Protein 4IHQ (pdb70)

GO terms:
  GO:0097589 archaeal-type flagellum (C, EXP)
  GO:0005886 plasma membrane (C, EXP)
  GO:0016887 ATP hydrolysis activity (F, EXP)
  GO:0005515 protein binding (F, IPI)

Secondary structure (DSSP, 8-state):
-HHHHHHHTSSSPPEEES-GGGGSS--S-EEEEESSSS-EEEEE-S--TTSPEEEEEE-PPPPPHHHHHHHHHHHHHTTTTSPPPSSHHHHHHHHHHHHHHHHHT---SS-HHHHHHHHHHHHHS-GGGHHHHH-TTEEEEEE-SSEEEEEEETTTEEEEEEEEE--HHHHHHHHHHHHHHTT----SSS-EEEEE-TTS-EEEEE--TTTBTTS-EEEEE---SSPPPHHHHHHHTSS-HHHHHHHHHHHTTT--EEEEESTTSSHHHHHHHHGGGS-TTS-EEEEESS-------SSEEEEE-B--SSTT-B-HHHHHHHHTTS--SEEEEEEE-STHHHHHHHHHHTT-EEEEEEE-SSHHHHHHHHHSTTT---GGGGGGS-EEEEEEEEE-SSS-EEEEEEEEEEEEEEETTTTEEEEEEEEEEETTTTEEEE--TTT-TTIIIIIHHHTT--TTSTHHHHHHHHHHHHHHHHHHHTT--SHHHHHHHHHHHHTT-HHHHHHHHT--/-HHHHHHHS-SS--EE-S-GGGGTT----EEEEEEETTEEEEEE----TTSPEEEEEE--PPPPHHHHHHHHHHHHHTTSSS---S-SSTTTTTHHHHHHHHHTT---SS-HHHHHHHHHHHHHS-GGGHHHHH-TTEEEEEE-SSEEEEEEETTTEEEEEEEEE-SHHHHHHHHHHHHHHTT----SSS-EEEEE-TTS-EEEEE--TTTBTTS-EEEEE---SSPPPHHHHHHHTSS-HHHHHHHHHHHHTT--EEEEESTT--HHHHHHHHGGGS-TTS-EEEEESS------SSSEEEEE-B--SSTT-B-HHHHHHHHTTS--SEEEES---STHHHHHHHHHHTT-EEEEEE--SSHHHHHHHHHSTTT---HHHHTT--EEEEEEEEE-TTS-EEEEEEEEEEEEEE-TTT-PEEEEEEEEEETTTTEEEE--TT--HIIIIIIHHHTT--GGGTHHHHHHHHHHHHHHHHHHHTT--SHHHHHHHHHHHHHH-HHHHHHHHHT-/-HHHHHHHT-SS-PEE-S-GGGGTT-SS-EEEEEEETTEEEEEE----TT-PEEEEEE-PPPPPHHHHHHHHHHHHHHH-SPPP-S-SHHHHHHHHHHHHHHHTT---SS-HHHHHHHHHHHHTS-GGGHHHHH-TTEEEEEE-SSEEEEEEETTTEEEEEEEEE--HHHHHHHHHHHHHHTT----SSS-EEEEE-TTS-EEEEE--TTTSTTS-EEEEE---SSPPPHHHHHHHTSS-HHHHHHHHHHHHTT--EEEEESTTSSHHHHHHHHGGGS-TTS-EEEEESS-------SSEEEEE-B--SSTT-B-HHHHHHHHTTS--SEEEES---STHHHHHHHHHHTT-EEEEEEE-SSHHHHHHHHHSTTT---HHHHTTS-EEEEEEEEE-TTS-EEEEEEEEEEEEEE-TTT--EEEEEEEEEETTTTEEE-TTTTT-HIIIIIIHHHTT--TTSTHHHHHHHHHHHHHHHHHHHTT--SHHHHHHHHHHHHTT-HHHHHHHHH-

Structure (mmCIF, N/CA/C/O backbone):
data_4IHQ
#
_entry.id   4IHQ
#
_cell.length_a   169.462
_cell.length_b   148.083
_cell.length_c   123.631
_cell.angle_alpha   90.00
_cell.angle_beta   131.60
_cell.angle_gamma   90.00
#
_symmetry.space_group_name_H-M   'C 1 2 1'
#
loop_
_entity.id
_entity.type
_entity.pdbx_description
1 polymer 'FlaI ATPase'
2 non-polymer "ADENOSINE-5'-DIPHOSPHATE"
3 non-polymer 'MAGNESIUM ION'
4 non-polymer 'PHOSPHATE ION'
5 non-polymer 1,2-ETHANEDIOL
6 water water
#
loop_
_atom_site.group_PDB
_atom_site.id
_atom_site.type_symbol
_atom_site.label_atom_id
_atom_site.label_alt_id
_atom_site.label_comp_id
_atom_site.label_asym_id
_atom_site.label_entity_id
_atom_site.label_seq_id
_atom_site.pdbx_PDB_ins_code
_atom_site.Cartn_x
_atom_site.Cartn_y
_atom_site.Cartn_z
_atom_site.occupancy
_atom_site.B_iso_or_equiv
_atom_site.auth_seq_id
_atom_site.auth_comp_id
_atom_site.auth_asym_id
_atom_site.auth_atom_id
_atom_site.pdbx_PDB_model_num
ATOM 1 N N . SER A 1 2 ? -7.477 174.006 158.941 1.00 99.13 2 SER A N 1
ATOM 2 C CA . SER A 1 2 ? -7.639 174.813 157.736 1.00 98.65 2 SER A CA 1
ATOM 3 C C . SER A 1 2 ? -6.282 175.145 157.136 1.00 95.37 2 SER A C 1
ATOM 4 O O . SER A 1 2 ? -5.306 175.326 157.867 1.00 97.05 2 SER A O 1
ATOM 7 N N . PHE A 1 3 ? -6.228 175.239 155.809 1.00 86.37 3 PHE A N 1
ATOM 8 C CA . PHE A 1 3 ? -4.970 175.470 155.104 1.00 81.62 3 PHE A CA 1
ATOM 9 C C . PHE A 1 3 ? -4.286 176.762 155.545 1.00 80.56 3 PHE A C 1
ATOM 10 O O . PHE A 1 3 ? -3.058 176.862 155.520 1.00 79.82 3 PHE A O 1
ATOM 18 N N . VAL A 1 4 ? -5.086 177.739 155.966 1.00 82.43 4 VAL A N 1
ATOM 19 C CA . VAL A 1 4 ? -4.570 179.047 156.359 1.00 82.84 4 VAL A CA 1
ATOM 20 C C . VAL A 1 4 ? -3.881 178.992 157.707 1.00 92.72 4 VAL A C 1
ATOM 21 O O . VAL A 1 4 ? -2.708 179.351 157.829 1.00 94.32 4 VAL A O 1
ATOM 25 N N . GLU A 1 5 ? -4.637 178.564 158.717 1.00 97.16 5 GLU A N 1
ATOM 26 C CA . GLU A 1 5 ? -4.141 178.431 160.078 1.00 101.76 5 GLU A CA 1
ATOM 27 C C . GLU A 1 5 ? -2.850 177.636 160.101 1.00 102.31 5 GLU A C 1
ATOM 28 O O . GLU A 1 5 ? -1.912 177.984 160.820 1.00 105.18 5 GLU A O 1
ATOM 34 N N . ASP A 1 6 ? -2.827 176.564 159.311 1.00 100.16 6 ASP A N 1
ATOM 35 C CA . ASP A 1 6 ? -1.621 175.784 159.082 1.00 96.57 6 ASP A CA 1
ATOM 36 C C . ASP A 1 6 ? -0.459 176.723 158.770 1.00 90.21 6 ASP A C 1
ATOM 37 O O . ASP A 1 6 ? 0.478 176.830 159.556 1.00 96.07 6 ASP A O 1
ATOM 42 N N . TYR A 1 7 ? -0.539 177.398 157.625 1.00 81.15 7 TYR A N 1
ATOM 43 C CA . TYR A 1 7 ? 0.482 178.345 157.176 1.00 80.79 7 TYR A CA 1
ATOM 44 C C . TYR A 1 7 ? 1.010 179.238 158.295 1.00 88.42 7 TYR A C 1
ATOM 45 O O . TYR A 1 7 ? 2.220 179.385 158.456 1.00 92.17 7 TYR A O 1
ATOM 54 N N . LEU A 1 8 ? 0.097 179.830 159.058 1.00 90.80 8 LEU A N 1
ATOM 55 C CA . LEU A 1 8 ? 0.453 180.718 160.164 1.00 93.70 8 LEU A CA 1
ATOM 56 C C . LEU A 1 8 ? 1.428 180.107 161.176 1.00 96.19 8 LEU A C 1
ATOM 57 O O . LEU A 1 8 ? 2.295 180.802 161.708 1.00 96.63 8 LEU A O 1
ATOM 62 N N . THR A 1 9 ? 1.287 178.809 161.432 1.00 99.81 9 THR A N 1
ATOM 63 C CA . THR A 1 9 ? 2.078 178.133 162.461 1.00 103.25 9 THR A CA 1
ATOM 64 C C . THR A 1 9 ? 3.558 177.989 162.100 1.00 102.30 9 THR A C 1
ATOM 65 O O . THR A 1 9 ? 4.393 177.765 162.975 1.00 107.60 9 THR A O 1
ATOM 69 N N . LYS A 1 10 ? 3.873 178.107 160.814 1.00 96.35 10 LYS A N 1
ATOM 70 C CA . LYS A 1 10 ? 5.254 178.016 160.350 1.00 96.32 10 LYS A CA 1
ATOM 71 C C . LYS A 1 10 ? 5.956 179.352 160.513 1.00 98.09 10 LYS A C 1
ATOM 72 O O . LYS A 1 10 ? 7.181 179.441 160.409 1.00 103.87 10 LYS A O 1
ATOM 78 N N . LEU A 1 11 ? 5.168 180.392 160.767 1.00 93.20 11 LEU A N 1
ATOM 79 C CA . LEU A 1 11 ? 5.692 181.752 160.830 1.00 90.91 11 LEU A CA 1
ATOM 80 C C . LEU A 1 11 ? 6.489 182.026 162.101 1.00 97.00 11 LEU A C 1
ATOM 81 O O . LEU A 1 11 ? 6.164 181.520 163.180 1.00 95.92 11 LEU A O 1
ATOM 86 N N . GLN A 1 12 ? 7.541 182.826 161.946 1.00 98.98 12 GLN A N 1
ATOM 87 C CA . GLN A 1 12 ? 8.323 183.329 163.066 1.00 101.01 12 GLN A CA 1
ATOM 88 C C . GLN A 1 12 ? 7.387 184.017 164.053 1.00 102.47 12 GLN A C 1
ATOM 89 O O . GLN A 1 12 ? 7.385 183.711 165.245 1.00 104.00 12 GLN A O 1
ATOM 95 N N . GLU A 1 13 ? 6.585 184.943 163.536 1.00 99.79 13 GLU A N 1
ATOM 96 C CA . GLU A 1 13 ? 5.581 185.629 164.341 1.00 98.47 13 GLU A CA 1
ATOM 97 C C . GLU A 1 13 ? 4.315 185.900 163.531 1.00 94.04 13 GLU A C 1
ATOM 98 O O . GLU A 1 13 ? 4.382 186.187 162.333 1.00 87.61 13 GLU A O 1
ATOM 104 N N . ARG A 1 14 ? 3.161 185.799 164.187 1.00 95.73 14 ARG A N 1
ATOM 105 C CA . ARG A 1 14 ? 1.876 185.905 163.494 1.00 94.39 14 ARG A CA 1
ATOM 106 C C . ARG A 1 14 ? 1.469 187.325 163.090 1.00 96.82 14 ARG A C 1
ATOM 107 O O . ARG A 1 14 ? 1.677 188.284 163.839 1.00 99.19 14 ARG A O 1
ATOM 115 N N . PRO A 1 15 ? 0.894 187.451 161.883 1.00 93.48 15 PRO A N 1
ATOM 116 C CA . PRO A 1 15 ? 0.349 188.690 161.325 1.00 91.01 15 PRO A CA 1
ATOM 117 C C . PRO A 1 15 ? -1.082 188.908 161.791 1.00 93.88 15 PRO A C 1
ATOM 118 O O . PRO A 1 15 ? -1.791 187.939 162.064 1.00 95.91 15 PRO A O 1
ATOM 122 N N . THR A 1 16 ? -1.508 190.162 161.877 1.00 93.33 16 THR A N 1
ATOM 123 C CA . THR A 1 16 ? -2.861 190.457 162.329 1.00 94.71 16 THR A CA 1
ATOM 124 C C . THR A 1 16 ? -3.850 190.326 161.174 1.00 90.65 16 THR A C 1
ATOM 125 O O . THR A 1 16 ? -3.612 190.839 160.081 1.00 88.71 16 THR A O 1
ATOM 129 N N . ILE A 1 17 ? -4.952 189.622 161.410 1.00 90.17 17 ILE A N 1
ATOM 130 C CA . ILE A 1 17 ? -5.989 189.487 160.393 1.00 89.67 17 ILE A CA 1
ATOM 131 C C . ILE A 1 17 ? -6.688 190.830 160.192 1.00 88.75 17 ILE A C 1
ATOM 132 O O . ILE A 1 17 ? -7.075 191.483 161.158 1.00 95.58 17 ILE A O 1
ATOM 137 N N . ILE A 1 18 ? -6.837 191.246 158.939 1.00 86.02 18 ILE A N 1
ATOM 138 C CA . ILE A 1 18 ? -7.542 192.486 158.623 1.00 86.86 18 ILE A CA 1
ATOM 139 C C . ILE A 1 18 ? -8.582 192.257 157.529 1.00 84.62 18 ILE A C 1
ATOM 140 O O . ILE A 1 18 ? -8.464 191.311 156.749 1.00 80.82 18 ILE A O 1
ATOM 145 N N . GLU A 1 19 ? -9.604 193.113 157.481 1.00 89.63 19 GLU A N 1
ATOM 146 C CA . GLU A 1 19 ? -10.629 193.030 156.440 1.00 86.35 19 GLU A CA 1
ATOM 147 C C . GLU A 1 19 ? -10.036 193.346 155.074 1.00 82.15 19 GLU A C 1
ATOM 148 O O . GLU A 1 19 ? -10.298 192.641 154.099 1.00 82.90 19 GLU A O 1
ATOM 154 N N . ASN A 1 20 ? -9.241 194.413 155.011 1.00 83.16 20 ASN A N 1
ATOM 155 C CA . ASN A 1 20 ? -8.566 194.801 153.769 1.00 76.95 20 ASN A CA 1
ATOM 156 C C . ASN A 1 20 ? -7.308 195.658 154.004 1.00 74.03 20 ASN A C 1
ATOM 157 O O . ASN A 1 20 ? -7.155 196.259 155.070 1.00 75.66 20 ASN A O 1
ATOM 162 N N . PRO A 1 21 ? -6.402 195.716 153.012 1.00 68.35 21 PRO A N 1
ATOM 163 C CA . PRO A 1 21 ? -5.142 196.436 153.238 1.00 73.59 21 PRO A CA 1
ATOM 164 C C . PRO A 1 21 ? -5.255 197.967 153.239 1.00 82.58 21 PRO A C 1
ATOM 165 O O . PRO A 1 21 ? -4.247 198.625 153.509 1.00 84.73 21 PRO A O 1
ATOM 169 N N . ASN A 1 22 ? -6.433 198.519 152.943 1.00 87.25 22 ASN A N 1
ATOM 170 C CA . ASN A 1 22 ? -6.621 199.977 152.927 1.00 87.67 22 ASN A CA 1
ATOM 171 C C . ASN A 1 22 ? -6.224 200.644 154.244 1.00 84.68 22 ASN A C 1
ATOM 172 O O . ASN A 1 22 ? -5.777 201.791 154.262 1.00 82.61 22 ASN A O 1
ATOM 177 N N . ILE A 1 23 ? -6.402 199.912 155.339 1.00 83.84 23 ILE A N 1
ATOM 178 C CA . ILE A 1 23 ? -6.046 200.380 156.676 1.00 82.64 23 ILE A CA 1
ATOM 179 C C . ILE A 1 23 ? -4.526 200.501 156.835 1.00 86.75 23 ILE A C 1
ATOM 180 O O . ILE A 1 23 ? -4.027 201.403 157.511 1.00 91.02 23 ILE A O 1
ATOM 185 N N . LEU A 1 24 ? -3.796 199.602 156.182 1.00 82.11 24 LEU A N 1
ATOM 186 C CA . LEU A 1 24 ? -2.339 199.584 156.238 1.00 80.00 24 LEU A CA 1
ATOM 187 C C . LEU A 1 24 ? -1.705 200.726 155.451 1.00 85.44 24 LEU A C 1
ATOM 188 O O . LEU A 1 24 ? -0.493 200.933 155.527 1.00 91.01 24 LEU A O 1
ATOM 193 N N . LYS A 1 25 ? -2.524 201.461 154.702 1.00 86.98 25 LYS A N 1
ATOM 194 C CA . LYS A 1 25 ? -2.043 202.541 153.841 1.00 85.87 25 LYS A CA 1
ATOM 195 C C . LYS A 1 25 ? -1.182 203.555 154.587 1.00 89.12 25 LYS A C 1
ATOM 196 O O . LYS A 1 25 ? -1.474 203.912 155.728 1.00 93.68 25 LYS A O 1
ATOM 202 N N . GLY A 1 26 ? -0.107 203.999 153.944 1.00 90.82 26 GLY A N 1
ATOM 203 C CA . GLY A 1 26 ? 0.795 204.961 154.547 1.00 96.42 26 GLY A CA 1
ATOM 204 C C . GLY A 1 26 ? 1.746 204.293 155.518 1.00 102.00 26 GLY A C 1
ATOM 205 O O . GLY A 1 26 ? 2.954 204.536 155.481 1.00 105.16 26 GLY A O 1
ATOM 206 N N . SER A 1 27 ? 1.193 203.441 156.380 1.00 100.94 27 SER A N 1
ATOM 207 C CA . SER A 1 27 ? 1.965 202.704 157.375 1.00 96.14 27 SER A CA 1
ATOM 208 C C . SER A 1 27 ? 3.090 201.874 156.754 1.00 97.32 27 SER A C 1
ATOM 209 O O . SER A 1 27 ? 3.202 201.759 155.526 1.00 89.62 27 SER A O 1
ATOM 212 N N . LYS A 1 28 ? 3.914 201.289 157.618 1.00 103.22 28 LYS A N 1
ATOM 213 C CA . LYS A 1 28 ? 5.100 200.566 157.181 1.00 97.98 28 LYS A CA 1
ATOM 214 C C . LYS A 1 28 ? 5.606 199.647 158.292 1.00 103.35 28 LYS A C 1
ATOM 215 O O . LYS A 1 28 ? 6.515 198.844 158.083 1.00 107.16 28 LYS A O 1
ATOM 221 N N . ILE A 1 29 ? 5.016 199.771 159.477 1.00 100.87 29 ILE A N 1
ATOM 222 C CA . ILE A 1 29 ? 5.235 198.779 160.523 1.00 102.09 29 ILE A CA 1
ATOM 223 C C . ILE A 1 29 ? 3.948 197.992 160.784 1.00 105.09 29 ILE A C 1
ATOM 224 O O . ILE A 1 29 ? 3.061 198.419 161.527 1.00 106.41 29 ILE A O 1
ATOM 229 N N . PHE A 1 30 ? 3.853 196.841 160.131 1.00 107.05 30 PHE A N 1
ATOM 230 C CA . PHE A 1 30 ? 2.663 196.011 160.207 1.00 107.07 30 PHE A CA 1
ATOM 231 C C . PHE A 1 30 ? 3.030 194.551 159.982 1.00 110.11 30 PHE A C 1
ATOM 232 O O . PHE A 1 30 ? 4.208 194.198 159.945 1.00 114.70 30 PHE A O 1
ATOM 240 N N . ASN A 1 31 ? 2.008 193.720 159.826 1.00 105.90 31 ASN A N 1
ATOM 241 C CA . ASN A 1 31 ? 2.152 192.317 159.469 1.00 98.67 31 ASN A CA 1
ATOM 242 C C . ASN A 1 31 ? 0.734 191.813 159.393 1.00 94.49 31 ASN A C 1
ATOM 243 O O . ASN A 1 31 ? 0.081 191.652 160.426 1.00 98.13 31 ASN A O 1
ATOM 248 N N . ALA A 1 32 ? 0.232 191.593 158.185 1.00 86.34 32 ALA A N 1
ATOM 249 C CA . ALA A 1 32 ? -1.190 191.316 158.054 1.00 83.13 32 ALA A CA 1
ATOM 250 C C . ALA A 1 32 ? -1.556 190.221 157.070 1.00 79.19 32 ALA A C 1
ATOM 251 O O . ALA A 1 32 ? -0.809 189.912 156.135 1.00 75.51 32 ALA A O 1
ATOM 253 N N . ILE A 1 33 ? -2.726 189.640 157.307 1.00 80.42 33 ILE A N 1
ATOM 254 C CA . ILE A 1 33 ? -3.327 188.685 156.397 1.00 80.20 33 ILE A CA 1
ATOM 255 C C . ILE A 1 33 ? -4.743 189.134 156.082 1.00 82.19 33 ILE A C 1
ATOM 256 O O . ILE A 1 33 ? -5.577 189.253 156.984 1.00 91.33 33 ILE A O 1
ATOM 261 N N . TYR A 1 34 ? -5.015 189.409 154.811 1.00 72.62 34 TYR A N 1
ATOM 262 C CA . TYR A 1 34 ? -6.386 189.680 154.401 1.00 70.09 34 TYR A CA 1
ATOM 263 C C . TYR A 1 34 ? -6.915 188.600 153.473 1.00 71.80 34 TYR A C 1
ATOM 264 O O . TYR A 1 34 ? -6.149 187.898 152.813 1.00 69.77 34 TYR A O 1
ATOM 273 N N . ARG A 1 35 ? -8.237 188.473 153.447 1.00 74.75 35 ARG A N 1
ATOM 274 C CA . ARG A 1 35 ? -8.920 187.447 152.672 1.00 72.99 35 ARG A CA 1
ATOM 275 C C . ARG A 1 35 ? -9.268 187.933 151.265 1.00 70.56 35 ARG A C 1
ATOM 276 O O . ARG A 1 35 ? -9.715 189.069 151.094 1.00 71.84 35 ARG A O 1
ATOM 284 N N . VAL A 1 36 ? -9.052 187.075 150.267 1.00 68.85 36 VAL A N 1
ATOM 285 C CA . VAL A 1 36 ? -9.497 187.336 148.895 1.00 69.40 36 VAL A CA 1
ATOM 286 C C . VAL A 1 36 ? -10.687 186.439 148.542 1.00 75.43 36 VAL A C 1
ATOM 287 O O . VAL A 1 36 ? -11.805 186.923 148.377 1.00 77.11 36 VAL A O 1
ATOM 291 N N . ASP A 1 37 ? -10.433 185.137 148.415 1.00 77.25 37 ASP A N 1
ATOM 292 C CA . ASP A 1 37 ? -11.490 184.134 148.277 1.00 78.35 37 ASP A CA 1
ATOM 293 C C . ASP A 1 37 ? -11.589 183.359 149.582 1.00 80.41 37 ASP A C 1
ATOM 294 O O . ASP A 1 37 ? -10.931 183.698 150.568 1.00 77.74 37 ASP A O 1
ATOM 299 N N . ASP A 1 38 ? -12.400 182.302 149.576 1.00 82.23 38 ASP A N 1
ATOM 300 C CA . ASP A 1 38 ? -12.390 181.318 150.653 1.00 81.52 38 ASP A CA 1
ATOM 301 C C . ASP A 1 38 ? -11.142 180.454 150.499 1.00 76.03 38 ASP A C 1
ATOM 302 O O . ASP A 1 38 ? -10.799 179.675 151.390 1.00 80.19 38 ASP A O 1
ATOM 307 N N . PHE A 1 39 ? -10.468 180.606 149.359 1.00 69.24 39 PHE A N 1
ATOM 308 C CA . PHE A 1 39 ? -9.293 179.803 149.024 1.00 68.02 39 PHE A CA 1
ATOM 309 C C . PHE A 1 39 ? -8.031 180.642 148.897 1.00 64.24 39 PHE A C 1
ATOM 310 O O . PHE A 1 39 ? -6.937 180.112 148.691 1.00 63.54 39 PHE A O 1
ATOM 318 N N . VAL A 1 40 ? -8.185 181.957 148.996 1.00 64.87 40 VAL A N 1
ATOM 319 C CA . VAL A 1 40 ? -7.050 182.850 148.831 1.00 60.26 40 VAL A CA 1
ATOM 320 C C . VAL A 1 40 ? -6.985 183.847 149.975 1.00 66.84 40 VAL A C 1
ATOM 321 O O . VAL A 1 40 ? -7.883 184.673 150.157 1.00 68.76 40 VAL A O 1
ATOM 325 N N . TYR A 1 41 ? -5.922 183.742 150.761 1.00 66.01 41 TYR A N 1
ATOM 326 C CA . TYR A 1 41 ? -5.620 184.739 151.771 1.00 67.72 41 TYR A CA 1
ATOM 327 C C . TYR A 1 41 ? -4.256 185.313 151.426 1.00 66.24 41 TYR A C 1
ATOM 328 O O . TYR A 1 41 ? -3.393 184.602 150.910 1.00 64.95 41 TYR A O 1
ATOM 337 N N . ILE A 1 42 ? -4.075 186.606 151.669 1.00 62.34 42 ILE A N 1
ATOM 338 C CA . ILE A 1 42 ? -2.827 187.263 151.320 1.00 58.31 42 ILE A CA 1
ATOM 339 C C . ILE A 1 42 ? -2.087 187.698 152.574 1.00 66.25 42 ILE A C 1
ATOM 340 O O . ILE A 1 42 ? -2.646 188.390 153.417 1.00 73.25 42 ILE A O 1
ATOM 345 N N . HIS A 1 43 ? -0.830 187.286 152.691 1.00 59.07 43 HIS A N 1
ATOM 346 C CA . HIS A 1 43 ? 0.018 187.698 153.806 1.00 66.44 43 HIS A CA 1
ATOM 347 C C . HIS A 1 43 ? 0.995 188.781 153.345 1.00 67.49 43 HIS A C 1
ATOM 348 O O . HIS A 1 43 ? 1.848 188.537 152.486 1.00 61.60 43 HIS A O 1
ATOM 355 N N . ILE A 1 44 ? 0.872 189.977 153.914 1.00 72.34 44 ILE A N 1
ATOM 356 C CA . ILE A 1 44 ? 1.712 191.093 153.492 1.00 77.93 44 ILE A CA 1
ATOM 357 C C . ILE A 1 44 ? 2.780 191.411 154.533 1.00 80.36 44 ILE A C 1
ATOM 358 O O . ILE A 1 44 ? 2.477 191.584 155.715 1.00 70.47 44 ILE A O 1
ATOM 363 N N . GLN A 1 45 ? 4.032 191.485 154.090 1.00 86.73 45 GLN A N 1
ATOM 364 C CA . GLN A 1 45 ? 5.133 191.729 155.012 1.00 94.44 45 GLN A CA 1
ATOM 365 C C . GLN A 1 45 ? 5.748 193.121 154.867 1.00 96.27 45 GLN A C 1
ATOM 366 O O . GLN A 1 45 ? 6.271 193.484 153.811 1.00 93.71 45 GLN A O 1
ATOM 372 N N . SER A 1 46 ? 5.691 193.880 155.958 1.00 100.74 46 SER A N 1
ATOM 373 C CA . SER A 1 46 ? 6.141 195.266 155.992 1.00 99.07 46 SER A CA 1
ATOM 374 C C . SER A 1 46 ? 7.648 195.435 155.865 1.00 100.65 46 SER A C 1
ATOM 375 O O . SER A 1 46 ? 8.131 196.546 155.657 1.00 103.92 46 SER A O 1
ATOM 378 N N . ILE A 1 47 ? 8.395 194.346 155.997 1.00 97.35 47 ILE A N 1
ATOM 379 C CA . ILE A 1 47 ? 9.845 194.440 155.888 1.00 90.32 47 ILE A CA 1
ATOM 380 C C . ILE A 1 47 ? 10.288 194.280 154.440 1.00 82.05 47 ILE A C 1
ATOM 381 O O . ILE A 1 47 ? 10.120 193.220 153.838 1.00 82.92 47 ILE A O 1
ATOM 386 N N . LYS A 1 48 ? 10.842 195.360 153.895 1.00 79.86 48 LYS A N 1
ATOM 387 C CA . LYS A 1 48 ? 11.311 195.404 152.516 1.00 78.97 48 LYS A CA 1
ATOM 388 C C . LYS A 1 48 ? 12.408 194.382 152.257 1.00 81.94 48 LYS A C 1
ATOM 389 O O . LYS A 1 48 ? 13.130 193.984 153.170 1.00 84.45 48 LYS A O 1
ATOM 395 N N . SER A 1 49 ? 12.522 193.950 151.005 1.00 84.40 49 SER A N 1
ATOM 396 C CA . SER A 1 49 ? 13.705 193.230 150.561 1.00 80.89 49 SER A CA 1
ATOM 397 C C . SER A 1 49 ? 14.788 194.281 150.358 1.00 78.14 49 SER A C 1
ATOM 398 O O . SER A 1 49 ? 14.511 195.479 150.457 1.00 82.77 49 SER A O 1
ATOM 401 N N . GLU A 1 50 ? 16.014 193.851 150.085 1.00 66.66 50 GLU A N 1
ATOM 402 C CA . GLU A 1 50 ? 17.103 194.803 149.876 1.00 63.91 50 GLU A CA 1
ATOM 403 C C . GLU A 1 50 ? 16.867 195.692 148.652 1.00 57.69 50 GLU A C 1
ATOM 404 O O . GLU A 1 50 ? 17.324 196.840 148.614 1.00 55.14 50 GLU A O 1
ATOM 410 N N . ASP A 1 51 ? 16.126 195.173 147.674 1.00 48.40 51 ASP A N 1
ATOM 411 C CA . ASP A 1 51 ? 15.801 195.958 146.486 1.00 48.41 51 ASP A CA 1
ATOM 412 C C . ASP A 1 51 ? 14.464 196.717 146.593 1.00 49.57 51 ASP A C 1
ATOM 413 O O . ASP A 1 51 ? 13.895 197.143 145.590 1.00 48.58 51 ASP A O 1
ATOM 418 N N . GLY A 1 52 ? 13.986 196.901 147.821 1.00 53.68 52 GLY A N 1
ATOM 419 C CA . GLY A 1 52 ? 12.860 197.782 148.083 1.00 52.67 52 GLY A CA 1
ATOM 420 C C . GLY A 1 52 ? 11.496 197.239 147.698 1.00 55.00 52 GLY A C 1
ATOM 421 O O . GLY A 1 52 ? 10.520 197.991 147.641 1.00 55.50 52 GLY A O 1
ATOM 422 N N . TYR A 1 53 ? 11.422 195.942 147.423 1.00 48.80 53 TYR A N 1
ATOM 423 C CA . TYR A 1 53 ? 10.138 195.295 147.206 1.00 49.07 53 TYR A CA 1
ATOM 424 C C . TYR A 1 53 ? 9.537 194.839 148.525 1.00 54.34 53 TYR A C 1
ATOM 425 O O . TYR A 1 53 ? 10.185 194.140 149.306 1.00 54.15 53 TYR A O 1
ATOM 434 N N . ASN A 1 54 ? 8.294 195.227 148.772 1.00 61.68 54 ASN A N 1
ATOM 435 C CA . ASN A 1 54 ? 7.518 194.573 149.813 1.00 68.64 54 ASN A CA 1
ATOM 436 C C . ASN A 1 54 ? 7.205 193.165 149.318 1.00 64.80 54 ASN A C 1
ATOM 437 O O . ASN A 1 54 ? 7.237 192.908 148.108 1.00 58.32 54 ASN A O 1
ATOM 442 N N . GLN A 1 55 ? 6.908 192.254 150.239 1.00 58.44 55 GLN A N 1
ATOM 443 C CA . GLN A 1 55 ? 6.616 190.872 149.875 1.00 56.06 55 GLN A CA 1
ATOM 444 C C . GLN A 1 55 ? 5.111 190.589 149.929 1.00 55.09 55 GLN A C 1
ATOM 445 O O . GLN A 1 55 ? 4.449 190.878 150.928 1.00 55.47 55 GLN A O 1
ATOM 451 N N . TYR A 1 56 ? 4.585 190.026 148.843 1.00 51.55 56 TYR A N 1
ATOM 452 C CA . TYR A 1 56 ? 3.172 189.672 148.725 1.00 44.28 56 TYR A CA 1
ATOM 453 C C . TYR A 1 56 ? 3.083 188.148 148.723 1.00 47.48 56 TYR A C 1
ATOM 454 O O . TYR A 1 56 ? 3.429 187.501 147.732 1.00 49.41 56 TYR A O 1
ATOM 463 N N . ASN A 1 57 ? 2.649 187.567 149.839 1.00 47.53 57 ASN A N 1
ATOM 464 C CA . ASN A 1 57 ? 2.608 186.112 149.942 1.00 53.88 57 ASN A CA 1
ATOM 465 C C . ASN A 1 57 ? 1.207 185.536 149.796 1.00 53.71 57 ASN A C 1
ATOM 466 O O . ASN A 1 57 ? 0.315 185.805 150.604 1.00 56.43 57 ASN A O 1
ATOM 471 N N . VAL A 1 58 ? 1.029 184.734 148.755 1.00 59.41 58 VAL A N 1
ATOM 472 C CA . VAL A 1 58 ? -0.248 184.098 148.468 1.00 57.76 58 VAL A CA 1
ATOM 473 C C . VAL A 1 58 ? -0.430 182.834 149.310 1.00 58.13 58 VAL A C 1
ATOM 474 O O . VAL A 1 58 ? 0.404 181.931 149.259 1.00 61.20 58 VAL A O 1
ATOM 478 N N . ILE A 1 59 ? -1.515 182.769 150.083 1.00 58.91 59 ILE A N 1
ATOM 479 C CA . ILE A 1 59 ? -1.822 181.560 150.841 1.00 60.66 59 ILE A CA 1
ATOM 480 C C . ILE A 1 59 ? -2.901 180.773 150.110 1.00 62.11 59 ILE A C 1
ATOM 481 O O . ILE A 1 59 ? -4.069 181.177 150.083 1.00 61.10 59 ILE A O 1
ATOM 486 N N . GLU A 1 60 ? -2.509 179.655 149.511 1.00 59.75 60 GLU A N 1
ATOM 487 C CA . GLU A 1 60 ? -3.461 178.777 148.843 1.00 59.87 60 GLU A CA 1
ATOM 488 C C . GLU A 1 60 ? -3.496 177.431 149.558 1.00 62.94 60 GLU A C 1
ATOM 489 O O . GLU A 1 60 ? -2.561 177.095 150.285 1.00 65.09 60 GLU A O 1
ATOM 495 N N . PRO A 1 61 ? -4.585 176.666 149.369 1.00 65.98 61 PRO A N 1
ATOM 496 C CA . PRO A 1 61 ? -4.626 175.293 149.886 1.00 70.16 61 PRO A CA 1
ATOM 497 C C . PRO A 1 61 ? -3.516 174.467 149.241 1.00 66.83 61 PRO A C 1
ATOM 498 O O . PRO A 1 61 ? -3.046 174.832 148.160 1.00 63.97 61 PRO A O 1
ATOM 502 N N . PRO A 1 62 ? -3.089 173.378 149.894 1.00 68.31 62 PRO A N 1
ATOM 503 C CA . PRO A 1 62 ? -1.991 172.573 149.343 1.00 69.40 62 PRO A CA 1
ATOM 504 C C . PRO A 1 62 ? -2.394 171.832 148.068 1.00 74.03 62 PRO A C 1
ATOM 505 O O . PRO A 1 62 ? -3.561 171.459 147.921 1.00 76.34 62 PRO A O 1
ATOM 509 N N . ARG A 1 63 ? -1.440 171.629 147.163 1.00 73.15 63 ARG A N 1
ATOM 510 C CA . ARG A 1 63 ? -1.692 170.907 145.920 1.00 71.29 63 ARG A CA 1
ATOM 511 C C . ARG A 1 63 ? -1.540 169.410 146.126 1.00 78.30 63 ARG A C 1
ATOM 512 O O . ARG A 1 63 ? -0.838 168.980 147.041 1.00 85.48 63 ARG A O 1
ATOM 520 N N . PRO A 1 64 ? -2.210 168.607 145.278 1.00 73.10 64 PRO A N 1
ATOM 521 C CA . PRO A 1 64 ? -2.013 167.152 145.288 1.00 69.68 64 PRO A CA 1
ATOM 522 C C . PRO A 1 64 ? -0.627 166.843 144.748 1.00 68.90 64 PRO A C 1
ATOM 523 O O . PRO A 1 64 ? 0.014 167.754 144.211 1.00 69.71 64 PRO A O 1
ATOM 527 N N . THR A 1 65 ? -0.171 165.597 144.859 1.00 75.25 65 THR A N 1
ATOM 528 C CA . THR A 1 65 ? 1.132 165.239 144.298 1.00 82.50 65 THR A CA 1
ATOM 529 C C . THR A 1 65 ? 1.098 165.388 142.777 1.00 87.32 65 THR A C 1
ATOM 530 O O . THR A 1 65 ? 0.023 165.491 142.185 1.00 89.91 65 THR A O 1
ATOM 534 N N . HIS A 1 66 ? 2.268 165.403 142.145 1.00 86.46 66 HIS A N 1
ATOM 535 C CA . HIS A 1 66 ? 2.335 165.528 140.691 1.00 87.73 66 HIS A CA 1
ATOM 536 C C . HIS A 1 66 ? 1.744 164.305 139.992 1.00 86.82 66 HIS A C 1
ATOM 537 O O . HIS A 1 66 ? 1.058 164.435 138.977 1.00 88.58 66 HIS A O 1
ATOM 544 N N . ASP A 1 67 ? 2.017 163.123 140.541 1.00 84.77 67 ASP A N 1
ATOM 545 C CA . ASP A 1 67 ? 1.525 161.867 139.982 1.00 85.51 67 ASP A CA 1
ATOM 546 C C . ASP A 1 67 ? 0.015 161.714 140.154 1.00 87.91 67 ASP A C 1
ATOM 547 O O . ASP A 1 67 ? -0.649 161.061 139.342 1.00 90.61 67 ASP A O 1
ATOM 552 N N . GLU A 1 68 ? -0.521 162.296 141.223 1.00 84.92 68 GLU A N 1
ATOM 553 C CA . GLU A 1 68 ? -1.963 162.312 141.438 1.00 82.71 68 GLU A CA 1
ATOM 554 C C . GLU A 1 68 ? -2.610 163.165 140.361 1.00 78.01 68 GLU A C 1
ATOM 555 O O . GLU A 1 68 ? -3.589 162.760 139.740 1.00 77.38 68 GLU A O 1
ATOM 561 N N . MET A 1 69 ? -2.048 164.351 140.151 1.00 76.46 69 MET A N 1
ATOM 562 C CA . MET A 1 69 ? -2.559 165.287 139.158 1.00 76.87 69 MET A CA 1
ATOM 563 C C . MET A 1 69 ? -2.503 164.711 137.747 1.00 75.71 69 MET A C 1
ATOM 564 O O . MET A 1 69 ? -3.434 164.889 136.961 1.00 71.64 69 MET A O 1
ATOM 569 N N . GLU A 1 70 ? -1.416 164.014 137.436 1.00 81.68 70 GLU A N 1
ATOM 570 C CA . GLU A 1 70 ? -1.272 163.366 136.138 1.00 83.44 70 GLU A CA 1
ATOM 571 C C . GLU A 1 70 ? -2.343 162.303 135.976 1.00 81.23 70 GLU A C 1
ATOM 572 O O . GLU A 1 70 ? -2.977 162.195 134.924 1.00 78.25 70 GLU A O 1
ATOM 578 N N . GLU A 1 71 ? -2.550 161.526 137.033 1.00 79.34 71 GLU A N 1
ATOM 579 C CA . GLU A 1 71 ? -3.568 160.487 137.024 1.00 78.12 71 GLU A CA 1
ATOM 580 C C . GLU A 1 71 ? -4.955 161.067 136.768 1.00 73.09 71 GLU A C 1
ATOM 581 O O . GLU A 1 71 ? -5.761 160.480 136.045 1.00 74.48 71 GLU A O 1
ATOM 587 N N . ILE A 1 72 ? -5.226 162.223 137.365 1.00 70.99 72 ILE A N 1
ATOM 588 C CA . ILE A 1 72 ? -6.538 162.845 137.259 1.00 74.00 72 ILE A CA 1
ATOM 589 C C . ILE A 1 72 ? -6.757 163.406 135.861 1.00 70.03 72 ILE A C 1
ATOM 590 O O . ILE A 1 72 ? -7.756 163.092 135.213 1.00 69.24 72 ILE A O 1
ATOM 595 N N . GLU A 1 73 ? -5.817 164.225 135.398 1.00 66.97 73 GLU A N 1
ATOM 596 C CA . GLU A 1 73 ? -5.876 164.786 134.048 1.00 70.61 73 GLU A CA 1
ATOM 597 C C . GLU A 1 73 ? -6.102 163.706 132.992 1.00 74.39 73 GLU A C 1
ATOM 598 O O . GLU A 1 73 ? -6.970 163.835 132.133 1.00 80.26 73 GLU A O 1
ATOM 604 N N . GLU A 1 74 ? -5.332 162.629 133.087 1.00 76.43 74 GLU A N 1
ATOM 605 C CA . GLU A 1 74 ? -5.392 161.543 132.121 1.00 73.49 74 GLU A CA 1
ATOM 606 C C . GLU A 1 74 ? -6.754 160.850 132.144 1.00 80.54 74 GLU A C 1
ATOM 607 O O . GLU A 1 74 ? -7.322 160.536 131.091 1.00 78.95 74 GLU A O 1
ATOM 613 N N . LYS A 1 75 ? -7.279 160.621 133.346 1.00 76.04 75 LYS A N 1
ATOM 614 C CA . LYS A 1 75 ? -8.626 160.084 133.502 1.00 76.00 75 LYS A CA 1
ATOM 615 C C . LYS A 1 75 ? -9.688 161.050 132.982 1.00 79.83 75 LYS A C 1
ATOM 616 O O . LYS A 1 75 ? -10.649 160.629 132.338 1.00 75.95 75 LYS A O 1
ATOM 622 N N . PHE A 1 76 ? -9.520 162.336 133.281 1.00 79.71 76 PHE A N 1
ATOM 623 C CA . PHE A 1 76 ? -10.445 163.355 132.802 1.00 80.02 76 PHE A CA 1
ATOM 624 C C . PHE A 1 76 ? -10.441 163.349 131.281 1.00 80.76 76 PHE A C 1
ATOM 625 O O . PHE A 1 76 ? -11.496 163.359 130.641 1.00 82.00 76 PHE A O 1
ATOM 633 N N . ALA A 1 77 ? -9.237 163.319 130.718 1.00 76.81 77 ALA A N 1
ATOM 634 C CA . ALA A 1 77 ? -9.046 163.243 129.278 1.00 78.17 77 ALA A CA 1
ATOM 635 C C . ALA A 1 77 ? -9.660 161.974 128.703 1.00 85.12 77 ALA A C 1
ATOM 636 O O . ALA A 1 77 ? -10.262 162.005 127.633 1.00 85.24 77 ALA A O 1
ATOM 638 N N . LEU A 1 78 ? -9.510 160.856 129.409 1.00 86.53 78 LEU A N 1
ATOM 639 C CA . LEU A 1 78 ? -10.018 159.588 128.902 1.00 92.15 78 LEU A CA 1
ATOM 640 C C . LEU A 1 78 ? -11.542 159.559 128.884 1.00 97.44 78 LEU A C 1
ATOM 641 O O . LEU A 1 78 ? -12.148 159.067 127.931 1.00 102.60 78 LEU A O 1
ATOM 646 N N . SER A 1 79 ? -12.162 160.071 129.944 1.00 95.78 79 SER A N 1
ATOM 647 C CA . SER A 1 79 ? -13.588 160.354 129.901 1.00 97.97 79 SER A CA 1
ATOM 648 C C . SER A 1 79 ? -13.746 161.438 128.856 1.00 101.29 79 SER A C 1
ATOM 649 O O . SER A 1 79 ? -12.808 162.195 128.609 1.00 99.30 79 SER A O 1
ATOM 652 N N . ILE A 1 80 ? -14.907 161.494 128.212 1.00 104.78 80 ILE A N 1
ATOM 653 C CA . ILE A 1 80 ? -15.280 162.617 127.337 1.00 105.81 80 ILE A CA 1
ATOM 654 C C . ILE A 1 80 ? -14.313 163.018 126.205 1.00 106.55 80 ILE A C 1
ATOM 655 O O . ILE A 1 80 ? -14.653 163.861 125.372 1.00 109.93 80 ILE A O 1
ATOM 660 N N . GLY A 1 81 ? -13.134 162.401 126.170 1.00 103.69 81 GLY A N 1
ATOM 661 C CA . GLY A 1 81 ? -12.030 162.839 125.327 1.00 100.00 81 GLY A CA 1
ATOM 662 C C . GLY A 1 81 ? -12.264 163.149 123.858 1.00 98.58 81 GLY A C 1
ATOM 663 O O . GLY A 1 81 ? -11.428 163.796 123.221 1.00 94.12 81 GLY A O 1
ATOM 664 N N . ASP A 1 82 ? -13.386 162.692 123.311 1.00 104.39 82 ASP A N 1
ATOM 665 C CA . ASP A 1 82 ? -13.702 162.966 121.914 1.00 101.62 82 ASP A CA 1
ATOM 666 C C . ASP A 1 82 ? -14.622 164.177 121.787 1.00 97.74 82 ASP A C 1
ATOM 667 O O . ASP A 1 82 ? -14.457 164.999 120.883 1.00 94.53 82 ASP A O 1
ATOM 672 N N . LYS A 1 83 ? -15.577 164.290 122.707 1.00 97.57 83 LYS A N 1
ATOM 673 C CA . LYS A 1 83 ? -16.540 165.387 122.700 1.00 93.72 83 LYS A CA 1
ATOM 674 C C . LYS A 1 83 ? -15.882 166.743 122.909 1.00 89.94 83 LYS A C 1
ATOM 675 O O . LYS A 1 83 ? -14.875 166.860 123.614 1.00 96.79 83 LYS A O 1
ATOM 681 N N . GLU A 1 84 ? -16.453 167.770 122.288 1.00 84.30 84 GLU A N 1
ATOM 682 C CA . GLU A 1 84 ? -15.995 169.135 122.511 1.00 78.59 84 GLU A CA 1
ATOM 683 C C . GLU A 1 84 ? -16.830 169.749 123.631 1.00 76.11 84 GLU A C 1
ATOM 684 O O . GLU A 1 84 ? -18.031 169.490 123.727 1.00 78.82 84 GLU A O 1
ATOM 690 N N . PRO A 1 85 ? -16.191 170.549 124.498 1.00 80.22 85 PRO A N 1
ATOM 691 C CA . PRO A 1 85 ? -16.889 171.212 125.606 1.00 83.43 85 PRO A CA 1
ATOM 692 C C . PRO A 1 85 ? -17.762 172.367 125.112 1.00 84.74 85 PRO A C 1
ATOM 693 O O . PRO A 1 85 ? -17.485 172.920 124.045 1.00 81.84 85 PRO A O 1
ATOM 697 N N . PRO A 1 86 ? -18.807 172.728 125.876 1.00 86.00 86 PRO A N 1
ATOM 698 C CA . PRO A 1 86 ? -19.670 173.839 125.461 1.00 80.96 86 PRO A CA 1
ATOM 699 C C . PRO A 1 86 ? -18.922 175.164 125.525 1.00 74.84 86 PRO A C 1
ATOM 700 O O . PRO A 1 86 ? -17.932 175.273 126.253 1.00 76.18 86 PRO A O 1
ATOM 704 N N . GLU A 1 87 ? -19.388 176.156 124.771 1.00 65.60 87 GLU A N 1
ATOM 705 C CA A GLU A 1 87 ? -18.735 177.458 124.743 0.36 61.80 87 GLU A CA 1
ATOM 706 C CA B GLU A 1 87 ? -18.737 177.461 124.738 0.64 62.37 87 GLU A CA 1
ATOM 707 C C . GLU A 1 87 ? -19.020 178.261 126.007 1.00 59.16 87 GLU A C 1
ATOM 708 O O . GLU A 1 87 ? -18.135 178.942 126.528 1.00 71.52 87 GLU A O 1
ATOM 719 N N . ASP A 1 88 ? -20.256 178.177 126.494 1.00 66.55 88 ASP A N 1
ATOM 720 C CA . ASP A 1 88 ? -20.665 178.903 127.692 1.00 73.02 88 ASP A CA 1
ATOM 721 C C . ASP A 1 88 ? -19.788 178.539 128.882 1.00 70.48 88 ASP A C 1
ATOM 722 O O . ASP A 1 88 ? -19.684 177.370 129.249 1.00 73.34 88 ASP A O 1
ATOM 727 N N . THR A 1 89 ? -19.166 179.552 129.478 1.00 70.21 89 THR A N 1
ATOM 728 C CA . THR A 1 89 ? -18.189 179.358 130.545 1.00 68.46 89 THR A CA 1
ATOM 729 C C . THR A 1 89 ? -18.784 178.673 131.780 1.00 69.41 89 THR A C 1
ATOM 730 O O . THR A 1 89 ? -18.150 177.795 132.370 1.00 75.27 89 THR A O 1
ATOM 734 N N . LYS A 1 90 ? -19.998 179.067 132.160 1.00 67.15 90 LYS A N 1
ATOM 735 C CA . LYS A 1 90 ? -20.670 178.471 133.308 1.00 68.80 90 LYS A CA 1
ATOM 736 C C . LYS A 1 90 ? -21.028 177.006 133.067 1.00 74.78 90 LYS A C 1
ATOM 737 O O . LYS A 1 90 ? -20.763 176.148 133.914 1.00 75.85 90 LYS A O 1
ATOM 743 N N . GLU A 1 91 ? -21.637 176.728 131.917 1.00 72.28 91 GLU A N 1
ATOM 744 C CA . GLU A 1 91 ? -22.009 175.361 131.546 1.00 71.22 91 GLU A CA 1
ATOM 745 C C . GLU A 1 91 ? -20.774 174.479 131.439 1.00 66.55 91 GLU A C 1
ATOM 746 O O . GLU A 1 91 ? -20.802 173.297 131.777 1.00 71.99 91 GLU A O 1
ATOM 752 N N . LYS A 1 92 ? -19.695 175.080 130.956 1.00 67.33 92 LYS A N 1
ATOM 753 C CA . LYS A 1 92 ? -18.403 174.424 130.841 1.00 70.49 92 LYS A CA 1
ATOM 754 C C . LYS A 1 92 ? -17.912 173.993 132.222 1.00 68.08 92 LYS A C 1
ATOM 755 O O . LYS A 1 92 ? -17.573 172.824 132.439 1.00 69.85 92 LYS A O 1
ATOM 761 N N . GLU A 1 93 ? -17.890 174.943 133.153 1.00 63.38 93 GLU A N 1
ATOM 762 C CA . GLU A 1 93 ? -17.422 174.677 134.513 1.00 69.08 93 GLU A CA 1
ATOM 763 C C . GLU A 1 93 ? -18.323 173.673 135.221 1.00 68.87 93 GLU A C 1
ATOM 764 O O . GLU A 1 93 ? -17.843 172.825 135.975 1.00 68.85 93 GLU A O 1
ATOM 770 N N . LYS A 1 94 ? -19.628 173.774 134.974 1.00 70.98 94 LYS A N 1
ATOM 771 C CA . LYS A 1 94 ? -20.596 172.838 135.541 1.00 69.01 94 LYS A CA 1
ATOM 772 C C . LYS A 1 94 ? -20.251 171.416 135.122 1.00 72.25 94 LYS A C 1
ATOM 773 O O . LYS A 1 94 ? -20.238 170.495 135.941 1.00 72.09 94 LYS A O 1
ATOM 779 N N . LEU A 1 95 ? -19.958 171.255 133.835 1.00 73.32 95 LEU A N 1
ATOM 780 C CA . LEU A 1 95 ? -19.625 169.954 133.270 1.00 74.30 95 LEU A CA 1
ATOM 781 C C . LEU A 1 95 ? -18.324 169.441 133.878 1.00 71.88 95 LEU A C 1
ATOM 782 O O . LEU A 1 95 ? -18.242 168.300 134.326 1.00 75.48 95 LEU A O 1
ATOM 787 N N . ILE A 1 96 ? -17.311 170.297 133.901 1.00 70.60 96 ILE A N 1
ATOM 788 C CA . ILE A 1 96 ? -16.012 169.903 134.423 1.00 70.29 96 ILE A CA 1
ATOM 789 C C . ILE A 1 96 ? -16.088 169.454 135.889 1.00 69.40 96 ILE A C 1
ATOM 790 O O . ILE A 1 96 ? -15.514 168.427 136.244 1.00 73.46 96 ILE A O 1
ATOM 795 N N . ARG A 1 97 ? -16.826 170.190 136.719 1.00 68.26 97 ARG A N 1
ATOM 796 C CA . ARG A 1 97 ? -16.977 169.829 138.133 1.00 73.13 97 ARG A CA 1
ATOM 797 C C . ARG A 1 97 ? -17.673 168.489 138.317 1.00 74.35 97 ARG A C 1
ATOM 798 O O . ARG A 1 97 ? -17.268 167.686 139.155 1.00 78.63 97 ARG A O 1
ATOM 806 N N . SER A 1 98 ? -18.723 168.251 137.535 1.00 79.85 98 SER A N 1
ATOM 807 C CA . SER A 1 98 ? -19.432 166.977 137.569 1.00 82.74 98 SER A CA 1
ATOM 808 C C . SER A 1 98 ? -18.491 165.823 137.249 1.00 82.26 98 SER A C 1
ATOM 809 O O . SER A 1 98 ? -18.308 164.920 138.064 1.00 83.21 98 SER A O 1
ATOM 812 N N . ILE A 1 99 ? -17.893 165.876 136.061 1.00 78.19 99 ILE A N 1
ATOM 813 C CA . ILE A 1 99 ? -16.936 164.870 135.608 1.00 78.04 99 ILE A CA 1
ATOM 814 C C . ILE A 1 99 ? -15.834 164.647 136.638 1.00 79.27 99 ILE A C 1
ATOM 815 O O . ILE A 1 99 ? -15.506 163.506 136.971 1.00 78.80 99 ILE A O 1
ATOM 820 N N . LEU A 1 100 ? -15.276 165.748 137.136 1.00 79.06 100 LEU A N 1
ATOM 821 C CA . LEU A 1 100 ? -14.248 165.714 138.174 1.00 80.12 100 LEU A CA 1
ATOM 822 C C . LEU A 1 100 ? -14.748 164.998 139.425 1.00 82.16 100 LEU A C 1
ATOM 823 O O . LEU A 1 100 ? -14.042 164.157 139.990 1.00 88.16 100 LEU A O 1
ATOM 828 N N . ASP A 1 101 ? -15.969 165.325 139.846 1.00 80.31 101 ASP A N 1
ATOM 829 C CA . ASP A 1 101 ? -16.580 164.705 141.025 1.00 88.90 101 ASP A CA 1
ATOM 830 C C . ASP A 1 101 ? -16.692 163.188 140.900 1.00 86.82 101 ASP A C 1
ATOM 831 O O . ASP A 1 101 ? -16.583 162.463 141.891 1.00 89.53 101 ASP A O 1
ATOM 836 N N . LYS A 1 102 ? -16.918 162.711 139.680 1.00 85.67 102 LYS A N 1
ATOM 837 C CA . LYS A 1 102 ? -17.016 161.275 139.434 1.00 89.76 102 LYS A CA 1
ATOM 838 C C . LYS A 1 102 ? -15.654 160.601 139.595 1.00 87.15 102 LYS A C 1
ATOM 839 O O . LYS A 1 102 ? -15.535 159.573 140.254 1.00 90.06 102 LYS A O 1
ATOM 845 N N . ILE A 1 103 ? -14.626 161.200 139.002 1.00 87.87 103 ILE A N 1
ATOM 846 C CA . ILE A 1 103 ? -13.282 160.628 139.030 1.00 86.27 103 ILE A CA 1
ATOM 847 C C . ILE A 1 103 ? -12.677 160.586 140.438 1.00 84.31 103 ILE A C 1
ATOM 848 O O . ILE A 1 103 ? -12.064 159.588 140.833 1.00 86.40 103 ILE A O 1
ATOM 853 N N . LEU A 1 104 ? -12.871 161.661 141.196 1.00 82.92 104 LEU A N 1
ATOM 854 C CA . LEU A 1 104 ? -12.270 161.804 142.523 1.00 86.18 104 LEU A CA 1
ATOM 855 C C . LEU A 1 104 ? -12.959 160.944 143.569 1.00 87.85 104 LEU A C 1
ATOM 856 O O . LEU A 1 104 ? -12.327 160.501 144.536 1.00 89.14 104 LEU A O 1
ATOM 861 N N . LEU A 1 105 ? -14.258 160.734 143.370 1.00 89.39 105 LEU A N 1
ATOM 862 C CA . LEU A 1 105 ? -15.095 159.980 144.296 1.00 97.47 105 LEU A CA 1
ATOM 863 C C . LEU A 1 105 ? -14.433 158.674 144.717 1.00 97.24 105 LEU A C 1
ATOM 864 O O . LEU A 1 105 ? -14.441 158.316 145.891 1.00 99.80 105 LEU A O 1
ATOM 869 N N . ARG A 1 106 ? -13.832 157.988 143.752 1.00 97.71 106 ARG A N 1
ATOM 870 C CA . ARG A 1 106 ? -13.238 156.679 143.988 1.00 105.91 106 ARG A CA 1
ATOM 871 C C . ARG A 1 106 ? -11.736 156.721 144.233 1.00 103.32 106 ARG A C 1
ATOM 872 O O . ARG A 1 106 ? -11.069 155.687 144.166 1.00 107.20 106 ARG A O 1
ATOM 880 N N . MET A 1 107 ? -11.206 157.903 144.531 1.00 96.97 107 MET A N 1
ATOM 881 C CA . MET A 1 107 ? -9.765 158.051 144.702 1.00 92.61 107 MET A CA 1
ATOM 882 C C . MET A 1 107 ? -9.343 158.341 146.141 1.00 98.00 107 MET A C 1
ATOM 883 O O . MET A 1 107 ? -10.120 158.874 146.936 1.00 98.69 107 MET A O 1
ATOM 888 N N . ARG A 1 108 ? -8.101 157.980 146.456 1.00 93.85 108 ARG A N 1
ATOM 889 C CA . ARG A 1 108 ? -7.510 158.219 147.770 1.00 94.80 108 ARG A CA 1
ATOM 890 C C . ARG A 1 108 ? -6.475 159.333 147.645 1.00 94.12 108 ARG A C 1
ATOM 891 O O . ARG A 1 108 ? -5.356 159.103 147.177 1.00 94.42 108 ARG A O 1
ATOM 899 N N . LEU A 1 109 ? -6.847 160.543 148.058 1.00 92.04 109 LEU A N 1
ATOM 900 C CA . LEU A 1 109 ? -6.030 161.728 147.782 1.00 88.31 109 LEU A CA 1
ATOM 901 C C . LEU A 1 109 ? -5.098 162.163 148.918 1.00 91.62 109 LEU A C 1
ATOM 902 O O . LEU A 1 109 ? -5.443 162.076 150.096 1.00 94.33 109 LEU A O 1
ATOM 907 N N . SER A 1 110 ? -3.920 162.651 148.536 1.00 83.05 110 SER A N 1
ATOM 908 C CA . SER A 1 110 ? -2.921 163.157 149.475 1.00 89.36 110 SER A CA 1
ATOM 909 C C . SER A 1 110 ? -3.414 164.371 150.264 1.00 86.34 110 SER A C 1
ATOM 910 O O . SER A 1 110 ? -2.924 164.653 151.358 1.00 90.93 110 SER A O 1
ATOM 913 N N . VAL A 1 111 ? -4.374 165.089 149.693 1.00 81.36 111 VAL A N 1
ATOM 914 C CA . VAL A 1 111 ? -4.946 166.284 150.308 1.00 79.21 111 VAL A CA 1
ATOM 915 C C . VAL A 1 111 ? -6.472 166.201 150.196 1.00 85.77 111 VAL A C 1
ATOM 916 O O . VAL A 1 111 ? -6.982 165.391 149.424 1.00 88.90 111 VAL A O 1
ATOM 920 N N . PRO A 1 112 ? -7.207 167.016 150.980 1.00 83.55 112 PRO A N 1
ATOM 921 C CA . PRO A 1 112 ? -8.674 167.035 150.878 1.00 82.30 112 PRO A CA 1
ATOM 922 C C . PRO A 1 112 ? -9.212 167.195 149.448 1.00 79.67 112 PRO A C 1
ATOM 923 O O . PRO A 1 112 ? -8.539 167.769 148.585 1.00 77.74 112 PRO A O 1
ATOM 927 N N . LYS A 1 113 ? -10.421 166.688 149.209 1.00 81.48 113 LYS A N 1
ATOM 928 C CA . LYS A 1 113 ? -11.031 166.721 147.883 1.00 79.82 113 LYS A CA 1
ATOM 929 C C . LYS A 1 113 ? -11.261 168.152 147.417 1.00 76.72 113 LYS A C 1
ATOM 930 O O . LYS A 1 113 ? -10.946 168.496 146.274 1.00 73.92 113 LYS A O 1
ATOM 936 N N . GLU A 1 114 ? -11.790 168.987 148.310 1.00 77.44 114 GLU A N 1
ATOM 937 C CA . GLU A 1 114 ? -12.089 170.386 147.998 1.00 74.99 114 GLU A CA 1
ATOM 938 C C . GLU A 1 114 ? -10.846 171.145 147.534 1.00 76.09 114 GLU A C 1
ATOM 939 O O . GLU A 1 114 ? -10.950 172.151 146.831 1.00 75.98 114 GLU A O 1
ATOM 945 N N . TYR A 1 115 ? -9.676 170.649 147.925 1.00 75.62 115 TYR A N 1
ATOM 946 C CA . TYR A 1 115 ? -8.408 171.279 147.578 1.00 68.65 115 TYR A CA 1
ATOM 947 C C . TYR A 1 115 ? -7.936 170.815 146.204 1.00 70.50 115 TYR A C 1
ATOM 948 O O . TYR A 1 115 ? -7.416 171.613 145.420 1.00 66.46 115 TYR A O 1
ATOM 957 N N . VAL A 1 116 ? -8.118 169.528 145.915 1.00 72.31 116 VAL A N 1
ATOM 958 C CA . VAL A 1 116 ? -7.814 168.998 144.590 1.00 69.91 116 VAL A CA 1
ATOM 959 C C . VAL A 1 116 ? -8.673 169.715 143.557 1.00 65.41 116 VAL A C 1
ATOM 960 O O . VAL A 1 116 ? -8.186 170.122 142.502 1.00 62.86 116 VAL A O 1
ATOM 964 N N . ILE A 1 117 ? -9.950 169.886 143.892 1.00 71.17 117 ILE A N 1
ATOM 965 C CA . ILE A 1 117 ? -10.906 170.582 143.038 1.00 71.92 117 ILE A CA 1
ATOM 966 C C . ILE A 1 117 ? -10.495 172.035 142.782 1.00 68.39 117 ILE A C 1
ATOM 967 O O . ILE A 1 117 ? -10.485 172.479 141.631 1.00 70.24 117 ILE A O 1
ATOM 972 N N . TYR A 1 118 ? -10.140 172.765 143.841 1.00 65.90 118 TYR A N 1
ATOM 973 C CA . TYR A 1 118 ? -9.680 174.144 143.689 1.00 69.09 118 TYR A CA 1
ATOM 974 C C . TYR A 1 118 ? -8.560 174.246 142.669 1.00 61.32 118 TYR A C 1
ATOM 975 O O . TYR A 1 118 ? -8.647 175.029 141.726 1.00 56.16 118 TYR A O 1
ATOM 984 N N . HIS A 1 119 ? -7.516 173.443 142.853 1.00 58.65 119 HIS A N 1
ATOM 985 C CA . HIS A 1 119 ? -6.340 173.528 141.986 1.00 62.09 119 HIS A CA 1
ATOM 986 C C . HIS A 1 119 ? -6.573 173.032 140.556 1.00 55.75 119 HIS A C 1
ATOM 987 O O . HIS A 1 119 ? -6.016 173.586 139.608 1.00 53.44 119 HIS A O 1
ATOM 994 N N . PHE A 1 120 ? -7.383 171.990 140.405 1.00 60.12 120 PHE A N 1
ATOM 995 C CA . PHE A 1 120 ? -7.699 171.477 139.077 1.00 59.04 120 PHE A CA 1
ATOM 996 C C . PHE A 1 120 ? -8.449 172.520 138.256 1.00 54.55 120 PHE A C 1
ATOM 997 O O . PHE A 1 120 ? -8.077 172.809 137.116 1.00 56.59 120 PHE A O 1
ATOM 1005 N N . ILE A 1 121 ? -9.511 173.069 138.839 1.00 60.24 121 ILE A N 1
ATOM 1006 C CA . ILE A 1 121 ? -10.336 174.072 138.172 1.00 59.27 121 ILE A CA 1
ATOM 1007 C C . ILE A 1 121 ? -9.519 175.325 137.903 1.00 58.47 121 ILE A C 1
ATOM 1008 O O . ILE A 1 121 ? -9.625 175.933 136.829 1.00 54.83 121 ILE A O 1
ATOM 1013 N N A ARG A 1 122 ? -8.693 175.702 138.880 0.74 50.90 122 ARG A N 1
ATOM 1014 N N B ARG A 1 122 ? -8.692 175.707 138.871 0.26 55.82 122 ARG A N 1
ATOM 1015 C CA A ARG A 1 122 ? -7.863 176.900 138.769 0.74 50.87 122 ARG A CA 1
ATOM 1016 C CA B ARG A 1 122 ? -7.868 176.902 138.741 0.26 51.34 122 ARG A CA 1
ATOM 1017 C C A ARG A 1 122 ? -6.980 176.826 137.533 0.74 48.26 122 ARG A C 1
ATOM 1018 C C B ARG A 1 122 ? -6.984 176.822 137.511 0.26 49.54 122 ARG A C 1
ATOM 1019 O O A ARG A 1 122 ? -6.904 177.776 136.760 0.74 51.33 122 ARG A O 1
ATOM 1020 O O B ARG A 1 122 ? -6.903 177.766 136.726 0.26 49.66 122 ARG A O 1
ATOM 1035 N N . ASP A 1 123 ? -6.335 175.677 137.344 1.00 50.11 123 ASP A N 1
ATOM 1036 C CA . ASP A 1 123 ? -5.388 175.488 136.250 1.00 53.31 123 ASP A CA 1
ATOM 1037 C C . ASP A 1 123 ? -6.071 175.228 134.911 1.00 50.05 123 ASP A C 1
ATOM 1038 O O . ASP A 1 123 ? -5.614 175.704 133.866 1.00 48.17 123 ASP A O 1
ATOM 1043 N N . LYS A 1 124 ? -7.167 174.482 134.938 1.00 47.66 124 LYS A N 1
ATOM 1044 C CA . LYS A 1 124 ? -7.819 174.098 133.696 1.00 56.66 124 LYS A CA 1
ATOM 1045 C C . LYS A 1 124 ? -8.669 175.214 133.115 1.00 54.57 124 LYS A C 1
ATOM 1046 O O . LYS A 1 124 ? -8.593 175.496 131.921 1.00 52.54 124 LYS A O 1
ATOM 1052 N N . LEU A 1 125 ? -9.479 175.850 133.955 1.00 56.45 125 LEU A N 1
ATOM 1053 C CA . LEU A 1 125 ? -10.426 176.850 133.468 1.00 55.11 125 LEU A CA 1
ATOM 1054 C C . LEU A 1 125 ? -9.921 178.273 133.623 1.00 57.26 125 LEU A C 1
ATOM 1055 O O . LEU A 1 125 ? -10.227 179.136 132.808 1.00 58.41 125 LEU A O 1
ATOM 1060 N N . TYR A 1 126 ? -9.149 178.524 134.671 1.00 51.89 126 TYR A N 1
ATOM 1061 C CA . TYR A 1 126 ? -8.744 179.892 134.965 1.00 48.56 126 TYR A CA 1
ATOM 1062 C C . TYR A 1 126 ? -7.273 180.123 134.644 1.00 48.19 126 TYR A C 1
ATOM 1063 O O . TYR A 1 126 ? -6.720 179.448 133.774 1.00 52.16 126 TYR A O 1
ATOM 1072 N N . THR A 1 127 ? -6.640 181.072 135.328 1.00 45.50 127 THR A N 1
ATOM 1073 C CA . THR A 1 127 ? -5.297 181.493 134.936 1.00 41.44 127 THR A CA 1
ATOM 1074 C C . THR A 1 127 ? -4.194 180.841 135.767 1.00 50.11 127 THR A C 1
ATOM 1075 O O . THR A 1 127 ? -3.068 181.345 135.842 1.00 45.49 127 THR A O 1
ATOM 1079 N N . GLY A 1 128 ? -4.524 179.713 136.386 1.00 51.29 128 GLY A N 1
ATOM 1080 C CA . GLY A 1 128 ? -3.533 178.940 137.104 1.00 46.83 128 GLY A CA 1
ATOM 1081 C C . GLY A 1 128 ? -2.983 179.692 138.297 1.00 48.08 128 GLY A C 1
ATOM 1082 O O . GLY A 1 128 ? -3.726 180.355 139.025 1.00 45.16 128 GLY A O 1
ATOM 1083 N N . SER A 1 129 ? -1.671 179.606 138.493 1.00 44.83 129 SER A N 1
ATOM 1084 C CA . SER A 1 129 ? -1.057 180.210 139.666 1.00 48.58 129 SER A CA 1
ATOM 1085 C C . SER A 1 129 ? -1.258 181.732 139.702 1.00 44.51 129 SER A C 1
ATOM 1086 O O . SER A 1 129 ? -1.116 182.353 140.752 1.00 46.90 129 SER A O 1
ATOM 1089 N N . LEU A 1 130 ? -1.621 182.327 138.565 1.00 41.20 130 LEU A N 1
ATOM 1090 C CA . LEU A 1 130 ? -1.916 183.761 138.531 1.00 38.83 130 LEU A CA 1
ATOM 1091 C C . LEU A 1 130 ? -3.317 184.097 139.046 1.00 47.06 130 LEU A C 1
ATOM 1092 O O . LEU A 1 130 ? -3.619 185.265 139.304 1.00 46.75 130 LEU A O 1
ATOM 1097 N N . GLU A 1 131 ? -4.171 183.088 139.200 1.00 45.51 131 GLU A N 1
ATOM 1098 C CA . GLU A 1 131 ? -5.573 183.352 139.534 1.00 46.18 131 GLU A CA 1
ATOM 1099 C C . GLU A 1 131 ? -5.816 184.137 140.842 1.00 44.85 131 GLU A C 1
ATOM 1100 O O . GLU A 1 131 ? -6.652 185.040 140.860 1.00 47.62 131 GLU A O 1
ATOM 1106 N N . PRO A 1 132 ? -5.075 183.821 141.925 1.00 52.86 132 PRO A N 1
ATOM 1107 C CA . PRO A 1 132 ? -5.199 184.647 143.133 1.00 48.33 132 PRO A CA 1
ATOM 1108 C C . PRO A 1 132 ? -4.934 186.137 142.875 1.00 42.99 132 PRO A C 1
ATOM 1109 O O . PRO A 1 132 ? -5.558 186.994 143.507 1.00 46.89 132 PRO A O 1
ATOM 1113 N N . LEU A 1 133 ? -4.012 186.437 141.967 1.00 39.95 133 LEU A N 1
ATOM 1114 C CA . LEU A 1 133 ? -3.665 187.825 141.662 1.00 47.25 133 LEU A CA 1
ATOM 1115 C C . LEU A 1 133 ? -4.803 188.494 140.908 1.00 49.69 133 LEU A C 1
ATOM 1116 O O . LEU A 1 133 ? -5.111 189.671 141.129 1.00 48.16 133 LEU A O 1
ATOM 1121 N N . ILE A 1 134 ? -5.415 187.727 140.010 1.00 44.73 134 ILE A N 1
ATOM 1122 C CA . ILE A 1 134 ? -6.546 188.191 139.219 1.00 41.45 134 ILE A CA 1
ATOM 1123 C C . ILE A 1 134 ? -7.717 188.501 140.149 1.00 48.33 134 ILE A C 1
ATOM 1124 O O . ILE A 1 134 ? -8.417 189.506 139.989 1.00 53.40 134 ILE A O 1
ATOM 1129 N N . ARG A 1 135 ? -7.911 187.642 141.143 1.00 45.95 135 ARG A N 1
ATOM 1130 C CA . ARG A 1 135 ? -9.048 187.772 142.050 1.00 48.47 135 ARG A CA 1
ATOM 1131 C C . ARG A 1 135 ? -8.881 188.847 143.133 1.00 54.74 135 ARG A C 1
ATOM 1132 O O . ARG A 1 135 ? -9.867 189.319 143.696 1.00 54.72 135 ARG A O 1
ATOM 1140 N N . ASP A 1 136 ? -7.645 189.237 143.428 1.00 51.49 136 ASP A N 1
ATOM 1141 C CA . ASP A 1 136 ? -7.415 190.280 144.422 1.00 52.28 136 ASP A CA 1
ATOM 1142 C C . ASP A 1 136 ? -7.735 191.634 143.793 1.00 49.90 136 ASP A C 1
ATOM 1143 O O . ASP A 1 136 ? -7.079 192.048 142.840 1.00 49.10 136 ASP A O 1
ATOM 1148 N N . PRO A 1 137 ? -8.744 192.333 144.333 1.00 53.09 137 PRO A N 1
ATOM 1149 C CA . PRO A 1 137 ? -9.145 193.620 143.754 1.00 54.54 137 PRO A CA 1
ATOM 1150 C C . PRO A 1 137 ? -8.127 194.716 144.027 1.00 55.04 137 PRO A C 1
ATOM 1151 O O . PRO A 1 137 ? -8.220 195.795 143.438 1.00 54.07 137 PRO A O 1
ATOM 1155 N N . TYR A 1 138 ? -7.169 194.438 144.909 1.00 56.55 138 TYR A N 1
ATOM 1156 C CA . TYR A 1 138 ? -6.114 195.395 145.245 1.00 53.12 138 TYR A CA 1
ATOM 1157 C C . TYR A 1 138 ? -4.895 195.276 144.330 1.00 49.82 138 TYR A C 1
ATOM 1158 O O . TYR A 1 138 ? -3.948 196.064 144.434 1.00 55.64 138 TYR A O 1
ATOM 1167 N N . ILE A 1 139 ? -4.920 194.296 143.428 1.00 48.97 139 ILE A N 1
ATOM 1168 C CA . ILE A 1 139 ? -3.895 194.195 142.388 1.00 49.47 139 ILE A CA 1
ATOM 1169 C C . ILE A 1 139 ? -4.280 195.042 141.176 1.00 49.41 139 ILE A C 1
ATOM 1170 O O . ILE A 1 139 ? -5.379 194.892 140.654 1.00 45.06 139 ILE A O 1
ATOM 1175 N N . GLU A 1 140 ? -3.374 195.911 140.725 1.00 47.06 140 GLU A N 1
ATOM 1176 C CA . GLU A 1 140 ? -3.599 196.742 139.545 1.00 48.24 140 GLU A CA 1
ATOM 1177 C C . GLU A 1 140 ? -2.972 196.108 138.307 1.00 47.99 140 GLU A C 1
ATOM 1178 O O . GLU A 1 140 ? -3.615 195.986 137.260 1.00 45.65 140 GLU A O 1
ATOM 1184 N N . ASP A 1 141 ? -1.702 195.730 138.436 1.00 40.64 141 ASP A N 1
ATOM 1185 C CA . ASP A 1 141 ? -0.938 195.180 137.323 1.00 43.28 141 ASP A CA 1
ATOM 1186 C C . ASP A 1 141 ? -0.199 193.923 137.750 1.00 44.83 141 ASP A C 1
ATOM 1187 O O . ASP A 1 141 ? 0.206 193.794 138.916 1.00 41.69 141 ASP A O 1
ATOM 1192 N N . ILE A 1 142 ? -0.023 193.004 136.806 1.00 37.66 142 ILE A N 1
ATOM 1193 C CA . ILE A 1 142 ? 0.695 191.753 137.064 1.00 38.80 142 ILE A CA 1
ATOM 1194 C C . ILE A 1 142 ? 1.756 191.577 135.984 1.00 41.87 142 ILE A C 1
ATOM 1195 O O . ILE A 1 142 ? 1.445 191.663 134.788 1.00 34.54 142 ILE A O 1
ATOM 1200 N N . SER A 1 143 ? 3.003 191.332 136.391 1.00 34.80 143 SER A N 1
ATOM 1201 C CA . SER A 1 143 ? 4.088 191.155 135.423 1.00 30.34 143 SER A CA 1
ATOM 1202 C C . SER A 1 143 ? 4.871 189.864 135.641 1.00 33.97 143 SER A C 1
ATOM 1203 O O . SER A 1 143 ? 5.325 189.587 136.749 1.00 35.38 143 SER A O 1
ATOM 1206 N N . ILE A 1 144 ? 5.042 189.086 134.579 1.00 33.89 144 ILE A N 1
ATOM 1207 C CA . ILE A 1 144 ? 6.030 188.017 134.579 1.00 31.74 144 ILE A CA 1
ATOM 1208 C C . ILE A 1 144 ? 7.039 188.420 133.521 1.00 36.03 144 ILE A C 1
ATOM 1209 O O . ILE A 1 144 ? 6.803 188.201 132.332 1.00 33.40 144 ILE A O 1
ATOM 1214 N N . PRO A 1 145 ? 8.169 189.026 133.942 1.00 32.71 145 PRO A N 1
ATOM 1215 C CA . PRO A 1 145 ? 9.098 189.633 132.974 1.00 28.36 145 PRO A CA 1
ATOM 1216 C C . PRO A 1 145 ? 10.006 188.588 132.308 1.00 33.60 145 PRO A C 1
ATOM 1217 O O . PRO A 1 145 ? 10.728 188.885 131.333 1.00 33.96 145 PRO A O 1
ATOM 1221 N N . GLY A 1 146 ? 9.964 187.375 132.842 1.00 34.93 146 GLY A N 1
ATOM 1222 C CA . GLY A 1 146 ? 10.847 186.301 132.429 1.00 34.21 146 GLY A CA 1
ATOM 1223 C C . GLY A 1 146 ? 11.020 185.392 133.634 1.00 36.16 146 GLY A C 1
ATOM 1224 O O . GLY A 1 146 ? 10.251 185.510 134.587 1.00 37.72 146 GLY A O 1
ATOM 1225 N N . LEU A 1 147 ? 12.015 184.506 133.607 1.00 36.85 147 LEU A N 1
ATOM 1226 C CA . LEU A 1 147 ? 12.258 183.579 134.724 1.00 43.27 147 LEU A CA 1
ATOM 1227 C C . LEU A 1 147 ? 12.413 184.329 136.046 1.00 43.47 147 LEU A C 1
ATOM 1228 O O . LEU A 1 147 ? 13.103 185.347 136.115 1.00 38.57 147 LEU A O 1
ATOM 1233 N N . GLY A 1 148 ? 11.752 183.838 137.087 1.00 40.15 148 GLY A N 1
ATOM 1234 C CA . GLY A 1 148 ? 11.828 184.458 138.396 1.00 45.33 148 GLY A CA 1
ATOM 1235 C C . GLY A 1 148 ? 10.445 184.635 138.988 1.00 43.10 148 GLY A C 1
ATOM 1236 O O . GLY A 1 148 ? 9.528 183.881 138.678 1.00 47.66 148 GLY A O 1
ATOM 1237 N N . HIS A 1 149 ? 10.291 185.637 139.843 1.00 40.36 149 HIS A N 1
ATOM 1238 C CA . HIS A 1 149 ? 9.038 185.829 140.549 1.00 41.92 149 HIS A CA 1
ATOM 1239 C C . HIS A 1 149 ? 8.025 186.530 139.664 1.00 38.30 149 HIS A C 1
ATOM 1240 O O . HIS A 1 149 ? 8.390 187.181 138.681 1.00 35.66 149 HIS A O 1
ATOM 1247 N N . VAL A 1 150 ? 6.753 186.397 140.018 1.00 36.96 150 VAL A N 1
ATOM 1248 C CA . VAL A 1 150 ? 5.729 187.273 139.471 1.00 36.35 150 VAL A CA 1
ATOM 1249 C C . VAL A 1 150 ? 5.736 188.566 140.290 1.00 37.55 150 VAL A C 1
ATOM 1250 O O . VAL A 1 150 ? 5.662 188.535 141.526 1.00 38.20 150 VAL A O 1
ATOM 1254 N N . TYR A 1 151 ? 5.827 189.695 139.598 1.00 36.16 151 TYR A N 1
ATOM 1255 C CA . TYR A 1 151 ? 5.798 191.006 140.228 1.00 33.88 151 TYR A CA 1
ATOM 1256 C C . TYR A 1 151 ? 4.426 191.635 140.027 1.00 40.49 151 TYR A C 1
ATOM 1257 O O . TYR A 1 151 ? 3.763 191.374 139.023 1.00 39.09 151 TYR A O 1
ATOM 1266 N N . ILE A 1 152 ? 3.978 192.433 140.991 1.00 39.08 152 ILE A N 1
ATOM 1267 C CA . ILE A 1 152 ? 2.691 193.102 140.855 1.00 39.88 152 ILE A CA 1
ATOM 1268 C C . ILE A 1 152 ? 2.802 194.558 141.255 1.00 37.99 152 ILE A C 1
ATOM 1269 O O . ILE A 1 152 ? 3.775 194.972 141.893 1.00 37.48 152 ILE A O 1
ATOM 1274 N N . VAL A 1 153 ? 1.806 195.337 140.857 1.00 39.48 153 VAL A N 1
ATOM 1275 C CA . VAL A 1 153 ? 1.610 196.660 141.418 1.00 41.16 153 VAL A CA 1
ATOM 1276 C C . VAL A 1 153 ? 0.323 196.622 142.228 1.00 42.03 153 VAL A C 1
ATOM 1277 O O . VAL A 1 153 ? -0.758 196.333 141.697 1.00 42.76 153 VAL A O 1
ATOM 1281 N N . HIS A 1 154 ? 0.453 196.882 143.525 1.00 42.28 154 HIS A N 1
ATOM 1282 C CA . HIS A 1 154 ? -0.666 196.768 144.466 1.00 43.34 154 HIS A CA 1
ATOM 1283 C C . HIS A 1 154 ? -1.187 198.179 144.765 1.00 50.35 154 HIS A C 1
ATOM 1284 O O . HIS A 1 154 ? -0.389 199.109 144.936 1.00 52.75 154 HIS A O 1
ATOM 1291 N N . LYS A 1 155 ? -2.510 198.346 144.824 1.00 51.64 155 LYS A N 1
ATOM 1292 C CA . LYS A 1 155 ? -3.103 199.679 144.980 1.00 51.07 155 LYS A CA 1
ATOM 1293 C C . LYS A 1 155 ? -2.679 200.369 146.273 1.00 54.23 155 LYS A C 1
ATOM 1294 O O . LYS A 1 155 ? -2.563 201.593 146.325 1.00 56.76 155 LYS A O 1
ATOM 1300 N N . VAL A 1 156 ? -2.448 199.578 147.313 1.00 50.37 156 VAL A N 1
ATOM 1301 C CA . VAL A 1 156 ? -1.972 200.114 148.580 1.00 52.25 156 VAL A CA 1
ATOM 1302 C C . VAL A 1 156 ? -0.446 200.232 148.634 1.00 55.29 156 VAL A C 1
ATOM 1303 O O . VAL A 1 156 ? 0.079 201.277 149.016 1.00 57.86 156 VAL A O 1
ATOM 1307 N N . PHE A 1 157 ? 0.262 199.178 148.227 1.00 49.03 157 PHE A N 1
ATOM 1308 C CA . PHE A 1 157 ? 1.704 199.082 148.495 1.00 53.36 157 PHE A CA 1
ATOM 1309 C C . PHE A 1 157 ? 2.631 199.393 147.318 1.00 53.06 157 PHE A C 1
ATOM 1310 O O . PHE A 1 157 ? 3.859 199.435 147.481 1.00 52.33 157 PHE A O 1
ATOM 1318 N N . GLY A 1 158 ? 2.054 199.616 146.142 1.00 42.60 158 GLY A N 1
ATOM 1319 C CA . GLY A 1 158 ? 2.852 199.816 144.944 1.00 40.72 158 GLY A CA 1
ATOM 1320 C C . GLY A 1 158 ? 3.486 198.503 144.517 1.00 42.82 158 GLY A C 1
ATOM 1321 O O . GLY A 1 158 ? 2.920 197.431 144.758 1.00 41.73 158 GLY A O 1
ATOM 1322 N N . PRO A 1 159 ? 4.671 198.574 143.892 1.00 42.27 159 PRO A N 1
ATOM 1323 C CA . PRO A 1 159 ? 5.307 197.351 143.393 1.00 41.95 159 PRO A CA 1
ATOM 1324 C C . PRO A 1 159 ? 5.570 196.371 144.540 1.00 44.93 159 PRO A C 1
ATOM 1325 O O . PRO A 1 159 ? 6.012 196.768 145.630 1.00 41.56 159 PRO A O 1
ATOM 1329 N N . MET A 1 160 ? 5.266 195.100 144.307 1.00 41.83 160 MET A N 1
ATOM 1330 C CA . MET A 1 160 ? 5.582 194.056 145.280 1.00 41.76 160 MET A CA 1
ATOM 1331 C C . MET A 1 160 ? 6.116 192.827 144.566 1.00 42.26 160 MET A C 1
ATOM 1332 O O . MET A 1 160 ? 5.783 192.584 143.398 1.00 40.40 160 MET A O 1
ATOM 1337 N N . ARG A 1 161 ? 6.942 192.054 145.265 1.00 36.54 161 ARG A N 1
ATOM 1338 C CA . ARG A 1 161 ? 7.354 190.742 144.778 1.00 43.67 161 ARG A CA 1
ATOM 1339 C C . ARG A 1 161 ? 6.421 189.696 145.392 1.00 46.41 161 ARG A C 1
ATOM 1340 O O . ARG A 1 161 ? 6.265 189.648 146.612 1.00 45.10 161 ARG A O 1
ATOM 1348 N N . THR A 1 162 ? 5.781 188.881 144.556 1.00 45.58 162 THR A N 1
ATOM 1349 C CA . THR A 1 162 ? 4.901 187.829 145.058 1.00 44.55 162 THR A CA 1
ATOM 1350 C C . THR A 1 162 ? 5.684 186.556 145.285 1.00 48.48 162 THR A C 1
ATOM 1351 O O . THR A 1 162 ? 6.798 186.425 144.789 1.00 45.59 162 THR A O 1
ATOM 1355 N N . SER A 1 163 ? 5.072 185.619 146.009 1.00 43.82 163 SER A N 1
ATOM 1356 C CA . SER A 1 163 ? 5.638 184.297 146.271 1.00 48.44 163 SER A CA 1
ATOM 1357 C C . SER A 1 163 ? 5.530 183.318 145.092 1.00 45.47 163 SER A C 1
ATOM 1358 O O . SER A 1 163 ? 5.950 182.172 145.195 1.00 51.74 163 SER A O 1
ATOM 1361 N N . ILE A 1 164 ? 4.965 183.758 143.975 1.00 47.40 164 ILE A N 1
ATOM 1362 C CA . ILE A 1 164 ? 4.834 182.889 142.809 1.00 45.21 164 ILE A CA 1
ATOM 1363 C C . ILE A 1 164 ? 6.092 182.961 141.937 1.00 44.57 164 ILE A C 1
ATOM 1364 O O . ILE A 1 164 ? 6.564 184.054 141.623 1.00 40.76 164 ILE A O 1
ATOM 1369 N N . LYS A 1 165 ? 6.629 181.811 141.534 1.00 47.91 165 LYS A N 1
ATOM 1370 C CA . LYS A 1 165 ? 7.863 181.773 140.739 1.00 48.72 165 LYS A CA 1
ATOM 1371 C C . LYS A 1 165 ? 7.756 180.902 139.497 1.00 56.31 165 LYS A C 1
ATOM 1372 O O . LYS A 1 165 ? 7.081 179.877 139.506 1.00 66.67 165 LYS A O 1
ATOM 1378 N N . PHE A 1 166 ? 8.437 181.314 138.433 1.00 48.24 166 PHE A N 1
ATOM 1379 C CA . PHE A 1 166 ? 8.572 180.496 137.228 1.00 47.09 166 PHE A CA 1
ATOM 1380 C C . PHE A 1 166 ? 10.051 180.307 136.951 1.00 47.68 166 PHE A C 1
ATOM 1381 O O . PHE A 1 166 ? 10.746 181.256 136.589 1.00 59.31 166 PHE A O 1
ATOM 1389 N N . GLU A 1 167 ? 10.536 179.085 137.123 1.00 42.87 167 GLU A N 1
ATOM 1390 C CA . GLU A 1 167 ? 11.975 178.848 137.099 1.00 54.77 167 GLU A CA 1
ATOM 1391 C C . GLU A 1 167 ? 12.418 178.048 135.889 1.00 55.55 167 GLU A C 1
ATOM 1392 O O . GLU A 1 167 ? 13.591 177.710 135.753 1.00 56.19 167 GLU A O 1
ATOM 1398 N N . ASN A 1 168 ? 11.474 177.778 134.997 1.00 50.54 168 ASN A N 1
ATOM 1399 C CA . ASN A 1 168 ? 11.717 176.876 133.889 1.00 53.09 168 ASN A CA 1
ATOM 1400 C C . ASN A 1 168 ? 11.215 177.497 132.584 1.00 52.60 168 ASN A C 1
ATOM 1401 O O . ASN A 1 168 ? 10.025 177.823 132.480 1.00 43.78 168 ASN A O 1
ATOM 1406 N N . TYR A 1 169 ? 12.113 177.677 131.606 1.00 44.82 169 TYR A N 1
ATOM 1407 C CA . TYR A 1 169 ? 11.759 178.276 130.303 1.00 44.24 169 TYR A CA 1
ATOM 1408 C C . TYR A 1 169 ? 10.532 177.651 129.663 1.00 43.36 169 TYR A C 1
ATOM 1409 O O . TYR A 1 169 ? 9.616 178.357 129.223 1.00 42.29 169 TYR A O 1
ATOM 1418 N N . GLU A 1 170 ? 10.509 176.326 129.584 1.00 44.21 170 GLU A N 1
ATOM 1419 C CA . GLU A 1 170 ? 9.412 175.674 128.868 1.00 48.71 170 GLU A CA 1
ATOM 1420 C C . GLU A 1 170 ? 8.079 175.814 129.597 1.00 51.38 170 GLU A C 1
ATOM 1421 O O . GLU A 1 170 ? 7.048 176.021 128.966 1.00 54.06 170 GLU A O 1
ATOM 1427 N N . GLU A 1 171 ? 8.113 175.723 130.923 1.00 53.38 171 GLU A N 1
ATOM 1428 C CA . GLU A 1 171 ? 6.924 175.945 131.733 1.00 58.81 171 GLU A CA 1
ATOM 1429 C C . GLU A 1 171 ? 6.400 177.362 131.513 1.00 57.45 171 GLU A C 1
ATOM 1430 O O . GLU A 1 171 ? 5.192 177.591 131.437 1.00 52.56 171 GLU A O 1
ATOM 1436 N N . LEU A 1 172 ? 7.315 178.314 131.402 1.00 52.97 172 LEU A N 1
ATOM 1437 C CA . LEU A 1 172 ? 6.933 179.692 131.147 1.00 46.16 172 LEU A CA 1
ATOM 1438 C C . LEU A 1 172 ? 6.344 179.849 129.743 1.00 42.04 172 LEU A C 1
ATOM 1439 O O . LEU A 1 172 ? 5.356 180.575 129.548 1.00 39.33 172 LEU A O 1
ATOM 1444 N N . ASP A 1 173 ? 6.947 179.180 128.762 1.00 42.96 173 ASP A N 1
ATOM 1445 C CA . ASP A 1 173 ? 6.395 179.179 127.407 1.00 44.05 173 ASP A CA 1
ATOM 1446 C C . ASP A 1 173 ? 4.971 178.619 127.434 1.00 45.48 173 ASP A C 1
ATOM 1447 O O . ASP A 1 173 ? 4.053 179.180 126.824 1.00 41.54 173 ASP A O 1
ATOM 1452 N N . ASN A 1 174 ? 4.794 177.512 128.150 1.00 42.03 174 ASN A N 1
ATOM 1453 C CA . ASN A 1 174 ? 3.496 176.841 128.217 1.00 49.52 174 ASN A CA 1
ATOM 1454 C C . ASN A 1 174 ? 2.421 177.727 128.826 1.00 48.13 174 ASN A C 1
ATOM 1455 O O . ASN A 1 174 ? 1.284 177.731 128.366 1.00 45.92 174 ASN A O 1
ATOM 1460 N N . LEU A 1 175 ? 2.784 178.472 129.865 1.00 44.87 175 LEU A N 1
ATOM 1461 C CA . LEU A 1 175 ? 1.867 179.433 130.468 1.00 46.22 175 LEU A CA 1
ATOM 1462 C C . LEU A 1 175 ? 1.398 180.492 129.470 1.00 43.55 175 LEU A C 1
ATOM 1463 O O . LEU A 1 175 ? 0.194 180.774 129.373 1.00 40.06 175 LEU A O 1
ATOM 1468 N N . ILE A 1 176 ? 2.351 181.088 128.749 1.00 40.01 176 ILE A N 1
ATOM 1469 C CA . ILE A 1 176 ? 2.028 182.114 127.764 1.00 37.32 176 ILE A CA 1
ATOM 1470 C C . ILE A 1 176 ? 1.148 181.520 126.643 1.00 39.31 176 ILE A C 1
ATOM 1471 O O . ILE A 1 176 ? 0.152 182.131 126.241 1.00 37.57 176 ILE A O 1
ATOM 1476 N N . VAL A 1 177 ? 1.501 180.328 126.158 1.00 39.71 177 VAL A N 1
ATOM 1477 C CA . VAL A 1 177 ? 0.713 179.671 125.109 1.00 36.18 177 VAL A CA 1
ATOM 1478 C C . VAL A 1 177 ? -0.696 179.388 125.620 1.00 45.31 177 VAL A C 1
ATOM 1479 O O . VAL A 1 177 ? -1.696 179.742 124.974 1.00 39.48 177 VAL A O 1
ATOM 1483 N N . SER A 1 178 ? -0.768 178.769 126.794 1.00 44.04 178 SER A N 1
ATOM 1484 C CA . SER A 1 178 ? -2.054 178.395 127.383 1.00 51.47 178 SER A CA 1
ATOM 1485 C C . SER A 1 178 ? -2.945 179.619 127.661 1.00 43.40 178 SER A C 1
ATOM 1486 O O . SER A 1 178 ? -4.123 179.622 127.312 1.00 44.48 178 SER A O 1
ATOM 1489 N N . LEU A 1 179 ? -2.381 180.672 128.245 1.00 40.50 179 LEU A N 1
ATOM 1490 C CA . LEU A 1 179 ? -3.182 181.859 128.534 1.00 39.86 179 LEU A CA 1
ATOM 1491 C C . LEU A 1 179 ? -3.634 182.575 127.264 1.00 43.67 179 LEU A C 1
ATOM 1492 O O . LEU A 1 179 ? -4.757 183.069 127.213 1.00 41.24 179 LEU A O 1
ATOM 1497 N N . SER A 1 180 ? -2.788 182.620 126.236 1.00 37.07 180 SER A N 1
ATOM 1498 C CA . SER A 1 180 ? -3.190 183.294 124.995 1.00 37.05 180 SER A CA 1
ATOM 1499 C C . SER A 1 180 ? -4.317 182.517 124.314 1.00 34.84 180 SER A C 1
ATOM 1500 O O . SER A 1 180 ? -5.207 183.109 123.707 1.00 37.97 180 SER A O 1
ATOM 1503 N N . GLU A 1 181 ? -4.267 181.191 124.410 1.00 41.16 181 GLU A N 1
ATOM 1504 C CA . GLU A 1 181 ? -5.313 180.356 123.836 1.00 37.45 181 GLU A CA 1
ATOM 1505 C C . GLU A 1 181 ? -6.627 180.598 124.583 1.00 43.94 181 GLU A C 1
ATOM 1506 O O . GLU A 1 181 ? -7.681 180.735 123.963 1.00 41.46 181 GLU A O 1
ATOM 1512 N N . LYS A 1 182 ? -6.564 180.670 125.915 1.00 38.82 182 LYS A N 1
ATOM 1513 C CA . LYS A 1 182 ? -7.748 181.016 126.714 1.00 49.64 182 LYS A CA 1
ATOM 1514 C C . LYS A 1 182 ? -8.249 182.442 126.456 1.00 49.40 182 LYS A C 1
ATOM 1515 O O . LYS A 1 182 ? -9.406 182.752 126.726 1.00 49.79 182 LYS A O 1
ATOM 1521 N N . SER A 1 183 ? -7.374 183.301 125.942 1.00 40.09 183 SER A N 1
ATOM 1522 C CA . SER A 1 183 ? -7.745 184.680 125.617 1.00 39.34 183 SER A CA 1
ATOM 1523 C C . SER A 1 183 ? -8.236 184.812 124.170 1.00 40.00 183 SER A C 1
ATOM 1524 O O . SER A 1 183 ? -8.364 185.923 123.651 1.00 43.84 183 SER A O 1
ATOM 1527 N N . TYR A 1 184 ? -8.475 183.672 123.524 1.00 40.76 184 TYR A N 1
ATOM 1528 C CA . TYR A 1 184 ? -8.950 183.610 122.137 1.00 43.17 184 TYR A CA 1
ATOM 1529 C C . TYR A 1 184 ? -7.988 184.151 121.081 1.00 41.35 184 TYR A C 1
ATOM 1530 O O . TYR A 1 184 ? -8.411 184.476 119.972 1.00 40.89 184 TYR A O 1
ATOM 1539 N N . ARG A 1 185 ? -6.704 184.251 121.408 1.00 37.94 185 ARG A N 1
ATOM 1540 C CA . ARG A 1 185 ? -5.744 184.797 120.445 1.00 34.82 185 ARG A CA 1
ATOM 1541 C C . ARG A 1 185 ? -4.363 184.194 120.679 1.00 37.52 185 ARG A C 1
ATOM 1542 O O . ARG A 1 185 ? -3.492 184.847 121.256 1.00 34.87 185 ARG A O 1
ATOM 1550 N N . PRO A 1 186 ? -4.161 182.946 120.211 1.00 37.03 186 PRO A N 1
ATOM 1551 C CA . PRO A 1 186 ? -2.921 182.223 120.501 1.00 35.07 186 PRO A CA 1
ATOM 1552 C C . PRO A 1 186 ? -1.673 182.943 119.978 1.00 35.75 186 PRO A C 1
ATOM 1553 O O . PRO A 1 186 ? -1.696 183.528 118.895 1.00 33.84 186 PRO A O 1
ATOM 1557 N N . VAL A 1 187 ? -0.590 182.906 120.749 1.00 32.48 187 VAL A N 1
ATOM 1558 C CA . VAL A 1 187 ? 0.693 183.348 120.218 1.00 31.87 187 VAL A CA 1
ATOM 1559 C C . VAL A 1 187 ? 1.171 182.294 119.223 1.00 36.95 187 VAL A C 1
ATOM 1560 O O . VAL A 1 187 ? 0.690 181.167 119.219 1.00 34.27 187 VAL A O 1
ATOM 1564 N N . SER A 1 188 ? 2.107 182.668 118.363 1.00 34.91 188 SER A N 1
ATOM 1565 C CA . SER A 1 188 ? 2.852 181.683 117.580 1.00 37.49 188 SER A CA 1
ATOM 1566 C C . SER A 1 188 ? 4.272 182.211 117.468 1.00 34.00 188 SER A C 1
ATOM 1567 O O . SER A 1 188 ? 4.528 183.368 117.815 1.00 34.51 188 SER A O 1
ATOM 1570 N N . HIS A 1 189 ? 5.203 181.405 116.977 1.00 37.94 189 HIS A N 1
ATOM 1571 C CA . HIS A 1 189 ? 6.557 181.939 116.748 1.00 42.82 189 HIS A CA 1
ATOM 1572 C C . HIS A 1 189 ? 6.535 183.024 115.662 1.00 39.40 189 HIS A C 1
ATOM 1573 O O . HIS A 1 189 ? 7.263 184.012 115.737 1.00 39.89 189 HIS A O 1
ATOM 1580 N N . ASN A 1 190 ? 5.683 182.834 114.659 1.00 34.50 190 ASN A N 1
ATOM 1581 C CA . ASN A 1 190 ? 5.522 183.807 113.574 1.00 33.72 190 ASN A CA 1
ATOM 1582 C C . ASN A 1 190 ? 4.956 185.135 114.065 1.00 31.08 190 ASN A C 1
ATOM 1583 O O . ASN A 1 190 ? 5.381 186.218 113.631 1.00 36.31 190 ASN A O 1
ATOM 1588 N N . ARG A 1 191 ? 3.975 185.058 114.956 1.00 36.11 191 ARG A N 1
ATOM 1589 C CA . ARG A 1 191 ? 3.400 186.266 115.557 1.00 29.04 191 ARG A CA 1
ATOM 1590 C C . ARG A 1 191 ? 3.428 186.107 117.063 1.00 34.49 191 ARG A C 1
ATOM 1591 O O . ARG A 1 191 ? 2.411 185.769 117.684 1.00 31.83 191 ARG A O 1
ATOM 1599 N N . PRO A 1 192 ? 4.617 186.331 117.653 1.00 32.60 192 PRO A N 1
ATOM 1600 C CA . PRO A 1 192 ? 4.888 186.084 119.067 1.00 30.84 192 PRO A CA 1
ATOM 1601 C C . PRO A 1 192 ? 4.410 187.196 119.987 1.00 30.43 192 PRO A C 1
ATOM 1602 O O . PRO A 1 192 ? 4.391 187.009 121.212 1.00 33.95 192 PRO A O 1
ATOM 1606 N N . VAL A 1 193 ? 4.082 188.351 119.426 1.00 29.99 193 VAL A N 1
ATOM 1607 C CA . VAL A 1 193 ? 3.581 189.451 120.233 1.00 27.21 193 VAL A CA 1
ATOM 1608 C C . VAL A 1 193 ? 2.067 189.540 120.085 1.00 33.29 193 VAL A C 1
ATOM 1609 O O . VAL A 1 193 ? 1.564 189.744 118.977 1.00 31.39 193 VAL A O 1
ATOM 1613 N N . VAL A 1 194 ? 1.348 189.371 121.192 1.00 34.56 194 VAL A N 1
ATOM 1614 C CA . VAL A 1 194 ? -0.115 189.392 121.160 1.00 32.39 194 VAL A CA 1
ATOM 1615 C C . VAL A 1 194 ? -0.729 190.271 122.242 1.00 34.13 194 VAL A C 1
ATOM 1616 O O . VAL A 1 194 ? -0.397 190.153 123.438 1.00 30.03 194 VAL A O 1
ATOM 1620 N N . ASP A 1 195 ? -1.615 191.168 121.821 1.00 33.12 195 ASP A N 1
ATOM 1621 C CA . ASP A 1 195 ? -2.473 191.894 122.757 1.00 29.14 195 ASP A CA 1
ATOM 1622 C C . ASP A 1 195 ? -3.854 191.278 122.740 1.00 35.59 195 ASP A C 1
ATOM 1623 O O . ASP A 1 195 ? -4.398 190.992 121.669 1.00 34.47 195 ASP A O 1
ATOM 1628 N N . ALA A 1 196 ? -4.408 191.052 123.927 1.00 32.68 196 ALA A N 1
ATOM 1629 C CA . ALA A 1 196 ? -5.715 190.416 124.061 1.00 37.41 196 ALA A CA 1
ATOM 1630 C C . ALA A 1 196 ? -6.299 190.741 125.431 1.00 37.03 196 ALA A C 1
ATOM 1631 O O . ALA A 1 196 ? -5.771 191.599 126.146 1.00 39.27 196 ALA A O 1
ATOM 1633 N N . SER A 1 197 ? -7.382 190.056 125.786 1.00 34.40 197 SER A N 1
ATOM 1634 C CA . SER A 1 197 ? -7.986 190.194 127.106 1.00 39.96 197 SER A CA 1
ATOM 1635 C C . SER A 1 197 ? -8.257 188.832 127.714 1.00 41.02 197 SER A C 1
ATOM 1636 O O . SER A 1 197 ? -8.782 187.945 127.042 1.00 42.14 197 SER A O 1
ATOM 1639 N N . LEU A 1 198 ? -7.905 188.678 128.990 1.00 39.39 198 LEU A N 1
ATOM 1640 C CA . LEU A 1 198 ? -8.252 187.485 129.761 1.00 42.36 198 LEU A CA 1
ATOM 1641 C C . LEU A 1 198 ? -9.774 187.412 129.910 1.00 49.60 198 LEU A C 1
ATOM 1642 O O . LEU A 1 198 ? -10.469 188.414 129.695 1.00 48.58 198 LEU A O 1
ATOM 1647 N N . PRO A 1 199 ? -10.304 186.228 130.266 1.00 53.85 199 PRO A N 1
ATOM 1648 C CA . PRO A 1 199 ? -11.760 186.085 130.387 1.00 57.86 199 PRO A CA 1
ATOM 1649 C C . PRO A 1 199 ? -12.420 187.073 131.352 1.00 59.81 199 PRO A C 1
ATOM 1650 O O . PRO A 1 199 ? -13.592 187.395 131.156 1.00 57.11 199 PRO A O 1
ATOM 1654 N N . ASP A 1 200 ? -11.690 187.554 132.357 1.00 61.41 200 ASP A N 1
ATOM 1655 C CA . ASP A 1 200 ? -12.259 188.495 133.324 1.00 63.15 200 ASP A CA 1
ATOM 1656 C C . ASP A 1 200 ? -12.318 189.922 132.775 1.00 59.87 200 ASP A C 1
ATOM 1657 O O . ASP A 1 200 ? -12.862 190.816 133.425 1.00 55.00 200 ASP A O 1
ATOM 1662 N N . GLY A 1 201 ? -11.742 190.139 131.592 1.00 55.59 201 GLY A N 1
ATOM 1663 C CA . GLY A 1 201 ? -11.767 191.451 130.963 1.00 50.89 201 GLY A CA 1
ATOM 1664 C C . GLY A 1 201 ? -10.465 192.234 131.091 1.00 46.26 201 GLY A C 1
ATOM 1665 O O . GLY A 1 201 ? -10.294 193.303 130.480 1.00 42.19 201 GLY A O 1
ATOM 1666 N N . SER A 1 202 ? -9.541 191.718 131.893 1.00 46.36 202 SER A N 1
ATOM 1667 C CA . SER A 1 202 ? -8.259 192.389 132.065 1.00 43.37 202 SER A CA 1
ATOM 1668 C C . SER A 1 202 ? -7.499 192.359 130.752 1.00 40.88 202 SER A C 1
ATOM 1669 O O . SER A 1 202 ? -7.526 191.350 130.043 1.00 39.51 202 SER A O 1
ATOM 1672 N N . ARG A 1 203 ? -6.828 193.459 130.419 1.00 36.34 203 ARG A N 1
ATOM 1673 C CA . ARG A 1 203 ? -5.978 193.480 129.237 1.00 35.17 203 ARG A CA 1
ATOM 1674 C C . ARG A 1 203 ? -4.720 192.661 129.494 1.00 38.46 203 ARG A C 1
ATOM 1675 O O . ARG A 1 203 ? -4.151 192.694 130.593 1.00 38.40 203 ARG A O 1
ATOM 1683 N N . VAL A 1 204 ? -4.277 191.919 128.489 1.00 33.59 204 VAL A N 1
ATOM 1684 C CA . VAL A 1 204 ? -3.037 191.170 128.643 1.00 35.59 204 VAL A CA 1
ATOM 1685 C C . VAL A 1 204 ? -2.158 191.335 127.407 1.00 35.47 204 VAL A C 1
ATOM 1686 O O . VAL A 1 204 ? -2.650 191.362 126.268 1.00 34.21 204 VAL A O 1
ATOM 1690 N N . ASN A 1 205 ? -0.862 191.500 127.647 1.00 31.49 205 ASN A N 1
ATOM 1691 C CA . ASN A 1 205 ? 0.117 191.505 126.578 1.00 29.32 205 ASN A CA 1
ATOM 1692 C C . ASN A 1 205 ? 1.011 190.278 126.736 1.00 31.19 205 ASN A C 1
ATOM 1693 O O . ASN A 1 205 ? 1.515 190.019 127.827 1.00 31.68 205 ASN A O 1
ATOM 1698 N N . PHE A 1 206 ? 1.200 189.533 125.649 1.00 31.50 206 PHE A N 1
ATOM 1699 C CA . PHE A 1 206 ? 2.065 188.351 125.638 1.00 36.41 206 PHE A CA 1
ATOM 1700 C C . PHE A 1 206 ? 3.251 188.596 124.724 1.00 32.21 206 PHE A C 1
ATOM 1701 O O . PHE A 1 206 ? 3.104 189.183 123.655 1.00 29.60 206 PHE A O 1
ATOM 1709 N N . VAL A 1 207 ? 4.420 188.105 125.116 1.00 30.62 207 VAL A N 1
ATOM 1710 C CA . VAL A 1 207 ? 5.549 188.060 124.203 1.00 27.73 207 VAL A CA 1
ATOM 1711 C C . VAL A 1 207 ? 6.174 186.672 124.304 1.00 32.71 207 VAL A C 1
ATOM 1712 O O . VAL A 1 207 ? 6.723 186.294 125.347 1.00 35.76 207 VAL A O 1
ATOM 1716 N N . TYR A 1 208 ? 6.115 185.933 123.205 1.00 28.10 208 TYR A N 1
ATOM 1717 C CA . TYR A 1 208 ? 6.386 184.492 123.212 1.00 26.56 208 TYR A CA 1
ATOM 1718 C C . TYR A 1 208 ? 7.738 184.078 122.615 1.00 35.58 208 TYR A C 1
ATOM 1719 O O . TYR A 1 208 ? 8.071 184.445 121.484 1.00 36.21 208 TYR A O 1
ATOM 1728 N N . GLY A 1 209 ? 8.495 183.284 123.363 1.00 33.29 209 GLY A N 1
ATOM 1729 C CA . GLY A 1 209 ? 9.668 182.627 122.817 1.00 34.60 209 GLY A CA 1
ATOM 1730 C C . GLY A 1 209 ? 10.939 183.316 123.261 1.00 35.32 209 GLY A C 1
ATOM 1731 O O . GLY A 1 209 ? 11.028 184.555 123.230 1.00 33.68 209 GLY A O 1
ATOM 1732 N N . VAL A 1 210 ? 11.929 182.523 123.659 1.00 32.74 210 VAL A N 1
ATOM 1733 C CA . VAL A 1 210 ? 13.197 183.077 124.137 1.00 42.06 210 VAL A CA 1
ATOM 1734 C C . VAL A 1 210 ? 13.960 183.802 123.029 1.00 38.30 210 VAL A C 1
ATOM 1735 O O . VAL A 1 210 ? 14.792 184.671 123.300 1.00 38.88 210 VAL A O 1
ATOM 1739 N N . ASP A 1 211 ? 13.635 183.492 121.777 1.00 35.95 211 ASP A N 1
ATOM 1740 C CA . ASP A 1 211 ? 14.247 184.204 120.658 1.00 37.92 211 ASP A CA 1
ATOM 1741 C C . ASP A 1 211 ? 13.834 185.675 120.575 1.00 39.72 211 ASP A C 1
ATOM 1742 O O . ASP A 1 211 ? 14.519 186.477 119.923 1.00 40.98 211 ASP A O 1
ATOM 1747 N N . ILE A 1 212 ? 12.735 186.040 121.236 1.00 31.59 212 ILE A N 1
ATOM 1748 C CA . ILE A 1 212 ? 12.301 187.440 121.255 1.00 28.29 212 ILE A CA 1
ATOM 1749 C C . ILE A 1 212 ? 12.400 188.023 122.656 1.00 34.10 212 ILE A C 1
ATOM 1750 O O . ILE A 1 212 ? 12.840 189.158 122.835 1.00 32.32 212 ILE A O 1
ATOM 1755 N N . SER A 1 213 ? 11.946 187.258 123.644 1.00 31.20 213 SER A N 1
ATOM 1756 C CA . SER A 1 213 ? 11.998 187.700 125.036 1.00 30.63 213 SER A CA 1
ATOM 1757 C C . SER A 1 213 ? 13.090 186.885 125.690 1.00 36.13 213 SER A C 1
ATOM 1758 O O . SER A 1 213 ? 12.849 185.741 126.118 1.00 33.03 213 SER A O 1
ATOM 1761 N N . ARG A 1 214 ? 14.301 187.449 125.750 1.00 30.10 214 ARG A N 1
ATOM 1762 C CA . ARG A 1 214 ? 15.475 186.618 126.020 1.00 31.79 214 ARG A CA 1
ATOM 1763 C C . ARG A 1 214 ? 15.635 186.129 127.447 1.00 35.44 214 ARG A C 1
ATOM 1764 O O . ARG A 1 214 ? 16.506 185.309 127.724 1.00 37.59 214 ARG A O 1
ATOM 1772 N N . ARG A 1 215 ? 14.814 186.616 128.364 1.00 32.63 215 ARG A N 1
ATOM 1773 C CA . ARG A 1 215 ? 14.850 186.050 129.724 1.00 34.73 215 ARG A CA 1
ATOM 1774 C C . ARG A 1 215 ? 13.714 185.049 129.919 1.00 34.74 215 ARG A C 1
ATOM 1775 O O . ARG A 1 215 ? 13.453 184.597 131.034 1.00 38.59 215 ARG A O 1
ATOM 1783 N N . GLY A 1 216 ? 13.042 184.713 128.823 1.00 37.71 216 GLY A N 1
ATOM 1784 C CA . GLY A 1 216 ? 11.901 183.807 128.870 1.00 32.50 216 GLY A CA 1
ATOM 1785 C C . GLY A 1 216 ? 10.654 184.543 128.428 1.00 32.43 216 GLY A C 1
ATOM 1786 O O . GLY A 1 216 ? 10.587 185.789 128.527 1.00 31.81 216 GLY A O 1
ATOM 1787 N N . SER A 1 217 ? 9.666 183.789 127.931 1.00 29.95 217 SER A N 1
ATOM 1788 C CA . SER A 1 217 ? 8.383 184.375 127.533 1.00 32.50 217 SER A CA 1
ATOM 1789 C C . SER A 1 217 ? 7.848 185.263 128.648 1.00 30.15 217 SER A C 1
ATOM 1790 O O . SER A 1 217 ? 7.966 184.922 129.832 1.00 34.44 217 SER A O 1
ATOM 1793 N N . ASN A 1 218 ? 7.286 186.409 128.280 1.00 29.58 218 ASN A N 1
ATOM 1794 C CA . ASN A 1 218 ? 6.835 187.370 129.281 1.00 32.90 218 ASN A CA 1
ATOM 1795 C C . ASN A 1 218 ? 5.401 187.839 129.074 1.00 30.94 218 ASN A C 1
ATOM 1796 O O . ASN A 1 218 ? 4.855 187.759 127.965 1.00 33.36 218 ASN A O 1
ATOM 1801 N N . LEU A 1 219 ? 4.762 188.274 130.154 1.00 33.21 219 LEU A N 1
ATOM 1802 C CA . LEU A 1 219 ? 3.408 188.811 130.020 1.00 34.93 219 LEU A CA 1
ATOM 1803 C C . LEU A 1 219 ? 3.141 189.931 131.007 1.00 35.20 219 LEU A C 1
ATOM 1804 O O . LEU A 1 219 ? 3.804 190.041 132.045 1.00 32.79 219 LEU A O 1
ATOM 1809 N N . THR A 1 220 ? 2.156 190.753 130.677 1.00 29.63 220 THR A N 1
ATOM 1810 C CA . THR A 1 220 ? 1.735 191.820 131.561 1.00 31.85 220 THR A CA 1
ATOM 1811 C C . THR A 1 220 ? 0.220 191.859 131.562 1.00 31.71 220 THR A C 1
ATOM 1812 O O . THR A 1 220 ? -0.400 191.923 130.494 1.00 30.71 220 THR A O 1
ATOM 1816 N N . VAL A 1 221 ? -0.371 191.815 132.753 1.00 30.86 221 VAL A N 1
ATOM 1817 C CA . VAL A 1 221 ? -1.814 191.942 132.897 1.00 34.92 221 VAL A CA 1
ATOM 1818 C C . VAL A 1 221 ? -2.152 193.285 133.521 1.00 36.01 221 VAL A C 1
ATOM 1819 O O . VAL A 1 221 ? -1.568 193.681 134.536 1.00 36.33 221 VAL A O 1
ATOM 1823 N N . ARG A 1 222 ? -3.097 193.987 132.907 1.00 37.90 222 ARG A N 1
ATOM 1824 C CA . ARG A 1 222 ? -3.534 195.273 133.413 1.00 37.30 222 ARG A CA 1
ATOM 1825 C C . ARG A 1 222 ? -5.016 195.179 133.710 1.00 39.61 222 ARG A C 1
ATOM 1826 O O . ARG A 1 222 ? -5.837 195.066 132.796 1.00 37.53 222 ARG A O 1
ATOM 1834 N N . LYS A 1 223 ? -5.374 195.195 134.986 1.00 40.67 223 LYS A N 1
ATOM 1835 C CA . LYS A 1 223 ? -6.786 195.090 135.321 1.00 46.31 223 LYS A CA 1
ATOM 1836 C C . LYS A 1 223 ? -7.495 196.382 134.980 1.00 46.42 223 LYS A C 1
ATOM 1837 O O . LYS A 1 223 ? -6.859 197.427 134.926 1.00 54.18 223 LYS A O 1
ATOM 1843 N N . PHE A 1 224 ? -8.798 196.291 134.720 1.00 50.95 224 PHE A N 1
ATOM 1844 C CA . PHE A 1 224 ? -9.650 197.466 134.519 1.00 66.24 224 PHE A CA 1
ATOM 1845 C C . PHE A 1 224 ? -11.057 197.069 134.079 1.00 63.94 224 PHE A C 1
ATOM 1846 O O . PHE A 1 224 ? -11.260 196.043 133.415 1.00 49.68 224 PHE A O 1
ATOM 1854 N N . SER A 1 225 ? -12.011 197.913 134.446 1.00 70.51 225 SER A N 1
ATOM 1855 C CA . SER A 1 225 ? -13.431 197.634 134.304 1.00 65.75 225 SER A CA 1
ATOM 1856 C C . SER A 1 225 ? -13.849 197.012 132.971 1.00 65.33 225 SER A C 1
ATOM 1857 O O . SER A 1 225 ? -13.311 197.353 131.908 1.00 72.09 225 SER A O 1
ATOM 1860 N N . ARG A 1 226 ? -14.774 196.057 133.053 1.00 57.69 226 ARG A N 1
ATOM 1861 C CA . ARG A 1 226 ? -15.531 195.593 131.896 1.00 70.23 226 ARG A CA 1
ATOM 1862 C C . ARG A 1 226 ? -16.431 196.731 131.445 1.00 79.29 226 ARG A C 1
ATOM 1863 O O . ARG A 1 226 ? -16.804 196.823 130.272 1.00 83.19 226 ARG A O 1
ATOM 1871 N N . VAL A 1 227 ? -16.804 197.576 132.401 1.00 77.36 227 VAL A N 1
ATOM 1872 C CA . VAL A 1 227 ? -17.561 198.775 132.096 1.00 71.50 227 VAL A CA 1
ATOM 1873 C C . VAL A 1 227 ? -16.626 199.779 131.438 1.00 71.51 227 VAL A C 1
ATOM 1874 O O . VAL A 1 227 ? -15.626 200.197 132.023 1.00 62.15 227 VAL A O 1
ATOM 1878 N N . PRO A 1 228 ? -16.927 200.133 130.188 1.00 77.40 228 PRO A N 1
ATOM 1879 C CA . PRO A 1 228 ? -16.093 201.111 129.491 1.00 75.45 228 PRO A CA 1
ATOM 1880 C C . PRO A 1 228 ? -16.306 202.494 130.086 1.00 69.56 228 PRO A C 1
ATOM 1881 O O . PRO A 1 228 ? -17.358 202.749 130.674 1.00 70.31 228 PRO A O 1
ATOM 1885 N N . THR A 1 229 ? -15.306 203.359 129.961 1.00 52.98 229 THR A N 1
ATOM 1886 C CA . THR A 1 229 ? -15.440 204.752 130.367 1.00 50.73 229 THR A CA 1
ATOM 1887 C C . THR A 1 229 ? -16.552 205.373 129.545 1.00 46.70 229 THR A C 1
ATOM 1888 O O . THR A 1 229 ? -16.655 205.133 128.337 1.00 44.32 229 THR A O 1
ATOM 1892 N N . SER A 1 230 ? -17.404 206.152 130.196 1.00 44.45 230 SER A N 1
ATOM 1893 C CA . SER A 1 230 ? -18.567 206.718 129.521 1.00 47.91 230 SER A CA 1
ATOM 1894 C C . SER A 1 230 ? -18.268 208.121 129.018 1.00 51.87 230 SER A C 1
ATOM 1895 O O . SER A 1 230 ? -17.237 208.704 129.356 1.00 47.44 230 SER A O 1
ATOM 1898 N N . ILE A 1 231 ? -19.183 208.666 128.221 1.00 49.46 231 ILE A N 1
ATOM 1899 C CA . ILE A 1 231 ? -19.018 210.014 127.700 1.00 46.42 231 ILE A CA 1
ATOM 1900 C C . ILE A 1 231 ? -19.093 211.086 128.807 1.00 47.49 231 ILE A C 1
ATOM 1901 O O . ILE A 1 231 ? -18.426 212.113 128.709 1.00 45.30 231 ILE A O 1
ATOM 1906 N N . THR A 1 232 ? -19.872 210.848 129.866 1.00 46.65 232 THR A N 1
ATOM 1907 C CA . THR A 1 232 ? -19.961 211.831 130.945 1.00 51.35 232 THR A CA 1
ATOM 1908 C C . THR A 1 232 ? -18.652 211.868 131.747 1.00 55.72 232 THR A C 1
ATOM 1909 O O . THR A 1 232 ? -18.244 212.921 132.257 1.00 50.40 232 THR A O 1
ATOM 1913 N N . GLN A 1 233 ? -17.983 210.725 131.850 1.00 53.34 233 GLN A N 1
ATOM 1914 C CA . GLN A 1 233 ? -16.692 210.689 132.530 1.00 55.62 233 GLN A CA 1
ATOM 1915 C C . GLN A 1 233 ? -15.669 211.472 131.714 1.00 51.81 233 GLN A C 1
ATOM 1916 O O . GLN A 1 233 ? -14.883 212.240 132.273 1.00 50.01 233 GLN A O 1
ATOM 1922 N N . LEU A 1 234 ? -15.702 211.294 130.391 1.00 45.33 234 LEU A N 1
ATOM 1923 C CA . LEU A 1 234 ? -14.772 211.991 129.498 1.00 44.22 234 LEU A CA 1
ATOM 1924 C C . LEU A 1 234 ? -14.938 213.512 129.589 1.00 49.36 234 LEU A C 1
ATOM 1925 O O . LEU A 1 234 ? -13.954 214.251 129.578 1.00 48.35 234 LEU A O 1
ATOM 1930 N N . ILE A 1 235 ? -16.181 213.973 129.703 1.00 48.60 235 ILE A N 1
ATOM 1931 C CA . ILE A 1 235 ? -16.455 215.394 129.907 1.00 47.34 235 ILE A CA 1
ATOM 1932 C C . ILE A 1 235 ? -15.877 215.872 131.239 1.00 48.56 235 ILE A C 1
ATOM 1933 O O . ILE A 1 235 ? -15.248 216.931 131.320 1.00 55.81 235 ILE A O 1
ATOM 1938 N N . MET A 1 236 ? -16.093 215.089 132.285 1.00 49.88 236 MET A N 1
ATOM 1939 C CA . MET A 1 236 ? -15.599 215.444 133.609 1.00 52.36 236 MET A CA 1
ATOM 1940 C C . MET A 1 236 ? -14.063 215.468 133.637 1.00 50.56 236 MET A C 1
ATOM 1941 O O . MET A 1 236 ? -13.473 216.300 134.314 1.00 52.33 236 MET A O 1
ATOM 1946 N N . PHE A 1 237 ? -13.425 214.577 132.881 1.00 51.27 237 PHE A N 1
ATOM 1947 C CA . PHE A 1 237 ? -11.958 214.554 132.791 1.00 51.01 237 PHE A CA 1
ATOM 1948 C C . PHE A 1 237 ? -11.435 215.798 132.068 1.00 58.22 237 PHE A C 1
ATOM 1949 O O . PHE A 1 237 ? -10.274 216.183 132.241 1.00 56.39 237 PHE A O 1
ATOM 1957 N N . GLY A 1 238 ? -12.291 216.411 131.249 1.00 54.73 238 GLY A N 1
ATOM 1958 C CA . GLY A 1 238 ? -11.909 217.588 130.488 1.00 45.26 238 GLY A CA 1
ATOM 1959 C C . GLY A 1 238 ? -11.410 217.219 129.106 1.00 42.05 238 GLY A C 1
ATOM 1960 O O . GLY A 1 238 ? -10.900 218.061 128.372 1.00 55.12 238 GLY A O 1
ATOM 1961 N N . THR A 1 239 ? -11.569 215.953 128.744 1.00 39.93 239 THR A N 1
ATOM 1962 C CA . THR A 1 239 ? -11.092 215.449 127.458 1.00 37.03 239 THR A CA 1
ATOM 1963 C C . THR A 1 239 ? -11.928 216.038 126.310 1.00 41.84 239 THR A C 1
ATOM 1964 O O . THR A 1 239 ? -11.437 216.268 125.198 1.00 37.79 239 THR A O 1
ATOM 1968 N N . LEU A 1 240 ? -13.197 216.292 126.588 1.00 45.00 240 LEU A N 1
ATOM 1969 C CA . LEU A 1 240 ? -14.008 217.055 125.651 1.00 50.90 240 LEU A CA 1
ATOM 1970 C C . LEU A 1 240 ? -15.107 217.763 126.416 1.00 52.64 240 LEU A C 1
ATOM 1971 O O . LEU A 1 240 ? -15.468 217.351 127.516 1.00 50.86 240 LEU A O 1
ATOM 1976 N N . SER A 1 241 ? -15.620 218.847 125.852 1.00 52.13 241 SER A N 1
ATOM 1977 C CA . SER A 1 241 ? -16.640 219.619 126.540 1.00 55.08 241 SER A CA 1
ATOM 1978 C C . SER A 1 241 ? -18.008 219.009 126.275 1.00 54.03 241 SER A C 1
ATOM 1979 O O . SER A 1 241 ? -18.168 218.200 125.357 1.00 49.24 241 SER A O 1
ATOM 1982 N N . SER A 1 242 ? -18.989 219.401 127.082 1.00 53.53 242 SER A N 1
ATOM 1983 C CA . SER A 1 242 ? -20.358 218.934 126.919 1.00 57.21 242 SER A CA 1
ATOM 1984 C C . SER A 1 242 ? -20.891 219.329 125.548 1.00 55.64 242 SER A C 1
ATOM 1985 O O . SER A 1 242 ? -21.636 218.576 124.924 1.00 51.24 242 SER A O 1
ATOM 1988 N N . MET A 1 243 ? -20.507 220.515 125.086 1.00 51.75 243 MET A N 1
ATOM 1989 C CA . MET A 1 243 ? -20.905 220.983 123.764 1.00 53.86 243 MET A CA 1
ATOM 1990 C C . MET A 1 243 ? -20.296 220.111 122.661 1.00 56.13 243 MET A C 1
ATOM 1991 O O . MET A 1 243 ? -20.952 219.811 121.657 1.00 49.30 243 MET A O 1
ATOM 1996 N N . MET A 1 244 ? -19.046 219.699 122.840 1.00 47.63 244 MET A N 1
ATOM 1997 C CA A MET A 1 244 ? -18.405 218.835 121.860 0.49 45.87 244 MET A CA 1
ATOM 1998 C CA B MET A 1 244 ? -18.392 218.836 121.864 0.51 45.88 244 MET A CA 1
ATOM 1999 C C . MET A 1 244 ? -19.101 217.491 121.801 1.00 48.85 244 MET A C 1
ATOM 2000 O O . MET A 1 244 ? -19.300 216.939 120.721 1.00 45.40 244 MET A O 1
ATOM 2009 N N . ALA A 1 245 ? -19.480 216.970 122.966 1.00 43.58 245 ALA A N 1
ATOM 2010 C CA . ALA A 1 245 ? -20.196 215.701 123.006 1.00 48.53 245 ALA A CA 1
ATOM 2011 C C . ALA A 1 245 ? -21.574 215.850 122.359 1.00 47.71 245 ALA A C 1
ATOM 2012 O O . ALA A 1 245 ? -22.030 214.963 121.635 1.00 46.45 245 ALA A O 1
ATOM 2014 N N . ALA A 1 246 ? -22.235 216.968 122.641 1.00 48.35 246 ALA A N 1
ATOM 2015 C CA . ALA A 1 246 ? -23.558 217.238 122.081 1.00 48.19 246 ALA A CA 1
ATOM 2016 C C . ALA A 1 246 ? -23.492 217.304 120.558 1.00 48.74 246 ALA A C 1
ATOM 2017 O O . ALA A 1 246 ? -24.387 216.804 119.859 1.00 45.33 246 ALA A O 1
ATOM 2019 N N . TYR A 1 247 ? -22.427 217.923 120.056 1.00 49.94 247 TYR A N 1
ATOM 2020 C CA . TYR A 1 247 ? -22.138 217.977 118.624 1.00 49.49 247 TYR A CA 1
ATOM 2021 C C . TYR A 1 247 ? -22.009 216.578 118.021 1.00 50.07 247 TYR A C 1
ATOM 2022 O O . TYR A 1 247 ? -22.661 216.260 117.020 1.00 46.21 247 TYR A O 1
ATOM 2031 N N . ILE A 1 248 ? -21.158 215.747 118.615 1.00 40.09 248 ILE A N 1
ATOM 2032 C CA . ILE A 1 248 ? -20.969 214.381 118.117 1.00 39.56 248 ILE A CA 1
ATOM 2033 C C . ILE A 1 248 ? -22.288 213.594 118.160 1.00 37.69 248 ILE A C 1
ATOM 2034 O O . ILE A 1 248 ? -22.651 212.902 117.202 1.00 46.85 248 ILE A O 1
ATOM 2039 N N . TRP A 1 249 ? -23.004 213.725 119.274 1.00 42.06 249 TRP A N 1
ATOM 2040 C CA . TRP A 1 249 ? -24.321 213.119 119.455 1.00 47.09 249 TRP A CA 1
ATOM 2041 C C . TRP A 1 249 ? -25.266 213.473 118.291 1.00 50.95 249 TRP A C 1
ATOM 2042 O O . TRP A 1 249 ? -25.902 212.596 117.695 1.00 45.35 249 TRP A O 1
ATOM 2053 N N . THR A 1 250 ? -25.326 214.757 117.957 1.00 41.76 250 THR A N 1
ATOM 2054 C CA . THR A 1 250 ? -26.152 215.244 116.859 1.00 48.31 250 THR A CA 1
ATOM 2055 C C . THR A 1 250 ? -25.740 214.611 115.542 1.00 47.06 250 THR A C 1
ATOM 2056 O O . THR A 1 250 ? -26.583 214.242 114.717 1.00 43.33 250 THR A O 1
ATOM 2060 N N . MET A 1 251 ? -24.431 214.485 115.348 1.00 41.19 251 MET A N 1
ATOM 2061 C CA . MET A 1 251 ? -23.898 213.967 114.099 1.00 42.11 251 MET A CA 1
ATOM 2062 C C . MET A 1 251 ? -24.147 212.463 113.937 1.00 47.76 251 MET A C 1
ATOM 2063 O O . MET A 1 251 ? -24.473 212.012 112.846 1.00 43.51 251 MET A O 1
ATOM 2068 N N . LEU A 1 252 ? -23.997 211.691 115.016 1.00 41.72 252 LEU A N 1
ATOM 2069 C CA . LEU A 1 252 ? -24.239 210.242 114.967 1.00 42.57 252 LEU A CA 1
ATOM 2070 C C . LEU A 1 252 ? -25.728 209.942 114.848 1.00 42.62 252 LEU A C 1
ATOM 2071 O O . LEU A 1 252 ? -26.124 208.911 114.302 1.00 43.25 252 LEU A O 1
ATOM 2076 N N . ASP A 1 253 ? -26.550 210.840 115.375 1.00 43.62 253 ASP A N 1
ATOM 2077 C CA . ASP A 1 253 ? -28.002 210.747 115.192 1.00 50.94 253 ASP A CA 1
ATOM 2078 C C . ASP A 1 253 ? -28.359 210.783 113.717 1.00 44.02 253 ASP A C 1
ATOM 2079 O O . ASP A 1 253 ? -29.413 210.297 113.308 1.00 45.39 253 ASP A O 1
ATOM 2084 N N . GLU A 1 254 ? -27.473 211.370 112.920 1.00 49.30 254 GLU A N 1
ATOM 2085 C CA . GLU A 1 254 ? -27.752 211.615 111.513 1.00 44.34 254 GLU A CA 1
ATOM 2086 C C . GLU A 1 254 ? -26.837 210.810 110.609 1.00 42.39 254 GLU A C 1
ATOM 2087 O O . GLU A 1 254 ? -26.665 211.128 109.435 1.00 45.68 254 GLU A O 1
ATOM 2093 N N . GLY A 1 255 ? -26.256 209.756 111.169 1.00 41.43 255 GLY A N 1
ATOM 2094 C CA . GLY A 1 255 ? -25.486 208.806 110.391 1.00 39.50 255 GLY A CA 1
ATOM 2095 C C . GLY A 1 255 ? -24.146 209.280 109.858 1.00 39.85 255 GLY A C 1
ATOM 2096 O O . GLY A 1 255 ? -23.596 208.644 108.956 1.00 38.50 255 GLY A O 1
ATOM 2097 N N . MET A 1 256 ? -23.612 210.377 110.396 1.00 36.99 256 MET A N 1
ATOM 2098 C CA . MET A 1 256 ? -22.323 210.900 109.924 1.00 38.13 256 MET A CA 1
ATOM 2099 C C . MET A 1 256 ? -21.190 209.908 110.143 1.00 37.36 256 MET A C 1
ATOM 2100 O O . MET A 1 256 ? -21.181 209.161 111.129 1.00 37.27 256 MET A O 1
ATOM 2105 N N . ASN A 1 257 ? -20.235 209.920 109.216 1.00 29.13 257 ASN A N 1
ATOM 2106 C CA . ASN A 1 257 ? -19.004 209.143 109.314 1.00 31.81 257 ASN A CA 1
ATOM 2107 C C . ASN A 1 257 ? -17.933 209.923 110.064 1.00 32.44 257 ASN A C 1
ATOM 2108 O O . ASN A 1 257 ? -17.766 211.119 109.829 1.00 34.79 257 ASN A O 1
ATOM 2113 N N . LEU A 1 258 ? -17.207 209.268 110.970 1.00 28.97 258 LEU A N 1
ATOM 2114 C CA . LEU A 1 258 ? -16.342 210.013 111.876 1.00 29.83 258 LEU A CA 1
ATOM 2115 C C . LEU A 1 258 ? -15.169 209.148 112.276 1.00 31.39 258 LEU A C 1
ATOM 2116 O O . LEU A 1 258 ? -15.369 207.991 112.649 1.00 30.15 258 LEU A O 1
ATOM 2121 N N . PHE A 1 259 ? -13.951 209.689 112.161 1.00 28.26 259 PHE A N 1
ATOM 2122 C CA . PHE A 1 259 ? -12.749 208.998 112.630 1.00 29.40 259 PHE A CA 1
ATOM 2123 C C . PHE A 1 259 ? -12.235 209.674 113.909 1.00 32.12 259 PHE A C 1
ATOM 2124 O O . PHE A 1 259 ? -12.197 210.910 114.006 1.00 29.14 259 PHE A O 1
ATOM 2132 N N . VAL A 1 260 ? -11.836 208.863 114.881 1.00 32.63 260 VAL A N 1
ATOM 2133 C CA . VAL A 1 260 ? -11.176 209.356 116.092 1.00 37.52 260 VAL A CA 1
ATOM 2134 C C . VAL A 1 260 ? -9.671 209.169 115.889 1.00 35.04 260 VAL A C 1
ATOM 2135 O O . VAL A 1 260 ? -9.195 208.030 115.769 1.00 31.86 260 VAL A O 1
ATOM 2139 N N . CYS A 1 261 ? -8.925 210.276 115.786 1.00 29.91 261 CYS A N 1
ATOM 2140 C CA . CYS A 1 261 ? -7.521 210.190 115.412 1.00 27.66 261 CYS A CA 1
ATOM 2141 C C . CYS A 1 261 ? -6.562 210.694 116.503 1.00 28.13 261 CYS A C 1
ATOM 2142 O O . CYS A 1 261 ? -6.942 211.486 117.356 1.00 33.78 261 CYS A O 1
ATOM 2145 N N . GLY A 1 262 ? -5.317 210.236 116.426 1.00 30.38 262 GLY A N 1
ATOM 2146 C CA . GLY A 1 262 ? -4.273 210.678 117.336 1.00 33.84 262 GLY A CA 1
ATOM 2147 C C . GLY A 1 262 ? -3.148 209.678 117.355 1.00 36.67 262 GLY A C 1
ATOM 2148 O O . GLY A 1 262 ? -3.135 208.745 116.557 1.00 38.46 262 GLY A O 1
ATOM 2149 N N . GLU A 1 263 ? -2.195 209.865 118.263 1.00 36.25 263 GLU A N 1
ATOM 2150 C CA A GLU A 1 263 ? -1.071 208.943 118.368 0.49 36.80 263 GLU A CA 1
ATOM 2151 C CA B GLU A 1 263 ? -1.063 208.955 118.387 0.51 37.12 263 GLU A CA 1
ATOM 2152 C C . GLU A 1 263 ? -1.445 207.763 119.258 1.00 36.06 263 GLU A C 1
ATOM 2153 O O . GLU A 1 263 ? -2.533 207.732 119.836 1.00 33.20 263 GLU A O 1
ATOM 2164 N N . THR A 1 264 ? -0.546 206.787 119.376 1.00 36.69 264 THR A N 1
ATOM 2165 C CA . THR A 1 264 ? -0.823 205.627 120.227 1.00 39.38 264 THR A CA 1
ATOM 2166 C C . THR A 1 264 ? -0.980 206.045 121.698 1.00 36.32 264 THR A C 1
ATOM 2167 O O . THR A 1 264 ? -0.250 206.919 122.184 1.00 36.23 264 THR A O 1
ATOM 2171 N N . ALA A 1 265 ? -1.957 205.432 122.370 1.00 33.29 265 ALA A N 1
ATOM 2172 C CA . ALA A 1 265 ? -2.252 205.676 123.785 1.00 36.18 265 ALA A CA 1
ATOM 2173 C C . ALA A 1 265 ? -2.735 207.102 124.057 1.00 33.69 265 ALA A C 1
ATOM 2174 O O . ALA A 1 265 ? -2.712 207.580 125.192 1.00 34.58 265 ALA A O 1
ATOM 2176 N N . SER A 1 266 ? -3.213 207.767 123.009 1.00 33.04 266 SER A N 1
ATOM 2177 C CA . SER A 1 266 ? -3.827 209.075 123.184 1.00 34.05 266 SER A CA 1
ATOM 2178 C C . SER A 1 266 ? -5.247 208.945 123.738 1.00 31.19 266 SER A C 1
ATOM 2179 O O . SER A 1 266 ? -5.819 209.935 124.221 1.00 34.44 266 SER A O 1
ATOM 2182 N N . GLY A 1 267 ? -5.811 207.732 123.692 1.00 31.44 267 GLY A N 1
ATOM 2183 C CA . GLY A 1 267 ? -7.157 207.505 124.203 1.00 28.30 267 GLY A CA 1
ATOM 2184 C C . GLY A 1 267 ? -8.219 207.374 123.113 1.00 30.10 267 GLY A C 1
ATOM 2185 O O . GLY A 1 267 ? -9.410 207.504 123.384 1.00 32.01 267 GLY A O 1
ATOM 2186 N N . LYS A 1 268 ? -7.794 207.096 121.886 1.00 28.03 268 LYS A N 1
ATOM 2187 C CA . LYS A 1 268 ? -8.742 207.040 120.768 1.00 29.69 268 LYS A CA 1
ATOM 2188 C C . LYS A 1 268 ? -9.817 205.975 120.940 1.00 35.84 268 LYS A C 1
ATOM 2189 O O . LYS A 1 268 ? -10.995 206.241 120.705 1.00 33.67 268 LYS A O 1
ATOM 2195 N N . THR A 1 269 ? -9.413 204.758 121.306 1.00 34.41 269 THR A N 1
ATOM 2196 C CA . THR A 1 269 ? -10.378 203.668 121.449 1.00 32.71 269 THR A CA 1
ATOM 2197 C C . THR A 1 269 ? -11.384 203.990 122.550 1.00 34.49 269 THR A C 1
ATOM 2198 O O . THR A 1 269 ? -12.585 203.738 122.419 1.00 31.28 269 THR A O 1
ATOM 2202 N N . THR A 1 270 ? -10.896 204.578 123.634 1.00 29.80 270 THR A N 1
ATOM 2203 C CA . THR A 1 270 ? -11.771 204.967 124.744 1.00 32.64 270 THR A CA 1
ATOM 2204 C C . THR A 1 270 ? -12.829 205.992 124.308 1.00 35.67 270 THR A C 1
ATOM 2205 O O . THR A 1 270 ? -13.991 205.896 124.688 1.00 38.57 270 THR A O 1
ATOM 2209 N N . THR A 1 271 ? -12.420 206.954 123.493 1.00 35.13 271 THR A N 1
ATOM 2210 C CA . THR A 1 271 ? -13.338 207.979 123.029 1.00 36.35 271 THR A CA 1
ATOM 2211 C C . THR A 1 271 ? -14.362 207.347 122.072 1.00 32.42 271 THR A C 1
ATOM 2212 O O . THR A 1 271 ? -15.558 207.605 122.191 1.00 38.56 271 THR A O 1
ATOM 2216 N N . LEU A 1 272 ? -13.893 206.523 121.132 1.00 33.25 272 LEU A N 1
ATOM 2217 C CA . LEU A 1 272 ? -14.803 205.836 120.204 1.00 33.68 272 LEU A CA 1
ATOM 2218 C C . LEU A 1 272 ? -15.850 205.025 120.976 1.00 36.89 272 LEU A C 1
ATOM 2219 O O . LEU A 1 272 ? -17.052 205.139 120.718 1.00 37.67 272 LEU A O 1
ATOM 2224 N N . ASN A 1 273 ? -15.407 204.238 121.950 1.00 35.78 273 ASN A N 1
ATOM 2225 C CA . ASN A 1 273 ? -16.354 203.447 122.745 1.00 37.03 273 ASN A CA 1
ATOM 2226 C C . ASN A 1 273 ? -17.380 204.311 123.474 1.00 42.37 273 ASN A C 1
ATOM 2227 O O . ASN A 1 273 ? -18.556 203.928 123.600 1.00 41.46 273 ASN A O 1
ATOM 2232 N N . ALA A 1 274 ? -16.947 205.471 123.964 1.00 38.32 274 ALA A N 1
ATOM 2233 C CA . ALA A 1 274 ? -17.857 206.352 124.700 1.00 34.47 274 ALA A CA 1
ATOM 2234 C C . ALA A 1 274 ? -18.917 206.940 123.773 1.00 37.44 274 ALA A C 1
ATOM 2235 O O . ALA A 1 274 ? -20.090 206.988 124.129 1.00 40.06 274 ALA A O 1
ATOM 2237 N N . ILE A 1 275 ? -18.511 207.391 122.586 1.00 35.49 275 ILE A N 1
ATOM 2238 C CA . ILE A 1 275 ? -19.454 208.095 121.715 1.00 37.82 275 ILE A CA 1
ATOM 2239 C C . ILE A 1 275 ? -20.371 207.141 120.953 1.00 41.32 275 ILE A C 1
ATOM 2240 O O . ILE A 1 275 ? -21.387 207.563 120.399 1.00 42.24 275 ILE A O 1
ATOM 2245 N N . THR A 1 276 ? -20.008 205.859 120.930 1.00 38.31 276 THR A N 1
ATOM 2246 C CA . THR A 1 276 ? -20.868 204.803 120.381 1.00 42.81 276 THR A CA 1
ATOM 2247 C C . THR A 1 276 ? -22.229 204.810 121.063 1.00 41.74 276 THR A C 1
ATOM 2248 O O . THR A 1 276 ? -23.238 204.463 120.455 1.00 46.45 276 THR A O 1
ATOM 2252 N N . ALA A 1 277 ? -22.272 205.236 122.324 1.00 41.31 277 ALA A N 1
ATOM 2253 C CA . ALA A 1 277 ? -23.551 205.308 123.021 1.00 44.99 277 ALA A CA 1
ATOM 2254 C C . ALA A 1 277 ? -24.498 206.327 122.394 1.00 45.22 277 ALA A C 1
ATOM 2255 O O . ALA A 1 277 ? -25.664 206.378 122.765 1.00 45.79 277 ALA A O 1
ATOM 2257 N N . PHE A 1 278 ? -24.010 207.122 121.442 1.00 45.86 278 PHE A N 1
ATOM 2258 C CA . PHE A 1 278 ? -24.865 208.102 120.755 1.00 47.92 278 PHE A CA 1
ATOM 2259 C C . PHE A 1 278 ? -25.537 207.550 119.497 1.00 44.14 278 PHE A C 1
ATOM 2260 O O . PHE A 1 278 ? -26.435 208.184 118.960 1.00 46.91 278 PHE A O 1
ATOM 2268 N N . ILE A 1 279 ? -25.090 206.393 119.013 1.00 44.77 279 ILE A N 1
ATOM 2269 C CA . ILE A 1 279 ? -25.742 205.743 117.872 1.00 40.09 279 ILE A CA 1
ATOM 2270 C C . ILE A 1 279 ? -27.145 205.294 118.307 1.00 46.09 279 ILE A C 1
ATOM 2271 O O . ILE A 1 279 ? -27.298 204.661 119.352 1.00 47.64 279 ILE A O 1
ATOM 2276 N N . PRO A 1 280 ? -28.178 205.645 117.528 1.00 44.25 280 PRO A N 1
ATOM 2277 C CA . PRO A 1 280 ? -29.535 205.248 117.930 1.00 46.38 280 PRO A CA 1
ATOM 2278 C C . PRO A 1 280 ? -29.652 203.745 118.261 1.00 46.35 280 PRO A C 1
ATOM 2279 O O . PRO A 1 280 ? -29.013 202.924 117.603 1.00 43.36 280 PRO A O 1
ATOM 2283 N N . PRO A 1 281 ? -30.452 203.404 119.289 1.00 46.51 281 PRO A N 1
ATOM 2284 C CA . PRO A 1 281 ? -30.500 202.078 119.929 1.00 49.24 281 PRO A CA 1
ATOM 2285 C C . PRO A 1 281 ? -31.040 200.945 119.053 1.00 49.53 281 PRO A C 1
ATOM 2286 O O . PRO A 1 281 ? -30.690 199.787 119.298 1.00 54.29 281 PRO A O 1
ATOM 2290 N N . ASN A 1 282 ? -31.872 201.271 118.065 1.00 47.36 282 ASN A N 1
ATOM 2291 C CA . ASN A 1 282 ? -32.567 200.261 117.279 1.00 47.12 282 ASN A CA 1
ATOM 2292 C C . ASN A 1 282 ? -31.854 199.950 115.968 1.00 49.11 282 ASN A C 1
ATOM 2293 O O . ASN A 1 282 ? -32.464 199.445 115.020 1.00 49.99 282 ASN A O 1
ATOM 2298 N N . LEU A 1 283 ? -30.561 200.253 115.909 1.00 48.26 283 LEU A N 1
ATOM 2299 C CA . LEU A 1 283 ? -29.807 200.097 114.671 1.00 45.50 283 LEU A CA 1
ATOM 2300 C C . LEU A 1 283 ? -28.829 198.926 114.741 1.00 50.46 283 LEU A C 1
ATOM 2301 O O . LEU A 1 283 ? -28.467 198.466 115.838 1.00 43.01 283 LEU A O 1
ATOM 2306 N N . LYS A 1 284 ? -28.404 198.437 113.577 1.00 44.07 284 LYS A N 1
ATOM 2307 C CA . LYS A 1 284 ? -27.420 197.349 113.531 1.00 43.36 284 LYS A CA 1
ATOM 2308 C C . LYS A 1 284 ? -25.987 197.866 113.562 1.00 40.70 284 LYS A C 1
ATOM 2309 O O . LYS A 1 284 ? -25.601 198.731 112.756 1.00 40.06 284 LYS A O 1
ATOM 2315 N N . ILE A 1 285 ? -25.205 197.318 114.490 1.00 37.01 285 ILE A N 1
ATOM 2316 C CA . ILE A 1 285 ? -23.796 197.686 114.655 1.00 39.53 285 ILE A CA 1
ATOM 2317 C C . ILE A 1 285 ? -22.932 196.466 114.363 1.00 42.63 285 ILE A C 1
ATOM 2318 O O . ILE A 1 285 ? -23.118 195.405 114.980 1.00 39.30 285 ILE A O 1
ATOM 2323 N N . VAL A 1 286 ? -22.004 196.605 113.421 1.00 36.05 286 VAL A N 1
ATOM 2324 C CA . VAL A 1 286 ? -20.966 195.596 113.211 1.00 39.51 286 VAL A CA 1
ATOM 2325 C C . VAL A 1 286 ? -19.602 196.147 113.642 1.00 36.71 286 VAL A C 1
ATOM 2326 O O . VAL A 1 286 ? -19.098 197.092 113.031 1.00 31.88 286 VAL A O 1
ATOM 2330 N N . THR A 1 287 ? -19.003 195.567 114.683 1.00 32.92 287 THR A N 1
ATOM 2331 C CA . THR A 1 287 ? -17.640 195.952 115.067 1.00 35.05 287 THR A CA 1
ATOM 2332 C C . THR A 1 287 ? -16.653 194.985 114.465 1.00 35.87 287 THR A C 1
ATOM 2333 O O . THR A 1 287 ? -16.906 193.771 114.387 1.00 33.59 287 THR A O 1
ATOM 2337 N N . ILE A 1 288 ? -15.514 195.523 114.051 1.00 31.71 288 ILE A N 1
ATOM 2338 C CA . ILE A 1 288 ? -14.481 194.731 113.417 1.00 32.50 288 ILE A CA 1
ATOM 2339 C C . ILE A 1 288 ? -13.163 195.123 114.063 1.00 30.86 288 ILE A C 1
ATOM 2340 O O . ILE A 1 288 ? -12.756 196.288 113.970 1.00 30.26 288 ILE A O 1
ATOM 2345 N N . GLU A 1 289 ? -12.519 194.163 114.730 1.00 31.20 289 GLU A N 1
ATOM 2346 C CA . GLU A 1 289 ? -11.361 194.428 115.592 1.00 29.32 289 GLU A CA 1
ATOM 2347 C C . GLU A 1 289 ? -10.350 193.301 115.500 1.00 34.21 289 GLU A C 1
ATOM 2348 O O . GLU A 1 289 ? -10.712 192.173 115.148 1.00 33.52 289 GLU A O 1
ATOM 2354 N N . ASP A 1 290 ? -9.090 193.589 115.828 1.00 33.59 290 ASP A N 1
ATOM 2355 C CA . ASP A 1 290 ? -8.079 192.530 115.961 1.00 36.89 290 ASP A CA 1
ATOM 2356 C C . ASP A 1 290 ? -8.159 191.850 117.322 1.00 35.51 290 ASP A C 1
ATOM 2357 O O . ASP A 1 290 ? -7.730 190.700 117.498 1.00 37.08 290 ASP A O 1
ATOM 2362 N N . THR A 1 291 ? -8.702 192.575 118.290 1.00 29.91 291 THR A N 1
ATOM 2363 C CA . THR A 1 291 ? -9.028 192.001 119.598 1.00 34.72 291 THR A CA 1
ATOM 2364 C C . THR A 1 291 ? -10.092 192.881 120.233 1.00 36.24 291 THR A C 1
ATOM 2365 O O . THR A 1 291 ? -10.075 194.101 120.042 1.00 34.06 291 THR A O 1
ATOM 2369 N N . PRO A 1 292 ? -11.043 192.268 120.961 1.00 40.63 292 PRO A N 1
ATOM 2370 C CA . PRO A 1 292 ? -12.205 193.057 121.398 1.00 43.17 292 PRO A CA 1
ATOM 2371 C C . PRO A 1 292 ? -11.856 194.105 122.457 1.00 41.79 292 PRO A C 1
ATOM 2372 O O . PRO A 1 292 ? -11.210 193.801 123.466 1.00 41.03 292 PRO A O 1
ATOM 2376 N N . GLU A 1 293 ? -12.295 195.336 122.206 1.00 33.10 293 GLU A N 1
ATOM 2377 C CA . GLU A 1 293 ? -12.114 196.442 123.135 1.00 36.38 293 GLU A CA 1
ATOM 2378 C C . GLU A 1 293 ? -13.407 197.233 123.258 1.00 38.60 293 GLU A C 1
ATOM 2379 O O . GLU A 1 293 ? -13.724 197.766 124.312 1.00 43.88 293 GLU A O 1
ATOM 2385 N N . LEU A 1 294 ? -14.130 197.315 122.151 1.00 37.49 294 LEU A N 1
ATOM 2386 C CA . LEU A 1 294 ? -15.396 198.026 122.093 1.00 42.86 294 LEU A CA 1
ATOM 2387 C C . LEU A 1 294 ? -16.458 197.224 122.817 1.00 43.96 294 LEU A C 1
ATOM 2388 O O . LEU A 1 294 ? -16.676 196.052 122.499 1.00 46.39 294 LEU A O 1
ATOM 2393 N N . THR A 1 295 ? -17.105 197.839 123.800 1.00 39.78 295 THR A N 1
ATOM 2394 C CA . THR A 1 295 ? -18.247 197.210 124.458 1.00 44.80 295 THR A CA 1
ATOM 2395 C C . THR A 1 295 ? -19.540 197.919 124.025 1.00 46.13 295 THR A C 1
ATOM 2396 O O . THR A 1 295 ? -19.944 198.929 124.601 1.00 48.65 295 THR A O 1
ATOM 2400 N N . VAL A 1 296 ? -20.183 197.385 122.996 1.00 45.73 296 VAL A N 1
ATOM 2401 C CA . VAL A 1 296 ? -21.353 198.032 122.416 1.00 41.97 296 VAL A CA 1
ATOM 2402 C C . VAL A 1 296 ? -22.578 197.666 123.229 1.00 44.21 296 VAL A C 1
ATOM 2403 O O . VAL A 1 296 ? -22.768 196.500 123.558 1.00 49.42 296 VAL A O 1
ATOM 2407 N N . PRO A 1 297 ? -23.402 198.669 123.593 1.00 48.56 297 PRO A N 1
ATOM 2408 C CA . PRO A 1 297 ? -24.605 198.397 124.391 1.00 49.64 297 PRO A CA 1
ATOM 2409 C C . PRO A 1 297 ? -25.811 198.000 123.533 1.00 46.00 297 PRO A C 1
ATOM 2410 O O . PRO A 1 297 ? -26.737 197.403 124.057 1.00 47.51 297 PRO A O 1
ATOM 2414 N N . HIS A 1 298 ? -25.788 198.308 122.239 1.00 45.39 298 HIS A N 1
ATOM 2415 C CA . HIS A 1 298 ? -26.915 197.988 121.350 1.00 47.67 298 HIS A CA 1
ATOM 2416 C C . HIS A 1 298 ? -27.183 196.487 121.287 1.00 47.88 298 HIS A C 1
ATOM 2417 O O . HIS A 1 298 ? -26.256 195.678 121.363 1.00 52.29 298 HIS A O 1
ATOM 2424 N N . SER A 1 299 ? -28.449 196.119 121.132 1.00 48.19 299 SER A N 1
ATOM 2425 C CA . SER A 1 299 ? -28.834 194.714 121.062 1.00 49.77 299 SER A CA 1
ATOM 2426 C C . SER A 1 299 ? -28.406 194.075 119.743 1.00 47.73 299 SER A C 1
ATOM 2427 O O . SER A 1 299 ? -27.900 192.956 119.730 1.00 49.76 299 SER A O 1
ATOM 2430 N N . ASN A 1 300 ? -28.620 194.784 118.637 1.00 44.91 300 ASN A N 1
ATOM 2431 C CA . ASN A 1 300 ? -28.308 194.240 117.321 1.00 46.82 300 ASN A CA 1
ATOM 2432 C C . ASN A 1 300 ? -26.842 194.470 117.005 1.00 46.83 300 ASN A C 1
ATOM 2433 O O . ASN A 1 300 ? -26.480 195.333 116.197 1.00 45.73 300 ASN A O 1
ATOM 2438 N N . TRP A 1 301 ? -25.996 193.678 117.655 1.00 46.39 301 TRP A N 1
ATOM 2439 C CA . TRP A 1 301 ? -24.554 193.898 117.619 1.00 44.74 301 TRP A CA 1
ATOM 2440 C C . TRP A 1 301 ? -23.818 192.664 117.122 1.00 46.81 301 TRP A C 1
ATOM 2441 O O . TRP A 1 301 ? -23.821 191.626 117.792 1.00 39.56 301 TRP A O 1
ATOM 2452 N N . VAL A 1 302 ? -23.205 192.789 115.943 1.00 39.00 302 VAL A N 1
ATOM 2453 C CA . VAL A 1 302 ? -22.296 191.775 115.426 1.00 38.58 302 VAL A CA 1
ATOM 2454 C C . VAL A 1 302 ? -20.869 192.146 115.840 1.00 36.67 302 VAL A C 1
ATOM 2455 O O . VAL A 1 302 ? -20.377 193.204 115.455 1.00 41.05 302 VAL A O 1
ATOM 2459 N N . ALA A 1 303 ? -20.212 191.301 116.637 1.00 37.93 303 ALA A N 1
ATOM 2460 C CA . ALA A 1 303 ? -18.836 191.575 117.060 1.00 36.05 303 ALA A CA 1
ATOM 2461 C C . ALA A 1 303 ? -17.883 190.611 116.376 1.00 42.10 303 ALA A C 1
ATOM 2462 O O . ALA A 1 303 ? -17.841 189.422 116.707 1.00 45.70 303 ALA A O 1
ATOM 2464 N N . GLU A 1 304 ? -17.128 191.110 115.408 1.00 35.64 304 GLU A N 1
ATOM 2465 C CA . GLU A 1 304 ? -16.224 190.236 114.675 1.00 35.76 304 GLU A CA 1
ATOM 2466 C C . GLU A 1 304 ? -14.773 190.543 114.982 1.00 38.39 304 GLU A C 1
ATOM 2467 O O . GLU A 1 304 ? -14.411 191.692 115.235 1.00 38.53 304 GLU A O 1
ATOM 2473 N N . VAL A 1 305 ? -13.958 189.491 114.989 1.00 34.17 305 VAL A N 1
ATOM 2474 C CA . VAL A 1 305 ? -12.558 189.590 115.362 1.00 31.58 305 VAL A CA 1
ATOM 2475 C C . VAL A 1 305 ? -11.703 188.850 114.335 1.00 42.07 305 VAL A C 1
ATOM 2476 O O . VAL A 1 305 ? -12.058 187.758 113.887 1.00 37.68 305 VAL A O 1
ATOM 2480 N N . THR A 1 306 ? -10.564 189.436 113.973 1.00 32.75 306 THR A N 1
ATOM 2481 C CA . THR A 1 306 ? -9.660 188.814 113.006 1.00 32.15 306 THR A CA 1
ATOM 2482 C C . THR A 1 306 ? -9.011 187.535 113.532 1.00 33.68 306 THR A C 1
ATOM 2483 O O . THR A 1 306 ? -9.058 187.255 114.734 1.00 35.80 306 THR A O 1
ATOM 2487 N N . ARG A 1 307 ? -8.383 186.763 112.645 1.00 32.32 307 ARG A N 1
ATOM 2488 C CA . ARG A 1 307 ? -7.745 185.510 113.048 1.00 36.74 307 ARG A CA 1
ATOM 2489 C C . ARG A 1 307 ? -6.476 185.267 112.241 1.00 42.40 307 ARG A C 1
ATOM 2490 O O . ARG A 1 307 ? -6.478 185.401 111.016 1.00 40.07 307 ARG A O 1
ATOM 2498 N N . GLU A 1 308 ? -5.391 184.937 112.932 1.00 38.83 308 GLU A N 1
ATOM 2499 C CA A GLU A 1 308 ? -4.168 184.541 112.264 0.04 41.72 308 GLU A CA 1
ATOM 2500 C CA B GLU A 1 308 ? -4.139 184.549 112.283 0.96 41.45 308 GLU A CA 1
ATOM 2501 C C . GLU A 1 308 ? -3.866 183.079 112.561 1.00 45.19 308 GLU A C 1
ATOM 2502 O O . GLU A 1 308 ? -3.820 182.664 113.714 1.00 51.65 308 GLU A O 1
ATOM 2513 N N . THR A 1 309 ? -3.668 182.295 111.508 1.00 47.24 309 THR A N 1
ATOM 2514 C CA . THR A 1 309 ? -3.473 180.857 111.660 1.00 47.59 309 THR A CA 1
ATOM 2515 C C . THR A 1 309 ? -2.124 180.424 111.142 1.00 49.86 309 THR A C 1
ATOM 2516 O O . THR A 1 309 ? -1.717 179.265 111.319 1.00 57.73 309 THR A O 1
ATOM 2520 N N . GLY A 1 310 ? -1.427 181.348 110.489 1.00 48.90 310 GLY A N 1
ATOM 2521 C CA . GLY A 1 310 ? -0.130 181.025 109.920 1.00 56.25 310 GLY A CA 1
ATOM 2522 C C . GLY A 1 310 ? -0.276 180.342 108.576 1.00 63.29 310 GLY A C 1
ATOM 2523 O O . GLY A 1 310 ? 0.652 179.706 108.092 1.00 66.73 310 GLY A O 1
ATOM 2524 N N . GLY A 1 311 ? -1.452 180.472 107.973 1.00 63.81 311 GLY A N 1
ATOM 2525 C CA . GLY A 1 311 ? -1.723 179.825 106.704 1.00 63.26 311 GLY A CA 1
ATOM 2526 C C . GLY A 1 311 ? -3.181 179.978 106.322 1.00 54.71 311 GLY A C 1
ATOM 2527 O O . GLY A 1 311 ? -3.774 181.036 106.519 1.00 53.40 311 GLY A O 1
ATOM 2528 N N . GLU A 1 312 ? -3.770 178.916 105.784 1.00 61.11 312 GLU A N 1
ATOM 2529 C CA . GLU A 1 312 ? -5.175 178.976 105.400 1.00 63.16 312 GLU A CA 1
ATOM 2530 C C . GLU A 1 312 ? -6.049 179.239 106.630 1.00 54.56 312 GLU A C 1
ATOM 2531 O O . GLU A 1 312 ? -5.736 178.781 107.734 1.00 57.81 312 GLU A O 1
ATOM 2537 N N . GLY A 1 313 ? -7.119 180.001 106.446 1.00 50.44 313 GLY A N 1
ATOM 2538 C CA . GLY A 1 313 ? -8.001 180.339 107.547 1.00 47.84 313 GLY A CA 1
ATOM 2539 C C . GLY A 1 313 ? -7.733 181.699 108.166 1.00 50.52 313 GLY A C 1
ATOM 2540 O O . GLY A 1 313 ? -8.462 182.132 109.065 1.00 47.68 313 GLY A O 1
ATOM 2541 N N . THR A 1 314 ? -6.685 182.378 107.705 1.00 46.38 314 THR A N 1
ATOM 2542 C CA . THR A 1 314 ? -6.366 183.695 108.245 1.00 43.93 314 THR A CA 1
ATOM 2543 C C . THR A 1 314 ? -7.354 184.719 107.742 1.00 44.22 314 THR A C 1
ATOM 2544 O O . THR A 1 314 ? -7.638 184.799 106.541 1.00 43.99 314 THR A O 1
ATOM 2548 N N . ILE A 1 315 ? -7.893 185.502 108.666 1.00 35.94 315 ILE A N 1
ATOM 2549 C CA . ILE A 1 315 ? -8.900 186.480 108.308 1.00 34.00 315 ILE A CA 1
ATOM 2550 C C . ILE A 1 315 ? -8.453 187.813 108.844 1.00 39.46 315 ILE A C 1
ATOM 2551 O O . ILE A 1 315 ? -8.172 187.940 110.035 1.00 37.19 315 ILE A O 1
ATOM 2556 N N . LYS A 1 316 ? -8.374 188.804 107.964 1.00 37.10 316 LYS A N 1
ATOM 2557 C CA . LYS A 1 316 ? -7.895 190.126 108.352 1.00 39.61 316 LYS A CA 1
ATOM 2558 C C . LYS A 1 316 ? -9.021 191.147 108.390 1.00 33.58 316 LYS A C 1
ATOM 2559 O O . LYS A 1 316 ? -10.137 190.869 107.932 1.00 31.13 316 LYS A O 1
ATOM 2565 N N . LEU A 1 317 ? -8.744 192.330 108.934 1.00 28.11 317 LEU A N 1
ATOM 2566 C CA . LEU A 1 317 ? -9.758 193.395 108.973 1.00 30.12 317 LEU A CA 1
ATOM 2567 C C . LEU A 1 317 ? -10.379 193.626 107.605 1.00 29.49 317 LEU A C 1
ATOM 2568 O O . LEU A 1 317 ? -11.578 193.843 107.490 1.00 32.26 317 LEU A O 1
ATOM 2573 N N . PHE A 1 318 ? -9.538 193.585 106.580 1.00 29.85 318 PHE A N 1
ATOM 2574 C CA . PHE A 1 318 ? -9.976 193.782 105.195 1.00 34.39 318 PHE A CA 1
ATOM 2575 C C . PHE A 1 318 ? -11.084 192.799 104.785 1.00 33.80 318 PHE A C 1
ATOM 2576 O O . PHE A 1 318 ? -12.103 193.172 104.149 1.00 35.07 318 PHE A O 1
ATOM 2584 N N . ASP A 1 319 ? -10.886 191.534 105.133 1.00 33.01 319 ASP A N 1
ATOM 2585 C CA . ASP A 1 319 ? -11.856 190.499 104.793 1.00 35.95 319 ASP A CA 1
ATOM 2586 C C . ASP A 1 319 ? -13.150 190.715 105.532 1.00 35.31 319 ASP A C 1
ATOM 2587 O O . ASP A 1 319 ? -14.228 190.563 104.959 1.00 34.51 319 ASP A O 1
ATOM 2592 N N . LEU A 1 320 ? -13.055 191.069 106.808 1.00 33.69 320 LEU A N 1
ATOM 2593 C CA . LEU A 1 320 ? -14.273 191.316 107.584 1.00 38.89 320 LEU A CA 1
ATOM 2594 C C . LEU A 1 320 ? -15.037 192.534 107.085 1.00 37.02 320 LEU A C 1
ATOM 2595 O O . LEU A 1 320 ? -16.274 192.521 107.040 1.00 32.86 320 LEU A O 1
ATOM 2600 N N . LEU A 1 321 ? -14.308 193.579 106.692 1.00 32.11 321 LEU A N 1
ATOM 2601 C CA . LEU A 1 321 ? -14.950 194.816 106.231 1.00 30.06 321 LEU A CA 1
ATOM 2602 C C . LEU A 1 321 ? -15.703 194.556 104.930 1.00 28.02 321 LEU A C 1
ATOM 2603 O O . LEU A 1 321 ? -16.815 195.056 104.731 1.00 31.90 321 LEU A O 1
ATOM 2608 N N . LYS A 1 322 ? -15.114 193.743 104.055 1.00 30.23 322 LYS A N 1
ATOM 2609 C CA . LYS A 1 322 ? -15.787 193.352 102.817 1.00 38.97 322 LYS A CA 1
ATOM 2610 C C . LYS A 1 322 ? -17.079 192.602 103.118 1.00 41.02 322 LYS A C 1
ATOM 2611 O O . LYS A 1 322 ? -18.096 192.793 102.435 1.00 37.51 322 LYS A O 1
ATOM 2617 N N . ALA A 1 323 ? -17.042 191.745 104.139 1.00 37.36 323 ALA A N 1
ATOM 2618 C CA . ALA A 1 323 ? -18.225 190.952 104.477 1.00 35.51 323 ALA A CA 1
ATOM 2619 C C . ALA A 1 323 ? -19.321 191.857 105.042 1.00 40.35 323 ALA A C 1
ATOM 2620 O O . ALA A 1 323 ? -20.519 191.627 104.819 1.00 37.41 323 ALA A O 1
ATOM 2622 N N . ALA A 1 324 ? -18.908 192.915 105.732 1.00 37.02 324 ALA A N 1
ATOM 2623 C CA . ALA A 1 324 ? -19.863 193.875 106.301 1.00 35.38 324 ALA A CA 1
ATOM 2624 C C . ALA A 1 324 ? -20.729 194.540 105.250 1.00 37.12 324 ALA A C 1
ATOM 2625 O O . ALA A 1 324 ? -21.838 194.983 105.545 1.00 39.01 324 ALA A O 1
ATOM 2627 N N . LEU A 1 325 ? -20.241 194.614 104.013 1.00 34.35 325 LEU A N 1
ATOM 2628 C CA . LEU A 1 325 ? -21.067 195.174 102.951 1.00 35.15 325 LEU A CA 1
ATOM 2629 C C . LEU A 1 325 ? -22.305 194.317 102.700 1.00 36.47 325 LEU A C 1
ATOM 2630 O O . LEU A 1 325 ? -23.240 194.766 102.046 1.00 38.90 325 LEU A O 1
ATOM 2635 N N . ARG A 1 326 ? -22.304 193.079 103.188 1.00 38.43 326 ARG A N 1
ATOM 2636 C CA . ARG A 1 326 ? -23.452 192.192 102.958 1.00 39.08 326 ARG A CA 1
ATOM 2637 C C . ARG A 1 326 ? -24.223 191.925 104.237 1.00 42.86 326 ARG A C 1
ATOM 2638 O O . ARG A 1 326 ? -25.056 191.019 104.299 1.00 43.85 326 ARG A O 1
ATOM 2646 N N . GLN A 1 327 ? -23.945 192.706 105.271 1.00 39.23 327 GLN A N 1
ATOM 2647 C CA . GLN A 1 327 ? -24.540 192.417 106.569 1.00 40.37 327 GLN A CA 1
ATOM 2648 C C . GLN A 1 327 ? -25.531 193.470 107.037 1.00 39.82 327 GLN A C 1
ATOM 2649 O O . GLN A 1 327 ? -25.970 193.441 108.183 1.00 41.65 327 GLN A O 1
ATOM 2655 N N . ARG A 1 328 ? -25.863 194.392 106.134 1.00 40.31 328 ARG A N 1
ATOM 2656 C CA A ARG A 1 328 ? -26.824 195.463 106.408 0.47 38.29 328 ARG A CA 1
ATOM 2657 C CA B ARG A 1 328 ? -26.812 195.473 106.406 0.53 38.49 328 ARG A CA 1
ATOM 2658 C C . ARG A 1 328 ? -26.589 196.207 107.727 1.00 38.83 328 ARG A C 1
ATOM 2659 O O . ARG A 1 328 ? -27.541 196.507 108.442 1.00 42.38 328 ARG A O 1
ATOM 2674 N N . PRO A 1 329 ? -25.324 196.516 108.060 1.00 40.07 329 PRO A N 1
ATOM 2675 C CA . PRO A 1 329 ? -25.175 197.279 109.302 1.00 40.14 329 PRO A CA 1
ATOM 2676 C C . PRO A 1 329 ? -25.556 198.734 109.045 1.00 41.85 329 PRO A C 1
ATOM 2677 O O . PRO A 1 329 ? -25.416 199.199 107.903 1.00 34.22 329 PRO A O 1
ATOM 2681 N N . ASN A 1 330 ? -26.024 199.435 110.075 1.00 38.66 330 ASN A N 1
ATOM 2682 C CA . ASN A 1 330 ? -26.148 200.893 110.017 1.00 34.55 330 ASN A CA 1
ATOM 2683 C C . ASN A 1 330 ? -24.839 201.616 110.318 1.00 37.04 330 ASN A C 1
ATOM 2684 O O . ASN A 1 330 ? -24.502 202.591 109.641 1.00 39.46 330 ASN A O 1
ATOM 2689 N N . TYR A 1 331 ? -24.107 201.130 111.323 1.00 34.69 331 TYR A N 1
ATOM 2690 C CA . TYR A 1 331 ? -22.744 201.592 111.595 1.00 37.83 331 TYR A CA 1
ATOM 2691 C C . TYR A 1 331 ? -21.798 200.412 111.603 1.00 37.39 331 TYR A C 1
ATOM 2692 O O . TYR A 1 331 ? -22.114 199.364 112.182 1.00 33.86 331 TYR A O 1
ATOM 2701 N N . ILE A 1 332 ? -20.661 200.587 110.930 1.00 32.84 332 ILE A N 1
ATOM 2702 C CA . ILE A 1 332 ? -19.521 199.692 111.037 1.00 33.50 332 ILE A CA 1
ATOM 2703 C C . ILE A 1 332 ? -18.452 200.415 111.867 1.00 35.16 332 ILE A C 1
ATOM 2704 O O . ILE A 1 332 ? -18.025 201.513 111.499 1.00 32.92 332 ILE A O 1
ATOM 2709 N N . LEU A 1 333 ? -18.030 199.813 112.981 1.00 31.29 333 LEU A N 1
ATOM 2710 C CA . LEU A 1 333 ? -16.966 200.391 113.821 1.00 28.81 333 LEU A CA 1
ATOM 2711 C C . LEU A 1 333 ? -15.722 199.551 113.662 1.00 34.43 333 LEU A C 1
ATOM 2712 O O . LEU A 1 333 ? -15.709 198.371 114.033 1.00 32.11 333 LEU A O 1
ATOM 2717 N N . VAL A 1 334 ? -14.688 200.142 113.065 1.00 31.59 334 VAL A N 1
ATOM 2718 C CA . VAL A 1 334 ? -13.447 199.442 112.832 1.00 32.95 334 VAL A CA 1
ATOM 2719 C C . VAL A 1 334 ? -12.459 199.844 113.926 1.00 36.44 334 VAL A C 1
ATOM 2720 O O . VAL A 1 334 ? -12.202 201.028 114.109 1.00 32.05 334 VAL A O 1
ATOM 2724 N N . GLY A 1 335 ? -11.913 198.871 114.647 1.00 33.60 335 GLY A N 1
ATOM 2725 C CA . GLY A 1 335 ? -11.112 199.168 115.827 1.00 28.14 335 GLY A CA 1
ATOM 2726 C C . GLY A 1 335 ? -10.017 200.169 115.506 1.00 31.96 335 GLY A C 1
ATOM 2727 O O . GLY A 1 335 ? -9.866 201.190 116.183 1.00 35.65 335 GLY A O 1
ATOM 2728 N N . ALA A 1 336 ? -9.277 199.881 114.446 1.00 25.16 336 ALA A N 1
ATOM 2729 C CA . ALA A 1 336 ? -8.290 200.807 113.938 1.00 32.38 336 ALA A CA 1
ATOM 2730 C C . ALA A 1 336 ? -8.141 200.557 112.454 1.00 30.15 336 ALA A C 1
ATOM 2731 O O . ALA A 1 336 ? -8.156 199.407 112.000 1.00 30.69 336 ALA A O 1
ATOM 2733 N N . ILE A 1 337 ? -7.955 201.628 111.694 1.00 26.44 337 ILE A N 1
ATOM 2734 C CA . ILE A 1 337 ? -7.694 201.498 110.265 1.00 26.84 337 ILE A CA 1
ATOM 2735 C C . ILE A 1 337 ? -6.283 201.885 109.966 1.00 31.37 337 ILE A C 1
ATOM 2736 O O . ILE A 1 337 ? -5.850 202.944 110.398 1.00 35.40 337 ILE A O 1
ATOM 2741 N N . ARG A 1 338 ? -5.587 201.057 109.190 1.00 28.33 338 ARG A N 1
ATOM 2742 C CA . ARG A 1 338 ? -4.169 201.229 108.965 1.00 38.94 338 ARG A CA 1
ATOM 2743 C C . ARG A 1 338 ? -3.774 200.803 107.559 1.00 40.83 338 ARG A C 1
ATOM 2744 O O . ARG A 1 338 ? -2.924 201.417 106.915 1.00 38.86 338 ARG A O 1
ATOM 2752 N N . ASP A 1 339 ? -4.361 199.717 107.083 1.00 31.93 339 ASP A N 1
ATOM 2753 C CA . ASP A 1 339 ? -3.927 199.187 105.807 1.00 23.64 339 ASP A CA 1
ATOM 2754 C C . ASP A 1 339 ? -5.096 199.240 104.825 1.00 31.93 339 ASP A C 1
ATOM 2755 O O . ASP A 1 339 ? -5.961 200.087 104.958 1.00 36.59 339 ASP A O 1
ATOM 2760 N N . LYS A 1 340 ? -5.128 198.333 103.860 1.00 31.81 340 LYS A N 1
ATOM 2761 C CA . LYS A 1 340 ? -6.088 198.443 102.757 1.00 37.69 340 LYS A CA 1
ATOM 2762 C C . LYS A 1 340 ? -7.543 198.309 103.182 1.00 37.79 340 LYS A C 1
ATOM 2763 O O . LYS A 1 340 ? -8.448 198.576 102.387 1.00 32.14 340 LYS A O 1
ATOM 2769 N N . GLU A 1 341 ? -7.783 197.915 104.431 1.00 28.80 341 GLU A N 1
ATOM 2770 C CA . GLU A 1 341 ? -9.146 197.895 104.954 1.00 30.82 341 GLU A CA 1
ATOM 2771 C C . GLU A 1 341 ? -9.727 199.311 104.943 1.00 40.36 341 GLU A C 1
ATOM 2772 O O . GLU A 1 341 ? -10.951 199.489 104.855 1.00 32.73 341 GLU A O 1
ATOM 2778 N N . GLY A 1 342 ? -8.850 200.319 104.999 1.00 35.31 342 GLY A N 1
ATOM 2779 C CA . GLY A 1 342 ? -9.305 201.704 104.941 1.00 32.57 342 GLY A CA 1
ATOM 2780 C C . GLY A 1 342 ? -10.065 201.995 103.650 1.00 32.56 342 GLY A C 1
ATOM 2781 O O . GLY A 1 342 ? -11.067 202.708 103.646 1.00 30.24 342 GLY A O 1
ATOM 2782 N N . ASN A 1 343 ? -9.564 201.433 102.556 1.00 28.97 343 ASN A N 1
ATOM 2783 C CA . ASN A 1 343 ? -10.182 201.582 101.254 1.00 34.72 343 ASN A CA 1
ATOM 2784 C C . ASN A 1 343 ? -11.589 200.984 101.269 1.00 37.46 343 ASN A C 1
ATOM 2785 O O . ASN A 1 343 ? -12.541 201.608 100.798 1.00 32.63 343 ASN A O 1
ATOM 2790 N N . VAL A 1 344 ? -11.726 199.789 101.844 1.00 32.77 344 VAL A N 1
ATOM 2791 C CA . VAL A 1 344 ? -13.049 199.160 101.988 1.00 30.53 344 VAL A CA 1
ATOM 2792 C C . VAL A 1 344 ? -13.994 199.933 102.922 1.00 35.21 344 VAL A C 1
ATOM 2793 O O . VAL A 1 344 ? -15.222 199.973 102.704 1.00 33.16 344 VAL A O 1
ATOM 2797 N N . ALA A 1 345 ? -13.439 200.571 103.945 1.00 31.95 345 ALA A N 1
ATOM 2798 C CA . ALA A 1 345 ? -14.262 201.414 104.812 1.00 31.29 345 ALA A CA 1
ATOM 2799 C C . ALA A 1 345 ? -14.934 202.501 103.995 1.00 28.43 345 ALA A C 1
ATOM 2800 O O . ALA A 1 345 ? -16.103 202.784 104.202 1.00 31.73 345 ALA A O 1
ATOM 2802 N N . PHE A 1 346 ? -14.197 203.113 103.065 1.00 28.48 346 PHE A N 1
ATOM 2803 C CA . PHE A 1 346 ? -14.811 204.151 102.236 1.00 30.07 346 PHE A CA 1
ATOM 2804 C C . PHE A 1 346 ? -15.767 203.560 101.192 1.00 30.54 346 PHE A C 1
ATOM 2805 O O . PHE A 1 346 ? -16.736 204.208 100.815 1.00 28.78 346 PHE A O 1
ATOM 2813 N N . GLN A 1 347 ? -15.491 202.349 100.710 1.00 33.84 347 GLN A N 1
ATOM 2814 C CA . GLN A 1 347 ? -16.476 201.642 99.884 1.00 29.88 347 GLN A CA 1
ATOM 2815 C C . GLN A 1 347 ? -17.789 201.458 100.657 1.00 32.47 347 GLN A C 1
ATOM 2816 O O . GLN A 1 347 ? -18.874 201.549 100.078 1.00 33.60 347 GLN A O 1
ATOM 2822 N N . ALA A 1 348 ? -17.677 201.178 101.957 1.00 30.37 348 ALA A N 1
ATOM 2823 C CA . ALA A 1 348 ? -18.847 200.999 102.807 1.00 31.94 348 ALA A CA 1
ATOM 2824 C C . ALA A 1 348 ? -19.621 202.292 102.860 1.00 36.78 348 ALA A C 1
ATOM 2825 O O . ALA A 1 348 ? -20.852 202.291 102.694 1.00 34.92 348 ALA A O 1
ATOM 2827 N N . MET A 1 349 ? -18.907 203.404 103.067 1.00 28.99 349 MET A N 1
ATOM 2828 C CA . MET A 1 349 ? -19.573 204.713 103.048 1.00 33.96 349 MET A CA 1
ATOM 2829 C C . MET A 1 349 ? -20.260 204.995 101.710 1.00 31.64 349 MET A C 1
ATOM 2830 O O . MET A 1 349 ? -21.358 205.557 101.684 1.00 38.45 349 MET A O 1
ATOM 2835 N N . GLN A 1 350 ? -19.624 204.592 100.609 1.00 29.78 350 GLN A N 1
ATOM 2836 C CA . GLN A 1 350 ? -20.129 204.890 99.270 1.00 34.78 350 GLN A CA 1
ATOM 2837 C C . GLN A 1 350 ? -21.327 203.992 98.910 1.00 37.89 350 GLN A C 1
ATOM 2838 O O . GLN A 1 350 ? -21.988 204.201 97.896 1.00 39.56 350 GLN A O 1
ATOM 2844 N N . THR A 1 351 ? -21.589 202.994 99.755 1.00 39.71 351 THR A N 1
ATOM 2845 C CA . THR A 1 351 ? -22.707 202.074 99.559 1.00 42.80 351 THR A CA 1
ATOM 2846 C C . THR A 1 351 ? -23.761 202.211 100.656 1.00 40.79 351 THR A C 1
ATOM 2847 O O . THR A 1 351 ? -24.599 201.326 100.840 1.00 34.72 351 THR A O 1
ATOM 2851 N N . GLY A 1 352 ? -23.717 203.323 101.383 1.00 34.49 352 GLY A N 1
ATOM 2852 C CA . GLY A 1 352 ? -24.780 203.659 102.312 1.00 44.59 352 GLY A CA 1
ATOM 2853 C C . GLY A 1 352 ? -24.668 203.055 103.703 1.00 45.00 352 GLY A C 1
ATOM 2854 O O . GLY A 1 352 ? -25.684 202.804 104.358 1.00 42.79 352 GLY A O 1
ATOM 2855 N N . HIS A 1 353 ? -23.444 202.813 104.164 1.00 37.42 353 HIS A N 1
ATOM 2856 C CA . HIS A 1 353 ? -23.239 202.338 105.526 1.00 36.86 353 HIS A CA 1
ATOM 2857 C C . HIS A 1 353 ? -22.429 203.394 106.249 1.00 35.25 353 HIS A C 1
ATOM 2858 O O . HIS A 1 353 ? -21.430 203.859 105.719 1.00 36.75 353 HIS A O 1
ATOM 2865 N N . SER A 1 354 ? -22.841 203.772 107.453 1.00 35.04 354 SER A N 1
ATOM 2866 C CA . SER A 1 354 ? -22.047 204.719 108.227 1.00 34.24 354 SER A CA 1
ATOM 2867 C C . SER A 1 354 ? -20.874 204.013 108.897 1.00 35.74 354 SER A C 1
ATOM 2868 O O . SER A 1 354 ? -20.944 202.813 109.194 1.00 31.04 354 SER A O 1
ATOM 2871 N N . VAL A 1 355 ? -19.788 204.752 109.116 1.00 31.36 355 VAL A N 1
ATOM 2872 C CA . VAL A 1 355 ? -18.540 204.152 109.600 1.00 30.44 355 VAL A CA 1
ATOM 2873 C C . VAL A 1 355 ? -17.917 205.045 110.667 1.00 32.17 355 VAL A C 1
ATOM 2874 O O . VAL A 1 355 ? -17.935 206.277 110.542 1.00 29.54 355 VAL A O 1
ATOM 2878 N N . MET A 1 356 ? -17.424 204.432 111.743 1.00 34.05 356 MET A N 1
ATOM 2879 C CA . MET A 1 356 ? -16.447 205.089 112.627 1.00 31.29 356 MET A CA 1
ATOM 2880 C C . MET A 1 356 ? -15.262 204.171 112.812 1.00 30.79 356 MET A C 1
ATOM 2881 O O . MET A 1 356 ? -15.400 202.953 112.649 1.00 29.97 356 MET A O 1
ATOM 2886 N N . ALA A 1 357 ? -14.104 204.753 113.156 1.00 28.18 357 ALA A N 1
ATOM 2887 C CA . ALA A 1 357 ? -12.871 204.003 113.353 1.00 26.45 357 ALA A CA 1
ATOM 2888 C C . ALA A 1 357 ? -11.889 204.845 114.158 1.00 34.07 357 ALA A C 1
ATOM 2889 O O . ALA A 1 357 ? -12.094 206.042 114.314 1.00 28.97 357 ALA A O 1
ATOM 2891 N N . THR A 1 358 ? -10.823 204.234 114.669 1.00 28.91 358 THR A N 1
ATOM 2892 C CA . THR A 1 358 ? -9.713 205.050 115.150 1.00 30.42 358 THR A CA 1
ATOM 2893 C C . THR A 1 358 ? -8.641 205.034 114.067 1.00 29.68 358 THR A C 1
ATOM 2894 O O . THR A 1 358 ? -8.555 204.087 113.280 1.00 30.56 358 THR A O 1
ATOM 2898 N N . PHE A 1 359 ? -7.842 206.095 114.009 1.00 26.89 359 PHE A N 1
ATOM 2899 C CA . PHE A 1 359 ? -6.820 206.218 112.984 1.00 26.09 359 PHE A CA 1
ATOM 2900 C C . PHE A 1 359 ? -5.586 206.939 113.538 1.00 28.22 359 PHE A C 1
ATOM 2901 O O . PHE A 1 359 ? -5.691 207.825 114.382 1.00 29.09 359 PHE A O 1
ATOM 2909 N N . HIS A 1 360 ? -4.420 206.594 113.032 1.00 27.25 360 HIS A N 1
ATOM 2910 C CA . HIS A 1 360 ? -3.203 207.213 113.539 1.00 28.72 360 HIS A CA 1
ATOM 2911 C C . HIS A 1 360 ? -2.843 208.456 112.710 1.00 28.60 360 HIS A C 1
ATOM 2912 O O . HIS A 1 360 ? -2.331 208.333 111.603 1.00 33.50 360 HIS A O 1
ATOM 2919 N N . ALA A 1 361 ? -3.153 209.645 113.234 1.00 29.14 361 ALA A N 1
ATOM 2920 C CA . ALA A 1 361 ? -2.840 210.915 112.566 1.00 34.07 361 ALA A CA 1
ATOM 2921 C C . ALA A 1 361 ? -3.014 212.049 113.554 1.00 32.05 361 ALA A C 1
ATOM 2922 O O . ALA A 1 361 ? -3.983 212.050 114.308 1.00 31.46 361 ALA A O 1
ATOM 2924 N N . ALA A 1 362 ? -2.107 213.028 113.539 1.00 36.10 362 ALA A N 1
ATOM 2925 C CA . ALA A 1 362 ? -2.175 214.124 114.509 1.00 39.78 362 ALA A CA 1
ATOM 2926 C C . ALA A 1 362 ? -3.016 215.302 114.022 1.00 39.20 362 ALA A C 1
ATOM 2927 O O . ALA A 1 362 ? -3.407 216.154 114.815 1.00 37.91 362 ALA A O 1
ATOM 2929 N N . ASN A 1 363 ? -3.273 215.370 112.720 1.00 34.92 363 ASN A N 1
ATOM 2930 C CA . ASN A 1 363 ? -4.010 216.506 112.176 1.00 39.96 363 ASN A CA 1
ATOM 2931 C C . ASN A 1 363 ? -4.654 216.157 110.844 1.00 35.62 363 ASN A C 1
ATOM 2932 O O . ASN A 1 363 ? -4.344 215.120 110.254 1.00 32.53 363 ASN A O 1
ATOM 2937 N N . ILE A 1 364 ? -5.545 217.019 110.368 1.00 36.42 364 ILE A N 1
ATOM 2938 C CA . ILE A 1 364 ? -6.310 216.724 109.152 1.00 35.02 364 ILE A CA 1
ATOM 2939 C C . ILE A 1 364 ? -5.403 216.530 107.926 1.00 34.81 364 ILE A C 1
ATOM 2940 O O . ILE A 1 364 ? -5.665 215.658 107.079 1.00 39.10 364 ILE A O 1
ATOM 2945 N N . THR A 1 365 ? -4.315 217.302 107.854 1.00 32.37 365 THR A N 1
ATOM 2946 C CA . THR A 1 365 ? -3.403 217.237 106.709 1.00 33.22 365 THR A CA 1
ATOM 2947 C C . THR A 1 365 ? -2.767 215.856 106.623 1.00 37.83 365 THR A C 1
ATOM 2948 O O . THR A 1 365 ? -2.718 215.241 105.552 1.00 40.14 365 THR A O 1
ATOM 2952 N N . THR A 1 366 ? -2.275 215.381 107.761 1.00 37.90 366 THR A N 1
ATOM 2953 C CA . THR A 1 366 ? -1.684 214.055 107.851 1.00 35.00 366 THR A CA 1
ATOM 2954 C C . THR A 1 366 ? -2.738 212.977 107.610 1.00 32.37 366 THR A C 1
ATOM 2955 O O . THR A 1 366 ? -2.458 211.966 106.972 1.00 31.30 366 THR A O 1
ATOM 2959 N N . LEU A 1 367 ? -3.939 213.169 108.146 1.00 29.73 367 LEU A N 1
ATOM 2960 C CA . LEU A 1 367 ? -4.973 212.162 107.955 1.00 34.21 367 LEU A CA 1
ATOM 2961 C C . LEU A 1 367 ? -5.235 211.962 106.462 1.00 29.89 367 LEU A C 1
ATOM 2962 O O . LEU A 1 367 ? -5.275 210.819 105.974 1.00 30.11 367 LEU A O 1
ATOM 2967 N N . ILE A 1 368 ? -5.371 213.061 105.726 1.00 32.94 368 ILE A N 1
ATOM 2968 C CA . ILE A 1 368 ? -5.707 212.943 104.303 1.00 35.00 368 ILE A CA 1
ATOM 2969 C C . ILE A 1 368 ? -4.532 212.382 103.490 1.00 36.36 368 ILE A C 1
ATOM 2970 O O . ILE A 1 368 ? -4.729 211.577 102.569 1.00 29.52 368 ILE A O 1
ATOM 2975 N N . GLN A 1 369 ? -3.306 212.790 103.824 1.00 37.05 369 GLN A N 1
ATOM 2976 C CA . GLN A 1 369 ? -2.125 212.215 103.169 1.00 35.00 369 GLN A CA 1
ATOM 2977 C C . GLN A 1 369 ? -2.095 210.700 103.332 1.00 29.23 369 GLN A C 1
ATOM 2978 O O . GLN A 1 369 ? -1.835 209.965 102.376 1.00 36.41 369 GLN A O 1
ATOM 2984 N N . ARG A 1 370 ? -2.384 210.228 104.534 1.00 28.62 370 ARG A N 1
ATOM 2985 C CA . ARG A 1 370 ? -2.336 208.784 104.785 1.00 31.85 370 ARG A CA 1
ATOM 2986 C C . ARG A 1 370 ? -3.504 208.026 104.161 1.00 34.83 370 ARG A C 1
ATOM 2987 O O . ARG A 1 370 ? -3.301 206.955 103.598 1.00 28.99 370 ARG A O 1
ATOM 2995 N N . LEU A 1 371 ? -4.713 208.587 104.231 1.00 29.30 371 LEU A N 1
ATOM 2996 C CA . LEU A 1 371 ? -5.857 207.959 103.560 1.00 29.02 371 LEU A CA 1
ATOM 2997 C C . LEU A 1 371 ? -5.630 207.825 102.061 1.00 28.37 371 LEU A C 1
ATOM 2998 O O . LEU A 1 371 ? -5.921 206.781 101.471 1.00 35.40 371 LEU A O 1
ATOM 3003 N N . THR A 1 372 ? -5.090 208.866 101.435 1.00 30.18 372 THR A N 1
ATOM 3004 C CA . THR A 1 372 ? -4.965 208.847 99.976 1.00 27.21 372 THR A CA 1
ATOM 3005 C C . THR A 1 372 ? -3.690 208.174 99.473 1.00 34.28 372 THR A C 1
ATOM 3006 O O . THR A 1 372 ? -3.585 207.857 98.289 1.00 33.18 372 THR A O 1
ATOM 3010 N N . GLY A 1 373 ? -2.718 207.965 100.356 1.00 34.74 373 GLY A N 1
ATOM 3011 C CA . GLY A 1 373 ? -1.459 207.356 99.941 1.00 35.23 373 GLY A CA 1
ATOM 3012 C C . GLY A 1 373 ? -1.440 205.838 100.134 1.00 35.20 373 GLY A C 1
ATOM 3013 O O . GLY A 1 373 ? -2.331 205.264 100.773 1.00 34.84 373 GLY A O 1
ATOM 3014 N N . TYR A 1 374 ? -0.418 205.190 99.580 1.00 39.52 374 TYR A N 1
ATOM 3015 C CA . TYR A 1 374 ? -0.175 203.768 99.818 1.00 36.70 374 TYR A CA 1
ATOM 3016 C C . TYR A 1 374 ? -0.064 203.493 101.324 1.00 41.95 374 TYR A C 1
ATOM 3017 O O . TYR A 1 374 ? 0.513 204.291 102.057 1.00 38.67 374 TYR A O 1
ATOM 3026 N N . PRO A 1 375 ? -0.634 202.375 101.803 1.00 46.22 375 PRO A N 1
ATOM 3027 C CA . PRO A 1 375 ? -1.365 201.333 101.080 1.00 48.67 375 PRO A CA 1
ATOM 3028 C C . PRO A 1 375 ? -2.884 201.503 101.130 1.00 43.48 375 PRO A C 1
ATOM 3029 O O . PRO A 1 375 ? -3.602 200.553 100.798 1.00 44.80 375 PRO A O 1
ATOM 3033 N N . ILE A 1 376 ? -3.382 202.656 101.572 1.00 34.50 376 ILE A N 1
ATOM 3034 C CA . ILE A 1 376 ? -4.833 202.804 101.737 1.00 34.13 376 ILE A CA 1
ATOM 3035 C C . ILE A 1 376 ? -5.484 203.240 100.416 1.00 39.36 376 ILE A C 1
ATOM 3036 O O . ILE A 1 376 ? -6.459 202.624 99.956 1.00 41.28 376 ILE A O 1
ATOM 3041 N N . GLU A 1 377 ? -4.938 204.302 99.825 1.00 36.74 377 GLU A N 1
ATOM 3042 C CA . GLU A 1 377 ? -5.308 204.763 98.495 1.00 37.72 377 GLU A CA 1
ATOM 3043 C C . GLU A 1 377 ? -6.809 205.023 98.304 1.00 36.04 377 GLU A C 1
ATOM 3044 O O . GLU A 1 377 ? -7.414 204.599 97.318 1.00 36.35 377 GLU A O 1
ATOM 3050 N N . VAL A 1 378 ? -7.406 205.726 99.250 1.00 33.05 378 VAL A N 1
ATOM 3051 C CA . VAL A 1 378 ? -8.745 206.248 99.013 1.00 31.11 378 VAL A CA 1
ATOM 3052 C C . VAL A 1 378 ? -8.646 207.334 97.953 1.00 35.68 378 VAL A C 1
ATOM 3053 O O . VAL A 1 378 ? -7.858 208.283 98.105 1.00 34.39 378 VAL A O 1
ATOM 3057 N N . PRO A 1 379 ? -9.415 207.189 96.854 1.00 34.67 379 PRO A N 1
ATOM 3058 C CA . PRO A 1 379 ? -9.358 208.227 95.818 1.00 35.05 379 PRO A CA 1
ATOM 3059 C C . PRO A 1 379 ? -9.853 209.564 96.359 1.00 34.40 379 PRO A C 1
ATOM 3060 O O . PRO A 1 379 ? -10.758 209.605 97.197 1.00 33.09 379 PRO A O 1
ATOM 3064 N N . LYS A 1 380 ? -9.257 210.643 95.872 1.00 33.88 380 LYS A N 1
ATOM 3065 C CA . LYS A 1 380 ? -9.459 211.968 96.444 1.00 35.89 380 LYS A CA 1
ATOM 3066 C C . LYS A 1 380 ? -10.914 212.418 96.416 1.00 37.84 380 LYS A C 1
ATOM 3067 O O . LYS A 1 380 ? -11.374 213.056 97.350 1.00 33.78 380 LYS A O 1
ATOM 3073 N N . SER A 1 381 ? -11.629 212.113 95.329 1.00 33.29 381 SER A N 1
ATOM 3074 C CA . SER A 1 381 ? -12.996 212.615 95.185 1.00 34.20 381 SER A CA 1
ATOM 3075 C C . SER A 1 381 ? -13.988 211.933 96.135 1.00 35.53 381 SER A C 1
ATOM 3076 O O . SER A 1 381 ? -15.160 212.324 96.201 1.00 40.35 381 SER A O 1
ATOM 3079 N N . TYR A 1 382 ? -13.523 210.931 96.881 1.00 33.12 382 TYR A N 1
ATOM 3080 C CA . TYR A 1 382 ? -14.385 210.224 97.832 1.00 26.47 382 TYR A CA 1
ATOM 3081 C C . TYR A 1 382 ? -14.034 210.529 99.269 1.00 32.18 382 TYR A C 1
ATOM 3082 O O . TYR A 1 382 ? -14.706 210.053 100.185 1.00 30.58 382 TYR A O 1
ATOM 3091 N N . ILE A 1 383 ? -12.967 211.296 99.467 1.00 34.37 383 ILE A N 1
ATOM 3092 C CA . ILE A 1 383 ? -12.509 211.624 100.821 1.00 28.89 383 ILE A CA 1
ATOM 3093 C C . ILE A 1 383 ? -13.608 212.322 101.629 1.00 31.54 383 ILE A C 1
ATOM 3094 O O . ILE A 1 383 ? -13.795 212.017 102.807 1.00 30.08 383 ILE A O 1
ATOM 3099 N N . ASN A 1 384 ? -14.383 213.201 100.987 1.00 32.45 384 ASN A N 1
ATOM 3100 C CA . ASN A 1 384 ? -15.450 213.895 101.719 1.00 30.48 384 ASN A CA 1
ATOM 3101 C C . ASN A 1 384 ? -16.670 213.036 102.082 1.00 33.50 384 ASN A C 1
ATOM 3102 O O . ASN A 1 384 ? -17.651 213.550 102.626 1.00 37.27 384 ASN A O 1
ATOM 3107 N N . ASN A 1 385 ? -16.621 211.735 101.793 1.00 32.12 385 ASN A N 1
ATOM 3108 C CA . ASN A 1 385 ? -17.590 210.826 102.410 1.00 26.66 385 ASN A CA 1
ATOM 3109 C C . ASN A 1 385 ? -17.353 210.729 103.912 1.00 31.48 385 ASN A C 1
ATOM 3110 O O . ASN A 1 385 ? -18.285 210.499 104.674 1.00 31.06 385 ASN A O 1
ATOM 3115 N N . LEU A 1 386 ? -16.099 210.903 104.341 1.00 29.00 386 LEU A N 1
ATOM 3116 C CA . LEU A 1 386 ? -15.794 211.000 105.760 1.00 29.38 386 LEU A CA 1
ATOM 3117 C C . LEU A 1 386 ? -16.173 212.406 106.198 1.00 32.04 386 LEU A C 1
ATOM 3118 O O . LEU A 1 386 ? -15.634 213.386 105.672 1.00 36.02 386 LEU A O 1
ATOM 3123 N N . ASN A 1 387 ? -17.090 212.523 107.154 1.00 28.93 387 ASN A N 1
ATOM 3124 C CA . ASN A 1 387 ? -17.616 213.837 107.507 1.00 32.64 387 ASN A CA 1
ATOM 3125 C C . ASN A 1 387 ? -16.802 214.589 108.554 1.00 35.91 387 ASN A C 1
ATOM 3126 O O . ASN A 1 387 ? -16.638 215.818 108.466 1.00 33.96 387 ASN A O 1
ATOM 3131 N N . ILE A 1 388 ? -16.296 213.846 109.538 1.00 30.15 388 ILE A N 1
ATOM 3132 C CA . ILE A 1 388 ? -15.713 214.440 110.737 1.00 34.28 388 ILE A CA 1
ATOM 3133 C C . ILE A 1 388 ? -14.460 213.689 111.117 1.00 35.14 388 ILE A C 1
ATOM 3134 O O . ILE A 1 388 ? -14.421 212.450 111.079 1.00 31.81 388 ILE A O 1
ATOM 3139 N N . ALA A 1 389 ? -13.424 214.443 111.469 1.00 32.08 389 ALA A N 1
ATOM 3140 C CA . ALA A 1 389 ? -12.228 213.855 112.058 1.00 33.11 389 ALA A CA 1
ATOM 3141 C C . ALA A 1 389 ? -11.993 214.561 113.372 1.00 37.07 389 ALA A C 1
ATOM 3142 O O . ALA A 1 389 ? -11.932 215.791 113.416 1.00 38.35 389 ALA A O 1
ATOM 3144 N N . LEU A 1 390 ? -11.874 213.810 114.458 1.00 32.27 390 LEU A N 1
ATOM 3145 C CA . LEU A 1 390 ? -11.409 214.470 115.666 1.00 37.33 390 LEU A CA 1
ATOM 3146 C C . LEU A 1 390 ? -10.001 214.015 116.013 1.00 37.17 390 LEU A C 1
ATOM 3147 O O . LEU A 1 390 ? -9.614 212.885 115.720 1.00 30.50 390 LEU A O 1
ATOM 3152 N N . PHE A 1 391 ? -9.241 214.912 116.628 1.00 35.37 391 PHE A N 1
ATOM 3153 C CA . PHE A 1 391 ? -7.841 214.643 116.928 1.00 34.80 391 PHE A CA 1
ATOM 3154 C C . PHE A 1 391 ? -7.639 214.792 118.415 1.00 38.37 391 PHE A C 1
ATOM 3155 O O . PHE A 1 391 ? -8.066 215.780 119.015 1.00 34.47 391 PHE A O 1
ATOM 3163 N N . GLN A 1 392 ? -7.018 213.777 119.005 1.00 37.06 392 GLN A N 1
ATOM 3164 C CA . GLN A 1 392 ? -6.912 213.670 120.448 1.00 34.24 392 GLN A CA 1
ATOM 3165 C C . GLN A 1 392 ? -5.452 213.436 120.785 1.00 35.19 392 GLN A C 1
ATOM 3166 O O . GLN A 1 392 ? -4.768 212.723 120.071 1.00 31.85 392 GLN A O 1
ATOM 3172 N N . THR A 1 393 ? -4.973 214.027 121.867 1.00 35.64 393 THR A N 1
ATOM 3173 C CA . THR A 1 393 ? -3.579 213.836 122.231 1.00 35.26 393 THR A CA 1
ATOM 3174 C C . THR A 1 393 ? -3.397 213.795 123.729 1.00 34.40 393 THR A C 1
ATOM 3175 O O . THR A 1 393 ? -4.244 214.294 124.487 1.00 36.48 393 THR A O 1
ATOM 3179 N N . ALA A 1 394 ? -2.294 213.185 124.160 1.00 37.45 394 ALA A N 1
ATOM 3180 C CA . ALA A 1 394 ? -1.877 213.247 125.559 1.00 36.33 394 ALA A CA 1
ATOM 3181 C C . ALA A 1 394 ? -0.981 214.467 125.768 1.00 38.02 394 ALA A C 1
ATOM 3182 O O . ALA A 1 394 ? -0.192 214.815 124.892 1.00 39.06 394 ALA A O 1
ATOM 3184 N N . LEU A 1 395 ? -1.117 215.116 126.925 1.00 40.64 395 LEU A N 1
ATOM 3185 C CA . LEU A 1 395 ? -0.312 216.278 127.288 1.00 43.90 395 LEU A CA 1
ATOM 3186 C C . LEU A 1 395 ? -0.044 216.217 128.784 1.00 44.32 395 LEU A C 1
ATOM 3187 O O . LEU A 1 395 ? -0.698 215.451 129.496 1.00 44.94 395 LEU A O 1
ATOM 3192 N N . TYR A 1 396 ? 0.906 217.017 129.262 1.00 48.94 396 TYR A N 1
ATOM 3193 C CA . TYR A 1 396 ? 1.027 217.261 130.700 1.00 46.91 396 TYR A CA 1
ATOM 3194 C C . TYR A 1 396 ? 0.457 218.641 131.030 1.00 48.55 396 TYR A C 1
ATOM 3195 O O . TYR A 1 396 ? 0.623 219.584 130.256 1.00 59.14 396 TYR A O 1
ATOM 3204 N N . ASP A 1 397 ? -0.247 218.757 132.154 1.00 51.68 397 ASP A N 1
ATOM 3205 C CA . ASP A 1 397 ? -0.653 220.078 132.630 1.00 65.68 397 ASP A CA 1
ATOM 3206 C C . ASP A 1 397 ? 0.526 220.771 133.316 1.00 64.50 397 ASP A C 1
ATOM 3207 O O . ASP A 1 397 ? 1.661 220.296 133.232 1.00 68.19 397 ASP A O 1
ATOM 3212 N N . LYS A 1 398 ? 0.246 221.873 134.005 1.00 64.42 398 LYS A N 1
ATOM 3213 C CA . LYS A 1 398 ? 1.272 222.670 134.674 1.00 70.49 398 LYS A CA 1
ATOM 3214 C C . LYS A 1 398 ? 1.939 221.893 135.808 1.00 75.22 398 LYS A C 1
ATOM 3215 O O . LYS A 1 398 ? 3.152 221.998 136.024 1.00 73.92 398 LYS A O 1
ATOM 3221 N N . LYS A 1 399 ? 1.138 221.121 136.537 1.00 76.42 399 LYS A N 1
ATOM 3222 C CA . LYS A 1 399 ? 1.636 220.353 137.674 1.00 81.16 399 LYS A CA 1
ATOM 3223 C C . LYS A 1 399 ? 2.489 219.178 137.209 1.00 77.25 399 LYS A C 1
ATOM 3224 O O . LYS A 1 399 ? 3.308 218.659 137.966 1.00 80.37 399 LYS A O 1
ATOM 3230 N N . GLY A 1 400 ? 2.292 218.765 135.961 1.00 67.70 400 GLY A N 1
ATOM 3231 C CA . GLY A 1 400 ? 3.000 217.617 135.431 1.00 63.20 400 GLY A CA 1
ATOM 3232 C C . GLY A 1 400 ? 2.119 216.386 135.342 1.00 59.86 400 GLY A C 1
ATOM 3233 O O . GLY A 1 400 ? 2.599 215.288 135.036 1.00 61.78 400 GLY A O 1
ATOM 3234 N N . ASN A 1 401 ? 0.826 216.565 135.601 1.00 53.15 401 ASN A N 1
ATOM 3235 C CA . ASN A 1 401 ? -0.131 215.469 135.498 1.00 52.11 401 ASN A CA 1
ATOM 3236 C C . ASN A 1 401 ? -0.491 215.174 134.052 1.00 51.19 401 ASN A C 1
ATOM 3237 O O . ASN A 1 401 ? -0.668 216.089 133.249 1.00 52.74 401 ASN A O 1
ATOM 3242 N N . LEU A 1 402 ? -0.616 213.892 133.728 1.00 50.62 402 LEU A N 1
ATOM 3243 C CA . LEU A 1 402 ? -0.975 213.473 132.382 1.00 45.06 402 LEU A CA 1
ATOM 3244 C C . LEU A 1 402 ? -2.471 213.714 132.136 1.00 47.08 402 LEU A C 1
ATOM 3245 O O . LEU A 1 402 ? -3.307 213.383 132.967 1.00 48.03 402 LEU A O 1
ATOM 3250 N N . ILE A 1 403 ? -2.797 214.316 131.001 1.00 43.00 403 ILE A N 1
ATOM 3251 C CA . ILE A 1 403 ? -4.193 214.539 130.619 1.00 44.60 403 ILE A CA 1
ATOM 3252 C C . ILE A 1 403 ? -4.341 214.199 129.151 1.00 43.55 403 ILE A C 1
ATOM 3253 O O . ILE A 1 403 ? -3.360 214.251 128.404 1.00 42.59 403 ILE A O 1
ATOM 3258 N N . ARG A 1 404 ? -5.560 213.860 128.732 1.00 34.34 404 ARG A N 1
ATOM 3259 C CA . ARG A 1 404 ? -5.838 213.630 127.324 1.00 32.31 404 ARG A CA 1
ATOM 3260 C C . ARG A 1 404 ? -6.948 214.586 126.866 1.00 39.69 404 ARG A C 1
ATOM 3261 O O . ARG A 1 404 ? -7.927 214.816 127.582 1.00 41.72 404 ARG A O 1
ATOM 3269 N N . ARG A 1 405 ? -6.762 215.168 125.687 1.00 34.01 405 ARG A N 1
ATOM 3270 C CA . ARG A 1 405 ? -7.620 216.245 125.208 1.00 39.62 405 ARG A CA 1
ATOM 3271 C C . ARG A 1 405 ? -7.920 216.052 123.743 1.00 36.52 405 ARG A C 1
ATOM 3272 O O . ARG A 1 405 ? -7.020 215.739 122.962 1.00 36.42 405 ARG A O 1
ATOM 3280 N N . VAL A 1 406 ? -9.179 216.244 123.368 1.00 36.55 406 VAL A N 1
ATOM 3281 C CA . VAL A 1 406 ? -9.522 216.390 121.961 1.00 36.80 406 VAL A CA 1
ATOM 3282 C C . VAL A 1 406 ? -9.132 217.805 121.569 1.00 40.10 406 VAL A C 1
ATOM 3283 O O . VAL A 1 406 ? -9.738 218.762 122.038 1.00 49.40 406 VAL A O 1
ATOM 3287 N N . VAL A 1 407 ? -8.117 217.947 120.721 1.00 41.35 407 VAL A N 1
ATOM 3288 C CA . VAL A 1 407 ? -7.564 219.280 120.446 1.00 36.15 407 VAL A CA 1
ATOM 3289 C C . VAL A 1 407 ? -8.104 219.941 119.176 1.00 39.84 407 VAL A C 1
ATOM 3290 O O . VAL A 1 407 ? -7.941 221.155 118.976 1.00 37.19 407 VAL A O 1
ATOM 3294 N N . GLU A 1 408 ? -8.753 219.156 118.326 1.00 37.67 408 GLU A N 1
ATOM 3295 C CA . GLU A 1 408 ? -9.442 219.732 117.175 1.00 40.25 408 GLU A CA 1
ATOM 3296 C C . GLU A 1 408 ? -10.522 218.811 116.636 1.00 37.51 408 GLU A C 1
ATOM 3297 O O . GLU A 1 408 ? -10.361 217.586 116.611 1.00 35.57 408 GLU A O 1
ATOM 3303 N N . VAL A 1 409 ? -11.624 219.409 116.197 1.00 38.08 409 VAL A N 1
ATOM 3304 C CA . VAL A 1 409 ? -12.670 218.651 115.530 1.00 34.28 409 VAL A CA 1
ATOM 3305 C C . VAL A 1 409 ? -12.876 219.291 114.167 1.00 40.64 409 VAL A C 1
ATOM 3306 O O . VAL A 1 409 ? -13.237 220.472 114.086 1.00 37.78 409 VAL A O 1
ATOM 3310 N N . ASP A 1 410 ? -12.627 218.529 113.104 1.00 30.00 410 ASP A N 1
ATOM 3311 C CA . ASP A 1 410 ? -12.702 219.081 111.749 1.00 34.51 410 ASP A CA 1
ATOM 3312 C C . ASP A 1 410 ? -13.841 218.485 110.946 1.00 36.08 410 ASP A C 1
ATOM 3313 O O . ASP A 1 410 ? -14.059 217.265 110.983 1.00 35.68 410 ASP A O 1
ATOM 3318 N N . GLU A 1 411 ? -14.557 219.348 110.222 1.00 35.93 411 GLU A N 1
ATOM 3319 C CA . GLU A 1 411 ? -15.538 218.906 109.233 1.00 37.35 411 GLU A CA 1
ATOM 3320 C C . GLU A 1 411 ? -14.873 218.854 107.862 1.00 36.69 411 GLU A C 1
ATOM 3321 O O . GLU A 1 411 ? -14.281 219.832 107.420 1.00 38.68 411 GLU A O 1
ATOM 3327 N N . ILE A 1 412 ? -14.963 217.712 107.192 1.00 32.67 412 ILE A N 1
ATOM 3328 C CA . ILE A 1 412 ? -14.327 217.562 105.891 1.00 33.07 412 ILE A CA 1
ATOM 3329 C C . ILE A 1 412 ? -15.311 217.912 104.778 1.00 40.77 412 ILE A C 1
ATOM 3330 O O . ILE A 1 412 ? -16.379 217.304 104.666 1.00 41.79 412 ILE A O 1
ATOM 3335 N N . ILE A 1 413 ? -14.934 218.892 103.960 1.00 35.22 413 ILE A N 1
ATOM 3336 C CA . ILE A 1 413 ? -15.797 219.426 102.915 1.00 43.67 413 ILE A CA 1
ATOM 3337 C C . ILE A 1 413 ? -15.430 218.934 101.512 1.00 44.26 413 ILE A C 1
ATOM 3338 O O . ILE A 1 413 ? -16.307 218.530 100.752 1.00 45.94 413 ILE A O 1
ATOM 3343 N N . ASP A 1 414 ? -14.138 218.980 101.177 1.00 46.19 414 ASP A N 1
ATOM 3344 C CA . ASP A 1 414 ? -13.660 218.641 99.836 1.00 46.48 414 ASP A CA 1
ATOM 3345 C C . ASP A 1 414 ? -12.139 218.502 99.780 1.00 52.05 414 ASP A C 1
ATOM 3346 O O . ASP A 1 414 ? -11.440 218.807 100.752 1.00 49.49 414 ASP A O 1
ATOM 3351 N N . ILE A 1 415 ? -11.639 218.023 98.642 1.00 51.36 415 ILE A N 1
ATOM 3352 C CA . ILE A 1 415 ? -10.228 218.159 98.296 1.00 57.08 415 ILE A CA 1
ATOM 3353 C C . ILE A 1 415 ? -10.132 219.169 97.158 1.00 61.73 415 ILE A C 1
ATOM 3354 O O . ILE A 1 415 ? -10.751 218.982 96.103 1.00 57.46 415 ILE A O 1
ATOM 3359 N N . ASP A 1 416 ? -9.367 220.239 97.358 1.00 62.69 416 ASP A N 1
ATOM 3360 C CA . ASP A 1 416 ? -9.307 221.306 96.352 1.00 70.33 416 ASP A CA 1
ATOM 3361 C C . ASP A 1 416 ? -8.483 220.885 95.133 1.00 74.00 416 ASP A C 1
ATOM 3362 O O . ASP A 1 416 ? -7.307 220.547 95.262 1.00 75.96 416 ASP A O 1
ATOM 3367 N N . PRO A 1 417 ? -9.104 220.912 93.940 1.00 81.50 417 PRO A N 1
ATOM 3368 C CA . PRO A 1 417 ? -8.423 220.499 92.704 1.00 85.17 417 PRO A CA 1
ATOM 3369 C C . PRO A 1 417 ? -7.322 221.477 92.285 1.00 91.61 417 PRO A C 1
ATOM 3370 O O . PRO A 1 417 ? -6.539 221.164 91.386 1.00 96.30 417 PRO A O 1
ATOM 3374 N N . VAL A 1 418 ? -7.273 222.645 92.923 1.00 91.97 418 VAL A N 1
ATOM 3375 C CA . VAL A 1 418 ? -6.130 223.544 92.777 1.00 93.68 418 VAL A CA 1
ATOM 3376 C C . VAL A 1 418 ? -5.511 223.923 94.134 1.00 99.86 418 VAL A C 1
ATOM 3377 O O . VAL A 1 418 ? -5.837 224.968 94.699 1.00 108.27 418 VAL A O 1
ATOM 3381 N N . THR A 1 419 ? -4.640 223.067 94.672 1.00 94.02 419 THR A N 1
ATOM 3382 C CA . THR A 1 419 ? -4.348 221.747 94.113 1.00 87.81 419 THR A CA 1
ATOM 3383 C C . THR A 1 419 ? -4.158 220.728 95.234 1.00 81.01 419 THR A C 1
ATOM 3384 O O . THR A 1 419 ? -3.197 220.802 96.003 1.00 77.57 419 THR A O 1
ATOM 3388 N N . ASN A 1 420 ? -5.101 219.794 95.320 1.00 80.0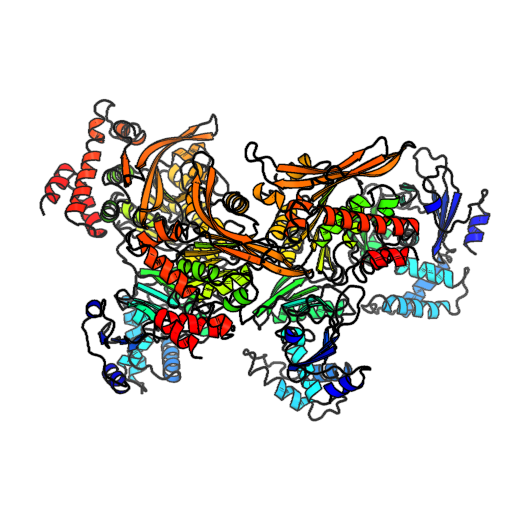0 420 ASN A N 1
ATOM 3389 C CA . ASN A 1 420 ? -5.004 218.628 96.197 1.00 79.39 420 ASN A CA 1
ATOM 3390 C C . ASN A 1 420 ? -4.842 218.913 97.692 1.00 73.52 420 ASN A C 1
ATOM 3391 O O . ASN A 1 420 ? -4.333 218.074 98.435 1.00 72.16 420 ASN A O 1
ATOM 3396 N N . ASP A 1 421 ? -5.285 220.087 98.133 1.00 69.54 421 ASP A N 1
ATOM 3397 C CA . ASP A 1 421 ? -5.386 220.345 99.568 1.00 66.59 421 ASP A CA 1
ATOM 3398 C C . ASP A 1 421 ? -6.821 220.153 100.057 1.00 58.83 421 ASP A C 1
ATOM 3399 O O . ASP A 1 421 ? -7.782 220.475 99.352 1.00 50.52 421 ASP A O 1
ATOM 3404 N N . VAL A 1 422 ? -6.961 219.611 101.261 1.00 52.59 422 VAL A N 1
ATOM 3405 C CA . VAL A 1 422 ? -8.282 219.362 101.819 1.00 53.32 422 VAL A CA 1
ATOM 3406 C C . VAL A 1 422 ? -8.970 220.671 102.233 1.00 51.41 422 VAL A C 1
ATOM 3407 O O . VAL A 1 422 ? -8.339 221.566 102.810 1.00 48.62 422 VAL A O 1
ATOM 3411 N N . VAL A 1 423 ? -10.247 220.802 101.879 1.00 47.21 423 VAL A N 1
ATOM 3412 C CA . VAL A 1 423 ? -11.073 221.897 102.368 1.00 42.00 423 VAL A CA 1
ATOM 3413 C C . VAL A 1 423 ? -11.826 221.387 103.581 1.00 40.03 423 VAL A C 1
ATOM 3414 O O . VAL A 1 423 ? -12.501 220.353 103.522 1.00 40.87 423 VAL A O 1
ATOM 3418 N N . TYR A 1 424 ? -11.691 222.102 104.693 1.00 41.47 424 TYR A N 1
ATOM 3419 C CA . TYR A 1 424 ? -12.257 221.653 105.956 1.00 42.34 424 TYR A CA 1
ATOM 3420 C C . TYR A 1 424 ? -12.601 222.831 106.844 1.00 45.68 424 TYR A C 1
ATOM 3421 O O . TYR A 1 424 ? -12.151 223.952 106.601 1.00 43.12 424 TYR A O 1
ATOM 3430 N N . ILE A 1 425 ? -13.391 222.574 107.879 1.00 42.59 425 ILE A N 1
ATOM 3431 C CA . ILE A 1 425 ? -13.738 223.609 108.853 1.00 44.56 425 ILE A CA 1
ATOM 3432 C C . ILE A 1 425 ? -13.405 223.074 110.237 1.00 41.18 425 ILE A C 1
ATOM 3433 O O . ILE A 1 425 ? -13.796 221.956 110.583 1.00 41.92 425 ILE A O 1
ATOM 3438 N N . PRO A 1 426 ? -12.643 223.844 111.023 1.00 44.59 426 PRO A N 1
ATOM 3439 C CA . PRO A 1 426 ? -12.401 223.392 112.393 1.00 42.85 426 PRO A CA 1
ATOM 3440 C C . PRO A 1 426 ? -13.609 223.759 113.247 1.00 52.98 426 PRO A C 1
ATOM 3441 O O . PRO A 1 426 ? -13.746 224.931 113.607 1.00 56.72 426 PRO A O 1
ATOM 3445 N N . ALA A 1 427 ? -14.474 222.799 113.566 1.00 48.92 427 ALA A N 1
ATOM 3446 C CA . ALA A 1 427 ? -15.670 223.110 114.364 1.00 44.84 427 ALA A CA 1
ATOM 3447 C C . ALA A 1 427 ? -15.312 223.362 115.833 1.00 43.78 427 ALA A C 1
ATOM 3448 O O . ALA A 1 427 ? -15.968 224.149 116.517 1.00 44.46 427 ALA A O 1
ATOM 3450 N N . PHE A 1 428 ? -14.279 222.676 116.318 1.00 41.50 428 PHE A N 1
ATOM 3451 C CA . PHE A 1 428 ? -13.758 222.942 117.658 1.00 47.13 428 PHE A CA 1
ATOM 3452 C C . PHE A 1 428 ? -12.243 222.983 117.629 1.00 44.43 428 PHE A C 1
ATOM 3453 O O . PHE A 1 428 ? -11.614 222.273 116.850 1.00 40.68 428 PHE A O 1
ATOM 3461 N N . THR A 1 429 ? -11.656 223.808 118.486 1.00 48.05 429 THR A N 1
ATOM 3462 C CA . THR A 1 429 ? -10.212 223.769 118.693 1.00 45.62 429 THR A CA 1
ATOM 3463 C C . THR A 1 429 ? -9.920 223.789 120.190 1.00 49.60 429 THR A C 1
ATOM 3464 O O . THR A 1 429 ? -10.836 223.750 121.014 1.00 45.29 429 THR A O 1
ATOM 3468 N N . TYR A 1 430 ? -8.647 223.895 120.545 1.00 49.77 430 TYR A N 1
ATOM 3469 C CA . TYR A 1 430 ? -8.268 223.810 121.943 1.00 48.37 430 TYR A CA 1
ATOM 3470 C C . TYR A 1 430 ? -7.269 224.893 122.325 1.00 53.84 430 TYR A C 1
ATOM 3471 O O . TYR A 1 430 ? -6.328 225.172 121.583 1.00 60.08 430 TYR A O 1
ATOM 3480 N N . ASP A 1 431 ? -7.496 225.517 123.476 1.00 54.88 431 ASP A N 1
ATOM 3481 C CA . ASP A 1 431 ? -6.525 226.442 124.047 1.00 58.55 431 ASP A CA 1
ATOM 3482 C C . ASP A 1 431 ? -5.769 225.738 125.181 1.00 55.50 431 ASP A C 1
ATOM 3483 O O . ASP A 1 431 ? -6.321 225.497 126.255 1.00 52.68 431 ASP A O 1
ATOM 3488 N N . SER A 1 432 ? -4.510 225.399 124.916 1.00 54.79 432 SER A N 1
ATOM 3489 C CA . SER A 1 432 ? -3.686 224.615 125.836 1.00 64.37 432 SER A CA 1
ATOM 3490 C C . SER A 1 432 ? -3.273 225.363 127.097 1.00 70.30 432 SER A C 1
ATOM 3491 O O . SER A 1 432 ? -2.917 224.741 128.095 1.00 65.38 432 SER A O 1
ATOM 3494 N N . VAL A 1 433 ? -3.316 226.691 127.052 1.00 75.16 433 VAL A N 1
ATOM 3495 C CA . VAL A 1 433 ? -2.895 227.507 128.186 1.00 78.18 433 VAL A CA 1
ATOM 3496 C C . VAL A 1 433 ? -3.971 227.540 129.270 1.00 80.30 433 VAL A C 1
ATOM 3497 O O . VAL A 1 433 ? -3.703 227.275 130.443 1.00 75.93 433 VAL A O 1
ATOM 3501 N N . GLN A 1 434 ? -5.192 227.858 128.856 1.00 77.90 434 GLN A N 1
ATOM 3502 C CA . GLN A 1 434 ? -6.340 227.924 129.747 1.00 73.83 434 GLN A CA 1
ATOM 3503 C C . GLN A 1 434 ? -6.974 226.543 129.920 1.00 74.50 434 GLN A C 1
ATOM 3504 O O . GLN A 1 434 ? -7.884 226.370 130.733 1.00 78.03 434 GLN A O 1
ATOM 3510 N N . ASP A 1 435 ? -6.484 225.571 129.149 1.00 70.81 435 ASP A N 1
ATOM 3511 C CA . ASP A 1 435 ? -7.060 224.225 129.102 1.00 66.60 435 ASP A CA 1
ATOM 3512 C C . ASP A 1 435 ? -8.557 224.287 128.815 1.00 65.49 435 ASP A C 1
ATOM 3513 O O . ASP A 1 435 ? -9.366 223.805 129.605 1.00 65.20 435 ASP A O 1
ATOM 3518 N N . LYS A 1 436 ? -8.919 224.874 127.675 1.00 66.15 436 LYS A N 1
ATOM 3519 C CA . LYS A 1 436 ? -10.327 225.064 127.322 1.00 61.44 436 LYS A CA 1
ATOM 3520 C C . LYS A 1 436 ? -10.619 224.696 125.873 1.00 53.50 436 LYS A C 1
ATOM 3521 O O . LYS A 1 436 ? -9.779 224.901 124.994 1.00 51.00 436 LYS A O 1
ATOM 3527 N N . MET A 1 437 ? -11.827 224.180 125.641 1.00 54.84 437 MET A N 1
ATOM 3528 C CA . MET A 1 437 ? -12.308 223.821 124.312 1.00 58.42 437 MET A CA 1
ATOM 3529 C C . MET A 1 437 ? -13.044 224.997 123.680 1.00 68.25 437 MET A C 1
ATOM 3530 O O . MET A 1 437 ? -13.932 225.590 124.298 1.00 79.58 437 MET A O 1
ATOM 3535 N N . LEU A 1 438 ? -12.685 225.331 122.446 1.00 59.49 438 LEU A N 1
ATOM 3536 C CA . LEU A 1 438 ? -13.277 226.484 121.777 1.00 59.64 438 LEU A CA 1
ATOM 3537 C C . LEU A 1 438 ? -14.206 226.038 120.653 1.00 58.42 438 LEU A C 1
ATOM 3538 O O . LEU A 1 438 ? -13.841 225.191 119.839 1.00 57.30 438 LEU A O 1
ATOM 3543 N N . PHE A 1 439 ? -15.408 226.603 120.617 1.00 60.13 439 PHE A N 1
ATOM 3544 C CA . PHE A 1 439 ? -16.368 226.329 119.553 1.00 63.19 439 PHE A CA 1
ATOM 3545 C C . PHE A 1 439 ? -16.252 227.427 118.495 1.00 68.50 439 PHE A C 1
ATOM 3546 O O . PHE A 1 439 ? -16.006 228.589 118.825 1.00 68.67 439 PHE A O 1
ATOM 3554 N N . ALA A 1 440 ? -16.431 227.065 117.228 1.00 71.97 440 ALA A N 1
ATOM 3555 C CA . ALA A 1 440 ? -16.232 228.009 116.123 1.00 77.19 440 ALA A CA 1
ATOM 3556 C C . ALA A 1 440 ? -17.041 229.344 116.105 1.00 81.16 440 ALA A C 1
ATOM 3557 O O . ALA A 1 440 ? -16.438 230.393 115.875 1.00 85.53 440 ALA A O 1
ATOM 3559 N N . GLY A 1 441 ? -18.363 229.354 116.307 1.00 82.05 441 GLY A N 1
ATOM 3560 C CA . GLY A 1 441 ? -19.235 228.196 116.391 1.00 84.48 441 GLY A CA 1
ATOM 3561 C C . GLY A 1 441 ? -20.585 228.472 115.726 1.00 86.54 441 GLY A C 1
ATOM 3562 O O . GLY A 1 441 ? -20.960 227.799 114.763 1.00 88.01 441 GLY A O 1
ATOM 3563 N N . LYS A 1 442 ? -21.311 229.468 116.235 1.00 86.11 442 LYS A N 1
ATOM 3564 C CA . LYS A 1 442 ? -22.643 229.811 115.726 1.00 83.79 442 LYS A CA 1
ATOM 3565 C C . LYS A 1 442 ? -22.617 230.146 114.234 1.00 79.98 442 LYS A C 1
ATOM 3566 O O . LYS A 1 442 ? -22.013 231.137 113.823 1.00 79.68 442 LYS A O 1
ATOM 3572 N N . GLY A 1 443 ? -23.274 229.320 113.427 1.00 74.83 443 GLY A N 1
ATOM 3573 C CA . GLY A 1 443 ? -23.268 229.517 111.989 1.00 76.57 443 GLY A CA 1
ATOM 3574 C C . GLY A 1 443 ? -21.900 229.301 111.362 1.00 78.11 443 GLY A C 1
ATOM 3575 O O . GLY A 1 443 ? -21.510 230.015 110.439 1.00 88.16 443 GLY A O 1
ATOM 3576 N N . SER A 1 444 ? -21.158 228.323 111.868 1.00 67.26 444 SER A N 1
ATOM 3577 C CA . SER A 1 444 ? -19.847 228.017 111.312 1.00 62.18 444 SER A CA 1
ATOM 3578 C C . SER A 1 444 ? -19.831 226.626 110.693 1.00 59.29 444 SER A C 1
ATOM 3579 O O . SER A 1 444 ? -19.080 226.361 109.747 1.00 63.43 444 SER A O 1
ATOM 3582 N N . SER A 1 445 ? -20.663 225.738 111.229 1.00 52.02 445 SER A N 1
ATOM 3583 C CA . SER A 1 445 ? -20.667 224.342 110.797 1.00 46.72 445 SER A CA 1
ATOM 3584 C C . SER A 1 445 ? -21.332 224.122 109.440 1.00 51.07 445 SER A C 1
ATOM 3585 O O . SER A 1 445 ? -22.531 224.365 109.268 1.00 51.77 445 SER A O 1
ATOM 3588 N N . TYR A 1 446 ? -20.537 223.651 108.487 1.00 53.81 446 TYR A N 1
ATOM 3589 C CA . TYR A 1 446 ? -21.036 223.252 107.185 1.00 54.35 446 TYR A CA 1
ATOM 3590 C C . TYR A 1 446 ? -22.006 222.084 107.350 1.00 49.49 446 TYR A C 1
ATOM 3591 O O . TYR A 1 446 ? -23.081 222.069 106.754 1.00 50.47 446 TYR A O 1
ATOM 3600 N N . LEU A 1 447 ? -21.644 221.118 108.189 1.00 44.31 447 LEU A N 1
ATOM 3601 C CA . LEU A 1 447 ? -22.487 219.936 108.372 1.00 45.64 447 LEU A CA 1
ATOM 3602 C C . LEU A 1 447 ? -23.864 220.264 108.958 1.00 51.97 447 LEU A C 1
ATOM 3603 O O . LEU A 1 447 ? -24.876 219.704 108.530 1.00 54.76 447 LEU A O 1
ATOM 3608 N N . ILE A 1 448 ? -23.905 221.169 109.929 1.00 49.96 448 ILE A N 1
ATOM 3609 C CA . ILE A 1 448 ? -25.177 221.596 110.498 1.00 61.39 448 ILE A CA 1
ATOM 3610 C C . ILE A 1 448 ? -26.007 222.372 109.473 1.00 66.59 448 ILE A C 1
ATOM 3611 O O . ILE A 1 448 ? -27.200 222.108 109.300 1.00 60.00 448 ILE A O 1
ATOM 3616 N N . GLU A 1 449 ? -25.358 223.296 108.770 1.00 74.57 449 GLU A N 1
ATOM 3617 C CA . GLU A 1 449 ? -26.050 224.230 107.887 1.00 82.77 449 GLU A CA 1
ATOM 3618 C C . GLU A 1 449 ? -25.962 223.901 106.395 1.00 86.61 449 GLU A C 1
ATOM 3619 O O . GLU A 1 449 ? -26.078 224.798 105.565 1.00 98.21 449 GLU A O 1
ATOM 3625 N N . ASN A 1 450 ? -25.765 222.629 106.057 1.00 79.51 450 ASN A N 1
ATOM 3626 C CA . ASN A 1 450 ? -25.748 222.191 104.656 1.00 79.22 450 ASN A CA 1
ATOM 3627 C C . ASN A 1 450 ? -26.170 220.742 104.503 1.00 73.08 450 ASN A C 1
ATOM 3628 O O . ASN A 1 450 ? -26.510 220.296 103.407 1.00 77.71 450 ASN A O 1
ATOM 3633 N N . LYS A 1 451 ? -26.127 219.996 105.602 1.00 58.09 451 LYS A N 1
ATOM 3634 C CA . LYS A 1 451 ? -26.583 218.613 105.583 1.00 51.50 451 LYS A CA 1
ATOM 3635 C C . LYS A 1 451 ? -27.802 218.462 106.488 1.00 54.30 451 LYS A C 1
ATOM 3636 O O . LYS A 1 451 ? -28.902 218.129 106.023 1.00 54.01 451 LYS A O 1
ATOM 3642 N N . ILE A 1 452 ? -27.622 218.759 107.768 1.00 48.88 452 ILE A N 1
ATOM 3643 C CA . ILE A 1 452 ? -28.698 218.575 108.724 1.00 49.57 452 ILE A CA 1
ATOM 3644 C C . ILE A 1 452 ? -29.859 219.550 108.498 1.00 58.60 452 ILE A C 1
ATOM 3645 O O . ILE A 1 452 ? -31.014 219.136 108.476 1.00 56.62 452 ILE A O 1
ATOM 3650 N N . ALA A 1 453 ? -29.554 220.831 108.300 1.00 52.19 453 ALA A N 1
ATOM 3651 C CA . ALA A 1 453 ? -30.595 221.834 108.095 1.00 56.05 453 ALA A CA 1
ATOM 3652 C C . ALA A 1 453 ? -31.429 221.526 106.860 1.00 66.18 453 ALA A C 1
ATOM 3653 O O . ALA A 1 453 ? -32.644 221.712 106.863 1.00 63.19 453 ALA A O 1
ATOM 3655 N N . VAL A 1 454 ? -30.762 221.058 105.812 1.00 64.26 454 VAL A N 1
ATOM 3656 C CA . VAL A 1 454 ? -31.413 220.714 104.560 1.00 65.39 454 VAL A CA 1
ATOM 3657 C C . VAL A 1 454 ? -32.313 219.497 104.726 1.00 63.54 454 VAL A C 1
ATOM 3658 O O . VAL A 1 454 ? -33.408 219.443 104.160 1.00 61.70 454 VAL A O 1
ATOM 3662 N N . LYS A 1 455 ? -31.854 218.523 105.506 1.00 59.44 455 LYS A N 1
ATOM 3663 C CA . LYS A 1 455 ? -32.641 217.319 105.740 1.00 56.28 455 LYS A CA 1
ATOM 3664 C C . LYS A 1 455 ? -33.907 217.677 106.527 1.00 59.57 455 LYS A C 1
ATOM 3665 O O . LYS A 1 455 ? -34.991 217.132 106.267 1.00 59.99 455 LYS A O 1
ATOM 3671 N N . ARG A 1 456 ? -33.778 218.659 107.421 1.00 66.81 456 ARG A N 1
ATOM 3672 C CA . ARG A 1 456 ? -34.811 218.989 108.439 1.00 68.06 456 ARG A CA 1
ATOM 3673 C C . ARG A 1 456 ? -36.229 219.548 108.133 1.00 85.79 456 ARG A C 1
ATOM 3674 O O . ARG A 1 456 ? -37.107 219.414 108.991 1.00 82.79 456 ARG A O 1
ATOM 3682 N N . GLY A 1 457 ? -36.485 220.246 107.027 1.00 90.63 457 GLY A N 1
ATOM 3683 C CA . GLY A 1 457 ? -35.530 220.988 106.241 1.00 84.25 457 GLY A CA 1
ATOM 3684 C C . GLY A 1 457 ? -35.763 222.433 106.638 1.00 80.67 457 GLY A C 1
ATOM 3685 O O . GLY A 1 457 ? -36.805 223.031 106.357 1.00 86.55 457 GLY A O 1
ATOM 3686 N N . ILE A 1 458 ? -34.779 222.987 107.323 1.00 78.44 458 ILE A N 1
ATOM 3687 C CA . ILE A 1 458 ? -34.893 224.271 107.994 1.00 80.91 458 ILE A CA 1
ATOM 3688 C C . ILE A 1 458 ? -34.282 225.375 107.136 1.00 87.40 458 ILE A C 1
ATOM 3689 O O . ILE A 1 458 ? -33.265 225.158 106.470 1.00 92.39 458 ILE A O 1
ATOM 3694 N N . ASP A 1 459 ? -34.894 226.556 107.142 1.00 91.91 459 ASP A N 1
ATOM 3695 C CA . ASP A 1 459 ? -34.320 227.676 106.410 1.00 95.08 459 ASP A CA 1
ATOM 3696 C C . ASP A 1 459 ? -33.189 228.371 107.164 1.00 99.92 459 ASP A C 1
ATOM 3697 O O . ASP A 1 459 ? -33.149 228.376 108.395 1.00 102.13 459 ASP A O 1
ATOM 3702 N N . ARG A 1 460 ? -32.292 228.981 106.394 1.00 102.32 460 ARG A N 1
ATOM 3703 C CA . ARG A 1 460 ? -31.106 229.680 106.886 1.00 101.99 460 ARG A CA 1
ATOM 3704 C C . ARG A 1 460 ? -31.399 230.801 107.897 1.00 105.13 460 ARG A C 1
ATOM 3705 O O . ARG A 1 460 ? -30.476 231.435 108.407 1.00 112.84 460 ARG A O 1
ATOM 3713 N N . ARG A 1 461 ? -32.675 231.045 108.185 1.00 98.28 461 ARG A N 1
ATOM 3714 C CA . ARG A 1 461 ? -33.066 232.104 109.113 1.00 100.01 461 ARG A CA 1
ATOM 3715 C C . ARG A 1 461 ? -33.781 231.543 110.335 1.00 98.40 461 ARG A C 1
ATOM 3716 O O . ARG A 1 461 ? -34.162 232.286 111.242 1.00 95.74 461 ARG A O 1
ATOM 3724 N N . ASN A 1 462 ? -33.990 230.230 110.331 1.00 96.36 462 ASN A N 1
ATOM 3725 C CA . ASN A 1 462 ? -34.494 229.525 111.502 1.00 93.86 462 ASN A CA 1
ATOM 3726 C C . ASN A 1 462 ? -33.471 228.487 111.936 1.00 88.02 462 ASN A C 1
ATOM 3727 O O . ASN A 1 462 ? -33.787 227.555 112.675 1.00 84.57 462 ASN A O 1
ATOM 3732 N N . ILE A 1 463 ? -32.239 228.672 111.465 1.00 89.78 463 ILE A N 1
ATOM 3733 C CA . ILE A 1 463 ? -31.119 227.799 111.795 1.00 89.02 463 ILE A CA 1
ATOM 3734 C C . ILE A 1 463 ? -30.846 227.794 113.298 1.00 87.31 463 ILE A C 1
ATOM 3735 O O . ILE A 1 463 ? -30.214 226.877 113.819 1.00 82.91 463 ILE A O 1
ATOM 3740 N N . GLY A 1 464 ? -31.330 228.824 113.989 1.00 92.19 464 GLY A N 1
ATOM 3741 C CA . GLY A 1 464 ? -31.200 228.914 115.432 1.00 91.94 464 GLY A CA 1
ATOM 3742 C C . GLY A 1 464 ? -31.830 227.726 116.133 1.00 90.24 464 GLY A C 1
ATOM 3743 O O . GLY A 1 464 ? -31.387 227.330 117.209 1.00 89.31 464 GLY A O 1
ATOM 3744 N N . LEU A 1 465 ? -32.861 227.157 115.510 1.00 86.36 465 LEU A N 1
ATOM 3745 C CA . LEU A 1 465 ? -33.531 225.956 116.005 1.00 86.62 465 LEU A CA 1
ATOM 3746 C C . LEU A 1 465 ? -32.587 224.754 116.143 1.00 84.01 465 LEU A C 1
ATOM 3747 O O . LEU A 1 465 ? -32.711 223.957 117.077 1.00 71.99 465 LEU A O 1
ATOM 3752 N N . LEU A 1 466 ? -31.648 224.619 115.213 1.00 75.37 466 LEU A N 1
ATOM 3753 C CA . LEU A 1 466 ? -30.676 223.540 115.291 1.00 72.05 466 LEU A CA 1
ATOM 3754 C C . LEU A 1 466 ? -29.658 223.804 116.390 1.00 74.61 466 LEU A C 1
ATOM 3755 O O . LEU A 1 466 ? -29.332 222.910 117.176 1.00 73.65 466 LEU A O 1
ATOM 3760 N N . TYR A 1 467 ? -29.156 225.034 116.444 1.00 74.69 467 TYR A N 1
ATOM 3761 C CA . TYR A 1 467 ? -28.176 225.404 117.459 1.00 76.16 467 TYR A CA 1
ATOM 3762 C C . TYR A 1 467 ? -28.797 225.380 118.854 1.00 75.61 467 TYR A C 1
ATOM 3763 O O . TYR A 1 467 ? -28.098 225.204 119.854 1.00 76.45 467 TYR A O 1
ATOM 3772 N N . ASP A 1 468 ? -30.117 225.534 118.908 1.00 74.36 468 ASP A N 1
ATOM 3773 C CA A ASP A 1 468 ? -30.849 225.453 120.168 0.41 74.94 468 ASP A CA 1
ATOM 3774 C CA B ASP A 1 468 ? -30.842 225.452 120.169 0.59 74.92 468 ASP A CA 1
ATOM 3775 C C . ASP A 1 468 ? -30.989 224.005 120.629 1.00 77.69 468 ASP A C 1
ATOM 3776 O O . ASP A 1 468 ? -30.939 223.720 121.824 1.00 75.50 468 ASP A O 1
ATOM 3785 N N . GLU A 1 469 ? -31.170 223.090 119.677 1.00 69.72 469 GLU A N 1
ATOM 3786 C CA . GLU A 1 469 ? -31.228 221.667 120.001 1.00 75.00 469 GLU A CA 1
ATOM 3787 C C . GLU A 1 469 ? -29.855 221.215 120.490 1.00 67.68 469 GLU A C 1
ATOM 3788 O O . GLU A 1 469 ? -29.747 220.378 121.382 1.00 63.45 469 GLU A O 1
ATOM 3794 N N . LEU A 1 470 ? -28.810 221.777 119.887 1.00 66.23 470 LEU A N 1
ATOM 3795 C CA . LEU A 1 470 ? -27.431 221.468 120.254 1.00 64.78 470 LEU A CA 1
ATOM 3796 C C . LEU A 1 470 ? -27.094 221.966 121.665 1.00 66.38 470 LEU A C 1
ATOM 3797 O O . LEU A 1 470 ? -26.544 221.221 122.484 1.00 59.85 470 LEU A O 1
ATOM 3802 N N . GLN A 1 471 ? -27.427 223.223 121.946 1.00 69.45 471 GLN A N 1
ATOM 3803 C CA . GLN A 1 471 ? -27.194 223.796 123.271 1.00 73.70 471 GLN A CA 1
ATOM 3804 C C . GLN A 1 471 ? -27.962 222.993 124.312 1.00 72.49 471 GLN A C 1
ATOM 3805 O O . GLN A 1 471 ? -27.526 222.827 125.455 1.00 71.75 471 GLN A O 1
ATOM 3811 N N . MET A 1 472 ? -29.101 222.475 123.872 1.00 69.92 472 MET A N 1
ATOM 3812 C CA . MET A 1 472 ? -29.995 221.648 124.665 1.00 71.67 472 MET A CA 1
ATOM 3813 C C . MET A 1 472 ? -29.337 220.326 125.067 1.00 68.31 472 MET A C 1
ATOM 3814 O O . MET A 1 472 ? -29.319 219.960 126.245 1.00 69.72 472 MET A O 1
ATOM 3819 N N . ARG A 1 473 ? -28.794 219.614 124.083 1.00 64.13 473 ARG A N 1
ATOM 3820 C CA . ARG A 1 473 ? -28.096 218.362 124.345 1.00 64.62 473 ARG A CA 1
ATOM 3821 C C . ARG A 1 473 ? -26.908 218.573 125.284 1.00 60.30 473 ARG A C 1
ATOM 3822 O O . ARG A 1 473 ? -26.605 217.720 126.129 1.00 59.76 473 ARG A O 1
ATOM 3830 N N . SER A 1 474 ? -26.242 219.716 125.146 1.00 60.63 474 SER A N 1
ATOM 3831 C CA . SER A 1 474 ? -25.114 220.044 126.012 1.00 60.42 474 SER A CA 1
ATOM 3832 C C . SER A 1 474 ? -25.548 220.206 127.463 1.00 64.15 474 SER A C 1
ATOM 3833 O O . SER A 1 474 ? -24.838 219.790 128.377 1.00 63.69 474 SER A O 1
ATOM 3836 N N . ARG A 1 475 ? -26.717 220.800 127.681 1.00 68.10 475 ARG A N 1
ATOM 3837 C CA . ARG A 1 475 ? -27.213 220.974 129.044 1.00 72.18 475 ARG A CA 1
ATOM 3838 C C . ARG A 1 475 ? -27.532 219.631 129.714 1.00 71.83 475 ARG A C 1
ATOM 3839 O O . ARG A 1 475 ? -27.130 219.388 130.854 1.00 72.92 475 ARG A O 1
ATOM 3847 N N . PHE A 1 476 ? -28.243 218.769 128.992 1.00 70.50 476 PHE A N 1
ATOM 3848 C CA . PHE A 1 476 ? -28.574 217.424 129.457 1.00 70.07 476 PHE A CA 1
ATOM 3849 C C . PHE A 1 476 ? -27.322 216.635 129.879 1.00 87.32 476 PHE A C 1
ATOM 3850 O O . PHE A 1 476 ? -27.317 215.958 130.914 1.00 68.15 476 PHE A O 1
ATOM 3858 N N . LEU A 1 477 ? -26.266 216.726 129.074 1.00 63.09 477 LEU A N 1
ATOM 3859 C CA . LEU A 1 477 ? -25.009 216.038 129.374 1.00 60.11 477 LEU A CA 1
ATOM 3860 C C . LEU A 1 477 ? -24.331 216.621 130.621 1.00 66.03 477 LEU A C 1
ATOM 3861 O O . LEU A 1 477 ? -23.911 215.877 131.511 1.00 62.85 477 LEU A O 1
ATOM 3866 N N . ASN A 1 478 ? -24.234 217.947 130.676 1.00 64.00 478 ASN A N 1
ATOM 3867 C CA . ASN A 1 478 ? -23.761 218.651 131.860 1.00 66.69 478 ASN A CA 1
ATOM 3868 C C . ASN A 1 478 ? -24.535 218.236 133.105 1.00 70.47 478 ASN A C 1
ATOM 3869 O O . ASN A 1 478 ? -23.969 218.117 134.193 1.00 71.72 478 ASN A O 1
ATOM 3874 N N . LEU A 1 479 ? -25.834 218.019 132.941 1.00 72.44 479 LEU A N 1
ATOM 3875 C CA . LEU A 1 479 ? -26.676 217.635 134.062 1.00 76.40 479 LEU A CA 1
ATOM 3876 C C . LEU A 1 479 ? -26.329 216.242 134.570 1.00 74.79 479 LEU A C 1
ATOM 3877 O O . LEU A 1 479 ? -26.281 216.012 135.774 1.00 77.39 479 LEU A O 1
ATOM 3882 N N . LEU A 1 480 ? -26.092 215.318 133.645 1.00 70.77 480 LEU A N 1
ATOM 3883 C CA . LEU A 1 480 ? -25.692 213.959 133.996 1.00 69.04 480 LEU A CA 1
ATOM 3884 C C . LEU A 1 480 ? -24.379 213.965 134.790 1.00 68.15 480 LEU A C 1
ATOM 3885 O O . LEU A 1 480 ? -24.235 213.241 135.780 1.00 69.47 480 LEU A O 1
ATOM 3890 N N . VAL A 1 481 ? -23.432 214.794 134.356 1.00 68.20 481 VAL A N 1
ATOM 3891 C CA . VAL A 1 481 ? -22.163 214.970 135.065 1.00 65.57 481 VAL A CA 1
ATOM 3892 C C . VAL A 1 481 ? -22.367 215.524 136.478 1.00 70.13 481 VAL A C 1
ATOM 3893 O O . VAL A 1 481 ? -21.765 215.032 137.434 1.00 70.75 481 VAL A O 1
ATOM 3897 N N . GLU A 1 482 ? -23.220 216.538 136.607 1.00 74.04 482 GLU A N 1
ATOM 3898 C CA . GLU A 1 482 ? -23.509 217.141 137.912 1.00 81.08 482 GLU A CA 1
ATOM 3899 C C . GLU A 1 482 ? -24.102 216.143 138.897 1.00 82.40 482 GLU A C 1
ATOM 3900 O O . GLU A 1 482 ? -23.805 216.182 140.090 1.00 89.44 482 GLU A O 1
ATOM 3906 N N . LYS A 1 483 ? -24.944 215.253 138.393 1.00 80.27 483 LYS A N 1
ATOM 3907 C CA . LYS A 1 483 ? -25.603 214.268 139.234 1.00 82.90 483 LYS A CA 1
ATOM 3908 C C . LYS A 1 483 ? -24.782 212.986 139.315 1.00 95.15 483 LYS A C 1
ATOM 3909 O O . LYS A 1 483 ? -25.254 211.967 139.824 1.00 81.29 483 LYS A O 1
ATOM 3915 N N . LYS A 1 484 ? -23.554 213.049 138.798 1.00 75.74 484 LYS A N 1
ATOM 3916 C CA . LYS A 1 484 ? -22.596 211.948 138.891 1.00 72.89 484 LYS A CA 1
ATOM 3917 C C . LYS A 1 484 ? -23.098 210.647 138.271 1.00 78.96 484 LYS A C 1
ATOM 3918 O O . LYS A 1 484 ? -22.786 209.556 138.751 1.00 70.92 484 LYS A O 1
ATOM 3924 N N . ILE A 1 485 ? -23.881 210.776 137.204 1.00 76.85 485 ILE A N 1
ATOM 3925 C CA . ILE A 1 485 ? -24.253 209.637 136.385 1.00 70.84 485 ILE A CA 1
ATOM 3926 C C . ILE A 1 485 ? -23.078 209.343 135.454 1.00 66.09 485 ILE A C 1
ATOM 3927 O O . ILE A 1 485 ? -22.975 209.915 134.363 1.00 61.25 485 ILE A O 1
ATOM 3932 N N . PHE A 1 486 ? -22.185 208.459 135.896 1.00 62.94 486 PHE A N 1
ATOM 3933 C CA . PHE A 1 486 ? -20.917 208.222 135.200 1.00 57.51 486 PHE A CA 1
ATOM 3934 C C . PHE A 1 486 ? -20.786 206.824 134.601 1.00 57.72 486 PHE A C 1
ATOM 3935 O O . PHE A 1 486 ? -20.058 206.630 133.630 1.00 55.79 486 PHE A O 1
ATOM 3943 N N . ASN A 1 487 ? -21.460 205.852 135.209 1.00 61.69 487 ASN A N 1
ATOM 3944 C CA . ASN A 1 487 ? -21.469 204.481 134.708 1.00 56.95 487 ASN A CA 1
ATOM 3945 C C . ASN A 1 487 ? -21.948 204.420 133.257 1.00 60.32 487 ASN A C 1
ATOM 3946 O O . ASN A 1 487 ? -22.931 205.075 132.886 1.00 62.92 487 ASN A O 1
ATOM 3951 N N . TYR A 1 488 ? -21.259 203.619 132.453 1.00 53.78 488 TYR A N 1
ATOM 3952 C CA . TYR A 1 488 ? -21.529 203.520 131.026 1.00 54.33 488 TYR A CA 1
ATOM 3953 C C . TYR A 1 488 ? -22.985 203.190 130.723 1.00 58.45 488 TYR A C 1
ATOM 3954 O O . TYR A 1 488 ? -23.615 203.840 129.890 1.00 61.24 488 TYR A O 1
ATOM 3963 N N . TYR A 1 489 ? -23.523 202.186 131.404 1.00 61.69 489 TYR A N 1
ATOM 3964 C CA . TYR A 1 489 ? -24.857 201.690 131.072 1.00 62.70 489 TYR A CA 1
ATOM 3965 C C . TYR A 1 489 ? -25.975 202.572 131.605 1.00 60.51 489 TYR A C 1
ATOM 3966 O O . TYR A 1 489 ? -27.067 202.629 131.023 1.00 65.09 489 TYR A O 1
ATOM 3975 N N . ASP A 1 490 ? -25.691 203.275 132.695 1.00 59.69 490 ASP A N 1
ATOM 3976 C CA . ASP A 1 490 ? -26.616 204.271 133.231 1.00 65.47 490 ASP A CA 1
ATOM 3977 C C . ASP A 1 490 ? -26.732 205.453 132.268 1.00 64.25 490 ASP A C 1
ATOM 3978 O O . ASP A 1 490 ? -27.833 205.944 131.993 1.00 67.65 490 ASP A O 1
ATOM 3983 N N . VAL A 1 491 ? -25.583 205.907 131.771 1.00 60.48 491 VAL A N 1
ATOM 3984 C CA . VAL A 1 491 ? -25.532 206.981 130.790 1.00 58.14 491 VAL A CA 1
ATOM 3985 C C . VAL A 1 491 ? -26.303 206.580 129.532 1.00 57.46 491 VAL A C 1
ATOM 3986 O O . VAL A 1 491 ? -27.099 207.362 129.014 1.00 58.27 491 VAL A O 1
ATOM 3990 N N . TRP A 1 492 ? -26.079 205.353 129.066 1.00 61.73 492 TRP A N 1
ATOM 3991 C CA . TRP A 1 492 ? -26.832 204.777 127.943 1.00 64.23 492 TRP A CA 1
ATOM 3992 C C . TRP A 1 492 ? -28.346 204.846 128.188 1.00 65.72 492 TRP A C 1
ATOM 3993 O O . TRP A 1 492 ? -29.105 205.282 127.320 1.00 63.39 492 TRP A O 1
ATOM 4004 N N . ASP A 1 493 ? -28.778 204.444 129.380 1.00 69.20 493 ASP A N 1
ATOM 4005 C CA . ASP A 1 493 ? -30.192 204.510 129.737 1.00 68.71 493 ASP A CA 1
ATOM 4006 C C . ASP A 1 493 ? -30.737 205.936 129.690 1.00 71.29 493 ASP A C 1
ATOM 4007 O O . ASP A 1 493 ? -31.824 206.182 129.160 1.00 66.23 493 ASP A O 1
ATOM 4012 N N . TYR A 1 494 ? -29.976 206.878 130.234 1.00 66.91 494 TYR A N 1
ATOM 4013 C CA . TYR A 1 494 ? -30.390 208.279 130.205 1.00 68.10 494 TYR A CA 1
ATOM 4014 C C . TYR A 1 494 ? -30.460 208.855 128.786 1.00 69.35 494 TYR A C 1
ATOM 4015 O O . TYR A 1 494 ? -31.298 209.713 128.505 1.00 73.44 494 TYR A O 1
ATOM 4024 N N . ILE A 1 495 ? -29.580 208.382 127.901 1.00 59.36 495 ILE A N 1
ATOM 4025 C CA . ILE A 1 495 ? -29.603 208.799 126.505 1.00 56.98 495 ILE A CA 1
ATOM 4026 C C . ILE A 1 495 ? -30.860 208.254 125.810 1.00 65.91 495 ILE A C 1
ATOM 4027 O O . ILE A 1 495 ? -31.618 209.006 125.188 1.00 59.43 495 ILE A O 1
ATOM 4032 N N . LEU A 1 496 ? -31.094 206.951 125.956 1.00 62.41 496 LEU A N 1
ATOM 4033 C CA . LEU A 1 496 ? -32.301 206.311 125.434 1.00 64.48 496 LEU A CA 1
ATOM 4034 C C . LEU A 1 496 ? -33.560 206.966 125.992 1.00 68.80 496 LEU A C 1
ATOM 4035 O O . LEU A 1 496 ? -34.553 207.124 125.277 1.00 65.88 496 LEU A O 1
ATOM 4040 N N . ARG A 1 497 ? -33.505 207.354 127.263 1.00 71.87 497 ARG A N 1
ATOM 4041 C CA . ARG A 1 497 ? -34.609 208.048 127.913 1.00 76.46 497 ARG A CA 1
ATOM 4042 C C . ARG A 1 497 ? -34.868 209.387 127.229 1.00 73.48 497 ARG A C 1
ATOM 4043 O O . ARG A 1 497 ? -36.021 209.765 126.994 1.00 75.25 497 ARG A O 1
ATOM 4051 N N . ALA A 1 498 ? -33.793 210.095 126.895 1.00 69.13 498 ALA A N 1
ATOM 4052 C CA . ALA A 1 498 ? -33.905 211.373 126.199 1.00 78.70 498 ALA A CA 1
ATOM 4053 C C . ALA A 1 498 ? -34.479 211.208 124.788 1.00 78.43 498 ALA A C 1
ATOM 4054 O O . ALA A 1 498 ? -35.172 212.098 124.284 1.00 78.98 498 ALA A O 1
ATOM 4056 N N . ARG A 1 499 ? -34.185 210.076 124.151 1.00 73.82 499 ARG A N 1
ATOM 4057 C CA . ARG A 1 499 ? -34.741 209.777 122.835 1.00 63.78 499 ARG A CA 1
ATOM 4058 C C . ARG A 1 499 ? -36.244 209.571 122.939 1.00 76.54 499 ARG A C 1
ATOM 4059 O O . ARG A 1 499 ? -36.993 209.928 122.031 1.00 74.16 499 ARG A O 1
ATOM 4067 N N . GLN A 1 500 ? -36.678 209.002 124.058 1.00 77.65 500 GLN A N 1
ATOM 4068 C CA . GLN A 1 500 ? -38.044 208.505 124.171 1.00 82.75 500 GLN A CA 1
ATOM 4069 C C . GLN A 1 500 ? -38.990 209.382 124.969 1.00 90.42 500 GLN A C 1
ATOM 4070 O O . GLN A 1 500 ? -40.034 208.910 125.415 1.00 100.86 500 GLN A O 1
ATOM 4076 N N . MET A 1 501 ? -38.631 210.646 125.156 1.00 79.98 501 MET A N 1
ATOM 4077 C CA . MET A 1 501 ? -39.550 211.613 125.753 1.00 94.82 501 MET A CA 1
ATOM 4078 C C . MET A 1 501 ? -39.112 213.024 125.396 1.00 93.48 501 MET A C 1
ATOM 4079 O O . MET A 1 501 ? -39.759 214.009 125.765 1.00 94.13 501 MET A O 1
ATOM 4084 N N . GLY A 1 502 ? -38.004 213.104 124.668 1.00 79.72 502 GLY A N 1
ATOM 4085 C CA . GLY A 1 502 ? -37.525 214.369 124.151 1.00 93.21 502 GLY A CA 1
ATOM 4086 C C . GLY A 1 502 ? -36.583 215.083 125.095 1.00 91.25 502 GLY A C 1
ATOM 4087 O O . GLY A 1 502 ? -36.623 214.866 126.308 1.00 87.19 502 GLY A O 1
ATOM 4088 N N . LEU A 1 503 ? -35.737 215.940 124.525 1.00 93.63 503 LEU A N 1
ATOM 4089 C CA . LEU A 1 503 ? -34.742 216.704 125.281 1.00 92.18 503 LEU A CA 1
ATOM 4090 C C . LEU A 1 503 ? -35.373 217.590 126.350 1.00 95.50 503 LEU A C 1
ATOM 4091 O O . LEU A 1 503 ? -35.015 217.499 127.526 1.00 93.74 503 LEU A O 1
ATOM 4096 N N . GLU A 1 504 ? -36.298 218.449 125.925 1.00 95.28 504 GLU A N 1
ATOM 4097 C CA . GLU A 1 504 ? -36.966 219.394 126.817 1.00 100.52 504 GLU A CA 1
ATOM 4098 C C . GLU A 1 504 ? -37.503 218.706 128.055 1.00 101.20 504 GLU A C 1
ATOM 4099 O O . GLU A 1 504 ? -37.361 219.206 129.170 1.00 106.20 504 GLU A O 1
ATOM 4105 N N . GLU A 1 505 ? -38.093 217.535 127.852 1.00 99.58 505 GLU A N 1
ATOM 4106 C CA . GLU A 1 505 ? -38.627 216.755 128.957 1.00 101.16 505 GLU A CA 1
ATOM 4107 C C . GLU A 1 505 ? -37.527 216.020 129.712 1.00 99.37 505 GLU A C 1
ATOM 4108 O O . GLU A 1 505 ? -37.660 215.751 130.905 1.00 95.97 505 GLU A O 1
ATOM 4114 N N . ALA A 1 506 ? -36.433 215.718 129.019 1.00 94.60 506 ALA A N 1
ATOM 4115 C CA . ALA A 1 506 ? -35.322 214.999 129.633 1.00 91.04 506 ALA A CA 1
ATOM 4116 C C . ALA A 1 506 ? -34.487 215.865 130.581 1.00 89.92 506 ALA A C 1
ATOM 4117 O O . ALA A 1 506 ? -34.192 215.446 131.699 1.00 86.97 506 ALA A O 1
ATOM 4119 N N . ILE A 1 507 ? -34.101 217.056 130.122 1.00 89.69 507 ILE A N 1
ATOM 4120 C CA . ILE A 1 507 ? -33.333 218.006 130.928 1.00 91.92 507 ILE A CA 1
ATOM 4121 C C . ILE A 1 507 ? -34.062 218.284 132.231 1.00 98.34 507 ILE A C 1
ATOM 4122 O O . ILE A 1 507 ? -33.478 218.257 133.317 1.00 93.23 507 ILE A O 1
ATOM 4127 N N . LYS A 1 508 ? -35.360 218.528 132.103 1.00 103.84 508 LYS A N 1
ATOM 4128 C CA . LYS A 1 508 ? -36.176 218.995 133.209 1.00 108.72 508 LYS A CA 1
ATOM 4129 C C . LYS A 1 508 ? -36.327 217.879 134.238 1.00 104.78 508 LYS A C 1
ATOM 4130 O O . LYS A 1 508 ? -36.310 218.137 135.440 1.00 107.37 508 LYS A O 1
ATOM 4136 N N . TYR A 1 509 ? -36.451 216.641 133.758 1.00 100.81 509 TYR A N 1
ATOM 4137 C CA . TYR A 1 509 ? -36.458 215.466 134.629 1.00 104.25 509 TYR A CA 1
ATOM 4138 C C . TYR A 1 509 ? -35.182 215.473 135.453 1.00 106.47 509 TYR A C 1
ATOM 4139 O O . TYR A 1 509 ? -35.216 215.679 136.668 1.00 115.21 509 TYR A O 1
ATOM 4148 N N . VAL A 1 510 ? -34.057 215.246 134.776 1.00 94.22 510 VAL A N 1
ATOM 4149 C CA . VAL A 1 510 ? -32.796 214.928 135.450 1.00 91.94 510 VAL A CA 1
ATOM 4150 C C . VAL A 1 510 ? -32.306 216.080 136.339 1.00 94.57 510 VAL A C 1
ATOM 4151 O O . VAL A 1 510 ? -31.503 215.878 137.251 1.00 94.56 510 VAL A O 1
ATOM 4155 N N . SER A 1 511 ? -32.846 217.276 136.106 1.00 97.26 511 SER A N 1
ATOM 4156 C CA . SER A 1 511 ? -32.629 218.406 137.009 1.00 105.71 511 SER A CA 1
ATOM 4157 C C . SER A 1 511 ? -33.049 218.049 138.429 1.00 113.80 511 SER A C 1
ATOM 4158 O O . SER A 1 511 ? -32.511 218.586 139.400 1.00 118.45 511 SER A O 1
ATOM 4161 N N . ASN A 1 512 ? -34.001 217.127 138.540 1.00 115.13 512 ASN A N 1
ATOM 4162 C CA . ASN A 1 512 ? -34.435 216.619 139.834 1.00 122.83 512 ASN A CA 1
ATOM 4163 C C . ASN A 1 512 ? -33.662 215.382 140.286 1.00 124.05 512 ASN A C 1
ATOM 4164 O O . ASN A 1 512 ? -33.957 214.273 139.837 1.00 121.90 512 ASN A O 1
ATOM 4169 N N . ILE A 1 513 ? -32.665 215.605 141.148 1.00 125.65 513 ILE A N 1
ATOM 4170 C CA . ILE A 1 513 ? -32.013 214.576 141.977 1.00 124.42 513 ILE A CA 1
ATOM 4171 C C . ILE A 1 513 ? -30.811 215.171 142.706 1.00 124.54 513 ILE A C 1
ATOM 4172 O O . ILE A 1 513 ? -30.529 214.817 143.851 1.00 128.84 513 ILE A O 1
ATOM 4177 N N . SER B 1 2 ? 52.926 166.511 130.605 1.00 119.17 2 SER B N 1
ATOM 4178 C CA . SER B 1 2 ? 51.521 166.679 130.255 1.00 118.50 2 SER B CA 1
ATOM 4179 C C . SER B 1 2 ? 51.407 167.553 129.005 1.00 108.77 2 SER B C 1
ATOM 4180 O O . SER B 1 2 ? 52.411 168.101 128.551 1.00 104.98 2 SER B O 1
ATOM 4183 N N . PHE B 1 3 ? 50.203 167.685 128.449 1.00 98.83 3 PHE B N 1
ATOM 4184 C CA . PHE B 1 3 ? 50.041 168.395 127.174 1.00 103.00 3 PHE B CA 1
ATOM 4185 C C . PHE B 1 3 ? 50.475 169.870 127.215 1.00 104.57 3 PHE B C 1
ATOM 4186 O O . PHE B 1 3 ? 50.999 170.392 126.226 1.00 102.76 3 PHE B O 1
ATOM 4194 N N . VAL B 1 4 ? 50.252 170.535 128.348 1.00 91.53 4 VAL B N 1
ATOM 4195 C CA . VAL B 1 4 ? 50.690 171.920 128.520 1.00 93.74 4 VAL B CA 1
ATOM 4196 C C . VAL B 1 4 ? 52.213 172.020 128.573 1.00 97.63 4 VAL B C 1
ATOM 4197 O O . VAL B 1 4 ? 52.829 172.761 127.807 1.00 90.99 4 VAL B O 1
ATOM 4201 N N . GLU B 1 5 ? 52.821 171.276 129.487 1.00 102.12 5 GLU B N 1
ATOM 4202 C CA . GLU B 1 5 ? 54.265 171.328 129.634 1.00 109.52 5 GLU B CA 1
ATOM 4203 C C . GLU B 1 5 ? 54.972 170.831 128.373 1.00 110.22 5 GLU B C 1
ATOM 4204 O O . GLU B 1 5 ? 56.047 171.327 128.026 1.00 113.05 5 GLU B O 1
ATOM 4210 N N . ASP B 1 6 ? 54.357 169.868 127.685 1.00 106.07 6 ASP B N 1
ATOM 4211 C CA . ASP B 1 6 ? 54.868 169.384 126.401 1.00 106.96 6 ASP B CA 1
ATOM 4212 C C . ASP B 1 6 ? 55.008 170.549 125.431 1.00 101.41 6 ASP B C 1
ATOM 4213 O O . ASP B 1 6 ? 56.047 170.731 124.792 1.00 97.56 6 ASP B O 1
ATOM 4218 N N . TYR B 1 7 ? 53.942 171.335 125.330 1.00 96.70 7 TYR B N 1
ATOM 4219 C CA . TYR B 1 7 ? 53.979 172.593 124.603 1.00 91.27 7 TYR B CA 1
ATOM 4220 C C . TYR B 1 7 ? 54.979 173.537 125.255 1.00 93.85 7 TYR B C 1
ATOM 4221 O O . TYR B 1 7 ? 55.839 174.104 124.587 1.00 95.04 7 TYR B O 1
ATOM 4230 N N . LEU B 1 8 ? 54.865 173.690 126.570 1.00 92.20 8 LEU B N 1
ATOM 4231 C CA . LEU B 1 8 ? 55.591 174.726 127.297 1.00 97.20 8 LEU B CA 1
ATOM 4232 C C . LEU B 1 8 ? 57.109 174.552 127.309 1.00 101.51 8 LEU B C 1
ATOM 4233 O O . LEU B 1 8 ? 57.839 175.494 127.619 1.00 103.42 8 LEU B O 1
ATOM 4238 N N . THR B 1 9 ? 57.590 173.361 126.974 1.00 102.21 9 THR B N 1
ATOM 4239 C CA . THR B 1 9 ? 59.026 173.118 127.004 1.00 109.91 9 THR B CA 1
ATOM 4240 C C . THR B 1 9 ? 59.661 173.438 125.651 1.00 110.52 9 THR B C 1
ATOM 4241 O O . THR B 1 9 ? 60.845 173.761 125.581 1.00 105.97 9 THR B O 1
ATOM 4245 N N . LYS B 1 10 ? 58.869 173.374 124.583 1.00 106.39 10 LYS B N 1
ATOM 4246 C CA . LYS B 1 10 ? 59.394 173.598 123.238 1.00 108.99 10 LYS B CA 1
ATOM 4247 C C . LYS B 1 10 ? 59.615 175.078 122.931 1.00 107.30 10 LYS B C 1
ATOM 4248 O O . LYS B 1 10 ? 60.133 175.420 121.868 1.00 110.88 10 LYS B O 1
ATOM 4254 N N . LEU B 1 11 ? 59.217 175.956 123.847 1.00 104.41 11 LEU B N 1
ATOM 4255 C CA . LEU B 1 11 ? 59.386 177.391 123.617 1.00 102.07 11 LEU B CA 1
ATOM 4256 C C . LEU B 1 11 ? 60.789 177.859 124.002 1.00 108.85 11 LEU B C 1
ATOM 4257 O O . LEU B 1 11 ? 61.324 177.467 125.045 1.00 110.81 11 LEU B O 1
ATOM 4262 N N . GLN B 1 12 ? 61.379 178.695 123.151 1.00 108.71 12 GLN B N 1
ATOM 4263 C CA . GLN B 1 12 ? 62.725 179.214 123.380 1.00 115.18 12 GLN B CA 1
ATOM 4264 C C . GLN B 1 12 ? 62.775 180.063 124.644 1.00 113.66 12 GLN B C 1
ATOM 4265 O O . GLN B 1 12 ? 63.661 179.902 125.478 1.00 111.36 12 GLN B O 1
ATOM 4271 N N . GLU B 1 13 ? 61.811 180.969 124.774 1.00 114.55 13 GLU B N 1
ATOM 4272 C CA . GLU B 1 13 ? 61.686 181.785 125.973 1.00 117.31 13 GLU B CA 1
ATOM 4273 C C . GLU B 1 13 ? 60.372 181.454 126.668 1.00 112.63 13 GLU B C 1
ATOM 4274 O O . GLU B 1 13 ? 59.296 181.717 126.132 1.00 112.80 13 GLU B O 1
ATOM 4280 N N . ARG B 1 14 ? 60.468 180.869 127.858 1.00 111.49 14 ARG B N 1
ATOM 4281 C CA . ARG B 1 14 ? 59.298 180.372 128.578 1.00 108.05 14 ARG B CA 1
ATOM 4282 C C . ARG B 1 14 ? 58.381 181.496 129.058 1.00 94.15 14 ARG B C 1
ATOM 4283 O O . ARG B 1 14 ? 58.844 182.464 129.659 1.00 95.99 14 ARG B O 1
ATOM 4291 N N . PRO B 1 15 ? 57.068 181.376 128.785 1.00 96.11 15 PRO B N 1
ATOM 4292 C CA . PRO B 1 15 ? 56.137 182.406 129.257 1.00 89.70 15 PRO B CA 1
ATOM 4293 C C . PRO B 1 15 ? 55.862 182.305 130.752 1.00 90.97 15 PRO B C 1
ATOM 4294 O O . PRO B 1 15 ? 55.837 181.207 131.309 1.00 93.53 15 PRO B O 1
ATOM 4298 N N . THR B 1 16 ? 55.658 183.452 131.391 1.00 95.30 16 THR B N 1
ATOM 4299 C CA . THR B 1 16 ? 55.281 183.511 132.799 1.00 94.29 16 THR B CA 1
ATOM 4300 C C . THR B 1 16 ? 53.851 183.025 132.995 1.00 113.86 16 THR B C 1
ATOM 4301 O O . THR B 1 16 ? 53.200 182.562 132.046 1.00 105.76 16 THR B O 1
ATOM 4305 N N . ILE B 1 17 ? 53.348 183.155 134.220 1.00 94.29 17 ILE B N 1
ATOM 4306 C CA . ILE B 1 17 ? 51.975 182.745 134.522 1.00 112.77 17 ILE B CA 1
ATOM 4307 C C . ILE B 1 17 ? 51.125 183.862 135.153 1.00 109.43 17 ILE B C 1
ATOM 4308 O O . ILE B 1 17 ? 51.617 184.662 135.955 1.00 116.94 17 ILE B O 1
ATOM 4313 N N . ILE B 1 18 ? 49.854 183.903 134.767 1.00 97.86 18 ILE B N 1
ATOM 4314 C CA . ILE B 1 18 ? 48.838 184.757 135.377 1.00 99.30 18 ILE B CA 1
ATOM 4315 C C . ILE B 1 18 ? 47.527 183.979 135.381 1.00 103.80 18 ILE B C 1
ATOM 4316 O O . ILE B 1 18 ? 47.530 182.747 135.411 1.00 106.52 18 ILE B O 1
ATOM 4321 N N . GLU B 1 19 ? 46.416 184.712 135.375 1.00 107.12 19 GLU B N 1
ATOM 4322 C CA . GLU B 1 19 ? 45.119 184.214 134.906 1.00 103.81 19 GLU B CA 1
ATOM 4323 C C . GLU B 1 19 ? 44.143 185.376 134.708 1.00 108.74 19 GLU B C 1
ATOM 4324 O O . GLU B 1 19 ? 42.932 185.236 134.894 1.00 111.37 19 GLU B O 1
ATOM 4330 N N . ASN B 1 20 ? 44.701 186.517 134.309 1.00 109.27 20 ASN B N 1
ATOM 4331 C CA . ASN B 1 20 ? 43.946 187.745 134.078 1.00 101.84 20 ASN B CA 1
ATOM 4332 C C . ASN B 1 20 ? 44.837 188.794 133.414 1.00 94.44 20 ASN B C 1
ATOM 4333 O O . ASN B 1 20 ? 45.555 189.527 134.095 1.00 107.37 20 ASN B O 1
ATOM 4338 N N . PRO B 1 21 ? 44.787 188.872 132.078 1.00 83.37 21 PRO B N 1
ATOM 4339 C CA . PRO B 1 21 ? 45.624 189.801 131.311 1.00 79.18 21 PRO B CA 1
ATOM 4340 C C . PRO B 1 21 ? 45.301 191.285 131.516 1.00 77.31 21 PRO B C 1
ATOM 4341 O O . PRO B 1 21 ? 45.883 192.105 130.807 1.00 78.57 21 PRO B O 1
ATOM 4345 N N . ASN B 1 22 ? 44.407 191.624 132.444 1.00 84.88 22 ASN B N 1
ATOM 4346 C CA . ASN B 1 22 ? 44.123 193.027 132.745 1.00 90.86 22 ASN B CA 1
ATOM 4347 C C . ASN B 1 22 ? 45.379 193.744 133.227 1.00 91.43 22 ASN B C 1
ATOM 4348 O O . ASN B 1 22 ? 45.606 194.897 132.878 1.00 97.89 22 ASN B O 1
ATOM 4353 N N . ILE B 1 23 ? 46.190 193.042 134.016 1.00 86.90 23 ILE B N 1
ATOM 4354 C CA . ILE B 1 23 ? 47.485 193.545 134.479 1.00 93.27 23 ILE B CA 1
ATOM 4355 C C . ILE B 1 23 ? 48.324 194.082 133.319 1.00 92.16 23 ILE B C 1
ATOM 4356 O O . ILE B 1 23 ? 49.075 195.058 133.471 1.00 89.03 23 ILE B O 1
ATOM 4361 N N . LEU B 1 24 ? 48.170 193.457 132.152 1.00 90.94 24 LEU B N 1
ATOM 4362 C CA . LEU B 1 24 ? 48.966 193.828 130.992 1.00 88.57 24 LEU B CA 1
ATOM 4363 C C . LEU B 1 24 ? 48.484 195.094 130.294 1.00 90.28 24 LEU B C 1
ATOM 4364 O O . LEU B 1 24 ? 49.154 195.568 129.376 1.00 93.96 24 LEU B O 1
ATOM 4369 N N . LYS B 1 25 ? 47.344 195.641 130.726 1.00 82.86 25 LYS B N 1
ATOM 4370 C CA . LYS B 1 25 ? 46.827 196.877 130.128 1.00 79.17 25 LYS B CA 1
ATOM 4371 C C . LYS B 1 25 ? 47.926 197.953 130.061 1.00 82.35 25 LYS B C 1
ATOM 4372 O O . LYS B 1 25 ? 48.417 198.432 131.085 1.00 89.77 25 LYS B O 1
ATOM 4378 N N . GLY B 1 26 ? 48.351 198.275 128.842 1.00 73.98 26 GLY B N 1
ATOM 4379 C CA . GLY B 1 26 ? 49.437 199.213 128.632 1.00 78.02 26 GLY B CA 1
ATOM 4380 C C . GLY B 1 26 ? 50.808 198.559 128.514 1.00 89.36 26 GLY B C 1
ATOM 4381 O O . GLY B 1 26 ? 51.786 199.215 128.131 1.00 92.90 26 GLY B O 1
ATOM 4382 N N . SER B 1 27 ? 50.895 197.276 128.859 1.00 88.21 27 SER B N 1
ATOM 4383 C CA . SER B 1 27 ? 52.122 196.521 128.622 1.00 87.43 27 SER B CA 1
ATOM 4384 C C . SER B 1 27 ? 52.155 196.090 127.163 1.00 86.69 27 SER B C 1
ATOM 4385 O O . SER B 1 27 ? 51.375 195.228 126.734 1.00 83.24 27 SER B O 1
ATOM 4388 N N . LYS B 1 28 ? 53.039 196.721 126.396 1.00 85.68 28 LYS B N 1
ATOM 4389 C CA . LYS B 1 28 ? 53.124 196.479 124.959 1.00 86.24 28 LYS B CA 1
ATOM 4390 C C . LYS B 1 28 ? 54.049 195.305 124.666 1.00 84.31 28 LYS B C 1
ATOM 4391 O O . LYS B 1 28 ? 54.225 194.901 123.512 1.00 73.89 28 LYS B O 1
ATOM 4397 N N . ILE B 1 29 ? 54.622 194.762 125.737 1.00 92.19 29 ILE B N 1
ATOM 4398 C CA . ILE B 1 29 ? 55.519 193.616 125.675 1.00 92.29 29 ILE B CA 1
ATOM 4399 C C . ILE B 1 29 ? 55.044 192.532 126.638 1.00 93.91 29 ILE B C 1
ATOM 4400 O O . ILE B 1 29 ? 54.801 192.805 127.820 1.00 101.22 29 ILE B O 1
ATOM 4405 N N . PHE B 1 30 ? 54.904 191.306 126.138 1.00 87.89 30 PHE B N 1
ATOM 4406 C CA . PHE B 1 30 ? 54.421 190.209 126.973 1.00 83.30 30 PHE B CA 1
ATOM 4407 C C . PHE B 1 30 ? 54.618 188.809 126.391 1.00 79.82 30 PHE B C 1
ATOM 4408 O O . PHE B 1 30 ? 54.686 188.615 125.172 1.00 75.43 30 PHE B O 1
ATOM 4416 N N . ASN B 1 31 ? 54.710 187.846 127.303 1.00 82.21 31 ASN B N 1
ATOM 4417 C CA . ASN B 1 31 ? 54.823 186.430 126.991 1.00 79.79 31 ASN B CA 1
ATOM 4418 C C . ASN B 1 31 ? 54.251 185.651 128.176 1.00 82.59 31 ASN B C 1
ATOM 4419 O O . ASN B 1 31 ? 54.978 185.320 129.118 1.00 84.41 31 ASN B O 1
ATOM 4424 N N . ALA B 1 32 ? 52.945 185.387 128.140 1.00 80.94 32 ALA B N 1
ATOM 4425 C CA . ALA B 1 32 ? 52.247 184.780 129.274 1.00 82.72 32 ALA B CA 1
ATOM 4426 C C . ALA B 1 32 ? 51.316 183.647 128.844 1.00 79.91 32 ALA B C 1
ATOM 4427 O O . ALA B 1 32 ? 50.912 183.576 127.682 1.00 74.38 32 ALA B O 1
ATOM 4429 N N . ILE B 1 33 ? 50.973 182.770 129.786 1.00 81.03 33 ILE B N 1
ATOM 4430 C CA . ILE B 1 33 ? 50.065 181.655 129.509 1.00 83.14 33 ILE B CA 1
ATOM 4431 C C . ILE B 1 33 ? 49.046 181.461 130.633 1.00 85.03 33 ILE B C 1
ATOM 4432 O O . ILE B 1 33 ? 49.415 181.438 131.804 1.00 84.99 33 ILE B O 1
ATOM 4437 N N . TYR B 1 34 ? 47.766 181.342 130.275 1.00 89.89 34 TYR B N 1
ATOM 4438 C CA . TYR B 1 34 ? 46.706 181.203 131.276 1.00 95.42 34 TYR B CA 1
ATOM 4439 C C . TYR B 1 34 ? 45.659 180.122 130.977 1.00 90.43 34 TYR B C 1
ATOM 4440 O O . TYR B 1 34 ? 45.436 179.739 129.822 1.00 79.26 34 TYR B O 1
ATOM 4449 N N . ARG B 1 35 ? 45.010 179.663 132.043 1.00 89.08 35 ARG B N 1
ATOM 4450 C CA . ARG B 1 35 ? 44.005 178.614 131.971 1.00 89.58 35 ARG B CA 1
ATOM 4451 C C . ARG B 1 35 ? 42.697 179.152 131.421 1.00 86.49 35 ARG B C 1
ATOM 4452 O O . ARG B 1 35 ? 42.370 180.326 131.595 1.00 91.95 35 ARG B O 1
ATOM 4460 N N . VAL B 1 36 ? 41.954 178.287 130.744 1.00 78.03 36 VAL B N 1
ATOM 4461 C CA . VAL B 1 36 ? 40.569 178.573 130.414 1.00 70.51 36 VAL B CA 1
ATOM 4462 C C . VAL B 1 36 ? 39.729 177.455 131.011 1.00 86.79 36 VAL B C 1
ATOM 4463 O O . VAL B 1 36 ? 38.902 177.689 131.891 1.00 91.73 36 VAL B O 1
ATOM 4467 N N . ASP B 1 37 ? 39.972 176.236 130.537 1.00 96.09 37 ASP B N 1
ATOM 4468 C CA . ASP B 1 37 ? 39.302 175.044 131.038 1.00 97.63 37 ASP B CA 1
ATOM 4469 C C . ASP B 1 37 ? 40.344 173.966 131.287 1.00 98.04 37 ASP B C 1
ATOM 4470 O O . ASP B 1 37 ? 41.540 174.182 131.073 1.00 93.83 37 ASP B O 1
ATOM 4475 N N . ASP B 1 38 ? 39.884 172.803 131.738 1.00 103.94 38 ASP B N 1
ATOM 4476 C CA . ASP B 1 38 ? 40.650 171.588 131.540 1.00 109.37 38 ASP B CA 1
ATOM 4477 C C . ASP B 1 38 ? 40.752 171.487 130.024 1.00 106.98 38 ASP B C 1
ATOM 4478 O O . ASP B 1 38 ? 39.790 171.794 129.317 1.00 107.70 38 ASP B O 1
ATOM 4483 N N . PHE B 1 39 ? 41.915 171.078 129.529 1.00 108.57 39 PHE B N 1
ATOM 4484 C CA . PHE B 1 39 ? 42.158 170.912 128.091 1.00 97.31 39 PHE B CA 1
ATOM 4485 C C . PHE B 1 39 ? 42.276 172.215 127.265 1.00 88.63 39 PHE B C 1
ATOM 4486 O O . PHE B 1 39 ? 42.492 172.146 126.059 1.00 92.10 39 PHE B O 1
ATOM 4494 N N . VAL B 1 40 ? 42.143 173.392 127.883 1.00 78.36 40 VAL B N 1
ATOM 4495 C CA . VAL B 1 40 ? 42.363 174.650 127.144 1.00 75.64 40 VAL B CA 1
ATOM 4496 C C . VAL B 1 40 ? 43.205 175.712 127.876 1.00 77.75 40 VAL B C 1
ATOM 4497 O O . VAL B 1 40 ? 42.751 176.297 128.866 1.00 76.45 40 VAL B O 1
ATOM 4501 N N . TYR B 1 41 ? 44.417 175.967 127.371 1.00 73.53 41 TYR B N 1
ATOM 4502 C CA . TYR B 1 41 ? 45.263 177.062 127.866 1.00 72.66 41 TYR B CA 1
ATOM 4503 C C . TYR B 1 41 ? 45.577 178.102 126.782 1.00 73.94 41 TYR B C 1
ATOM 4504 O O . TYR B 1 41 ? 45.623 177.772 125.596 1.00 74.69 41 TYR B O 1
ATOM 4513 N N . ILE B 1 42 ? 45.811 179.349 127.195 1.00 64.95 42 ILE B N 1
ATOM 4514 C CA . ILE B 1 42 ? 46.084 180.436 126.249 1.00 75.40 42 ILE B CA 1
ATOM 4515 C C . ILE B 1 42 ? 47.441 181.125 126.454 1.00 76.57 42 ILE B C 1
ATOM 4516 O O . ILE B 1 42 ? 47.695 181.728 127.499 1.00 79.77 42 ILE B O 1
ATOM 4521 N N . HIS B 1 43 ? 48.294 181.044 125.434 1.00 70.09 43 HIS B N 1
ATOM 4522 C CA . HIS B 1 43 ? 49.617 181.680 125.440 1.00 69.51 43 HIS B CA 1
ATOM 4523 C C . HIS B 1 43 ? 49.570 182.946 124.593 1.00 68.38 43 HIS B C 1
ATOM 4524 O O . HIS B 1 43 ? 49.447 182.871 123.374 1.00 68.09 43 HIS B O 1
ATOM 4531 N N . ILE B 1 44 ? 49.677 184.105 125.230 1.00 68.95 44 ILE B N 1
ATOM 4532 C CA . ILE B 1 44 ? 49.734 185.360 124.491 1.00 67.54 44 ILE B CA 1
ATOM 4533 C C . ILE B 1 44 ? 51.178 185.845 124.410 1.00 72.67 44 ILE B C 1
ATOM 4534 O O . ILE B 1 44 ? 51.879 185.950 125.426 1.00 69.14 44 ILE B O 1
ATOM 4539 N N . GLN B 1 45 ? 51.628 186.132 123.196 1.00 73.97 45 GLN B N 1
ATOM 4540 C CA . GLN B 1 45 ? 52.976 186.654 123.009 1.00 74.44 45 GLN B CA 1
ATOM 4541 C C . GLN B 1 45 ? 52.956 187.882 122.100 1.00 70.10 45 GLN B C 1
ATOM 4542 O O . GLN B 1 45 ? 52.357 187.873 121.015 1.00 64.46 45 GLN B O 1
ATOM 4548 N N . SER B 1 46 ? 53.609 188.938 122.574 1.00 74.13 46 SER B N 1
ATOM 4549 C CA . SER B 1 46 ? 53.642 190.231 121.908 1.00 74.34 46 SER B CA 1
ATOM 4550 C C . SER B 1 46 ? 54.786 190.332 120.913 1.00 85.82 46 SER B C 1
ATOM 4551 O O . SER B 1 46 ? 55.722 191.105 121.120 1.00 96.58 46 SER B O 1
ATOM 4554 N N . ILE B 1 47 ? 54.717 189.559 119.837 1.00 90.24 47 ILE B N 1
ATOM 4555 C CA . ILE B 1 47 ? 55.719 189.645 118.783 1.00 92.23 47 ILE B CA 1
ATOM 4556 C C . ILE B 1 47 ? 55.667 191.019 118.116 1.00 90.25 47 ILE B C 1
ATOM 4557 O O . ILE B 1 47 ? 54.665 191.736 118.223 1.00 86.04 47 ILE B O 1
ATOM 4562 N N . LYS B 1 48 ? 56.747 191.386 117.431 1.00 91.09 48 LYS B N 1
ATOM 4563 C CA . LYS B 1 48 ? 56.772 192.631 116.671 1.00 91.54 48 LYS B CA 1
ATOM 4564 C C . LYS B 1 48 ? 56.157 192.439 115.285 1.00 88.41 48 LYS B C 1
ATOM 4565 O O . LYS B 1 48 ? 56.744 192.833 114.277 1.00 92.82 48 LYS B O 1
ATOM 4571 N N . SER B 1 49 ? 54.979 191.826 115.247 1.00 75.87 49 SER B N 1
ATOM 4572 C CA . SER B 1 49 ? 54.284 191.548 113.984 1.00 77.72 49 SER B CA 1
ATOM 4573 C C . SER B 1 49 ? 54.076 192.798 113.143 1.00 72.17 49 SER B C 1
ATOM 4574 O O . SER B 1 49 ? 53.447 193.765 113.578 1.00 70.62 49 SER B O 1
ATOM 4577 N N . GLU B 1 50 ? 54.618 192.747 111.933 1.00 66.39 50 GLU B N 1
ATOM 4578 C CA . GLU B 1 50 ? 54.621 193.858 110.991 1.00 63.02 50 GLU B CA 1
ATOM 4579 C C . GLU B 1 50 ? 53.236 194.441 110.694 1.00 57.40 50 GLU B C 1
ATOM 4580 O O . GLU B 1 50 ? 53.110 195.647 110.475 1.00 56.47 50 GLU B O 1
ATOM 4586 N N . ASP B 1 51 ? 52.197 193.608 110.705 1.00 55.03 51 ASP B N 1
ATOM 4587 C CA . ASP B 1 51 ? 50.844 194.133 110.490 1.00 55.40 51 ASP B CA 1
ATOM 4588 C C . ASP B 1 51 ? 50.120 194.438 111.810 1.00 56.94 51 ASP B C 1
ATOM 4589 O O . ASP B 1 51 ? 48.917 194.684 111.834 1.00 55.06 51 ASP B O 1
ATOM 4594 N N . GLY B 1 52 ? 50.876 194.445 112.906 1.00 58.32 52 GLY B N 1
ATOM 4595 C CA . GLY B 1 52 ? 50.364 194.940 114.171 1.00 52.68 52 GLY B CA 1
ATOM 4596 C C . GLY B 1 52 ? 49.455 194.014 114.953 1.00 53.04 52 GLY B C 1
ATOM 4597 O O . GLY B 1 52 ? 48.780 194.452 115.890 1.00 58.52 52 GLY B O 1
ATOM 4598 N N . TYR B 1 53 ? 49.428 192.738 114.582 1.00 48.56 53 TYR B N 1
ATOM 4599 C CA . TYR B 1 53 ? 48.698 191.746 115.366 1.00 48.42 53 TYR B CA 1
ATOM 4600 C C . TYR B 1 53 ? 49.632 191.090 116.379 1.00 56.06 53 TYR B C 1
ATOM 4601 O O . TYR B 1 53 ? 50.669 190.572 116.009 1.00 50.58 53 TYR B O 1
ATOM 4610 N N . ASN B 1 54 ? 49.260 191.072 117.649 1.00 56.12 54 ASN B N 1
ATOM 4611 C CA . ASN B 1 54 ? 49.975 190.207 118.574 1.00 56.35 54 ASN B CA 1
ATOM 4612 C C . ASN B 1 54 ? 49.430 188.791 118.429 1.00 52.63 54 ASN B C 1
ATOM 4613 O O . ASN B 1 54 ? 48.386 188.591 117.809 1.00 49.67 54 ASN B O 1
ATOM 4618 N N . GLN B 1 55 ? 50.143 187.817 118.979 1.00 52.95 55 GLN B N 1
ATOM 4619 C CA A GLN B 1 55 ? 49.738 186.428 118.819 0.43 50.69 55 GLN B CA 1
ATOM 4620 C CA B GLN B 1 55 ? 49.794 186.402 118.856 0.57 50.86 55 GLN B CA 1
ATOM 4621 C C . GLN B 1 55 ? 48.914 185.920 120.003 1.00 52.70 55 GLN B C 1
ATOM 4622 O O . GLN B 1 55 ? 49.213 186.181 121.172 1.00 58.30 55 GLN B O 1
ATOM 4633 N N . TYR B 1 56 ? 47.854 185.198 119.673 1.00 49.22 56 TYR B N 1
ATOM 4634 C CA . TYR B 1 56 ? 47.020 184.563 120.668 1.00 54.23 56 TYR B CA 1
ATOM 4635 C C . TYR B 1 56 ? 47.120 183.063 120.400 1.00 52.32 56 TYR B C 1
ATOM 4636 O O . TYR B 1 56 ? 46.513 182.554 119.455 1.00 50.93 56 TYR B O 1
ATOM 4645 N N . ASN B 1 57 ? 47.913 182.359 121.205 1.00 53.94 57 ASN B N 1
ATOM 4646 C CA . ASN B 1 57 ? 48.130 180.930 120.977 1.00 64.81 57 ASN B CA 1
ATOM 4647 C C . ASN B 1 57 ? 47.238 180.020 121.817 1.00 61.18 57 ASN B C 1
ATOM 4648 O O . ASN B 1 57 ? 47.290 180.034 123.050 1.00 61.06 57 ASN B O 1
ATOM 4653 N N . VAL B 1 58 ? 46.432 179.219 121.130 1.00 61.21 58 VAL B N 1
ATOM 4654 C CA . VAL B 1 58 ? 45.536 178.266 121.775 1.00 64.31 58 VAL B CA 1
ATOM 4655 C C . VAL B 1 58 ? 46.254 176.950 122.050 1.00 68.87 58 VAL B C 1
ATOM 4656 O O . VAL B 1 58 ? 46.755 176.302 121.127 1.00 69.97 58 VAL B O 1
ATOM 4660 N N . ILE B 1 59 ? 46.302 176.559 123.318 1.00 63.73 59 ILE B N 1
ATOM 4661 C CA . ILE B 1 59 ? 46.968 175.320 123.703 1.00 74.50 59 ILE B CA 1
ATOM 4662 C C . ILE B 1 59 ? 45.977 174.207 124.038 1.00 73.79 59 ILE B C 1
ATOM 4663 O O . ILE B 1 59 ? 45.369 174.197 125.115 1.00 69.86 59 ILE B O 1
ATOM 4668 N N . GLU B 1 60 ? 45.831 173.272 123.104 1.00 77.86 60 GLU B N 1
ATOM 4669 C CA . GLU B 1 60 ? 44.944 172.129 123.281 1.00 80.25 60 GLU B CA 1
ATOM 4670 C C . GLU B 1 60 ? 45.702 170.800 123.220 1.00 80.20 60 GLU B C 1
ATOM 4671 O O . GLU B 1 60 ? 46.795 170.728 122.660 1.00 86.50 60 GLU B O 1
ATOM 4677 N N . PRO B 1 61 ? 45.123 169.754 123.828 1.00 86.87 61 PRO B N 1
ATOM 4678 C CA . PRO B 1 61 ? 45.495 168.343 123.708 1.00 96.02 61 PRO B CA 1
ATOM 4679 C C . PRO B 1 61 ? 45.752 167.924 122.272 1.00 92.42 61 PRO B C 1
ATOM 4680 O O . PRO B 1 61 ? 45.023 168.364 121.376 1.00 88.86 61 PRO B O 1
ATOM 4684 N N . PRO B 1 62 ? 46.752 167.061 122.056 1.00 90.79 62 PRO B N 1
ATOM 4685 C CA . PRO B 1 62 ? 46.963 166.505 120.716 1.00 93.98 62 PRO B CA 1
ATOM 4686 C C . PRO B 1 62 ? 45.763 165.689 120.234 1.00 95.93 62 PRO B C 1
ATOM 4687 O O . PRO B 1 62 ? 45.043 165.094 121.042 1.00 94.87 62 PRO B O 1
ATOM 4691 N N . ARG B 1 63 ? 45.557 165.673 118.920 1.00 97.02 63 ARG B N 1
ATOM 4692 C CA . ARG B 1 63 ? 44.462 164.927 118.314 1.00 92.10 63 ARG B CA 1
ATOM 4693 C C . ARG B 1 63 ? 44.901 163.516 117.933 1.00 97.70 63 ARG B C 1
ATOM 4694 O O . ARG B 1 63 ? 46.020 163.318 117.456 1.00 93.65 63 ARG B O 1
ATOM 4702 N N . PRO B 1 64 ? 44.019 162.529 118.153 1.00 102.67 64 PRO B N 1
ATOM 4703 C CA . PRO B 1 64 ? 44.202 161.196 117.569 1.00 108.61 64 PRO B CA 1
ATOM 4704 C C . PRO B 1 64 ? 44.275 161.333 116.050 1.00 106.17 64 PRO B C 1
ATOM 4705 O O . PRO B 1 64 ? 43.698 162.285 115.516 1.00 98.79 64 PRO B O 1
ATOM 4709 N N . THR B 1 65 ? 44.961 160.424 115.361 1.00 109.23 65 THR B N 1
ATOM 4710 C CA . THR B 1 65 ? 45.061 160.525 113.905 1.00 110.41 65 THR B CA 1
ATOM 4711 C C . THR B 1 65 ? 43.675 160.419 113.256 1.00 112.74 65 THR B C 1
ATOM 4712 O O . THR B 1 65 ? 42.740 159.883 113.859 1.00 117.59 65 THR B O 1
ATOM 4716 N N . HIS B 1 66 ? 43.553 160.947 112.039 1.00 107.85 66 HIS B N 1
ATOM 4717 C CA . HIS B 1 66 ? 42.297 160.946 111.289 1.00 103.20 66 HIS B CA 1
ATOM 4718 C C . HIS B 1 66 ? 41.682 159.552 111.242 1.00 107.14 66 HIS B C 1
ATOM 4719 O O . HIS B 1 66 ? 40.458 159.400 111.281 1.00 107.83 66 HIS B O 1
ATOM 4726 N N . ASP B 1 67 ? 42.548 158.540 111.174 1.00 107.05 67 ASP B N 1
ATOM 4727 C CA . ASP B 1 67 ? 42.127 157.146 111.107 1.00 115.47 67 ASP B CA 1
ATOM 4728 C C . ASP B 1 67 ? 41.421 156.692 112.382 1.00 121.93 67 ASP B C 1
ATOM 4729 O O . ASP B 1 67 ? 40.403 155.997 112.321 1.00 126.50 67 ASP B O 1
ATOM 4734 N N . GLU B 1 68 ? 41.973 157.073 113.533 1.00 123.41 68 GLU B N 1
ATOM 4735 C CA . GLU B 1 68 ? 41.377 156.742 114.831 1.00 124.13 68 GLU B CA 1
ATOM 4736 C C . GLU B 1 68 ? 39.962 157.309 114.920 1.00 122.37 68 GLU B C 1
ATOM 4737 O O . GLU B 1 68 ? 39.008 156.558 115.118 1.00 127.68 68 GLU B O 1
ATOM 4743 N N . MET B 1 69 ? 39.836 158.623 114.742 1.00 116.90 69 MET B N 1
ATOM 4744 C CA . MET B 1 69 ? 38.536 159.291 114.732 1.00 116.36 69 MET B CA 1
ATOM 4745 C C . MET B 1 69 ? 37.497 158.630 113.819 1.00 118.42 69 MET B C 1
ATOM 4746 O O . MET B 1 69 ? 36.421 158.249 114.282 1.00 118.36 69 MET B O 1
ATOM 4751 N N . GLU B 1 70 ? 37.823 158.493 112.535 1.00 119.55 70 GLU B N 1
ATOM 4752 C CA . GLU B 1 70 ? 36.932 157.842 111.574 1.00 118.48 70 GLU B CA 1
ATOM 4753 C C . GLU B 1 70 ? 36.526 156.445 112.050 1.00 120.40 70 GLU B C 1
ATOM 4754 O O . GLU B 1 70 ? 35.407 155.994 111.799 1.00 124.18 70 GLU B O 1
ATOM 4760 N N . GLU B 1 71 ? 37.433 155.773 112.752 1.00 118.09 71 GLU B N 1
ATOM 4761 C CA . GLU B 1 71 ? 37.131 154.473 113.340 1.00 121.44 71 GLU B CA 1
ATOM 4762 C C . GLU B 1 71 ? 36.235 154.614 114.573 1.00 119.98 71 GLU B C 1
ATOM 4763 O O . GLU B 1 71 ? 35.355 153.785 114.804 1.00 121.96 71 GLU B O 1
ATOM 4769 N N . ILE B 1 72 ? 36.455 155.667 115.360 1.00 114.62 72 ILE B N 1
ATOM 4770 C CA . ILE B 1 72 ? 35.612 155.941 116.524 1.00 113.90 72 ILE B CA 1
ATOM 4771 C C . ILE B 1 72 ? 34.244 156.456 116.087 1.00 108.92 72 ILE B C 1
ATOM 4772 O O . ILE B 1 72 ? 33.226 156.048 116.645 1.00 109.03 72 ILE B O 1
ATOM 4777 N N . GLU B 1 73 ? 34.230 157.329 115.079 1.00 105.72 73 GLU B N 1
ATOM 4778 C CA . GLU B 1 73 ? 32.985 157.761 114.446 1.00 103.45 73 GLU B CA 1
ATOM 4779 C C . GLU B 1 73 ? 32.183 156.550 113.973 1.00 113.04 73 GLU B C 1
ATOM 4780 O O . GLU B 1 73 ? 31.023 156.385 114.355 1.00 117.25 73 GLU B O 1
ATOM 4786 N N . GLU B 1 74 ? 32.813 155.713 113.146 1.00 114.37 74 GLU B N 1
ATOM 4787 C CA . GLU B 1 74 ? 32.193 154.496 112.621 1.00 116.14 74 GLU B CA 1
ATOM 4788 C C . GLU B 1 74 ? 31.552 153.640 113.704 1.00 120.01 74 GLU B C 1
ATOM 4789 O O . GLU B 1 74 ? 30.359 153.347 113.651 1.00 123.51 74 GLU B O 1
ATOM 4795 N N . LYS B 1 75 ? 32.356 153.230 114.678 0.00 120.77 75 LYS B N 1
ATOM 4796 C CA . LYS B 1 75 ? 31.873 152.382 115.759 0.00 123.74 75 LYS B CA 1
ATOM 4797 C C . LYS B 1 75 ? 30.776 153.062 116.566 0.00 120.98 75 LYS B C 1
ATOM 4798 O O . LYS B 1 75 ? 29.876 152.401 117.083 0.00 123.71 75 LYS B O 1
ATOM 4804 N N . PHE B 1 76 ? 30.851 154.385 116.663 1.00 116.40 76 PHE B N 1
ATOM 4805 C CA . PHE B 1 76 ? 29.818 155.159 117.348 1.00 118.10 76 PHE B CA 1
ATOM 4806 C C . PHE B 1 76 ? 28.523 155.260 116.545 1.00 121.59 76 PHE B C 1
ATOM 4807 O O . PHE B 1 76 ? 27.439 155.026 117.081 1.00 125.57 76 PHE B O 1
ATOM 4815 N N . ALA B 1 77 ? 28.642 155.634 115.272 1.00 118.97 77 ALA B N 1
ATOM 4816 C CA . ALA B 1 77 ? 27.486 155.773 114.389 1.00 115.49 77 ALA B CA 1
ATOM 4817 C C . ALA B 1 77 ? 26.630 154.508 114.379 1.00 124.22 77 ALA B C 1
ATOM 4818 O O . ALA B 1 77 ? 25.399 154.581 114.386 1.00 127.73 77 ALA B O 1
ATOM 4820 N N . LEU B 1 78 ? 27.293 153.353 114.375 1.00 127.32 78 LEU B N 1
ATOM 4821 C CA . LEU B 1 78 ? 26.610 152.060 114.378 1.00 133.87 78 LEU B CA 1
ATOM 4822 C C . LEU B 1 78 ? 25.829 151.802 115.669 1.00 139.20 78 LEU B C 1
ATOM 4823 O O . LEU B 1 78 ? 24.838 151.068 115.665 1.00 144.82 78 LEU B O 1
ATOM 4828 N N . SER B 1 79 ? 26.280 152.393 116.771 1.00 136.57 79 SER B N 1
ATOM 4829 C CA . SER B 1 79 ? 25.516 152.351 118.012 1.00 135.82 79 SER B CA 1
ATOM 4830 C C . SER B 1 79 ? 24.394 153.379 117.918 1.00 133.68 79 SER B C 1
ATOM 4831 O O . SER B 1 79 ? 24.431 154.254 117.053 1.00 129.19 79 SER B O 1
ATOM 4834 N N . ILE B 1 80 ? 23.399 153.257 118.796 1.00 137.54 80 ILE B N 1
ATOM 4835 C CA . ILE B 1 80 ? 22.244 154.168 118.852 1.00 135.66 80 ILE B CA 1
ATOM 4836 C C . ILE B 1 80 ? 21.579 154.469 117.493 1.00 132.89 80 ILE B C 1
ATOM 4837 O O . ILE B 1 80 ? 20.986 155.535 117.299 1.00 127.69 80 ILE B O 1
ATOM 4842 N N . GLY B 1 81 ? 21.663 153.509 116.572 1.00 133.77 81 GLY B N 1
ATOM 4843 C CA . GLY B 1 81 ? 21.122 153.663 115.231 1.00 132.05 81 GLY B CA 1
ATOM 4844 C C . GLY B 1 81 ? 19.666 154.089 115.202 1.00 130.57 81 GLY B C 1
ATOM 4845 O O . GLY B 1 81 ? 19.361 155.260 114.954 1.00 121.12 81 GLY B O 1
ATOM 4846 N N . ASP B 1 82 ? 18.771 153.134 115.447 1.00 139.66 82 ASP B N 1
ATOM 4847 C CA . ASP B 1 82 ? 17.349 153.423 115.591 1.00 140.11 82 ASP B CA 1
ATOM 4848 C C . ASP B 1 82 ? 17.137 154.503 116.649 1.00 138.73 82 ASP B C 1
ATOM 4849 O O . ASP B 1 82 ? 16.437 155.492 116.408 1.00 136.63 82 ASP B O 1
ATOM 4854 N N . LYS B 1 83 ? 17.772 154.304 117.804 1.00 138.91 83 LYS B N 1
ATOM 4855 C CA . LYS B 1 83 ? 17.666 155.199 118.952 1.00 132.87 83 LYS B CA 1
ATOM 4856 C C . LYS B 1 83 ? 17.794 156.660 118.556 1.00 124.28 83 LYS B C 1
ATOM 4857 O O . LYS B 1 83 ? 18.627 157.026 117.725 1.00 122.31 83 LYS B O 1
ATOM 4863 N N . GLU B 1 84 ? 16.941 157.485 119.146 1.00 121.93 84 GLU B N 1
ATOM 4864 C CA . GLU B 1 84 ? 16.912 158.905 118.849 1.00 116.60 84 GLU B CA 1
ATOM 4865 C C . GLU B 1 84 ? 17.721 159.665 119.887 1.00 115.03 84 GLU B C 1
ATOM 4866 O O . GLU B 1 84 ? 17.610 159.391 121.083 1.00 116.07 84 GLU B O 1
ATOM 4872 N N . PRO B 1 85 ? 18.549 160.617 119.428 1.00 114.74 85 PRO B N 1
ATOM 4873 C CA . PRO B 1 85 ? 19.304 161.493 120.331 1.00 114.13 85 PRO B CA 1
ATOM 4874 C C . PRO B 1 85 ? 18.346 162.263 121.232 1.00 117.10 85 PRO B C 1
ATOM 4875 O O . PRO B 1 85 ? 17.634 163.147 120.747 1.00 118.55 85 PRO B O 1
ATOM 4879 N N . PRO B 1 86 ? 18.326 161.926 122.533 1.00 117.29 86 PRO B N 1
ATOM 4880 C CA . PRO B 1 86 ? 17.360 162.492 123.484 1.00 118.63 86 PRO B CA 1
ATOM 4881 C C . PRO B 1 86 ? 17.504 164.019 123.589 1.00 118.60 86 PRO B C 1
ATOM 4882 O O . PRO B 1 86 ? 18.523 164.550 123.146 1.00 118.24 86 PRO B O 1
ATOM 4886 N N . GLU B 1 87 ? 16.517 164.711 124.161 1.00 117.31 87 GLU B N 1
ATOM 4887 C CA A GLU B 1 87 ? 16.480 166.176 124.110 0.56 111.79 87 GLU B CA 1
ATOM 4888 C CA B GLU B 1 87 ? 16.477 166.177 124.107 0.44 111.73 87 GLU B CA 1
ATOM 4889 C C . GLU B 1 87 ? 17.618 166.887 124.845 1.00 112.31 87 GLU B C 1
ATOM 4890 O O . GLU B 1 87 ? 18.566 167.351 124.210 1.00 109.98 87 GLU B O 1
ATOM 4901 N N . ASP B 1 88 ? 17.504 166.985 126.175 1.00 117.73 88 ASP B N 1
ATOM 4902 C CA . ASP B 1 88 ? 18.440 167.753 127.024 1.00 118.91 88 ASP B CA 1
ATOM 4903 C C . ASP B 1 88 ? 19.900 167.765 126.577 1.00 120.46 88 ASP B C 1
ATOM 4904 O O . ASP B 1 88 ? 20.437 166.763 126.109 1.00 124.87 88 ASP B O 1
ATOM 4909 N N . THR B 1 89 ? 20.535 168.917 126.743 1.00 115.27 89 THR B N 1
ATOM 4910 C CA . THR B 1 89 ? 21.919 169.092 126.343 1.00 111.19 89 THR B CA 1
ATOM 4911 C C . THR B 1 89 ? 22.925 168.523 127.359 1.00 115.39 89 THR B C 1
ATOM 4912 O O . THR B 1 89 ? 23.939 167.946 126.966 1.00 118.22 89 THR B O 1
ATOM 4916 N N . LYS B 1 90 ? 22.634 168.656 128.653 1.00 113.82 90 LYS B N 1
ATOM 4917 C CA . LYS B 1 90 ? 23.637 168.365 129.688 1.00 113.94 90 LYS B CA 1
ATOM 4918 C C . LYS B 1 90 ? 23.714 166.911 130.188 1.00 117.80 90 LYS B C 1
ATOM 4919 O O . LYS B 1 90 ? 24.812 166.383 130.370 1.00 120.14 90 LYS B O 1
ATOM 4925 N N . GLU B 1 91 ? 22.573 166.266 130.419 1.00 120.81 91 GLU B N 1
ATOM 4926 C CA . GLU B 1 91 ? 22.591 164.890 130.920 1.00 127.64 91 GLU B CA 1
ATOM 4927 C C . GLU B 1 91 ? 22.545 163.910 129.750 1.00 129.00 91 GLU B C 1
ATOM 4928 O O . GLU B 1 91 ? 22.681 162.697 129.923 1.00 135.36 91 GLU B O 1
ATOM 4934 N N . LYS B 1 92 ? 22.368 164.461 128.553 1.00 122.69 92 LYS B N 1
ATOM 4935 C CA . LYS B 1 92 ? 22.426 163.676 127.329 1.00 121.80 92 LYS B CA 1
ATOM 4936 C C . LYS B 1 92 ? 23.680 164.023 126.529 1.00 118.92 92 LYS B C 1
ATOM 4937 O O . LYS B 1 92 ? 23.864 163.562 125.401 1.00 119.87 92 LYS B O 1
ATOM 4943 N N . GLU B 1 93 ? 24.533 164.853 127.123 1.00 114.78 93 GLU B N 1
ATOM 4944 C CA . GLU B 1 93 ? 25.938 164.883 126.750 1.00 110.91 93 GLU B CA 1
ATOM 4945 C C . GLU B 1 93 ? 26.572 163.761 127.551 1.00 114.58 93 GLU B C 1
ATOM 4946 O O . GLU B 1 93 ? 27.188 162.851 126.995 1.00 117.98 93 GLU B O 1
ATOM 4952 N N . LYS B 1 94 ? 26.393 163.820 128.869 1.00 115.56 94 LYS B N 1
ATOM 4953 C CA . LYS B 1 94 ? 26.829 162.747 129.756 1.00 118.38 94 LYS B CA 1
ATOM 4954 C C . LYS B 1 94 ? 26.040 161.473 129.446 1.00 121.90 94 LYS B C 1
ATOM 4955 O O . LYS B 1 94 ? 25.234 161.000 130.249 1.00 124.91 94 LYS B O 1
ATOM 4961 N N . LEU B 1 95 ? 26.289 160.945 128.253 1.00 119.77 95 LEU B N 1
ATOM 4962 C CA . LEU B 1 95 ? 25.668 159.738 127.733 1.00 118.63 95 LEU B CA 1
ATOM 4963 C C . LEU B 1 95 ? 26.553 159.341 126.569 1.00 116.17 95 LEU B C 1
ATOM 4964 O O . LEU B 1 95 ? 26.969 158.186 126.446 1.00 116.75 95 LEU B O 1
ATOM 4969 N N . ILE B 1 96 ? 26.846 160.334 125.730 1.00 111.09 96 ILE B N 1
ATOM 4970 C CA . ILE B 1 96 ? 27.819 160.206 124.656 1.00 109.55 96 ILE B CA 1
ATOM 4971 C C . ILE B 1 96 ? 29.179 159.865 125.262 1.00 114.80 96 ILE B C 1
ATOM 4972 O O . ILE B 1 96 ? 29.991 159.184 124.637 1.00 119.72 96 ILE B O 1
ATOM 4977 N N . ARG B 1 97 ? 29.417 160.352 126.480 1.00 114.17 97 ARG B N 1
ATOM 4978 C CA . ARG B 1 97 ? 30.596 159.992 127.265 1.00 112.11 97 ARG B CA 1
ATOM 4979 C C . ARG B 1 97 ? 30.659 158.489 127.450 1.00 118.94 97 ARG B C 1
ATOM 4980 O O . ARG B 1 97 ? 31.572 157.822 126.960 1.00 123.12 97 ARG B O 1
ATOM 4988 N N . SER B 1 98 ? 29.678 157.983 128.192 1.00 120.91 98 SER B N 1
ATOM 4989 C CA . SER B 1 98 ? 29.493 156.559 128.447 1.00 123.20 98 SER B CA 1
ATOM 4990 C C . SER B 1 98 ? 29.778 155.696 127.221 1.00 126.12 98 SER B C 1
ATOM 4991 O O . SER B 1 98 ? 30.618 154.793 127.264 1.00 132.37 98 SER B O 1
ATOM 4994 N N . ILE B 1 99 ? 29.080 155.998 126.130 1.00 122.68 99 ILE B N 1
ATOM 4995 C CA . ILE B 1 99 ? 29.218 155.256 124.880 1.00 123.88 99 ILE B CA 1
ATOM 4996 C C . ILE B 1 99 ? 30.645 155.311 124.315 1.00 123.33 99 ILE B C 1
ATOM 4997 O O . ILE B 1 99 ? 31.121 154.337 123.731 1.00 122.22 99 ILE B O 1
ATOM 5002 N N . LEU B 1 100 ? 31.325 156.442 124.493 1.00 121.80 100 LEU B N 1
ATOM 5003 C CA . LEU B 1 100 ? 32.726 156.562 124.089 1.00 120.08 100 LEU B CA 1
ATOM 5004 C C . LEU B 1 100 ? 33.593 155.584 124.872 1.00 126.33 100 LEU B C 1
ATOM 5005 O O . LEU B 1 100 ? 34.342 154.798 124.287 1.00 131.83 100 LEU B O 1
ATOM 5010 N N . ASP B 1 101 ? 33.483 155.648 126.197 1.00 127.40 101 ASP B N 1
ATOM 5011 C CA . ASP B 1 101 ? 34.200 154.751 127.097 1.00 129.58 101 ASP B CA 1
ATOM 5012 C C . ASP B 1 101 ? 34.081 153.292 126.674 1.00 136.98 101 ASP B C 1
ATOM 5013 O O . ASP B 1 101 ? 35.086 152.590 126.563 1.00 141.94 101 ASP B O 1
ATOM 5018 N N . LYS B 1 102 ? 32.855 152.839 126.426 1.00 138.27 102 LYS B N 1
ATOM 5019 C CA . LYS B 1 102 ? 32.632 151.429 126.106 1.00 144.83 102 LYS B CA 1
ATOM 5020 C C . LYS B 1 102 ? 32.760 151.112 124.608 1.00 145.87 102 LYS B C 1
ATOM 5021 O O . LYS B 1 102 ? 32.250 150.095 124.135 1.00 148.78 102 LYS B O 1
ATOM 5027 N N . ILE B 1 103 ? 33.439 151.990 123.867 1.00 142.25 103 ILE B N 1
ATOM 5028 C CA . ILE B 1 103 ? 33.968 151.626 122.549 1.00 143.37 103 ILE B CA 1
ATOM 5029 C C . ILE B 1 103 ? 35.453 151.973 122.424 1.00 142.59 103 ILE B C 1
ATOM 5030 O O . ILE B 1 103 ? 36.094 151.610 121.440 1.00 146.70 103 ILE B O 1
ATOM 5035 N N . LEU B 1 104 ? 35.992 152.663 123.429 1.00 135.36 104 LEU B N 1
ATOM 5036 C CA . LEU B 1 104 ? 37.419 152.973 123.482 1.00 128.73 104 LEU B CA 1
ATOM 5037 C C . LEU B 1 104 ? 38.163 151.994 124.381 1.00 132.81 104 LEU B C 1
ATOM 5038 O O . LEU B 1 104 ? 39.339 151.711 124.158 1.00 135.64 104 LEU B O 1
ATOM 5043 N N . LEU B 1 105 ? 37.468 151.483 125.396 1.00 136.21 105 LEU B N 1
ATOM 5044 C CA . LEU B 1 105 ? 38.081 150.660 126.442 1.00 143.19 105 LEU B CA 1
ATOM 5045 C C . LEU B 1 105 ? 38.835 149.445 125.897 1.00 150.43 105 LEU B C 1
ATOM 5046 O O . LEU B 1 105 ? 39.705 148.889 126.572 1.00 155.42 105 LEU B O 1
ATOM 5051 N N . ARG B 1 106 ? 38.500 149.038 124.677 1.00 151.28 106 ARG B N 1
ATOM 5052 C CA . ARG B 1 106 ? 39.265 148.003 123.993 1.00 157.79 106 ARG B CA 1
ATOM 5053 C C . ARG B 1 106 ? 39.791 148.525 122.657 1.00 154.00 106 ARG B C 1
ATOM 5054 O O . ARG B 1 106 ? 39.545 147.936 121.604 1.00 156.84 106 ARG B O 1
ATOM 5062 N N . MET B 1 107 ? 40.506 149.646 122.719 1.00 146.57 107 MET B N 1
ATOM 5063 C CA . MET B 1 107 ? 41.218 150.189 121.567 1.00 140.81 107 MET B CA 1
ATOM 5064 C C . MET B 1 107 ? 42.620 150.621 121.982 1.00 141.47 107 MET B C 1
ATOM 5065 O O . MET B 1 107 ? 42.804 151.228 123.039 1.00 137.45 107 MET B O 1
ATOM 5070 N N . ARG B 1 108 ? 43.608 150.303 121.152 1.00 145.45 108 ARG B N 1
ATOM 5071 C CA . ARG B 1 108 ? 44.970 150.771 121.377 1.00 145.76 108 ARG B CA 1
ATOM 5072 C C . ARG B 1 108 ? 45.124 152.156 120.749 1.00 139.94 108 ARG B C 1
ATOM 5073 O O . ARG B 1 108 ? 45.382 152.273 119.551 1.00 139.74 108 ARG B O 1
ATOM 5081 N N . LEU B 1 109 ? 44.955 153.202 121.555 1.00 134.61 109 LEU B N 1
ATOM 5082 C CA . LEU B 1 109 ? 45.008 154.571 121.040 1.00 128.32 109 LEU B CA 1
ATOM 5083 C C . LEU B 1 109 ? 46.391 155.213 121.127 1.00 128.26 109 LEU B C 1
ATOM 5084 O O . LEU B 1 109 ? 47.171 154.928 122.038 1.00 134.13 109 LEU B O 1
ATOM 5089 N N . SER B 1 110 ? 46.679 156.083 120.164 1.00 123.13 110 SER B N 1
ATOM 5090 C CA . SER B 1 110 ? 47.911 156.860 120.154 1.00 121.72 110 SER B CA 1
ATOM 5091 C C . SER B 1 110 ? 47.984 157.772 121.374 1.00 120.52 110 SER B C 1
ATOM 5092 O O . SER B 1 110 ? 48.730 157.504 122.314 1.00 128.67 110 SER B O 1
ATOM 5095 N N . VAL B 1 111 ? 47.198 158.844 121.353 1.00 113.36 111 VAL B N 1
ATOM 5096 C CA . VAL B 1 111 ? 47.170 159.817 122.443 1.00 111.16 111 VAL B CA 1
ATOM 5097 C C . VAL B 1 111 ? 46.334 159.294 123.617 1.00 116.29 111 VAL B C 1
ATOM 5098 O O . VAL B 1 111 ? 45.561 158.350 123.447 1.00 121.55 111 VAL B O 1
ATOM 5102 N N . PRO B 1 112 ? 46.502 159.885 124.819 1.00 109.68 112 PRO B N 1
ATOM 5103 C CA . PRO B 1 112 ? 45.697 159.416 125.955 1.00 111.91 112 PRO B CA 1
ATOM 5104 C C . PRO B 1 112 ? 44.198 159.566 125.703 1.00 111.49 112 PRO B C 1
ATOM 5105 O O . PRO B 1 112 ? 43.784 160.524 125.041 1.00 103.39 112 PRO B O 1
ATOM 5109 N N . LYS B 1 113 ? 43.408 158.633 126.229 1.00 111.76 113 LYS B N 1
ATOM 5110 C CA . LYS B 1 113 ? 41.963 158.592 125.998 1.00 109.55 113 LYS B CA 1
ATOM 5111 C C . LYS B 1 113 ? 41.244 159.905 126.306 1.00 109.25 113 LYS B C 1
ATOM 5112 O O . LYS B 1 113 ? 40.438 160.374 125.502 1.00 103.27 113 LYS B O 1
ATOM 5118 N N . GLU B 1 114 ? 41.532 160.485 127.470 1.00 110.22 114 GLU B N 1
ATOM 5119 C CA . GLU B 1 114 ? 40.905 161.734 127.911 1.00 106.07 114 GLU B CA 1
ATOM 5120 C C . GLU B 1 114 ? 40.965 162.785 126.816 1.00 102.46 114 GLU B C 1
ATOM 5121 O O . GLU B 1 114 ? 39.981 163.479 126.530 1.00 91.27 114 GLU B O 1
ATOM 5127 N N . TYR B 1 115 ? 42.135 162.875 126.196 1.00 103.33 115 TYR B N 1
ATOM 5128 C CA . TYR B 1 115 ? 42.394 163.837 125.140 1.00 100.91 115 TYR B CA 1
ATOM 5129 C C . TYR B 1 115 ? 41.642 163.469 123.849 1.00 98.19 115 TYR B C 1
ATOM 5130 O O . TYR B 1 115 ? 41.294 164.346 123.050 1.00 93.62 115 TYR B O 1
ATOM 5139 N N . VAL B 1 116 ? 41.380 162.175 123.659 1.00 101.80 116 VAL B N 1
ATOM 5140 C CA . VAL B 1 116 ? 40.494 161.722 122.585 1.00 100.60 116 VAL B CA 1
ATOM 5141 C C . VAL B 1 116 ? 39.052 162.114 122.906 1.00 98.00 116 VAL B C 1
ATOM 5142 O O . VAL B 1 116 ? 38.330 162.622 122.039 1.00 91.54 116 VAL B O 1
ATOM 5146 N N . ILE B 1 117 ? 38.643 161.863 124.151 1.00 101.98 117 ILE B N 1
ATOM 5147 C CA . ILE B 1 117 ? 37.319 162.254 124.633 1.00 99.35 117 ILE B CA 1
ATOM 5148 C C . ILE B 1 117 ? 37.081 163.734 124.361 1.00 93.94 117 ILE B C 1
ATOM 5149 O O . ILE B 1 117 ? 36.100 164.097 123.709 1.00 96.25 117 ILE B O 1
ATOM 5154 N N . TYR B 1 118 ? 38.001 164.576 124.826 1.00 87.98 118 TYR B N 1
ATOM 5155 C CA . TYR B 1 118 ? 37.861 166.026 124.700 1.00 82.97 118 TYR B CA 1
ATOM 5156 C C . TYR B 1 118 ? 37.592 166.495 123.270 1.00 74.96 118 TYR B C 1
ATOM 5157 O O . TYR B 1 118 ? 36.695 167.303 123.032 1.00 71.36 118 TYR B O 1
ATOM 5166 N N . HIS B 1 119 ? 38.374 165.986 122.324 1.00 76.16 119 HIS B N 1
ATOM 5167 C CA . HIS B 1 119 ? 38.246 166.376 120.920 1.00 76.64 119 HIS B CA 1
ATOM 5168 C C . HIS B 1 119 ? 36.973 165.842 120.262 1.00 77.97 119 HIS B C 1
ATOM 5169 O O . HIS B 1 119 ? 36.361 166.523 119.435 1.00 75.35 119 HIS B O 1
ATOM 5176 N N . PHE B 1 120 ? 36.585 164.620 120.615 1.00 81.87 120 PHE B N 1
ATOM 5177 C CA . PHE B 1 120 ? 35.346 164.039 120.103 1.00 80.37 120 PHE B CA 1
ATOM 5178 C C . PHE B 1 120 ? 34.141 164.877 120.536 1.00 77.12 120 PHE B C 1
ATOM 5179 O O . PHE B 1 120 ? 33.264 165.206 119.725 1.00 72.30 120 PHE B O 1
ATOM 5187 N N . ILE B 1 121 ? 34.112 165.222 121.823 1.00 76.84 121 ILE B N 1
ATOM 5188 C CA . ILE B 1 121 ? 33.022 166.000 122.418 1.00 79.67 121 ILE B CA 1
ATOM 5189 C C . ILE B 1 121 ? 32.970 167.448 121.927 1.00 79.45 121 ILE B C 1
ATOM 5190 O O . ILE B 1 121 ? 31.893 167.976 121.619 1.00 79.78 121 ILE B O 1
ATOM 5195 N N . ARG B 1 122 ? 34.136 168.086 121.867 1.00 76.87 122 ARG B N 1
ATOM 5196 C CA . ARG B 1 122 ? 34.257 169.472 121.420 1.00 69.53 122 ARG B CA 1
ATOM 5197 C C . ARG B 1 122 ? 33.690 169.653 120.016 1.00 62.69 122 ARG B C 1
ATOM 5198 O O . ARG B 1 122 ? 33.022 170.647 119.723 1.00 61.14 122 ARG B O 1
ATOM 5206 N N . ASP B 1 123 ? 33.951 168.677 119.153 1.00 61.49 123 ASP B N 1
ATOM 5207 C CA . ASP B 1 123 ? 33.522 168.738 117.759 1.00 75.37 123 ASP B CA 1
ATOM 5208 C C . ASP B 1 123 ? 32.070 168.289 117.552 1.00 70.73 123 ASP B C 1
ATOM 5209 O O . ASP B 1 123 ? 31.377 168.795 116.669 1.00 69.11 123 ASP B O 1
ATOM 5214 N N . LYS B 1 124 ? 31.612 167.344 118.366 1.00 73.11 124 LYS B N 1
ATOM 5215 C CA . LYS B 1 124 ? 30.262 166.810 118.233 1.00 76.99 124 LYS B CA 1
ATOM 5216 C C . LYS B 1 124 ? 29.217 167.677 118.945 1.00 77.28 124 LYS B C 1
ATOM 5217 O O . LYS B 1 124 ? 28.140 167.934 118.409 1.00 70.29 124 LYS B O 1
ATOM 5223 N N . LEU B 1 125 ? 29.552 168.144 120.143 1.00 78.18 125 LEU B N 1
ATOM 5224 C CA . LEU B 1 125 ? 28.571 168.768 121.026 1.00 76.08 125 LEU B CA 1
ATOM 5225 C C . LEU B 1 125 ? 28.726 170.281 121.118 1.00 75.48 125 LEU B C 1
ATOM 5226 O O . LEU B 1 125 ? 27.785 170.990 121.480 1.00 79.27 125 LEU B O 1
ATOM 5231 N N . TYR B 1 126 ? 29.913 170.775 120.784 1.00 68.40 126 TYR B N 1
ATOM 5232 C CA . TYR B 1 126 ? 30.208 172.198 120.924 1.00 64.04 126 TYR B CA 1
ATOM 5233 C C . TYR B 1 126 ? 30.691 172.811 119.612 1.00 59.01 126 TYR B C 1
ATOM 5234 O O . TYR B 1 126 ? 30.416 172.276 118.540 1.00 65.95 126 TYR B O 1
ATOM 5243 N N . THR B 1 127 ? 31.395 173.935 119.686 1.00 49.40 127 THR B N 1
ATOM 5244 C CA . THR B 1 127 ? 31.744 174.669 118.473 1.00 46.77 127 THR B CA 1
ATOM 5245 C C . THR B 1 127 ? 33.112 174.306 117.894 1.00 56.62 127 THR B C 1
ATOM 5246 O O . THR B 1 127 ? 33.775 175.143 117.271 1.00 51.30 127 THR B O 1
ATOM 5250 N N . GLY B 1 128 ? 33.520 173.054 118.094 1.00 58.50 128 GLY B N 1
ATOM 5251 C CA . GLY B 1 128 ? 34.753 172.549 117.523 1.00 58.19 128 GLY B CA 1
ATOM 5252 C C . GLY B 1 128 ? 35.954 173.389 117.894 1.00 55.69 128 GLY B C 1
ATOM 5253 O O . GLY B 1 128 ? 36.096 173.806 119.041 1.00 55.78 128 GLY B O 1
ATOM 5254 N N . SER B 1 129 ? 36.808 173.663 116.915 1.00 56.48 129 SER B N 1
ATOM 5255 C CA . SER B 1 129 ? 38.050 174.384 117.177 1.00 59.06 129 SER B CA 1
ATOM 5256 C C . SER B 1 129 ? 37.832 175.811 117.691 1.00 55.23 129 SER B C 1
ATOM 5257 O O . SER B 1 129 ? 38.750 176.412 118.248 1.00 55.21 129 SER B O 1
ATOM 5260 N N . LEU B 1 130 ? 36.627 176.351 117.517 1.00 52.06 130 LEU B N 1
ATOM 5261 C CA . LEU B 1 130 ? 36.326 177.690 118.027 1.00 51.68 130 LEU B CA 1
ATOM 5262 C C . LEU B 1 130 ? 36.001 177.692 119.519 1.00 51.51 130 LEU B C 1
ATOM 5263 O O . LEU B 1 130 ? 36.000 178.743 120.157 1.00 48.74 130 LEU B O 1
ATOM 5268 N N . GLU B 1 131 ? 35.697 176.517 120.061 1.00 53.58 131 GLU B N 1
ATOM 5269 C CA . GLU B 1 131 ? 35.260 176.400 121.452 1.00 57.49 131 GLU B CA 1
ATOM 5270 C C . GLU B 1 131 ? 36.166 177.088 122.492 1.00 58.95 131 GLU B C 1
ATOM 5271 O O . GLU B 1 131 ? 35.652 177.749 123.398 1.00 63.84 131 GLU B O 1
ATOM 5277 N N . PRO B 1 132 ? 37.507 176.955 122.363 1.00 56.44 132 PRO B N 1
ATOM 5278 C CA . PRO B 1 132 ? 38.365 177.677 123.311 1.00 51.10 132 PRO B CA 1
ATOM 5279 C C . PRO B 1 132 ? 38.150 179.187 123.270 1.00 53.64 132 PRO B C 1
ATOM 5280 O O . PRO B 1 132 ? 38.296 179.848 124.304 1.00 56.12 132 PRO B O 1
ATOM 5284 N N . LEU B 1 133 ? 37.824 179.723 122.094 1.00 48.78 133 LEU B N 1
ATOM 5285 C CA . LEU B 1 133 ? 37.605 181.161 121.953 1.00 54.79 133 LEU B CA 1
ATOM 5286 C C . LEU B 1 133 ? 36.260 181.543 122.569 1.00 50.50 133 LEU B C 1
ATOM 5287 O O . LEU B 1 133 ? 36.133 182.570 123.235 1.00 49.54 133 LEU B O 1
ATOM 5292 N N . ILE B 1 134 ? 35.258 180.707 122.337 1.00 52.97 134 ILE B N 1
ATOM 5293 C CA . ILE B 1 134 ? 33.957 180.893 122.965 1.00 54.37 134 ILE B CA 1
ATOM 5294 C C . ILE B 1 134 ? 34.121 180.858 124.481 1.00 63.46 134 ILE B C 1
ATOM 5295 O O . ILE B 1 134 ? 33.643 181.745 125.191 1.00 62.88 134 ILE B O 1
ATOM 5300 N N . ARG B 1 135 ? 34.827 179.838 124.963 1.00 68.44 135 ARG B N 1
ATOM 5301 C CA . ARG B 1 135 ? 35.034 179.652 126.394 1.00 72.20 135 ARG B CA 1
ATOM 5302 C C . ARG B 1 135 ? 35.856 180.760 127.057 1.00 68.59 135 ARG B C 1
ATOM 5303 O O . ARG B 1 135 ? 35.740 180.966 128.261 1.00 72.16 135 ARG B O 1
ATOM 5311 N N . ASP B 1 136 ? 36.673 181.473 126.280 1.00 65.90 136 ASP B N 1
ATOM 5312 C CA . ASP B 1 136 ? 37.551 182.518 126.830 1.00 66.08 136 ASP B CA 1
ATOM 5313 C C . ASP B 1 136 ? 36.798 183.823 127.079 1.00 57.75 136 ASP B C 1
ATOM 5314 O O . ASP B 1 136 ? 36.413 184.513 126.135 1.00 56.48 136 ASP B O 1
ATOM 5319 N N . PRO B 1 137 ? 36.617 184.185 128.360 1.00 63.49 137 PRO B N 1
ATOM 5320 C CA . PRO B 1 137 ? 35.811 185.354 128.743 1.00 65.35 137 PRO B CA 1
ATOM 5321 C C . PRO B 1 137 ? 36.437 186.708 128.385 1.00 66.19 137 PRO B C 1
ATOM 5322 O O . PRO B 1 137 ? 35.757 187.732 128.489 1.00 57.24 137 PRO B O 1
ATOM 5326 N N . TYR B 1 138 ? 37.698 186.714 127.959 1.00 66.70 138 TYR B N 1
ATOM 5327 C CA . TYR B 1 138 ? 38.370 187.959 127.570 1.00 56.90 138 TYR B CA 1
ATOM 5328 C C . TYR B 1 138 ? 38.272 188.271 126.069 1.00 59.89 138 TYR B C 1
ATOM 5329 O O . TYR B 1 138 ? 38.733 189.319 125.595 1.00 60.77 138 TYR B O 1
ATOM 5338 N N . ILE B 1 139 ? 37.657 187.363 125.322 1.00 59.21 139 ILE B N 1
ATOM 5339 C CA . ILE B 1 139 ? 37.429 187.593 123.898 1.00 60.49 139 ILE B CA 1
ATOM 5340 C C . ILE B 1 139 ? 36.044 188.193 123.660 1.00 56.77 139 ILE B C 1
ATOM 5341 O O . ILE B 1 139 ? 35.056 187.734 124.240 1.00 56.59 139 ILE B O 1
ATOM 5346 N N . GLU B 1 140 ? 35.983 189.234 122.826 1.00 56.72 140 GLU B N 1
ATOM 5347 C CA . GLU B 1 140 ? 34.718 189.883 122.502 1.00 58.23 140 GLU B CA 1
ATOM 5348 C C . GLU B 1 140 ? 34.254 189.653 121.054 1.00 55.44 140 GLU B C 1
ATOM 5349 O O . GLU B 1 140 ? 33.063 189.459 120.836 1.00 52.73 140 GLU B O 1
ATOM 5355 N N . ASP B 1 141 ? 35.175 189.672 120.082 1.00 49.18 141 ASP B N 1
ATOM 5356 C CA . ASP B 1 141 ? 34.844 189.347 118.680 1.00 43.59 141 ASP B CA 1
ATOM 5357 C C . ASP B 1 141 ? 35.679 188.168 118.204 1.00 41.99 141 ASP B C 1
ATOM 5358 O O . ASP B 1 141 ? 36.856 188.037 118.566 1.00 40.22 141 ASP B O 1
ATOM 5363 N N . ILE B 1 142 ? 35.075 187.332 117.372 1.00 36.00 142 ILE B N 1
ATOM 5364 C CA . ILE B 1 142 ? 35.795 186.274 116.681 1.00 36.17 142 ILE B CA 1
ATOM 5365 C C . ILE B 1 142 ? 35.456 186.362 115.204 1.00 40.15 142 ILE B C 1
ATOM 5366 O O . ILE B 1 142 ? 34.279 186.349 114.849 1.00 36.64 142 ILE B O 1
ATOM 5371 N N . SER B 1 143 ? 36.470 186.446 114.342 1.00 38.57 143 SER B N 1
ATOM 5372 C CA . SER B 1 143 ? 36.220 186.470 112.897 1.00 38.26 143 SER B CA 1
ATOM 5373 C C . SER B 1 143 ? 36.978 185.385 112.162 1.00 36.16 143 SER B C 1
ATOM 5374 O O . SER B 1 143 ? 38.179 185.184 112.368 1.00 37.75 143 SER B O 1
ATOM 5377 N N . ILE B 1 144 ? 36.277 184.675 111.288 1.00 32.53 144 ILE B N 1
ATOM 5378 C CA . ILE B 1 144 ? 36.969 183.847 110.308 1.00 37.80 144 ILE B CA 1
ATOM 5379 C C . ILE B 1 144 ? 36.552 184.406 108.964 1.00 43.11 144 ILE B C 1
ATOM 5380 O O . ILE B 1 144 ? 35.480 184.062 108.458 1.00 40.02 144 ILE B O 1
ATOM 5385 N N . PRO B 1 145 ? 37.390 185.288 108.391 1.00 43.22 145 PRO B N 1
ATOM 5386 C CA . PRO B 1 145 ? 37.010 186.075 107.206 1.00 42.55 145 PRO B CA 1
ATOM 5387 C C . PRO B 1 145 ? 37.063 185.275 105.911 1.00 45.02 145 PRO B C 1
ATOM 5388 O O . PRO B 1 145 ? 36.565 185.732 104.873 1.00 49.07 145 PRO B O 1
ATOM 5392 N N . GLY B 1 146 ? 37.651 184.086 105.988 1.00 40.60 146 GLY B N 1
ATOM 5393 C CA . GLY B 1 146 ? 37.911 183.256 104.824 1.00 37.93 146 GLY B CA 1
ATOM 5394 C C . GLY B 1 146 ? 39.157 182.450 105.153 1.00 43.21 146 GLY B C 1
ATOM 5395 O O . GLY B 1 146 ? 39.499 182.342 106.328 1.00 43.00 146 GLY B O 1
ATOM 5396 N N . LEU B 1 147 ? 39.831 181.908 104.134 1.00 37.56 147 LEU B N 1
ATOM 5397 C CA . LEU B 1 147 ? 41.048 181.110 104.311 1.00 43.02 147 LEU B CA 1
ATOM 5398 C C . LEU B 1 147 ? 42.093 181.875 105.094 1.00 44.44 147 LEU B C 1
ATOM 5399 O O . LEU B 1 147 ? 42.270 183.068 104.879 1.00 43.24 147 LEU B O 1
ATOM 5404 N N . GLY B 1 148 ? 42.796 181.189 105.991 1.00 49.34 148 GLY B N 1
ATOM 5405 C CA . GLY B 1 148 ? 43.768 181.847 106.847 1.00 50.12 148 GLY B CA 1
ATOM 5406 C C . GLY B 1 148 ? 43.470 181.657 108.325 1.00 51.89 148 GLY B C 1
ATOM 5407 O O . GLY B 1 148 ? 42.800 180.690 108.719 1.00 45.83 148 GLY B O 1
ATOM 5408 N N . HIS B 1 149 ? 43.969 182.584 109.143 1.00 44.67 149 HIS B N 1
ATOM 5409 C CA . HIS B 1 149 ? 43.851 182.483 110.597 1.00 48.44 149 HIS B CA 1
ATOM 5410 C C . HIS B 1 149 ? 42.485 182.934 111.091 1.00 42.73 149 HIS B C 1
ATOM 5411 O O . HIS B 1 149 ? 41.807 183.702 110.422 1.00 39.72 149 HIS B O 1
ATOM 5418 N N . VAL B 1 150 ? 42.093 182.457 112.273 1.00 41.40 150 VAL B N 1
ATOM 5419 C CA . VAL B 1 150 ? 40.990 183.061 113.012 1.00 35.98 150 VAL B CA 1
ATOM 5420 C C . VAL B 1 150 ? 41.513 184.309 113.723 1.00 42.54 150 VAL B C 1
ATOM 5421 O O . VAL B 1 150 ? 42.584 184.282 114.353 1.00 43.18 150 VAL B O 1
ATOM 5425 N N . TYR B 1 151 ? 40.769 185.404 113.609 1.00 40.03 151 TYR B N 1
ATOM 5426 C CA . TYR B 1 151 ? 41.149 186.675 114.221 1.00 36.92 151 TYR B CA 1
ATOM 5427 C C . TYR B 1 151 ? 40.179 186.988 115.338 1.00 34.05 151 TYR B C 1
ATOM 5428 O O . TYR B 1 151 ? 39.007 186.645 115.258 1.00 34.14 151 TYR B O 1
ATOM 5437 N N . ILE B 1 152 ? 40.675 187.614 116.397 1.00 35.45 152 ILE B N 1
ATOM 5438 C CA . ILE B 1 152 ? 39.816 188.015 117.493 1.00 35.26 152 ILE B CA 1
ATOM 5439 C C . ILE B 1 152 ? 40.056 189.469 117.876 1.00 41.21 152 ILE B C 1
ATOM 5440 O O . ILE B 1 152 ? 41.028 190.090 117.439 1.00 40.92 152 ILE B O 1
ATOM 5445 N N . VAL B 1 153 ? 39.145 190.016 118.670 1.00 44.00 153 VAL B N 1
ATOM 5446 C CA . VAL B 1 153 ? 39.388 191.275 119.355 1.00 42.45 153 VAL B CA 1
ATOM 5447 C C . VAL B 1 153 ? 39.359 190.918 120.815 1.00 50.02 153 VAL B C 1
ATOM 5448 O O . VAL B 1 153 ? 38.379 190.346 121.307 1.00 47.39 153 VAL B O 1
ATOM 5452 N N . HIS B 1 154 ? 40.454 191.239 121.492 1.00 46.71 154 HIS B N 1
ATOM 5453 C CA . HIS B 1 154 ? 40.646 190.941 122.892 1.00 54.76 154 HIS B CA 1
ATOM 5454 C C . HIS B 1 154 ? 40.371 192.227 123.666 1.00 59.77 154 HIS B C 1
ATOM 5455 O O . HIS B 1 154 ? 40.693 193.316 123.183 1.00 63.13 154 HIS B O 1
ATOM 5462 N N . LYS B 1 155 ? 39.772 192.126 124.851 1.00 61.23 155 LYS B N 1
ATOM 5463 C CA . LYS B 1 155 ? 39.468 193.338 125.620 1.00 64.07 155 LYS B CA 1
ATOM 5464 C C . LYS B 1 155 ? 40.733 194.040 126.128 1.00 69.30 155 LYS B C 1
ATOM 5465 O O . LYS B 1 155 ? 40.766 195.266 126.241 1.00 77.69 155 LYS B O 1
ATOM 5471 N N . VAL B 1 156 ? 41.778 193.268 126.407 1.00 65.36 156 VAL B N 1
ATOM 5472 C CA . VAL B 1 156 ? 43.056 193.847 126.810 1.00 67.52 156 VAL B CA 1
ATOM 5473 C C . VAL B 1 156 ? 43.885 194.283 125.607 1.00 68.12 156 VAL B C 1
ATOM 5474 O O . VAL B 1 156 ? 44.394 195.406 125.562 1.00 70.70 156 VAL B O 1
ATOM 5478 N N . PHE B 1 157 ? 44.010 193.393 124.626 1.00 59.45 157 PHE B N 1
ATOM 5479 C CA . PHE B 1 157 ? 45.034 193.544 123.598 1.00 55.72 157 PHE B CA 1
ATOM 5480 C C . PHE B 1 157 ? 44.526 194.131 122.297 1.00 54.62 157 PHE B C 1
ATOM 5481 O O . PHE B 1 157 ? 45.309 194.585 121.456 1.00 49.11 157 PHE B O 1
ATOM 5489 N N . GLY B 1 158 ? 43.209 194.144 122.140 1.00 50.45 158 GLY B N 1
ATOM 5490 C CA . GLY B 1 158 ? 42.624 194.564 120.889 1.00 49.49 158 GLY B CA 1
ATOM 5491 C C . GLY B 1 158 ? 42.714 193.423 119.905 1.00 49.09 158 GLY B C 1
ATOM 5492 O O . GLY B 1 158 ? 42.713 192.258 120.303 1.00 46.40 158 GLY B O 1
ATOM 5493 N N . PRO B 1 159 ? 42.768 193.751 118.610 1.00 47.82 159 PRO B N 1
ATOM 5494 C CA . PRO B 1 159 ? 42.861 192.721 117.574 1.00 49.18 159 PRO B CA 1
ATOM 5495 C C . PRO B 1 159 ? 44.102 191.854 117.759 1.00 50.60 159 PRO B C 1
ATOM 5496 O O . PRO B 1 159 ? 45.232 192.365 117.951 1.00 40.89 159 PRO B O 1
ATOM 5500 N N . MET B 1 160 ? 43.884 190.542 117.733 1.00 40.32 160 MET B N 1
ATOM 5501 C CA . MET B 1 160 ? 44.991 189.588 117.759 1.00 42.60 160 MET B CA 1
ATOM 5502 C C . MET B 1 160 ? 44.791 188.525 116.689 1.00 43.87 160 MET B C 1
ATOM 5503 O O . MET B 1 160 ? 43.659 188.241 116.289 1.00 41.09 160 MET B O 1
ATOM 5508 N N . ARG B 1 161 ? 45.897 187.932 116.249 1.00 44.01 161 ARG B N 1
ATOM 5509 C CA . ARG B 1 161 ? 45.865 186.781 115.351 1.00 42.13 161 ARG B CA 1
ATOM 5510 C C . ARG B 1 161 ? 45.998 185.505 116.185 1.00 47.35 161 ARG B C 1
ATOM 5511 O O . ARG B 1 161 ? 46.967 185.363 116.957 1.00 46.30 161 ARG B O 1
ATOM 5519 N N . THR B 1 162 ? 45.038 184.586 116.050 1.00 44.89 162 THR B N 1
ATOM 5520 C CA . THR B 1 162 ? 45.112 183.313 116.785 1.00 43.28 162 THR B CA 1
ATOM 5521 C C . THR B 1 162 ? 45.887 182.245 116.029 1.00 47.30 162 THR B C 1
ATOM 5522 O O . THR B 1 162 ? 46.165 182.397 114.838 1.00 47.65 162 THR B O 1
ATOM 5526 N N . SER B 1 163 ? 46.203 181.152 116.721 1.00 53.06 163 SER B N 1
ATOM 5527 C CA . SER B 1 163 ? 46.954 180.048 116.126 1.00 52.83 163 SER B CA 1
ATOM 5528 C C . SER B 1 163 ? 46.044 179.106 115.342 1.00 55.65 163 SER B C 1
ATOM 5529 O O . SER B 1 163 ? 46.507 178.147 114.724 1.00 53.75 163 SER B O 1
ATOM 5532 N N . ILE B 1 164 ? 44.744 179.371 115.365 1.00 48.79 164 ILE B N 1
ATOM 5533 C CA . ILE B 1 164 ? 43.818 178.514 114.648 1.00 49.77 164 ILE B CA 1
ATOM 5534 C C . ILE B 1 164 ? 43.779 178.951 113.181 1.00 55.47 164 ILE B C 1
ATOM 5535 O O . ILE B 1 164 ? 43.622 180.138 112.885 1.00 50.43 164 ILE B O 1
ATOM 5540 N N . LYS B 1 165 ? 43.923 177.995 112.267 1.00 56.62 165 LYS B N 1
ATOM 5541 C CA . LYS B 1 165 ? 44.094 178.310 110.849 1.00 60.19 165 LYS B CA 1
ATOM 5542 C C . LYS B 1 165 ? 43.249 177.405 109.948 1.00 59.94 165 LYS B C 1
ATOM 5543 O O . LYS B 1 165 ? 43.259 176.185 110.104 1.00 63.36 165 LYS B O 1
ATOM 5549 N N . PHE B 1 166 ? 42.527 178.007 109.005 1.00 56.34 166 PHE B N 1
ATOM 5550 C CA . PHE B 1 166 ? 41.752 177.250 108.016 1.00 54.95 166 PHE B CA 1
ATOM 5551 C C . PHE B 1 166 ? 42.423 177.286 106.646 1.00 56.27 166 PHE B C 1
ATOM 5552 O O . PHE B 1 166 ? 42.570 178.353 106.042 1.00 58.69 166 PHE B O 1
ATOM 5560 N N . GLU B 1 167 ? 42.808 176.109 106.163 1.00 58.64 167 GLU B N 1
ATOM 5561 C CA . GLU B 1 167 ? 43.667 175.973 104.992 1.00 68.30 167 GLU B CA 1
ATOM 5562 C C . GLU B 1 167 ? 42.905 175.688 103.700 1.00 70.66 167 GLU B C 1
ATOM 5563 O O . GLU B 1 167 ? 43.412 175.957 102.610 1.00 73.83 167 GLU B O 1
ATOM 5569 N N . ASN B 1 168 ? 41.700 175.133 103.817 1.00 65.44 168 ASN B N 1
ATOM 5570 C CA . ASN B 1 168 ? 40.901 174.818 102.629 1.00 68.51 168 ASN B CA 1
ATOM 5571 C C . ASN B 1 168 ? 39.417 175.178 102.725 1.00 66.53 168 ASN B C 1
ATOM 5572 O O . ASN B 1 168 ? 38.832 175.223 103.815 1.00 61.97 168 ASN B O 1
ATOM 5577 N N . TYR B 1 169 ? 38.823 175.432 101.562 1.00 65.59 169 TYR B N 1
ATOM 5578 C CA . TYR B 1 169 ? 37.426 175.835 101.448 1.00 64.86 169 TYR B CA 1
ATOM 5579 C C . TYR B 1 169 ? 36.475 174.840 102.101 1.00 61.75 169 TYR B C 1
ATOM 5580 O O . TYR B 1 169 ? 35.445 175.225 102.649 1.00 57.25 169 TYR B O 1
ATOM 5589 N N . GLU B 1 170 ? 36.832 173.561 102.042 1.00 63.73 170 GLU B N 1
ATOM 5590 C CA . GLU B 1 170 ? 35.974 172.489 102.531 1.00 67.76 170 GLU B CA 1
ATOM 5591 C C . GLU B 1 170 ? 35.894 172.453 104.064 1.00 72.07 170 GLU B C 1
ATOM 5592 O O . GLU B 1 170 ? 34.816 172.245 104.626 1.00 74.77 170 GLU B O 1
ATOM 5598 N N . GLU B 1 171 ? 37.026 172.663 104.733 1.00 70.33 171 GLU B N 1
ATOM 5599 C CA . GLU B 1 171 ? 37.050 172.809 106.188 1.00 73.12 171 GLU B CA 1
ATOM 5600 C C . GLU B 1 171 ? 36.133 173.950 106.605 1.00 69.04 171 GLU B C 1
ATOM 5601 O O . GLU B 1 171 ? 35.285 173.793 107.486 1.00 70.13 171 GLU B O 1
ATOM 5607 N N . LEU B 1 172 ? 36.327 175.098 105.961 1.00 60.83 172 LEU B N 1
ATOM 5608 C CA . LEU B 1 172 ? 35.538 176.299 106.204 1.00 59.68 172 LEU B CA 1
ATOM 5609 C C . LEU B 1 172 ? 34.052 176.017 106.035 1.00 60.66 172 LEU B C 1
ATOM 5610 O O . LEU B 1 172 ? 33.245 176.360 106.906 1.00 55.36 172 LEU B O 1
ATOM 5615 N N . ASP B 1 173 ? 33.694 175.389 104.916 1.00 61.13 173 ASP B N 1
ATOM 5616 C CA . ASP B 1 173 ? 32.298 175.074 104.634 1.00 61.22 173 ASP B CA 1
ATOM 5617 C C . ASP B 1 173 ? 31.710 174.180 105.729 1.00 59.73 173 ASP B C 1
ATOM 5618 O O . ASP B 1 173 ? 30.630 174.456 106.254 1.00 56.60 173 ASP B O 1
ATOM 5623 N N . ASN B 1 174 ? 32.442 173.132 106.091 1.00 57.63 174 ASN B N 1
ATOM 5624 C CA . ASN B 1 174 ? 31.993 172.199 107.121 1.00 61.98 174 ASN B CA 1
ATOM 5625 C C . ASN B 1 174 ? 31.778 172.891 108.460 1.00 57.45 174 ASN B C 1
ATOM 5626 O O . ASN B 1 174 ? 30.882 172.528 109.221 1.00 61.77 174 ASN B O 1
ATOM 5631 N N . LEU B 1 175 ? 32.601 173.894 108.742 1.00 58.06 175 LEU B N 1
ATOM 5632 C CA . LEU B 1 175 ? 32.461 174.645 109.975 1.00 58.48 175 LEU B CA 1
ATOM 5633 C C . LEU B 1 175 ? 31.164 175.432 109.961 1.00 46.84 175 LEU B C 1
ATOM 5634 O O . LEU B 1 175 ? 30.334 175.290 110.857 1.00 47.90 175 LEU B O 1
ATOM 5639 N N . ILE B 1 176 ? 30.990 176.253 108.931 1.00 46.90 176 ILE B N 1
ATOM 5640 C CA . ILE B 1 176 ? 29.807 177.087 108.820 1.00 44.33 176 ILE B CA 1
ATOM 5641 C C . ILE B 1 176 ? 28.522 176.234 108.778 1.00 43.03 176 ILE B C 1
ATOM 5642 O O . ILE B 1 176 ? 27.519 176.572 109.415 1.00 44.28 176 ILE B O 1
ATOM 5647 N N . VAL B 1 177 ? 28.566 175.115 108.067 1.00 47.42 177 VAL B N 1
ATOM 5648 C CA . VAL B 1 177 ? 27.393 174.248 107.982 1.00 50.81 177 VAL B CA 1
ATOM 5649 C C . VAL B 1 177 ? 27.033 173.640 109.337 1.00 51.74 177 VAL B C 1
ATOM 5650 O O . VAL B 1 177 ? 25.908 173.812 109.809 1.00 49.52 177 VAL B O 1
ATOM 5654 N N . SER B 1 178 ? 27.993 172.965 109.971 1.00 49.87 178 SER B N 1
ATOM 5655 C CA . SER B 1 178 ? 27.735 172.300 111.248 1.00 56.31 178 SER B CA 1
ATOM 5656 C C . SER B 1 178 ? 27.343 173.272 112.364 1.00 49.59 178 SER B C 1
ATOM 5657 O O . SER B 1 178 ? 26.464 172.970 113.169 1.00 51.33 178 SER B O 1
ATOM 5660 N N . LEU B 1 179 ? 27.983 174.433 112.416 1.00 47.66 179 LEU B N 1
ATOM 5661 C CA . LEU B 1 179 ? 27.661 175.405 113.462 1.00 48.80 179 LEU B CA 1
ATOM 5662 C C . LEU B 1 179 ? 26.272 175.987 113.259 1.00 45.18 179 LEU B C 1
ATOM 5663 O O . LEU B 1 179 ? 25.507 176.147 114.220 1.00 44.36 179 LEU B O 1
ATOM 5668 N N . SER B 1 180 ? 25.931 176.279 112.006 1.00 46.08 180 SER B N 1
ATOM 5669 C CA . SER B 1 180 ? 24.609 176.820 111.702 1.00 44.48 180 SER B CA 1
ATOM 5670 C C . SER B 1 180 ? 23.536 175.790 112.024 1.00 48.90 180 SER B C 1
ATOM 5671 O O . SER B 1 180 ? 22.479 176.137 112.555 1.00 47.42 180 SER B O 1
ATOM 5674 N N . GLU B 1 181 ? 23.812 174.523 111.719 1.00 49.60 181 GLU B N 1
ATOM 5675 C CA . GLU B 1 181 ? 22.876 173.458 112.059 1.00 51.08 181 GLU B CA 1
ATOM 5676 C C . GLU B 1 181 ? 22.772 173.339 113.577 1.00 50.46 181 GLU B C 1
ATOM 5677 O O . GLU B 1 181 ? 21.682 173.190 114.124 1.00 52.26 181 GLU B O 1
ATOM 5683 N N . LYS B 1 182 ? 23.909 173.413 114.262 1.00 52.28 182 LYS B N 1
ATOM 5684 C CA . LYS B 1 182 ? 23.902 173.324 115.719 1.00 55.82 182 LYS B CA 1
ATOM 5685 C C . LYS B 1 182 ? 23.144 174.482 116.340 1.00 54.52 182 LYS B C 1
ATOM 5686 O O . LYS B 1 182 ? 22.525 174.329 117.388 1.00 63.39 182 LYS B O 1
ATOM 5692 N N . SER B 1 183 ? 23.187 175.633 115.677 1.00 48.82 183 SER B N 1
ATOM 5693 C CA . SER B 1 183 ? 22.451 176.812 116.131 1.00 50.38 183 SER B CA 1
ATOM 5694 C C . SER B 1 183 ? 20.985 176.780 115.705 1.00 52.59 183 SER B C 1
ATOM 5695 O O . SER B 1 183 ? 20.264 177.761 115.902 1.00 51.44 183 SER B O 1
ATOM 5698 N N . TYR B 1 184 ? 20.561 175.658 115.121 1.00 52.81 184 TYR B N 1
ATOM 5699 C CA . TYR B 1 184 ? 19.187 175.464 114.641 1.00 56.50 184 TYR B CA 1
ATOM 5700 C C . TYR B 1 184 ? 18.776 176.444 113.541 1.00 54.78 184 TYR B C 1
ATOM 5701 O O . TYR B 1 184 ? 17.587 176.699 113.337 1.00 54.64 184 TYR B O 1
ATOM 5710 N N . ARG B 1 185 ? 19.760 176.993 112.835 1.00 47.74 185 ARG B N 1
ATOM 5711 C CA . ARG B 1 185 ? 19.483 177.864 111.690 1.00 49.33 185 ARG B CA 1
ATOM 5712 C C . ARG B 1 185 ? 20.438 177.491 110.561 1.00 45.83 185 ARG B C 1
ATOM 5713 O O . ARG B 1 185 ? 21.374 178.230 110.258 1.00 46.37 185 ARG B O 1
ATOM 5721 N N . PRO B 1 186 ? 20.202 176.334 109.934 1.00 49.51 186 PRO B N 1
ATOM 5722 C CA . PRO B 1 186 ? 21.143 175.843 108.920 1.00 50.62 186 PRO B CA 1
ATOM 5723 C C . PRO B 1 186 ? 21.271 176.824 107.752 1.00 56.46 186 PRO B C 1
ATOM 5724 O O . PRO B 1 186 ? 20.264 177.422 107.348 1.00 61.92 186 PRO B O 1
ATOM 5728 N N . VAL B 1 187 ? 22.485 177.004 107.234 1.00 50.55 187 VAL B N 1
ATOM 5729 C CA . VAL B 1 187 ? 22.665 177.732 105.981 1.00 52.73 187 VAL B CA 1
ATOM 5730 C C . VAL B 1 187 ? 22.294 176.790 104.834 1.00 54.76 187 VAL B C 1
ATOM 5731 O O . VAL B 1 187 ? 22.281 175.581 105.007 1.00 53.88 187 VAL B O 1
ATOM 5735 N N . SER B 1 188 ? 21.971 177.349 103.674 1.00 47.78 188 SER B N 1
ATOM 5736 C CA . SER B 1 188 ? 21.851 176.570 102.443 1.00 52.04 188 SER B CA 1
ATOM 5737 C C . SER B 1 188 ? 22.392 177.454 101.339 1.00 53.67 188 SER B C 1
ATOM 5738 O O . SER B 1 188 ? 22.574 178.648 101.550 1.00 50.36 188 SER B O 1
ATOM 5741 N N . HIS B 1 189 ? 22.663 176.892 100.168 1.00 57.58 189 HIS B N 1
ATOM 5742 C CA . HIS B 1 189 ? 23.111 177.731 99.063 1.00 62.38 189 HIS B CA 1
ATOM 5743 C C . HIS B 1 189 ? 22.042 178.760 98.689 1.00 59.77 189 HIS B C 1
ATOM 5744 O O . HIS B 1 189 ? 22.373 179.897 98.357 1.00 57.14 189 HIS B O 1
ATOM 5751 N N . ASN B 1 190 ? 20.772 178.361 98.781 1.00 54.63 190 ASN B N 1
ATOM 5752 C CA . ASN B 1 190 ? 19.642 179.263 98.521 1.00 58.87 190 ASN B CA 1
ATOM 5753 C C . ASN B 1 190 ? 19.504 180.420 99.498 1.00 56.13 190 ASN B C 1
ATOM 5754 O O . ASN B 1 190 ? 19.166 181.529 99.094 1.00 58.38 190 ASN B O 1
ATOM 5759 N N . ARG B 1 191 ? 19.719 180.160 100.784 1.00 52.97 191 ARG B N 1
ATOM 5760 C CA . ARG B 1 191 ? 19.848 181.252 101.741 1.00 51.44 191 ARG B CA 1
ATOM 5761 C C . ARG B 1 191 ? 21.132 181.095 102.555 1.00 49.35 191 ARG B C 1
ATOM 5762 O O . ARG B 1 191 ? 21.130 180.493 103.630 1.00 49.76 191 ARG B O 1
ATOM 5770 N N . PRO B 1 192 ? 22.236 181.645 102.019 1.00 47.33 192 PRO B N 1
ATOM 5771 C CA . PRO B 1 192 ? 23.607 181.426 102.493 1.00 46.59 192 PRO B CA 1
ATOM 5772 C C . PRO B 1 192 ? 24.022 182.367 103.608 1.00 48.18 192 PRO B C 1
ATOM 5773 O O . PRO B 1 192 ? 25.079 182.151 104.216 1.00 44.82 192 PRO B O 1
ATOM 5777 N N . VAL B 1 193 ? 23.224 183.401 103.860 1.00 41.36 193 VAL B N 1
ATOM 5778 C CA . VAL B 1 193 ? 23.551 184.354 104.908 1.00 42.35 193 VAL B CA 1
ATOM 5779 C C . VAL B 1 193 ? 22.618 184.094 106.075 1.00 43.14 193 VAL B C 1
ATOM 5780 O O . VAL B 1 193 ? 21.415 184.153 105.916 1.00 37.18 193 VAL B O 1
ATOM 5784 N N . VAL B 1 194 ? 23.167 183.794 107.245 1.00 39.36 194 VAL B N 1
ATOM 5785 C CA . VAL B 1 194 ? 22.342 183.415 108.391 1.00 43.45 194 VAL B CA 1
ATOM 5786 C C . VAL B 1 194 ? 22.833 184.071 109.681 1.00 43.53 194 VAL B C 1
ATOM 5787 O O . VAL B 1 194 ? 24.038 184.098 109.958 1.00 38.89 194 VAL B O 1
ATOM 5791 N N . ASP B 1 195 ? 21.899 184.606 110.463 1.00 44.74 195 ASP B N 1
ATOM 5792 C CA . ASP B 1 195 ? 22.209 185.095 111.804 1.00 48.47 195 ASP B CA 1
ATOM 5793 C C . ASP B 1 195 ? 21.564 184.181 112.844 1.00 50.37 195 ASP B C 1
ATOM 5794 O O . ASP B 1 195 ? 20.418 183.772 112.682 1.00 44.67 195 ASP B O 1
ATOM 5799 N N . ALA B 1 196 ? 22.297 183.837 113.898 1.00 41.34 196 ALA B N 1
ATOM 5800 C CA . ALA B 1 196 ? 21.763 182.929 114.910 1.00 40.87 196 ALA B CA 1
ATOM 5801 C C . ALA B 1 196 ? 22.330 183.193 116.298 1.00 41.29 196 ALA B C 1
ATOM 5802 O O . ALA B 1 196 ? 23.218 184.025 116.469 1.00 37.34 196 ALA B O 1
ATOM 5804 N N . SER B 1 197 ? 21.810 182.480 117.290 1.00 41.32 197 SER B N 1
ATOM 5805 C CA . SER B 1 197 ? 22.407 182.495 118.614 1.00 44.26 197 SER B CA 1
ATOM 5806 C C . SER B 1 197 ? 23.102 181.164 118.893 1.00 45.45 197 SER B C 1
ATOM 5807 O O . SER B 1 197 ? 22.595 180.098 118.531 1.00 45.55 197 SER B O 1
ATOM 5810 N N . LEU B 1 198 ? 24.274 181.239 119.513 1.00 46.47 198 LEU B N 1
ATOM 5811 C CA . LEU B 1 198 ? 24.947 180.072 120.069 1.00 48.45 198 LEU B CA 1
ATOM 5812 C C . LEU B 1 198 ? 24.346 179.822 121.460 1.00 52.76 198 LEU B C 1
ATOM 5813 O O . LEU B 1 198 ? 23.759 180.733 122.055 1.00 52.43 198 LEU B O 1
ATOM 5818 N N . PRO B 1 199 ? 24.477 178.587 121.980 1.00 60.62 199 PRO B N 1
ATOM 5819 C CA . PRO B 1 199 ? 23.881 178.252 123.283 1.00 62.98 199 PRO B CA 1
ATOM 5820 C C . PRO B 1 199 ? 24.312 179.166 124.430 1.00 68.25 199 PRO B C 1
ATOM 5821 O O . PRO B 1 199 ? 23.542 179.339 125.380 1.00 69.08 199 PRO B O 1
ATOM 5825 N N . ASP B 1 200 ? 25.510 179.740 124.347 1.00 64.61 200 ASP B N 1
ATOM 5826 C CA . ASP B 1 200 ? 25.999 180.613 125.412 1.00 68.11 200 ASP B CA 1
ATOM 5827 C C . ASP B 1 200 ? 25.439 182.033 125.304 1.00 63.72 200 ASP B C 1
ATOM 5828 O O . ASP B 1 200 ? 25.662 182.870 126.180 1.00 62.94 200 ASP B O 1
ATOM 5833 N N . GLY B 1 201 ? 24.707 182.304 124.229 1.00 68.66 201 GLY B N 1
ATOM 5834 C CA . GLY B 1 201 ? 24.086 183.606 124.071 1.00 64.45 201 GLY B CA 1
ATOM 5835 C C . GLY B 1 201 ? 24.826 184.537 123.131 1.00 59.99 201 GLY B C 1
ATOM 5836 O O . GLY B 1 201 ? 24.324 185.620 122.807 1.00 55.30 201 GLY B O 1
ATOM 5837 N N . SER B 1 202 ? 26.019 184.125 122.699 1.00 43.79 202 SER B N 1
ATOM 5838 C CA . SER B 1 202 ? 26.762 184.874 121.695 1.00 40.26 202 SER B CA 1
ATOM 5839 C C . SER B 1 202 ? 25.951 184.925 120.408 1.00 46.91 202 SER B C 1
ATOM 5840 O O . SER B 1 202 ? 25.112 184.043 120.153 1.00 46.53 202 SER B O 1
ATOM 5843 N N . ARG B 1 203 ? 26.187 185.950 119.592 1.00 38.85 203 ARG B N 1
ATOM 5844 C CA . ARG B 1 203 ? 25.507 186.041 118.297 1.00 34.38 203 ARG B CA 1
ATOM 5845 C C . ARG B 1 203 ? 26.487 185.659 117.215 1.00 35.11 203 ARG B C 1
ATOM 5846 O O . ARG B 1 203 ? 27.672 185.981 117.292 1.00 34.85 203 ARG B O 1
ATOM 5854 N N . VAL B 1 204 ? 26.006 184.966 116.197 1.00 33.69 204 VAL B N 1
ATOM 5855 C CA . VAL B 1 204 ? 26.899 184.572 115.120 1.00 31.75 204 VAL B CA 1
ATOM 5856 C C . VAL B 1 204 ? 26.280 184.893 113.766 1.00 32.42 204 VAL B C 1
ATOM 5857 O O . VAL B 1 204 ? 25.097 184.664 113.558 1.00 37.95 204 VAL B O 1
ATOM 5861 N N . ASN B 1 205 ? 27.082 185.437 112.859 1.00 36.23 205 ASN B N 1
ATOM 5862 C CA . ASN B 1 205 ? 26.650 185.632 111.488 1.00 34.93 205 ASN B CA 1
ATOM 5863 C C . ASN B 1 205 ? 27.406 184.665 110.611 1.00 36.91 205 ASN B C 1
ATOM 5864 O O . ASN B 1 205 ? 28.623 184.526 110.770 1.00 31.64 205 ASN B O 1
ATOM 5869 N N . PHE B 1 206 ? 26.700 183.967 109.718 1.00 34.78 206 PHE B N 1
ATOM 5870 C CA . PHE B 1 206 ? 27.343 183.041 108.773 1.00 38.14 206 PHE B CA 1
ATOM 5871 C C . PHE B 1 206 ? 27.136 183.507 107.345 1.00 36.77 206 PHE B C 1
ATOM 5872 O O . PHE B 1 206 ? 26.047 183.964 106.994 1.00 37.84 206 PHE B O 1
ATOM 5880 N N . VAL B 1 207 ? 28.152 183.329 106.506 1.00 38.28 207 VAL B N 1
ATOM 5881 C CA . VAL B 1 207 ? 28.008 183.554 105.066 1.00 38.67 207 VAL B CA 1
ATOM 5882 C C . VAL B 1 207 ? 28.589 182.350 104.330 1.00 39.17 207 VAL B C 1
ATOM 5883 O O . VAL B 1 207 ? 29.793 182.095 104.401 1.00 43.54 207 VAL B O 1
ATOM 5887 N N . TYR B 1 208 ? 27.727 181.610 103.632 1.00 40.05 208 TYR B N 1
ATOM 5888 C CA . TYR B 1 208 ? 28.065 180.280 103.131 1.00 39.14 208 TYR B CA 1
ATOM 5889 C C . TYR B 1 208 ? 28.246 180.179 101.614 1.00 46.66 208 TYR B C 1
ATOM 5890 O O . TYR B 1 208 ? 27.398 180.640 100.839 1.00 47.06 208 TYR B O 1
ATOM 5899 N N . GLY B 1 209 ? 29.342 179.552 101.194 1.00 42.07 209 GLY B N 1
ATOM 5900 C CA . GLY B 1 209 ? 29.586 179.315 99.781 1.00 45.56 209 GLY B CA 1
ATOM 5901 C C . GLY B 1 209 ? 30.554 180.311 99.174 1.00 43.54 209 GLY B C 1
ATOM 5902 O O . GLY B 1 209 ? 30.448 181.512 99.404 1.00 40.79 209 GLY B O 1
ATOM 5903 N N . VAL B 1 210 ? 31.498 179.802 98.391 1.00 47.15 210 VAL B N 1
ATOM 5904 C CA . VAL B 1 210 ? 32.520 180.630 97.756 1.00 50.76 210 VAL B CA 1
ATOM 5905 C C . VAL B 1 210 ? 31.926 181.564 96.700 1.00 52.11 210 VAL B C 1
ATOM 5906 O O . VAL B 1 210 ? 32.501 182.602 96.396 1.00 48.74 210 VAL B O 1
ATOM 5910 N N . ASP B 1 211 ? 30.771 181.197 96.147 1.00 50.24 211 ASP B N 1
ATOM 5911 C CA . ASP B 1 211 ? 30.072 182.066 95.203 1.00 51.34 211 ASP B CA 1
ATOM 5912 C C . ASP B 1 211 ? 29.559 183.356 95.860 1.00 54.05 211 ASP B C 1
ATOM 5913 O O . ASP B 1 211 ? 29.204 184.324 95.172 1.00 56.29 211 ASP B O 1
ATOM 5918 N N . ILE B 1 212 ? 29.515 183.378 97.189 1.00 40.38 212 ILE B N 1
ATOM 5919 C CA . ILE B 1 212 ? 29.126 184.582 97.898 1.00 38.07 212 ILE B CA 1
ATOM 5920 C C . ILE B 1 212 ? 30.315 185.171 98.684 1.00 46.67 212 ILE B C 1
ATOM 5921 O O . ILE B 1 212 ? 30.547 186.377 98.655 1.00 42.29 212 ILE B O 1
ATOM 5926 N N . SER B 1 213 ? 31.060 184.325 99.394 1.00 44.99 213 SER B N 1
ATOM 5927 C CA . SER B 1 213 ? 32.204 184.813 100.185 1.00 38.57 213 SER B CA 1
ATOM 5928 C C . SER B 1 213 ? 33.438 184.312 99.458 1.00 43.71 213 SER B C 1
ATOM 5929 O O . SER B 1 213 ? 33.823 183.146 99.609 1.00 40.07 213 SER B O 1
ATOM 5932 N N . ARG B 1 214 ? 34.031 185.170 98.625 1.00 36.46 214 ARG B N 1
ATOM 5933 C CA . ARG B 1 214 ? 34.984 184.671 97.622 1.00 41.68 214 ARG B CA 1
ATOM 5934 C C . ARG B 1 214 ? 36.354 184.226 98.150 1.00 43.13 214 ARG B C 1
ATOM 5935 O O . ARG B 1 214 ? 37.144 183.647 97.406 1.00 43.14 214 ARG B O 1
ATOM 5943 N N . ARG B 1 215 ? 36.628 184.481 99.426 1.00 41.42 215 ARG B N 1
ATOM 5944 C CA . ARG B 1 215 ? 37.820 183.902 100.051 1.00 42.14 215 ARG B CA 1
ATOM 5945 C C . ARG B 1 215 ? 37.458 182.671 100.891 1.00 49.98 215 ARG B C 1
ATOM 5946 O O . ARG B 1 215 ? 38.278 182.167 101.670 1.00 48.15 215 ARG B O 1
ATOM 5954 N N . GLY B 1 216 ? 36.228 182.191 100.727 1.00 45.89 216 GLY B N 1
ATOM 5955 C CA . GLY B 1 216 ? 35.756 181.018 101.441 1.00 43.21 216 GLY B CA 1
ATOM 5956 C C . GLY B 1 216 ? 34.685 181.421 102.431 1.00 40.49 216 GLY B C 1
ATOM 5957 O O . GLY B 1 216 ? 34.623 182.594 102.820 1.00 41.73 216 GLY B O 1
ATOM 5958 N N . SER B 1 217 ? 33.826 180.472 102.816 1.00 43.43 217 SER B N 1
ATOM 5959 C CA . SER B 1 217 ? 32.741 180.744 103.770 1.00 40.12 217 SER B CA 1
ATOM 5960 C C . SER B 1 217 ? 33.277 181.440 105.015 1.00 43.74 217 SER B C 1
ATOM 5961 O O . SER B 1 217 ? 34.339 181.072 105.539 1.00 42.35 217 SER B O 1
ATOM 5964 N N . ASN B 1 218 ? 32.561 182.451 105.492 1.00 43.38 218 ASN B N 1
ATOM 5965 C CA . ASN B 1 218 ? 33.076 183.228 106.611 1.00 39.13 218 ASN B CA 1
ATOM 5966 C C . ASN B 1 218 ? 32.086 183.304 107.760 1.00 36.77 218 ASN B C 1
ATOM 5967 O O . ASN B 1 218 ? 30.879 183.093 107.559 1.00 37.40 218 ASN B O 1
ATOM 5972 N N . LEU B 1 219 ? 32.588 183.584 108.963 1.00 32.79 219 LEU B N 1
ATOM 5973 C CA . LEU B 1 219 ? 31.687 183.899 110.072 1.00 34.95 219 LEU B CA 1
ATOM 5974 C C . LEU B 1 219 ? 32.221 184.930 111.050 1.00 34.96 219 LEU B C 1
ATOM 5975 O O . LEU B 1 219 ? 33.417 185.226 111.083 1.00 37.80 219 LEU B O 1
ATOM 5980 N N . THR B 1 220 ? 31.308 185.465 111.849 1.00 33.06 220 THR B N 1
ATOM 5981 C CA . THR B 1 220 ? 31.651 186.434 112.865 1.00 32.34 220 THR B CA 1
ATOM 5982 C C . THR B 1 220 ? 30.859 186.090 114.100 1.00 36.83 220 THR B C 1
ATOM 5983 O O . THR B 1 220 ? 29.632 185.969 114.037 1.00 39.88 220 THR B O 1
ATOM 5987 N N . VAL B 1 221 ? 31.555 185.928 115.219 1.00 30.46 221 VAL B N 1
ATOM 5988 C CA . VAL B 1 221 ? 30.887 185.775 116.505 1.00 33.04 221 VAL B CA 1
ATOM 5989 C C . VAL B 1 221 ? 31.034 187.046 117.339 1.00 40.68 221 VAL B C 1
ATOM 5990 O O . VAL B 1 221 ? 32.129 187.595 117.456 1.00 36.90 221 VAL B O 1
ATOM 5994 N N . ARG B 1 222 ? 29.917 187.511 117.891 1.00 36.45 222 ARG B N 1
ATOM 5995 C CA A ARG B 1 222 ? 29.924 188.631 118.819 0.76 39.20 222 ARG B CA 1
ATOM 5996 C CA B ARG B 1 222 ? 29.911 188.631 118.813 0.24 39.96 222 ARG B CA 1
ATOM 5997 C C . ARG B 1 222 ? 29.569 188.101 120.200 1.00 41.36 222 ARG B C 1
ATOM 5998 O O . ARG B 1 222 ? 28.506 187.504 120.401 1.00 36.11 222 ARG B O 1
ATOM 6013 N N . LYS B 1 223 ? 30.469 188.301 121.155 1.00 38.14 223 LYS B N 1
ATOM 6014 C CA . LYS B 1 223 ? 30.224 187.828 122.503 1.00 42.18 223 LYS B CA 1
ATOM 6015 C C . LYS B 1 223 ? 29.874 189.009 123.397 1.00 52.56 223 LYS B C 1
ATOM 6016 O O . LYS B 1 223 ? 30.216 190.152 123.087 1.00 48.30 223 LYS B O 1
ATOM 6022 N N . PHE B 1 224 ? 29.186 188.748 124.501 1.00 49.59 224 PHE B N 1
ATOM 6023 C CA . PHE B 1 224 ? 28.758 189.858 125.351 1.00 53.42 224 PHE B CA 1
ATOM 6024 C C . PHE B 1 224 ? 29.146 189.636 126.809 1.00 48.46 224 PHE B C 1
ATOM 6025 O O . PHE B 1 224 ? 29.076 188.520 127.319 1.00 53.71 224 PHE B O 1
ATOM 6033 N N . SER B 1 225 ? 29.553 190.710 127.473 1.00 62.42 225 SER B N 1
ATOM 6034 C CA . SER B 1 225 ? 29.975 190.614 128.863 1.00 64.54 225 SER B CA 1
ATOM 6035 C C . SER B 1 225 ? 28.785 190.380 129.784 1.00 49.93 225 SER B C 1
ATOM 6036 O O . SER B 1 225 ? 27.764 191.068 129.707 1.00 43.74 225 SER B O 1
ATOM 6039 N N . ARG B 1 226 ? 28.910 189.393 130.653 1.00 43.72 226 ARG B N 1
ATOM 6040 C CA . ARG B 1 226 ? 27.852 189.111 131.621 1.00 48.08 226 ARG B CA 1
ATOM 6041 C C . ARG B 1 226 ? 27.894 190.117 132.765 1.00 50.79 226 ARG B C 1
ATOM 6042 O O . ARG B 1 226 ? 26.902 190.315 133.470 1.00 51.60 226 ARG B O 1
ATOM 6050 N N . VAL B 1 227 ? 29.051 190.752 132.946 1.00 39.25 227 VAL B N 1
ATOM 6051 C CA . VAL B 1 227 ? 29.206 191.734 134.009 1.00 37.86 227 VAL B CA 1
ATOM 6052 C C . VAL B 1 227 ? 29.546 193.097 133.422 1.00 35.92 227 VAL B C 1
ATOM 6053 O O . VAL B 1 227 ? 30.679 193.333 133.015 1.00 37.40 227 VAL B O 1
ATOM 6057 N N . PRO B 1 228 ? 28.560 193.996 133.354 1.00 36.52 228 PRO B N 1
ATOM 6058 C CA . PRO B 1 228 ? 28.787 195.296 132.711 1.00 32.26 228 PRO B CA 1
ATOM 6059 C C . PRO B 1 228 ? 29.795 196.139 133.485 1.00 36.17 228 PRO B C 1
ATOM 6060 O O . PRO B 1 228 ? 29.976 195.902 134.678 1.00 31.43 228 PRO B O 1
ATOM 6064 N N . THR B 1 229 ? 30.422 197.106 132.813 1.00 29.58 229 THR B N 1
ATOM 6065 C CA . THR B 1 229 ? 31.270 198.091 133.471 1.00 37.00 229 THR B CA 1
ATOM 6066 C C . THR B 1 229 ? 30.377 198.960 134.360 1.00 37.50 229 THR B C 1
ATOM 6067 O O . THR B 1 229 ? 29.284 199.357 133.958 1.00 31.85 229 THR B O 1
ATOM 6071 N N . SER B 1 230 ? 30.829 199.249 135.577 1.00 35.66 230 SER B N 1
ATOM 6072 C CA . SER B 1 230 ? 29.993 199.961 136.537 1.00 33.65 230 SER B CA 1
ATOM 6073 C C . SER B 1 230 ? 30.218 201.465 136.496 1.00 31.77 230 SER B C 1
ATOM 6074 O O . SER B 1 230 ? 31.183 201.940 135.891 1.00 31.31 230 SER B O 1
ATOM 6077 N N . ILE B 1 231 ? 29.325 202.213 137.145 1.00 33.27 231 ILE B N 1
ATOM 6078 C CA . ILE B 1 231 ? 29.455 203.667 137.201 1.00 27.89 231 ILE B CA 1
ATOM 6079 C C . ILE B 1 231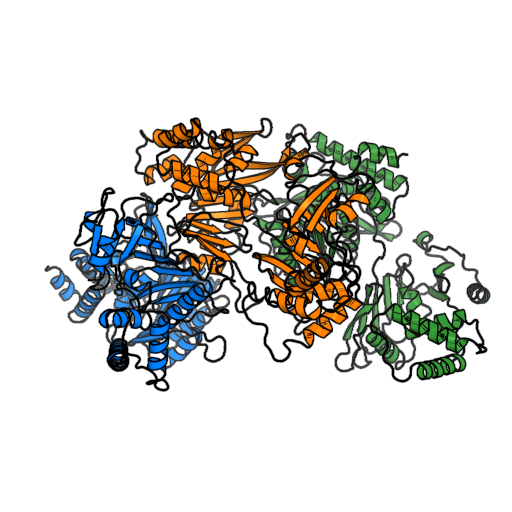 ? 30.714 204.110 137.995 1.00 30.82 231 ILE B C 1
ATOM 6080 O O . ILE B 1 231 ? 31.311 205.128 137.679 1.00 34.26 231 ILE B O 1
ATOM 6085 N N . THR B 1 232 ? 31.146 203.337 138.985 1.00 33.38 232 THR B N 1
ATOM 6086 C CA . THR B 1 232 ? 32.381 203.710 139.699 1.00 36.24 232 THR B CA 1
ATOM 6087 C C . THR B 1 232 ? 33.633 203.458 138.852 1.00 36.50 232 THR B C 1
ATOM 6088 O O . THR B 1 232 ? 34.612 204.206 138.921 1.00 38.89 232 THR B O 1
ATOM 6092 N N . GLN B 1 233 ? 33.601 202.417 138.030 1.00 34.89 233 GLN B N 1
ATOM 6093 C CA . GLN B 1 233 ? 34.682 202.222 137.071 1.00 33.53 233 GLN B CA 1
ATOM 6094 C C . GLN B 1 233 ? 34.774 203.389 136.092 1.00 31.15 233 GLN B C 1
ATOM 6095 O O . GLN B 1 233 ? 35.863 203.894 135.825 1.00 34.38 233 GLN B O 1
ATOM 6101 N N . LEU B 1 234 ? 33.625 203.823 135.567 1.00 31.58 234 LEU B N 1
ATOM 6102 C CA . LEU B 1 234 ? 33.618 204.934 134.638 1.00 31.60 234 LEU B CA 1
ATOM 6103 C C . LEU B 1 234 ? 34.162 206.193 135.307 1.00 34.90 234 LEU B C 1
ATOM 6104 O O . LEU B 1 234 ? 34.885 206.960 134.677 1.00 33.45 234 LEU B O 1
ATOM 6109 N N . ILE B 1 235 ? 33.800 206.421 136.573 1.00 33.43 235 ILE B N 1
ATOM 6110 C CA . ILE B 1 235 ? 34.329 207.580 137.289 1.00 38.46 235 ILE B CA 1
ATOM 6111 C C . ILE B 1 235 ? 35.844 207.439 137.412 1.00 38.30 235 ILE B C 1
ATOM 6112 O O . ILE B 1 235 ? 36.588 208.388 137.131 1.00 36.70 235 ILE B O 1
ATOM 6117 N N . MET B 1 236 ? 36.304 206.246 137.783 1.00 31.82 236 MET B N 1
ATOM 6118 C CA . MET B 1 236 ? 37.753 206.021 137.950 1.00 37.08 236 MET B CA 1
ATOM 6119 C C . MET B 1 236 ? 38.502 206.185 136.629 1.00 40.82 236 MET B C 1
ATOM 6120 O O . MET B 1 236 ? 39.615 206.700 136.601 1.00 38.43 236 MET B O 1
ATOM 6125 N N . PHE B 1 237 ? 37.871 205.767 135.533 1.00 36.84 237 PHE B N 1
ATOM 6126 C CA . PHE B 1 237 ? 38.437 205.954 134.197 1.00 39.22 237 PHE B CA 1
ATOM 6127 C C . PHE B 1 237 ? 38.530 207.435 133.833 1.00 39.11 237 PHE B C 1
ATOM 6128 O O . PHE B 1 237 ? 39.275 207.794 132.928 1.00 42.84 237 PHE B O 1
ATOM 6136 N N . GLY B 1 238 ? 37.747 208.281 134.512 1.00 33.96 238 GLY B N 1
ATOM 6137 C CA . GLY B 1 238 ? 37.710 209.705 134.218 1.00 32.44 238 GLY B CA 1
ATOM 6138 C C . GLY B 1 238 ? 36.630 210.041 133.177 1.00 33.34 238 GLY B C 1
ATOM 6139 O O . GLY B 1 238 ? 36.531 211.167 132.699 1.00 36.21 238 GLY B O 1
ATOM 6140 N N . THR B 1 239 ? 35.828 209.058 132.809 1.00 32.74 239 THR B N 1
ATOM 6141 C CA . THR B 1 239 ? 34.829 209.270 131.742 1.00 36.30 239 THR B CA 1
ATOM 6142 C C . THR B 1 239 ? 33.694 210.184 132.219 1.00 40.14 239 THR B C 1
ATOM 6143 O O . THR B 1 239 ? 33.206 211.045 131.469 1.00 36.13 239 THR B O 1
ATOM 6147 N N . LEU B 1 240 ? 33.292 210.001 133.475 1.00 38.03 240 LEU B N 1
ATOM 6148 C CA . LEU B 1 240 ? 32.403 210.934 134.162 1.00 37.73 240 LEU B CA 1
ATOM 6149 C C . LEU B 1 240 ? 33.035 211.345 135.489 1.00 40.54 240 LEU B C 1
ATOM 6150 O O . LEU B 1 240 ? 33.825 210.598 136.061 1.00 38.82 240 LEU B O 1
ATOM 6155 N N . SER B 1 241 ? 32.687 212.528 135.980 1.00 37.26 241 SER B N 1
ATOM 6156 C CA . SER B 1 241 ? 33.064 212.919 137.325 1.00 40.62 241 SER B CA 1
ATOM 6157 C C . SER B 1 241 ? 32.013 212.380 138.279 1.00 36.42 241 SER B C 1
ATOM 6158 O O . SER B 1 241 ? 30.891 212.060 137.889 1.00 33.77 241 SER B O 1
ATOM 6161 N N . SER B 1 242 ? 32.378 212.277 139.537 1.00 32.86 242 SER B N 1
ATOM 6162 C CA A SER B 1 242 ? 31.451 211.856 140.579 0.46 40.07 242 SER B CA 1
ATOM 6163 C CA B SER B 1 242 ? 31.451 211.854 140.578 0.54 40.17 242 SER B CA 1
ATOM 6164 C C . SER B 1 242 ? 30.206 212.753 140.619 1.00 34.58 242 SER B C 1
ATOM 6165 O O . SER B 1 242 ? 29.078 212.273 140.773 1.00 36.93 242 SER B O 1
ATOM 6170 N N . MET B 1 243 ? 30.409 214.056 140.457 1.00 34.72 243 MET B N 1
ATOM 6171 C CA . MET B 1 243 ? 29.290 215.009 140.444 1.00 37.95 243 MET B CA 1
ATOM 6172 C C . MET B 1 243 ? 28.353 214.784 139.267 1.00 37.89 243 MET B C 1
ATOM 6173 O O . MET B 1 243 ? 27.121 214.864 139.406 1.00 37.82 243 MET B O 1
ATOM 6178 N N . MET B 1 244 ? 28.934 214.514 138.103 1.00 34.64 244 MET B N 1
ATOM 6179 C CA . MET B 1 244 ? 28.147 214.209 136.916 1.00 31.87 244 MET B CA 1
ATOM 6180 C C . MET B 1 244 ? 27.314 212.954 137.123 1.00 38.83 244 MET B C 1
ATOM 6181 O O . MET B 1 244 ? 26.132 212.909 136.746 1.00 32.60 244 MET B O 1
ATOM 6186 N N . ALA B 1 245 ? 27.914 211.940 137.741 1.00 34.26 245 ALA B N 1
ATOM 6187 C CA . ALA B 1 245 ? 27.193 210.686 137.959 1.00 34.54 245 ALA B CA 1
ATOM 6188 C C . ALA B 1 245 ? 26.081 210.899 138.979 1.00 33.23 245 ALA B C 1
ATOM 6189 O O . ALA B 1 245 ? 24.999 210.322 138.859 1.00 40.72 245 ALA B O 1
ATOM 6191 N N . ALA B 1 246 ? 26.354 211.743 139.967 1.00 31.93 246 ALA B N 1
ATOM 6192 C CA . ALA B 1 246 ? 25.377 212.082 140.997 1.00 38.49 246 ALA B CA 1
ATOM 6193 C C . ALA B 1 246 ? 24.197 212.822 140.385 1.00 40.62 246 ALA B C 1
ATOM 6194 O O . ALA B 1 246 ? 23.052 212.623 140.792 1.00 37.96 246 ALA B O 1
ATOM 6196 N N . TYR B 1 247 ? 24.499 213.697 139.431 1.00 40.47 247 TYR B N 1
ATOM 6197 C CA . TYR B 1 247 ? 23.487 214.449 138.705 1.00 40.00 247 TYR B CA 1
ATOM 6198 C C . TYR B 1 247 ? 22.594 213.477 137.934 1.00 37.65 247 TYR B C 1
ATOM 6199 O O . TYR B 1 247 ? 21.367 213.565 137.991 1.00 35.48 247 TYR B O 1
ATOM 6208 N N . ILE B 1 248 ? 23.211 212.534 137.231 1.00 33.81 248 ILE B N 1
ATOM 6209 C CA . ILE B 1 248 ? 22.445 211.533 136.501 1.00 32.19 248 ILE B CA 1
ATOM 6210 C C . ILE B 1 248 ? 21.578 210.703 137.456 1.00 33.85 248 ILE B C 1
ATOM 6211 O O . ILE B 1 248 ? 20.409 210.418 137.178 1.00 29.17 248 ILE B O 1
ATOM 6216 N N . TRP B 1 249 ? 22.142 210.327 138.593 1.00 31.20 249 TRP B N 1
ATOM 6217 C CA . TRP B 1 249 ? 21.414 209.552 139.602 1.00 36.04 249 TRP B CA 1
ATOM 6218 C C . TRP B 1 249 ? 20.173 210.311 140.074 1.00 40.44 249 TRP B C 1
ATOM 6219 O O . TRP B 1 249 ? 19.063 209.742 140.183 1.00 35.36 249 TRP B O 1
ATOM 6230 N N . THR B 1 250 ? 20.357 211.598 140.356 1.00 32.53 250 THR B N 1
ATOM 6231 C CA . THR B 1 250 ? 19.235 212.436 140.769 1.00 36.60 250 THR B CA 1
ATOM 6232 C C . THR B 1 250 ? 18.144 212.418 139.692 1.00 38.35 250 THR B C 1
ATOM 6233 O O . THR B 1 250 ? 16.951 212.303 139.990 1.00 36.49 250 THR B O 1
ATOM 6237 N N . MET B 1 251 ? 18.556 212.475 138.432 1.00 29.62 251 MET B N 1
ATOM 6238 C CA . MET B 1 251 ? 17.599 212.579 137.332 1.00 36.16 251 MET B CA 1
ATOM 6239 C C . MET B 1 251 ? 16.845 211.278 137.078 1.00 37.74 251 MET B C 1
ATOM 6240 O O . MET B 1 251 ? 15.636 211.294 136.819 1.00 34.28 251 MET B O 1
ATOM 6245 N N . LEU B 1 252 ? 17.550 210.153 137.158 1.00 30.58 252 LEU B N 1
ATOM 6246 C CA . LEU B 1 252 ? 16.920 208.856 136.921 1.00 31.27 252 LEU B CA 1
ATOM 6247 C C . LEU B 1 252 ? 16.033 208.486 138.103 1.00 36.83 252 LEU B C 1
ATOM 6248 O O . LEU B 1 252 ? 15.014 207.811 137.951 1.00 34.85 252 LEU B O 1
ATOM 6253 N N . ASP B 1 253 ? 16.403 208.965 139.284 1.00 35.92 253 ASP B N 1
ATOM 6254 C CA . ASP B 1 253 ? 15.565 208.792 140.462 1.00 38.41 253 ASP B CA 1
ATOM 6255 C C . ASP B 1 253 ? 14.203 209.458 140.281 1.00 40.92 253 ASP B C 1
ATOM 6256 O O . ASP B 1 253 ? 13.218 209.058 140.918 1.00 40.24 253 ASP B O 1
ATOM 6261 N N . GLU B 1 254 ? 14.158 210.487 139.431 1.00 37.37 254 GLU B N 1
ATOM 6262 C CA . GLU B 1 254 ? 12.932 211.236 139.185 1.00 40.80 254 GLU B CA 1
ATOM 6263 C C . GLU B 1 254 ? 12.312 210.920 137.830 1.00 38.62 254 GLU B C 1
ATOM 6264 O O . GLU B 1 254 ? 11.436 211.644 137.380 1.00 38.91 254 GLU B O 1
ATOM 6270 N N . GLY B 1 255 ? 12.783 209.868 137.171 1.00 35.56 255 GLY B N 1
ATOM 6271 C CA . GLY B 1 255 ? 12.178 209.422 135.925 1.00 36.62 255 GLY B CA 1
ATOM 6272 C C . GLY B 1 255 ? 12.464 210.249 134.683 1.00 39.53 255 GLY B C 1
ATOM 6273 O O . GLY B 1 255 ? 11.720 210.170 133.692 1.00 33.01 255 GLY B O 1
ATOM 6274 N N . MET B 1 256 ? 13.541 211.028 134.704 1.00 34.35 256 MET B N 1
ATOM 6275 C CA . MET B 1 256 ? 13.873 211.871 133.553 1.00 32.44 256 MET B CA 1
ATOM 6276 C C . MET B 1 256 ? 14.240 211.011 132.364 1.00 30.30 256 MET B C 1
ATOM 6277 O O . MET B 1 256 ? 14.744 209.903 132.522 1.00 30.31 256 MET B O 1
ATOM 6282 N N . ASN B 1 257 ? 13.948 211.522 131.172 1.00 31.34 257 ASN B N 1
ATOM 6283 C CA . ASN B 1 257 ? 14.301 210.863 129.925 1.00 28.95 257 ASN B CA 1
ATOM 6284 C C . ASN B 1 257 ? 15.670 211.330 129.491 1.00 25.64 257 ASN B C 1
ATOM 6285 O O . ASN B 1 257 ? 15.976 212.521 129.569 1.00 31.58 257 ASN B O 1
ATOM 6290 N N . LEU B 1 258 ? 16.494 210.397 129.013 1.00 25.89 258 LEU B N 1
ATOM 6291 C CA . LEU B 1 258 ? 17.892 210.708 128.799 1.00 27.25 258 LEU B CA 1
ATOM 6292 C C . LEU B 1 258 ? 18.486 209.887 127.664 1.00 25.08 258 LEU B C 1
ATOM 6293 O O . LEU B 1 258 ? 18.358 208.670 127.641 1.00 25.17 258 LEU B O 1
ATOM 6298 N N . PHE B 1 259 ? 19.132 210.562 126.714 1.00 27.85 259 PHE B N 1
ATOM 6299 C CA . PHE B 1 259 ? 19.788 209.856 125.606 1.00 22.43 259 PHE B CA 1
ATOM 6300 C C . PHE B 1 259 ? 21.300 209.921 125.845 1.00 26.57 259 PHE B C 1
ATOM 6301 O O . PHE B 1 259 ? 21.838 210.978 126.162 1.00 27.57 259 PHE B O 1
ATOM 6309 N N . VAL B 1 260 ? 21.969 208.786 125.700 1.00 26.07 260 VAL B N 1
ATOM 6310 C CA . VAL B 1 260 ? 23.429 208.738 125.775 1.00 29.16 260 VAL B CA 1
ATOM 6311 C C . VAL B 1 260 ? 23.917 208.744 124.346 1.00 28.94 260 VAL B C 1
ATOM 6312 O O . VAL B 1 260 ? 23.661 207.802 123.599 1.00 26.92 260 VAL B O 1
ATOM 6316 N N . CYS B 1 261 ? 24.576 209.828 123.955 1.00 28.76 261 CYS B N 1
ATOM 6317 C CA . CYS B 1 261 ? 24.950 210.039 122.567 1.00 27.37 261 CYS B CA 1
ATOM 6318 C C . CYS B 1 261 ? 26.460 210.149 122.370 1.00 29.21 261 CYS B C 1
ATOM 6319 O O . CYS B 1 261 ? 27.209 210.365 123.316 1.00 32.83 261 CYS B O 1
ATOM 6322 N N . GLY B 1 262 ? 26.882 210.011 121.118 1.00 29.95 262 GLY B N 1
ATOM 6323 C CA . GLY B 1 262 ? 28.285 210.087 120.754 1.00 31.16 262 GLY B CA 1
ATOM 6324 C C . GLY B 1 262 ? 28.458 209.324 119.462 1.00 34.86 262 GLY B C 1
ATOM 6325 O O . GLY B 1 262 ? 27.570 208.568 119.045 1.00 31.77 262 GLY B O 1
ATOM 6326 N N . GLU B 1 263 ? 29.589 209.517 118.804 1.00 28.41 263 GLU B N 1
ATOM 6327 C CA . GLU B 1 263 ? 29.791 208.860 117.517 1.00 32.35 263 GLU B CA 1
ATOM 6328 C C . GLU B 1 263 ? 30.489 207.490 117.661 1.00 31.01 263 GLU B C 1
ATOM 6329 O O . GLU B 1 263 ? 30.231 206.777 118.630 1.00 29.31 263 GLU B O 1
ATOM 6335 N N . THR B 1 264 ? 31.350 207.124 116.715 1.00 31.03 264 THR B N 1
ATOM 6336 C CA . THR B 1 264 ? 31.816 205.738 116.617 1.00 30.94 264 THR B CA 1
ATOM 6337 C C . THR B 1 264 ? 32.595 205.271 117.847 1.00 32.05 264 THR B C 1
ATOM 6338 O O . THR B 1 264 ? 33.573 205.912 118.242 1.00 31.31 264 THR B O 1
ATOM 6342 N N . ALA B 1 265 ? 32.151 204.167 118.455 1.00 29.80 265 ALA B N 1
ATOM 6343 C CA . ALA B 1 265 ? 32.876 203.561 119.590 1.00 30.50 265 ALA B CA 1
ATOM 6344 C C . ALA B 1 265 ? 33.089 204.534 120.741 1.00 32.98 265 ALA B C 1
ATOM 6345 O O . ALA B 1 265 ? 34.102 204.469 121.444 1.00 27.08 265 ALA B O 1
ATOM 6347 N N . SER B 1 266 ? 32.148 205.450 120.939 1.00 32.32 266 SER B N 1
ATOM 6348 C CA . SER B 1 266 ? 32.333 206.476 121.975 1.00 32.14 266 SER B CA 1
ATOM 6349 C C . SER B 1 266 ? 32.021 205.956 123.378 1.00 37.04 266 SER B C 1
ATOM 6350 O O . SER B 1 266 ? 32.313 206.627 124.364 1.00 38.76 266 SER B O 1
ATOM 6353 N N . GLY B 1 267 ? 31.418 204.770 123.469 1.00 26.63 267 GLY B N 1
ATOM 6354 C CA . GLY B 1 267 ? 31.114 204.168 124.767 1.00 22.27 267 GLY B CA 1
ATOM 6355 C C . GLY B 1 267 ? 29.698 204.411 125.271 1.00 28.38 267 GLY B C 1
ATOM 6356 O O . GLY B 1 267 ? 29.409 204.300 126.471 1.00 29.02 267 GLY B O 1
ATOM 6357 N N . LYS B 1 268 ? 28.785 204.700 124.351 1.00 26.01 268 LYS B N 1
ATOM 6358 C CA . LYS B 1 268 ? 27.415 205.043 124.726 1.00 25.61 268 LYS B CA 1
ATOM 6359 C C . LYS B 1 268 ? 26.719 203.905 125.468 1.00 25.25 268 LYS B C 1
ATOM 6360 O O . LYS B 1 268 ? 26.114 204.106 126.525 1.00 26.34 268 LYS B O 1
ATOM 6366 N N . THR B 1 269 ? 26.789 202.707 124.900 1.00 26.88 269 THR B N 1
ATOM 6367 C CA . THR B 1 269 ? 26.075 201.565 125.462 1.00 26.78 269 THR B CA 1
ATOM 6368 C C . THR B 1 269 ? 26.639 201.212 126.847 1.00 26.33 269 THR B C 1
ATOM 6369 O O . THR B 1 269 ? 25.901 200.876 127.802 1.00 28.54 269 THR B O 1
ATOM 6373 N N . THR B 1 270 ? 27.955 201.298 126.962 1.00 25.30 270 THR B N 1
ATOM 6374 C CA . THR B 1 270 ? 28.611 201.081 128.269 1.00 23.65 270 THR B CA 1
ATOM 6375 C C . THR B 1 270 ? 28.114 202.077 129.327 1.00 25.65 270 THR B C 1
ATOM 6376 O O . THR B 1 270 ? 27.781 201.697 130.469 1.00 27.60 270 THR B O 1
ATOM 6380 N N . THR B 1 271 ? 28.037 203.350 128.953 1.00 24.80 271 THR B N 1
ATOM 6381 C CA . THR B 1 271 ? 27.569 204.365 129.884 1.00 24.10 271 THR B CA 1
ATOM 6382 C C . THR B 1 271 ? 26.107 204.117 130.215 1.00 25.62 271 THR B C 1
ATOM 6383 O O . THR B 1 271 ? 25.714 204.152 131.380 1.00 27.41 271 THR B O 1
ATOM 6387 N N . LEU B 1 272 ? 25.296 203.855 129.193 1.00 25.90 272 LEU B N 1
ATOM 6388 C CA . LEU B 1 272 ? 23.889 203.513 129.431 1.00 25.81 272 LEU B CA 1
ATOM 6389 C C . LEU B 1 272 ? 23.762 202.361 130.439 1.00 24.28 272 LEU B C 1
ATOM 6390 O O . LEU B 1 272 ? 23.016 202.462 131.422 1.00 27.94 272 LEU B O 1
ATOM 6395 N N . ASN B 1 273 ? 24.493 201.275 130.217 1.00 29.01 273 ASN B N 1
ATOM 6396 C CA . ASN B 1 273 ? 24.359 200.135 131.121 1.00 21.97 273 ASN B CA 1
ATOM 6397 C C . ASN B 1 273 ? 24.820 200.500 132.544 1.00 29.58 273 ASN B C 1
ATOM 6398 O O . ASN B 1 273 ? 24.282 199.988 133.530 1.00 29.89 273 ASN B O 1
ATOM 6403 N N . ALA B 1 274 ? 25.790 201.400 132.661 1.00 26.90 274 ALA B N 1
ATOM 6404 C CA . ALA B 1 274 ? 26.299 201.746 133.994 1.00 27.64 274 ALA B CA 1
ATOM 6405 C C . ALA B 1 274 ? 25.291 202.606 134.730 1.00 27.32 274 ALA B C 1
ATOM 6406 O O . ALA B 1 274 ? 25.073 202.396 135.919 1.00 26.87 274 ALA B O 1
ATOM 6408 N N . ILE B 1 275 ? 24.655 203.558 134.041 1.00 29.44 275 ILE B N 1
ATOM 6409 C CA . ILE B 1 275 ? 23.770 204.478 134.757 1.00 30.08 275 ILE B CA 1
ATOM 6410 C C . ILE B 1 275 ? 22.413 203.837 135.049 1.00 33.54 275 ILE B C 1
ATOM 6411 O O . ILE B 1 275 ? 21.627 204.355 135.852 1.00 27.37 275 ILE B O 1
ATOM 6416 N N . THR B 1 276 ? 22.136 202.707 134.401 1.00 25.60 276 THR B N 1
ATOM 6417 C CA . THR B 1 276 ? 20.897 201.966 134.673 1.00 25.99 276 THR B CA 1
ATOM 6418 C C . THR B 1 276 ? 20.780 201.580 136.150 1.00 32.85 276 THR B C 1
ATOM 6419 O O . THR B 1 276 ? 19.681 201.486 136.680 1.00 29.62 276 THR B O 1
ATOM 6423 N N . ALA B 1 277 ? 21.921 201.385 136.823 1.00 27.61 277 ALA B N 1
ATOM 6424 C CA . ALA B 1 277 ? 21.921 201.049 138.243 1.00 24.59 277 ALA B CA 1
ATOM 6425 C C . ALA B 1 277 ? 21.307 202.128 139.148 1.00 28.25 277 ALA B C 1
ATOM 6426 O O . ALA B 1 277 ? 20.993 201.864 140.316 1.00 32.20 277 ALA B O 1
ATOM 6428 N N . PHE B 1 278 ? 21.152 203.342 138.623 1.00 31.63 278 PHE B N 1
ATOM 6429 C CA . PHE B 1 278 ? 20.563 204.448 139.386 1.00 31.19 278 PHE B CA 1
ATOM 6430 C C . PHE B 1 278 ? 19.024 204.470 139.311 1.00 32.63 278 PHE B C 1
ATOM 6431 O O . PHE B 1 278 ? 18.376 205.200 140.070 1.00 31.84 278 PHE B O 1
ATOM 6439 N N . ILE B 1 279 ? 18.432 203.721 138.384 1.00 32.52 279 ILE B N 1
ATOM 6440 C CA . ILE B 1 279 ? 16.955 203.624 138.353 1.00 31.96 279 ILE B CA 1
ATOM 6441 C C . ILE B 1 279 ? 16.492 202.901 139.631 1.00 31.42 279 ILE B C 1
ATOM 6442 O O . ILE B 1 279 ? 17.075 201.874 139.997 1.00 31.82 279 ILE B O 1
ATOM 6447 N N . PRO B 1 280 ? 15.475 203.446 140.337 1.00 35.43 280 PRO B N 1
ATOM 6448 C CA . PRO B 1 280 ? 15.002 202.785 141.567 1.00 34.43 280 PRO B CA 1
ATOM 6449 C C . PRO B 1 280 ? 14.725 201.281 141.386 1.00 33.83 280 PRO B C 1
ATOM 6450 O O . PRO B 1 280 ? 14.104 200.864 140.382 1.00 32.93 280 PRO B O 1
ATOM 6454 N N . PRO B 1 281 ? 15.187 200.470 142.348 1.00 32.19 281 PRO B N 1
ATOM 6455 C CA . PRO B 1 281 ? 15.307 199.012 142.191 1.00 32.81 281 PRO B CA 1
ATOM 6456 C C . PRO B 1 281 ? 13.992 198.232 142.125 1.00 37.26 281 PRO B C 1
ATOM 6457 O O . PRO B 1 281 ? 14.010 197.073 141.677 1.00 39.60 281 PRO B O 1
ATOM 6461 N N . ASN B 1 282 ? 12.890 198.826 142.577 1.00 37.32 282 ASN B N 1
ATOM 6462 C CA . ASN B 1 282 ? 11.610 198.117 142.596 1.00 35.58 282 ASN B CA 1
ATOM 6463 C C . ASN B 1 282 ? 10.752 198.401 141.361 1.00 37.92 282 ASN B C 1
ATOM 6464 O O . ASN B 1 282 ? 9.553 198.085 141.338 1.00 36.98 282 ASN B O 1
ATOM 6469 N N . LEU B 1 283 ? 11.368 198.974 140.326 1.00 35.44 283 LEU B N 1
ATOM 6470 C CA . LEU B 1 283 ? 10.637 199.405 139.131 1.00 33.58 283 LEU B CA 1
ATOM 6471 C C . LEU B 1 283 ? 10.804 198.439 137.964 1.00 32.24 283 LEU B C 1
ATOM 6472 O O . LEU B 1 283 ? 11.740 197.634 137.938 1.00 29.89 283 LEU B O 1
ATOM 6477 N N . LYS B 1 284 ? 9.885 198.518 136.999 1.00 33.35 284 LYS B N 1
ATOM 6478 C CA . LYS B 1 284 ? 9.937 197.645 135.838 1.00 28.93 284 LYS B CA 1
ATOM 6479 C C . LYS B 1 284 ? 10.747 198.273 134.711 1.00 28.17 284 LYS B C 1
ATOM 6480 O O . LYS B 1 284 ? 10.503 199.414 134.314 1.00 28.03 284 LYS B O 1
ATOM 6486 N N . ILE B 1 285 ? 11.700 197.523 134.179 1.00 23.18 285 ILE B N 1
ATOM 6487 C CA . ILE B 1 285 ? 12.509 198.030 133.074 1.00 28.82 285 ILE B CA 1
ATOM 6488 C C . ILE B 1 285 ? 12.302 197.122 131.874 1.00 28.75 285 ILE B C 1
ATOM 6489 O O . ILE B 1 285 ? 12.336 195.896 132.009 1.00 29.20 285 ILE B O 1
ATOM 6494 N N . VAL B 1 286 ? 12.071 197.713 130.703 1.00 25.95 286 VAL B N 1
ATOM 6495 C CA . VAL B 1 286 ? 11.978 196.934 129.480 1.00 26.28 286 VAL B CA 1
ATOM 6496 C C . VAL B 1 286 ? 13.137 197.354 128.592 1.00 28.55 286 VAL B C 1
ATOM 6497 O O . VAL B 1 286 ? 13.296 198.541 128.294 1.00 27.07 286 VAL B O 1
ATOM 6501 N N . THR B 1 287 ? 13.976 196.401 128.201 1.00 27.96 287 THR B N 1
ATOM 6502 C CA . THR B 1 287 ? 15.021 196.725 127.237 1.00 26.32 287 THR B CA 1
ATOM 6503 C C . THR B 1 287 ? 14.615 196.168 125.894 1.00 26.43 287 THR B C 1
ATOM 6504 O O . THR B 1 287 ? 14.074 195.068 125.804 1.00 27.43 287 THR B O 1
ATOM 6508 N N . ILE B 1 288 ? 14.883 196.934 124.846 1.00 24.11 288 ILE B N 1
ATOM 6509 C CA . ILE B 1 288 ? 14.575 196.481 123.514 1.00 27.93 288 ILE B CA 1
ATOM 6510 C C . ILE B 1 288 ? 15.799 196.773 122.663 1.00 26.40 288 ILE B C 1
ATOM 6511 O O . ILE B 1 288 ? 16.237 197.913 122.608 1.00 25.86 288 ILE B O 1
ATOM 6516 N N . GLU B 1 289 ? 16.357 195.752 122.011 1.00 27.87 289 GLU B N 1
ATOM 6517 C CA . GLU B 1 289 ? 17.657 195.897 121.367 1.00 28.80 289 GLU B CA 1
ATOM 6518 C C . GLU B 1 289 ? 17.719 195.096 120.085 1.00 27.73 289 GLU B C 1
ATOM 6519 O O . GLU B 1 289 ? 17.027 194.091 119.954 1.00 27.34 289 GLU B O 1
ATOM 6525 N N . ASP B 1 290 ? 18.589 195.498 119.161 1.00 27.27 290 ASP B N 1
ATOM 6526 C CA . ASP B 1 290 ? 18.897 194.641 118.006 1.00 27.75 290 ASP B CA 1
ATOM 6527 C C . ASP B 1 290 ? 19.930 193.592 118.409 1.00 29.89 290 ASP B C 1
ATOM 6528 O O . ASP B 1 290 ? 20.026 192.527 117.807 1.00 30.60 290 ASP B O 1
ATOM 6533 N N . THR B 1 291 ? 20.675 193.910 119.463 1.00 29.88 291 THR B N 1
ATOM 6534 C CA . THR B 1 291 ? 21.806 193.104 119.930 1.00 40.42 291 THR B CA 1
ATOM 6535 C C . THR B 1 291 ? 21.761 193.039 121.471 1.00 26.26 291 THR B C 1
ATOM 6536 O O . THR B 1 291 ? 21.650 194.071 122.120 1.00 33.50 291 THR B O 1
ATOM 6540 N N . PRO B 1 292 ? 21.837 191.829 122.054 1.00 28.86 292 PRO B N 1
ATOM 6541 C CA . PRO B 1 292 ? 21.621 191.701 123.502 1.00 32.28 292 PRO B CA 1
ATOM 6542 C C . PRO B 1 292 ? 22.841 192.124 124.335 1.00 33.87 292 PRO B C 1
ATOM 6543 O O . PRO B 1 292 ? 23.455 191.282 124.993 1.00 31.14 292 PRO B O 1
ATOM 6547 N N . GLU B 1 293 ? 23.174 193.406 124.309 1.00 27.70 293 GLU B N 1
ATOM 6548 C CA . GLU B 1 293 ? 24.349 193.920 125.019 1.00 34.17 293 GLU B CA 1
ATOM 6549 C C . GLU B 1 293 ? 24.090 194.261 126.481 1.00 37.37 293 GLU B C 1
ATOM 6550 O O . GLU B 1 293 ? 24.986 194.131 127.316 1.00 31.39 293 GLU B O 1
ATOM 6556 N N . LEU B 1 294 ? 22.881 194.731 126.787 1.00 30.82 294 LEU B N 1
ATOM 6557 C CA . LEU B 1 294 ? 22.588 195.248 128.122 1.00 29.60 294 LEU B CA 1
ATOM 6558 C C . LEU B 1 294 ? 22.307 194.143 129.145 1.00 35.85 294 LEU B C 1
ATOM 6559 O O . LEU B 1 294 ? 21.715 193.102 128.830 1.00 29.90 294 LEU B O 1
ATOM 6564 N N . THR B 1 295 ? 22.740 194.371 130.379 1.00 28.90 295 THR B N 1
ATOM 6565 C CA . THR B 1 295 ? 22.376 193.490 131.481 1.00 30.43 295 THR B CA 1
ATOM 6566 C C . THR B 1 295 ? 21.869 194.368 132.614 1.00 35.49 295 THR B C 1
ATOM 6567 O O . THR B 1 295 ? 22.615 195.195 133.157 1.00 33.69 295 THR B O 1
ATOM 6571 N N . VAL B 1 296 ? 20.590 194.206 132.944 1.00 29.62 296 VAL B N 1
ATOM 6572 C CA . VAL B 1 296 ? 19.910 195.072 133.904 1.00 32.93 296 VAL B CA 1
ATOM 6573 C C . VAL B 1 296 ? 19.885 194.344 135.220 1.00 34.22 296 VAL B C 1
ATOM 6574 O O . VAL B 1 296 ? 19.571 193.158 135.248 1.00 32.09 296 VAL B O 1
ATOM 6578 N N . PRO B 1 297 ? 20.243 195.034 136.319 1.00 32.41 297 PRO B N 1
ATOM 6579 C CA . PRO B 1 297 ? 20.278 194.327 137.606 1.00 31.92 297 PRO B CA 1
ATOM 6580 C C . PRO B 1 297 ? 18.907 194.191 138.277 1.00 32.02 297 PRO B C 1
ATOM 6581 O O . PRO B 1 297 ? 18.726 193.318 139.117 1.00 33.63 297 PRO B O 1
ATOM 6585 N N . HIS B 1 298 ? 17.961 195.056 137.928 1.00 32.32 298 HIS B N 1
ATOM 6586 C CA . HIS B 1 298 ? 16.607 194.987 138.495 1.00 36.09 298 HIS B CA 1
ATOM 6587 C C . HIS B 1 298 ? 15.980 193.608 138.279 1.00 37.08 298 HIS B C 1
ATOM 6588 O O . HIS B 1 298 ? 16.180 192.996 137.234 1.00 33.40 298 HIS B O 1
ATOM 6595 N N . SER B 1 299 ? 15.216 193.123 139.255 1.00 30.80 299 SER B N 1
ATOM 6596 C CA . SER B 1 299 ? 14.513 191.856 139.093 1.00 34.17 299 SER B CA 1
ATOM 6597 C C . SER B 1 299 ? 13.391 191.946 138.044 1.00 34.03 299 SER B C 1
ATOM 6598 O O . SER B 1 299 ? 13.195 191.015 137.261 1.00 34.46 299 SER B O 1
ATOM 6601 N N . ASN B 1 300 ? 12.664 193.058 138.013 1.00 32.99 300 ASN B N 1
ATOM 6602 C CA . ASN B 1 300 ? 11.514 193.175 137.096 1.00 32.10 300 ASN B CA 1
ATOM 6603 C C . ASN B 1 300 ? 11.982 193.709 135.741 1.00 30.18 300 ASN B C 1
ATOM 6604 O O . ASN B 1 300 ? 11.720 194.857 135.357 1.00 30.54 300 ASN B O 1
ATOM 6609 N N . TRP B 1 301 ? 12.697 192.847 135.023 1.00 30.46 301 TRP B N 1
ATOM 6610 C CA . TRP B 1 301 ? 13.409 193.232 133.810 1.00 27.48 301 TRP B CA 1
ATOM 6611 C C . TRP B 1 301 ? 12.917 192.378 132.645 1.00 31.22 301 TRP B C 1
ATOM 6612 O O . TRP B 1 301 ? 13.171 191.163 132.586 1.00 28.33 301 TRP B O 1
ATOM 6623 N N . VAL B 1 302 ? 12.198 193.023 131.734 1.00 31.67 302 VAL B N 1
ATOM 6624 C CA . VAL B 1 302 ? 11.825 192.406 130.468 1.00 28.66 302 VAL B CA 1
ATOM 6625 C C . VAL B 1 302 ? 12.926 192.688 129.472 1.00 27.06 302 VAL B C 1
ATOM 6626 O O . VAL B 1 302 ? 13.302 193.838 129.260 1.00 26.00 302 VAL B O 1
ATOM 6630 N N . ALA B 1 303 ? 13.462 191.647 128.852 1.00 28.22 303 ALA B N 1
ATOM 6631 C CA . ALA B 1 303 ? 14.560 191.865 127.911 1.00 25.90 303 ALA B CA 1
ATOM 6632 C C . ALA B 1 303 ? 14.125 191.354 126.545 1.00 28.12 303 ALA B C 1
ATOM 6633 O O . ALA B 1 303 ? 13.910 190.154 126.373 1.00 30.47 303 ALA B O 1
ATOM 6635 N N . GLU B 1 304 ? 13.992 192.254 125.576 1.00 27.32 304 GLU B N 1
ATOM 6636 C CA . GLU B 1 304 ? 13.553 191.843 124.238 1.00 28.87 304 GLU B CA 1
ATOM 6637 C C . GLU B 1 304 ? 14.541 192.186 123.122 1.00 27.16 304 GLU B C 1
ATOM 6638 O O . GLU B 1 304 ? 15.249 193.191 123.182 1.00 29.41 304 GLU B O 1
ATOM 6644 N N . VAL B 1 305 ? 14.568 191.329 122.110 1.00 29.26 305 VAL B N 1
ATOM 6645 C CA . VAL B 1 305 ? 15.416 191.524 120.954 1.00 28.73 305 VAL B CA 1
ATOM 6646 C C . VAL B 1 305 ? 14.604 191.410 119.669 1.00 32.39 305 VAL B C 1
ATOM 6647 O O . VAL B 1 305 ? 13.503 190.843 119.669 1.00 33.19 305 VAL B O 1
ATOM 6651 N N . THR B 1 306 ? 15.144 191.983 118.594 1.00 30.33 306 THR B N 1
ATOM 6652 C CA . THR B 1 306 ? 14.513 191.982 117.273 1.00 30.30 306 THR B CA 1
ATOM 6653 C C . THR B 1 306 ? 14.789 190.679 116.556 1.00 34.47 306 THR B C 1
ATOM 6654 O O . THR B 1 306 ? 15.692 189.927 116.934 1.00 35.17 306 THR B O 1
ATOM 6658 N N . ARG B 1 307 ? 14.023 190.423 115.501 1.00 30.47 307 ARG B N 1
ATOM 6659 C CA . ARG B 1 307 ? 14.207 189.241 114.687 1.00 38.25 307 ARG B CA 1
ATOM 6660 C C . ARG B 1 307 ? 13.953 189.596 113.226 1.00 44.46 307 ARG B C 1
ATOM 6661 O O . ARG B 1 307 ? 12.894 190.122 112.890 1.00 41.58 307 ARG B O 1
ATOM 6669 N N . GLU B 1 308 ? 14.917 189.336 112.351 1.00 52.43 308 GLU B N 1
ATOM 6670 C CA A GLU B 1 308 ? 14.719 189.615 110.934 0.49 62.82 308 GLU B CA 1
ATOM 6671 C CA B GLU B 1 308 ? 14.720 189.621 110.936 0.51 62.81 308 GLU B CA 1
ATOM 6672 C C . GLU B 1 308 ? 14.642 188.335 110.117 1.00 65.76 308 GLU B C 1
ATOM 6673 O O . GLU B 1 308 ? 15.590 187.554 110.069 1.00 66.76 308 GLU B O 1
ATOM 6684 N N . THR B 1 309 ? 13.499 188.131 109.476 1.00 72.67 309 THR B N 1
ATOM 6685 C CA . THR B 1 309 ? 13.231 186.897 108.752 1.00 75.07 309 THR B CA 1
ATOM 6686 C C . THR B 1 309 ? 13.203 187.109 107.242 1.00 79.93 309 THR B C 1
ATOM 6687 O O . THR B 1 309 ? 13.163 186.148 106.472 1.00 83.89 309 THR B O 1
ATOM 6691 N N . GLY B 1 310 ? 13.224 188.369 106.822 1.00 79.14 310 GLY B N 1
ATOM 6692 C CA . GLY B 1 310 ? 13.164 188.691 105.409 1.00 84.46 310 GLY B CA 1
ATOM 6693 C C . GLY B 1 310 ? 11.785 189.164 104.994 1.00 88.43 310 GLY B C 1
ATOM 6694 O O . GLY B 1 310 ? 11.621 189.787 103.944 1.00 92.00 310 GLY B O 1
ATOM 6695 N N . GLY B 1 311 ? 10.790 188.865 105.824 1.00 86.43 311 GLY B N 1
ATOM 6696 C CA . GLY B 1 311 ? 9.425 189.285 105.572 1.00 80.26 311 GLY B CA 1
ATOM 6697 C C . GLY B 1 311 ? 8.495 188.932 106.717 1.00 69.42 311 GLY B C 1
ATOM 6698 O O . GLY B 1 311 ? 8.416 189.647 107.723 1.00 60.42 311 GLY B O 1
ATOM 6699 N N . GLU B 1 312 ? 7.788 187.820 106.569 1.00 62.81 312 GLU B N 1
ATOM 6700 C CA . GLU B 1 312 ? 6.839 187.394 107.588 1.00 63.15 312 GLU B CA 1
ATOM 6701 C C . GLU B 1 312 ? 7.581 186.902 108.829 1.00 53.73 312 GLU B C 1
ATOM 6702 O O . GLU B 1 312 ? 8.572 186.183 108.719 1.00 64.58 312 GLU B O 1
ATOM 6708 N N . GLY B 1 313 ? 7.115 187.313 110.005 1.00 47.94 313 GLY B N 1
ATOM 6709 C CA . GLY B 1 313 ? 7.766 186.948 111.252 1.00 45.29 313 GLY B CA 1
ATOM 6710 C C . GLY B 1 313 ? 8.853 187.920 111.686 1.00 43.76 313 GLY B C 1
ATOM 6711 O O . GLY B 1 313 ? 9.458 187.758 112.747 1.00 43.03 313 GLY B O 1
ATOM 6712 N N . THR B 1 314 ? 9.115 188.936 110.874 1.00 40.51 314 THR B N 1
ATOM 6713 C CA . THR B 1 314 ? 10.062 189.979 111.270 1.00 40.13 314 THR B CA 1
ATOM 6714 C C . THR B 1 314 ? 9.504 190.790 112.437 1.00 39.01 314 THR B C 1
ATOM 6715 O O . THR B 1 314 ? 8.344 191.197 112.426 1.00 39.11 314 THR B O 1
ATOM 6719 N N . ILE B 1 315 ? 10.321 190.969 113.468 1.00 29.46 315 ILE B N 1
ATOM 6720 C CA . ILE B 1 315 ? 9.968 191.789 114.620 1.00 30.16 315 ILE B CA 1
ATOM 6721 C C . ILE B 1 315 ? 10.993 192.909 114.725 1.00 35.72 315 ILE B C 1
ATOM 6722 O O . ILE B 1 315 ? 12.187 192.652 114.935 1.00 39.59 315 ILE B O 1
ATOM 6727 N N . LYS B 1 316 ? 10.550 194.154 114.598 1.00 31.52 316 LYS B N 1
ATOM 6728 C CA . LYS B 1 316 ? 11.484 195.284 114.638 1.00 29.38 316 LYS B CA 1
ATOM 6729 C C . LYS B 1 316 ? 11.450 196.005 115.964 1.00 30.52 316 LYS B C 1
ATOM 6730 O O . LYS B 1 316 ? 10.580 195.730 116.799 1.00 31.18 316 LYS B O 1
ATOM 6736 N N . LEU B 1 317 ? 12.402 196.921 116.171 1.00 25.20 317 LEU B N 1
ATOM 6737 C CA . LEU B 1 317 ? 12.380 197.757 117.374 1.00 25.33 317 LEU B CA 1
ATOM 6738 C C . LEU B 1 317 ? 11.048 198.517 117.474 1.00 31.11 317 LEU B C 1
ATOM 6739 O O . LEU B 1 317 ? 10.483 198.651 118.560 1.00 28.27 317 LEU B O 1
ATOM 6744 N N . PHE B 1 318 ? 10.561 199.004 116.333 1.00 26.32 318 PHE B N 1
ATOM 6745 C CA . PHE B 1 318 ? 9.237 199.644 116.254 1.00 32.00 318 PHE B CA 1
ATOM 6746 C C . PHE B 1 318 ? 8.163 198.780 116.921 1.00 35.96 318 PHE B C 1
ATOM 6747 O O . PHE B 1 318 ? 7.379 199.242 117.774 1.00 28.96 318 PHE B O 1
ATOM 6755 N N . ASP B 1 319 ? 8.112 197.520 116.510 1.00 26.82 319 ASP B N 1
ATOM 6756 C CA . ASP B 1 319 ? 7.118 196.584 117.054 1.00 33.61 319 ASP B CA 1
ATOM 6757 C C . ASP B 1 319 ? 7.251 196.431 118.566 1.00 30.07 319 ASP B C 1
ATOM 6758 O O . ASP B 1 319 ? 6.257 196.450 119.291 1.00 28.14 319 ASP B O 1
ATOM 6763 N N . LEU B 1 320 ? 8.483 196.272 119.046 1.00 30.88 320 LEU B N 1
ATOM 6764 C CA . LEU B 1 320 ? 8.694 196.089 120.479 1.00 27.07 320 LEU B CA 1
ATOM 6765 C C . LEU B 1 320 ? 8.390 197.334 121.308 1.00 27.46 320 LEU B C 1
ATOM 6766 O O . LEU B 1 320 ? 7.858 197.232 122.421 1.00 27.50 320 LEU B O 1
ATOM 6771 N N . LEU B 1 321 ? 8.720 198.515 120.794 1.00 27.37 321 LEU B N 1
ATOM 6772 C CA . LEU B 1 321 ? 8.398 199.742 121.523 1.00 25.69 321 LEU B CA 1
ATOM 6773 C C . LEU B 1 321 ? 6.865 199.937 121.594 1.00 27.17 321 LEU B C 1
ATOM 6774 O O . LEU B 1 321 ? 6.323 200.375 122.619 1.00 27.54 321 LEU B O 1
ATOM 6779 N N . LYS B 1 322 ? 6.162 199.607 120.513 1.00 27.06 322 LYS B N 1
ATOM 6780 C CA . LYS B 1 322 ? 4.684 199.614 120.537 1.00 35.88 322 LYS B CA 1
ATOM 6781 C C . LYS B 1 322 ? 4.161 198.668 121.615 1.00 33.90 322 LYS B C 1
ATOM 6782 O O . LYS B 1 322 ? 3.301 199.046 122.421 1.00 26.97 322 LYS B O 1
ATOM 6788 N N . ALA B 1 323 ? 4.708 197.451 121.664 1.00 29.19 323 ALA B N 1
ATOM 6789 C CA . ALA B 1 323 ? 4.301 196.489 122.700 1.00 31.27 323 ALA B CA 1
ATOM 6790 C C . ALA B 1 323 ? 4.653 197.003 124.098 1.00 33.38 323 ALA B C 1
ATOM 6791 O O . ALA B 1 323 ? 3.946 196.713 125.064 1.00 31.21 323 ALA B O 1
ATOM 6793 N N . ALA B 1 324 ? 5.731 197.782 124.212 1.00 27.29 324 ALA B N 1
ATOM 6794 C CA . ALA B 1 324 ? 6.124 198.288 125.529 1.00 29.40 324 ALA B CA 1
ATOM 6795 C C . ALA B 1 324 ? 5.069 199.213 126.123 1.00 29.13 324 ALA B C 1
ATOM 6796 O O . ALA B 1 324 ? 4.949 199.310 127.337 1.00 30.53 324 ALA B O 1
ATOM 6798 N N . LEU B 1 325 ? 4.271 199.869 125.282 1.00 31.78 325 LEU B N 1
ATOM 6799 C CA . LEU B 1 325 ? 3.182 200.695 125.794 1.00 31.14 325 LEU B CA 1
ATOM 6800 C C . LEU B 1 325 ? 2.090 199.874 126.475 1.00 36.18 325 LEU B C 1
ATOM 6801 O O . LEU B 1 325 ? 1.218 200.429 127.137 1.00 36.00 325 LEU B O 1
ATOM 6806 N N . ARG B 1 326 ? 2.124 198.554 126.304 1.00 28.83 326 ARG B N 1
ATOM 6807 C CA . ARG B 1 326 ? 1.123 197.694 126.940 1.00 26.10 326 ARG B CA 1
ATOM 6808 C C . ARG B 1 326 ? 1.733 196.910 128.106 1.00 36.12 326 ARG B C 1
ATOM 6809 O O . ARG B 1 326 ? 1.084 196.020 128.676 1.00 37.14 326 ARG B O 1
ATOM 6817 N N . GLN B 1 327 ? 2.965 197.245 128.471 1.00 28.69 327 GLN B N 1
ATOM 6818 C CA . GLN B 1 327 ? 3.690 196.420 129.453 1.00 28.59 327 GLN B CA 1
ATOM 6819 C C . GLN B 1 327 ? 3.935 197.063 130.818 1.00 34.26 327 GLN B C 1
ATOM 6820 O O . GLN B 1 327 ? 4.692 196.524 131.648 1.00 30.22 327 GLN B O 1
ATOM 6826 N N . ARG B 1 328 ? 3.280 198.196 131.058 1.00 31.88 328 ARG B N 1
ATOM 6827 C CA . ARG B 1 328 ? 3.492 198.968 132.290 1.00 30.95 328 ARG B CA 1
ATOM 6828 C C . ARG B 1 328 ? 4.956 199.162 132.706 1.00 32.45 328 ARG B C 1
ATOM 6829 O O . ARG B 1 328 ? 5.278 199.002 133.884 1.00 32.41 328 ARG B O 1
ATOM 6837 N N . PRO B 1 329 ? 5.842 199.527 131.761 1.00 28.76 329 PRO B N 1
ATOM 6838 C CA . PRO B 1 329 ? 7.225 199.795 132.166 1.00 27.67 329 PRO B CA 1
ATOM 6839 C C . PRO B 1 329 ? 7.354 201.116 132.919 1.00 34.69 329 PRO B C 1
ATOM 6840 O O . PRO B 1 329 ? 6.583 202.027 132.665 1.00 32.44 329 PRO B O 1
ATOM 6844 N N . ASN B 1 330 ? 8.334 201.235 133.810 1.00 29.10 330 ASN B N 1
ATOM 6845 C CA . ASN B 1 330 ? 8.706 202.536 134.363 1.00 34.53 330 ASN B CA 1
ATOM 6846 C C . ASN B 1 330 ? 9.784 203.192 133.490 1.00 30.98 330 ASN B C 1
ATOM 6847 O O . ASN B 1 330 ? 9.788 204.412 133.294 1.00 32.71 330 ASN B O 1
ATOM 6852 N N . TYR B 1 331 ? 10.699 202.375 132.967 1.00 23.65 331 TYR B N 1
ATOM 6853 C CA . TYR B 1 331 ? 11.709 202.844 132.018 1.00 25.01 331 TYR B CA 1
ATOM 6854 C C . TYR B 1 331 ? 11.713 201.903 130.840 1.00 28.09 331 TYR B C 1
ATOM 6855 O O . TYR B 1 331 ? 11.688 200.681 131.014 1.00 27.73 331 TYR B O 1
ATOM 6864 N N . ILE B 1 332 ? 11.763 202.469 129.640 1.00 27.38 332 ILE B N 1
ATOM 6865 C CA . ILE B 1 332 ? 12.021 201.685 128.444 1.00 27.92 332 ILE B CA 1
ATOM 6866 C C . ILE B 1 332 ? 13.419 202.058 127.986 1.00 26.15 332 ILE B C 1
ATOM 6867 O O . ILE B 1 332 ? 13.710 203.241 127.816 1.00 29.31 332 ILE B O 1
ATOM 6872 N N . LEU B 1 333 ? 14.291 201.065 127.813 1.00 25.69 333 LEU B N 1
ATOM 6873 C CA . LEU B 1 333 ? 15.653 201.315 127.350 1.00 29.15 333 LEU B CA 1
ATOM 6874 C C . LEU B 1 333 ? 15.753 200.808 125.932 1.00 24.62 333 LEU B C 1
ATOM 6875 O O . LEU B 1 333 ? 15.535 199.622 125.675 1.00 29.30 333 LEU B O 1
ATOM 6880 N N . VAL B 1 334 ? 16.073 201.700 124.999 1.00 27.10 334 VAL B N 1
ATOM 6881 C CA . VAL B 1 334 ? 16.200 201.287 123.604 1.00 27.56 334 VAL B CA 1
ATOM 6882 C C . VAL B 1 334 ? 17.670 201.268 123.251 1.00 24.84 334 VAL B C 1
ATOM 6883 O O . VAL B 1 334 ? 18.335 202.299 123.373 1.00 29.23 334 VAL B O 1
ATOM 6887 N N . GLY B 1 335 ? 18.169 200.106 122.825 1.00 26.90 335 GLY B N 1
ATOM 6888 C CA . GLY B 1 335 ? 19.596 199.906 122.587 1.00 27.71 335 GLY B CA 1
ATOM 6889 C C . GLY B 1 335 ? 20.247 201.044 121.824 1.00 30.91 335 GLY B C 1
ATOM 6890 O O . GLY B 1 335 ? 21.283 201.607 122.235 1.00 26.89 335 GLY B O 1
ATOM 6891 N N . ALA B 1 336 ? 19.623 201.371 120.697 1.00 21.34 336 ALA B N 1
ATOM 6892 C CA . ALA B 1 336 ? 20.016 202.493 119.844 1.00 27.75 336 ALA B CA 1
ATOM 6893 C C . ALA B 1 336 ? 18.791 202.895 119.029 1.00 26.64 336 ALA B C 1
ATOM 6894 O O . ALA B 1 336 ? 18.064 202.031 118.545 1.00 25.74 336 ALA B O 1
ATOM 6896 N N . ILE B 1 337 ? 18.568 204.196 118.872 1.00 24.13 337 ILE B N 1
ATOM 6897 C CA . ILE B 1 337 ? 17.484 204.685 118.026 1.00 26.01 337 ILE B CA 1
ATOM 6898 C C . ILE B 1 337 ? 18.043 205.190 116.706 1.00 29.51 337 ILE B C 1
ATOM 6899 O O . ILE B 1 337 ? 18.997 205.974 116.687 1.00 32.01 337 ILE B O 1
ATOM 6904 N N . ARG B 1 338 ? 17.452 204.761 115.591 1.00 29.04 338 ARG B N 1
ATOM 6905 C CA . ARG B 1 338 ? 17.789 205.410 114.332 1.00 33.37 338 ARG B CA 1
ATOM 6906 C C . ARG B 1 338 ? 16.650 205.372 113.312 1.00 35.79 338 ARG B C 1
ATOM 6907 O O . ARG B 1 338 ? 16.781 205.941 112.238 1.00 30.22 338 ARG B O 1
ATOM 6915 N N . ASP B 1 339 ? 15.542 204.724 113.651 1.00 34.79 339 ASP B N 1
ATOM 6916 C CA . ASP B 1 339 ? 14.404 204.678 112.732 1.00 37.29 339 ASP B CA 1
ATOM 6917 C C . ASP B 1 339 ? 13.074 205.007 113.454 1.00 32.19 339 ASP B C 1
ATOM 6918 O O . ASP B 1 339 ? 13.071 205.635 114.527 1.00 29.28 339 ASP B O 1
ATOM 6923 N N . LYS B 1 340 ? 11.958 204.563 112.881 1.00 29.89 340 LYS B N 1
ATOM 6924 C CA A LYS B 1 340 ? 10.617 204.926 113.359 0.42 35.43 340 LYS B CA 1
ATOM 6925 C CA B LYS B 1 340 ? 10.622 204.944 113.365 0.58 34.85 340 LYS B CA 1
ATOM 6926 C C . LYS B 1 340 ? 10.342 204.585 114.821 1.00 32.07 340 LYS B C 1
ATOM 6927 O O . LYS B 1 340 ? 9.436 205.154 115.440 1.00 29.61 340 LYS B O 1
ATOM 6938 N N . GLU B 1 341 ? 11.103 203.651 115.377 1.00 32.81 341 GLU B N 1
ATOM 6939 C CA . GLU B 1 341 ? 10.944 203.364 116.802 1.00 33.17 341 GLU B CA 1
ATOM 6940 C C . GLU B 1 341 ? 11.221 204.624 117.639 1.00 29.06 341 GLU B C 1
ATOM 6941 O O . GLU B 1 341 ? 10.678 204.776 118.721 1.00 29.30 341 GLU B O 1
ATOM 6947 N N . GLY B 1 342 ? 12.051 205.531 117.125 1.00 29.21 342 GLY B N 1
ATOM 6948 C CA . GLY B 1 342 ? 12.283 206.791 117.814 1.00 27.45 342 GLY B CA 1
ATOM 6949 C C . GLY B 1 342 ? 11.000 207.597 117.982 1.00 30.93 342 GLY B C 1
ATOM 6950 O O . GLY B 1 342 ? 10.793 208.224 119.019 1.00 3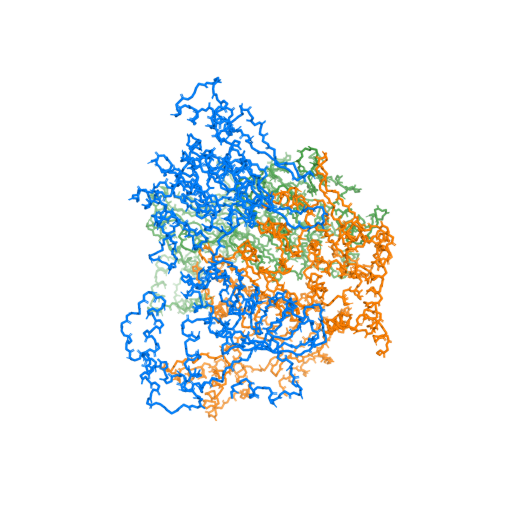2.82 342 GLY B O 1
ATOM 6951 N N . ASN B 1 343 ? 10.117 207.556 116.978 1.00 27.13 343 ASN B N 1
ATOM 6952 C CA . ASN B 1 343 ? 8.850 208.272 117.069 1.00 23.66 343 ASN B CA 1
ATOM 6953 C C . ASN B 1 343 ? 8.011 207.659 118.201 1.00 28.89 343 ASN B C 1
ATOM 6954 O O . ASN B 1 343 ? 7.436 208.370 119.030 1.00 28.45 343 ASN B O 1
ATOM 6959 N N . VAL B 1 344 ? 7.968 206.332 118.267 1.00 29.03 344 VAL B N 1
ATOM 6960 C CA . VAL B 1 344 ? 7.186 205.672 119.301 1.00 28.38 344 VAL B CA 1
ATOM 6961 C C . VAL B 1 344 ? 7.781 205.968 120.684 1.00 32.33 344 VAL B C 1
ATOM 6962 O O . VAL B 1 344 ? 7.043 206.110 121.679 1.00 30.62 344 VAL B O 1
ATOM 6966 N N . ALA B 1 345 ? 9.105 206.066 120.757 1.00 27.25 345 ALA B N 1
ATOM 6967 C CA . ALA B 1 345 ? 9.754 206.348 122.042 1.00 26.34 345 ALA B CA 1
ATOM 6968 C C . ALA B 1 345 ? 9.271 207.680 122.611 1.00 24.72 345 ALA B C 1
ATOM 6969 O O . ALA B 1 345 ? 8.981 207.781 123.794 1.00 28.19 345 ALA B O 1
ATOM 6971 N N . PHE B 1 346 ? 9.179 208.703 121.767 1.00 24.65 346 PHE B N 1
ATOM 6972 C CA . PHE B 1 346 ? 8.669 209.998 122.231 1.00 30.25 346 PHE B CA 1
ATOM 6973 C C . PHE B 1 346 ? 7.193 209.949 122.591 1.00 36.30 346 PHE B C 1
ATOM 6974 O O . PHE B 1 346 ? 6.743 210.674 123.499 1.00 30.57 346 PHE B O 1
ATOM 6982 N N . GLN B 1 347 ? 6.429 209.100 121.903 1.00 34.59 347 GLN B N 1
ATOM 6983 C CA A GLN B 1 347 ? 5.038 208.928 122.300 0.57 30.22 347 GLN B CA 1
ATOM 6984 C CA B GLN B 1 347 ? 5.033 208.865 122.264 0.43 30.76 347 GLN B CA 1
ATOM 6985 C C . GLN B 1 347 ? 4.978 208.227 123.648 1.00 28.66 347 GLN B C 1
ATOM 6986 O O . GLN B 1 347 ? 4.111 208.546 124.462 1.00 37.83 347 GLN B O 1
ATOM 6997 N N . ALA B 1 348 ? 5.912 207.307 123.907 1.00 29.66 348 ALA B N 1
ATOM 6998 C CA . ALA B 1 348 ? 5.991 206.673 125.223 1.00 31.99 348 ALA B CA 1
ATOM 6999 C C . ALA B 1 348 ? 6.310 207.714 126.302 1.00 38.74 348 ALA B C 1
ATOM 7000 O O . ALA B 1 348 ? 5.702 207.721 127.385 1.00 34.39 348 ALA B O 1
ATOM 7002 N N . MET B 1 349 ? 7.267 208.592 126.017 1.00 30.95 349 MET B N 1
ATOM 7003 C CA . MET B 1 349 ? 7.585 209.671 126.962 1.00 32.80 349 MET B CA 1
ATOM 7004 C C . MET B 1 349 ? 6.392 210.583 127.197 1.00 36.24 349 MET B C 1
ATOM 7005 O O . MET B 1 349 ? 6.155 211.046 128.304 1.00 36.09 349 MET B O 1
ATOM 7010 N N . GLN B 1 350 ? 5.650 210.847 126.135 1.00 34.65 350 GLN B N 1
ATOM 7011 C CA . GLN B 1 350 ? 4.522 211.767 126.215 1.00 39.09 350 GLN B CA 1
ATOM 7012 C C . GLN B 1 350 ? 3.381 211.202 127.059 1.00 41.10 350 GLN B C 1
ATOM 7013 O O . GLN B 1 350 ? 2.573 211.951 127.594 1.00 39.03 350 GLN B O 1
ATOM 7019 N N . THR B 1 351 ? 3.332 209.881 127.206 1.00 37.63 351 THR B N 1
ATOM 7020 C CA . THR B 1 351 ? 2.225 209.245 127.917 1.00 38.94 351 THR B CA 1
ATOM 7021 C C . THR B 1 351 ? 2.632 208.655 129.267 1.00 43.92 351 THR B C 1
ATOM 7022 O O . THR B 1 351 ? 2.017 207.699 129.751 1.00 41.11 351 THR B O 1
ATOM 7026 N N . GLY B 1 352 ? 3.675 209.224 129.869 1.00 45.34 352 GLY B N 1
ATOM 7027 C CA . GLY B 1 352 ? 4.034 208.872 131.231 1.00 43.12 352 GLY B CA 1
ATOM 7028 C C . GLY B 1 352 ? 5.090 207.799 131.417 1.00 40.28 352 GLY B C 1
ATOM 7029 O O . GLY B 1 352 ? 5.297 207.339 132.537 1.00 44.31 352 GLY B O 1
ATOM 7030 N N . HIS B 1 353 ? 5.750 207.370 130.343 1.00 31.21 353 HIS B N 1
ATOM 7031 C CA . HIS B 1 353 ? 6.794 206.360 130.490 1.00 35.40 353 HIS B CA 1
ATOM 7032 C C . HIS B 1 353 ? 8.162 207.015 130.382 1.00 33.71 353 HIS B C 1
ATOM 7033 O O . HIS B 1 353 ? 8.360 207.905 129.558 1.00 36.98 353 HIS B O 1
ATOM 7040 N N . SER B 1 354 ? 9.114 206.567 131.190 1.00 29.32 354 SER B N 1
ATOM 7041 C CA . SER B 1 354 ? 10.460 207.115 131.097 1.00 28.72 354 SER B CA 1
ATOM 7042 C C . SER B 1 354 ? 11.245 206.328 130.051 1.00 29.58 354 SER B C 1
ATOM 7043 O O . SER B 1 354 ? 11.031 205.129 129.867 1.00 26.71 354 SER B O 1
ATOM 7046 N N . VAL B 1 355 ? 12.149 207.001 129.356 1.00 30.63 355 VAL B N 1
ATOM 7047 C CA . VAL B 1 355 ? 12.918 206.348 128.300 1.00 25.14 355 VAL B CA 1
ATOM 7048 C C . VAL B 1 355 ? 14.391 206.717 128.391 1.00 25.30 355 VAL B C 1
ATOM 7049 O O . VAL B 1 355 ? 14.734 207.862 128.660 1.00 26.70 355 VAL B O 1
ATOM 7053 N N . MET B 1 356 ? 15.259 205.739 128.157 1.00 22.97 356 MET B N 1
ATOM 7054 C CA . MET B 1 356 ? 16.638 206.029 127.821 1.00 25.49 356 MET B CA 1
ATOM 7055 C C . MET B 1 356 ? 17.011 205.285 126.553 1.00 29.09 356 MET B C 1
ATOM 7056 O O . MET B 1 356 ? 16.422 204.251 126.232 1.00 30.21 356 MET B O 1
ATOM 7061 N N . ALA B 1 357 ? 17.995 205.816 125.838 1.00 24.98 357 ALA B N 1
ATOM 7062 C CA . ALA B 1 357 ? 18.454 205.193 124.614 1.00 26.71 357 ALA B CA 1
ATOM 7063 C C . ALA B 1 357 ? 19.843 205.667 124.285 1.00 25.87 357 ALA B C 1
ATOM 7064 O O . ALA B 1 357 ? 20.298 206.657 124.845 1.00 28.83 357 ALA B O 1
ATOM 7066 N N . THR B 1 358 ? 20.517 204.980 123.367 1.00 24.06 358 THR B N 1
ATOM 7067 C CA . THR B 1 358 ? 21.703 205.578 122.769 1.00 24.82 358 THR B CA 1
ATOM 7068 C C . THR B 1 358 ? 21.390 206.091 121.388 1.00 29.54 358 THR B C 1
ATOM 7069 O O . THR B 1 358 ? 20.479 205.595 120.725 1.00 27.99 358 THR B O 1
ATOM 7073 N N . PHE B 1 359 ? 22.132 207.109 120.966 1.00 25.02 359 PHE B N 1
ATOM 7074 C CA . PHE B 1 359 ? 21.960 207.699 119.640 1.00 24.89 359 PHE B CA 1
ATOM 7075 C C . PHE B 1 359 ? 23.298 208.178 119.093 1.00 29.75 359 PHE B C 1
ATOM 7076 O O . PHE B 1 359 ? 24.084 208.791 119.812 1.00 28.14 359 PHE B O 1
ATOM 7084 N N . HIS B 1 360 ? 23.540 207.936 117.812 1.00 23.69 360 HIS B N 1
ATOM 7085 C CA . HIS B 1 360 ? 24.831 208.270 117.198 1.00 28.49 360 HIS B CA 1
ATOM 7086 C C . HIS B 1 360 ? 24.778 209.694 116.638 1.00 29.64 360 HIS B C 1
ATOM 7087 O O . HIS B 1 360 ? 24.190 209.928 115.592 1.00 28.42 360 HIS B O 1
ATOM 7094 N N . ALA B 1 361 ? 25.389 210.632 117.363 1.00 27.88 361 ALA B N 1
ATOM 7095 C CA . ALA B 1 361 ? 25.408 212.062 117.027 1.00 31.26 361 ALA B CA 1
ATOM 7096 C C . ALA B 1 361 ? 26.415 212.724 117.965 1.00 32.58 361 ALA B C 1
ATOM 7097 O O . ALA B 1 361 ? 26.524 212.317 119.111 1.00 29.38 361 ALA B O 1
ATOM 7099 N N . ALA B 1 362 ? 27.099 213.766 117.497 1.00 37.18 362 ALA B N 1
ATOM 7100 C CA . ALA B 1 362 ? 28.180 214.393 118.272 1.00 42.08 362 ALA B CA 1
ATOM 7101 C C . ALA B 1 362 ? 27.703 215.525 119.189 1.00 44.01 362 ALA B C 1
ATOM 7102 O O . ALA B 1 362 ? 28.395 215.901 120.136 1.00 38.73 362 ALA B O 1
ATOM 7104 N N . ASN B 1 363 ? 26.546 216.101 118.881 1.00 33.57 363 ASN B N 1
ATOM 7105 C CA . ASN B 1 363 ? 26.091 217.299 119.581 1.00 32.97 363 ASN B CA 1
ATOM 7106 C C . ASN B 1 363 ? 24.579 217.461 119.509 1.00 42.74 363 ASN B C 1
ATOM 7107 O O . ASN B 1 363 ? 23.911 216.777 118.727 1.00 32.90 363 ASN B O 1
ATOM 7112 N N . ILE B 1 364 ? 24.043 218.372 120.315 1.00 37.50 364 ILE B N 1
ATOM 7113 C CA . ILE B 1 364 ? 22.604 218.487 120.434 1.00 36.53 364 ILE B CA 1
ATOM 7114 C C . ILE B 1 364 ? 21.916 218.954 119.149 1.00 30.09 364 ILE B C 1
ATOM 7115 O O . ILE B 1 364 ? 20.805 218.502 118.842 1.00 35.65 364 ILE B O 1
ATOM 7120 N N . THR B 1 365 ? 22.568 219.839 118.395 1.00 31.44 365 THR B N 1
ATOM 7121 C CA . THR B 1 365 ? 22.002 220.312 117.137 1.00 34.19 365 THR B CA 1
ATOM 7122 C C . THR B 1 365 ? 21.800 219.135 116.178 1.00 37.17 365 THR B C 1
ATOM 7123 O O . THR B 1 365 ? 20.714 218.949 115.616 1.00 35.82 365 THR B O 1
ATOM 7127 N N . THR B 1 366 ? 22.839 218.326 116.017 1.00 36.17 366 THR B N 1
ATOM 7128 C CA . THR B 1 366 ? 22.777 217.162 115.141 1.00 35.30 366 THR B CA 1
ATOM 7129 C C . THR B 1 366 ? 21.735 216.178 115.648 1.00 35.30 366 THR B C 1
ATOM 7130 O O . THR B 1 366 ? 20.916 215.671 114.869 1.00 37.03 366 THR B O 1
ATOM 7134 N N . LEU B 1 367 ? 21.725 215.942 116.957 1.00 28.70 367 LEU B N 1
ATOM 7135 C CA . LEU B 1 367 ? 20.739 215.032 117.539 1.00 28.44 367 LEU B CA 1
ATOM 7136 C C . LEU B 1 367 ? 19.313 215.474 117.201 1.00 36.17 367 LEU B C 1
ATOM 7137 O O . LEU B 1 367 ? 18.522 214.669 116.734 1.00 30.16 367 LEU B O 1
ATOM 7142 N N . ILE B 1 368 ? 18.988 216.747 117.415 1.00 32.16 368 ILE B N 1
ATOM 7143 C CA . ILE B 1 368 ? 17.609 217.200 117.168 1.00 32.96 368 ILE B CA 1
ATOM 7144 C C . ILE B 1 368 ? 17.231 217.162 115.682 1.00 39.47 368 ILE B C 1
ATOM 7145 O O . ILE B 1 368 ? 16.103 216.796 115.326 1.00 39.61 368 ILE B O 1
ATOM 7150 N N . GLN B 1 369 ? 18.162 217.561 114.816 1.00 31.67 369 GLN B N 1
ATOM 7151 C CA . GLN B 1 369 ? 17.934 217.507 113.370 1.00 37.31 369 GLN B CA 1
ATOM 7152 C C . GLN B 1 369 ? 17.616 216.091 112.898 1.00 34.97 369 GLN B C 1
ATOM 7153 O O . GLN B 1 369 ? 16.730 215.876 112.068 1.00 32.47 369 GLN B O 1
ATOM 7159 N N . ARG B 1 370 ? 18.343 215.126 113.424 1.00 30.48 370 ARG B N 1
ATOM 7160 C CA . ARG B 1 370 ? 18.169 213.736 113.006 1.00 34.72 370 ARG B CA 1
ATOM 7161 C C . ARG B 1 370 ? 16.937 213.083 113.619 1.00 37.98 370 ARG B C 1
ATOM 7162 O O . ARG B 1 370 ? 16.420 212.124 113.064 1.00 43.75 370 ARG B O 1
ATOM 7170 N N . LEU B 1 371 ? 16.494 213.567 114.779 1.00 30.76 371 LEU B N 1
ATOM 7171 C CA . LEU B 1 371 ? 15.292 213.010 115.416 1.00 31.87 371 LEU B CA 1
ATOM 7172 C C . LEU B 1 371 ? 14.043 213.566 114.765 1.00 37.23 371 LEU B C 1
ATOM 7173 O O . LEU B 1 371 ? 13.022 212.877 114.686 1.00 35.13 371 LEU B O 1
ATOM 7178 N N . THR B 1 372 ? 14.117 214.821 114.328 1.00 37.35 372 THR B N 1
ATOM 7179 C CA . THR B 1 372 ? 12.963 215.472 113.718 1.00 40.38 372 THR B CA 1
ATOM 7180 C C . THR B 1 372 ? 12.912 215.214 112.225 1.00 43.94 372 THR B C 1
ATOM 7181 O O . THR B 1 372 ? 11.902 215.483 111.580 1.00 41.76 372 THR B O 1
ATOM 7185 N N . GLY B 1 373 ? 14.001 214.713 111.656 1.00 33.18 373 GLY B N 1
ATOM 7186 C CA . GLY B 1 373 ? 13.992 214.464 110.230 1.00 50.94 373 GLY B CA 1
ATOM 7187 C C . GLY B 1 373 ? 13.347 213.125 109.909 1.00 54.45 373 GLY B C 1
ATOM 7188 O O . GLY B 1 373 ? 13.048 212.344 110.813 1.00 54.60 373 GLY B O 1
ATOM 7189 N N . TYR B 1 374 ? 13.118 212.857 108.626 1.00 46.33 374 TYR B N 1
ATOM 7190 C CA . TYR B 1 374 ? 12.890 211.484 108.197 1.00 36.48 374 TYR B CA 1
ATOM 7191 C C . TYR B 1 374 ? 14.172 210.712 108.588 1.00 37.24 374 TYR B C 1
ATOM 7192 O O . TYR B 1 374 ? 15.265 211.258 108.531 1.00 33.16 374 TYR B O 1
ATOM 7201 N N . PRO B 1 375 ? 14.049 209.446 108.995 1.00 38.26 375 PRO B N 1
ATOM 7202 C CA . PRO B 1 375 ? 12.845 208.613 109.044 1.00 47.50 375 PRO B CA 1
ATOM 7203 C C . PRO B 1 375 ? 12.195 208.597 110.422 1.00 46.22 375 PRO B C 1
ATOM 7204 O O . PRO B 1 375 ? 11.103 208.047 110.597 1.00 46.12 375 PRO B O 1
ATOM 7208 N N . ILE B 1 376 ? 12.846 209.214 111.397 1.00 32.63 376 ILE B N 1
ATOM 7209 C CA . ILE B 1 376 ? 12.383 209.082 112.773 1.00 32.64 376 ILE B CA 1
ATOM 7210 C C . ILE B 1 376 ? 11.103 209.886 112.988 1.00 38.85 376 ILE B C 1
ATOM 7211 O O . ILE B 1 376 ? 10.177 209.394 113.625 1.00 43.24 376 ILE B O 1
ATOM 7216 N N . GLU B 1 377 ? 11.059 211.104 112.445 1.00 34.19 377 GLU B N 1
ATOM 7217 C CA . GLU B 1 377 ? 9.867 211.960 112.467 1.00 48.32 377 GLU B CA 1
ATOM 7218 C C . GLU B 1 377 ? 9.274 212.216 113.854 1.00 51.90 377 GLU B C 1
ATOM 7219 O O . GLU B 1 377 ? 8.056 212.147 114.041 1.00 38.18 377 GLU B O 1
ATOM 7225 N N . VAL B 1 378 ? 10.122 212.529 114.826 1.00 35.74 378 VAL B N 1
ATOM 7226 C CA . VAL B 1 378 ? 9.611 213.108 116.057 1.00 33.21 378 VAL B CA 1
ATOM 7227 C C . VAL B 1 378 ? 9.205 214.527 115.731 1.00 35.17 378 VAL B C 1
ATOM 7228 O O . VAL B 1 378 ? 10.004 215.276 115.155 1.00 39.68 378 VAL B O 1
ATOM 7232 N N . PRO B 1 379 ? 7.960 214.910 116.075 1.00 39.83 379 PRO B N 1
ATOM 7233 C CA . PRO B 1 379 ? 7.535 216.297 115.861 1.00 43.43 379 PRO B CA 1
ATOM 7234 C C . PRO B 1 379 ? 8.266 217.249 116.807 1.00 40.18 379 PRO B C 1
ATOM 7235 O O . PRO B 1 379 ? 8.627 216.845 117.916 1.00 41.02 379 PRO B O 1
ATOM 7239 N N . LYS B 1 380 ? 8.473 218.490 116.382 1.00 39.84 380 LYS B N 1
ATOM 7240 C CA . LYS B 1 380 ? 9.194 219.460 117.204 1.00 51.85 380 LYS B CA 1
ATOM 7241 C C . LYS B 1 380 ? 8.509 219.687 118.545 1.00 52.14 380 LYS B C 1
ATOM 7242 O O . LYS B 1 380 ? 9.168 219.905 119.565 1.00 48.57 380 LYS B O 1
ATOM 7248 N N . SER B 1 381 ? 7.183 219.612 118.534 1.00 48.64 381 SER B N 1
ATOM 7249 C CA . SER B 1 381 ? 6.386 219.835 119.729 1.00 50.30 381 SER B CA 1
ATOM 7250 C C . SER B 1 381 ? 6.626 218.728 120.744 1.00 41.49 381 SER B C 1
ATOM 7251 O O . SER B 1 381 ? 6.250 218.859 121.902 1.00 49.06 381 SER B O 1
ATOM 7254 N N . TYR B 1 382 ? 7.256 217.637 120.312 1.00 35.86 382 TYR B N 1
ATOM 7255 C CA . TYR B 1 382 ? 7.533 216.521 121.202 1.00 35.00 382 TYR B CA 1
ATOM 7256 C C . TYR B 1 382 ? 8.975 216.520 121.736 1.00 36.50 382 TYR B C 1
ATOM 7257 O O . TYR B 1 382 ? 9.282 215.754 122.646 1.00 32.28 382 TYR B O 1
ATOM 7266 N N . ILE B 1 383 ? 9.865 217.325 121.155 1.00 34.92 383 ILE B N 1
ATOM 7267 C CA . ILE B 1 383 ? 11.299 217.215 121.508 1.00 35.38 383 ILE B CA 1
ATOM 7268 C C . ILE B 1 383 ? 11.540 217.485 122.995 1.00 36.58 383 ILE B C 1
ATOM 7269 O O . ILE B 1 383 ? 12.404 216.861 123.618 1.00 39.84 383 ILE B O 1
ATOM 7274 N N . ASN B 1 384 ? 10.738 218.392 123.553 1.00 41.63 384 ASN B N 1
ATOM 7275 C CA . ASN B 1 384 ? 10.792 218.776 124.964 1.00 43.23 384 ASN B CA 1
ATOM 7276 C C . ASN B 1 384 ? 10.652 217.606 125.939 1.00 41.14 384 ASN B C 1
ATOM 7277 O O . ASN B 1 384 ? 11.070 217.724 127.093 1.00 39.13 384 ASN B O 1
ATOM 7282 N N . ASN B 1 385 ? 10.044 216.494 125.503 1.00 33.28 385 ASN B N 1
ATOM 7283 C CA . ASN B 1 385 ? 9.967 215.288 126.344 1.00 33.03 385 ASN B CA 1
ATOM 7284 C C . ASN B 1 385 ? 11.313 214.721 126.711 1.00 31.96 385 ASN B C 1
ATOM 7285 O O . ASN B 1 385 ? 11.472 214.092 127.774 1.00 32.10 385 ASN B O 1
ATOM 7290 N N . LEU B 1 386 ? 12.278 214.871 125.808 1.00 33.92 386 LEU B N 1
ATOM 7291 C CA . LEU B 1 386 ? 13.625 214.388 126.104 1.00 32.84 386 LEU B CA 1
ATOM 7292 C C . LEU B 1 386 ? 14.223 215.399 127.061 1.00 34.52 386 LEU B C 1
ATOM 7293 O O . LEU B 1 386 ? 14.319 216.581 126.739 1.00 35.52 386 LEU B O 1
ATOM 7298 N N . ASN B 1 387 ? 14.591 214.972 128.255 1.00 30.35 387 ASN B N 1
ATOM 7299 C CA . ASN B 1 387 ? 15.106 215.952 129.226 1.00 35.56 387 ASN B CA 1
ATOM 7300 C C . ASN B 1 387 ? 16.614 216.182 129.171 1.00 33.85 387 ASN B C 1
ATOM 7301 O O . ASN B 1 387 ? 17.084 217.313 129.324 1.00 34.22 387 ASN B O 1
ATOM 7306 N N . ILE B 1 388 ? 17.374 215.110 128.973 1.00 29.80 388 ILE B N 1
ATOM 7307 C CA . ILE B 1 388 ? 18.839 215.199 129.039 1.00 31.24 388 ILE B CA 1
ATOM 7308 C C . ILE B 1 388 ? 19.454 214.518 127.827 1.00 31.99 388 ILE B C 1
ATOM 7309 O O . ILE B 1 388 ? 19.075 213.403 127.481 1.00 29.66 388 ILE B O 1
ATOM 7314 N N . ALA B 1 389 ? 20.387 215.192 127.168 1.00 29.49 389 ALA B N 1
ATOM 7315 C CA . ALA B 1 389 ? 21.178 214.533 126.136 1.00 29.09 389 ALA B CA 1
ATOM 7316 C C . ALA B 1 389 ? 22.631 214.642 126.572 1.00 32.33 389 ALA B C 1
ATOM 7317 O O . ALA B 1 389 ? 23.131 215.734 126.785 1.00 33.47 389 ALA B O 1
ATOM 7319 N N . LEU B 1 390 ? 23.312 213.519 126.722 1.00 33.36 390 LEU B N 1
ATOM 7320 C CA . LEU B 1 390 ? 24.722 213.604 127.046 1.00 36.63 390 LEU B CA 1
ATOM 7321 C C . LEU B 1 390 ? 25.521 213.103 125.860 1.00 30.24 390 LEU B C 1
ATOM 7322 O O . LEU B 1 390 ? 25.090 212.201 125.137 1.00 37.62 390 LEU B O 1
ATOM 7327 N N . PHE B 1 391 ? 26.669 213.723 125.650 1.00 27.84 391 PHE B N 1
ATOM 7328 C CA . PHE B 1 391 ? 27.497 213.424 124.502 1.00 27.93 391 PHE B CA 1
ATOM 7329 C C . PHE B 1 391 ? 28.856 212.994 125.005 1.00 33.21 391 PHE B C 1
ATOM 7330 O O . PHE B 1 391 ? 29.481 213.684 125.810 1.00 31.70 391 PHE B O 1
ATOM 7338 N N . GLN B 1 392 ? 29.295 211.832 124.553 1.00 31.42 392 GLN B N 1
ATOM 7339 C CA . GLN B 1 392 ? 30.659 211.434 124.841 1.00 41.62 392 GLN B CA 1
ATOM 7340 C C . GLN B 1 392 ? 31.428 211.055 123.590 1.00 38.12 392 GLN B C 1
ATOM 7341 O O . GLN B 1 392 ? 30.851 210.848 122.512 1.00 33.25 392 GLN B O 1
ATOM 7347 N N . THR B 1 393 ? 32.745 211.006 123.726 1.00 28.22 393 THR B N 1
ATOM 7348 C CA . THR B 1 393 ? 33.582 210.751 122.573 1.00 36.31 393 THR B CA 1
ATOM 7349 C C . THR B 1 393 ? 34.854 210.004 122.974 1.00 35.00 393 THR B C 1
ATOM 7350 O O . THR B 1 393 ? 35.268 210.030 124.143 1.00 30.44 393 THR B O 1
ATOM 7354 N N . ALA B 1 394 ? 35.448 209.307 122.008 1.00 38.60 394 ALA B N 1
ATOM 7355 C CA . ALA B 1 394 ? 36.764 208.723 122.190 1.00 38.37 394 ALA B CA 1
ATOM 7356 C C . ALA B 1 394 ? 37.798 209.772 121.803 1.00 41.95 394 ALA B C 1
ATOM 7357 O O . ALA B 1 394 ? 37.710 210.386 120.735 1.00 36.17 394 ALA B O 1
ATOM 7359 N N . LEU B 1 395 ? 38.770 209.985 122.682 1.00 33.63 395 LEU B N 1
ATOM 7360 C CA . LEU B 1 395 ? 39.801 210.985 122.475 1.00 38.53 395 LEU B CA 1
ATOM 7361 C C . LEU B 1 395 ? 41.134 210.329 122.774 1.00 40.67 395 LEU B C 1
ATOM 7362 O O . LEU B 1 395 ? 41.178 209.260 123.379 1.00 39.85 395 LEU B O 1
ATOM 7367 N N . TYR B 1 396 ? 42.220 210.956 122.343 1.00 39.31 396 TYR B N 1
ATOM 7368 C CA . TYR B 1 396 ? 43.546 210.487 122.733 1.00 43.76 396 TYR B CA 1
ATOM 7369 C C . TYR B 1 396 ? 43.993 211.279 123.951 1.00 47.76 396 TYR B C 1
ATOM 7370 O O . TYR B 1 396 ? 43.738 212.483 124.021 1.00 49.59 396 TYR B O 1
ATOM 7379 N N . ASP B 1 397 ? 44.657 210.627 124.909 1.00 49.75 397 ASP B N 1
ATOM 7380 C CA . ASP B 1 397 ? 45.265 211.390 126.004 1.00 47.72 397 ASP B CA 1
ATOM 7381 C C . ASP B 1 397 ? 46.638 211.854 125.555 1.00 52.70 397 ASP B C 1
ATOM 7382 O O . ASP B 1 397 ? 47.033 211.591 124.422 1.00 50.37 397 ASP B O 1
ATOM 7387 N N . LYS B 1 398 ? 47.378 212.526 126.432 1.00 60.43 398 LYS B N 1
ATOM 7388 C CA . LYS B 1 398 ? 48.686 213.060 126.056 1.00 61.62 398 LYS B CA 1
ATOM 7389 C C . LYS B 1 398 ? 49.711 211.969 125.713 1.00 64.01 398 LYS B C 1
ATOM 7390 O O . LYS B 1 398 ? 50.726 212.242 125.073 1.00 63.25 398 LYS B O 1
ATOM 7396 N N . LYS B 1 399 ? 49.435 210.735 126.124 1.00 63.02 399 LYS B N 1
ATOM 7397 C CA . LYS B 1 399 ? 50.340 209.619 125.856 1.00 66.52 399 LYS B CA 1
ATOM 7398 C C . LYS B 1 399 ? 49.944 208.853 124.602 1.00 63.93 399 LYS B C 1
ATOM 7399 O O . LYS B 1 399 ? 50.581 207.861 124.255 1.00 60.62 399 LYS B O 1
ATOM 7405 N N . GLY B 1 400 ? 48.884 209.303 123.936 1.00 62.82 400 GLY B N 1
ATOM 7406 C CA . GLY B 1 400 ? 48.444 208.674 122.703 1.00 58.52 400 GLY B CA 1
ATOM 7407 C C . GLY B 1 400 ? 47.484 207.519 122.917 1.00 59.45 400 GLY B C 1
ATOM 7408 O O . GLY B 1 400 ? 47.099 206.841 121.964 1.00 66.88 400 GLY B O 1
ATOM 7409 N N . ASN B 1 401 ? 47.097 207.290 124.166 1.00 52.43 401 ASN B N 1
ATOM 7410 C CA . ASN B 1 401 ? 46.113 206.254 124.478 1.00 51.78 401 ASN B CA 1
ATOM 7411 C C . ASN B 1 401 ? 44.700 206.740 124.260 1.00 43.30 401 ASN B C 1
ATOM 7412 O O . ASN B 1 401 ? 44.399 207.910 124.514 1.00 42.54 401 ASN B O 1
ATOM 7417 N N . LEU B 1 402 ? 43.831 205.840 123.805 1.00 42.88 402 LEU B N 1
ATOM 7418 C CA . LEU B 1 402 ? 42.445 206.181 123.550 1.00 49.49 402 LEU B CA 1
ATOM 7419 C C . LEU B 1 402 ? 41.702 206.190 124.880 1.00 51.05 402 LEU B C 1
ATOM 7420 O O . LEU B 1 402 ? 41.791 205.239 125.651 1.00 49.71 402 LEU B O 1
ATOM 7425 N N . ILE B 1 403 ? 40.994 207.279 125.165 1.00 36.02 403 ILE B N 1
ATOM 7426 C CA . ILE B 1 403 ? 40.171 207.352 126.367 1.00 31.20 403 ILE B CA 1
ATOM 7427 C C . ILE B 1 403 ? 38.787 207.789 125.941 1.00 38.25 403 ILE B C 1
ATOM 7428 O O . ILE B 1 403 ? 38.608 208.269 124.830 1.00 41.17 403 ILE B O 1
ATOM 7433 N N . ARG B 1 404 ? 37.812 207.628 126.821 1.00 32.92 404 ARG B N 1
ATOM 7434 C CA . ARG B 1 404 ? 36.465 208.085 126.531 1.00 31.65 404 ARG B CA 1
ATOM 7435 C C . ARG B 1 404 ? 36.041 209.130 127.561 1.00 35.01 404 ARG B C 1
ATOM 7436 O O . ARG B 1 404 ? 36.317 208.987 128.754 1.00 33.71 404 ARG B O 1
ATOM 7444 N N . ARG B 1 405 ? 35.383 210.184 127.089 1.00 31.86 405 ARG B N 1
ATOM 7445 C CA . ARG B 1 405 ? 35.025 211.335 127.922 1.00 31.72 405 ARG B CA 1
ATOM 7446 C C . ARG B 1 405 ? 33.620 211.831 127.588 1.00 34.76 405 ARG B C 1
ATOM 7447 O O . ARG B 1 405 ? 33.291 211.968 126.413 1.00 32.11 405 ARG B O 1
ATOM 7455 N N . VAL B 1 406 ? 32.800 212.086 128.608 1.00 32.46 406 VAL B N 1
ATOM 7456 C CA . VAL B 1 406 ? 31.584 212.865 128.406 1.00 34.09 406 VAL B CA 1
ATOM 7457 C C . VAL B 1 406 ? 32.010 214.298 128.153 1.00 36.29 406 VAL B C 1
ATOM 7458 O O . VAL B 1 406 ? 32.676 214.932 128.986 1.00 37.55 406 VAL B O 1
ATOM 7462 N N . VAL B 1 407 ? 31.690 214.810 126.972 1.00 30.24 407 VAL B N 1
ATOM 7463 C CA . VAL B 1 407 ? 32.155 216.158 126.646 1.00 31.15 407 VAL B CA 1
ATOM 7464 C C . VAL B 1 407 ? 31.099 217.219 126.901 1.00 31.77 407 VAL B C 1
ATOM 7465 O O . VAL B 1 407 ? 31.415 218.399 126.995 1.00 38.88 407 VAL B O 1
ATOM 7469 N N . GLU B 1 408 ? 29.842 216.798 127.003 1.00 32.28 408 GLU B N 1
ATOM 7470 C CA . GLU B 1 408 ? 28.764 217.742 127.268 1.00 37.77 408 GLU B CA 1
ATOM 7471 C C . GLU B 1 408 ? 27.510 217.032 127.770 1.00 33.49 408 GLU B C 1
ATOM 7472 O O . GLU B 1 408 ? 27.197 215.928 127.335 1.00 34.75 408 GLU B O 1
ATOM 7478 N N . VAL B 1 409 ? 26.823 217.668 128.719 1.00 34.62 409 VAL B N 1
ATOM 7479 C CA . VAL B 1 409 ? 25.514 217.209 129.176 1.00 36.83 409 VAL B CA 1
ATOM 7480 C C . VAL B 1 409 ? 24.562 218.380 129.054 1.00 35.47 409 VAL B C 1
ATOM 7481 O O . VAL B 1 409 ? 24.797 219.442 129.636 1.00 36.53 409 VAL B O 1
ATOM 7485 N N . ASP B 1 410 ? 23.503 218.192 128.273 1.00 34.82 410 ASP B N 1
ATOM 7486 C CA . ASP B 1 410 ? 22.587 219.282 127.935 1.00 35.41 410 ASP B CA 1
ATOM 7487 C C . ASP B 1 410 ? 21.208 218.997 128.506 1.00 37.51 410 ASP B C 1
ATOM 7488 O O . ASP B 1 410 ? 20.712 217.875 128.389 1.00 31.18 410 ASP B O 1
ATOM 7493 N N . GLU B 1 411 ? 20.604 220.000 129.138 1.00 38.96 411 GLU B N 1
ATOM 7494 C CA . GLU B 1 411 ? 19.204 219.914 129.532 1.00 37.88 411 GLU B CA 1
ATOM 7495 C C . GLU B 1 411 ? 18.376 220.550 128.435 1.00 37.52 411 GLU B C 1
ATOM 7496 O O . GLU B 1 411 ? 18.590 221.709 128.080 1.00 38.03 411 GLU B O 1
ATOM 7502 N N . ILE B 1 412 ? 17.429 219.793 127.900 1.00 38.06 412 ILE B N 1
ATOM 7503 C CA . ILE B 1 412 ? 16.581 220.308 126.848 1.00 30.95 412 ILE B CA 1
ATOM 7504 C C . ILE B 1 412 ? 15.375 220.991 127.453 1.00 34.92 412 ILE B C 1
ATOM 7505 O O . ILE B 1 412 ? 14.673 220.424 128.293 1.00 41.62 412 ILE B O 1
ATOM 7510 N N . ILE B 1 413 ? 15.147 222.225 127.028 1.00 39.03 413 ILE B N 1
ATOM 7511 C CA . ILE B 1 413 ? 14.037 222.991 127.536 1.00 42.16 413 ILE B CA 1
ATOM 7512 C C . ILE B 1 413 ? 12.875 222.937 126.530 1.00 52.37 413 ILE B C 1
ATOM 7513 O O . ILE B 1 413 ? 11.780 222.486 126.869 1.00 54.84 413 ILE B O 1
ATOM 7518 N N . ASP B 1 414 ? 13.131 223.368 125.296 1.00 55.08 414 ASP B N 1
ATOM 7519 C CA . ASP B 1 414 ? 12.108 223.397 124.245 1.00 61.22 414 ASP B CA 1
ATOM 7520 C C . ASP B 1 414 ? 12.750 223.695 122.885 1.00 62.87 414 ASP B C 1
ATOM 7521 O O . ASP B 1 414 ? 13.953 223.965 122.804 1.00 58.46 414 ASP B O 1
ATOM 7526 N N . ILE B 1 415 ? 11.950 223.633 121.822 1.00 61.10 415 ILE B N 1
ATOM 7527 C CA . ILE B 1 415 ? 12.351 224.186 120.534 1.00 57.65 415 ILE B CA 1
ATOM 7528 C C . ILE B 1 415 ? 11.782 225.597 120.486 1.00 60.86 415 ILE B C 1
ATOM 7529 O O . ILE B 1 415 ? 10.629 225.798 120.861 1.00 62.25 415 ILE B O 1
ATOM 7534 N N . ASP B 1 416 ? 12.578 226.575 120.053 1.00 59.72 416 ASP B N 1
ATOM 7535 C CA . ASP B 1 416 ? 12.089 227.954 119.954 1.00 70.62 416 ASP B CA 1
ATOM 7536 C C . ASP B 1 416 ? 11.190 228.126 118.725 1.00 75.17 416 ASP B C 1
ATOM 7537 O O . ASP B 1 416 ? 11.622 227.871 117.604 1.00 73.23 416 ASP B O 1
ATOM 7542 N N . PRO B 1 417 ? 9.943 228.581 118.932 1.00 75.06 417 PRO B N 1
ATOM 7543 C CA . PRO B 1 417 ? 8.980 228.667 117.824 1.00 81.28 417 PRO B CA 1
ATOM 7544 C C . PRO B 1 417 ? 9.393 229.712 116.784 1.00 83.75 417 PRO B C 1
ATOM 7545 O O . PRO B 1 417 ? 9.161 229.530 115.587 1.00 86.01 417 PRO B O 1
ATOM 7549 N N . VAL B 1 418 ? 10.002 230.796 117.252 1.00 82.70 418 VAL B N 1
ATOM 7550 C CA . VAL B 1 418 ? 10.518 231.837 116.377 1.00 83.50 418 VAL B CA 1
ATOM 7551 C C . VAL B 1 418 ? 11.616 231.281 115.471 1.00 84.99 418 VAL B C 1
ATOM 7552 O O . VAL B 1 418 ? 11.530 231.373 114.246 1.00 88.62 418 VAL B O 1
ATOM 7556 N N . THR B 1 419 ? 12.638 230.686 116.079 1.00 78.66 419 THR B N 1
ATOM 7557 C CA . THR B 1 419 ? 13.828 230.275 115.340 1.00 76.37 419 THR B CA 1
ATOM 7558 C C . THR B 1 419 ? 13.874 228.795 114.943 1.00 75.54 419 THR B C 1
ATOM 7559 O O . THR B 1 419 ? 14.730 228.398 114.150 1.00 80.86 419 THR B O 1
ATOM 7563 N N . ASN B 1 420 ? 12.966 227.987 115.488 1.00 74.16 420 ASN B N 1
ATOM 7564 C CA . ASN B 1 420 ? 12.999 226.530 115.294 1.00 76.02 420 ASN B CA 1
ATOM 7565 C C . ASN B 1 420 ? 14.338 225.913 115.690 1.00 79.69 420 ASN B C 1
ATOM 7566 O O . ASN B 1 420 ? 14.745 224.870 115.171 1.00 82.77 420 ASN B O 1
ATOM 7571 N N . ASP B 1 421 ? 15.019 226.575 116.617 1.00 76.32 421 ASP B N 1
ATOM 7572 C CA . ASP B 1 421 ? 16.242 226.045 117.190 1.00 74.83 421 ASP B CA 1
ATOM 7573 C C . ASP B 1 421 ? 15.932 225.483 118.574 1.00 67.78 421 ASP B C 1
ATOM 7574 O O . ASP B 1 421 ? 15.004 225.941 119.249 1.00 65.15 421 ASP B O 1
ATOM 7579 N N . VAL B 1 422 ? 16.690 224.474 118.986 1.00 66.19 422 VAL B N 1
ATOM 7580 C CA . VAL B 1 422 ? 16.517 223.909 120.319 1.00 60.42 422 VAL B CA 1
ATOM 7581 C C . VAL B 1 422 ? 16.996 224.908 121.383 1.00 50.48 422 VAL B C 1
ATOM 7582 O O . VAL B 1 422 ? 18.052 225.525 121.237 1.00 53.86 422 VAL B O 1
ATOM 7586 N N . VAL B 1 423 ? 16.176 225.109 122.410 1.00 48.29 423 VAL B N 1
ATOM 7587 C CA . VAL B 1 423 ? 16.569 225.864 123.594 1.00 44.04 423 VAL B CA 1
ATOM 7588 C C . VAL B 1 423 ? 17.038 224.848 124.627 1.00 45.20 423 VAL B C 1
ATOM 7589 O O . VAL B 1 423 ? 16.294 223.934 124.991 1.00 42.02 423 VAL B O 1
ATOM 7593 N N . TYR B 1 424 ? 18.287 224.978 125.072 1.00 39.49 424 TYR B N 1
ATOM 7594 C CA . TYR B 1 424 ? 18.868 224.010 126.007 1.00 37.84 424 TYR B CA 1
ATOM 7595 C C . TYR B 1 424 ? 19.883 224.678 126.931 1.00 40.08 424 TYR B C 1
ATOM 7596 O O . TYR B 1 424 ? 20.266 225.827 126.712 1.00 41.51 424 TYR B O 1
ATOM 7605 N N . ILE B 1 425 ? 20.313 223.953 127.960 1.00 41.46 425 ILE B N 1
ATOM 7606 C CA . ILE B 1 425 ? 21.321 224.455 128.901 1.00 45.81 425 ILE B CA 1
ATOM 7607 C C . ILE B 1 425 ? 22.411 223.408 129.045 1.00 38.20 425 ILE B C 1
ATOM 7608 O O . ILE B 1 425 ? 22.109 222.252 129.329 1.00 42.31 425 ILE B O 1
ATOM 7613 N N . PRO B 1 426 ? 23.683 223.794 128.839 1.00 42.02 426 PRO B N 1
ATOM 7614 C CA . PRO B 1 426 ? 24.729 222.799 129.104 1.00 43.32 426 PRO B CA 1
ATOM 7615 C C . PRO B 1 426 ? 24.970 222.657 130.611 1.00 43.75 426 PRO B C 1
ATOM 7616 O O . PRO B 1 426 ? 25.546 223.552 131.226 1.00 47.86 426 PRO B O 1
ATOM 7620 N N . ALA B 1 427 ? 24.530 221.545 131.192 1.00 39.63 427 ALA B N 1
ATOM 7621 C CA . ALA B 1 427 ? 24.728 221.280 132.618 1.00 38.53 427 ALA B CA 1
ATOM 7622 C C . ALA B 1 427 ? 26.194 220.983 132.921 1.00 37.89 427 ALA B C 1
ATOM 7623 O O . ALA B 1 427 ? 26.727 221.413 133.936 1.00 40.49 427 ALA B O 1
ATOM 7625 N N . PHE B 1 428 ? 26.831 220.212 132.050 1.00 37.73 428 PHE B N 1
ATOM 7626 C CA . PHE B 1 428 ? 28.251 219.913 132.199 1.00 41.83 428 PHE B CA 1
ATOM 7627 C C . PHE B 1 428 ? 28.946 220.148 130.868 1.00 44.02 428 PHE B C 1
ATOM 7628 O O . PHE B 1 428 ? 28.356 219.951 129.798 1.00 38.96 428 PHE B O 1
ATOM 7636 N N . THR B 1 429 ? 30.195 220.581 130.945 1.00 38.50 429 THR B N 1
ATOM 7637 C CA . THR B 1 429 ? 31.080 220.644 129.791 1.00 45.92 429 THR B CA 1
ATOM 7638 C C . THR B 1 429 ? 32.420 220.031 130.195 1.00 51.48 429 THR B C 1
ATOM 7639 O O . THR B 1 429 ? 32.618 219.668 131.360 1.00 46.97 429 THR B O 1
ATOM 7643 N N . TYR B 1 430 ? 33.339 219.934 129.242 1.00 51.69 430 TYR B N 1
ATOM 7644 C CA . TYR B 1 430 ? 34.612 219.261 129.476 1.00 44.96 430 TYR B CA 1
ATOM 7645 C C . TYR B 1 430 ? 35.791 220.164 129.147 1.00 49.99 430 TYR B C 1
ATOM 7646 O O . TYR B 1 430 ? 35.840 220.772 128.080 1.00 48.93 430 TYR B O 1
ATOM 7655 N N . ASP B 1 431 ? 36.732 220.251 130.079 1.00 51.80 431 ASP B N 1
ATOM 7656 C CA . ASP B 1 431 ? 37.978 220.980 129.875 1.00 54.14 431 ASP B CA 1
ATOM 7657 C C . ASP B 1 431 ? 39.077 219.965 129.595 1.00 53.71 431 ASP B C 1
ATOM 7658 O O . ASP B 1 431 ? 39.480 219.208 130.484 1.00 51.16 431 ASP B O 1
ATOM 7663 N N . SER B 1 432 ? 39.547 219.931 128.352 1.00 53.33 432 SER B N 1
ATOM 7664 C CA . SER B 1 432 ? 40.493 218.903 127.926 1.00 55.93 432 SER B CA 1
ATOM 7665 C C . SER B 1 432 ? 41.898 219.137 128.484 1.00 56.43 432 SER B C 1
ATOM 7666 O O . SER B 1 432 ? 42.674 218.192 128.654 1.00 59.90 432 SER B O 1
ATOM 7669 N N . VAL B 1 433 ? 42.213 220.394 128.775 1.00 56.50 433 VAL B N 1
ATOM 7670 C CA . VAL B 1 433 ? 43.530 220.753 129.284 1.00 50.63 433 VAL B CA 1
ATOM 7671 C C . VAL B 1 433 ? 43.767 220.140 130.658 1.00 57.57 433 VAL B C 1
ATOM 7672 O O . VAL B 1 433 ? 44.775 219.476 130.882 1.00 67.56 433 VAL B O 1
ATOM 7676 N N . GLN B 1 434 ? 42.823 220.353 131.569 1.00 56.89 434 GLN B N 1
ATOM 7677 C CA . GLN B 1 434 ? 42.918 219.841 132.933 1.00 59.17 434 GLN B CA 1
ATOM 7678 C C . GLN B 1 434 ? 42.286 218.460 133.063 1.00 58.64 434 GLN B C 1
ATOM 7679 O O . GLN B 1 434 ? 42.386 217.812 134.104 1.00 59.49 434 GLN B O 1
ATOM 7685 N N . ASP B 1 435 ? 41.616 218.028 132.003 1.00 52.25 435 ASP B N 1
ATOM 7686 C CA . ASP B 1 435 ? 40.903 216.760 132.010 1.00 41.29 435 ASP B CA 1
ATOM 7687 C C . ASP B 1 435 ? 39.860 216.682 133.129 1.00 51.21 435 ASP B C 1
ATOM 7688 O O . ASP B 1 435 ? 39.810 215.714 133.905 1.00 45.92 435 ASP B O 1
ATOM 7693 N N . LYS B 1 436 ? 39.005 217.699 133.188 1.00 49.16 436 LYS B N 1
ATOM 7694 C CA . LYS B 1 436 ? 38.002 217.797 134.245 1.00 48.77 436 LYS B CA 1
ATOM 7695 C C . LYS B 1 436 ? 36.642 218.128 133.656 1.00 48.94 436 LYS B C 1
ATOM 7696 O O . LYS B 1 436 ? 36.544 218.888 132.688 1.00 53.21 436 LYS B O 1
ATOM 7702 N N . MET B 1 437 ? 35.602 217.559 134.260 1.00 42.84 437 MET B N 1
ATOM 7703 C CA . MET B 1 437 ? 34.225 217.878 133.930 1.00 43.50 437 MET B CA 1
ATOM 7704 C C . MET B 1 437 ? 33.803 219.117 134.692 1.00 52.25 437 MET B C 1
ATOM 7705 O O . MET B 1 437 ? 33.920 219.169 135.927 1.00 49.36 437 MET B O 1
ATOM 7710 N N . LEU B 1 438 ? 33.309 220.114 133.964 1.00 40.80 438 LEU B N 1
ATOM 7711 C CA . LEU B 1 438 ? 32.905 221.375 134.576 1.00 47.45 438 LEU B CA 1
ATOM 7712 C C . LEU B 1 438 ? 31.397 221.342 134.804 1.00 48.55 438 LEU B C 1
ATOM 7713 O O . LEU B 1 438 ? 30.630 221.095 133.868 1.00 42.10 438 LEU B O 1
ATOM 7718 N N . PHE B 1 439 ? 30.975 221.547 136.049 1.00 50.58 439 PHE B N 1
ATOM 7719 C CA . PHE B 1 439 ? 29.552 221.566 136.375 1.00 55.15 439 PHE B CA 1
ATOM 7720 C C . PHE B 1 439 ? 29.089 223.009 136.359 1.00 59.50 439 PHE B C 1
ATOM 7721 O O . PHE B 1 439 ? 29.712 223.873 136.973 1.00 65.91 439 PHE B O 1
ATOM 7729 N N . ALA B 1 440 ? 28.000 223.263 135.649 1.00 65.88 440 ALA B N 1
ATOM 7730 C CA . ALA B 1 440 ? 27.457 224.609 135.528 1.00 74.22 440 ALA B CA 1
ATOM 7731 C C . ALA B 1 440 ? 27.111 225.234 136.887 1.00 78.43 440 ALA B C 1
ATOM 7732 O O . ALA B 1 440 ? 27.144 226.459 137.036 1.00 82.61 440 ALA B O 1
ATOM 7734 N N . GLY B 1 441 ? 26.791 224.398 137.876 1.00 78.47 441 GLY B N 1
ATOM 7735 C CA . GLY B 1 441 ? 26.605 224.884 139.235 1.00 84.26 441 GLY B CA 1
ATOM 7736 C C . GLY B 1 441 ? 25.214 224.776 139.841 1.00 84.56 441 GLY B C 1
ATOM 7737 O O . GLY B 1 441 ? 24.316 224.145 139.280 1.00 93.27 441 GLY B O 1
ATOM 7738 N N . LYS B 1 442 ? 25.047 225.423 140.993 1.00 80.28 442 LYS B N 1
ATOM 7739 C CA . LYS B 1 442 ? 23.838 225.327 141.813 1.00 79.73 442 LYS B CA 1
ATOM 7740 C C . LYS B 1 442 ? 22.643 226.148 141.299 1.00 87.44 442 LYS B C 1
ATOM 7741 O O . LYS B 1 442 ? 21.492 225.817 141.569 1.00 90.31 442 LYS B O 1
ATOM 7747 N N . GLY B 1 443 ? 22.902 227.216 140.555 1.00 88.05 443 GLY B N 1
ATOM 7748 C CA . GLY B 1 443 ? 21.805 227.984 139.987 1.00 82.70 443 GLY B CA 1
ATOM 7749 C C . GLY B 1 443 ? 21.489 227.559 138.563 1.00 73.69 443 GLY B C 1
ATOM 7750 O O . GLY B 1 443 ? 20.699 228.199 137.867 1.00 76.78 443 GLY B O 1
ATOM 7751 N N . SER B 1 444 ? 22.092 226.454 138.142 1.00 59.41 444 SER B N 1
ATOM 7752 C CA . SER B 1 444 ? 22.161 226.119 136.728 1.00 66.37 444 SER B CA 1
ATOM 7753 C C . SER B 1 444 ? 21.055 225.224 136.188 1.00 55.63 444 SER B C 1
ATOM 7754 O O . SER B 1 444 ? 20.770 225.266 134.989 1.00 68.68 444 SER B O 1
ATOM 7757 N N . SER B 1 445 ? 20.437 224.410 137.039 1.00 49.91 445 SER B N 1
ATOM 7758 C CA . SER B 1 445 ? 19.581 223.340 136.505 1.00 52.47 445 SER B CA 1
ATOM 7759 C C . SER B 1 445 ? 18.106 223.690 136.330 1.00 54.12 445 SER B C 1
ATOM 7760 O O . SER B 1 445 ? 17.343 223.801 137.307 1.00 44.81 445 SER B O 1
ATOM 7763 N N . TYR B 1 446 ? 17.708 223.850 135.075 1.00 53.55 446 TYR B N 1
ATOM 7764 C CA . TYR B 1 446 ? 16.302 223.991 134.738 1.00 48.14 446 TYR B CA 1
ATOM 7765 C C . TYR B 1 446 ? 15.531 222.751 135.201 1.00 42.09 446 TYR B C 1
ATOM 7766 O O . TYR B 1 446 ? 14.417 222.863 135.717 1.00 45.84 446 TYR B O 1
ATOM 7775 N N . LEU B 1 447 ? 16.130 221.574 135.036 1.00 38.77 447 LEU B N 1
ATOM 7776 C CA . LEU B 1 447 ? 15.455 220.321 135.398 1.00 38.35 447 LEU B CA 1
ATOM 7777 C C . LEU B 1 447 ? 15.212 220.186 136.907 1.00 46.69 447 LEU B C 1
ATOM 7778 O O . LEU B 1 447 ? 14.123 219.801 137.333 1.00 47.16 447 LEU B O 1
ATOM 7783 N N . ILE B 1 448 ? 16.221 220.506 137.713 1.00 46.88 448 ILE B N 1
ATOM 7784 C CA . ILE B 1 448 ? 16.055 220.508 139.160 1.00 47.52 448 ILE B CA 1
ATOM 7785 C C . ILE B 1 448 ? 15.021 221.544 139.608 1.00 54.72 448 ILE B C 1
ATOM 7786 O O . ILE B 1 448 ? 14.089 221.227 140.351 1.00 59.44 448 ILE B O 1
ATOM 7791 N N . GLU B 1 449 ? 15.170 222.777 139.139 1.00 54.74 449 GLU B N 1
ATOM 7792 C CA . GLU B 1 449 ? 14.318 223.873 139.614 1.00 62.84 449 GLU B CA 1
ATOM 7793 C C . GLU B 1 449 ? 12.915 223.925 138.997 1.00 71.54 449 GLU B C 1
ATOM 7794 O O . GLU B 1 449 ? 11.932 224.138 139.705 1.00 75.79 449 GLU B O 1
ATOM 7800 N N . ASN B 1 450 ? 12.815 223.714 137.689 1.00 70.28 450 ASN B N 1
ATOM 7801 C CA . ASN B 1 450 ? 11.535 223.888 136.999 1.00 75.45 450 ASN B CA 1
ATOM 7802 C C . ASN B 1 450 ? 10.723 222.607 136.827 1.00 69.90 450 ASN B C 1
ATOM 7803 O O . ASN B 1 450 ? 9.532 222.659 136.526 1.00 72.36 450 ASN B O 1
ATOM 7808 N N . LYS B 1 451 ? 11.366 221.461 137.021 1.00 61.00 451 LYS B N 1
ATOM 7809 C CA . LYS B 1 451 ? 10.752 220.170 136.738 1.00 63.68 451 LYS B CA 1
ATOM 7810 C C . LYS B 1 451 ? 10.599 219.361 138.025 1.00 67.23 451 LYS B C 1
ATOM 7811 O O . LYS B 1 451 ? 9.484 219.087 138.474 1.00 72.91 451 LYS B O 1
ATOM 7817 N N . ILE B 1 452 ? 11.736 218.993 138.613 1.00 61.63 452 ILE B N 1
ATOM 7818 C CA . ILE B 1 452 ? 11.783 218.196 139.841 1.00 62.68 452 ILE B CA 1
ATOM 7819 C C . ILE B 1 452 ? 11.175 218.897 141.064 1.00 66.36 452 ILE B C 1
ATOM 7820 O O . ILE B 1 452 ? 10.387 218.291 141.788 1.00 72.06 452 ILE B O 1
ATOM 7825 N N . ALA B 1 453 ? 11.542 220.156 141.297 1.00 62.08 453 ALA B N 1
ATOM 7826 C CA . ALA B 1 453 ? 10.965 220.938 142.394 1.00 68.47 453 ALA B CA 1
ATOM 7827 C C . ALA B 1 453 ? 9.434 220.935 142.361 1.00 77.54 453 ALA B C 1
ATOM 7828 O O . ALA B 1 453 ? 8.780 220.771 143.394 1.00 82.35 453 ALA B O 1
ATOM 7830 N N . VAL B 1 454 ? 8.868 221.119 141.171 1.00 79.20 454 VAL B N 1
ATOM 7831 C CA . VAL B 1 454 ? 7.420 221.068 140.996 1.00 84.85 454 VAL B CA 1
ATOM 7832 C C . VAL B 1 454 ? 6.907 219.635 141.169 1.00 87.88 454 VAL B C 1
ATOM 7833 O O . VAL B 1 454 ? 5.790 219.415 141.637 1.00 94.68 454 VAL B O 1
ATOM 7837 N N . LYS B 1 455 ? 7.738 218.660 140.818 1.00 86.40 455 LYS B N 1
ATOM 7838 C CA . LYS B 1 455 ? 7.379 217.256 140.998 1.00 87.42 455 LYS B CA 1
ATOM 7839 C C . LYS B 1 455 ? 7.418 216.840 142.474 1.00 96.47 455 LYS B C 1
ATOM 7840 O O . LYS B 1 455 ? 6.420 216.357 143.009 1.00 101.59 455 LYS B O 1
ATOM 7846 N N . ARG B 1 456 ? 8.559 217.045 143.132 1.00 94.69 456 ARG B N 1
ATOM 7847 C CA . ARG B 1 456 ? 8.731 216.639 144.531 1.00 89.62 456 ARG B CA 1
ATOM 7848 C C . ARG B 1 456 ? 8.028 217.554 145.535 1.00 94.91 456 ARG B C 1
ATOM 7849 O O . ARG B 1 456 ? 8.181 217.378 146.746 1.00 98.62 456 ARG B O 1
ATOM 7857 N N . GLY B 1 457 ? 7.259 218.520 145.037 1.00 92.86 457 GLY B N 1
ATOM 7858 C CA . GLY B 1 457 ? 6.572 219.465 145.900 1.00 90.19 457 GLY B CA 1
ATOM 7859 C C . GLY B 1 457 ? 7.531 220.281 146.748 1.00 90.69 457 GLY B C 1
ATOM 7860 O O . GLY B 1 457 ? 7.482 220.238 147.979 1.00 96.11 457 GLY B O 1
ATOM 7861 N N . ILE B 1 458 ? 8.414 221.024 146.089 1.00 84.76 458 ILE B N 1
ATOM 7862 C CA . ILE B 1 458 ? 9.390 221.847 146.793 1.00 82.84 458 ILE B CA 1
ATOM 7863 C C . ILE B 1 458 ? 9.171 223.319 146.460 1.00 82.78 458 ILE B C 1
ATOM 7864 O O . ILE B 1 458 ? 8.822 223.660 145.329 1.00 85.50 458 ILE B O 1
ATOM 7869 N N . ASP B 1 459 ? 9.362 224.183 147.452 1.00 81.99 459 ASP B N 1
ATOM 7870 C CA . ASP B 1 459 ? 9.303 225.625 147.253 1.00 83.80 459 ASP B CA 1
ATOM 7871 C C . ASP B 1 459 ? 10.702 226.121 146.899 1.00 84.73 459 ASP B C 1
ATOM 7872 O O . ASP B 1 459 ? 11.687 225.449 147.204 1.00 86.89 459 ASP B O 1
ATOM 7877 N N . ARG B 1 460 ? 10.788 227.288 146.261 1.00 85.35 460 ARG B N 1
ATOM 7878 C CA . ARG B 1 460 ? 12.065 227.851 145.820 1.00 83.37 460 ARG B CA 1
ATOM 7879 C C . ARG B 1 460 ? 13.061 228.031 146.952 1.00 86.38 460 ARG B C 1
ATOM 7880 O O . ARG B 1 460 ? 14.267 227.872 146.758 1.00 83.61 460 ARG B O 1
ATOM 7888 N N . ARG B 1 461 ? 12.550 228.384 148.128 1.00 93.30 461 ARG B N 1
ATOM 7889 C CA . ARG B 1 461 ? 13.386 228.591 149.304 1.00 96.17 461 ARG B CA 1
ATOM 7890 C C . ARG B 1 461 ? 14.094 227.299 149.686 1.00 89.97 461 ARG B C 1
ATOM 7891 O O . ARG B 1 461 ? 15.204 227.318 150.216 1.00 93.39 461 ARG B O 1
ATOM 7899 N N . ASN B 1 462 ? 13.441 226.178 149.398 1.00 84.21 462 ASN B N 1
ATOM 7900 C CA . ASN B 1 462 ? 13.946 224.867 149.772 1.00 81.47 462 ASN B CA 1
ATOM 7901 C C . ASN B 1 462 ? 14.646 224.142 148.623 1.00 84.06 462 ASN B C 1
ATOM 7902 O O . ASN B 1 462 ? 14.841 222.926 148.681 1.00 85.28 462 ASN B O 1
ATOM 7907 N N . ILE B 1 463 ? 15.022 224.883 147.582 1.00 85.53 463 ILE B N 1
ATOM 7908 C CA . ILE B 1 463 ? 15.626 224.279 146.393 1.00 79.44 463 ILE B CA 1
ATOM 7909 C C . ILE B 1 463 ? 17.049 223.790 146.666 1.00 75.20 463 ILE B C 1
ATOM 7910 O O . ILE B 1 463 ? 17.522 222.847 146.028 1.00 70.09 463 ILE B O 1
ATOM 7915 N N . GLY B 1 464 ? 17.713 224.416 147.632 1.00 76.11 464 GLY B N 1
ATOM 7916 C CA . GLY B 1 464 ? 19.066 224.046 147.990 1.00 75.00 464 GLY B CA 1
ATOM 7917 C C . GLY B 1 464 ? 19.152 222.641 148.553 1.00 72.91 464 GLY B C 1
ATOM 7918 O O . GLY B 1 464 ? 20.195 221.993 148.458 1.00 73.71 464 GLY B O 1
ATOM 7919 N N . LEU B 1 465 ? 18.055 222.167 149.138 1.00 68.88 465 LEU B N 1
ATOM 7920 C CA . LEU B 1 465 ? 18.024 220.827 149.712 1.00 62.92 465 LEU B CA 1
ATOM 7921 C C . LEU B 1 465 ? 18.209 219.768 148.627 1.00 65.18 465 LEU B C 1
ATOM 7922 O O . LEU B 1 465 ? 18.804 218.711 148.870 1.00 64.34 465 LEU B O 1
ATOM 7927 N N . LEU B 1 466 ? 17.718 220.063 147.424 1.00 59.70 466 LEU B N 1
ATOM 7928 C CA . LEU B 1 466 ? 17.953 219.194 146.277 1.00 56.08 466 LEU B CA 1
ATOM 7929 C C . LEU B 1 466 ? 19.410 219.210 145.826 1.00 52.93 466 LEU B C 1
ATOM 7930 O O . LEU B 1 466 ? 19.968 218.167 145.473 1.00 53.91 466 LEU B O 1
ATOM 7935 N N . TYR B 1 467 ? 20.022 220.389 145.823 1.00 55.30 467 TYR B N 1
ATOM 7936 C CA . TYR B 1 467 ? 21.428 220.503 145.441 1.00 60.72 467 TYR B CA 1
ATOM 7937 C C . TYR B 1 467 ? 22.328 219.867 146.499 1.00 64.19 467 TYR B C 1
ATOM 7938 O O . TYR B 1 467 ? 23.391 219.315 146.186 1.00 64.93 467 TYR B O 1
ATOM 7947 N N . ASP B 1 468 ? 21.875 219.929 147.747 1.00 59.89 468 ASP B N 1
ATOM 7948 C CA . ASP B 1 468 ? 22.547 219.273 148.866 1.00 60.75 468 ASP B CA 1
ATOM 7949 C C . ASP B 1 468 ? 22.575 217.750 148.725 1.00 58.67 468 ASP B C 1
ATOM 7950 O O . ASP B 1 468 ? 23.613 217.120 148.952 1.00 56.30 468 ASP B O 1
ATOM 7955 N N . GLU B 1 469 ? 21.438 217.163 148.347 1.00 54.12 469 GLU B N 1
ATOM 7956 C CA . GLU B 1 469 ? 21.348 215.718 148.169 1.00 57.64 469 GLU B CA 1
ATOM 7957 C C . GLU B 1 469 ? 22.205 215.300 146.983 1.00 57.49 469 GLU B C 1
ATOM 7958 O O . GLU B 1 469 ? 22.812 214.225 146.971 1.00 59.22 469 GLU B O 1
ATOM 7964 N N . LEU B 1 470 ? 22.244 216.167 145.979 1.00 53.53 470 LEU B N 1
ATOM 7965 C CA . LEU B 1 470 ? 23.110 215.973 144.827 1.00 53.32 470 LEU B CA 1
ATOM 7966 C C . LEU B 1 470 ? 24.564 215.909 145.283 1.00 53.82 470 LEU B C 1
ATOM 7967 O O . LEU B 1 470 ? 25.320 215.042 144.854 1.00 49.39 470 LEU B O 1
ATOM 7972 N N . GLN B 1 471 ? 24.949 216.823 146.169 1.00 51.28 471 GLN B N 1
ATOM 7973 C CA . GLN B 1 471 ? 26.314 216.845 146.672 1.00 59.00 471 GLN B CA 1
ATOM 7974 C C . GLN B 1 471 ? 26.608 215.577 147.465 1.00 52.03 471 GLN B C 1
ATOM 7975 O O . GLN B 1 471 ? 27.687 215.002 147.344 1.00 51.16 471 GLN B O 1
ATOM 7981 N N . MET B 1 472 ? 25.644 215.134 148.265 1.00 50.73 472 MET B N 1
ATOM 7982 C CA . MET B 1 472 ? 25.836 213.931 149.070 1.00 51.21 472 MET B CA 1
ATOM 7983 C C . MET B 1 472 ? 25.986 212.686 148.202 1.00 50.10 472 MET B C 1
ATOM 7984 O O . MET B 1 472 ? 26.747 211.780 148.544 1.00 47.50 472 MET B O 1
ATOM 7989 N N . ARG B 1 473 ? 25.257 212.634 147.090 1.00 47.34 473 ARG B N 1
ATOM 7990 C CA . ARG B 1 473 ? 25.375 211.516 146.172 1.00 43.65 473 ARG B CA 1
ATOM 7991 C C . ARG B 1 473 ? 26.759 211.470 145.558 1.00 45.24 473 ARG B C 1
ATOM 7992 O O . ARG B 1 473 ? 27.313 210.397 145.342 1.00 41.14 473 ARG B O 1
ATOM 8000 N N . SER B 1 474 ? 27.308 212.641 145.260 1.00 44.79 474 SER B N 1
ATOM 8001 C CA . SER B 1 474 ? 28.644 212.724 144.695 1.00 48.31 474 SER B CA 1
ATOM 8002 C C . SER B 1 474 ? 29.667 212.222 145.716 1.00 46.35 474 SER B C 1
ATOM 8003 O O . SER B 1 474 ? 30.621 211.512 145.388 1.00 42.89 474 SER B O 1
ATOM 8006 N N . ARG B 1 475 ? 29.451 212.588 146.966 1.00 44.36 475 ARG B N 1
ATOM 8007 C CA A ARG B 1 475 ? 30.328 212.143 148.047 0.59 53.39 475 ARG B CA 1
ATOM 8008 C CA B ARG B 1 475 ? 30.333 212.142 148.037 0.41 53.38 475 ARG B CA 1
ATOM 8009 C C . ARG B 1 475 ? 30.313 210.623 148.172 1.00 57.06 475 ARG B C 1
ATOM 8010 O O . ARG B 1 475 ? 31.351 209.997 148.343 1.00 42.74 475 ARG B O 1
ATOM 8025 N N . PHE B 1 476 ? 29.123 210.038 148.082 1.00 48.78 476 PHE B N 1
ATOM 8026 C CA . PHE B 1 476 ? 28.944 208.598 148.219 1.00 49.30 476 PHE B CA 1
ATOM 8027 C C . PHE B 1 476 ? 29.658 207.858 147.089 1.00 46.60 476 PHE B C 1
ATOM 8028 O O . PHE B 1 476 ? 30.364 206.877 147.318 1.00 46.35 476 PHE B O 1
ATOM 8036 N N . LEU B 1 477 ? 29.459 208.336 145.866 1.00 41.29 477 LEU B N 1
ATOM 8037 C CA . LEU B 1 477 ? 30.103 207.747 144.703 1.00 41.74 477 LEU B CA 1
ATOM 8038 C C . LEU B 1 477 ? 31.634 207.830 144.813 1.00 41.61 477 LEU B C 1
ATOM 8039 O O . LEU B 1 477 ? 32.328 206.870 144.493 1.00 42.41 477 LEU B O 1
ATOM 8044 N N . ASN B 1 478 ? 32.153 208.964 145.277 1.00 46.82 478 ASN B N 1
ATOM 8045 C CA A ASN B 1 478 ? 33.588 209.099 145.510 0.49 54.01 478 ASN B CA 1
ATOM 8046 C CA B ASN B 1 478 ? 33.588 209.099 145.510 0.51 54.00 478 ASN B CA 1
ATOM 8047 C C . ASN B 1 478 ? 34.119 208.098 146.527 1.00 50.84 478 ASN B C 1
ATOM 8048 O O . ASN B 1 478 ? 35.204 207.531 146.349 1.00 49.25 478 ASN B O 1
ATOM 8057 N N . LEU B 1 479 ? 33.358 207.886 147.595 1.00 44.51 479 LEU B N 1
ATOM 8058 C CA . LEU B 1 479 ? 33.779 206.958 148.639 1.00 44.63 479 LEU B CA 1
ATOM 8059 C C . LEU B 1 479 ? 33.787 205.538 148.075 1.00 41.28 479 LEU B C 1
ATOM 8060 O O . LEU B 1 479 ? 34.664 204.745 148.382 1.00 53.75 479 LEU B O 1
ATOM 8065 N N . LEU B 1 480 ? 32.810 205.229 147.226 1.00 39.72 480 LEU B N 1
ATOM 8066 C CA . LEU B 1 480 ? 32.776 203.935 146.553 1.00 40.99 480 LEU B CA 1
ATOM 8067 C C . LEU B 1 480 ? 34.049 203.733 145.727 1.00 49.05 480 LEU B C 1
ATOM 8068 O O . LEU B 1 480 ? 34.690 202.674 145.793 1.00 45.14 480 LEU B O 1
ATOM 8073 N N . VAL B 1 481 ? 34.427 204.761 144.970 1.00 42.34 481 VAL B N 1
ATOM 8074 C CA . VAL B 1 481 ? 35.625 204.695 144.144 1.00 40.93 481 VAL B CA 1
ATOM 8075 C C . VAL B 1 481 ? 36.852 204.555 145.035 1.00 45.76 481 VAL B C 1
ATOM 8076 O O . VAL B 1 481 ? 37.710 203.700 144.787 1.00 50.54 481 VAL B O 1
ATOM 8080 N N . GLU B 1 482 ? 36.913 205.355 146.098 1.00 48.97 482 GLU B N 1
ATOM 8081 C CA . GLU B 1 482 ? 38.064 205.323 146.999 1.00 53.85 482 GLU B CA 1
ATOM 8082 C C . GLU B 1 482 ? 38.203 203.980 147.715 1.00 54.77 482 GLU B C 1
ATOM 8083 O O . GLU B 1 482 ? 39.314 203.491 147.919 1.00 51.93 482 GLU B O 1
ATOM 8089 N N . LYS B 1 483 ? 37.077 203.377 148.077 1.00 53.13 483 LYS B N 1
ATOM 8090 C CA . LYS B 1 483 ? 37.104 202.057 148.689 1.00 55.24 483 LYS B CA 1
ATOM 8091 C C . LYS B 1 483 ? 37.216 200.936 147.636 1.00 49.40 483 LYS B C 1
ATOM 8092 O O . LYS B 1 483 ? 37.189 199.759 147.979 1.00 54.27 483 LYS B O 1
ATOM 8098 N N . LYS B 1 484 ? 37.355 201.312 146.366 1.00 45.08 484 LYS B N 1
ATOM 8099 C CA . LYS B 1 484 ? 37.540 200.346 145.271 1.00 48.73 484 LYS B CA 1
ATOM 8100 C C . LYS B 1 484 ? 36.339 199.414 145.086 1.00 46.62 484 LYS B C 1
ATOM 8101 O O . LYS B 1 484 ? 36.472 198.244 144.731 1.00 38.96 484 LYS B O 1
ATOM 8107 N N . ILE B 1 485 ? 35.156 199.948 145.329 1.00 42.18 485 ILE B N 1
ATOM 8108 C CA . ILE B 1 485 ? 33.939 199.196 145.079 1.00 46.02 485 ILE B CA 1
ATOM 8109 C C . ILE B 1 485 ? 33.592 199.398 143.603 1.00 45.38 485 ILE B C 1
ATOM 8110 O O . ILE B 1 485 ? 32.984 200.404 143.221 1.00 43.08 485 ILE B O 1
ATOM 8115 N N . PHE B 1 486 ? 34.040 198.456 142.771 1.00 46.60 486 PHE B N 1
ATOM 8116 C CA . PHE B 1 486 ? 33.982 198.605 141.307 1.00 39.85 486 PHE B CA 1
ATOM 8117 C C . PHE B 1 486 ? 33.075 197.608 140.596 1.00 36.59 486 PHE B C 1
ATOM 8118 O O . PHE B 1 486 ? 32.497 197.924 139.554 1.00 35.60 486 PHE B O 1
ATOM 8126 N N . ASN B 1 487 ? 32.970 196.398 141.133 1.00 41.63 487 ASN B N 1
ATOM 8127 C CA . ASN B 1 487 ? 32.167 195.368 140.491 1.00 39.36 487 ASN B CA 1
ATOM 8128 C C . ASN B 1 487 ? 30.699 195.792 140.361 1.00 37.62 487 ASN B C 1
ATOM 8129 O O . ASN B 1 487 ? 30.098 196.286 141.321 1.00 36.41 487 ASN B O 1
ATOM 8134 N N . TYR B 1 488 ? 30.124 195.597 139.178 1.00 37.87 488 TYR B N 1
ATOM 8135 C CA . TYR B 1 488 ? 28.775 196.085 138.890 1.00 32.92 488 TYR B CA 1
ATOM 8136 C C . TYR B 1 488 ? 27.770 195.759 139.991 1.00 36.46 488 TYR B C 1
ATOM 8137 O O . TYR B 1 488 ? 27.013 196.618 140.448 1.00 34.27 488 TYR B O 1
ATOM 8146 N N . TYR B 1 489 ? 27.783 194.517 140.451 1.00 36.41 489 TYR B N 1
ATOM 8147 C CA . TYR B 1 489 ? 26.777 194.094 141.416 1.00 36.40 489 TYR B CA 1
ATOM 8148 C C . TYR B 1 489 ? 27.063 194.561 142.830 1.00 41.10 489 TYR B C 1
ATOM 8149 O O . TYR B 1 489 ? 26.132 194.825 143.599 1.00 41.70 489 TYR B O 1
ATOM 8158 N N . ASP B 1 490 ? 28.346 194.676 143.173 1.00 35.24 490 ASP B N 1
ATOM 8159 C CA . ASP B 1 490 ? 28.721 195.283 144.443 1.00 38.40 490 ASP B CA 1
ATOM 8160 C C . ASP B 1 490 ? 28.199 196.720 144.462 1.00 39.57 490 ASP B C 1
ATOM 8161 O O . ASP B 1 490 ? 27.568 197.140 145.428 1.00 45.20 490 ASP B O 1
ATOM 8166 N N . VAL B 1 491 ? 28.427 197.449 143.372 1.00 35.18 491 VAL B N 1
ATOM 8167 C CA . VAL B 1 491 ? 28.022 198.850 143.294 1.00 38.59 491 VAL B CA 1
ATOM 8168 C C . VAL B 1 491 ? 26.500 198.974 143.390 1.00 39.82 491 VAL B C 1
ATOM 8169 O O . VAL B 1 491 ? 25.968 199.846 144.091 1.00 34.31 491 VAL B O 1
ATOM 8173 N N . TRP B 1 492 ? 25.807 198.072 142.704 1.00 36.66 492 TRP B N 1
ATOM 8174 C CA . TRP B 1 492 ? 24.348 197.979 142.786 1.00 39.55 492 TRP B CA 1
ATOM 8175 C C . TRP B 1 492 ? 23.941 197.777 144.244 1.00 35.09 492 TRP B C 1
ATOM 8176 O O . TRP B 1 492 ? 23.091 198.509 144.757 1.00 39.43 492 TRP B O 1
ATOM 8187 N N . ASP B 1 493 ? 24.577 196.823 144.923 1.00 36.67 493 ASP B N 1
ATOM 8188 C CA . ASP B 1 493 ? 24.289 196.570 146.338 1.00 38.69 493 ASP B CA 1
ATOM 8189 C C . ASP B 1 493 ? 24.430 197.812 147.209 1.00 43.86 493 ASP B C 1
ATOM 8190 O O . ASP B 1 493 ? 23.614 198.052 148.101 1.00 49.34 493 ASP B O 1
ATOM 8195 N N . TYR B 1 494 ? 25.470 198.600 146.963 1.00 43.38 494 TYR B N 1
ATOM 8196 C CA . TYR B 1 494 ? 25.704 199.796 147.775 1.00 42.74 494 TYR B CA 1
ATOM 8197 C C . TYR B 1 494 ? 24.741 200.942 147.430 1.00 42.78 494 TYR B C 1
ATOM 8198 O O . TYR B 1 494 ? 24.329 201.707 148.301 1.00 49.43 494 TYR B O 1
ATOM 8207 N N . ILE B 1 495 ? 24.378 201.057 146.162 1.00 44.45 495 ILE B N 1
ATOM 8208 C CA . ILE B 1 495 ? 23.309 201.985 145.775 1.00 42.93 495 ILE B CA 1
ATOM 8209 C C . ILE B 1 495 ? 22.015 201.619 146.507 1.00 44.70 495 ILE B C 1
ATOM 8210 O O . ILE B 1 495 ? 21.336 202.484 147.087 1.00 47.28 495 ILE B O 1
ATOM 8215 N N . LEU B 1 496 ? 21.689 200.331 146.505 1.00 42.77 496 LEU B N 1
ATOM 8216 C CA . LEU B 1 496 ? 20.511 199.836 147.218 1.00 39.80 496 LEU B CA 1
ATOM 8217 C C . LEU B 1 496 ? 20.607 200.104 148.710 1.00 43.84 496 LEU B C 1
ATOM 8218 O O . LEU B 1 496 ? 19.618 200.474 149.355 1.00 45.42 496 LEU B O 1
ATOM 8223 N N . ARG B 1 497 ? 21.801 199.918 149.265 1.00 49.17 497 ARG B N 1
ATOM 8224 C CA . ARG B 1 497 ? 22.012 200.204 150.673 1.00 48.21 497 ARG B CA 1
ATOM 8225 C C . ARG B 1 497 ? 21.737 201.675 150.933 1.00 48.45 497 ARG B C 1
ATOM 8226 O O . ARG B 1 497 ? 21.065 202.019 151.908 1.00 51.03 497 ARG B O 1
ATOM 8234 N N . ALA B 1 498 ? 22.251 202.540 150.056 1.00 43.58 498 ALA B N 1
ATOM 8235 C CA . ALA B 1 498 ? 22.042 203.981 150.210 1.00 49.28 498 ALA B CA 1
ATOM 8236 C C . ALA B 1 498 ? 20.554 204.329 150.228 1.00 46.37 498 ALA B C 1
ATOM 8237 O O . ALA B 1 498 ? 20.113 205.174 151.002 1.00 51.08 498 ALA B O 1
ATOM 8239 N N . ARG B 1 499 ? 19.782 203.666 149.378 1.00 41.05 499 ARG B N 1
ATOM 8240 C CA . ARG B 1 499 ? 18.351 203.916 149.315 1.00 40.62 499 ARG B CA 1
ATOM 8241 C C . ARG B 1 499 ? 17.679 203.433 150.602 1.00 48.04 499 ARG B C 1
ATOM 8242 O O . ARG B 1 499 ? 16.808 204.106 151.153 1.00 51.44 499 ARG B O 1
ATOM 8250 N N . GLN B 1 500 ? 18.126 202.287 151.101 1.00 49.62 500 GLN B N 1
ATOM 8251 C CA A GLN B 1 500 ? 17.512 201.672 152.272 0.44 59.19 500 GLN B CA 1
ATOM 8252 C CA B GLN B 1 500 ? 17.525 201.659 152.276 0.56 59.35 500 GLN B CA 1
ATOM 8253 C C . GLN B 1 500 ? 17.830 202.382 153.592 1.00 61.56 500 GLN B C 1
ATOM 8254 O O . GLN B 1 500 ? 16.935 202.611 154.411 1.00 62.15 500 GLN B O 1
ATOM 8265 N N . MET B 1 501 ? 19.093 202.736 153.813 1.00 58.36 501 MET B N 1
ATOM 8266 C CA . MET B 1 501 ? 19.449 203.373 155.087 1.00 56.02 501 MET B CA 1
ATOM 8267 C C . MET B 1 501 ? 19.493 204.896 154.980 1.00 52.20 501 MET B C 1
ATOM 8268 O O . MET B 1 501 ? 19.500 205.593 155.992 1.00 54.93 501 MET B O 1
ATOM 8273 N N . GLY B 1 502 ? 19.498 205.409 153.754 1.00 53.84 502 GLY B N 1
ATOM 8274 C CA . GLY B 1 502 ? 19.596 206.842 153.544 1.00 56.27 502 GLY B CA 1
ATOM 8275 C C . GLY B 1 502 ? 21.028 207.273 153.294 1.00 59.98 502 GLY B C 1
ATOM 8276 O O . GLY B 1 502 ? 21.965 206.679 153.832 1.00 57.93 502 GLY B O 1
ATOM 8277 N N . LEU B 1 503 ? 21.188 208.319 152.488 1.00 59.56 503 LEU B N 1
ATOM 8278 C CA . LEU B 1 503 ? 22.493 208.807 152.042 1.00 53.59 503 LEU B CA 1
ATOM 8279 C C . LEU B 1 503 ? 23.455 209.151 153.178 1.00 59.39 503 LEU B C 1
ATOM 8280 O O . LEU B 1 503 ? 24.616 208.748 153.148 1.00 54.79 503 LEU B O 1
ATOM 8285 N N . GLU B 1 504 ? 22.978 209.906 154.165 1.00 60.14 504 GLU B N 1
ATOM 8286 C CA . GLU B 1 504 ? 23.822 210.329 155.278 1.00 65.63 504 GLU B CA 1
ATOM 8287 C C . GLU B 1 504 ? 24.414 209.129 156.012 1.00 65.54 504 GLU B C 1
ATOM 8288 O O . GLU B 1 504 ? 25.612 209.094 156.299 1.00 69.76 504 GLU B O 1
ATOM 8294 N N . GLU B 1 505 ? 23.572 208.142 156.302 1.00 66.38 505 GLU B N 1
ATOM 8295 C CA . GLU B 1 505 ? 24.020 206.943 157.003 1.00 63.95 505 GLU B CA 1
ATOM 8296 C C . GLU B 1 505 ? 24.831 206.005 156.111 1.00 58.85 505 GLU B C 1
ATOM 8297 O O . GLU B 1 505 ? 25.774 205.361 156.579 1.00 59.21 505 GLU B O 1
ATOM 8303 N N . ALA B 1 506 ? 24.477 205.927 154.833 1.00 51.20 506 ALA B N 1
ATOM 8304 C CA . ALA B 1 506 ? 25.233 205.090 153.906 1.00 54.68 506 ALA B CA 1
ATOM 8305 C C . ALA B 1 506 ? 26.674 205.584 153.761 1.00 54.23 506 ALA B C 1
ATOM 8306 O O . ALA B 1 506 ? 27.611 204.781 153.687 1.00 57.66 506 ALA B O 1
ATOM 8308 N N . ILE B 1 507 ? 26.843 206.905 153.734 1.00 53.62 507 ILE B N 1
ATOM 8309 C CA . ILE B 1 507 ? 28.159 207.527 153.631 1.00 52.46 507 ILE B CA 1
ATOM 8310 C C . ILE B 1 507 ? 29.048 207.181 154.836 1.00 58.01 507 ILE B C 1
ATOM 8311 O O . ILE B 1 507 ? 30.233 206.892 154.677 1.00 60.09 507 ILE B O 1
ATOM 8316 N N . LYS B 1 508 ? 28.470 207.195 156.034 1.00 62.08 508 LYS B N 1
ATOM 8317 C CA . LYS B 1 508 ? 29.200 206.822 157.244 1.00 63.18 508 LYS B CA 1
ATOM 8318 C C . LYS B 1 508 ? 29.631 205.357 157.213 1.00 66.88 508 LYS B C 1
ATOM 8319 O O . LYS B 1 508 ? 30.767 205.022 157.582 1.00 70.41 508 LYS B O 1
ATOM 8325 N N . TYR B 1 509 ? 28.713 204.492 156.787 1.00 61.58 509 TYR B N 1
ATOM 8326 C CA . TYR B 1 509 ? 28.984 203.063 156.651 1.00 63.83 509 TYR B CA 1
ATOM 8327 C C . TYR B 1 509 ? 30.171 202.837 155.721 1.00 64.68 509 TYR B C 1
ATOM 8328 O O . TYR B 1 509 ? 31.160 202.194 156.094 1.00 67.71 509 TYR B O 1
ATOM 8337 N N . VAL B 1 510 ? 30.075 203.378 154.513 1.00 55.20 510 VAL B N 1
ATOM 8338 C CA . VAL B 1 510 ? 31.142 203.224 153.529 1.00 56.58 510 VAL B CA 1
ATOM 8339 C C . VAL B 1 510 ? 32.483 203.814 154.012 1.00 64.41 510 VAL B C 1
ATOM 8340 O O . VAL B 1 510 ? 33.548 203.252 153.740 1.00 60.31 510 VAL B O 1
ATOM 8344 N N . SER B 1 511 ? 32.428 204.924 154.745 1.00 66.56 511 SER B N 1
ATOM 8345 C CA . SER B 1 511 ? 33.643 205.580 155.222 1.00 70.56 511 SER B CA 1
ATOM 8346 C C . SER B 1 511 ? 34.474 204.673 156.115 1.00 72.66 511 SER B C 1
ATOM 8347 O O . SER B 1 511 ? 35.695 204.816 156.188 1.00 69.96 511 SER B O 1
ATOM 8350 N N . ASN B 1 512 ? 33.807 203.736 156.783 1.00 72.70 512 ASN B N 1
ATOM 8351 C CA . ASN B 1 512 ? 34.461 202.875 157.759 1.00 79.68 512 ASN B CA 1
ATOM 8352 C C . ASN B 1 512 ? 34.758 201.453 157.313 1.00 78.35 512 ASN B C 1
ATOM 8353 O O . ASN B 1 512 ? 35.091 200.600 158.141 1.00 77.24 512 ASN B O 1
ATOM 8358 N N . ILE B 1 513 ? 34.646 201.191 156.015 1.00 68.64 513 ILE B N 1
ATOM 8359 C CA . ILE B 1 513 ? 35.084 199.902 155.500 1.00 72.81 513 ILE B CA 1
ATOM 8360 C C . ILE B 1 513 ? 36.610 199.775 155.588 1.00 76.60 513 ILE B C 1
ATOM 8361 O O . ILE B 1 513 ? 37.339 200.733 155.326 1.00 69.15 513 ILE B O 1
ATOM 8366 N N . SER C 1 2 ? 62.544 176.531 70.790 1.00 108.80 2 SER C N 1
ATOM 8367 C CA . SER C 1 2 ? 62.735 177.783 70.070 1.00 105.68 2 SER C CA 1
ATOM 8368 C C . SER C 1 2 ? 61.603 178.010 69.077 1.00 98.38 2 SER C C 1
ATOM 8369 O O . SER C 1 2 ? 61.804 178.629 68.034 1.00 95.47 2 SER C O 1
ATOM 8372 N N . PHE C 1 3 ? 60.413 177.514 69.411 1.00 94.51 3 PHE C N 1
ATOM 8373 C CA . PHE C 1 3 ? 59.236 177.726 68.575 1.00 91.45 3 PHE C CA 1
ATOM 8374 C C . PHE C 1 3 ? 59.013 179.210 68.296 1.00 89.42 3 PHE C C 1
ATOM 8375 O O . PHE C 1 3 ? 58.401 179.577 67.288 1.00 91.83 3 PHE C O 1
ATOM 8383 N N . VAL C 1 4 ? 59.513 180.053 69.196 1.00 85.03 4 VAL C N 1
ATOM 8384 C CA . VAL C 1 4 ? 59.492 181.497 69.010 1.00 86.70 4 VAL C CA 1
ATOM 8385 C C . VAL C 1 4 ? 60.361 181.882 67.814 1.00 90.46 4 VAL C C 1
ATOM 8386 O O . VAL C 1 4 ? 59.908 182.592 66.912 1.00 82.65 4 VAL C O 1
ATOM 8390 N N . GLU C 1 5 ? 61.608 181.414 67.799 1.00 93.70 5 GLU C N 1
ATOM 8391 C CA . GLU C 1 5 ? 62.497 181.677 66.666 1.00 96.02 5 GLU C CA 1
ATOM 8392 C C . GLU C 1 5 ? 61.884 181.201 65.347 1.00 95.25 5 GLU C C 1
ATOM 8393 O O . GLU C 1 5 ? 61.976 181.890 64.326 1.00 91.29 5 GLU C O 1
ATOM 8399 N N . ASP C 1 6 ? 61.250 180.030 65.384 1.00 91.81 6 ASP C N 1
ATOM 8400 C CA . ASP C 1 6 ? 60.506 179.522 64.240 1.00 96.17 6 ASP C CA 1
ATOM 8401 C C . ASP C 1 6 ? 59.550 180.609 63.735 1.00 95.47 6 ASP C C 1
ATOM 8402 O O . ASP C 1 6 ? 59.708 181.085 62.608 1.00 102.04 6 ASP C O 1
ATOM 8407 N N . TYR C 1 7 ? 58.602 181.025 64.580 1.00 88.21 7 TYR C N 1
ATOM 8408 C CA . TYR C 1 7 ? 57.690 182.135 64.268 1.00 85.29 7 TYR C CA 1
ATOM 8409 C C . TYR C 1 7 ? 58.385 183.413 63.768 1.00 83.96 7 TYR C C 1
ATOM 8410 O O . TYR C 1 7 ? 57.977 183.989 62.759 1.00 85.26 7 TYR C O 1
ATOM 8419 N N . LEU C 1 8 ? 59.441 183.832 64.460 1.00 84.29 8 LEU C N 1
ATOM 8420 C CA . LEU C 1 8 ? 60.195 185.033 64.093 1.00 103.56 8 LEU C CA 1
ATOM 8421 C C . LEU C 1 8 ? 60.701 185.060 62.651 1.00 108.55 8 LEU C C 1
ATOM 8422 O O . LEU C 1 8 ? 60.690 186.106 62.002 1.00 112.59 8 LEU C O 1
ATOM 8427 N N . THR C 1 9 ? 61.164 183.914 62.163 1.00 102.41 9 THR C N 1
ATOM 8428 C CA . THR C 1 9 ? 61.869 183.860 60.885 1.00 102.50 9 THR C CA 1
ATOM 8429 C C . THR C 1 9 ? 60.975 184.047 59.648 1.00 103.86 9 THR C C 1
ATOM 8430 O O . THR C 1 9 ? 61.457 184.465 58.594 1.00 106.41 9 THR C O 1
ATOM 8434 N N . LYS C 1 10 ? 59.681 183.757 59.781 1.00 98.54 10 LYS C N 1
ATOM 8435 C CA . LYS C 1 10 ? 58.723 184.023 58.715 1.00 100.12 10 LYS C CA 1
ATOM 8436 C C . LYS C 1 10 ? 58.511 185.522 58.638 1.00 111.42 10 LYS C C 1
ATOM 8437 O O . LYS C 1 10 ? 57.902 186.028 57.697 1.00 117.34 10 LYS C O 1
ATOM 8443 N N . LEU C 1 11 ? 59.006 186.230 59.647 1.00 114.85 11 LEU C N 1
ATOM 8444 C CA . LEU C 1 11 ? 58.752 187.654 59.734 1.00 113.53 11 LEU C CA 1
ATOM 8445 C C . LEU C 1 11 ? 59.775 188.460 58.952 1.00 113.19 11 LEU C C 1
ATOM 8446 O O . LEU C 1 11 ? 60.985 188.370 59.180 1.00 113.90 11 LEU C O 1
ATOM 8451 N N . GLN C 1 12 ? 59.238 189.222 58.007 1.00 111.06 12 GLN C N 1
ATOM 8452 C CA . GLN C 1 12 ? 59.970 190.151 57.175 1.00 112.73 12 GLN C CA 1
ATOM 8453 C C . GLN C 1 12 ? 60.680 191.170 58.048 1.00 116.10 12 GLN C C 1
ATOM 8454 O O . GLN C 1 12 ? 61.912 191.275 58.033 1.00 121.59 12 GLN C O 1
ATOM 8460 N N . GLU C 1 13 ? 59.890 191.911 58.820 1.00 114.74 13 GLU C N 1
ATOM 8461 C CA . GLU C 1 13 ? 60.422 192.828 59.820 1.00 116.27 13 GLU C CA 1
ATOM 8462 C C . GLU C 1 13 ? 60.886 192.043 61.041 1.00 117.93 13 GLU C C 1
ATOM 8463 O O . GLU C 1 13 ? 60.581 190.860 61.175 1.00 120.26 13 GLU C O 1
ATOM 8469 N N . ARG C 1 14 ? 61.632 192.700 61.924 1.00 117.86 14 ARG C N 1
ATOM 8470 C CA . ARG C 1 14 ? 62.180 192.034 63.100 1.00 118.21 14 ARG C CA 1
ATOM 8471 C C . ARG C 1 14 ? 61.603 192.639 64.369 1.00 113.81 14 ARG C C 1
ATOM 8472 O O . ARG C 1 14 ? 61.985 193.742 64.768 1.00 116.35 14 ARG C O 1
ATOM 8480 N N . PRO C 1 15 ? 60.665 191.922 65.001 1.00 105.00 15 PRO C N 1
ATOM 8481 C CA . PRO C 1 15 ? 60.131 192.395 66.278 1.00 101.88 15 PRO C CA 1
ATOM 8482 C C . PRO C 1 15 ? 61.253 192.479 67.304 1.00 105.60 15 PRO C C 1
ATOM 8483 O O . PRO C 1 15 ? 62.021 191.527 67.458 1.00 98.35 15 PRO C O 1
ATOM 8487 N N . THR C 1 16 ? 61.368 193.623 67.968 1.00 108.55 16 THR C N 1
ATOM 8488 C CA . THR C 1 16 ? 62.305 193.773 69.070 1.00 106.21 16 THR C CA 1
ATOM 8489 C C . THR C 1 16 ? 61.805 192.927 70.234 1.00 97.96 16 THR C C 1
ATOM 8490 O O . THR C 1 16 ? 60.605 192.895 70.509 1.00 87.47 16 THR C O 1
ATOM 8494 N N . ILE C 1 17 ? 62.708 192.222 70.905 1.00 93.87 17 ILE C N 1
ATOM 8495 C CA . ILE C 1 17 ? 62.345 191.531 72.138 1.00 94.06 17 ILE C CA 1
ATOM 8496 C C . ILE C 1 17 ? 62.381 192.565 73.257 1.00 92.49 17 ILE C C 1
ATOM 8497 O O . ILE C 1 17 ? 63.331 193.340 73.352 1.00 97.62 17 ILE C O 1
ATOM 8502 N N . ILE C 1 18 ? 61.343 192.608 74.088 1.00 89.49 18 ILE C N 1
ATOM 8503 C CA . ILE C 1 18 ? 61.288 193.631 75.132 1.00 94.20 18 ILE C CA 1
ATOM 8504 C C . ILE C 1 18 ? 60.903 193.155 76.533 1.00 98.61 18 ILE C C 1
ATOM 8505 O O . ILE C 1 18 ? 61.132 193.878 77.505 1.00 108.50 18 ILE C O 1
ATOM 8510 N N . GLU C 1 19 ? 60.294 191.975 76.640 1.00 90.02 19 GLU C N 1
ATOM 8511 C CA . GLU C 1 19 ? 60.044 191.362 77.950 1.00 91.27 19 GLU C CA 1
ATOM 8512 C C . GLU C 1 19 ? 59.010 192.129 78.801 1.00 96.24 19 GLU C C 1
ATOM 8513 O O . GLU C 1 19 ? 58.523 191.616 79.811 1.00 96.86 19 GLU C O 1
ATOM 8519 N N . ASN C 1 20 ? 58.653 193.340 78.371 1.00 100.52 20 ASN C N 1
ATOM 8520 C CA . ASN C 1 20 ? 57.641 194.146 79.057 1.00 96.33 20 ASN C CA 1
ATOM 8521 C C . ASN C 1 20 ? 57.093 195.280 78.173 1.00 89.94 20 ASN C C 1
ATOM 8522 O O . ASN C 1 20 ? 57.825 196.205 77.825 1.00 90.86 20 ASN C O 1
ATOM 8527 N N . PRO C 1 21 ? 55.790 195.221 77.821 1.00 83.11 21 PRO C N 1
ATOM 8528 C CA . PRO C 1 21 ? 55.223 196.199 76.883 1.00 77.17 21 PRO C CA 1
ATOM 8529 C C . PRO C 1 21 ? 54.969 197.593 77.472 1.00 78.75 21 PRO C C 1
ATOM 8530 O O . PRO C 1 21 ? 54.629 198.492 76.700 1.00 76.38 21 PRO C O 1
ATOM 8534 N N . ASN C 1 22 ? 55.133 197.773 78.785 1.00 89.11 22 ASN C N 1
ATOM 8535 C CA . ASN C 1 22 ? 54.950 199.089 79.428 1.00 93.39 22 ASN C CA 1
ATOM 8536 C C . ASN C 1 22 ? 55.791 200.196 78.801 1.00 94.78 22 ASN C C 1
ATOM 8537 O O . ASN C 1 22 ? 55.355 201.347 78.699 1.00 92.70 22 ASN C O 1
ATOM 8542 N N . ILE C 1 23 ? 56.995 199.831 78.375 1.00 94.74 23 ILE C N 1
ATOM 8543 C CA . ILE C 1 23 ? 57.940 200.772 77.787 1.00 97.62 23 ILE C CA 1
ATOM 8544 C C . ILE C 1 23 ? 57.508 201.258 76.405 1.00 96.53 23 ILE C C 1
ATOM 8545 O O . ILE C 1 23 ? 58.269 201.921 75.701 1.00 105.21 23 ILE C O 1
ATOM 8550 N N . LEU C 1 24 ? 56.284 200.926 76.021 1.00 95.85 24 LEU C N 1
ATOM 8551 C CA . LEU C 1 24 ? 55.760 201.332 74.729 1.00 95.38 24 LEU C CA 1
ATOM 8552 C C . LEU C 1 24 ? 54.547 202.247 74.859 1.00 94.79 24 LEU C C 1
ATOM 8553 O O . LEU C 1 24 ? 53.972 202.660 73.852 1.00 95.33 24 LEU C O 1
ATOM 8558 N N . LYS C 1 25 ? 54.163 202.566 76.093 1.00 94.78 25 LYS C N 1
ATOM 8559 C CA . LYS C 1 25 ? 53.044 203.479 76.329 1.00 93.56 25 LYS C CA 1
ATOM 8560 C C . LYS C 1 25 ? 53.516 204.930 76.380 1.00 101.80 25 LYS C C 1
ATOM 8561 O O . LYS C 1 25 ? 54.275 205.309 77.271 1.00 111.70 25 LYS C O 1
ATOM 8567 N N . GLY C 1 26 ? 53.068 205.740 75.424 1.00 103.71 26 GLY C N 1
ATOM 8568 C CA . GLY C 1 26 ? 52.191 205.283 74.361 1.00 101.29 26 GLY C CA 1
ATOM 8569 C C . GLY C 1 26 ? 52.754 205.600 72.986 1.00 109.23 26 GLY C C 1
ATOM 8570 O O . GLY C 1 26 ? 52.599 206.713 72.481 1.00 112.28 26 GLY C O 1
ATOM 8571 N N . SER C 1 27 ? 53.417 204.616 72.384 1.00 108.60 27 SER C N 1
ATOM 8572 C CA . SER C 1 27 ? 54.012 204.775 71.060 1.00 102.52 27 SER C CA 1
ATOM 8573 C C . SER C 1 27 ? 53.046 204.334 69.954 1.00 96.90 27 SER C C 1
ATOM 8574 O O . SER C 1 27 ? 52.429 203.270 70.044 1.00 86.13 27 SER C O 1
ATOM 8577 N N . LYS C 1 28 ? 52.913 205.153 68.914 1.00 98.27 28 LYS C N 1
ATOM 8578 C CA . LYS C 1 28 ? 51.977 204.860 67.828 1.00 95.06 28 LYS C CA 1
ATOM 8579 C C . LYS C 1 28 ? 52.612 203.959 66.773 1.00 97.06 28 LYS C C 1
ATOM 8580 O O . LYS C 1 28 ? 51.918 203.377 65.936 1.00 93.93 28 LYS C O 1
ATOM 8586 N N . ILE C 1 29 ? 53.938 203.858 66.822 1.00 100.62 29 ILE C N 1
ATOM 8587 C CA . ILE C 1 29 ? 54.673 202.882 66.029 1.00 102.35 29 ILE C CA 1
ATOM 8588 C C . ILE C 1 29 ? 55.449 201.955 66.957 1.00 100.21 29 ILE C C 1
ATOM 8589 O O . ILE C 1 29 ? 56.106 202.405 67.901 1.00 98.55 29 ILE C O 1
ATOM 8594 N N . PHE C 1 30 ? 55.352 200.658 66.686 1.00 98.05 30 PHE C N 1
ATOM 8595 C CA . PHE C 1 30 ? 55.987 199.640 67.512 1.00 94.23 30 PHE C CA 1
ATOM 8596 C C . PHE C 1 30 ? 55.896 198.286 66.831 1.00 91.73 30 PHE C C 1
ATOM 8597 O O . PHE C 1 30 ? 54.937 197.999 66.115 1.00 90.04 30 PHE C O 1
ATOM 8605 N N . ASN C 1 31 ? 56.904 197.457 67.058 1.00 93.45 31 ASN C N 1
ATOM 8606 C CA . ASN C 1 31 ? 56.880 196.074 66.615 1.00 92.22 31 ASN C CA 1
ATOM 8607 C C . ASN C 1 31 ? 57.749 195.270 67.564 1.00 95.15 31 ASN C C 1
ATOM 8608 O O . ASN C 1 31 ? 58.961 195.163 67.363 1.00 93.95 31 ASN C O 1
ATOM 8613 N N . ALA C 1 32 ? 57.136 194.722 68.610 1.00 92.35 32 ALA C N 1
ATOM 8614 C CA . ALA C 1 32 ? 57.906 194.081 69.671 1.00 87.95 32 ALA C CA 1
ATOM 8615 C C . ALA C 1 32 ? 57.310 192.766 70.167 1.00 85.66 32 ALA C C 1
ATOM 8616 O O . ALA C 1 32 ? 56.164 192.423 69.846 1.00 77.14 32 ALA C O 1
ATOM 8618 N N . ILE C 1 33 ? 58.102 192.040 70.956 1.00 82.29 33 ILE C N 1
ATOM 8619 C CA . ILE C 1 33 ? 57.668 190.780 71.554 1.00 85.40 33 ILE C CA 1
ATOM 8620 C C . ILE C 1 33 ? 57.982 190.727 73.040 1.00 88.24 33 ILE C C 1
ATOM 8621 O O . ILE C 1 33 ? 59.110 191.018 73.448 1.00 90.62 33 ILE C O 1
ATOM 8626 N N . TYR C 1 34 ? 56.997 190.339 73.846 1.00 71.65 34 TYR C N 1
ATOM 8627 C CA . TYR C 1 34 ? 57.263 190.002 75.243 1.00 81.50 34 TYR C CA 1
ATOM 8628 C C . TYR C 1 34 ? 56.811 188.580 75.580 1.00 80.81 34 TYR C C 1
ATOM 8629 O O . TYR C 1 34 ? 55.917 188.026 74.925 1.00 74.99 34 TYR C O 1
ATOM 8638 N N . ARG C 1 35 ? 57.438 188.002 76.603 1.00 77.22 35 ARG C N 1
ATOM 8639 C CA . ARG C 1 35 ? 57.083 186.676 77.105 1.00 69.88 35 ARG C CA 1
ATOM 8640 C C . ARG C 1 35 ? 55.926 186.771 78.102 1.00 69.66 35 ARG C C 1
ATOM 8641 O O . ARG C 1 35 ? 55.841 187.727 78.876 1.00 71.07 35 ARG C O 1
ATOM 8649 N N . VAL C 1 36 ? 55.021 185.795 78.059 1.00 66.41 36 VAL C N 1
ATOM 8650 C CA . VAL C 1 36 ? 53.983 185.658 79.079 1.00 67.42 36 VAL C CA 1
ATOM 8651 C C . VAL C 1 36 ? 54.360 184.501 80.005 1.00 69.45 36 VAL C C 1
ATOM 8652 O O . VAL C 1 36 ? 54.410 184.658 81.221 1.00 77.51 36 VAL C O 1
ATOM 8656 N N . ASP C 1 37 ? 54.617 183.339 79.412 1.00 65.26 37 ASP C N 1
ATOM 8657 C CA . ASP C 1 37 ? 55.271 182.234 80.106 1.00 74.71 37 ASP C CA 1
ATOM 8658 C C . ASP C 1 37 ? 56.100 181.411 79.124 1.00 75.88 37 ASP C C 1
ATOM 8659 O O . ASP C 1 37 ? 56.275 181.805 77.969 1.00 77.09 37 ASP C O 1
ATOM 8664 N N . ASP C 1 38 ? 56.583 180.259 79.579 1.00 80.00 38 ASP C N 1
ATOM 8665 C CA . ASP C 1 38 ? 57.464 179.414 78.772 1.00 71.09 38 ASP C CA 1
ATOM 8666 C C . ASP C 1 38 ? 56.850 178.963 77.440 1.00 75.98 38 ASP C C 1
ATOM 8667 O O . ASP C 1 38 ? 57.575 178.660 76.490 1.00 74.93 38 ASP C O 1
ATOM 8672 N N . PHE C 1 39 ? 55.522 178.923 77.370 1.00 67.07 39 PHE C N 1
ATOM 8673 C CA . PHE C 1 39 ? 54.845 178.422 76.177 1.00 73.06 39 PHE C CA 1
ATOM 8674 C C . PHE C 1 39 ? 54.091 179.510 75.419 1.00 68.94 39 PHE C C 1
ATOM 8675 O O . PHE C 1 39 ? 53.454 179.238 74.400 1.00 70.31 39 PHE C O 1
ATOM 8683 N N . VAL C 1 40 ? 54.147 180.738 75.926 1.00 71.05 40 VAL C N 1
ATOM 8684 C CA . VAL C 1 40 ? 53.401 181.844 75.326 1.00 69.64 40 VAL C CA 1
ATOM 8685 C C . 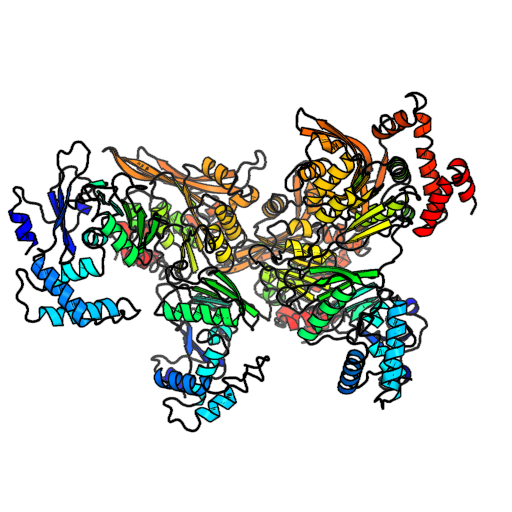VAL C 1 40 ? 54.223 183.129 75.235 1.00 68.59 40 VAL C C 1
ATOM 8686 O O . VAL C 1 40 ? 54.636 183.699 76.248 1.00 66.75 40 VAL C O 1
ATOM 8690 N N . TYR C 1 41 ? 54.469 183.562 74.005 1.00 64.50 41 TYR C N 1
ATOM 8691 C CA . TYR C 1 41 ? 55.071 184.859 73.746 1.00 65.86 41 TYR C CA 1
ATOM 8692 C C . TYR C 1 41 ? 54.065 185.640 72.923 1.00 68.44 41 TYR C C 1
ATOM 8693 O O . TYR C 1 41 ? 53.282 185.055 72.169 1.00 69.02 41 TYR C O 1
ATOM 8702 N N . ILE C 1 42 ? 54.071 186.956 73.076 1.00 70.42 42 ILE C N 1
ATOM 8703 C CA . ILE C 1 42 ? 53.107 187.790 72.371 1.00 66.60 42 ILE C CA 1
ATOM 8704 C C . ILE C 1 42 ? 53.832 188.729 71.420 1.00 73.13 42 ILE C C 1
ATOM 8705 O O . ILE C 1 42 ? 54.750 189.451 71.819 1.00 66.80 42 ILE C O 1
ATOM 8710 N N . HIS C 1 43 ? 53.430 188.695 70.155 1.00 68.39 43 HIS C N 1
ATOM 8711 C CA . HIS C 1 43 ? 53.951 189.620 69.166 1.00 67.68 43 HIS C CA 1
ATOM 8712 C C . HIS C 1 43 ? 52.930 190.722 68.957 1.00 69.33 43 HIS C C 1
ATOM 8713 O O . HIS C 1 43 ? 51.838 190.469 68.434 1.00 65.25 43 HIS C O 1
ATOM 8720 N N . ILE C 1 44 ? 53.277 191.938 69.371 1.00 65.96 44 ILE C N 1
ATOM 8721 C CA . ILE C 1 44 ? 52.401 193.092 69.153 1.00 70.00 44 ILE C CA 1
ATOM 8722 C C . ILE C 1 44 ? 52.982 194.012 68.083 1.00 74.84 44 ILE C C 1
ATOM 8723 O O . ILE C 1 44 ? 54.186 194.225 68.030 1.00 70.48 44 ILE C O 1
ATOM 8728 N N . GLN C 1 45 ? 52.118 194.559 67.237 1.00 78.31 45 GLN C N 1
ATOM 8729 C CA . GLN C 1 45 ? 52.574 195.355 66.105 1.00 77.06 45 GLN C CA 1
ATOM 8730 C C . GLN C 1 45 ? 51.537 196.376 65.650 1.00 81.67 45 GLN C C 1
ATOM 8731 O O . GLN C 1 45 ? 50.350 196.061 65.505 1.00 79.45 45 GLN C O 1
ATOM 8737 N N . SER C 1 46 ? 51.988 197.607 65.432 1.00 80.32 46 SER C N 1
ATOM 8738 C CA . SER C 1 46 ? 51.132 198.634 64.850 1.00 75.26 46 SER C CA 1
ATOM 8739 C C . SER C 1 46 ? 51.083 198.439 63.341 1.00 83.91 46 SER C C 1
ATOM 8740 O O . SER C 1 46 ? 52.100 198.131 62.714 1.00 90.00 46 SER C O 1
ATOM 8743 N N . ILE C 1 47 ? 49.899 198.590 62.758 1.00 87.63 47 ILE C N 1
ATOM 8744 C CA . ILE C 1 47 ? 49.771 198.625 61.303 1.00 89.98 47 ILE C CA 1
ATOM 8745 C C . ILE C 1 47 ? 48.964 199.859 60.907 1.00 84.25 47 ILE C C 1
ATOM 8746 O O . ILE C 1 47 ? 48.484 200.598 61.768 1.00 83.15 47 ILE C O 1
ATOM 8751 N N . LYS C 1 48 ? 48.860 200.091 59.605 0.00 85.67 48 LYS C N 1
ATOM 8752 C CA . LYS C 1 48 ? 48.017 201.123 59.033 0.00 85.39 48 LYS C CA 1
ATOM 8753 C C . LYS C 1 48 ? 46.632 200.519 58.788 0.00 82.91 48 LYS C C 1
ATOM 8754 O O . LYS C 1 48 ? 46.197 200.349 57.649 0.00 83.68 48 LYS C O 1
ATOM 8760 N N . SER C 1 49 ? 45.960 200.161 59.877 0.00 80.39 49 SER C N 1
ATOM 8761 C CA . SER C 1 49 ? 44.592 199.668 59.815 0.00 78.39 49 SER C CA 1
ATOM 8762 C C . SER C 1 49 ? 43.657 200.854 59.931 0.00 77.96 49 SER C C 1
ATOM 8763 O O . SER C 1 49 ? 43.833 201.684 60.814 0.00 77.90 49 SER C O 1
ATOM 8766 N N . GLU C 1 50 ? 42.662 200.944 59.055 1.00 77.43 50 GLU C N 1
ATOM 8767 C CA . GLU C 1 50 ? 41.767 202.101 59.089 1.00 77.78 50 GLU C CA 1
ATOM 8768 C C . GLU C 1 50 ? 40.796 202.091 60.270 1.00 62.36 50 GLU C C 1
ATOM 8769 O O . GLU C 1 50 ? 40.285 203.152 60.652 1.00 57.32 50 GLU C O 1
ATOM 8775 N N . ASP C 1 51 ? 40.554 200.917 60.865 1.00 58.91 51 ASP C N 1
ATOM 8776 C CA . ASP C 1 51 ? 39.613 200.835 61.998 1.00 56.93 51 ASP C CA 1
ATOM 8777 C C . ASP C 1 51 ? 40.299 200.943 63.370 1.00 58.45 51 ASP C C 1
ATOM 8778 O O . ASP C 1 51 ? 39.655 200.792 64.415 1.00 56.71 51 ASP C O 1
ATOM 8783 N N . GLY C 1 52 ? 41.601 201.222 63.354 1.00 62.18 52 GLY C N 1
ATOM 8784 C CA . GLY C 1 52 ? 42.339 201.537 64.564 1.00 57.91 52 GLY C CA 1
ATOM 8785 C C . GLY C 1 52 ? 42.684 200.368 65.465 1.00 58.27 52 GLY C C 1
ATOM 8786 O O . GLY C 1 52 ? 43.043 200.565 66.629 1.00 60.30 52 GLY C O 1
ATOM 8787 N N . TYR C 1 53 ? 42.575 199.150 64.945 1.00 56.68 53 TYR C N 1
ATOM 8788 C CA . TYR C 1 53 ? 42.998 197.975 65.698 1.00 53.21 53 TYR C CA 1
ATOM 8789 C C . TYR C 1 53 ? 44.431 197.616 65.354 1.00 61.80 53 TYR C C 1
ATOM 8790 O O . TYR C 1 53 ? 44.748 197.319 64.197 1.00 63.08 53 TYR C O 1
ATOM 8799 N N . ASN C 1 54 ? 45.298 197.632 66.356 1.00 58.37 54 ASN C N 1
ATOM 8800 C CA . ASN C 1 54 ? 46.642 197.117 66.164 1.00 63.05 54 ASN C CA 1
ATOM 8801 C C . ASN C 1 54 ? 46.667 195.622 66.421 1.00 64.34 54 ASN C C 1
ATOM 8802 O O . ASN C 1 54 ? 45.699 195.061 66.946 1.00 58.66 54 ASN C O 1
ATOM 8807 N N . GLN C 1 55 ? 47.764 194.978 66.039 1.00 62.62 55 GLN C N 1
ATOM 8808 C CA . GLN C 1 55 ? 47.834 193.526 66.056 1.00 66.53 55 GLN C CA 1
ATOM 8809 C C . GLN C 1 55 ? 48.371 192.948 67.358 1.00 64.17 55 GLN C C 1
ATOM 8810 O O . GLN C 1 55 ? 49.385 193.397 67.887 1.00 62.17 55 GLN C O 1
ATOM 8816 N N . TYR C 1 56 ? 47.679 191.929 67.849 1.00 59.01 56 TYR C N 1
ATOM 8817 C CA . TYR C 1 56 ? 48.145 191.145 68.973 1.00 57.61 56 TYR C CA 1
ATOM 8818 C C . TYR C 1 56 ? 48.224 189.687 68.509 1.00 58.07 56 TYR C C 1
ATOM 8819 O O . TYR C 1 56 ? 47.205 189.004 68.412 1.00 58.22 56 TYR C O 1
ATOM 8828 N N . ASN C 1 57 ? 49.431 189.216 68.199 1.00 57.89 57 ASN C N 1
ATOM 8829 C CA . ASN C 1 57 ? 49.601 187.859 67.681 1.00 60.02 57 ASN C CA 1
ATOM 8830 C C . ASN C 1 57 ? 50.125 186.879 68.731 1.00 65.53 57 ASN C C 1
ATOM 8831 O O . ASN C 1 57 ? 51.161 187.124 69.362 1.00 66.89 57 ASN C O 1
ATOM 8836 N N . VAL C 1 58 ? 49.406 185.772 68.912 1.00 63.08 58 VAL C N 1
ATOM 8837 C CA . VAL C 1 58 ? 49.795 184.744 69.876 1.00 63.88 58 VAL C CA 1
ATOM 8838 C C . VAL C 1 58 ? 50.827 183.782 69.286 1.00 67.44 58 VAL C C 1
ATOM 8839 O O . VAL C 1 58 ? 50.617 183.216 68.211 1.00 72.25 58 VAL C O 1
ATOM 8843 N N . ILE C 1 59 ? 51.937 183.611 69.999 1.00 67.02 59 ILE C N 1
ATOM 8844 C CA . ILE C 1 59 ? 52.979 182.656 69.623 1.00 64.84 59 ILE C CA 1
ATOM 8845 C C . ILE C 1 59 ? 53.009 181.503 70.623 1.00 65.34 59 ILE C C 1
ATOM 8846 O O . ILE C 1 59 ? 53.493 181.649 71.749 1.00 65.39 59 ILE C O 1
ATOM 8851 N N . GLU C 1 60 ? 52.467 180.362 70.206 1.00 71.03 60 GLU C N 1
ATOM 8852 C CA . GLU C 1 60 ? 52.439 179.159 71.033 1.00 70.06 60 GLU C CA 1
ATOM 8853 C C . GLU C 1 60 ? 53.261 178.064 70.358 1.00 71.72 60 GLU C C 1
ATOM 8854 O O . GLU C 1 60 ? 53.589 178.185 69.168 1.00 67.25 60 GLU C O 1
ATOM 8860 N N . PRO C 1 61 ? 53.604 176.994 71.108 1.00 68.84 61 PRO C N 1
ATOM 8861 C CA . PRO C 1 61 ? 54.304 175.877 70.469 1.00 73.45 61 PRO C CA 1
ATOM 8862 C C . PRO C 1 61 ? 53.452 175.225 69.383 1.00 72.15 61 PRO C C 1
ATOM 8863 O O . PRO C 1 61 ? 52.228 175.362 69.398 1.00 67.95 61 PRO C O 1
ATOM 8867 N N . PRO C 1 62 ? 54.097 174.533 68.433 1.00 77.51 62 PRO C N 1
ATOM 8868 C CA . PRO C 1 62 ? 53.370 173.833 67.367 1.00 77.75 62 PRO C CA 1
ATOM 8869 C C . PRO C 1 62 ? 52.498 172.699 67.914 1.00 78.92 62 PRO C C 1
ATOM 8870 O O . PRO C 1 62 ? 52.900 172.024 68.865 1.00 82.00 62 PRO C O 1
ATOM 8874 N N . ARG C 1 63 ? 51.314 172.515 67.333 1.00 79.67 63 ARG C N 1
ATOM 8875 C CA . ARG C 1 63 ? 50.402 171.451 67.740 1.00 77.15 63 ARG C CA 1
ATOM 8876 C C . ARG C 1 63 ? 50.875 170.116 67.187 1.00 79.95 63 ARG C C 1
ATOM 8877 O O . ARG C 1 63 ? 51.586 170.074 66.185 1.00 78.30 63 ARG C O 1
ATOM 8885 N N . PRO C 1 64 ? 50.484 169.014 67.843 1.00 81.26 64 PRO C N 1
ATOM 8886 C CA . PRO C 1 64 ? 50.620 167.708 67.191 1.00 85.31 64 PRO C CA 1
ATOM 8887 C C . PRO C 1 64 ? 49.491 167.582 66.173 1.00 89.92 64 PRO C C 1
ATOM 8888 O O . PRO C 1 64 ? 48.513 168.321 66.282 1.00 84.23 64 PRO C O 1
ATOM 8892 N N . THR C 1 65 ? 49.613 166.678 65.206 1.00 95.19 65 THR C N 1
ATOM 8893 C CA . THR C 1 65 ? 48.570 166.518 64.193 1.00 93.05 65 THR C CA 1
ATOM 8894 C C . THR C 1 65 ? 47.229 166.132 64.820 1.00 90.49 65 THR C C 1
ATOM 8895 O O . THR C 1 65 ? 47.175 165.745 65.988 1.00 86.51 65 THR C O 1
ATOM 8899 N N . HIS C 1 66 ? 46.155 166.242 64.040 1.00 88.87 66 HIS C N 1
ATOM 8900 C CA . HIS C 1 66 ? 44.827 165.828 64.490 1.00 88.00 66 HIS C CA 1
ATOM 8901 C C . HIS C 1 66 ? 44.829 164.338 64.828 1.00 91.10 66 HIS C C 1
ATOM 8902 O O . HIS C 1 66 ? 44.239 163.919 65.822 1.00 95.50 66 HIS C O 1
ATOM 8909 N N . ASP C 1 67 ? 45.505 163.545 63.998 1.00 86.41 67 ASP C N 1
ATOM 8910 C CA . ASP C 1 67 ? 45.590 162.105 64.212 1.00 90.47 67 ASP C CA 1
ATOM 8911 C C . ASP C 1 67 ? 46.404 161.774 65.461 1.00 91.59 67 ASP C C 1
ATOM 8912 O O . ASP C 1 67 ? 46.084 160.829 66.182 1.00 89.43 67 ASP C O 1
ATOM 8917 N N . GLU C 1 68 ? 47.457 162.548 65.709 1.00 91.15 68 GLU C N 1
ATOM 8918 C CA . GLU C 1 68 ? 48.264 162.367 66.913 1.00 88.62 68 GLU C CA 1
ATOM 8919 C C . GLU C 1 68 ? 47.433 162.687 68.152 1.00 82.44 68 GLU C C 1
ATOM 8920 O O . GLU C 1 68 ? 47.377 161.900 69.093 1.00 76.72 68 GLU C O 1
ATOM 8926 N N . MET C 1 69 ? 46.772 163.836 68.138 1.00 73.50 69 MET C N 1
ATOM 8927 C CA . MET C 1 69 ? 45.916 164.235 69.254 1.00 85.85 69 MET C CA 1
ATOM 8928 C C . MET C 1 69 ? 44.763 163.255 69.457 1.00 86.78 69 MET C C 1
ATOM 8929 O O . MET C 1 69 ? 44.387 162.952 70.590 1.00 86.14 69 MET C O 1
ATOM 8934 N N . GLU C 1 70 ? 44.210 162.753 68.356 1.00 86.80 70 GLU C N 1
ATOM 8935 C CA . GLU C 1 70 ? 43.047 161.876 68.425 1.00 84.74 70 GLU C CA 1
ATOM 8936 C C . GLU C 1 70 ? 43.406 160.520 69.038 1.00 82.39 70 GLU C C 1
ATOM 8937 O O . GLU C 1 70 ? 42.660 159.977 69.850 1.00 75.72 70 GLU C O 1
ATOM 8943 N N . GLU C 1 71 ? 44.555 159.982 68.652 1.00 81.29 71 GLU C N 1
ATOM 8944 C CA . GLU C 1 71 ? 45.036 158.749 69.249 1.00 81.05 71 GLU C CA 1
ATOM 8945 C C . GLU C 1 71 ? 45.182 158.921 70.768 1.00 80.07 71 GLU C C 1
ATOM 8946 O O . GLU C 1 71 ? 44.803 158.040 71.541 1.00 85.83 71 GLU C O 1
ATOM 8952 N N . ILE C 1 72 ? 45.709 160.072 71.180 1.00 80.50 72 ILE C N 1
ATOM 8953 C CA . ILE C 1 72 ? 45.968 160.374 72.592 1.00 81.03 72 ILE C CA 1
ATOM 8954 C C . ILE C 1 72 ? 44.681 160.466 73.407 1.00 77.82 72 ILE C C 1
ATOM 8955 O O . ILE C 1 72 ? 44.594 159.933 74.515 1.00 82.20 72 ILE C O 1
ATOM 8960 N N . GLU C 1 73 ? 43.683 161.143 72.855 1.00 76.00 73 GLU C N 1
ATOM 8961 C CA . GLU C 1 73 ? 42.393 161.282 73.521 1.00 70.77 73 GLU C CA 1
ATOM 8962 C C . GLU C 1 73 ? 41.690 159.938 73.648 1.00 73.02 73 GLU C C 1
ATOM 8963 O O . GLU C 1 73 ? 40.994 159.690 74.631 1.00 74.10 73 GLU C O 1
ATOM 8969 N N . GLU C 1 74 ? 41.886 159.073 72.657 1.00 75.40 74 GLU C N 1
ATOM 8970 C CA . GLU C 1 74 ? 41.293 157.742 72.671 1.00 81.27 74 GLU C CA 1
ATOM 8971 C C . GLU C 1 74 ? 41.894 156.897 73.792 1.00 81.14 74 GLU C C 1
ATOM 8972 O O . GLU C 1 74 ? 41.169 156.311 74.598 1.00 80.48 74 GLU C O 1
ATOM 8978 N N . LYS C 1 75 ? 43.221 156.844 73.843 1.00 80.58 75 LYS C N 1
ATOM 8979 C CA . LYS C 1 75 ? 43.913 156.107 74.895 1.00 82.32 75 LYS C CA 1
ATOM 8980 C C . LYS C 1 75 ? 43.572 156.682 76.266 1.00 80.46 75 LYS C C 1
ATOM 8981 O O . LYS C 1 75 ? 43.327 155.936 77.208 1.00 81.90 75 LYS C O 1
ATOM 8987 N N . PHE C 1 76 ? 43.528 158.007 76.367 1.00 77.48 76 PHE C N 1
ATOM 8988 C CA . PHE C 1 76 ? 43.136 158.655 77.615 1.00 76.86 76 PHE C CA 1
ATOM 8989 C C . PHE C 1 76 ? 41.768 158.197 78.107 1.00 77.76 76 PHE C C 1
ATOM 8990 O O . PHE C 1 76 ? 41.611 157.853 79.280 1.00 78.53 76 PHE C O 1
ATOM 8998 N N . ALA C 1 77 ? 40.786 158.206 77.211 1.00 75.47 77 ALA C N 1
ATOM 8999 C CA . ALA C 1 77 ? 39.453 157.705 77.523 1.00 76.08 77 ALA C CA 1
ATOM 9000 C C . ALA C 1 77 ? 39.526 156.257 78.004 1.00 85.23 77 ALA C C 1
ATOM 9001 O O . ALA C 1 77 ? 38.868 155.885 78.978 1.00 80.27 77 ALA C O 1
ATOM 9003 N N . LEU C 1 78 ? 40.338 155.448 77.327 1.00 81.71 78 LEU C N 1
ATOM 9004 C CA . LEU C 1 78 ? 40.514 154.059 77.717 1.00 85.18 78 LEU C CA 1
ATOM 9005 C C . LEU C 1 78 ? 41.045 153.952 79.143 1.00 92.58 78 LEU C C 1
ATOM 9006 O O . LEU C 1 78 ? 40.529 153.174 79.941 1.00 96.86 78 LEU C O 1
ATOM 9011 N N . SER C 1 79 ? 42.063 154.746 79.465 1.00 89.34 79 SER C N 1
ATOM 9012 C CA . SER C 1 79 ? 42.733 154.647 80.763 1.00 94.61 79 SER C CA 1
ATOM 9013 C C . SER C 1 79 ? 41.831 155.033 81.934 1.00 98.11 79 SER C C 1
ATOM 9014 O O . SER C 1 79 ? 42.040 154.589 83.063 1.00 102.63 79 SER C O 1
ATOM 9017 N N . ILE C 1 80 ? 40.828 155.857 81.660 1.00 101.07 80 ILE C N 1
ATOM 9018 C CA . ILE C 1 80 ? 39.882 156.270 82.690 1.00 101.13 80 ILE C CA 1
ATOM 9019 C C . ILE C 1 80 ? 38.929 155.138 83.058 1.00 103.97 80 ILE C C 1
ATOM 9020 O O . ILE C 1 80 ? 38.787 154.788 84.232 1.00 109.47 80 ILE C O 1
ATOM 9025 N N . GLY C 1 81 ? 38.290 154.557 82.049 0.00 99.58 81 GLY C N 1
ATOM 9026 C CA . GLY C 1 81 ? 37.332 153.492 82.276 0.00 98.16 81 GLY C CA 1
ATOM 9027 C C . GLY C 1 81 ? 36.162 153.972 83.109 0.00 94.41 81 GLY C C 1
ATOM 9028 O O . GLY C 1 81 ? 36.090 153.681 84.303 0.00 95.11 81 GLY C O 1
ATOM 9029 N N . ASP C 1 82 ? 35.250 154.699 82.461 0.00 91.05 82 ASP C N 1
ATOM 9030 C CA . ASP C 1 82 ? 34.060 155.307 83.082 0.00 89.21 82 ASP C CA 1
ATOM 9031 C C . ASP C 1 82 ? 34.124 155.595 84.592 0.00 90.09 82 ASP C C 1
ATOM 9032 O O . ASP C 1 82 ? 33.144 155.406 85.314 0.00 91.07 82 ASP C O 1
ATOM 9037 N N . LYS C 1 83 ? 35.287 156.053 85.050 0.00 90.37 83 LYS C N 1
ATOM 9038 C CA . LYS C 1 83 ? 35.480 156.489 86.429 0.00 92.07 83 LYS C CA 1
ATOM 9039 C C . LYS C 1 83 ? 35.439 158.014 86.462 0.00 92.85 83 LYS C C 1
ATOM 9040 O O . LYS C 1 83 ? 36.120 158.676 85.683 0.00 89.66 83 LYS C O 1
ATOM 9046 N N . GLU C 1 84 ? 34.618 158.569 87.345 1.00 98.66 84 GLU C N 1
ATOM 9047 C CA . GLU C 1 84 ? 34.477 160.014 87.445 1.00 100.97 84 GLU C CA 1
ATOM 9048 C C . GLU C 1 84 ? 35.717 160.570 88.133 1.00 102.36 84 GLU C C 1
ATOM 9049 O O . GLU C 1 84 ? 36.280 159.909 89.006 1.00 99.70 84 GLU C O 1
ATOM 9055 N N . PRO C 1 85 ? 36.157 161.777 87.732 1.00 103.69 85 PRO C N 1
ATOM 9056 C CA . PRO C 1 85 ? 37.363 162.365 88.328 1.00 102.44 85 PRO C CA 1
ATOM 9057 C C . PRO C 1 85 ? 37.176 162.395 89.851 1.00 104.19 85 PRO C C 1
ATOM 9058 O O . PRO C 1 85 ? 36.007 162.307 90.286 1.00 110.47 85 PRO C O 1
ATOM 9062 N N . PRO C 1 86 ? 38.275 162.493 90.649 1.00 102.07 86 PRO C N 1
ATOM 9063 C CA . PRO C 1 86 ? 38.079 162.791 92.067 1.00 106.38 86 PRO C CA 1
ATOM 9064 C C . PRO C 1 86 ? 37.333 164.133 92.167 1.00 105.14 86 PRO C C 1
ATOM 9065 O O . PRO C 1 86 ? 36.929 164.733 91.161 1.00 100.74 86 PRO C O 1
ATOM 9069 N N . GLU C 1 87 ? 37.218 164.718 93.343 1.00 108.65 87 GLU C N 1
ATOM 9070 C CA . GLU C 1 87 ? 36.472 166.001 93.397 1.00 104.33 87 GLU C CA 1
ATOM 9071 C C . GLU C 1 87 ? 37.284 167.251 93.668 1.00 100.90 87 GLU C C 1
ATOM 9072 O O . GLU C 1 87 ? 36.804 168.328 93.396 1.00 96.69 87 GLU C O 1
ATOM 9078 N N . ASP C 1 88 ? 38.500 167.075 94.179 1.00 98.61 88 ASP C N 1
ATOM 9079 C CA . ASP C 1 88 ? 39.486 168.144 94.242 1.00 92.71 88 ASP C CA 1
ATOM 9080 C C . ASP C 1 88 ? 39.698 168.697 92.807 1.00 113.31 88 ASP C C 1
ATOM 9081 O O . ASP C 1 88 ? 39.000 168.315 91.893 1.00 117.13 88 ASP C O 1
ATOM 9086 N N . THR C 1 89 ? 40.626 169.623 92.606 1.00 105.96 89 THR C N 1
ATOM 9087 C CA . THR C 1 89 ? 40.914 170.123 91.265 1.00 98.79 89 THR C CA 1
ATOM 9088 C C . THR C 1 89 ? 42.419 170.105 90.939 1.00 98.28 89 THR C C 1
ATOM 9089 O O . THR C 1 89 ? 42.827 169.871 89.791 1.00 101.04 89 THR C O 1
ATOM 9093 N N . LYS C 1 90 ? 43.256 170.296 91.950 1.00 95.12 90 LYS C N 1
ATOM 9094 C CA . LYS C 1 90 ? 44.693 170.300 91.721 1.00 89.13 90 LYS C CA 1
ATOM 9095 C C . LYS C 1 90 ? 45.170 168.861 91.644 1.00 91.81 90 LYS C C 1
ATOM 9096 O O . LYS C 1 90 ? 46.029 168.522 90.826 1.00 93.36 90 LYS C O 1
ATOM 9102 N N . GLU C 1 91 ? 44.585 168.018 92.487 1.00 92.21 91 GLU C N 1
ATOM 9103 C CA . GLU C 1 91 ? 44.839 166.596 92.438 1.00 90.60 91 GLU C CA 1
ATOM 9104 C C . GLU C 1 91 ? 44.352 166.046 91.096 1.00 94.02 91 GLU C C 1
ATOM 9105 O O . GLU C 1 91 ? 44.696 164.917 90.716 1.00 91.26 91 GLU C O 1
ATOM 9111 N N . LYS C 1 92 ? 43.557 166.834 90.377 1.00 91.67 92 LYS C N 1
ATOM 9112 C CA . LYS C 1 92 ? 42.993 166.368 89.123 1.00 89.86 92 LYS C CA 1
ATOM 9113 C C . LYS C 1 92 ? 43.977 166.419 88.038 1.00 90.73 92 LYS C C 1
ATOM 9114 O O . LYS C 1 92 ? 44.231 165.438 87.333 1.00 93.86 92 LYS C O 1
ATOM 9120 N N . GLU C 1 93 ? 44.492 167.622 87.894 1.00 87.16 93 GLU C N 1
ATOM 9121 C CA . GLU C 1 93 ? 45.465 167.904 86.899 1.00 83.82 93 GLU C CA 1
ATOM 9122 C C . GLU C 1 93 ? 46.663 166.994 87.125 1.00 79.35 93 GLU C C 1
ATOM 9123 O O . GLU C 1 93 ? 47.221 166.462 86.165 1.00 76.40 93 GLU C O 1
ATOM 9129 N N . LYS C 1 94 ? 47.030 166.795 88.392 1.00 81.11 94 LYS C N 1
ATOM 9130 C CA . LYS C 1 94 ? 48.102 165.870 88.731 1.00 83.33 94 LYS C CA 1
ATOM 9131 C C . LYS C 1 94 ? 47.832 164.488 88.148 1.00 88.77 94 LYS C C 1
ATOM 9132 O O . LYS C 1 94 ? 48.680 163.931 87.452 1.00 94.09 94 LYS C O 1
ATOM 9138 N N . LEU C 1 95 ? 46.646 163.951 88.421 1.00 90.03 95 LEU C N 1
ATOM 9139 C CA . LEU C 1 95 ? 46.245 162.650 87.888 1.00 91.98 95 LEU C CA 1
ATOM 9140 C C . LEU C 1 95 ? 46.193 162.638 86.358 1.00 87.67 95 LEU C C 1
ATOM 9141 O O . LEU C 1 95 ? 46.578 161.653 85.723 1.00 89.75 95 LEU C O 1
ATOM 9146 N N . ILE C 1 96 ? 45.715 163.731 85.770 1.00 78.08 96 ILE C N 1
ATOM 9147 C CA . ILE C 1 96 ? 45.633 163.833 84.314 1.00 74.96 96 ILE C CA 1
ATOM 9148 C C . ILE C 1 96 ? 47.023 163.871 83.670 1.00 73.94 96 ILE C C 1
ATOM 9149 O O . ILE C 1 96 ? 47.260 163.209 82.656 1.00 77.77 96 ILE C O 1
ATOM 9154 N N . ARG C 1 97 ? 47.946 164.618 84.270 1.00 78.30 97 ARG C N 1
ATOM 9155 C CA . ARG C 1 97 ? 49.317 164.676 83.765 1.00 82.62 97 ARG C CA 1
ATOM 9156 C C . ARG C 1 97 ? 50.061 163.349 83.924 1.00 74.80 97 ARG C C 1
ATOM 9157 O O . ARG C 1 97 ? 50.922 163.013 83.106 1.00 76.06 97 ARG C O 1
ATOM 9165 N N . SER C 1 98 ? 49.722 162.598 84.970 1.00 78.30 98 SER C N 1
ATOM 9166 C CA . SER C 1 98 ? 50.308 161.277 85.207 1.00 79.28 98 SER C CA 1
ATOM 9167 C C . SER C 1 98 ? 49.884 160.293 84.125 1.00 79.93 98 SER C C 1
ATOM 9168 O O . SER C 1 98 ? 50.700 159.544 83.589 1.00 82.01 98 SER C O 1
ATOM 9171 N N . ILE C 1 99 ? 48.592 160.309 83.810 1.00 79.40 99 ILE C N 1
ATOM 9172 C CA . ILE C 1 99 ? 48.031 159.445 82.781 1.00 79.72 99 ILE C CA 1
ATOM 9173 C C . ILE C 1 99 ? 48.637 159.785 81.424 1.00 78.46 99 ILE C C 1
ATOM 9174 O O . ILE C 1 99 ? 48.963 158.895 80.632 1.00 80.34 99 ILE C O 1
ATOM 9179 N N . LEU C 1 100 ? 48.797 161.083 81.181 1.00 78.57 100 LEU C N 1
ATOM 9180 C CA . LEU C 1 100 ? 49.415 161.596 79.965 1.00 77.86 100 LEU C CA 1
ATOM 9181 C C . LEU C 1 100 ? 50.842 161.075 79.783 1.00 79.88 100 LEU C C 1
ATOM 9182 O O . LEU C 1 100 ? 51.176 160.540 78.729 1.00 80.14 100 LEU C O 1
ATOM 9187 N N . ASP C 1 101 ? 51.684 161.233 80.802 1.00 79.32 101 ASP C N 1
ATOM 9188 C CA . ASP C 1 101 ? 53.040 160.683 80.740 1.00 82.13 101 ASP C CA 1
ATOM 9189 C C . ASP C 1 101 ? 52.995 159.190 80.435 1.00 84.67 101 ASP C C 1
ATOM 9190 O O . ASP C 1 101 ? 53.720 158.699 79.571 1.00 86.49 101 ASP C O 1
ATOM 9195 N N . LYS C 1 102 ? 52.110 158.487 81.136 1.00 84.93 102 LYS C N 1
ATOM 9196 C CA . LYS C 1 102 ? 51.909 157.049 80.965 1.00 87.45 102 LYS C CA 1
ATOM 9197 C C . LYS C 1 102 ? 51.572 156.680 79.518 1.00 87.59 102 LYS C C 1
ATOM 9198 O O . LYS C 1 102 ? 52.010 155.649 79.011 1.00 90.24 102 LYS C O 1
ATOM 9204 N N . ILE C 1 103 ? 50.799 157.539 78.855 1.00 89.45 103 ILE C N 1
ATOM 9205 C CA . ILE C 1 103 ? 50.354 157.285 77.488 1.00 84.95 103 ILE C CA 1
ATOM 9206 C C . ILE C 1 103 ? 51.366 157.730 76.435 1.00 85.43 103 ILE C C 1
ATOM 9207 O O . ILE C 1 103 ? 51.570 157.049 75.435 1.00 87.30 103 ILE C O 1
ATOM 9212 N N . LEU C 1 104 ? 52.005 158.868 76.664 1.00 84.00 104 LEU C N 1
ATOM 9213 C CA . LEU C 1 104 ? 52.977 159.387 75.713 1.00 84.58 104 LEU C CA 1
ATOM 9214 C C . LEU C 1 104 ? 54.339 158.710 75.845 1.00 87.77 104 LEU C C 1
ATOM 9215 O O . LEU C 1 104 ? 55.219 158.945 75.021 1.00 88.96 104 LEU C O 1
ATOM 9220 N N . LEU C 1 105 ? 54.508 157.883 76.876 1.00 99.46 105 LEU C N 1
ATOM 9221 C CA . LEU C 1 105 ? 55.818 157.309 77.212 1.00 92.36 105 LEU C CA 1
ATOM 9222 C C . LEU C 1 105 ? 56.550 156.721 76.008 1.00 94.92 105 LEU C C 1
ATOM 9223 O O . LEU C 1 105 ? 57.696 157.078 75.748 1.00 96.23 105 LEU C O 1
ATOM 9228 N N . ARG C 1 106 ? 55.887 155.855 75.252 1.00 95.81 106 ARG C N 1
ATOM 9229 C CA . ARG C 1 106 ? 56.546 155.238 74.099 1.00 98.55 106 ARG C CA 1
ATOM 9230 C C . ARG C 1 106 ? 55.901 155.530 72.748 1.00 97.76 106 ARG C C 1
ATOM 9231 O O . ARG C 1 106 ? 56.158 154.836 71.764 1.00 100.08 106 ARG C O 1
ATOM 9239 N N . MET C 1 107 ? 55.078 156.569 72.703 1.00 94.31 107 MET C N 1
ATOM 9240 C CA . MET C 1 107 ? 54.563 157.043 71.430 1.00 97.58 107 MET C CA 1
ATOM 9241 C C . MET C 1 107 ? 55.649 157.852 70.731 1.00 100.76 107 MET C C 1
ATOM 9242 O O . MET C 1 107 ? 56.562 158.363 71.381 1.00 105.80 107 MET C O 1
ATOM 9247 N N . ARG C 1 108 ? 55.566 157.939 69.408 1.00 97.78 108 ARG C N 1
ATOM 9248 C CA . ARG C 1 108 ? 56.458 158.801 68.643 1.00 97.24 108 ARG C CA 1
ATOM 9249 C C . ARG C 1 108 ? 55.622 159.904 68.018 1.00 97.90 108 ARG C C 1
ATOM 9250 O O . ARG C 1 108 ? 54.717 159.630 67.230 1.00 103.08 108 ARG C O 1
ATOM 9258 N N . LEU C 1 109 ? 55.913 161.150 68.382 1.00 95.85 109 LEU C N 1
ATOM 9259 C CA . LEU C 1 109 ? 55.087 162.283 67.957 1.00 91.30 109 LEU C CA 1
ATOM 9260 C C . LEU C 1 109 ? 55.862 163.273 67.088 1.00 92.58 109 LEU C C 1
ATOM 9261 O O . LEU C 1 109 ? 57.075 163.440 67.244 1.00 95.60 109 LEU C O 1
ATOM 9266 N N . SER C 1 110 ? 55.143 163.929 66.180 1.00 94.95 110 SER C N 1
ATOM 9267 C CA . SER C 1 110 ? 55.711 164.898 65.238 1.00 96.85 110 SER C CA 1
ATOM 9268 C C . SER C 1 110 ? 56.344 166.109 65.922 1.00 93.17 110 SER C C 1
ATOM 9269 O O . SER C 1 110 ? 57.155 166.825 65.327 1.00 92.48 110 SER C O 1
ATOM 9272 N N . VAL C 1 111 ? 55.958 166.331 67.172 1.00 89.89 111 VAL C N 1
ATOM 9273 C CA . VAL C 1 111 ? 56.371 167.511 67.914 1.00 87.04 111 VAL C CA 1
ATOM 9274 C C . VAL C 1 111 ? 56.826 167.069 69.306 1.00 88.37 111 VAL C C 1
ATOM 9275 O O . VAL C 1 111 ? 56.354 166.047 69.804 1.00 87.23 111 VAL C O 1
ATOM 9279 N N . PRO C 1 112 ? 57.778 167.805 69.916 1.00 83.57 112 PRO C N 1
ATOM 9280 C CA . PRO C 1 112 ? 58.234 167.499 71.278 1.00 92.02 112 PRO C CA 1
ATOM 9281 C C . PRO C 1 112 ? 57.099 167.203 72.264 1.00 89.04 112 PRO C C 1
ATOM 9282 O O . PRO C 1 112 ? 56.028 167.834 72.205 1.00 80.27 112 PRO C O 1
ATOM 9286 N N . LYS C 1 113 ? 57.340 166.249 73.160 1.00 82.38 113 LYS C N 1
ATOM 9287 C CA . LYS C 1 113 ? 56.301 165.769 74.066 1.00 80.59 113 LYS C CA 1
ATOM 9288 C C . LYS C 1 113 ? 55.792 166.843 75.025 1.00 77.93 113 LYS C C 1
ATOM 9289 O O . LYS C 1 113 ? 54.619 166.838 75.404 1.00 75.72 113 LYS C O 1
ATOM 9295 N N . GLU C 1 114 ? 56.669 167.769 75.400 1.00 78.34 114 GLU C N 1
ATOM 9296 C CA . GLU C 1 114 ? 56.259 168.901 76.227 1.00 76.08 114 GLU C CA 1
ATOM 9297 C C . GLU C 1 114 ? 55.177 169.727 75.535 1.00 73.34 114 GLU C C 1
ATOM 9298 O O . GLU C 1 114 ? 54.257 170.215 76.191 1.00 71.00 114 GLU C O 1
ATOM 9304 N N . TYR C 1 115 ? 55.279 169.867 74.213 1.00 73.84 115 TYR C N 1
ATOM 9305 C CA . TYR C 1 115 ? 54.307 170.655 73.444 1.00 77.47 115 TYR C CA 1
ATOM 9306 C C . TYR C 1 115 ? 52.971 169.927 73.315 1.00 70.05 115 TYR C C 1
ATOM 9307 O O . TYR C 1 115 ? 51.909 170.555 73.296 1.00 67.60 115 TYR C O 1
ATOM 9316 N N . VAL C 1 116 ? 53.035 168.603 73.213 1.00 71.89 116 VAL C N 1
ATOM 9317 C CA . VAL C 1 116 ? 51.841 167.767 73.202 1.00 70.83 116 VAL C CA 1
ATOM 9318 C C . VAL C 1 116 ? 51.065 167.931 74.506 1.00 68.89 116 VAL C C 1
ATOM 9319 O O . VAL C 1 116 ? 49.849 168.128 74.498 1.00 66.87 116 VAL C O 1
ATOM 9323 N N . ILE C 1 117 ? 51.786 167.845 75.623 1.00 75.61 117 ILE C N 1
ATOM 9324 C CA . ILE C 1 117 ? 51.201 168.001 76.948 1.00 68.41 117 ILE C CA 1
ATOM 9325 C C . ILE C 1 117 ? 50.593 169.391 77.116 1.00 65.78 117 ILE C C 1
ATOM 9326 O O . ILE C 1 117 ? 49.452 169.522 77.569 1.00 64.58 117 ILE C O 1
ATOM 9331 N N . TYR C 1 118 ? 51.354 170.423 76.753 1.00 68.68 118 TYR C N 1
ATOM 9332 C CA . TYR C 1 118 ? 50.864 171.798 76.824 1.00 65.74 118 TYR C CA 1
ATOM 9333 C C . TYR C 1 118 ? 49.501 171.926 76.162 1.00 65.88 118 TYR C C 1
ATOM 9334 O O . TYR C 1 118 ? 48.517 172.285 76.808 1.00 59.61 118 TYR C O 1
ATOM 9343 N N . HIS C 1 119 ? 49.451 171.612 74.874 1.00 63.78 119 HIS C N 1
ATOM 9344 C CA . HIS C 1 119 ? 48.216 171.746 74.110 1.00 64.22 119 HIS C CA 1
ATOM 9345 C C . HIS C 1 119 ? 47.097 170.882 74.675 1.00 63.52 119 HIS C C 1
ATOM 9346 O O . HIS C 1 119 ? 45.973 171.341 74.815 1.00 61.01 119 HIS C O 1
ATOM 9353 N N . PHE C 1 120 ? 47.414 169.634 75.006 1.00 71.61 120 PHE C N 1
ATOM 9354 C CA . PHE C 1 120 ? 46.424 168.730 75.577 1.00 61.39 120 PHE C CA 1
ATOM 9355 C C . PHE C 1 120 ? 45.816 169.260 76.876 1.00 59.78 120 PHE C C 1
ATOM 9356 O O . PHE C 1 120 ? 44.598 169.242 77.051 1.00 60.75 120 PHE C O 1
ATOM 9364 N N . ILE C 1 121 ? 46.673 169.691 77.799 1.00 63.53 121 ILE C N 1
ATOM 9365 C CA . ILE C 1 121 ? 46.226 170.221 79.080 1.00 59.01 121 ILE C CA 1
ATOM 9366 C C . ILE C 1 121 ? 45.504 171.551 78.866 1.00 64.68 121 ILE C C 1
ATOM 9367 O O . ILE C 1 121 ? 44.502 171.848 79.528 1.00 63.31 121 ILE C O 1
ATOM 9372 N N . ARG C 1 122 ? 46.016 172.344 77.930 1.00 65.41 122 ARG C N 1
ATOM 9373 C CA . ARG C 1 122 ? 45.438 173.647 77.615 1.00 60.08 122 ARG C CA 1
ATOM 9374 C C . ARG C 1 122 ? 43.992 173.535 77.117 1.00 57.84 122 ARG C C 1
ATOM 9375 O O . ARG C 1 122 ? 43.132 174.316 77.530 1.00 54.92 122 ARG C O 1
ATOM 9383 N N . ASP C 1 123 ? 43.718 172.560 76.250 1.00 55.90 123 ASP C N 1
ATOM 9384 C CA . ASP C 1 123 ? 42.354 172.377 75.737 1.00 54.99 123 ASP C CA 1
ATOM 9385 C C . ASP C 1 123 ? 41.455 171.623 76.715 1.00 57.95 123 ASP C C 1
ATOM 9386 O O . ASP C 1 123 ? 40.257 171.885 76.783 1.00 55.72 123 ASP C O 1
ATOM 9391 N N . LYS C 1 124 ? 42.019 170.678 77.464 1.00 60.34 124 LYS C N 1
ATOM 9392 C CA . LYS C 1 124 ? 41.190 169.842 78.329 1.00 61.72 124 LYS C CA 1
ATOM 9393 C C . LYS C 1 124 ? 40.818 170.511 79.643 1.00 60.71 124 LYS C C 1
ATOM 9394 O O . LYS C 1 124 ? 39.668 170.445 80.074 1.00 66.10 124 LYS C O 1
ATOM 9400 N N . LEU C 1 125 ? 41.785 171.159 80.282 1.00 58.93 125 LEU C N 1
ATOM 9401 C CA . LEU C 1 125 ? 41.560 171.716 81.614 1.00 61.24 125 LEU C CA 1
ATOM 9402 C C . LEU C 1 125 ? 41.332 173.227 81.616 1.00 63.04 125 LEU C C 1
ATOM 9403 O O . LEU C 1 125 ? 40.570 173.745 82.433 1.00 70.19 125 LEU C O 1
ATOM 9408 N N . TYR C 1 126 ? 41.985 173.930 80.697 1.00 59.30 126 TYR C N 1
ATOM 9409 C CA . TYR C 1 126 ? 41.898 175.387 80.669 1.00 56.85 126 TYR C CA 1
ATOM 9410 C C . TYR C 1 126 ? 41.045 175.865 79.503 1.00 55.04 126 TYR C C 1
ATOM 9411 O O . TYR C 1 126 ? 40.212 175.115 79.002 1.00 53.42 126 TYR C O 1
ATOM 9420 N N . THR C 1 127 ? 41.253 177.101 79.066 1.00 49.62 127 THR C N 1
ATOM 9421 C CA . THR C 1 127 ? 40.311 177.716 78.133 1.00 54.59 127 THR C CA 1
ATOM 9422 C C . THR C 1 127 ? 40.712 177.614 76.669 1.00 54.87 127 THR C C 1
ATOM 9423 O O . THR C 1 127 ? 40.295 178.433 75.841 1.00 55.07 127 THR C O 1
ATOM 9427 N N . GLY C 1 128 ? 41.501 176.596 76.348 1.00 53.99 128 GLY C N 1
ATOM 9428 C CA . GLY C 1 128 ? 41.846 176.325 74.964 1.00 50.85 128 GLY C CA 1
ATOM 9429 C C . GLY C 1 128 ? 42.627 177.451 74.316 1.00 51.72 128 GLY C C 1
ATOM 9430 O O . GLY C 1 128 ? 43.591 177.962 74.884 1.00 49.88 128 GLY C O 1
ATOM 9431 N N . SER C 1 129 ? 42.189 177.861 73.129 1.00 51.27 129 SER C N 1
ATOM 9432 C CA . SER C 1 129 ? 42.913 178.867 72.357 1.00 56.88 129 SER C CA 1
ATOM 9433 C C . SER C 1 129 ? 42.905 180.241 73.032 1.00 56.31 129 SER C C 1
ATOM 9434 O O . SER C 1 129 ? 43.703 181.114 72.676 1.00 54.67 129 SER C O 1
ATOM 9437 N N . LEU C 1 130 ? 42.016 180.415 74.015 1.00 47.35 130 LEU C N 1
ATOM 9438 C CA . LEU C 1 130 ? 41.930 181.653 74.788 1.00 46.85 130 LEU C CA 1
ATOM 9439 C C . LEU C 1 130 ? 42.940 181.734 75.934 1.00 49.44 130 LEU C C 1
ATOM 9440 O O . LEU C 1 130 ? 43.220 182.819 76.446 1.00 51.69 130 LEU C O 1
ATOM 9445 N N . GLU C 1 131 ? 43.480 180.590 76.342 1.00 47.94 131 GLU C N 1
ATOM 9446 C CA . GLU C 1 131 ? 44.323 180.522 77.539 1.00 48.15 131 GLU C CA 1
ATOM 9447 C C . GLU C 1 131 ? 45.528 181.489 77.587 1.00 54.34 131 GLU C C 1
ATOM 9448 O O . GLU C 1 131 ? 45.833 182.022 78.657 1.00 56.70 131 GLU C O 1
ATOM 9454 N N . PRO C 1 132 ? 46.217 181.714 76.443 1.00 55.53 132 PRO C N 1
ATOM 9455 C CA . PRO C 1 132 ? 47.279 182.730 76.460 1.00 60.39 132 PRO C CA 1
ATOM 9456 C C . PRO C 1 132 ? 46.767 184.130 76.826 1.00 54.52 132 PRO C C 1
ATOM 9457 O O . PRO C 1 132 ? 47.475 184.871 77.521 1.00 53.23 132 PRO C O 1
ATOM 9461 N N . LEU C 1 133 ? 45.561 184.478 76.376 1.00 49.12 133 LEU C N 1
ATOM 9462 C CA . LEU C 1 133 ? 44.967 185.776 76.693 1.00 47.40 133 LEU C CA 1
ATOM 9463 C C . LEU C 1 133 ? 44.641 185.888 78.184 1.00 50.23 133 LEU C C 1
ATOM 9464 O O . LEU C 1 133 ? 44.830 186.934 78.819 1.00 48.34 133 LEU C O 1
ATOM 9469 N N . ILE C 1 134 ? 44.150 184.791 78.740 1.00 49.03 134 ILE C N 1
ATOM 9470 C CA . ILE C 1 134 ? 43.898 184.703 80.170 1.00 49.84 134 ILE C CA 1
ATOM 9471 C C . ILE C 1 134 ? 45.198 184.776 80.965 1.00 58.69 134 ILE C C 1
ATOM 9472 O O . ILE C 1 134 ? 45.240 185.363 82.048 1.00 59.95 134 ILE C O 1
ATOM 9477 N N . ARG C 1 135 ? 46.262 184.208 80.402 1.00 51.62 135 ARG C N 1
ATOM 9478 C CA . ARG C 1 135 ? 47.563 184.174 81.070 1.00 64.62 135 ARG C CA 1
ATOM 9479 C C . ARG C 1 135 ? 48.290 185.520 81.022 1.00 67.61 135 ARG C C 1
ATOM 9480 O O . ARG C 1 135 ? 49.055 185.845 81.926 1.00 69.31 135 ARG C O 1
ATOM 9488 N N . ASP C 1 136 ? 48.040 186.299 79.972 1.00 62.49 136 ASP C N 1
ATOM 9489 C CA . ASP C 1 136 ? 48.690 187.597 79.793 1.00 60.87 136 ASP C CA 1
ATOM 9490 C C . ASP C 1 136 ? 48.147 188.609 80.798 1.00 62.22 136 ASP C C 1
ATOM 9491 O O . ASP C 1 136 ? 46.970 188.982 80.731 1.00 55.58 136 ASP C O 1
ATOM 9496 N N . PRO C 1 137 ? 49.011 189.078 81.718 1.00 60.99 137 PRO C N 1
ATOM 9497 C CA . PRO C 1 137 ? 48.577 190.023 82.757 1.00 60.41 137 PRO C CA 1
ATOM 9498 C C . PRO C 1 137 ? 48.275 191.423 82.228 1.00 58.73 137 PRO C C 1
ATOM 9499 O O . PRO C 1 137 ? 47.754 192.248 82.972 1.00 64.05 137 PRO C O 1
ATOM 9503 N N . TYR C 1 138 ? 48.594 191.693 80.968 1.00 60.27 138 TYR C N 1
ATOM 9504 C CA . TYR C 1 138 ? 48.333 193.012 80.389 1.00 58.51 138 TYR C CA 1
ATOM 9505 C C . TYR C 1 138 ? 46.961 193.116 79.722 1.00 56.66 138 TYR C C 1
ATOM 9506 O O . TYR C 1 138 ? 46.545 194.197 79.292 1.00 54.16 138 TYR C O 1
ATOM 9515 N N . ILE C 1 139 ? 46.244 192.001 79.660 1.00 53.91 139 ILE C N 1
ATOM 9516 C CA . ILE C 1 139 ? 44.896 192.006 79.070 1.00 51.95 139 ILE C CA 1
ATOM 9517 C C . ILE C 1 139 ? 43.802 192.224 80.117 1.00 52.19 139 ILE C C 1
ATOM 9518 O O . ILE C 1 139 ? 43.776 191.537 81.140 1.00 55.45 139 ILE C O 1
ATOM 9523 N N . GLU C 1 140 ? 42.924 193.197 79.859 1.00 51.26 140 GLU C N 1
ATOM 9524 C CA . GLU C 1 140 ? 41.788 193.522 80.727 1.00 55.23 140 GLU C CA 1
ATOM 9525 C C . GLU C 1 140 ? 40.466 192.857 80.301 1.00 50.61 140 GLU C C 1
ATOM 9526 O O . GLU C 1 140 ? 39.735 192.336 81.147 1.00 46.33 140 GLU C O 1
ATOM 9532 N N . ASP C 1 141 ? 40.137 192.943 79.009 1.00 44.29 141 ASP C N 1
ATOM 9533 C CA . ASP C 1 141 ? 38.894 192.382 78.453 1.00 43.45 141 ASP C CA 1
ATOM 9534 C C . ASP C 1 141 ? 39.250 191.417 77.339 1.00 44.53 141 ASP C C 1
ATOM 9535 O O . ASP C 1 141 ? 40.228 191.636 76.617 1.00 49.30 141 ASP C O 1
ATOM 9540 N N . ILE C 1 142 ? 38.444 190.371 77.174 1.00 42.31 142 ILE C N 1
ATOM 9541 C CA . ILE C 1 142 ? 38.549 189.498 76.009 1.00 37.66 142 ILE C CA 1
ATOM 9542 C C . ILE C 1 142 ? 37.132 189.342 75.456 1.00 41.74 142 ILE C C 1
ATOM 9543 O O . ILE C 1 142 ? 36.211 188.999 76.204 1.00 37.40 142 ILE C O 1
ATOM 9548 N N . SER C 1 143 ? 36.953 189.587 74.162 1.00 37.30 143 SER C N 1
ATOM 9549 C CA . SER C 1 143 ? 35.624 189.469 73.544 1.00 41.40 143 SER C CA 1
ATOM 9550 C C . SER C 1 143 ? 35.610 188.599 72.295 1.00 42.98 143 SER C C 1
ATOM 9551 O O . SER C 1 143 ? 36.408 188.790 71.381 1.00 43.84 143 SER C O 1
ATOM 9554 N N . ILE C 1 144 ? 34.695 187.638 72.258 1.00 43.33 144 ILE C N 1
ATOM 9555 C CA . ILE C 1 144 ? 34.351 186.993 71.005 1.00 42.46 144 ILE C CA 1
ATOM 9556 C C . ILE C 1 144 ? 32.903 187.380 70.721 1.00 43.98 144 ILE C C 1
ATOM 9557 O O . ILE C 1 144 ? 31.985 186.728 71.204 1.00 41.56 144 ILE C O 1
ATOM 9562 N N . PRO C 1 145 ? 32.702 188.457 69.950 1.00 46.15 145 PRO C N 1
ATOM 9563 C CA . PRO C 1 145 ? 31.356 189.021 69.749 1.00 45.40 145 PRO C CA 1
ATOM 9564 C C . PRO C 1 145 ? 30.489 188.210 68.784 1.00 51.06 145 PRO C C 1
ATOM 9565 O O . PRO C 1 145 ? 29.272 188.452 68.672 1.00 50.17 145 PRO C O 1
ATOM 9569 N N . GLY C 1 146 ? 31.120 187.264 68.091 1.00 41.68 146 GLY C N 1
ATOM 9570 C CA . GLY C 1 146 ? 30.497 186.528 67.008 1.00 40.15 146 GLY C CA 1
ATOM 9571 C C . GLY C 1 146 ? 31.595 186.006 66.091 1.00 49.50 146 GLY C C 1
ATOM 9572 O O . GLY C 1 146 ? 32.775 186.059 66.456 1.00 47.69 146 GLY C O 1
ATOM 9573 N N . LEU C 1 147 ? 31.223 185.493 64.919 1.00 44.96 147 LEU C N 1
ATOM 9574 C CA . LEU C 1 147 ? 32.212 185.011 63.949 1.00 49.93 147 LEU C CA 1
ATOM 9575 C C . LEU C 1 147 ? 33.233 186.104 63.641 1.00 53.31 147 LEU C C 1
ATOM 9576 O O . LEU C 1 147 ? 32.872 187.274 63.480 1.00 46.67 147 LEU C O 1
ATOM 9581 N N . GLY C 1 148 ? 34.509 185.726 63.588 1.00 57.65 148 GLY C N 1
ATOM 9582 C CA . GLY C 1 148 ? 35.566 186.671 63.292 1.00 52.61 148 GLY C CA 1
ATOM 9583 C C . GLY C 1 148 ? 36.723 186.524 64.260 1.00 55.21 148 GLY C C 1
ATOM 9584 O O . GLY C 1 148 ? 36.993 185.428 64.760 1.00 50.95 148 GLY C O 1
ATOM 9585 N N . HIS C 1 149 ? 37.404 187.630 64.530 1.00 43.83 149 HIS C N 1
ATOM 9586 C CA . HIS C 1 149 ? 38.570 187.604 65.406 1.00 49.60 149 HIS C CA 1
ATOM 9587 C C . HIS C 1 149 ? 38.149 187.670 66.863 1.00 49.31 149 HIS C C 1
ATOM 9588 O O . HIS C 1 149 ? 37.032 188.089 67.181 1.00 43.70 149 HIS C O 1
ATOM 9595 N N . VAL C 1 150 ? 39.038 187.230 67.741 1.00 47.26 150 VAL C N 1
ATOM 9596 C CA . VAL C 1 150 ? 38.910 187.513 69.163 1.00 47.02 150 VAL C CA 1
ATOM 9597 C C . VAL C 1 150 ? 39.498 188.901 69.368 1.00 49.80 150 VAL C C 1
ATOM 9598 O O . VAL C 1 150 ? 40.617 189.182 68.905 1.00 49.74 150 VAL C O 1
ATOM 9602 N N . TYR C 1 151 ? 38.746 189.759 70.056 1.00 40.01 151 TYR C N 1
ATOM 9603 C CA . TYR C 1 151 ? 39.159 191.135 70.345 1.00 42.39 151 TYR C CA 1
ATOM 9604 C C . TYR C 1 151 ? 39.528 191.249 71.818 1.00 41.06 151 TYR C C 1
ATOM 9605 O O . TYR C 1 151 ? 38.924 190.582 72.652 1.00 42.21 151 TYR C O 1
ATOM 9614 N N . ILE C 1 152 ? 40.532 192.061 72.134 1.00 41.14 152 ILE C N 1
ATOM 9615 C CA . ILE C 1 152 ? 40.919 192.281 73.525 1.00 41.15 152 ILE C CA 1
ATOM 9616 C C . ILE C 1 152 ? 41.037 193.763 73.855 1.00 43.34 152 ILE C C 1
ATOM 9617 O O . ILE C 1 152 ? 41.131 194.605 72.954 1.00 42.96 152 ILE C O 1
ATOM 9622 N N . VAL C 1 153 ? 41.027 194.082 75.146 1.00 41.30 153 VAL C N 1
ATOM 9623 C CA . VAL C 1 153 ? 41.426 195.411 75.577 1.00 46.10 153 VAL C CA 1
ATOM 9624 C C . VAL C 1 153 ? 42.732 195.269 76.368 1.00 51.77 153 VAL C C 1
ATOM 9625 O O . VAL C 1 153 ? 42.805 194.503 77.331 1.00 52.27 153 VAL C O 1
ATOM 9629 N N . HIS C 1 154 ? 43.764 195.992 75.944 1.00 49.60 154 HIS C N 1
ATOM 9630 C CA . HIS C 1 154 ? 45.132 195.801 76.468 1.00 48.28 154 HIS C CA 1
ATOM 9631 C C . HIS C 1 154 ? 45.511 197.028 77.298 1.00 50.96 154 HIS C C 1
ATOM 9632 O O . HIS C 1 154 ? 45.207 198.156 76.901 1.00 54.32 154 HIS C O 1
ATOM 9639 N N . LYS C 1 155 ? 46.153 196.814 78.449 1.00 53.74 155 LYS C N 1
ATOM 9640 C CA . LYS C 1 155 ? 46.464 197.910 79.378 1.00 61.74 155 LYS C CA 1
ATOM 9641 C C . LYS C 1 155 ? 47.384 198.959 78.766 1.00 62.20 155 LYS C C 1
ATOM 9642 O O . LYS C 1 155 ? 47.351 200.129 79.149 1.00 62.37 155 LYS C O 1
ATOM 9648 N N . VAL C 1 156 ? 48.212 198.529 77.824 1.00 60.29 156 VAL C N 1
ATOM 9649 C CA . VAL C 1 156 ? 49.140 199.430 77.163 1.00 65.92 156 VAL C CA 1
ATOM 9650 C C . VAL C 1 156 ? 48.517 199.977 75.882 1.00 65.71 156 VAL C C 1
ATOM 9651 O O . VAL C 1 156 ? 48.463 201.189 75.671 1.00 68.99 156 VAL C O 1
ATOM 9655 N N . PHE C 1 157 ? 48.012 199.080 75.043 1.00 61.73 157 PHE C N 1
ATOM 9656 C CA . PHE C 1 157 ? 47.611 199.459 73.688 1.00 58.29 157 PHE C CA 1
ATOM 9657 C C . PHE C 1 157 ? 46.128 199.680 73.467 1.00 55.90 157 PHE C C 1
ATOM 9658 O O . PHE C 1 157 ? 45.717 199.991 72.346 1.00 59.03 157 PHE C O 1
ATOM 9666 N N . GLY C 1 158 ? 45.319 199.530 74.510 1.00 52.03 158 GLY C N 1
ATOM 9667 C CA . GLY C 1 158 ? 43.876 199.646 74.334 1.00 48.88 158 GLY C CA 1
ATOM 9668 C C . GLY C 1 158 ? 43.332 198.466 73.551 1.00 49.07 158 GLY C C 1
ATOM 9669 O O . GLY C 1 158 ? 43.920 197.377 73.571 1.00 49.06 158 GLY C O 1
ATOM 9670 N N . PRO C 1 159 ? 42.196 198.666 72.859 1.00 48.76 159 PRO C N 1
ATOM 9671 C CA . PRO C 1 159 ? 41.603 197.597 72.041 1.00 44.72 159 PRO C CA 1
ATOM 9672 C C . PRO C 1 159 ? 42.547 197.141 70.925 1.00 52.10 159 PRO C C 1
ATOM 9673 O O . PRO C 1 159 ? 43.105 197.972 70.210 1.00 48.21 159 PRO C O 1
ATOM 9677 N N . MET C 1 160 ? 42.729 195.833 70.791 1.00 46.12 160 MET C N 1
ATOM 9678 C CA . MET C 1 160 ? 43.523 195.274 69.706 1.00 52.78 160 MET C CA 1
ATOM 9679 C C . MET C 1 160 ? 42.775 194.091 69.116 1.00 50.29 160 MET C C 1
ATOM 9680 O O . MET C 1 160 ? 41.954 193.467 69.795 1.00 46.31 160 MET C O 1
ATOM 9685 N N . ARG C 1 161 ? 43.065 193.784 67.858 1.00 49.15 161 ARG C N 1
ATOM 9686 C CA . ARG C 1 161 ? 42.532 192.597 67.203 1.00 56.11 161 ARG C CA 1
ATOM 9687 C C . ARG C 1 161 ? 43.570 191.485 67.375 1.00 48.65 161 ARG C C 1
ATOM 9688 O O . ARG C 1 161 ? 44.733 191.693 67.054 1.00 52.50 161 ARG C O 1
ATOM 9696 N N . THR C 1 162 ? 43.172 190.324 67.901 1.00 53.73 162 THR C N 1
ATOM 9697 C CA . THR C 1 162 ? 44.106 189.195 68.027 1.00 55.24 162 THR C CA 1
ATOM 9698 C C . THR C 1 162 ? 44.158 188.322 66.775 1.00 54.92 162 THR C C 1
ATOM 9699 O O . THR C 1 162 ? 43.290 188.407 65.909 1.00 54.58 162 THR C O 1
ATOM 9703 N N . SER C 1 163 ? 45.178 187.470 66.708 1.00 52.80 163 SER C N 1
ATOM 9704 C CA . SER C 1 163 ? 45.354 186.538 65.599 1.00 56.71 163 SER C CA 1
ATOM 9705 C C . SER C 1 163 ? 44.398 185.351 65.698 1.00 58.97 163 SER C C 1
ATOM 9706 O O . SER C 1 163 ? 44.300 184.543 64.771 1.00 57.87 163 SER C O 1
ATOM 9709 N N . ILE C 1 164 ? 43.697 185.246 66.824 1.00 52.11 164 ILE C N 1
ATOM 9710 C CA . ILE C 1 164 ? 42.778 184.139 67.053 1.00 53.52 164 ILE C CA 1
ATOM 9711 C C . ILE C 1 164 ? 41.475 184.412 66.305 1.00 54.80 164 ILE C C 1
ATOM 9712 O O . ILE C 1 164 ? 40.910 185.503 66.407 1.00 53.54 164 ILE C O 1
ATOM 9717 N N . LYS C 1 165 ? 41.022 183.429 65.530 1.00 57.85 165 LYS C N 1
ATOM 9718 C CA . LYS C 1 165 ? 39.824 183.583 64.706 1.00 63.68 165 LYS C CA 1
ATOM 9719 C C . LYS C 1 165 ? 38.844 182.435 64.876 1.00 67.42 165 LYS C C 1
ATOM 9720 O O . LYS C 1 165 ? 39.241 181.271 64.957 1.00 68.14 165 LYS C O 1
ATOM 9726 N N . PHE C 1 166 ? 37.558 182.772 64.916 1.00 59.99 166 PHE C N 1
ATOM 9727 C CA . PHE C 1 166 ? 36.510 181.765 64.922 1.00 57.36 166 PHE C CA 1
ATOM 9728 C C . PHE C 1 166 ? 35.587 182.031 63.749 1.00 52.70 166 PHE C C 1
ATOM 9729 O O . PHE C 1 166 ? 34.884 183.051 63.720 1.00 51.07 166 PHE C O 1
ATOM 9737 N N . GLU C 1 167 ? 35.592 181.118 62.785 1.00 56.12 167 GLU C N 1
ATOM 9738 C CA . GLU C 1 167 ? 34.908 181.338 61.511 1.00 65.70 167 GLU C CA 1
ATOM 9739 C C . GLU C 1 167 ? 33.837 180.298 61.198 1.00 63.94 167 GLU C C 1
ATOM 9740 O O . GLU C 1 167 ? 33.260 180.304 60.114 1.00 65.57 167 GLU C O 1
ATOM 9746 N N . ASN C 1 168 ? 33.586 179.405 62.147 1.00 68.27 168 ASN C N 1
ATOM 9747 C CA . ASN C 1 168 ? 32.557 178.383 61.992 1.00 67.23 168 ASN C CA 1
ATOM 9748 C C . ASN C 1 168 ? 31.542 178.493 63.125 1.00 55.32 168 ASN C C 1
ATOM 9749 O O . ASN C 1 168 ? 31.920 178.473 64.292 1.00 53.61 168 ASN C O 1
ATOM 9754 N N . TYR C 1 169 ? 30.261 178.617 62.783 1.00 51.94 169 TYR C N 1
ATOM 9755 C CA . TYR C 1 169 ? 29.218 178.809 63.797 1.00 51.48 169 TYR C CA 1
ATOM 9756 C C . TYR C 1 169 ? 29.191 177.678 64.814 1.00 51.97 169 TYR C C 1
ATOM 9757 O O . TYR C 1 169 ? 29.116 177.918 66.018 1.00 51.48 169 TYR C O 1
ATOM 9766 N N . GLU C 1 170 ? 29.245 176.448 64.310 1.00 54.78 170 GLU C N 1
ATOM 9767 C CA . GLU C 1 170 ? 29.116 175.248 65.131 1.00 59.02 170 GLU C CA 1
ATOM 9768 C C . GLU C 1 170 ? 30.210 175.084 66.196 1.00 64.42 170 GLU C C 1
ATOM 9769 O O . GLU C 1 170 ? 29.928 174.686 67.329 1.00 65.56 170 GLU C O 1
ATOM 9775 N N . GLU C 1 171 ? 31.454 175.397 65.859 1.00 64.27 171 GLU C N 1
ATOM 9776 C CA A GLU C 1 171 ? 32.538 175.228 66.819 0.32 66.86 171 GLU C CA 1
ATOM 9777 C CA B GLU C 1 171 ? 32.536 175.229 66.821 0.68 66.44 171 GLU C CA 1
ATOM 9778 C C . GLU C 1 171 ? 32.602 176.402 67.792 1.00 63.51 171 GLU C C 1
ATOM 9779 O O . GLU C 1 171 ? 33.100 176.265 68.907 1.00 61.17 171 GLU C O 1
ATOM 9790 N N . LEU C 1 172 ? 32.098 177.556 67.366 1.00 62.88 172 LEU C N 1
ATOM 9791 C CA . LEU C 1 172 ? 31.974 178.694 68.270 1.00 58.02 172 LEU C CA 1
ATOM 9792 C C . LEU C 1 172 ? 30.915 178.335 69.306 1.00 53.37 172 LEU C C 1
ATOM 9793 O O . LEU C 1 172 ? 31.121 178.523 70.508 1.00 56.27 172 LEU C O 1
ATOM 9798 N N . ASP C 1 173 ? 29.784 177.810 68.825 1.00 58.14 173 ASP C N 1
ATOM 9799 C CA . ASP C 1 173 ? 28.793 177.164 69.687 1.00 56.50 173 ASP C CA 1
ATOM 9800 C C . ASP C 1 173 ? 29.475 176.168 70.641 1.00 52.60 173 ASP C C 1
ATOM 9801 O O . ASP C 1 173 ? 29.270 176.224 71.856 1.00 56.64 173 ASP C O 1
ATOM 9806 N N . ASN C 1 174 ? 30.286 175.268 70.083 1.00 53.06 174 ASN C N 1
ATOM 9807 C CA . ASN C 1 174 ? 31.017 174.271 70.871 1.00 52.39 174 ASN C CA 1
ATOM 9808 C C . ASN C 1 174 ? 31.953 174.890 71.909 1.00 54.29 174 ASN C C 1
ATOM 9809 O O . ASN C 1 174 ? 32.123 174.355 73.013 1.00 52.27 174 ASN C O 1
ATOM 9814 N N . LEU C 1 175 ? 32.586 176.000 71.549 1.00 55.28 175 LEU C N 1
ATOM 9815 C CA . LEU C 1 175 ? 33.467 176.693 72.491 1.00 50.64 175 LEU C CA 1
ATOM 9816 C C . LEU C 1 175 ? 32.684 177.225 73.694 1.00 51.45 175 LEU C C 1
ATOM 9817 O O . LEU C 1 175 ? 33.087 177.020 74.842 1.00 53.60 175 LEU C O 1
ATOM 9822 N N . ILE C 1 176 ? 31.562 177.899 73.434 1.00 45.73 176 ILE C N 1
ATOM 9823 C CA . ILE C 1 176 ? 30.749 178.452 74.515 1.00 39.32 176 ILE C CA 1
ATOM 9824 C C . ILE C 1 176 ? 30.210 177.324 75.394 1.00 44.96 176 ILE C C 1
ATOM 9825 O O . ILE C 1 176 ? 30.239 177.417 76.626 1.00 44.85 176 ILE C O 1
ATOM 9830 N N . VAL C 1 177 ? 29.733 176.256 74.756 1.00 45.78 177 VAL C N 1
ATOM 9831 C CA . VAL C 1 177 ? 29.255 175.079 75.481 1.00 48.98 177 VAL C CA 1
ATOM 9832 C C . VAL C 1 177 ? 30.360 174.464 76.352 1.00 46.65 177 VAL C C 1
ATOM 9833 O O . VAL C 1 177 ? 30.173 174.252 77.552 1.00 47.73 177 VAL C O 1
ATOM 9837 N N . SER C 1 178 ? 31.513 174.203 75.753 1.00 46.13 178 SER C N 1
ATOM 9838 C CA . SER C 1 178 ? 32.630 173.601 76.486 1.00 50.63 178 SER C CA 1
ATOM 9839 C C . SER C 1 178 ? 33.085 174.448 77.680 1.00 50.94 178 SER C C 1
ATOM 9840 O O . SER C 1 178 ? 33.174 173.953 78.808 1.00 51.58 178 SER C O 1
ATOM 9843 N N . LEU C 1 179 ? 33.358 175.726 77.440 1.00 50.54 179 LEU C N 1
ATOM 9844 C CA . LEU C 1 179 ? 33.785 176.622 78.516 1.00 46.38 179 LEU C CA 1
ATOM 9845 C C . LEU C 1 179 ? 32.755 176.759 79.639 1.00 49.23 179 LEU C C 1
ATOM 9846 O O . LEU C 1 179 ? 33.117 176.754 80.811 1.00 46.66 179 LEU C O 1
ATOM 9851 N N . SER C 1 180 ? 31.476 176.897 79.296 1.00 44.69 180 SER C N 1
ATOM 9852 C CA . SER C 1 180 ? 30.469 177.016 80.342 1.00 43.00 180 SER C CA 1
ATOM 9853 C C . SER C 1 180 ? 30.386 175.730 81.175 1.00 45.46 180 SER C C 1
ATOM 9854 O O . SER C 1 180 ? 30.232 175.785 82.402 1.00 47.21 180 SER C O 1
ATOM 9857 N N . GLU C 1 181 ? 30.486 174.582 80.506 1.00 49.57 181 GLU C N 1
ATOM 9858 C CA . GLU C 1 181 ? 30.506 173.291 81.186 1.00 52.58 181 GLU C CA 1
ATOM 9859 C C . GLU C 1 181 ? 31.672 173.243 82.171 1.00 57.16 181 GLU C C 1
ATOM 9860 O O . GLU C 1 181 ? 31.514 172.819 83.321 1.00 57.69 181 GLU C O 1
ATOM 9866 N N . LYS C 1 182 ? 32.843 173.679 81.707 1.00 56.18 182 LYS C N 1
ATOM 9867 C CA . LYS C 1 182 ? 34.046 173.702 82.538 1.00 62.07 182 LYS C CA 1
ATOM 9868 C C . LYS C 1 182 ? 33.904 174.673 83.692 1.00 62.97 182 LYS C C 1
ATOM 9869 O O . LYS C 1 182 ? 34.562 174.525 84.716 1.00 58.70 182 LYS C O 1
ATOM 9875 N N . SER C 1 183 ? 33.055 175.681 83.530 1.00 49.70 183 SER C N 1
ATOM 9876 C CA . SER C 1 183 ? 32.871 176.648 84.602 1.00 48.42 183 SER C CA 1
ATOM 9877 C C . SER C 1 183 ? 31.733 176.214 85.515 1.00 52.13 183 SER C C 1
ATOM 9878 O O . SER C 1 183 ? 31.259 176.994 86.346 1.00 56.06 183 SER C O 1
ATOM 9881 N N . TYR C 1 184 ? 31.291 174.971 85.338 1.00 50.67 184 TYR C N 1
ATOM 9882 C CA . TYR C 1 184 ? 30.224 174.386 86.150 1.00 52.32 184 TYR C CA 1
ATOM 9883 C C . TYR C 1 184 ? 28.913 175.141 86.035 1.00 49.62 184 TYR C C 1
ATOM 9884 O O . TYR C 1 184 ? 28.074 175.088 86.933 1.00 55.72 184 TYR C O 1
ATOM 9893 N N . ARG C 1 185 ? 28.740 175.842 84.922 1.00 50.18 185 ARG C N 1
ATOM 9894 C CA . ARG C 1 185 ? 27.486 176.545 84.650 1.00 51.16 185 ARG C CA 1
ATOM 9895 C C . ARG C 1 185 ? 27.142 176.449 83.160 1.00 49.01 185 ARG C C 1
ATOM 9896 O O . ARG C 1 185 ? 27.281 177.412 82.414 1.00 46.62 185 ARG C O 1
ATOM 9904 N N . PRO C 1 186 ? 26.689 175.266 82.727 1.00 44.76 186 PRO C N 1
ATOM 9905 C CA . PRO C 1 186 ? 26.472 175.016 81.301 1.00 50.97 186 PRO C CA 1
ATOM 9906 C C . PRO C 1 186 ? 25.352 175.886 80.728 1.00 44.59 186 PRO C C 1
ATOM 9907 O O . PRO C 1 186 ? 24.364 176.175 81.414 1.00 43.68 186 PRO C O 1
ATOM 9911 N N . VAL C 1 187 ? 25.534 176.335 79.494 1.00 44.04 187 VAL C N 1
ATOM 9912 C CA . VAL C 1 187 ? 24.464 177.026 78.783 1.00 49.95 187 VAL C CA 1
ATOM 9913 C C . VAL C 1 187 ? 23.502 175.966 78.272 1.00 53.43 187 VAL C C 1
ATOM 9914 O O . VAL C 1 187 ? 23.865 174.790 78.174 1.00 48.82 187 VAL C O 1
ATOM 9918 N N . SER C 1 188 ? 22.275 176.380 77.964 1.00 47.52 188 SER C N 1
ATOM 9919 C CA . SER C 1 188 ? 21.333 175.538 77.234 1.00 44.92 188 SER C CA 1
ATOM 9920 C C . SER C 1 188 ? 20.511 176.455 76.354 1.00 44.03 188 SER C C 1
ATOM 9921 O O . SER C 1 188 ? 20.502 177.668 76.571 1.00 44.99 188 SER C O 1
ATOM 9924 N N . HIS C 1 189 ? 19.809 175.908 75.367 1.00 47.47 189 HIS C N 1
ATOM 9925 C CA . HIS C 1 189 ? 18.965 176.776 74.548 1.00 47.14 189 HIS C CA 1
ATOM 9926 C C . HIS C 1 189 ? 17.911 177.455 75.405 1.00 44.49 189 HIS C C 1
ATOM 9927 O O . HIS C 1 189 ? 17.621 178.629 75.201 1.00 49.17 189 HIS C O 1
ATOM 9934 N N . ASN C 1 190 ? 17.370 176.744 76.389 1.00 46.02 190 ASN C N 1
ATOM 9935 C CA . ASN C 1 190 ? 16.404 177.360 77.297 1.00 46.05 190 ASN C CA 1
ATOM 9936 C C . ASN C 1 190 ? 17.000 178.446 78.194 1.00 45.74 190 ASN C C 1
ATOM 9937 O O . ASN C 1 190 ? 16.329 179.426 78.501 1.00 47.31 190 ASN C O 1
ATOM 9942 N N . ARG C 1 191 ? 18.249 178.259 78.616 1.00 48.91 191 ARG C N 1
ATOM 9943 C CA . ARG C 1 191 ? 18.947 179.268 79.421 1.00 47.48 191 ARG C CA 1
ATOM 9944 C C . ARG C 1 191 ? 20.291 179.583 78.793 1.00 40.23 191 ARG C C 1
ATOM 9945 O O . ARG C 1 191 ? 21.319 179.069 79.233 1.00 46.49 191 ARG C O 1
ATOM 9953 N N . PRO C 1 192 ? 20.285 180.423 77.751 1.00 41.44 192 PRO C N 1
ATOM 9954 C CA . PRO C 1 192 ? 21.461 180.623 76.900 1.00 39.48 192 PRO C CA 1
ATOM 9955 C C . PRO C 1 192 ? 22.392 181.729 77.384 1.00 39.54 192 PRO C C 1
ATOM 9956 O O . PRO C 1 192 ? 23.476 181.895 76.829 1.00 42.19 192 PRO C O 1
ATOM 9960 N N . VAL C 1 193 ? 21.969 182.467 78.403 1.00 37.88 193 VAL C N 1
ATOM 9961 C CA . VAL C 1 193 ? 22.767 183.552 78.949 1.00 37.70 193 VAL C CA 1
ATOM 9962 C C . VAL C 1 193 ? 23.250 183.154 80.340 1.00 39.24 193 VAL C C 1
ATOM 9963 O O . VAL C 1 193 ? 22.452 182.965 81.263 1.00 41.48 193 VAL C O 1
ATOM 9967 N N . VAL C 1 194 ? 24.560 183.009 80.480 1.00 39.88 194 VAL C N 1
ATOM 9968 C CA . VAL C 1 194 ? 25.142 182.503 81.718 1.00 42.56 194 VAL C CA 1
ATOM 9969 C C . VAL C 1 194 ? 26.318 183.372 82.140 1.00 42.76 194 VAL C C 1
ATOM 9970 O O . VAL C 1 194 ? 27.115 183.784 81.297 1.00 40.13 194 VAL C O 1
ATOM 9974 N N . ASP C 1 195 ? 26.432 183.649 83.437 1.00 42.58 195 ASP C N 1
ATOM 9975 C CA . ASP C 1 195 ? 27.654 184.253 83.962 1.00 43.74 195 ASP C CA 1
ATOM 9976 C C . ASP C 1 195 ? 28.376 183.271 84.873 1.00 44.10 195 ASP C C 1
ATOM 9977 O O . ASP C 1 195 ? 27.741 182.560 85.650 1.00 44.52 195 ASP C O 1
ATOM 9982 N N . ALA C 1 196 ? 29.699 183.223 84.776 1.00 44.41 196 ALA C N 1
ATOM 9983 C CA . ALA C 1 196 ? 30.461 182.334 85.634 1.00 49.64 196 ALA C CA 1
ATOM 9984 C C . ALA C 1 196 ? 31.820 182.919 85.997 1.00 49.85 196 ALA C C 1
ATOM 9985 O O . ALA C 1 196 ? 32.161 184.033 85.592 1.00 45.67 196 ALA C O 1
ATOM 9987 N N . SER C 1 197 ? 32.579 182.155 86.770 1.00 45.66 197 SER C N 1
ATOM 9988 C CA . SER C 1 197 ? 33.934 182.535 87.139 1.00 56.88 197 SER C CA 1
ATOM 9989 C C . SER C 1 197 ? 34.923 181.609 86.453 1.00 66.58 197 SER C C 1
ATOM 9990 O O . SER C 1 197 ? 34.566 180.505 86.024 1.00 61.90 197 SER C O 1
ATOM 9993 N N . LEU C 1 198 ? 36.164 182.069 86.342 1.00 72.25 198 LEU C N 1
ATOM 9994 C CA . LEU C 1 198 ? 37.253 181.234 85.854 1.00 68.66 198 LEU C CA 1
ATOM 9995 C C . LEU C 1 198 ? 38.150 180.971 87.053 1.00 69.67 198 LEU C C 1
ATOM 9996 O O . LEU C 1 198 ? 38.040 181.675 88.065 1.00 63.45 198 LEU C O 1
ATOM 10001 N N . PRO C 1 199 ? 39.008 179.936 86.975 1.00 77.35 199 PRO C N 1
ATOM 10002 C CA . PRO C 1 199 ? 39.807 179.618 88.164 1.00 75.24 199 PRO C CA 1
ATOM 10003 C C . PRO C 1 199 ? 40.655 180.802 88.620 1.00 71.78 199 PRO C C 1
ATOM 10004 O O . PRO C 1 199 ? 40.802 181.013 89.826 1.00 71.03 199 PRO C O 1
ATOM 10008 N N . ASP C 1 200 ? 41.166 181.585 87.672 1.00 68.04 200 ASP C N 1
ATOM 10009 C CA . ASP C 1 200 ? 41.985 182.752 88.004 1.00 68.15 200 ASP C CA 1
ATOM 10010 C C . ASP C 1 200 ? 41.185 183.891 88.649 1.00 68.99 200 ASP C C 1
ATOM 10011 O O . ASP C 1 200 ? 41.752 184.909 89.046 1.00 63.95 200 ASP C O 1
ATOM 10016 N N . GLY C 1 201 ? 39.871 183.719 88.752 1.00 73.32 201 GLY C N 1
ATOM 10017 C CA . GLY C 1 201 ? 39.029 184.721 89.377 1.00 68.53 201 GLY C CA 1
ATOM 10018 C C . GLY C 1 201 ? 38.392 185.657 88.367 1.00 57.86 201 GLY C C 1
ATOM 10019 O O . GLY C 1 201 ? 37.677 186.591 88.738 1.00 59.90 201 GLY C O 1
ATOM 10020 N N . SER C 1 202 ? 38.658 185.418 87.087 1.00 54.63 202 SER C N 1
ATOM 10021 C CA . SER C 1 202 ? 38.061 186.227 86.030 1.00 53.37 202 SER C CA 1
ATOM 10022 C C . SER C 1 202 ? 36.590 185.883 85.907 1.00 54.85 202 SER C C 1
ATOM 10023 O O . SER C 1 202 ? 36.186 184.758 86.198 1.00 60.95 202 SER C O 1
ATOM 10026 N N . ARG C 1 203 ? 35.792 186.849 85.468 1.00 49.98 203 ARG C N 1
ATOM 10027 C CA . ARG C 1 203 ? 34.379 186.608 85.230 1.00 42.04 203 ARG C CA 1
ATOM 10028 C C . ARG C 1 203 ? 34.149 186.406 83.747 1.00 41.33 203 ARG C C 1
ATOM 10029 O O . ARG C 1 203 ? 34.816 187.026 82.918 1.00 44.79 203 ARG C O 1
ATOM 10037 N N . VAL C 1 204 ? 33.188 185.558 83.403 1.00 39.19 204 VAL C N 1
ATOM 10038 C CA . VAL C 1 204 ? 32.895 185.328 81.999 1.00 37.54 204 VAL C CA 1
ATOM 10039 C C . VAL C 1 204 ? 31.388 185.320 81.776 1.00 37.54 204 VAL C C 1
ATOM 10040 O O . VAL C 1 204 ? 30.630 184.788 82.588 1.00 40.84 204 VAL C O 1
ATOM 10044 N N . ASN C 1 205 ? 30.964 185.966 80.702 1.00 39.57 205 ASN C N 1
ATOM 10045 C CA . ASN C 1 205 ? 29.557 185.977 80.300 1.00 38.64 205 ASN C CA 1
ATOM 10046 C C . ASN C 1 205 ? 29.435 185.203 79.003 1.00 38.69 205 ASN C C 1
ATOM 10047 O O . ASN C 1 205 ? 30.216 185.438 78.084 1.00 42.82 205 ASN C O 1
ATOM 10052 N N . PHE C 1 206 ? 28.483 184.273 78.928 1.00 36.84 206 PHE C N 1
ATOM 10053 C CA . PHE C 1 206 ? 28.256 183.502 77.709 1.00 38.73 206 PHE C CA 1
ATOM 10054 C C . PHE C 1 206 ? 26.862 183.821 77.176 1.00 37.74 206 PHE C C 1
ATOM 10055 O O . PHE C 1 206 ? 25.907 183.903 77.947 1.00 39.80 206 PHE C O 1
ATOM 10063 N N . VAL C 1 207 ? 26.746 183.982 75.861 1.00 38.57 207 VAL C N 1
ATOM 10064 C CA . VAL C 1 207 ? 25.434 184.016 75.201 1.00 36.19 207 VAL C CA 1
ATOM 10065 C C . VAL C 1 207 ? 25.409 182.971 74.089 1.00 38.21 207 VAL C C 1
ATOM 10066 O O . VAL C 1 207 ? 26.097 183.099 73.072 1.00 41.67 207 VAL C O 1
ATOM 10070 N N . TYR C 1 208 ? 24.612 181.930 74.301 1.00 43.13 208 TYR C N 1
ATOM 10071 C CA . TYR C 1 208 ? 24.630 180.743 73.458 1.00 39.13 208 TYR C CA 1
ATOM 10072 C C . TYR C 1 208 ? 23.496 180.728 72.436 1.00 45.01 208 TYR C C 1
ATOM 10073 O O . TYR C 1 208 ? 22.339 180.896 72.794 1.00 43.72 208 TYR C O 1
ATOM 10082 N N . GLY C 1 209 ? 23.833 180.507 71.168 1.00 40.45 209 GLY C N 1
ATOM 10083 C CA . GLY C 1 209 ? 22.819 180.247 70.160 1.00 42.24 209 GLY C CA 1
ATOM 10084 C C . GLY C 1 209 ? 22.577 181.418 69.231 1.00 41.78 209 GLY C C 1
ATOM 10085 O O . GLY C 1 209 ? 22.371 182.553 69.672 1.00 41.88 209 GLY C O 1
ATOM 10086 N N . VAL C 1 210 ? 22.586 181.131 67.935 1.00 44.30 210 VAL C N 1
ATOM 10087 C CA . VAL C 1 210 ? 22.435 182.151 66.907 1.00 43.17 210 VAL C CA 1
ATOM 10088 C C . VAL C 1 210 ? 21.054 182.814 66.948 1.00 45.21 210 VAL C C 1
ATOM 10089 O O . VAL C 1 210 ? 20.891 183.967 66.515 1.00 41.95 210 VAL C O 1
ATOM 10093 N N . ASP C 1 211 ? 20.058 182.113 67.487 1.00 45.59 211 ASP C N 1
ATOM 10094 C CA . ASP C 1 211 ? 18.736 182.732 67.628 1.00 42.29 211 ASP C CA 1
ATOM 10095 C C . ASP C 1 211 ? 18.806 183.947 68.550 1.00 41.56 211 ASP C C 1
ATOM 10096 O O . ASP C 1 211 ? 18.125 184.947 68.309 1.00 45.27 211 ASP C O 1
ATOM 10101 N N . ILE C 1 212 ? 19.662 183.883 69.568 1.00 39.82 212 ILE C N 1
ATOM 10102 C CA . ILE C 1 212 ? 19.854 185.019 70.477 1.00 38.74 212 ILE C CA 1
ATOM 10103 C C . ILE C 1 212 ? 21.060 185.901 70.105 1.00 44.39 212 ILE C C 1
ATOM 10104 O O . ILE C 1 212 ? 20.998 187.130 70.204 1.00 40.76 212 ILE C O 1
ATOM 10109 N N . SER C 1 213 ? 22.168 185.272 69.719 1.00 37.91 213 SER C N 1
ATOM 10110 C CA . SER C 1 213 ? 23.384 186.010 69.356 1.00 35.29 213 SER C CA 1
ATOM 10111 C C . SER C 1 213 ? 23.595 185.829 67.867 1.00 40.31 213 SER C C 1
ATOM 10112 O O . SER C 1 213 ? 24.213 184.859 67.422 1.00 41.55 213 SER C O 1
ATOM 10115 N N . ARG C 1 214 ? 23.079 186.776 67.096 1.00 38.00 214 ARG C N 1
ATOM 10116 C CA . ARG C 1 214 ? 22.767 186.526 65.697 1.00 41.55 214 ARG C CA 1
ATOM 10117 C C . ARG C 1 214 ? 24.022 186.410 64.824 1.00 44.65 214 ARG C C 1
ATOM 10118 O O . ARG C 1 214 ? 23.960 185.864 63.732 1.00 46.85 214 ARG C O 1
ATOM 10126 N N . ARG C 1 215 ? 25.168 186.876 65.317 1.00 48.95 215 ARG C N 1
ATOM 10127 C CA A ARG C 1 215 ? 26.415 186.732 64.562 0.65 51.67 215 ARG C CA 1
ATOM 10128 C CA B ARG C 1 215 ? 26.421 186.734 64.575 0.35 51.39 215 ARG C CA 1
ATOM 10129 C C . ARG C 1 215 ? 27.223 185.518 65.029 1.00 46.44 215 ARG C C 1
ATOM 10130 O O . ARG C 1 215 ? 28.347 185.292 64.575 1.00 51.69 215 ARG C O 1
ATOM 10145 N N . GLY C 1 216 ? 26.638 184.734 65.928 1.00 46.99 216 GLY C N 1
ATOM 10146 C CA . GLY C 1 216 ? 27.298 183.562 66.482 1.00 47.38 216 GLY C CA 1
ATOM 10147 C C . GLY C 1 216 ? 27.324 183.667 67.990 1.00 45.08 216 GLY C C 1
ATOM 10148 O O . GLY C 1 216 ? 27.327 184.785 68.524 1.00 40.03 216 GLY C O 1
ATOM 10149 N N . SER C 1 217 ? 27.327 182.526 68.682 1.00 37.54 217 SER C N 1
ATOM 10150 C CA . SER C 1 217 ? 27.417 182.533 70.140 1.00 41.83 217 SER C CA 1
ATOM 10151 C C . SER C 1 217 ? 28.565 183.444 70.566 1.00 48.48 217 SER C C 1
ATOM 10152 O O . SER C 1 217 ? 29.618 183.455 69.928 1.00 46.37 217 SER C O 1
ATOM 10155 N N . ASN C 1 218 ? 28.353 184.246 71.605 1.00 41.73 218 ASN C N 1
ATOM 10156 C CA . ASN C 1 218 ? 29.378 185.210 71.984 1.00 39.67 218 ASN C CA 1
ATOM 10157 C C . ASN C 1 218 ? 29.779 185.108 73.445 1.00 44.83 218 ASN C C 1
ATOM 10158 O O . ASN C 1 218 ? 29.023 184.599 74.280 1.00 44.72 218 ASN C O 1
ATOM 10163 N N . LEU C 1 219 ? 30.975 185.586 73.755 1.00 38.64 219 LEU C N 1
ATOM 10164 C CA . LEU C 1 219 ? 31.422 185.565 75.141 1.00 36.25 219 LEU C CA 1
ATOM 10165 C C . LEU C 1 219 ? 32.276 186.782 75.452 1.00 35.61 219 LEU C C 1
ATOM 10166 O O . LEU C 1 219 ? 32.848 187.387 74.541 1.00 38.33 219 LEU C O 1
ATOM 10171 N N . THR C 1 220 ? 32.326 187.146 76.729 1.00 34.44 220 THR C N 1
ATOM 10172 C CA . THR C 1 220 ? 33.175 188.234 77.210 1.00 42.42 220 THR C CA 1
ATOM 10173 C C . THR C 1 220 ? 33.849 187.795 78.487 1.00 43.08 220 THR C C 1
ATOM 10174 O O . THR C 1 220 ? 33.171 187.381 79.434 1.00 41.43 220 THR C O 1
ATOM 10178 N N . VAL C 1 221 ? 35.174 187.901 78.534 1.00 43.06 221 VAL C N 1
ATOM 10179 C CA . VAL C 1 221 ? 35.884 187.654 79.772 1.00 40.50 221 VAL C CA 1
ATOM 10180 C C . VAL C 1 221 ? 36.309 188.977 80.394 1.00 43.59 221 VAL C C 1
ATOM 10181 O O . VAL C 1 221 ? 36.944 189.803 79.731 1.00 41.65 221 VAL C O 1
ATOM 10185 N N . ARG C 1 222 ? 35.936 189.187 81.652 1.00 36.19 222 ARG C N 1
ATOM 10186 C CA . ARG C 1 222 ? 36.404 190.354 82.393 1.00 43.21 222 ARG C CA 1
ATOM 10187 C C . ARG C 1 222 ? 37.470 189.908 83.362 1.00 42.29 222 ARG C C 1
ATOM 10188 O O . ARG C 1 222 ? 37.233 189.048 84.215 1.00 48.70 222 ARG C O 1
ATOM 10196 N N . LYS C 1 223 ? 38.654 190.483 83.213 1.00 43.20 223 LYS C N 1
ATOM 10197 C CA . LYS C 1 223 ? 39.792 190.112 84.047 1.00 41.78 223 LYS C CA 1
ATOM 10198 C C . LYS C 1 223 ? 40.113 191.256 85.005 1.00 47.51 223 LYS C C 1
ATOM 10199 O O . LYS C 1 223 ? 39.713 192.398 84.771 1.00 52.03 223 LYS C O 1
ATOM 10205 N N . PHE C 1 224 ? 40.837 190.942 86.074 1.00 49.83 224 PHE C N 1
ATOM 10206 C CA . PHE C 1 224 ? 41.049 191.885 87.157 1.00 51.77 224 PHE C CA 1
ATOM 10207 C C . PHE C 1 224 ? 42.517 191.902 87.560 1.00 53.73 224 PHE C C 1
ATOM 10208 O O . PHE C 1 224 ? 43.232 190.909 87.387 1.00 55.75 224 PHE C O 1
ATOM 10216 N N . SER C 1 225 ? 42.967 193.038 88.078 1.00 54.18 225 SER C N 1
ATOM 10217 C CA . SER C 1 225 ? 44.378 193.196 88.427 1.00 57.69 225 SER C CA 1
ATOM 10218 C C . SER C 1 225 ? 44.773 192.228 89.533 1.00 50.03 225 SER C C 1
ATOM 10219 O O . SER C 1 225 ? 44.251 192.311 90.648 1.00 52.16 225 SER C O 1
ATOM 10222 N N . ARG C 1 226 ? 45.685 191.311 89.230 1.00 53.59 226 ARG C N 1
ATOM 10223 C CA . ARG C 1 226 ? 46.240 190.444 90.259 1.00 63.46 226 ARG C CA 1
ATOM 10224 C C . ARG C 1 226 ? 46.908 191.315 91.326 1.00 63.75 226 ARG C C 1
ATOM 10225 O O . ARG C 1 226 ? 46.643 191.167 92.522 1.00 60.86 226 ARG C O 1
ATOM 10233 N N . VAL C 1 227 ? 47.760 192.237 90.881 1.00 62.35 227 VAL C N 1
ATOM 10234 C CA . VAL C 1 227 ? 48.374 193.220 91.774 1.00 55.96 227 VAL C CA 1
ATOM 10235 C C . VAL C 1 227 ? 47.844 194.625 91.478 1.00 50.11 227 VAL C C 1
ATOM 10236 O O . VAL C 1 227 ? 48.142 195.196 90.426 1.00 54.41 227 VAL C O 1
ATOM 10240 N N . PRO C 1 228 ? 47.076 195.195 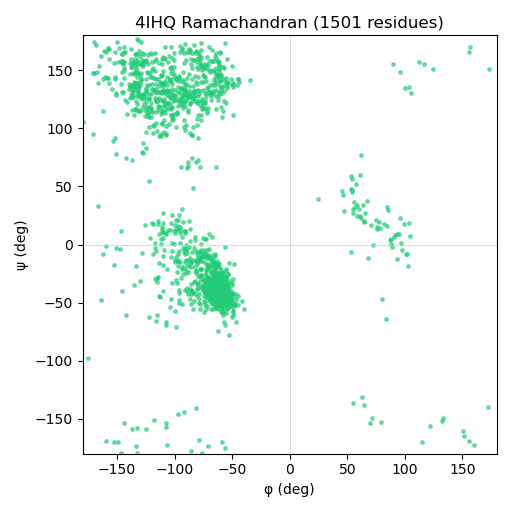92.420 1.00 48.37 228 PRO C N 1
ATOM 10241 C CA . PRO C 1 228 ? 46.448 196.497 92.163 1.00 50.15 228 PRO C CA 1
ATOM 10242 C C . PRO C 1 228 ? 47.454 197.644 92.048 1.00 51.94 228 PRO C C 1
ATOM 10243 O O . PRO C 1 228 ? 48.576 197.553 92.556 1.00 55.23 228 PRO C O 1
ATOM 10247 N N . THR C 1 229 ? 47.041 198.723 91.392 1.00 48.98 229 THR C N 1
ATOM 10248 C CA . THR C 1 229 ? 47.852 199.929 91.310 1.00 53.82 229 THR C CA 1
ATOM 10249 C C . THR C 1 229 ? 47.996 200.527 92.718 1.00 45.67 229 THR C C 1
ATOM 10250 O O . THR C 1 229 ? 47.029 200.562 93.491 1.00 42.27 229 THR C O 1
ATOM 10254 N N . SER C 1 230 ? 49.203 200.975 93.060 1.00 53.69 230 SER C N 1
ATOM 10255 C CA . SER C 1 230 ? 49.472 201.514 94.392 1.00 52.62 230 SER C CA 1
ATOM 10256 C C . SER C 1 230 ? 49.357 203.028 94.421 1.00 53.88 230 SER C C 1
ATOM 10257 O O . SER C 1 230 ? 49.368 203.676 93.372 1.00 46.45 230 SER C O 1
ATOM 10260 N N . ILE C 1 231 ? 49.285 203.582 95.632 1.00 52.15 231 ILE C N 1
ATOM 10261 C CA . ILE C 1 231 ? 49.209 205.030 95.826 1.00 49.04 231 ILE C CA 1
ATOM 10262 C C . ILE C 1 231 ? 50.449 205.774 95.304 1.00 52.01 231 ILE C C 1
ATOM 10263 O O . ILE C 1 231 ? 50.353 206.924 94.854 1.00 47.73 231 ILE C O 1
ATOM 10268 N N . THR C 1 232 ? 51.605 205.116 95.335 1.00 51.32 232 THR C N 1
ATOM 10269 C CA . THR C 1 232 ? 52.813 205.749 94.841 1.00 51.36 232 THR C CA 1
ATOM 10270 C C . THR C 1 232 ? 52.815 205.794 93.315 1.00 49.61 232 THR C C 1
ATOM 10271 O O . THR C 1 232 ? 53.325 206.744 92.723 1.00 52.16 232 THR C O 1
ATOM 10275 N N . GLN C 1 233 ? 52.252 204.773 92.677 1.00 48.83 233 GLN C N 1
ATOM 10276 C CA . GLN C 1 233 ? 52.057 204.825 91.226 1.00 54.14 233 GLN C CA 1
ATOM 10277 C C . GLN C 1 233 ? 51.088 205.954 90.864 1.00 49.83 233 GLN C C 1
ATOM 10278 O O . GLN C 1 233 ? 51.347 206.725 89.938 1.00 51.77 233 GLN C O 1
ATOM 10284 N N . LEU C 1 234 ? 49.988 206.069 91.608 1.00 47.64 234 LEU C N 1
ATOM 10285 C CA . LEU C 1 234 ? 49.017 207.147 91.359 1.00 46.03 234 LEU C CA 1
ATOM 10286 C C . LEU C 1 234 ? 49.644 208.542 91.541 1.00 51.91 234 LEU C C 1
ATOM 10287 O O . LEU C 1 234 ? 49.345 209.461 90.782 1.00 52.07 234 LEU C O 1
ATOM 10292 N N . ILE C 1 235 ? 50.530 208.692 92.526 1.00 53.23 235 ILE C N 1
ATOM 10293 C CA . ILE C 1 235 ? 51.259 209.946 92.694 1.00 52.30 235 ILE C CA 1
ATOM 10294 C C . ILE C 1 235 ? 52.192 210.214 91.511 1.00 55.73 235 ILE C C 1
ATOM 10295 O O . ILE C 1 235 ? 52.219 211.325 90.975 1.00 53.33 235 ILE C O 1
ATOM 10300 N N . MET C 1 236 ? 52.953 209.197 91.107 1.00 54.76 236 MET C N 1
ATOM 10301 C CA . MET C 1 236 ? 53.853 209.306 89.960 1.00 56.68 236 MET C CA 1
ATOM 10302 C C . MET C 1 236 ? 53.093 209.641 88.666 1.00 55.91 236 MET C C 1
ATOM 10303 O O . MET C 1 236 ? 53.559 210.451 87.857 1.00 64.14 236 MET C O 1
ATOM 10308 N N . PHE C 1 237 ? 51.925 209.033 88.474 1.00 53.56 237 PHE C N 1
ATOM 10309 C CA . PHE C 1 237 ? 51.069 209.372 87.328 1.00 57.00 237 PHE C CA 1
ATOM 10310 C C . PHE C 1 237 ? 50.561 210.817 87.404 1.00 58.43 237 PHE C C 1
ATOM 10311 O O . PHE C 1 237 ? 50.160 211.388 86.394 1.00 59.92 237 PHE C O 1
ATOM 10319 N N . GLY C 1 238 ? 50.535 211.392 88.603 1.00 57.77 238 GLY C N 1
ATOM 10320 C CA . GLY C 1 238 ? 50.041 212.746 88.777 1.00 54.43 238 GLY C CA 1
ATOM 10321 C C . GLY C 1 238 ? 48.556 212.791 89.090 1.00 52.32 238 GLY C C 1
ATOM 10322 O O . GLY C 1 238 ? 47.961 213.865 89.123 1.00 49.06 238 GLY C O 1
ATOM 10323 N N . THR C 1 239 ? 47.961 211.624 89.327 1.00 47.13 239 THR C N 1
ATOM 10324 C CA . THR C 1 239 ? 46.518 211.522 89.583 1.00 50.14 239 THR C CA 1
ATOM 10325 C C . THR C 1 239 ? 46.154 212.116 90.936 1.00 49.72 239 THR C C 1
ATOM 10326 O O . THR C 1 239 ? 45.086 212.709 91.087 1.00 44.99 239 THR C O 1
ATOM 10330 N N . LEU C 1 240 ? 47.057 211.946 91.905 1.00 49.14 240 LEU C N 1
ATOM 10331 C CA . LEU C 1 240 ? 46.967 212.579 93.214 1.00 48.50 240 LEU C CA 1
ATOM 10332 C C . LEU C 1 240 ? 48.330 213.176 93.510 1.00 51.70 240 LEU C C 1
ATOM 10333 O O . LEU C 1 240 ? 49.333 212.764 92.917 1.00 49.16 240 LEU C O 1
ATOM 10338 N N . SER C 1 241 ? 48.376 214.150 94.412 1.00 50.31 241 SER C N 1
ATOM 10339 C CA . SER C 1 241 ? 49.660 214.665 94.891 1.00 54.60 241 SER C CA 1
ATOM 10340 C C . SER C 1 241 ? 50.046 213.886 96.140 1.00 48.78 241 SER C C 1
ATOM 10341 O O . SER C 1 241 ? 49.205 213.210 96.733 1.00 51.91 241 SER C O 1
ATOM 10344 N N . SER C 1 242 ? 51.311 213.980 96.551 1.00 50.54 242 SER C N 1
ATOM 10345 C CA . SER C 1 242 ? 51.734 213.328 97.786 1.00 48.18 242 SER C CA 1
ATOM 10346 C C . SER C 1 242 ? 50.977 213.922 98.969 1.00 48.89 242 SER C C 1
ATOM 10347 O O . SER C 1 242 ? 50.576 213.205 99.903 1.00 47.03 242 SER C O 1
ATOM 10350 N N . MET C 1 243 ? 50.766 215.234 98.929 1.00 47.58 243 MET C N 1
ATOM 10351 C CA . MET C 1 243 ? 50.029 215.906 100.002 1.00 46.48 243 MET C CA 1
ATOM 10352 C C . MET C 1 243 ? 48.577 215.444 100.081 1.00 48.58 243 MET C C 1
ATOM 10353 O O . MET C 1 243 ? 48.036 215.244 101.177 1.00 48.53 243 MET C O 1
ATOM 10358 N N . MET C 1 244 ? 47.947 215.266 98.920 1.00 45.80 244 MET C N 1
ATOM 10359 C CA . MET C 1 244 ? 46.568 214.773 98.882 1.00 40.39 244 MET C CA 1
ATOM 10360 C C . MET C 1 244 ? 46.530 213.360 99.458 1.00 43.01 244 MET C C 1
ATOM 10361 O O . MET C 1 244 ? 45.641 213.014 100.239 1.00 38.09 244 MET C O 1
ATOM 10366 N N . ALA C 1 245 ? 47.509 212.543 99.085 1.00 43.40 245 ALA C N 1
ATOM 10367 C CA . ALA C 1 245 ? 47.552 211.170 99.579 1.00 44.60 245 ALA C CA 1
ATOM 10368 C C . ALA C 1 245 ? 47.833 211.176 101.090 1.00 46.32 245 ALA C C 1
ATOM 10369 O O . ALA C 1 245 ? 47.271 210.368 101.827 1.00 45.76 245 ALA C O 1
ATOM 10371 N N . ALA C 1 246 ? 48.678 212.107 101.543 1.00 43.81 246 ALA C N 1
ATOM 10372 C CA . ALA C 1 246 ? 48.948 212.249 102.977 1.00 48.43 246 ALA C CA 1
ATOM 10373 C C . ALA C 1 246 ? 47.675 212.652 103.722 1.00 45.99 246 ALA C C 1
ATOM 10374 O O . ALA C 1 246 ? 47.403 212.157 104.819 1.00 42.21 246 ALA C O 1
ATOM 10376 N N . TYR C 1 247 ? 46.890 213.539 103.111 1.00 43.99 247 TYR C N 1
ATOM 10377 C CA . TYR C 1 247 ? 45.604 213.960 103.677 1.00 44.79 247 TYR C CA 1
ATOM 10378 C C . TYR C 1 247 ? 44.647 212.772 103.841 1.00 40.15 247 TYR C C 1
ATOM 10379 O O . TYR C 1 247 ? 44.054 212.574 104.901 1.00 40.71 247 TYR C O 1
ATOM 10388 N N . ILE C 1 248 ? 44.516 211.970 102.795 1.00 38.86 248 ILE C N 1
ATOM 10389 C CA . ILE C 1 248 ? 43.625 210.811 102.837 1.00 37.67 248 ILE C CA 1
ATOM 10390 C C . ILE C 1 248 ? 44.094 209.799 103.881 1.00 37.67 248 ILE C C 1
ATOM 10391 O O . ILE C 1 248 ? 43.298 209.250 104.651 1.00 39.71 248 ILE C O 1
ATOM 10396 N N . TRP C 1 249 ? 45.405 209.575 103.917 1.00 39.58 249 TRP C N 1
ATOM 10397 C CA . TRP C 1 249 ? 45.995 208.684 104.902 1.00 40.96 249 TRP C CA 1
ATOM 10398 C C . TRP C 1 249 ? 45.623 209.148 106.314 1.00 40.39 249 TRP C C 1
ATOM 10399 O O . TRP C 1 249 ? 45.183 208.344 107.137 1.00 41.49 249 TRP C O 1
ATOM 10410 N N . THR C 1 250 ? 45.758 210.447 106.581 1.00 41.98 250 THR C N 1
ATOM 10411 C CA . THR C 1 250 ? 45.406 211.001 107.895 1.00 41.62 250 THR C CA 1
ATOM 10412 C C . THR C 1 250 ? 43.947 210.721 108.223 1.00 39.50 250 THR C C 1
ATOM 10413 O O . THR C 1 250 ? 43.590 210.378 109.361 1.00 36.37 250 THR C O 1
ATOM 10417 N N . MET C 1 251 ? 43.094 210.849 107.214 1.00 35.07 251 MET C N 1
ATOM 10418 C CA . MET C 1 251 ? 41.680 210.636 107.420 1.00 32.78 251 MET C CA 1
ATOM 10419 C C . MET C 1 251 ? 41.307 209.168 107.626 1.00 33.42 251 MET C C 1
ATOM 10420 O O . MET C 1 251 ? 40.503 208.857 108.497 1.00 34.02 251 MET C O 1
ATOM 10425 N N . LEU C 1 252 ? 41.837 208.261 106.813 1.00 34.26 252 LEU C N 1
ATOM 10426 C CA . LEU C 1 252 ? 41.490 206.845 106.996 1.00 36.17 252 LEU C CA 1
ATOM 10427 C C . LEU C 1 252 ? 42.088 206.318 108.302 1.00 37.86 252 LEU C C 1
ATOM 10428 O O . LEU C 1 252 ? 41.534 205.415 108.946 1.00 39.98 252 LEU C O 1
ATOM 10433 N N . ASP C 1 253 ? 43.210 206.905 108.697 1.00 36.10 253 ASP C N 1
ATOM 10434 C CA . ASP C 1 253 ? 43.807 206.598 109.997 1.00 41.37 253 ASP C CA 1
ATOM 10435 C C . ASP C 1 253 ? 42.832 206.841 111.136 1.00 44.46 253 ASP C C 1
ATOM 10436 O O . ASP C 1 253 ? 42.887 206.164 112.159 1.00 44.57 253 ASP C O 1
ATOM 10441 N N . GLU C 1 254 ? 41.938 207.809 110.949 1.00 36.18 254 GLU C N 1
ATOM 10442 C CA . GLU C 1 254 ? 40.994 208.187 111.992 1.00 35.01 254 GLU C CA 1
ATOM 10443 C C . GLU C 1 254 ? 39.572 207.768 111.633 1.00 37.91 254 GLU C C 1
ATOM 10444 O O . GLU C 1 254 ? 38.603 208.285 112.191 1.00 38.60 254 GLU C O 1
ATOM 10450 N N . GLY C 1 255 ? 39.445 206.840 110.696 1.00 35.75 255 GLY C N 1
ATOM 10451 C CA . GLY C 1 255 ? 38.154 206.214 110.451 1.00 34.74 255 GLY C CA 1
ATOM 10452 C C . GLY C 1 255 ? 37.148 207.027 109.650 1.00 34.94 255 GLY C C 1
ATOM 10453 O O . GLY C 1 255 ? 35.948 206.723 109.677 1.00 35.43 255 GLY C O 1
ATOM 10454 N N . MET C 1 256 ? 37.618 208.032 108.912 1.00 36.09 256 MET C N 1
ATOM 10455 C CA . MET C 1 256 ? 36.704 208.906 108.167 1.00 35.36 256 MET C CA 1
ATOM 10456 C C . MET C 1 256 ? 35.989 208.154 107.057 1.00 32.04 256 MET C C 1
ATOM 10457 O O . MET C 1 256 ? 36.530 207.197 106.503 1.00 31.45 256 MET C O 1
ATOM 10462 N N . ASN C 1 257 ? 34.773 208.598 106.740 1.00 29.90 257 ASN C N 1
ATOM 10463 C CA . ASN C 1 257 ? 33.976 208.015 105.665 1.00 28.35 257 ASN C CA 1
ATOM 10464 C C . ASN C 1 257 ? 34.255 208.766 104.372 1.00 30.35 257 ASN C C 1
ATOM 10465 O O . ASN C 1 257 ? 34.219 209.990 104.343 1.00 32.57 257 ASN C O 1
ATOM 10470 N N . LEU C 1 258 ? 34.532 208.031 103.300 1.00 29.38 258 LEU C N 1
ATOM 10471 C CA A LEU C 1 258 ? 35.039 208.641 102.074 0.15 31.60 258 LEU C CA 1
ATOM 10472 C CA B LEU C 1 258 ? 35.036 208.647 102.073 0.85 31.29 258 LEU C CA 1
ATOM 10473 C C . LEU C 1 258 ? 34.473 207.951 100.839 1.00 32.61 258 LEU C C 1
ATOM 10474 O O . LEU C 1 258 ? 34.553 206.731 100.713 1.00 31.76 258 LEU C O 1
ATOM 10483 N N . PHE C 1 259 ? 33.889 208.742 99.934 1.00 30.61 259 PHE C N 1
ATOM 10484 C CA . PHE C 1 259 ? 33.443 208.231 98.642 1.00 29.54 259 PHE C CA 1
ATOM 10485 C C . PHE C 1 259 ? 34.414 208.669 97.532 1.00 34.02 259 PHE C C 1
ATOM 10486 O O . PHE C 1 259 ? 34.782 209.844 97.454 1.00 36.25 259 PHE C O 1
ATOM 10494 N N . VAL C 1 260 ? 34.820 207.726 96.680 1.00 32.91 260 VAL C N 1
ATOM 10495 C CA . VAL C 1 260 ? 35.633 208.030 95.505 1.00 32.26 260 VAL C CA 1
ATOM 10496 C C . VAL C 1 260 ? 34.715 208.133 94.285 1.00 36.96 260 VAL C C 1
ATOM 10497 O O . VAL C 1 260 ? 34.109 207.149 93.870 1.00 35.04 260 VAL C O 1
ATOM 10501 N N . CYS C 1 261 ? 34.612 209.328 93.718 1.00 36.88 261 CYS C N 1
ATOM 10502 C CA . CYS C 1 261 ? 33.611 209.589 92.697 1.00 39.44 261 CYS C CA 1
ATOM 10503 C C . CYS C 1 261 ? 34.214 210.051 91.381 1.00 41.10 261 CYS C C 1
ATOM 10504 O O . CYS C 1 261 ? 35.368 210.460 91.322 1.00 37.12 261 CYS C O 1
ATOM 10507 N N . GLY C 1 262 ? 33.405 209.995 90.331 1.00 34.89 262 GLY C N 1
ATOM 10508 C CA . GLY C 1 262 ? 33.817 210.387 88.998 1.00 33.79 262 GLY C CA 1
ATOM 10509 C C . GLY C 1 262 ? 32.921 209.678 88.003 1.00 36.42 262 GLY C C 1
ATOM 10510 O O . GLY C 1 262 ? 32.148 208.787 88.381 1.00 38.00 262 GLY C O 1
ATOM 10511 N N . GLU C 1 263 ? 33.005 210.060 86.738 1.00 42.71 263 GLU C N 1
ATOM 10512 C CA . GLU C 1 263 ? 32.142 209.435 85.744 1.00 40.91 263 GLU C CA 1
ATOM 10513 C C . GLU C 1 263 ? 32.860 208.305 85.000 1.00 41.08 263 GLU C C 1
ATOM 10514 O O . GLU C 1 263 ? 33.669 207.593 85.597 1.00 46.68 263 GLU C O 1
ATOM 10520 N N . THR C 1 264 ? 32.560 208.127 83.721 1.00 41.43 264 THR C N 1
ATOM 10521 C CA . THR C 1 264 ? 32.971 206.914 83.025 1.00 40.37 264 THR C CA 1
ATOM 10522 C C . THR C 1 264 ? 34.486 206.733 82.963 1.00 47.46 264 THR C C 1
ATOM 10523 O O . THR C 1 264 ? 35.213 207.645 82.542 1.00 42.35 264 THR C O 1
ATOM 10527 N N . ALA C 1 265 ? 34.941 205.553 83.396 1.00 43.52 265 ALA C N 1
ATOM 10528 C CA . ALA C 1 265 ? 36.347 205.161 83.306 1.00 39.03 265 ALA C CA 1
ATOM 10529 C C . ALA C 1 265 ? 37.245 206.179 83.961 1.00 40.41 265 ALA C C 1
ATOM 10530 O O . ALA C 1 265 ? 38.388 206.338 83.549 1.00 44.36 265 ALA C O 1
ATOM 10532 N N . SER C 1 266 ? 36.747 206.861 84.986 1.00 40.56 266 SER C N 1
ATOM 10533 C CA . SER C 1 266 ? 37.539 207.922 85.611 1.00 44.34 266 SER C CA 1
ATOM 10534 C C . SER C 1 266 ? 38.626 207.394 86.554 1.00 42.97 266 SER C C 1
ATOM 10535 O O . SER C 1 266 ? 39.487 208.160 86.988 1.00 46.46 266 SER C O 1
ATOM 10538 N N . GLY C 1 267 ? 38.564 206.108 86.900 1.00 43.19 267 GLY C N 1
ATOM 10539 C CA . GLY C 1 267 ? 39.586 205.497 87.745 1.00 43.96 267 GLY C CA 1
ATOM 10540 C C . GLY C 1 267 ? 39.209 205.366 89.211 1.00 46.68 267 GLY C C 1
ATOM 10541 O O . GLY C 1 267 ? 40.084 205.176 90.064 1.00 46.75 267 GLY C O 1
ATOM 10542 N N . LYS C 1 268 ? 37.912 205.462 89.510 1.00 39.72 268 LYS C N 1
ATOM 10543 C CA . LYS C 1 268 ? 37.423 205.376 90.890 1.00 36.12 268 LYS C CA 1
ATOM 10544 C C . LYS C 1 268 ? 37.877 204.111 91.614 1.00 40.53 268 LYS C C 1
ATOM 10545 O O . LYS C 1 268 ? 38.440 204.178 92.708 1.00 39.37 268 LYS C O 1
ATOM 10551 N N . THR C 1 269 ? 37.592 202.955 91.016 1.00 41.02 269 THR C N 1
ATOM 10552 C CA . THR C 1 269 ? 37.935 201.678 91.645 1.00 38.76 269 THR C CA 1
ATOM 10553 C C . THR C 1 269 ? 39.440 201.555 91.895 1.00 40.19 269 THR C C 1
ATOM 10554 O O . THR C 1 269 ? 39.869 201.085 92.945 1.00 39.17 269 THR C O 1
ATOM 10558 N N . THR C 1 270 ? 40.236 202.030 90.953 1.00 37.28 270 THR C N 1
ATOM 10559 C CA . THR C 1 270 ? 41.694 201.996 91.108 1.00 34.05 270 THR C CA 1
ATOM 10560 C C . THR C 1 270 ? 42.163 202.865 92.279 1.00 41.32 270 THR C C 1
ATOM 10561 O O . THR C 1 270 ? 43.017 202.457 93.094 1.00 44.53 270 THR C O 1
ATOM 10565 N N . THR C 1 271 ? 41.609 204.068 92.370 1.00 42.15 271 THR C N 1
ATOM 10566 C CA . THR C 1 271 ? 41.981 204.966 93.453 1.00 40.50 271 THR C CA 1
ATOM 10567 C C . THR C 1 271 ? 41.543 204.363 94.791 1.00 42.43 271 THR C C 1
ATOM 10568 O O . THR C 1 271 ? 42.322 204.356 95.750 1.00 41.40 271 THR C O 1
ATOM 10572 N N . LEU C 1 272 ? 40.320 203.827 94.841 1.00 36.58 272 LEU C N 1
ATOM 10573 C CA . LEU C 1 272 ? 39.814 203.181 96.066 1.00 37.84 272 LEU C CA 1
ATOM 10574 C C . LEU C 1 272 ? 40.724 202.047 96.531 1.00 42.66 272 LEU C C 1
ATOM 10575 O O . LEU C 1 272 ? 41.072 201.966 97.711 1.00 39.57 272 LEU C O 1
ATOM 10580 N N . ASN C 1 273 ? 41.130 201.180 95.609 1.00 38.95 273 ASN C N 1
ATOM 10581 C CA . ASN C 1 273 ? 41.986 200.067 96.007 1.00 37.17 273 ASN C CA 1
ATOM 10582 C C . ASN C 1 273 ? 43.336 200.574 96.542 1.00 43.96 273 ASN C C 1
ATOM 10583 O O . ASN C 1 273 ? 43.890 200.000 97.487 1.00 40.41 273 ASN C O 1
ATOM 10588 N N . ALA C 1 274 ? 43.849 201.659 95.960 1.00 39.74 274 ALA C N 1
ATOM 10589 C CA . ALA C 1 274 ? 45.134 202.214 96.383 1.00 46.47 274 ALA C CA 1
ATOM 10590 C C . ALA C 1 274 ? 45.101 202.810 97.791 1.00 46.13 274 ALA C C 1
ATOM 10591 O O . ALA C 1 274 ? 45.978 202.529 98.634 1.00 44.19 274 ALA C O 1
ATOM 10593 N N . ILE C 1 275 ? 44.106 203.648 98.053 1.00 38.17 275 ILE C N 1
ATOM 10594 C CA . ILE C 1 275 ? 44.018 204.300 99.362 1.00 40.66 275 ILE C CA 1
ATOM 10595 C C . ILE C 1 275 ? 43.603 203.338 100.466 1.00 40.49 275 ILE C C 1
ATOM 10596 O O . ILE C 1 275 ? 43.783 203.636 101.650 1.00 40.52 275 ILE C O 1
ATOM 10601 N N . THR C 1 276 ? 43.046 202.188 100.081 1.00 37.89 276 THR C N 1
ATOM 10602 C CA . THR C 1 276 ? 42.763 201.111 101.036 1.00 37.23 276 THR C CA 1
ATOM 10603 C C . THR C 1 276 ? 44.007 200.745 101.871 1.00 42.72 276 THR C C 1
ATOM 10604 O O . THR C 1 276 ? 43.902 200.374 103.046 1.00 38.87 276 THR C O 1
ATOM 10608 N N . ALA C 1 277 ? 45.190 200.892 101.281 1.00 39.12 277 ALA C N 1
ATOM 10609 C CA . ALA C 1 277 ? 46.412 200.589 102.006 1.00 37.64 277 ALA C CA 1
ATOM 10610 C C . ALA C 1 277 ? 46.681 201.541 103.176 1.00 37.89 277 ALA C C 1
ATOM 10611 O O . ALA C 1 277 ? 47.580 201.299 103.973 1.00 40.16 277 ALA C O 1
ATOM 10613 N N . PHE C 1 278 ? 45.912 202.620 103.294 1.00 45.39 278 PHE C N 1
ATOM 10614 C CA . PHE C 1 278 ? 46.113 203.559 104.407 1.00 44.36 278 PHE C CA 1
ATOM 10615 C C . PHE C 1 278 ? 45.245 203.177 105.626 1.00 43.25 278 PHE C C 1
ATOM 10616 O O . PHE C 1 278 ? 45.448 203.689 106.725 1.00 37.79 278 PHE C O 1
ATOM 10624 N N . ILE C 1 279 ? 44.259 202.304 105.431 1.00 42.97 279 ILE C N 1
ATOM 10625 C CA . ILE C 1 279 ? 43.486 201.789 106.563 1.00 38.95 279 ILE C CA 1
ATOM 10626 C C . ILE C 1 279 ? 44.441 200.978 107.453 1.00 42.18 279 ILE C C 1
ATOM 10627 O O . ILE C 1 279 ? 45.239 200.184 106.944 1.00 41.76 279 ILE C O 1
ATOM 10632 N N . PRO C 1 280 ? 44.398 201.208 108.775 1.00 38.58 280 PRO C N 1
ATOM 10633 C CA . PRO C 1 280 ? 45.342 200.490 109.645 1.00 42.10 280 PRO C CA 1
ATOM 10634 C C . PRO C 1 280 ? 45.230 198.962 109.497 1.00 44.90 280 PRO C C 1
ATOM 10635 O O . PRO C 1 280 ? 44.127 198.437 109.296 1.00 45.23 280 PRO C O 1
ATOM 10639 N N . PRO C 1 281 ? 46.379 198.264 109.559 1.00 44.32 281 PRO C N 1
ATOM 10640 C CA . PRO C 1 281 ? 46.543 196.873 109.114 1.00 41.46 281 PRO C CA 1
ATOM 10641 C C . PRO C 1 281 ? 45.927 195.820 110.033 1.00 45.75 281 PRO C C 1
ATOM 10642 O O . PRO C 1 281 ? 45.798 194.656 109.623 1.00 45.62 281 PRO C O 1
ATOM 10646 N N . ASN C 1 282 ? 45.580 196.197 111.258 1.00 38.36 282 ASN C N 1
ATOM 10647 C CA . ASN C 1 282 ? 45.045 195.220 112.199 1.00 39.84 282 ASN C CA 1
ATOM 10648 C C . ASN C 1 282 ? 43.532 195.279 112.268 1.00 38.48 282 ASN C C 1
ATOM 10649 O O . ASN C 1 282 ? 42.933 194.702 113.171 1.00 38.81 282 ASN C O 1
ATOM 10654 N N . LEU C 1 283 ? 42.923 195.965 111.303 1.00 38.47 283 LEU C N 1
ATOM 10655 C CA . LEU C 1 283 ? 41.482 196.166 111.305 1.00 38.65 283 LEU C CA 1
ATOM 10656 C C . LEU C 1 283 ? 40.742 195.204 110.363 1.00 37.26 283 LEU C C 1
ATOM 10657 O O . LEU C 1 283 ? 41.332 194.632 109.433 1.00 36.21 283 LEU C O 1
ATOM 10662 N N . LYS C 1 284 ? 39.452 195.018 110.627 1.00 31.71 284 LYS C N 1
ATOM 10663 C CA . LYS C 1 284 ? 38.597 194.151 109.805 1.00 31.17 284 LYS C CA 1
ATOM 10664 C C . LYS C 1 284 ? 37.953 194.941 108.678 1.00 36.35 284 LYS C C 1
ATOM 10665 O O . LYS C 1 284 ? 37.282 195.956 108.913 1.00 35.51 284 LYS C O 1
ATOM 10671 N N . ILE C 1 285 ? 38.180 194.461 107.459 1.00 37.86 285 ILE C N 1
ATOM 10672 C CA . ILE C 1 285 ? 37.627 195.061 106.255 1.00 32.69 285 ILE C CA 1
ATOM 10673 C C . ILE C 1 285 ? 36.653 194.062 105.590 1.00 34.05 285 ILE C C 1
ATOM 10674 O O . ILE C 1 285 ? 36.965 192.873 105.423 1.00 29.78 285 ILE C O 1
ATOM 10679 N N . VAL C 1 286 ? 35.460 194.540 105.247 1.00 33.88 286 VAL C N 1
ATOM 10680 C CA . VAL C 1 286 ? 34.510 193.756 104.453 1.00 33.75 286 VAL C CA 1
ATOM 10681 C C . VAL C 1 286 ? 34.362 194.457 103.111 1.00 34.23 286 VAL C C 1
ATOM 10682 O O . VAL C 1 286 ? 33.986 195.631 103.070 1.00 35.36 286 VAL C O 1
ATOM 10686 N N . THR C 1 287 ? 34.703 193.778 102.017 1.00 32.42 287 THR C N 1
ATOM 10687 C CA . THR C 1 287 ? 34.403 194.319 100.696 1.00 27.60 287 THR C CA 1
ATOM 10688 C C . THR C 1 287 ? 33.117 193.712 100.158 1.00 30.00 287 THR C C 1
ATOM 10689 O O . THR C 1 287 ? 32.848 192.515 100.321 1.00 32.17 287 THR C O 1
ATOM 10693 N N . ILE C 1 288 ? 32.322 194.539 99.499 1.00 32.84 288 ILE C N 1
ATOM 10694 C CA . ILE C 1 288 ? 31.038 194.080 98.975 1.00 32.97 288 ILE C CA 1
ATOM 10695 C C . ILE C 1 288 ? 30.899 194.596 97.549 1.00 35.36 288 ILE C C 1
ATOM 10696 O O . ILE C 1 288 ? 30.899 195.810 97.316 1.00 32.46 288 ILE C O 1
ATOM 10701 N N . GLU C 1 289 ? 30.835 193.669 96.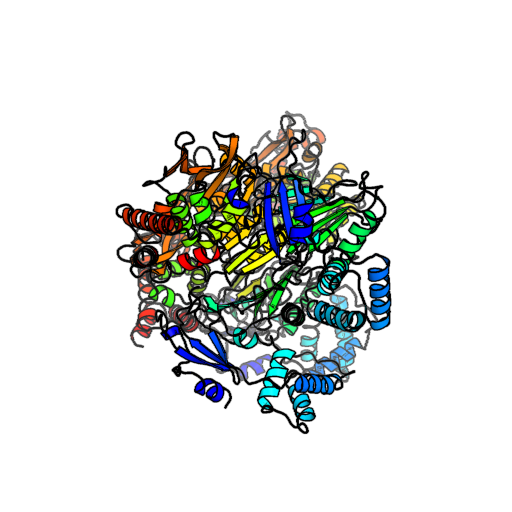591 1.00 33.59 289 GLU C N 1
ATOM 10702 C CA . GLU C 1 289 ? 30.975 194.027 95.185 1.00 27.53 289 GLU C CA 1
ATOM 10703 C C . GLU C 1 289 ? 30.099 193.225 94.249 1.00 34.42 289 GLU C C 1
ATOM 10704 O O . GLU C 1 289 ? 29.813 192.061 94.514 1.00 35.54 289 GLU C O 1
ATOM 10710 N N . ASP C 1 290 ? 29.704 193.843 93.135 1.00 39.73 290 ASP C N 1
ATOM 10711 C CA . ASP C 1 290 ? 29.055 193.115 92.043 1.00 35.62 290 ASP C CA 1
ATOM 10712 C C . ASP C 1 290 ? 30.100 192.381 91.207 1.00 37.75 290 ASP C C 1
ATOM 10713 O O . ASP C 1 290 ? 29.823 191.338 90.605 1.00 35.41 290 ASP C O 1
ATOM 10718 N N . THR C 1 291 ? 31.311 192.933 91.207 1.00 39.36 291 THR C N 1
ATOM 10719 C CA . THR C 1 291 ? 32.411 192.458 90.384 1.00 39.45 291 THR C CA 1
ATOM 10720 C C . THR C 1 291 ? 33.653 192.444 91.275 1.00 39.29 291 THR C C 1
ATOM 10721 O O . THR C 1 291 ? 33.923 193.432 91.949 1.00 41.45 291 THR C O 1
ATOM 10725 N N . PRO C 1 292 ? 34.393 191.318 91.302 1.00 37.26 292 PRO C N 1
ATOM 10726 C CA . PRO C 1 292 ? 35.499 191.157 92.259 1.00 42.04 292 PRO C CA 1
ATOM 10727 C C . PRO C 1 292 ? 36.764 191.881 91.818 1.00 39.42 292 PRO C C 1
ATOM 10728 O O . PRO C 1 292 ? 37.738 191.245 91.395 1.00 38.87 292 PRO C O 1
ATOM 10732 N N . GLU C 1 293 ? 36.766 193.202 91.907 1.00 38.40 293 GLU C N 1
ATOM 10733 C CA . GLU C 1 293 ? 37.885 193.956 91.349 1.00 41.60 293 GLU C CA 1
ATOM 10734 C C . GLU C 1 293 ? 38.939 194.248 92.417 1.00 42.04 293 GLU C C 1
ATOM 10735 O O . GLU C 1 293 ? 40.124 194.371 92.120 1.00 36.48 293 GLU C O 1
ATOM 10741 N N . LEU C 1 294 ? 38.485 194.352 93.657 1.00 37.49 294 LEU C N 1
ATOM 10742 C CA . LEU C 1 294 ? 39.328 194.814 94.757 1.00 41.16 294 LEU C CA 1
ATOM 10743 C C . LEU C 1 294 ? 40.225 193.706 95.317 1.00 42.02 294 LEU C C 1
ATOM 10744 O O . LEU C 1 294 ? 39.798 192.565 95.452 1.00 43.17 294 LEU C O 1
ATOM 10749 N N . THR C 1 295 ? 41.469 194.040 95.647 1.00 35.12 295 THR C N 1
ATOM 10750 C CA . THR C 1 295 ? 42.295 193.119 96.419 1.00 39.35 295 THR C CA 1
ATOM 10751 C C . THR C 1 295 ? 42.793 193.869 97.632 1.00 43.85 295 THR C C 1
ATOM 10752 O O . THR C 1 295 ? 43.522 194.857 97.505 1.00 41.36 295 THR C O 1
ATOM 10756 N N . VAL C 1 296 ? 42.370 193.410 98.805 1.00 39.57 296 VAL C N 1
ATOM 10757 C CA . VAL C 1 296 ? 42.697 194.084 100.055 1.00 38.48 296 VAL C CA 1
ATOM 10758 C C . VAL C 1 296 ? 43.894 193.405 100.708 1.00 41.07 296 VAL C C 1
ATOM 10759 O O . VAL C 1 296 ? 43.931 192.176 100.805 1.00 41.15 296 VAL C O 1
ATOM 10763 N N . PRO C 1 297 ? 44.900 194.196 101.123 1.00 39.69 297 PRO C N 1
ATOM 10764 C CA . PRO C 1 297 ? 46.111 193.573 101.682 1.00 43.54 297 PRO C CA 1
ATOM 10765 C C . PRO C 1 297 ? 45.942 193.078 103.119 1.00 40.10 297 PRO C C 1
ATOM 10766 O O . PRO C 1 297 ? 46.717 192.238 103.594 1.00 40.87 297 PRO C O 1
ATOM 10770 N N . HIS C 1 298 ? 44.952 193.614 103.815 1.00 38.35 298 HIS C N 1
ATOM 10771 C CA . HIS C 1 298 ? 44.676 193.229 105.198 1.00 40.78 298 HIS C CA 1
ATOM 10772 C C . HIS C 1 298 ? 44.370 191.735 105.350 1.00 43.99 298 HIS C C 1
ATOM 10773 O O . HIS C 1 298 ? 43.604 191.160 104.573 1.00 40.80 298 HIS C O 1
ATOM 10780 N N . SER C 1 299 ? 44.956 191.115 106.366 1.00 42.54 299 SER C N 1
ATOM 10781 C CA . SER C 1 299 ? 44.651 189.724 106.694 1.00 42.21 299 SER C CA 1
ATOM 10782 C C . SER C 1 299 ? 43.183 189.495 107.066 1.00 40.65 299 SER C C 1
ATOM 10783 O O . SER C 1 299 ? 42.621 188.445 106.761 1.00 42.90 299 SER C O 1
ATOM 10786 N N . ASN C 1 300 ? 42.578 190.453 107.765 1.00 35.98 300 ASN C N 1
ATOM 10787 C CA . ASN C 1 300 ? 41.223 190.258 108.271 1.00 35.65 300 ASN C CA 1
ATOM 10788 C C . ASN C 1 300 ? 40.226 190.836 107.272 1.00 37.28 300 ASN C C 1
ATOM 10789 O O . ASN C 1 300 ? 39.555 191.839 107.526 1.00 37.39 300 ASN C O 1
ATOM 10794 N N . TRP C 1 301 ? 40.174 190.191 106.118 1.00 38.19 301 TRP C N 1
ATOM 10795 C CA . TRP C 1 301 ? 39.439 190.692 104.983 1.00 41.49 301 TRP C CA 1
ATOM 10796 C C . TRP C 1 301 ? 38.356 189.703 104.590 1.00 39.31 301 TRP C C 1
ATOM 10797 O O . TRP C 1 301 ? 38.647 188.579 104.170 1.00 37.04 301 TRP C O 1
ATOM 10808 N N . VAL C 1 302 ? 37.106 190.129 104.753 1.00 36.81 302 VAL C N 1
ATOM 10809 C CA . VAL C 1 302 ? 35.947 189.407 104.224 1.00 38.71 302 VAL C CA 1
ATOM 10810 C C . VAL C 1 302 ? 35.684 189.961 102.835 1.00 37.45 302 VAL C C 1
ATOM 10811 O O . VAL C 1 302 ? 35.506 191.170 102.677 1.00 34.46 302 VAL C O 1
ATOM 10815 N N . ALA C 1 303 ? 35.679 189.088 101.828 1.00 42.42 303 ALA C N 1
ATOM 10816 C CA . ALA C 1 303 ? 35.378 189.502 100.457 1.00 32.04 303 ALA C CA 1
ATOM 10817 C C . ALA C 1 303 ? 34.080 188.859 99.996 1.00 35.09 303 ALA C C 1
ATOM 10818 O O . ALA C 1 303 ? 33.986 187.625 99.865 1.00 36.83 303 ALA C O 1
ATOM 10820 N N . GLU C 1 304 ? 33.081 189.692 99.733 1.00 39.33 304 GLU C N 1
ATOM 10821 C CA . GLU C 1 304 ? 31.778 189.170 99.328 1.00 42.03 304 GLU C CA 1
ATOM 10822 C C . GLU C 1 304 ? 31.309 189.731 97.995 1.00 40.88 304 GLU C C 1
ATOM 10823 O O . GLU C 1 304 ? 31.613 190.878 97.647 1.00 32.61 304 GLU C O 1
ATOM 10829 N N . VAL C 1 305 ? 30.557 188.916 97.261 1.00 35.03 305 VAL C N 1
ATOM 10830 C CA . VAL C 1 305 ? 30.060 189.316 95.954 1.00 37.19 305 VAL C CA 1
ATOM 10831 C C . VAL C 1 305 ? 28.584 188.971 95.830 1.00 37.29 305 VAL C C 1
ATOM 10832 O O . VAL C 1 305 ? 28.064 188.091 96.525 1.00 35.48 305 VAL C O 1
ATOM 10836 N N . THR C 1 306 ? 27.906 189.667 94.935 1.00 37.93 306 THR C N 1
ATOM 10837 C CA . THR C 1 306 ? 26.493 189.418 94.732 1.00 33.12 306 THR C CA 1
ATOM 10838 C C . THR C 1 306 ? 26.256 188.191 93.864 1.00 37.28 306 THR C C 1
ATOM 10839 O O . THR C 1 306 ? 27.173 187.694 93.199 1.00 42.95 306 THR C O 1
ATOM 10843 N N . ARG C 1 307 ? 25.012 187.718 93.860 1.00 37.41 307 ARG C N 1
ATOM 10844 C CA . ARG C 1 307 ? 24.617 186.580 93.048 1.00 39.73 307 ARG C CA 1
ATOM 10845 C C . ARG C 1 307 ? 23.223 186.842 92.493 1.00 44.40 307 ARG C C 1
ATOM 10846 O O . ARG C 1 307 ? 22.288 187.072 93.253 1.00 43.91 307 ARG C O 1
ATOM 10854 N N . GLU C 1 308 ? 23.091 186.813 91.171 1.00 47.26 308 GLU C N 1
ATOM 10855 C CA . GLU C 1 308 ? 21.797 187.055 90.524 1.00 58.64 308 GLU C CA 1
ATOM 10856 C C . GLU C 1 308 ? 21.266 185.776 89.889 1.00 60.03 308 GLU C C 1
ATOM 10857 O O . GLU C 1 308 ? 21.854 185.254 88.938 1.00 62.89 308 GLU C O 1
ATOM 10863 N N . THR C 1 309 ? 20.159 185.270 90.429 1.00 59.35 309 THR C N 1
ATOM 10864 C CA . THR C 1 309 ? 19.555 184.034 89.943 1.00 67.45 309 THR C CA 1
ATOM 10865 C C . THR C 1 309 ? 18.202 184.332 89.319 0.69 70.42 309 THR C C 1
ATOM 10866 O O . THR C 1 309 ? 17.637 183.509 88.603 0.96 70.31 309 THR C O 1
ATOM 10870 N N . GLY C 1 310 ? 17.681 185.518 89.606 0.58 74.86 310 GLY C N 1
ATOM 10871 C CA . GLY C 1 310 ? 16.317 185.842 89.251 1.00 78.32 310 GLY C CA 1
ATOM 10872 C C . GLY C 1 310 ? 15.380 185.315 90.320 0.79 79.81 310 GLY C C 1
ATOM 10873 O O . GLY C 1 310 ? 14.719 186.087 91.016 0.66 84.60 310 GLY C O 1
ATOM 10874 N N . GLY C 1 311 ? 15.337 183.994 90.464 1.00 76.15 311 GLY C N 1
ATOM 10875 C CA . GLY C 1 311 ? 14.457 183.363 91.427 0.00 77.34 311 GLY C CA 1
ATOM 10876 C C . GLY C 1 311 ? 15.043 183.377 92.822 1.00 77.68 311 GLY C C 1
ATOM 10877 O O . GLY C 1 311 ? 15.646 184.372 93.243 1.00 79.77 311 GLY C O 1
ATOM 10878 N N . GLU C 1 312 ? 14.860 182.276 93.546 1.00 80.96 312 GLU C N 1
ATOM 10879 C CA . GLU C 1 312 ? 15.414 182.144 94.890 1.00 85.26 312 GLU C CA 1
ATOM 10880 C C . GLU C 1 312 ? 16.931 182.229 94.835 1.00 77.60 312 GLU C C 1
ATOM 10881 O O . GLU C 1 312 ? 17.544 181.878 93.826 1.00 75.48 312 GLU C O 1
ATOM 10887 N N . GLY C 1 313 ? 17.537 182.706 95.915 1.00 73.20 313 GLY C N 1
ATOM 10888 C CA . GLY C 1 313 ? 18.980 182.740 95.994 1.00 62.99 313 GLY C CA 1
ATOM 10889 C C . GLY C 1 313 ? 19.636 183.973 95.405 1.00 58.08 313 GLY C C 1
ATOM 10890 O O . GLY C 1 313 ? 20.863 184.048 95.369 1.00 55.58 313 GLY C O 1
ATOM 10891 N N . THR C 1 314 ? 18.843 184.939 94.940 1.00 51.75 314 THR C N 1
ATOM 10892 C CA . THR C 1 314 ? 19.426 186.226 94.544 1.00 48.41 314 THR C CA 1
ATOM 10893 C C . THR C 1 314 ? 19.955 187.002 95.750 1.00 44.19 314 THR C C 1
ATOM 10894 O O . THR C 1 314 ? 19.248 187.206 96.737 1.00 43.00 314 THR C O 1
ATOM 10898 N N . ILE C 1 315 ? 21.210 187.429 95.665 1.00 38.09 315 ILE C N 1
ATOM 10899 C CA . ILE C 1 315 ? 21.850 188.157 96.746 1.00 34.64 315 ILE C CA 1
ATOM 10900 C C . ILE C 1 315 ? 22.342 189.495 96.191 1.00 36.39 315 ILE C C 1
ATOM 10901 O O . ILE C 1 315 ? 23.205 189.523 95.318 1.00 38.12 315 ILE C O 1
ATOM 10906 N N . LYS C 1 316 ? 21.787 190.599 96.693 1.00 33.10 316 LYS C N 1
ATOM 10907 C CA . LYS C 1 316 ? 22.146 191.939 96.224 1.00 33.50 316 LYS C CA 1
ATOM 10908 C C . LYS C 1 316 ? 23.123 192.626 97.158 1.00 34.99 316 LYS C C 1
ATOM 10909 O O . LYS C 1 316 ? 23.288 192.194 98.298 1.00 38.29 316 LYS C O 1
ATOM 10915 N N . LEU C 1 317 ? 23.753 193.705 96.679 1.00 31.49 317 LEU C N 1
ATOM 10916 C CA . LEU C 1 317 ? 24.571 194.561 97.527 1.00 34.03 317 LEU C CA 1
ATOM 10917 C C . LEU C 1 317 ? 23.824 194.948 98.805 1.00 33.10 317 LEU C C 1
ATOM 10918 O O . LEU C 1 317 ? 24.404 194.982 99.901 1.00 33.27 317 LEU C O 1
ATOM 10923 N N . PHE C 1 318 ? 22.541 195.258 98.649 1.00 31.85 318 PHE C N 1
ATOM 10924 C CA . PHE C 1 318 ? 21.673 195.606 99.777 1.00 31.93 318 PHE C CA 1
ATOM 10925 C C . PHE C 1 318 ? 21.715 194.544 100.864 1.00 36.57 318 PHE C C 1
ATOM 10926 O O . PHE C 1 318 ? 21.810 194.859 102.045 1.00 32.60 318 PHE C O 1
ATOM 10934 N N . ASP C 1 319 ? 21.609 193.283 100.454 1.00 30.94 319 ASP C N 1
ATOM 10935 C CA . ASP C 1 319 ? 21.604 192.166 101.394 1.00 29.60 319 ASP C CA 1
ATOM 10936 C C . ASP C 1 319 ? 22.942 192.024 102.107 1.00 29.97 319 ASP C C 1
ATOM 10937 O O . ASP C 1 319 ? 22.979 191.809 103.317 1.00 31.86 319 ASP C O 1
ATOM 10942 N N . LEU C 1 320 ? 24.038 192.158 101.368 1.00 32.80 320 LEU C N 1
ATOM 10943 C CA . LEU C 1 320 ? 25.375 192.022 101.973 1.00 36.60 320 LEU C CA 1
ATOM 10944 C C . LEU C 1 320 ? 25.699 193.161 102.918 1.00 38.08 320 LEU C C 1
ATOM 10945 O O . LEU C 1 320 ? 26.310 192.950 103.974 1.00 30.51 320 LEU C O 1
ATOM 10950 N N . LEU C 1 321 ? 25.290 194.372 102.547 1.00 34.99 321 LEU C N 1
ATOM 10951 C CA . LEU C 1 321 ? 25.495 195.552 103.403 1.00 37.06 321 LEU C CA 1
ATOM 10952 C C . LEU C 1 321 ? 24.727 195.384 104.711 1.00 34.74 321 LEU C C 1
ATOM 10953 O O . LEU C 1 321 ? 25.237 195.709 105.786 1.00 31.44 321 LEU C O 1
ATOM 10958 N N . LYS C 1 322 ? 23.496 194.880 104.622 1.00 30.79 322 LYS C N 1
ATOM 10959 C CA . LYS C 1 322 ? 22.729 194.540 105.824 1.00 31.69 322 LYS C CA 1
ATOM 10960 C C . LYS C 1 322 ? 23.440 193.520 106.705 1.00 34.14 322 LYS C C 1
ATOM 10961 O O . LYS C 1 322 ? 23.458 193.653 107.933 1.00 36.40 322 LYS C O 1
ATOM 10967 N N . ALA C 1 323 ? 24.009 192.494 106.082 1.00 32.06 323 ALA C N 1
ATOM 10968 C CA . ALA C 1 323 ? 24.716 191.473 106.847 1.00 33.68 323 ALA C CA 1
ATOM 10969 C C . ALA C 1 323 ? 25.971 192.070 107.494 1.00 36.63 323 ALA C C 1
ATOM 10970 O O . ALA C 1 323 ? 26.363 191.671 108.589 1.00 35.93 323 ALA C O 1
ATOM 10972 N N . ALA C 1 324 ? 26.588 193.045 106.832 1.00 32.42 324 ALA C N 1
ATOM 10973 C CA . ALA C 1 324 ? 27.813 193.642 107.358 1.00 32.34 324 ALA C CA 1
ATOM 10974 C C . ALA C 1 324 ? 27.596 194.318 108.697 1.00 32.77 324 ALA C C 1
ATOM 10975 O O . ALA C 1 324 ? 28.532 194.453 109.486 1.00 31.02 324 ALA C O 1
ATOM 10977 N N . LEU C 1 325 ? 26.368 194.740 108.980 1.00 29.76 325 LEU C N 1
ATOM 10978 C CA . LEU C 1 325 ? 26.072 195.374 110.274 1.00 32.24 325 LEU C CA 1
ATOM 10979 C C . LEU C 1 325 ? 26.248 194.366 111.422 1.00 34.70 325 LEU C C 1
ATOM 10980 O O . LEU C 1 325 ? 26.342 194.746 112.594 1.00 33.91 325 LEU C O 1
ATOM 10985 N N . ARG C 1 326 ? 26.293 193.082 111.078 1.00 31.66 326 ARG C N 1
ATOM 10986 C CA . ARG C 1 326 ? 26.486 192.025 112.074 1.00 32.03 326 ARG C CA 1
ATOM 10987 C C . ARG C 1 326 ? 27.871 191.389 112.009 1.00 33.45 326 ARG C C 1
ATOM 10988 O O . ARG C 1 326 ? 28.118 190.377 112.662 1.00 34.48 326 ARG C O 1
ATOM 10996 N N . GLN C 1 327 ? 28.776 191.971 111.231 1.00 31.61 327 GLN C N 1
ATOM 10997 C CA . GLN C 1 327 ? 30.085 191.336 111.024 1.00 32.35 327 GLN C CA 1
ATOM 10998 C C . GLN C 1 327 ? 31.237 192.081 111.687 1.00 38.44 327 GLN C C 1
ATOM 10999 O O . GLN C 1 327 ? 32.405 191.793 111.417 1.00 36.45 327 GLN C O 1
ATOM 11005 N N . ARG C 1 328 ? 30.894 193.044 112.533 1.00 36.29 328 ARG C N 1
ATOM 11006 C CA . ARG C 1 328 ? 31.883 193.872 113.239 1.00 34.33 328 ARG C CA 1
ATOM 11007 C C . ARG C 1 328 ? 33.014 194.426 112.376 1.00 39.00 328 ARG C C 1
ATOM 11008 O O . ARG C 1 328 ? 34.180 194.406 112.815 1.00 41.56 328 ARG C O 1
ATOM 11016 N N . PRO C 1 329 ? 32.703 194.922 111.162 1.00 34.54 329 PRO C N 1
ATOM 11017 C CA . PRO C 1 329 ? 33.829 195.413 110.360 1.00 33.56 329 PRO C CA 1
ATOM 11018 C C . PRO C 1 329 ? 34.265 196.773 110.861 1.00 36.45 329 PRO C C 1
ATOM 11019 O O . PRO C 1 329 ? 33.433 197.480 111.415 1.00 34.49 329 PRO C O 1
ATOM 11023 N N . ASN C 1 330 ? 35.527 197.148 110.661 1.00 34.90 330 ASN C N 1
ATOM 11024 C CA . ASN C 1 330 ? 35.942 198.526 110.941 1.00 31.84 330 ASN C CA 1
ATOM 11025 C C . ASN C 1 330 ? 35.675 199.405 109.734 1.00 33.07 330 ASN C C 1
ATOM 11026 O O . ASN C 1 330 ? 35.186 200.531 109.867 1.00 37.84 330 ASN C O 1
ATOM 11031 N N . TYR C 1 331 ? 35.989 198.872 108.553 1.00 30.94 331 TYR C N 1
ATOM 11032 C CA . TYR C 1 331 ? 35.626 199.502 107.285 1.00 29.46 331 TYR C CA 1
ATOM 11033 C C . TYR C 1 331 ? 34.814 198.572 106.403 1.00 34.21 331 TYR C C 1
ATOM 11034 O O . TYR C 1 331 ? 35.129 197.385 106.267 1.00 30.78 331 TYR C O 1
ATOM 11043 N N . ILE C 1 332 ? 33.779 199.134 105.789 1.00 30.89 332 ILE C N 1
ATOM 11044 C CA . ILE C 1 332 ? 33.023 198.447 104.739 1.00 27.28 332 ILE C CA 1
ATOM 11045 C C . ILE C 1 332 ? 33.337 199.151 103.416 1.00 30.45 332 ILE C C 1
ATOM 11046 O O . ILE C 1 332 ? 33.191 200.376 103.297 1.00 33.88 332 ILE C O 1
ATOM 11051 N N . LEU C 1 333 ? 33.824 198.393 102.440 1.00 29.40 333 LEU C N 1
ATOM 11052 C CA . LEU C 1 333 ? 34.115 198.950 101.120 1.00 33.88 333 LEU C CA 1
ATOM 11053 C C . LEU C 1 333 ? 33.054 198.441 100.145 1.00 31.66 333 LEU C C 1
ATOM 11054 O O . LEU C 1 333 ? 32.924 197.224 99.926 1.00 30.40 333 LEU C O 1
ATOM 11059 N N . VAL C 1 334 ? 32.264 199.355 99.590 1.00 33.35 334 VAL C N 1
ATOM 11060 C CA . VAL C 1 334 ? 31.227 198.961 98.635 1.00 31.84 334 VAL C CA 1
ATOM 11061 C C . VAL C 1 334 ? 31.742 199.257 97.232 1.00 32.24 334 VAL C C 1
ATOM 11062 O O . VAL C 1 334 ? 32.113 200.396 96.939 1.00 33.03 334 VAL C O 1
ATOM 11066 N N . GLY C 1 335 ? 31.780 198.243 96.370 1.00 28.40 335 GLY C N 1
ATOM 11067 C CA . GLY C 1 335 ? 32.394 198.394 95.052 1.00 33.24 335 GLY C CA 1
ATOM 11068 C C . GLY C 1 335 ? 31.906 199.640 94.313 1.00 39.18 335 GLY C C 1
ATOM 11069 O O . GLY C 1 335 ? 32.687 200.504 93.885 1.00 36.97 335 GLY C O 1
ATOM 11070 N N . ALA C 1 336 ? 30.595 199.738 94.183 1.00 36.14 336 ALA C N 1
ATOM 11071 C CA . ALA C 1 336 ? 29.970 200.920 93.630 1.00 38.47 336 ALA C CA 1
ATOM 11072 C C . ALA C 1 336 ? 28.567 201.048 94.227 1.00 38.52 336 ALA C C 1
ATOM 11073 O O . ALA C 1 336 ? 27.891 200.037 94.476 1.00 31.10 336 ALA C O 1
ATOM 11075 N N . ILE C 1 337 ? 28.128 202.280 94.479 1.00 31.84 337 ILE C N 1
ATOM 11076 C CA . ILE C 1 337 ? 26.779 202.496 94.991 1.00 31.76 337 ILE C CA 1
ATOM 11077 C C . ILE C 1 337 ? 25.890 203.186 93.942 1.00 32.29 337 ILE C C 1
ATOM 11078 O O . ILE C 1 337 ? 26.285 204.205 93.369 1.00 34.65 337 ILE C O 1
ATOM 11083 N N . ARG C 1 338 ? 24.698 202.638 93.691 1.00 31.35 338 ARG C N 1
ATOM 11084 C CA . ARG C 1 338 ? 23.715 203.342 92.853 1.00 38.05 338 ARG C CA 1
ATOM 11085 C C . ARG C 1 338 ? 22.263 203.084 93.256 1.00 36.19 338 ARG C C 1
ATOM 11086 O O . ARG C 1 338 ? 21.339 203.669 92.678 1.00 42.99 338 ARG C O 1
ATOM 11094 N N . ASP C 1 339 ? 22.031 202.212 94.239 1.00 34.86 339 ASP C N 1
ATOM 11095 C CA . ASP C 1 339 ? 20.639 201.850 94.570 1.00 43.74 339 ASP C CA 1
ATOM 11096 C C . ASP C 1 339 ? 20.438 201.806 96.083 1.00 39.29 339 ASP C C 1
ATOM 11097 O O . ASP C 1 339 ? 21.216 202.406 96.834 1.00 36.78 339 ASP C O 1
ATOM 11102 N N . LYS C 1 340 ? 19.411 201.089 96.527 1.00 37.06 340 LYS C N 1
ATOM 11103 C CA . LYS C 1 340 ? 19.032 201.053 97.946 1.00 38.48 340 LYS C CA 1
ATOM 11104 C C . LYS C 1 340 ? 20.149 200.678 98.903 1.00 36.96 340 LYS C C 1
ATOM 11105 O O . LYS C 1 340 ? 20.111 201.049 100.089 1.00 35.86 340 LYS C O 1
ATOM 11111 N N . GLU C 1 341 ? 21.146 199.945 98.408 1.00 35.72 341 GLU C N 1
ATOM 11112 C CA . GLU C 1 341 ? 22.278 199.591 99.252 1.00 36.04 341 GLU C CA 1
ATOM 11113 C C . GLU C 1 341 ? 22.934 200.875 99.726 1.00 31.91 341 GLU C C 1
ATOM 11114 O O . GLU C 1 341 ? 23.607 200.892 100.746 1.00 32.22 341 GLU C O 1
ATOM 11120 N N . GLY C 1 342 ? 22.715 201.961 98.995 1.00 35.80 342 GLY C N 1
ATOM 11121 C CA . GLY C 1 342 ? 23.292 203.241 99.383 1.00 40.04 342 GLY C CA 1
ATOM 11122 C C . GLY C 1 342 ? 22.760 203.682 100.730 1.00 36.93 342 GLY C C 1
ATOM 11123 O O . GLY C 1 342 ? 23.501 204.182 101.577 1.00 30.91 342 GLY C O 1
ATOM 11124 N N . ASN C 1 343 ? 21.463 203.489 100.927 1.00 30.96 343 ASN C N 1
ATOM 11125 C CA . ASN C 1 343 ? 20.834 203.811 102.205 1.00 28.71 343 ASN C CA 1
ATOM 11126 C C . ASN C 1 343 ? 21.426 202.979 103.340 1.00 29.53 343 ASN C C 1
ATOM 11127 O O . ASN C 1 343 ? 21.682 203.489 104.436 1.00 29.04 343 ASN C O 1
ATOM 11132 N N . VAL C 1 344 ? 21.688 201.705 103.073 1.00 27.80 344 VAL C N 1
ATOM 11133 C CA . VAL C 1 344 ? 22.271 200.857 104.104 1.00 26.60 344 VAL C CA 1
ATOM 11134 C C . VAL C 1 344 ? 23.720 201.258 104.413 1.00 32.90 344 VAL C C 1
ATOM 11135 O O . VAL C 1 344 ? 24.162 201.112 105.549 1.00 36.01 344 VAL C O 1
ATOM 11139 N N . ALA C 1 345 ? 24.458 201.756 103.422 1.00 34.44 345 ALA C N 1
ATOM 11140 C CA . ALA C 1 345 ? 25.830 202.239 103.685 1.00 31.37 345 ALA C CA 1
ATOM 11141 C C . ALA C 1 345 ? 25.806 203.351 104.729 1.00 24.94 345 ALA C C 1
ATOM 11142 O O . ALA C 1 345 ? 26.616 203.378 105.672 1.00 28.64 345 ALA C O 1
ATOM 11144 N N . PHE C 1 346 ? 24.846 204.258 104.586 1.00 27.57 346 PHE C N 1
ATOM 11145 C CA . PHE C 1 346 ? 24.653 205.306 105.583 1.00 32.84 346 PHE C CA 1
ATOM 11146 C C . PHE C 1 346 ? 24.154 204.774 106.935 1.00 34.68 346 PHE C C 1
ATOM 11147 O O . PHE C 1 346 ? 24.585 205.262 107.990 1.00 31.70 346 PHE C O 1
ATOM 11155 N N . GLN C 1 347 ? 23.279 203.769 106.916 1.00 27.76 347 GLN C N 1
ATOM 11156 C CA . GLN C 1 347 ? 22.952 203.057 108.157 1.00 23.05 347 GLN C CA 1
ATOM 11157 C C . GLN C 1 347 ? 24.207 202.507 108.820 1.00 24.12 347 GLN C C 1
ATOM 11158 O O . GLN C 1 347 ? 24.305 202.504 110.047 1.00 29.22 347 GLN C O 1
ATOM 11164 N N . ALA C 1 348 ? 25.150 202.011 108.018 1.00 27.46 348 ALA C N 1
ATOM 11165 C CA . ALA C 1 348 ? 26.372 201.460 108.609 1.00 30.05 348 ALA C CA 1
ATOM 11166 C C . ALA C 1 348 ? 27.172 202.564 109.295 1.00 27.92 348 ALA C C 1
ATOM 11167 O O . ALA C 1 348 ? 27.656 202.374 110.419 1.00 29.85 348 ALA C O 1
ATOM 11169 N N . MET C 1 349 ? 27.289 203.725 108.648 1.00 28.56 349 MET C N 1
ATOM 11170 C CA . MET C 1 349 ? 27.984 204.869 109.269 1.00 29.36 349 MET C CA 1
ATOM 11171 C C . MET C 1 349 ? 27.283 205.296 110.549 1.00 30.91 349 MET C C 1
ATOM 11172 O O . MET C 1 349 ? 27.926 205.613 111.540 1.00 27.76 349 MET C O 1
ATOM 11177 N N . GLN C 1 350 ? 25.953 205.284 110.536 1.00 27.18 350 GLN C N 1
ATOM 11178 C CA . GLN C 1 350 ? 25.162 205.702 111.701 1.00 27.04 350 GLN C CA 1
ATOM 11179 C C . GLN C 1 350 ? 25.206 204.670 112.835 1.00 26.27 350 GLN C C 1
ATOM 11180 O O . GLN C 1 350 ? 24.770 204.942 113.951 1.00 30.97 350 GLN C O 1
ATOM 11186 N N . THR C 1 351 ? 25.760 203.485 112.565 1.00 24.94 351 THR C N 1
ATOM 11187 C CA . THR C 1 351 ? 25.920 202.480 113.624 1.00 27.20 351 THR C CA 1
ATOM 11188 C C . THR C 1 351 ? 27.389 202.260 113.992 1.00 32.61 351 THR C C 1
ATOM 11189 O O . THR C 1 351 ? 27.737 201.267 114.638 1.00 30.06 351 THR C O 1
ATOM 11193 N N . GLY C 1 352 ? 28.248 203.175 113.561 1.00 27.57 352 GLY C N 1
ATOM 11194 C CA . GLY C 1 352 ? 29.639 203.140 113.978 1.00 30.20 352 GLY C CA 1
ATOM 11195 C C . GLY C 1 352 ? 30.524 202.226 113.159 1.00 36.37 352 GLY C C 1
ATOM 11196 O O . GLY C 1 352 ? 31.480 201.653 113.674 1.00 35.07 352 GLY C O 1
ATOM 11197 N N . HIS C 1 353 ? 30.213 202.083 111.876 1.00 27.10 353 HIS C N 1
ATOM 11198 C CA . HIS C 1 353 ? 31.131 201.414 110.951 1.00 27.15 353 HIS C CA 1
ATOM 11199 C C . HIS C 1 353 ? 31.554 202.427 109.910 1.00 33.92 353 HIS C C 1
ATOM 11200 O O . HIS C 1 353 ? 30.708 203.103 109.333 1.00 38.95 353 HIS C O 1
ATOM 11207 N N . SER C 1 354 ? 32.856 202.529 109.660 1.00 32.72 354 SER C N 1
ATOM 11208 C CA . SER C 1 354 ? 33.349 203.394 108.590 1.00 30.37 354 SER C CA 1
ATOM 11209 C C . SER C 1 354 ? 33.110 202.752 107.216 1.00 31.39 354 SER C C 1
ATOM 11210 O O . SER C 1 354 ? 33.057 201.529 107.083 1.00 29.63 354 SER C O 1
ATOM 11213 N N . VAL C 1 355 ? 32.971 203.587 106.195 1.00 26.80 355 VAL C N 1
ATOM 11214 C CA . VAL C 1 355 ? 32.596 203.112 104.869 1.00 32.73 355 VAL C CA 1
ATOM 11215 C C . VAL C 1 355 ? 33.394 203.842 103.816 1.00 30.92 355 VAL C C 1
ATOM 11216 O O . VAL C 1 355 ? 33.637 205.049 103.931 1.00 30.80 355 VAL C O 1
ATOM 11220 N N . MET C 1 356 ? 33.851 203.105 102.810 1.00 24.21 356 MET C N 1
ATOM 11221 C CA . MET C 1 356 ? 34.246 203.734 101.546 1.00 32.40 356 MET C CA 1
ATOM 11222 C C . MET C 1 356 ? 33.471 203.091 100.405 1.00 33.48 356 MET C C 1
ATOM 11223 O O . MET C 1 356 ? 32.960 201.980 100.544 1.00 35.87 356 MET C O 1
ATOM 11228 N N . ALA C 1 357 ? 33.378 203.801 99.290 1.00 29.99 357 ALA C N 1
ATOM 11229 C CA . ALA C 1 357 ? 32.611 203.338 98.147 1.00 30.88 357 ALA C CA 1
ATOM 11230 C C . ALA C 1 357 ? 33.018 204.157 96.928 1.00 32.65 357 ALA C C 1
ATOM 11231 O O . ALA C 1 357 ? 33.625 205.211 97.080 1.00 34.28 357 ALA C O 1
ATOM 11233 N N . THR C 1 358 ? 32.715 203.661 95.728 1.00 32.15 358 THR C N 1
ATOM 11234 C CA . THR C 1 358 ? 32.792 204.492 94.536 1.00 31.00 358 THR C CA 1
ATOM 11235 C C . THR C 1 358 ? 31.371 204.873 94.128 1.00 33.74 358 THR C C 1
ATOM 11236 O O . THR C 1 358 ? 30.413 204.151 94.423 1.00 33.68 358 THR C O 1
ATOM 11240 N N . PHE C 1 359 ? 31.248 206.026 93.485 1.00 35.97 359 PHE C N 1
ATOM 11241 C CA . PHE C 1 359 ? 29.968 206.537 93.053 1.00 35.99 359 PHE C CA 1
ATOM 11242 C C . PHE C 1 359 ? 30.149 207.274 91.737 1.00 40.30 359 PHE C C 1
ATOM 11243 O O . PHE C 1 359 ? 31.022 208.124 91.622 1.00 35.58 359 PHE C O 1
ATOM 11251 N N . HIS C 1 360 ? 29.299 206.971 90.755 1.00 32.34 360 HIS C N 1
ATOM 11252 C CA . HIS C 1 360 ? 29.405 207.582 89.440 1.00 33.79 360 HIS C CA 1
ATOM 11253 C C . HIS C 1 360 ? 28.680 208.946 89.451 1.00 36.68 360 HIS C C 1
ATOM 11254 O O . HIS C 1 360 ? 27.449 209.020 89.376 1.00 35.09 360 HIS C O 1
ATOM 11261 N N . ALA C 1 361 ? 29.467 210.018 89.565 1.00 39.99 361 ALA C N 1
ATOM 11262 C CA . ALA C 1 361 ? 28.973 211.401 89.606 1.00 38.81 361 ALA C CA 1
ATOM 11263 C C . ALA C 1 361 ? 30.167 212.339 89.433 1.00 41.11 361 ALA C C 1
ATOM 11264 O O . ALA C 1 361 ? 31.267 212.014 89.874 1.00 43.52 361 ALA C O 1
ATOM 11266 N N . ALA C 1 362 ? 29.953 213.500 88.819 1.00 41.62 362 ALA C N 1
ATOM 11267 C CA . ALA C 1 362 ? 31.060 214.400 88.482 1.00 44.10 362 ALA C CA 1
ATOM 11268 C C . ALA C 1 362 ? 31.414 215.394 89.593 1.00 47.97 362 ALA C C 1
ATOM 11269 O O . ALA C 1 362 ? 32.539 215.896 89.644 1.00 42.72 362 ALA C O 1
ATOM 11271 N N . ASN C 1 363 ? 30.462 215.692 90.475 1.00 39.98 363 ASN C N 1
ATOM 11272 C CA . ASN C 1 363 ? 30.679 216.743 91.479 1.00 42.53 363 ASN C CA 1
ATOM 11273 C C . ASN C 1 363 ? 29.766 216.576 92.681 1.00 42.15 363 ASN C C 1
ATOM 11274 O O . ASN C 1 363 ? 28.814 215.788 92.642 1.00 36.46 363 ASN C O 1
ATOM 11279 N N . ILE C 1 364 ? 30.032 217.340 93.735 1.00 37.33 364 ILE C N 1
ATOM 11280 C CA . ILE C 1 364 ? 29.309 217.198 95.004 1.00 34.91 364 ILE C CA 1
ATOM 11281 C C . ILE C 1 364 ? 27.815 217.486 94.893 1.00 31.92 364 ILE C C 1
ATOM 11282 O O . ILE C 1 364 ? 27.000 216.857 95.575 1.00 38.71 364 ILE C O 1
ATOM 11287 N N . THR C 1 365 ? 27.446 218.424 94.032 1.00 35.93 365 THR C N 1
ATOM 11288 C CA . THR C 1 365 ? 26.036 218.770 93.877 1.00 42.50 365 THR C CA 1
ATOM 11289 C C . THR C 1 365 ? 25.271 217.571 93.320 1.00 39.80 365 THR C C 1
ATOM 11290 O O . THR C 1 365 ? 24.236 217.173 93.862 1.00 36.43 365 THR C O 1
ATOM 11294 N N . THR C 1 366 ? 25.806 216.976 92.260 1.00 40.91 366 THR C N 1
ATOM 11295 C CA . THR C 1 366 ? 25.201 215.787 91.666 1.00 42.32 366 THR C CA 1
ATOM 11296 C C . THR C 1 366 ? 25.179 214.628 92.662 1.00 40.48 366 THR C C 1
ATOM 11297 O O . THR C 1 366 ? 24.159 213.959 92.802 1.00 36.62 366 THR C O 1
ATOM 11301 N N . LEU C 1 367 ? 26.294 214.416 93.369 1.00 36.48 367 LEU C N 1
ATOM 11302 C CA . LEU C 1 367 ? 26.377 213.372 94.394 1.00 31.56 367 LEU C CA 1
ATOM 11303 C C . LEU C 1 367 ? 25.264 213.504 95.424 1.00 33.44 367 LEU C C 1
ATOM 11304 O O . LEU C 1 367 ? 24.585 212.531 95.737 1.00 33.25 367 LEU C O 1
ATOM 11309 N N . ILE C 1 368 ? 25.087 214.707 95.961 1.00 33.51 368 ILE C N 1
ATOM 11310 C CA . ILE C 1 368 ? 24.096 214.902 97.012 1.00 34.84 368 ILE C CA 1
ATOM 11311 C C . ILE C 1 368 ? 22.660 214.747 96.480 1.00 31.86 368 ILE C C 1
ATOM 11312 O O . ILE C 1 368 ? 21.821 214.151 97.148 1.00 34.38 368 ILE C O 1
ATOM 11317 N N . GLN C 1 369 ? 22.389 215.267 95.283 1.00 32.75 369 GLN C N 1
ATOM 11318 C CA . GLN C 1 369 ? 21.079 215.080 94.652 1.00 35.73 369 GLN C CA 1
ATOM 11319 C C . GLN C 1 369 ? 20.767 213.597 94.525 1.00 33.99 369 GLN C C 1
ATOM 11320 O O . GLN C 1 369 ? 19.644 213.161 94.774 1.00 35.19 369 GLN C O 1
ATOM 11326 N N . ARG C 1 370 ? 21.772 212.816 94.153 1.00 33.63 370 ARG C N 1
ATOM 11327 C CA . ARG C 1 370 ? 21.563 211.381 93.965 1.00 33.65 370 ARG C CA 1
ATOM 11328 C C . ARG C 1 370 ? 21.461 210.616 95.291 1.00 37.91 370 ARG C C 1
ATOM 11329 O O . ARG C 1 370 ? 20.621 209.734 95.422 1.00 34.59 370 ARG C O 1
ATOM 11337 N N . LEU C 1 371 ? 22.262 210.991 96.291 1.00 28.12 371 LEU C N 1
ATOM 11338 C CA . LEU C 1 371 ? 22.182 210.349 97.600 1.00 26.89 371 LEU C CA 1
ATOM 11339 C C . LEU C 1 371 ? 20.858 210.640 98.321 1.00 32.80 371 LEU C C 1
ATOM 11340 O O . LEU C 1 371 ? 20.305 209.777 99.024 1.00 33.04 371 LEU C O 1
ATOM 11345 N N . THR C 1 372 ? 20.356 211.857 98.164 1.00 32.16 372 THR C N 1
ATOM 11346 C CA . THR C 1 372 ? 19.120 212.225 98.842 1.00 31.54 372 THR C CA 1
ATOM 11347 C C . THR C 1 372 ? 17.864 211.865 98.040 1.00 30.84 372 THR C C 1
ATOM 11348 O O . THR C 1 372 ? 16.781 211.795 98.604 1.00 32.54 372 THR C O 1
ATOM 11352 N N . GLY C 1 373 ? 18.000 211.632 96.739 1.00 29.63 373 GLY C N 1
ATOM 11353 C CA . GLY C 1 373 ? 16.820 211.329 95.918 1.00 36.51 373 GLY C CA 1
ATOM 11354 C C . GLY C 1 373 ? 16.557 209.833 95.862 1.00 33.49 373 GLY C C 1
ATOM 11355 O O . GLY C 1 373 ? 17.361 209.045 96.347 1.00 31.22 373 GLY C O 1
ATOM 11356 N N . TYR C 1 374 ? 15.431 209.438 95.271 1.00 35.56 374 TYR C N 1
ATOM 11357 C CA . TYR C 1 374 ? 15.104 208.024 95.081 1.00 34.88 374 TYR C CA 1
ATOM 11358 C C . TYR C 1 374 ? 16.159 207.392 94.154 1.00 36.28 374 TYR C C 1
ATOM 11359 O O . TYR C 1 374 ? 16.676 208.062 93.259 1.00 37.28 374 TYR C O 1
ATOM 11368 N N . PRO C 1 375 ? 16.524 206.118 94.379 1.00 37.22 375 PRO C N 1
ATOM 11369 C CA . PRO C 1 375 ? 16.118 205.181 95.434 1.00 41.14 375 PRO C CA 1
ATOM 11370 C C . PRO C 1 375 ? 16.999 205.177 96.686 1.00 41.00 375 PRO C C 1
ATOM 11371 O O . PRO C 1 375 ? 16.670 204.440 97.617 1.00 37.31 375 PRO C O 1
ATOM 11375 N N . ILE C 1 376 ? 18.086 205.944 96.716 1.00 34.65 376 ILE C N 1
ATOM 11376 C CA . ILE C 1 376 ? 18.978 205.911 97.870 1.00 33.59 376 ILE C CA 1
ATOM 11377 C C . ILE C 1 376 ? 18.329 206.545 99.107 1.00 36.97 376 ILE C C 1
ATOM 11378 O O . ILE C 1 376 ? 18.380 205.972 100.196 1.00 40.82 376 ILE C O 1
ATOM 11383 N N . GLU C 1 377 ? 17.736 207.722 98.928 1.00 29.17 377 GLU C N 1
ATOM 11384 C CA . GLU C 1 377 ? 16.926 208.398 99.961 1.00 33.75 377 GLU C CA 1
ATOM 11385 C C . GLU C 1 377 ? 17.614 208.582 101.313 1.00 37.77 377 GLU C C 1
ATOM 11386 O O . GLU C 1 377 ? 17.028 208.299 102.362 1.00 28.87 377 GLU C O 1
ATOM 11392 N N . VAL C 1 378 ? 18.849 209.064 101.310 1.00 33.61 378 VAL C N 1
ATOM 11393 C CA . VAL C 1 378 ? 19.456 209.423 102.586 1.00 28.72 378 VAL C CA 1
ATOM 11394 C C . VAL C 1 378 ? 18.902 210.785 102.997 1.00 29.85 378 VAL C C 1
ATOM 11395 O O . VAL C 1 378 ? 19.031 211.756 102.254 1.00 34.83 378 VAL C O 1
ATOM 11399 N N . PRO C 1 379 ? 18.289 210.871 104.186 1.00 31.21 379 PRO C N 1
ATOM 11400 C CA . PRO C 1 379 ? 17.808 212.190 104.626 1.00 33.38 379 PRO C CA 1
ATOM 11401 C C . PRO C 1 379 ? 18.966 213.166 104.837 1.00 37.65 379 PRO C C 1
ATOM 11402 O O . PRO C 1 379 ? 20.046 212.737 105.270 1.00 40.87 379 PRO C O 1
ATOM 11406 N N . LYS C 1 380 ? 18.742 214.450 104.550 1.00 34.38 380 LYS C N 1
ATOM 11407 C CA . LYS C 1 380 ? 19.810 215.449 104.588 1.00 39.61 380 LYS C CA 1
ATOM 11408 C C . LYS C 1 380 ? 20.560 215.488 105.913 1.00 34.34 380 LYS C C 1
ATOM 11409 O O . LYS C 1 380 ? 21.764 215.750 105.939 1.00 39.45 380 LYS C O 1
ATOM 11415 N N . SER C 1 381 ? 19.848 215.233 107.009 1.00 34.44 381 SER C N 1
ATOM 11416 C CA . SER C 1 381 ? 20.427 215.375 108.349 1.00 35.67 381 SER C CA 1
ATOM 11417 C C . SER C 1 381 ? 21.503 214.318 108.622 1.00 31.73 381 SER C C 1
ATOM 11418 O O . SER C 1 381 ? 22.315 214.456 109.549 1.00 29.99 381 SER C O 1
ATOM 11421 N N . TYR C 1 382 ? 21.516 213.275 107.799 1.00 30.34 382 TYR C N 1
ATOM 11422 C CA . TYR C 1 382 ? 22.495 212.196 107.912 1.00 31.24 382 TYR C CA 1
ATOM 11423 C C . TYR C 1 382 ? 23.611 212.266 106.875 1.00 29.04 382 TYR C C 1
ATOM 11424 O O . TYR C 1 382 ? 24.580 211.513 106.959 1.00 31.78 382 TYR C O 1
ATOM 11433 N N . ILE C 1 383 ? 23.459 213.134 105.882 1.00 26.65 383 ILE C N 1
ATOM 11434 C CA . ILE C 1 383 ? 24.439 213.215 104.795 1.00 24.79 383 ILE C CA 1
ATOM 11435 C C . ILE C 1 383 ? 25.864 213.476 105.322 1.00 29.17 383 ILE C C 1
ATOM 11436 O O . ILE C 1 383 ? 26.834 212.911 104.813 1.00 29.81 383 ILE C O 1
ATOM 11441 N N . ASN C 1 384 ? 25.987 214.311 106.348 1.00 28.61 384 ASN C N 1
ATOM 11442 C CA . ASN C 1 384 ? 27.316 214.616 106.893 1.00 25.61 384 ASN C CA 1
ATOM 11443 C C . ASN C 1 384 ? 27.953 213.490 107.718 1.00 33.50 384 ASN C C 1
ATOM 11444 O O . ASN C 1 384 ? 29.045 213.663 108.257 1.00 30.84 384 ASN C O 1
ATOM 11449 N N . ASN C 1 385 ? 27.305 212.326 107.787 1.00 30.68 385 ASN C N 1
ATOM 11450 C CA . ASN C 1 385 ? 28.015 211.121 108.220 1.00 29.43 385 ASN C CA 1
ATOM 11451 C C . ASN C 1 385 ? 29.099 210.772 107.201 1.00 30.13 385 ASN C C 1
ATOM 11452 O O . ASN C 1 385 ? 30.161 210.211 107.536 1.00 28.28 385 ASN C O 1
ATOM 11457 N N . LEU C 1 386 ? 28.864 211.141 105.950 1.00 26.28 386 LEU C N 1
ATOM 11458 C CA . LEU C 1 386 ? 29.922 211.022 104.950 1.00 30.58 386 LEU C CA 1
ATOM 11459 C C . LEU C 1 386 ? 30.836 212.233 105.120 1.00 32.63 386 LEU C C 1
ATOM 11460 O O . LEU C 1 386 ? 30.380 213.372 105.083 1.00 32.62 386 LEU C O 1
ATOM 11465 N N . ASN C 1 387 ? 32.125 212.006 105.342 1.00 27.70 387 ASN C N 1
ATOM 11466 C CA . ASN C 1 387 ? 33.007 213.120 105.641 1.00 30.56 387 ASN C CA 1
ATOM 11467 C C . ASN C 1 387 ? 33.638 213.718 104.398 1.00 34.40 387 ASN C C 1
ATOM 11468 O O . ASN C 1 387 ? 33.810 214.941 104.285 1.00 35.01 387 ASN C O 1
ATOM 11473 N N . ILE C 1 388 ? 34.004 212.847 103.464 1.00 32.17 388 ILE C N 1
ATOM 11474 C CA . ILE C 1 388 ? 34.831 213.266 102.330 1.00 30.14 388 ILE C CA 1
ATOM 11475 C C . ILE C 1 388 ? 34.285 212.719 101.024 1.00 32.10 388 ILE C C 1
ATOM 11476 O O . ILE C 1 388 ? 33.956 211.539 100.924 1.00 34.00 388 ILE C O 1
ATOM 11481 N N . ALA C 1 389 ? 34.204 213.579 100.022 1.00 32.76 389 ALA C N 1
ATOM 11482 C CA . ALA C 1 389 ? 33.910 213.113 98.691 1.00 33.67 389 ALA C CA 1
ATOM 11483 C C . ALA C 1 389 ? 35.003 213.583 97.748 1.00 36.30 389 ALA C C 1
ATOM 11484 O O . ALA C 1 389 ? 35.283 214.772 97.631 1.00 38.14 389 ALA C O 1
ATOM 11486 N N . LEU C 1 390 ? 35.627 212.624 97.083 1.00 34.98 390 LEU C N 1
ATOM 11487 C CA . LEU C 1 390 ? 36.692 212.903 96.142 1.00 39.08 390 LEU C CA 1
ATOM 11488 C C . LEU C 1 390 ? 36.144 212.763 94.721 1.00 34.68 390 LEU C C 1
ATOM 11489 O O . LEU C 1 390 ? 35.367 211.847 94.442 1.00 35.33 390 LEU C O 1
ATOM 11494 N N . PHE C 1 391 ? 36.554 213.650 93.816 1.00 36.24 391 PHE C N 1
ATOM 11495 C CA . PHE C 1 391 ? 36.091 213.558 92.430 1.00 41.28 391 PHE C CA 1
ATOM 11496 C C . PHE C 1 391 ? 37.264 213.493 91.457 1.00 43.49 391 PHE C C 1
ATOM 11497 O O . PHE C 1 391 ? 38.201 214.293 91.528 1.00 48.98 391 PHE C O 1
ATOM 11505 N N . GLN C 1 392 ? 37.173 212.535 90.539 1.00 38.38 392 GLN C N 1
ATOM 11506 C CA . GLN C 1 392 ? 38.253 212.156 89.637 1.00 44.03 392 GLN C CA 1
ATOM 11507 C C . GLN C 1 392 ? 37.710 212.137 88.217 1.00 44.19 392 GLN C C 1
ATOM 11508 O O . GLN C 1 392 ? 36.542 211.809 88.011 1.00 43.35 392 GLN C O 1
ATOM 11514 N N . THR C 1 393 ? 38.542 212.478 87.231 1.00 46.91 393 THR C N 1
ATOM 11515 C CA . THR C 1 393 ? 38.079 212.490 85.838 1.00 49.24 393 THR C CA 1
ATOM 11516 C C . THR C 1 393 ? 39.155 212.040 84.871 1.00 46.39 393 THR C C 1
ATOM 11517 O O . THR C 1 393 ? 40.348 212.186 85.137 1.00 49.39 393 THR C O 1
ATOM 11521 N N . ALA C 1 394 ? 38.724 211.481 83.749 1.00 44.79 394 ALA C N 1
ATOM 11522 C CA . ALA C 1 394 ? 39.607 211.231 82.625 1.00 49.67 394 ALA C CA 1
ATOM 11523 C C . ALA C 1 394 ? 39.703 212.506 81.786 1.00 57.20 394 ALA C C 1
ATOM 11524 O O . ALA C 1 394 ? 38.689 213.031 81.317 1.00 52.36 394 ALA C O 1
ATOM 11526 N N . LEU C 1 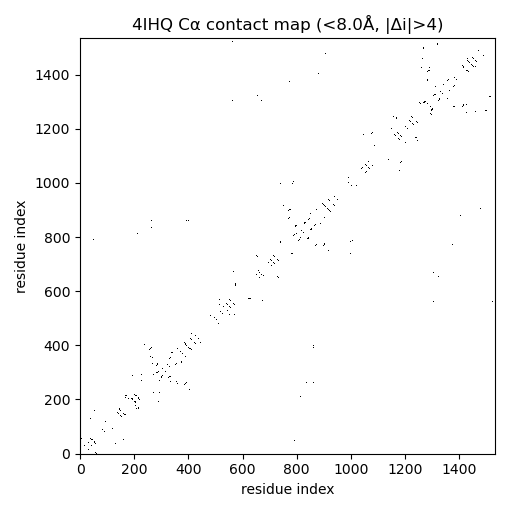395 ? 40.927 212.992 81.597 1.00 47.46 395 LEU C N 1
ATOM 11527 C CA . LEU C 1 395 ? 41.192 214.208 80.832 1.00 49.84 395 LEU C CA 1
ATOM 11528 C C . LEU C 1 395 ? 42.157 213.863 79.711 1.00 52.38 395 LEU C C 1
ATOM 11529 O O . LEU C 1 395 ? 42.787 212.809 79.740 1.00 58.52 395 LEU C O 1
ATOM 11534 N N . TYR C 1 396 ? 42.257 214.731 78.712 1.00 54.77 396 TYR C N 1
ATOM 11535 C CA . TYR C 1 396 ? 43.213 214.524 77.639 1.00 57.54 396 TYR C CA 1
ATOM 11536 C C . TYR C 1 396 ? 44.508 215.263 77.981 1.00 66.02 396 TYR C C 1
ATOM 11537 O O . TYR C 1 396 ? 44.449 216.416 78.408 1.00 61.06 396 TYR C O 1
ATOM 11546 N N . ASP C 1 397 ? 45.664 214.619 77.798 1.00 63.08 397 ASP C N 1
ATOM 11547 C CA . ASP C 1 397 ? 46.943 215.336 77.921 1.00 71.24 397 ASP C CA 1
ATOM 11548 C C . ASP C 1 397 ? 47.171 216.182 76.667 1.00 72.62 397 ASP C C 1
ATOM 11549 O O . ASP C 1 397 ? 46.335 216.179 75.765 1.00 68.65 397 ASP C O 1
ATOM 11554 N N . LYS C 1 398 ? 48.288 216.896 76.580 1.00 72.61 398 LYS C N 1
ATOM 11555 C CA . LYS C 1 398 ? 48.491 217.751 75.408 1.00 79.03 398 LYS C CA 1
ATOM 11556 C C . LYS C 1 398 ? 48.779 216.965 74.124 1.00 77.97 398 LYS C C 1
ATOM 11557 O O . LYS C 1 398 ? 48.625 217.488 73.015 1.00 79.71 398 LYS C O 1
ATOM 11563 N N . LYS C 1 399 ? 49.157 215.699 74.278 1.00 74.79 399 LYS C N 1
ATOM 11564 C CA . LYS C 1 399 ? 49.329 214.812 73.131 1.00 79.91 399 LYS C CA 1
ATOM 11565 C C . LYS C 1 399 ? 48.030 214.088 72.808 1.00 79.27 399 LYS C C 1
ATOM 11566 O O . LYS C 1 399 ? 47.970 213.287 71.872 1.00 78.77 399 LYS C O 1
ATOM 11572 N N . GLY C 1 400 ? 46.991 214.368 73.590 1.00 72.71 400 GLY C N 1
ATOM 11573 C CA . GLY C 1 400 ? 45.672 213.832 73.307 1.00 69.16 400 GLY C CA 1
ATOM 11574 C C . GLY C 1 400 ? 45.460 212.440 73.865 1.00 71.70 400 GLY C C 1
ATOM 11575 O O . GLY C 1 400 ? 44.521 211.742 73.474 1.00 73.76 400 GLY C O 1
ATOM 11576 N N . ASN C 1 401 ? 46.335 212.036 74.781 1.00 74.00 401 ASN C N 1
ATOM 11577 C CA . ASN C 1 401 ? 46.169 210.771 75.490 1.00 69.44 401 ASN C CA 1
ATOM 11578 C C . ASN C 1 401 ? 45.403 210.981 76.789 1.00 63.69 401 ASN C C 1
ATOM 11579 O O . ASN C 1 401 ? 45.398 212.083 77.341 1.00 63.44 401 ASN C O 1
ATOM 11584 N N . LEU C 1 402 ? 44.760 209.924 77.278 1.00 57.13 402 LEU C N 1
ATOM 11585 C CA . LEU C 1 402 ? 43.991 210.003 78.513 1.00 54.08 402 LEU C CA 1
ATOM 11586 C C . LEU C 1 402 ? 44.872 209.960 79.755 1.00 63.73 402 LEU C C 1
ATOM 11587 O O . LEU C 1 402 ? 45.755 209.112 79.873 1.00 64.64 402 LEU C O 1
ATOM 11592 N N . ILE C 1 403 ? 44.620 210.895 80.668 1.00 58.04 403 ILE C N 1
ATOM 11593 C CA . ILE C 1 403 ? 45.173 210.865 82.011 1.00 52.56 403 ILE C CA 1
ATOM 11594 C C . ILE C 1 403 ? 44.008 210.949 82.987 1.00 52.95 403 ILE C C 1
ATOM 11595 O O . ILE C 1 403 ? 42.921 211.416 82.629 1.00 57.03 403 ILE C O 1
ATOM 11600 N N . ARG C 1 404 ? 44.214 210.482 84.211 1.00 49.16 404 ARG C N 1
ATOM 11601 C CA . ARG C 1 404 ? 43.200 210.639 85.243 1.00 46.99 404 ARG C CA 1
ATOM 11602 C C . ARG C 1 404 ? 43.685 211.632 86.285 1.00 52.33 404 ARG C C 1
ATOM 11603 O O . ARG C 1 404 ? 44.847 211.592 86.692 1.00 48.54 404 ARG C O 1
ATOM 11611 N N . ARG C 1 405 ? 42.792 212.511 86.727 1.00 49.56 405 ARG C N 1
ATOM 11612 C CA . ARG C 1 405 ? 43.142 213.499 87.742 1.00 50.16 405 ARG C CA 1
ATOM 11613 C C . ARG C 1 405 ? 42.052 213.603 88.788 1.00 44.24 405 ARG C C 1
ATOM 11614 O O . ARG C 1 405 ? 40.870 213.611 88.454 1.00 43.17 405 ARG C O 1
ATOM 11622 N N . VAL C 1 406 ? 42.443 213.675 90.055 1.00 46.86 406 VAL C N 1
ATOM 11623 C CA . VAL C 1 406 ? 41.507 214.095 91.091 1.00 46.99 406 VAL C CA 1
ATOM 11624 C C . VAL C 1 406 ? 41.269 215.597 90.917 1.00 52.37 406 VAL C C 1
ATOM 11625 O O . VAL C 1 406 ? 42.191 216.400 91.092 1.00 54.37 406 VAL C O 1
ATOM 11629 N N . VAL C 1 407 ? 40.045 215.977 90.550 1.00 41.90 407 VAL C N 1
ATOM 11630 C CA . VAL C 1 407 ? 39.760 217.379 90.236 1.00 47.12 407 VAL C CA 1
ATOM 11631 C C . VAL C 1 407 ? 39.238 218.159 91.444 1.00 41.81 407 VAL C C 1
ATOM 11632 O O . VAL C 1 407 ? 39.307 219.387 91.471 1.00 45.61 407 VAL C O 1
ATOM 11636 N N . GLU C 1 408 ? 38.707 217.444 92.431 1.00 40.76 408 GLU C N 1
ATOM 11637 C CA . GLU C 1 408 ? 38.279 218.079 93.668 1.00 42.53 408 GLU C CA 1
ATOM 11638 C C . GLU C 1 408 ? 38.155 217.085 94.808 1.00 42.77 408 GLU C C 1
ATOM 11639 O O . GLU C 1 408 ? 37.780 215.929 94.607 1.00 41.86 408 GLU C O 1
ATOM 11645 N N . VAL C 1 409 ? 38.502 217.546 96.007 1.00 42.23 409 VAL C N 1
ATOM 11646 C CA . VAL C 1 409 ? 38.243 216.809 97.232 1.00 38.78 409 VAL C CA 1
ATOM 11647 C C . VAL C 1 409 ? 37.436 217.711 98.167 1.00 40.47 409 VAL C C 1
ATOM 11648 O O . VAL C 1 409 ? 37.905 218.784 98.580 1.00 40.38 409 VAL C O 1
ATOM 11652 N N . ASP C 1 410 ? 36.225 217.273 98.498 1.00 38.65 410 ASP C N 1
ATOM 11653 C CA . ASP C 1 410 ? 35.296 218.086 99.272 1.00 39.97 410 ASP C CA 1
ATOM 11654 C C . ASP C 1 410 ? 35.076 217.519 100.657 1.00 38.14 410 ASP C C 1
ATOM 11655 O O . ASP C 1 410 ? 34.928 216.310 100.820 1.00 38.36 410 ASP C O 1
ATOM 11660 N N . GLU C 1 411 ? 35.032 218.399 101.649 1.00 35.14 411 GLU C N 1
ATOM 11661 C CA . GLU C 1 411 ? 34.657 217.995 102.993 1.00 35.00 411 GLU C CA 1
ATOM 11662 C C . GLU C 1 411 ? 33.197 218.339 103.226 1.00 38.42 411 GLU C C 1
ATOM 11663 O O . GLU C 1 411 ? 32.793 219.480 103.025 1.00 39.41 411 GLU C O 1
ATOM 11669 N N . ILE C 1 412 ? 32.416 217.359 103.666 1.00 35.66 412 ILE C N 1
ATOM 11670 C CA . ILE C 1 412 ? 30.988 217.572 103.869 1.00 36.75 412 ILE C CA 1
ATOM 11671 C C . ILE C 1 412 ? 30.771 217.985 105.318 1.00 35.14 412 ILE C C 1
ATOM 11672 O O . ILE C 1 412 ? 31.177 217.280 106.251 1.00 36.06 412 ILE C O 1
ATOM 11677 N N . ILE C 1 413 ? 30.163 219.148 105.516 1.00 34.03 413 ILE C N 1
ATOM 11678 C CA . ILE C 1 413 ? 30.134 219.725 106.852 1.00 37.72 413 ILE C CA 1
ATOM 11679 C C . ILE C 1 413 ? 28.843 219.472 107.604 1.00 41.64 413 ILE C C 1
ATOM 11680 O O . ILE C 1 413 ? 28.810 218.728 108.581 1.00 44.57 413 ILE C O 1
ATOM 11685 N N . ASP C 1 414 ? 27.791 220.141 107.154 1.00 44.68 414 ASP C N 1
ATOM 11686 C CA A ASP C 1 414 ? 26.522 220.159 107.865 0.40 47.67 414 ASP C CA 1
ATOM 11687 C CA B ASP C 1 414 ? 26.507 220.105 107.833 0.60 48.35 414 ASP C CA 1
ATOM 11688 C C . ASP C 1 414 ? 25.441 220.729 106.951 1.00 46.82 414 ASP C C 1
ATOM 11689 O O . ASP C 1 414 ? 25.635 220.867 105.734 1.00 50.14 414 ASP C O 1
ATOM 11698 N N . ILE C 1 415 ? 24.308 221.076 107.546 1.00 47.18 415 ILE C N 1
ATOM 11699 C CA . ILE C 1 415 ? 23.209 221.648 106.785 1.00 56.07 415 ILE C CA 1
ATOM 11700 C C . ILE C 1 415 ? 23.095 223.136 107.093 1.00 61.20 415 ILE C C 1
ATOM 11701 O O . ILE C 1 415 ? 23.149 223.554 108.255 1.00 59.73 415 ILE C O 1
ATOM 11706 N N . ASP C 1 416 ? 22.981 223.928 106.035 1.00 61.97 416 ASP C N 1
ATOM 11707 C CA . ASP C 1 416 ? 22.849 225.370 106.150 1.00 69.92 416 ASP C CA 1
ATOM 11708 C C . ASP C 1 416 ? 21.443 225.700 106.644 1.00 76.48 416 ASP C C 1
ATOM 11709 O O . ASP C 1 416 ? 20.455 225.327 106.005 1.00 78.89 416 ASP C O 1
ATOM 11714 N N . PRO C 1 417 ? 21.352 226.395 107.791 1.00 79.45 417 PRO C N 1
ATOM 11715 C CA . PRO C 1 417 ? 20.086 226.685 108.480 1.00 83.04 417 PRO C CA 1
ATOM 11716 C C . PRO C 1 417 ? 19.183 227.630 107.692 1.00 85.03 417 PRO C C 1
ATOM 11717 O O . PRO C 1 417 ? 17.964 227.567 107.841 1.00 89.10 417 PRO C O 1
ATOM 11721 N N . VAL C 1 418 ? 19.770 228.497 106.872 1.00 82.37 418 VAL C N 1
ATOM 11722 C CA . VAL C 1 418 ? 18.968 229.394 106.048 1.00 87.39 418 VAL C CA 1
ATOM 11723 C C . VAL C 1 418 ? 18.396 228.684 104.815 1.00 89.31 418 VAL C C 1
ATOM 11724 O O . VAL C 1 418 ? 17.191 228.743 104.562 1.00 93.40 418 VAL C O 1
ATOM 11728 N N . THR C 1 419 ? 19.257 227.991 104.074 1.00 84.59 419 THR C N 1
ATOM 11729 C CA . THR C 1 419 ? 18.893 227.438 102.770 1.00 76.65 419 THR C CA 1
ATOM 11730 C C . THR C 1 419 ? 18.479 225.970 102.787 1.00 74.21 419 THR C C 1
ATOM 11731 O O . THR C 1 419 ? 17.919 225.479 101.807 1.00 70.42 419 THR C O 1
ATOM 11735 N N . ASN C 1 420 ? 18.764 225.276 103.888 1.00 80.71 420 ASN C N 1
ATOM 11736 C CA . ASN C 1 420 ? 18.554 223.827 103.973 1.00 85.64 420 ASN C CA 1
ATOM 11737 C C . ASN C 1 420 ? 19.383 223.062 102.930 1.00 82.59 420 ASN C C 1
ATOM 11738 O O . ASN C 1 420 ? 18.979 222.000 102.456 1.00 88.04 420 ASN C O 1
ATOM 11743 N N . ASP C 1 421 ? 20.542 223.610 102.572 1.00 76.57 421 ASP C N 1
ATOM 11744 C CA . ASP C 1 421 ? 21.441 222.963 101.615 1.00 70.13 421 ASP C CA 1
ATOM 11745 C C . ASP C 1 421 ? 22.641 222.355 102.334 1.00 55.88 421 ASP C C 1
ATOM 11746 O O . ASP C 1 421 ? 22.927 222.708 103.484 1.00 50.08 421 ASP C O 1
ATOM 11751 N N . VAL C 1 422 ? 23.332 221.434 101.664 1.00 54.00 422 VAL C N 1
ATOM 11752 C CA . VAL C 1 422 ? 24.489 220.787 102.269 1.00 51.29 422 VAL C CA 1
ATOM 11753 C C . VAL C 1 422 ? 25.704 221.699 102.148 1.00 48.87 422 VAL C C 1
ATOM 11754 O O . VAL C 1 422 ? 26.090 222.116 101.052 1.00 49.42 422 VAL C O 1
ATOM 11758 N N . VAL C 1 423 ? 26.285 222.031 103.290 1.00 45.37 423 VAL C N 1
ATOM 11759 C CA . VAL C 1 423 ? 27.468 222.877 103.303 1.00 44.48 423 VAL C CA 1
ATOM 11760 C C . VAL C 1 423 ? 28.681 221.992 103.090 1.00 45.59 423 VAL C C 1
ATOM 11761 O O . VAL C 1 423 ? 28.816 220.948 103.731 1.00 40.82 423 VAL C O 1
ATOM 11765 N N . TYR C 1 424 ? 29.549 222.380 102.162 1.00 42.57 424 TYR C N 1
ATOM 11766 C CA . TYR C 1 424 ? 30.794 221.645 101.966 1.00 41.54 424 TYR C CA 1
ATOM 11767 C C . TYR C 1 424 ? 31.927 222.649 101.760 1.00 47.08 424 TYR C C 1
ATOM 11768 O O . TYR C 1 424 ? 31.674 223.796 101.428 1.00 47.91 424 TYR C O 1
ATOM 11777 N N . ILE C 1 425 ? 33.168 222.225 101.975 1.00 46.24 425 ILE C N 1
ATOM 11778 C CA . ILE C 1 425 ? 34.321 223.065 101.638 1.00 50.72 425 ILE C CA 1
ATOM 11779 C C . ILE C 1 425 ? 35.297 222.224 100.814 1.00 37.12 425 ILE C C 1
ATOM 11780 O O . ILE C 1 425 ? 35.520 221.055 101.115 1.00 42.42 425 ILE C O 1
ATOM 11785 N N . PRO C 1 426 ? 35.862 222.802 99.750 1.00 41.31 426 PRO C N 1
ATOM 11786 C CA . PRO C 1 426 ? 36.860 221.994 99.047 1.00 40.84 426 PRO C CA 1
ATOM 11787 C C . PRO C 1 426 ? 38.182 221.961 99.821 1.00 47.69 426 PRO C C 1
ATOM 11788 O O . PRO C 1 426 ? 38.710 223.018 100.155 1.00 49.04 426 PRO C O 1
ATOM 11792 N N . ALA C 1 427 ? 38.688 220.769 100.131 1.00 44.30 427 ALA C N 1
ATOM 11793 C CA . ALA C 1 427 ? 40.011 220.639 100.741 1.00 38.66 427 ALA C CA 1
ATOM 11794 C C . ALA C 1 427 ? 41.096 220.707 99.660 1.00 48.38 427 ALA C C 1
ATOM 11795 O O . ALA C 1 427 ? 42.210 221.187 99.905 1.00 45.60 427 ALA C O 1
ATOM 11797 N N . PHE C 1 428 ? 40.762 220.235 98.457 1.00 45.56 428 PHE C N 1
ATOM 11798 C CA . PHE C 1 428 ? 41.689 220.282 97.320 1.00 47.71 428 PHE C CA 1
ATOM 11799 C C . PHE C 1 428 ? 40.955 220.666 96.040 1.00 51.44 428 PHE C C 1
ATOM 11800 O O . PHE C 1 428 ? 39.787 220.315 95.860 1.00 46.60 428 PHE C O 1
ATOM 11808 N N . THR C 1 429 ? 41.647 221.381 95.155 1.00 50.48 429 THR C N 1
ATOM 11809 C CA . THR C 1 429 ? 41.147 221.626 93.808 1.00 50.47 429 THR C CA 1
ATOM 11810 C C . THR C 1 429 ? 42.258 221.325 92.812 1.00 52.32 429 THR C C 1
ATOM 11811 O O . THR C 1 429 ? 43.393 221.031 93.204 1.00 51.09 429 THR C O 1
ATOM 11815 N N . TYR C 1 430 ? 41.944 221.418 91.527 1.00 51.99 430 TYR C N 1
ATOM 11816 C CA . TYR C 1 430 ? 42.912 221.085 90.490 1.00 48.89 430 TYR C CA 1
ATOM 11817 C C . TYR C 1 430 ? 43.164 222.280 89.590 1.00 58.43 430 TYR C C 1
ATOM 11818 O O . TYR C 1 430 ? 42.223 222.918 89.123 1.00 56.30 430 TYR C O 1
ATOM 11827 N N . ASP C 1 431 ? 44.441 222.592 89.387 1.00 62.07 431 ASP C N 1
ATOM 11828 C CA . ASP C 1 431 ? 44.868 223.631 88.455 1.00 57.47 431 ASP C CA 1
ATOM 11829 C C . ASP C 1 431 ? 45.295 222.960 87.155 1.00 58.89 431 ASP C C 1
ATOM 11830 O O . ASP C 1 431 ? 46.394 222.412 87.064 1.00 59.20 431 ASP C O 1
ATOM 11835 N N . SER C 1 432 ? 44.415 223.003 86.156 1.00 58.25 432 SER C N 1
ATOM 11836 C CA . SER C 1 432 ? 44.622 222.292 84.902 1.00 61.26 432 SER C CA 1
ATOM 11837 C C . SER C 1 432 ? 45.765 222.852 84.055 1.00 70.01 432 SER C C 1
ATOM 11838 O O . SER C 1 432 ? 46.337 222.130 83.238 1.00 72.11 432 SER C O 1
ATOM 11841 N N . VAL C 1 433 ? 46.101 224.128 84.232 1.00 74.01 433 VAL C N 1
ATOM 11842 C CA . VAL C 1 433 ? 47.171 224.721 83.424 1.00 68.62 433 VAL C CA 1
ATOM 11843 C C . VAL C 1 433 ? 48.571 224.289 83.880 1.00 69.60 433 VAL C C 1
ATOM 11844 O O . VAL C 1 433 ? 49.457 224.059 83.056 1.00 71.82 433 VAL C O 1
ATOM 11848 N N . GLN C 1 434 ? 48.758 224.167 85.191 1.00 68.08 434 GLN C N 1
ATOM 11849 C CA . GLN C 1 434 ? 50.047 223.779 85.754 1.00 70.86 434 GLN C CA 1
ATOM 11850 C C . GLN C 1 434 ? 50.031 222.286 86.041 1.00 72.31 434 GLN C C 1
ATOM 11851 O O . GLN C 1 434 ? 51.061 221.698 86.386 1.00 67.42 434 GLN C O 1
ATOM 11857 N N . ASP C 1 435 ? 48.846 221.689 85.903 1.00 63.38 435 ASP C N 1
ATOM 11858 C CA . ASP C 1 435 ? 48.637 220.288 86.229 1.00 60.60 435 ASP C CA 1
ATOM 11859 C C . ASP C 1 435 ? 49.095 220.022 87.663 1.00 64.18 435 ASP C C 1
ATOM 11860 O O . ASP C 1 435 ? 49.958 219.178 87.911 1.00 63.42 435 ASP C O 1
ATOM 11865 N N . LYS C 1 436 ? 48.519 220.770 88.602 1.00 60.93 436 LYS C N 1
ATOM 11866 C CA . LYS C 1 436 ? 48.853 220.637 90.017 1.00 57.44 436 LYS C CA 1
ATOM 11867 C C . LYS C 1 436 ? 47.603 220.591 90.870 1.00 54.53 436 LYS C C 1
ATOM 11868 O O . LYS C 1 436 ? 46.590 221.206 90.535 1.00 64.23 436 LYS C O 1
ATOM 11874 N N . MET C 1 437 ? 47.683 219.845 91.967 1.00 52.64 437 MET C N 1
ATOM 11875 C CA . MET C 1 437 ? 46.645 219.810 92.982 1.00 50.16 437 MET C CA 1
ATOM 11876 C C . MET C 1 437 ? 46.860 220.932 93.991 1.00 58.09 437 MET C C 1
ATOM 11877 O O . MET C 1 437 ? 47.951 221.062 94.548 1.00 57.44 437 MET C O 1
ATOM 11882 N N . LEU C 1 438 ? 45.836 221.746 94.233 1.00 52.89 438 LEU C N 1
ATOM 11883 C CA . LEU C 1 438 ? 45.971 222.850 95.186 1.00 60.19 438 LEU C CA 1
ATOM 11884 C C . LEU C 1 438 ? 45.352 222.460 96.525 1.00 58.47 438 LEU C C 1
ATOM 11885 O O . LEU C 1 438 ? 44.190 222.056 96.579 1.00 51.11 438 LEU C O 1
ATOM 11890 N N . PHE C 1 439 ? 46.125 222.568 97.604 1.00 50.45 439 PHE C N 1
ATOM 11891 C CA . PHE C 1 439 ? 45.616 222.262 98.945 1.00 54.36 439 PHE C CA 1
ATOM 11892 C C . PHE C 1 439 ? 44.834 223.472 99.466 1.00 57.16 439 PHE C C 1
ATOM 11893 O O . PHE C 1 439 ? 45.280 224.163 100.385 1.00 54.20 439 PHE C O 1
ATOM 11901 N N . ALA C 1 440 ? 43.660 223.705 98.883 1.00 56.25 440 ALA C N 1
ATOM 11902 C CA . ALA C 1 440 ? 42.853 224.894 99.166 1.00 59.73 440 ALA C CA 1
ATOM 11903 C C . ALA C 1 440 ? 42.405 224.960 100.623 1.00 55.49 440 ALA C C 1
ATOM 11904 O O . ALA C 1 440 ? 42.142 226.044 101.151 1.00 51.75 440 ALA C O 1
ATOM 11906 N N . GLY C 1 441 ? 42.307 223.798 101.262 1.00 49.82 441 GLY C N 1
ATOM 11907 C CA . GLY C 1 441 ? 41.903 223.733 102.652 1.00 48.52 441 GLY C CA 1
ATOM 11908 C C . GLY C 1 441 ? 43.045 223.887 103.648 1.00 56.70 441 GLY C C 1
ATOM 11909 O O . GLY C 1 441 ? 42.827 223.797 104.860 1.00 59.18 441 GLY C O 1
ATOM 11910 N N . LYS C 1 442 ? 44.261 224.116 103.158 1.00 50.79 442 LYS C N 1
ATOM 11911 C CA . LYS C 1 442 ? 45.406 224.203 104.074 1.00 51.19 442 LYS C CA 1
ATOM 11912 C C . LYS C 1 442 ? 45.232 225.334 105.089 1.00 55.59 442 LYS C C 1
ATOM 11913 O O . LYS C 1 442 ? 45.108 226.501 104.716 1.00 59.88 442 LYS C O 1
ATOM 11919 N N . GLY C 1 443 ? 45.195 224.978 106.371 1.00 56.93 443 GLY C N 1
ATOM 11920 C CA . GLY C 1 443 ? 45.074 225.963 107.432 1.00 55.79 443 GLY C CA 1
ATOM 11921 C C . GLY C 1 443 ? 43.636 226.315 107.763 1.00 59.03 443 GLY C C 1
ATOM 11922 O O . GLY C 1 443 ? 43.381 227.134 108.647 1.00 59.93 443 GLY C O 1
ATOM 11923 N N . SER C 1 444 ? 42.686 225.697 107.064 1.00 52.56 444 SER C N 1
ATOM 11924 C CA . SER C 1 444 ? 41.288 226.028 107.282 1.00 57.87 444 SER C CA 1
ATOM 11925 C C . SER C 1 444 ? 40.349 224.835 107.108 1.00 49.19 444 SER C C 1
ATOM 11926 O O . SER C 1 444 ? 39.135 225.003 107.044 1.00 62.36 444 SER C O 1
ATOM 11929 N N . SER C 1 445 ? 40.914 223.634 107.030 1.00 44.43 445 SER C N 1
ATOM 11930 C CA . SER C 1 445 ? 40.118 222.420 106.908 1.00 43.58 445 SER C CA 1
ATOM 11931 C C . SER C 1 445 ? 39.248 222.193 108.140 1.00 47.51 445 SER C C 1
ATOM 11932 O O . SER C 1 445 ? 39.739 222.215 109.280 1.00 42.37 445 SER C O 1
ATOM 11935 N N . TYR C 1 446 ? 37.956 221.983 107.897 1.00 44.26 446 TYR C N 1
ATOM 11936 C CA . TYR C 1 446 ? 36.989 221.683 108.945 1.00 43.67 446 TYR C CA 1
ATOM 11937 C C . TYR C 1 446 ? 37.256 220.332 109.608 1.00 41.46 446 TYR C C 1
ATOM 11938 O O . TYR C 1 446 ? 37.242 220.228 110.832 1.00 42.34 446 TYR C O 1
ATOM 11947 N N . LEU C 1 447 ? 37.483 219.298 108.802 1.00 33.64 447 LEU C N 1
ATOM 11948 C CA . LEU C 1 447 ? 37.763 217.970 109.351 1.00 35.65 447 LEU C CA 1
ATOM 11949 C C . LEU C 1 447 ? 39.060 217.912 110.144 1.00 39.29 447 LEU C C 1
ATOM 11950 O O . LEU C 1 447 ? 39.156 217.185 111.133 1.00 42.17 447 LEU C O 1
ATOM 11955 N N . ILE C 1 448 ? 40.062 218.659 109.708 1.00 37.79 448 ILE C N 1
ATOM 11956 C CA . ILE C 1 448 ? 41.317 218.666 110.455 1.00 40.90 448 ILE C CA 1
ATOM 11957 C C . ILE C 1 448 ? 41.166 219.367 111.806 1.00 51.12 448 ILE C C 1
ATOM 11958 O O . ILE C 1 448 ? 41.576 218.826 112.839 1.00 51.94 448 ILE C O 1
ATOM 11963 N N . GLU C 1 449 ? 40.561 220.555 111.806 1.00 50.70 449 GLU C N 1
ATOM 11964 C CA . GLU C 1 449 ? 40.392 221.327 113.037 1.00 53.22 449 GLU C CA 1
ATOM 11965 C C . GLU C 1 449 ? 39.308 220.796 113.978 1.00 52.83 449 GLU C C 1
ATOM 11966 O O . GLU C 1 449 ? 39.525 220.724 115.186 1.00 57.94 449 GLU C O 1
ATOM 11972 N N . ASN C 1 450 ? 38.150 220.426 113.435 1.00 47.40 450 ASN C N 1
ATOM 11973 C CA . ASN C 1 450 ? 37.001 220.064 114.274 1.00 54.02 450 ASN C CA 1
ATOM 11974 C C . ASN C 1 450 ? 36.859 218.578 114.580 1.00 46.04 450 ASN C C 1
ATOM 11975 O O . ASN C 1 450 ? 36.167 218.200 115.521 1.00 55.95 450 ASN C O 1
ATOM 11980 N N . LYS C 1 451 ? 37.492 217.730 113.780 1.00 40.58 451 LYS C N 1
ATOM 11981 C CA . LYS C 1 451 ? 37.442 216.291 114.043 1.00 38.69 451 LYS C CA 1
ATOM 11982 C C . LYS C 1 451 ? 38.810 215.825 114.572 1.00 48.85 451 LYS C C 1
ATOM 11983 O O . LYS C 1 451 ? 38.927 215.456 115.733 1.00 41.93 451 LYS C O 1
ATOM 11989 N N . ILE C 1 452 ? 39.841 215.879 113.732 1.00 49.07 452 ILE C N 1
ATOM 11990 C CA . ILE C 1 452 ? 41.156 215.365 114.110 1.00 48.87 452 ILE C CA 1
ATOM 11991 C C . ILE C 1 452 ? 41.720 216.072 115.340 1.00 50.62 452 ILE C C 1
ATOM 11992 O O . ILE C 1 452 ? 41.998 215.439 116.358 1.00 53.42 452 ILE C O 1
ATOM 11997 N N . ALA C 1 453 ? 41.862 217.392 115.248 1.00 45.53 453 ALA C N 1
ATOM 11998 C CA . ALA C 1 453 ? 42.446 218.184 116.324 1.00 46.27 453 ALA C CA 1
ATOM 11999 C C . ALA C 1 453 ? 41.721 218.031 117.655 1.00 50.39 453 ALA C C 1
ATOM 12000 O O . ALA C 1 453 ? 42.347 218.013 118.729 1.00 50.44 453 ALA C O 1
ATOM 12002 N N . VAL C 1 454 ? 40.403 217.939 117.594 1.00 47.23 454 VAL C N 1
ATOM 12003 C CA . VAL C 1 454 ? 39.615 217.829 118.807 1.00 57.02 454 VAL C CA 1
ATOM 12004 C C . VAL C 1 454 ? 39.903 216.493 119.464 1.00 53.90 454 VAL C C 1
ATOM 12005 O O . VAL C 1 454 ? 40.133 216.419 120.678 1.00 52.16 454 VAL C O 1
ATOM 12009 N N . LYS C 1 455 ? 39.924 215.442 118.653 1.00 48.99 455 LYS C N 1
ATOM 12010 C CA . LYS C 1 455 ? 40.217 214.109 119.164 1.00 47.17 455 LYS C CA 1
ATOM 12011 C C . LYS C 1 455 ? 41.596 214.057 119.844 1.00 51.41 455 LYS C C 1
ATOM 12012 O O . LYS C 1 455 ? 41.788 213.381 120.869 1.00 48.11 455 LYS C O 1
ATOM 12018 N N . ARG C 1 456 ? 42.545 214.817 119.308 1.00 52.11 456 ARG C N 1
ATOM 12019 C CA A ARG C 1 456 ? 43.893 214.858 119.855 0.53 47.32 456 ARG C CA 1
ATOM 12020 C CA B ARG C 1 456 ? 43.895 214.842 119.866 0.47 47.52 456 ARG C CA 1
ATOM 12021 C C . ARG C 1 456 ? 44.024 215.863 120.996 1.00 51.77 456 ARG C C 1
ATOM 12022 O O . ARG C 1 456 ? 45.087 215.999 121.598 1.00 57.43 456 ARG C O 1
ATOM 12037 N N . GLY C 1 457 ? 42.945 216.583 121.289 1.00 50.79 457 GLY C N 1
ATOM 12038 C CA . GLY C 1 457 ? 42.988 217.585 122.348 1.00 55.14 457 GLY C CA 1
ATOM 12039 C C . GLY C 1 457 ? 43.926 218.735 122.014 1.00 62.62 457 GLY C C 1
ATOM 12040 O O . GLY C 1 457 ? 44.480 219.388 122.902 1.00 60.23 457 GLY C O 1
ATOM 12041 N N . ILE C 1 458 ? 44.105 218.981 120.719 1.00 63.01 458 ILE C N 1
ATOM 12042 C CA . ILE C 1 458 ? 44.971 220.057 120.252 1.00 63.00 458 ILE C CA 1
ATOM 12043 C C . ILE C 1 458 ? 44.158 221.341 120.076 1.00 65.76 458 ILE C C 1
ATOM 12044 O O . ILE C 1 458 ? 43.207 221.382 119.292 1.00 71.85 458 ILE C O 1
ATOM 12049 N N . ASP C 1 459 ? 44.528 222.376 120.820 1.00 67.67 459 ASP C N 1
ATOM 12050 C CA . ASP C 1 459 ? 43.868 223.678 120.756 1.00 75.58 459 ASP C CA 1
ATOM 12051 C C . ASP C 1 459 ? 43.886 224.256 119.339 1.00 77.62 459 ASP C C 1
ATOM 12052 O O . ASP C 1 459 ? 44.792 223.976 118.548 1.00 79.81 459 ASP C O 1
ATOM 12057 N N . ARG C 1 460 ? 42.884 225.080 119.038 1.00 73.31 460 ARG C N 1
ATOM 12058 C CA . ARG C 1 460 ? 42.793 225.809 117.772 1.00 70.65 460 ARG C CA 1
ATOM 12059 C C . ARG C 1 460 ? 44.075 226.606 117.463 1.00 77.02 460 ARG C C 1
ATOM 12060 O O . ARG C 1 460 ? 44.290 227.027 116.326 1.00 77.28 460 ARG C O 1
ATOM 12068 N N . ARG C 1 461 ? 44.919 226.803 118.477 1.00 78.44 461 ARG C N 1
ATOM 12069 C CA . ARG C 1 461 ? 46.124 227.617 118.355 1.00 78.28 461 ARG C CA 1
ATOM 12070 C C . ARG C 1 461 ? 47.390 226.776 118.221 1.00 72.37 461 ARG C C 1
ATOM 12071 O O . ARG C 1 461 ? 48.496 227.312 118.151 1.00 78.63 461 ARG C O 1
ATOM 12079 N N . ASN C 1 462 ? 47.228 225.460 118.197 1.00 66.35 462 ASN C N 1
ATOM 12080 C CA . ASN C 1 462 ? 48.359 224.558 118.029 1.00 64.55 462 ASN C CA 1
ATOM 12081 C C . ASN C 1 462 ? 48.135 223.598 116.854 1.00 59.80 462 ASN C C 1
ATOM 12082 O O . ASN C 1 462 ? 48.826 222.586 116.717 1.00 58.03 462 ASN C O 1
ATOM 12087 N N . ILE C 1 463 ? 47.182 223.948 115.993 1.00 60.63 463 ILE C N 1
ATOM 12088 C CA . ILE C 1 463 ? 46.802 223.122 114.841 1.00 61.55 463 ILE C CA 1
ATOM 12089 C C . ILE C 1 463 ? 47.995 222.815 113.914 1.00 60.66 463 ILE C C 1
ATOM 12090 O O . ILE C 1 463 ? 48.031 221.771 113.255 1.00 59.29 463 ILE C O 1
ATOM 12095 N N . GLY C 1 464 ? 48.977 223.715 113.904 1.00 64.72 464 GLY C N 1
ATOM 12096 C CA . GLY C 1 464 ? 50.190 223.555 113.114 1.00 64.92 464 GLY C CA 1
ATOM 12097 C C . GLY C 1 464 ? 50.895 222.213 113.246 1.00 64.42 464 GLY C C 1
ATOM 12098 O O . GLY C 1 464 ? 51.539 221.749 112.305 1.00 67.57 464 GLY C O 1
ATOM 12099 N N . LEU C 1 465 ? 50.769 221.583 114.410 1.00 64.21 465 LEU C N 1
ATOM 12100 C CA . LEU C 1 465 ? 51.350 220.264 114.638 1.00 63.35 465 LEU C CA 1
ATOM 12101 C C . LEU C 1 465 ? 50.729 219.206 113.727 1.00 56.16 465 LEU C C 1
ATOM 12102 O O . LEU C 1 465 ? 51.415 218.292 113.266 1.00 54.27 465 LEU C O 1
ATOM 12107 N N . LEU C 1 466 ? 49.431 219.318 113.465 1.00 58.60 466 LEU C N 1
ATOM 12108 C CA . LEU C 1 466 ? 48.792 218.370 112.568 1.00 54.37 466 LEU C CA 1
ATOM 12109 C C . LEU C 1 466 ? 49.276 218.575 111.140 1.00 57.64 466 LEU C C 1
ATOM 12110 O O . LEU C 1 466 ? 49.483 217.614 110.388 1.00 53.48 466 LEU C O 1
ATOM 12115 N N . TYR C 1 467 ? 49.460 219.830 110.762 1.00 48.73 467 TYR C N 1
ATOM 12116 C CA . TYR C 1 467 ? 49.882 220.130 109.399 1.00 61.75 467 TYR C CA 1
ATOM 12117 C C . TYR C 1 467 ? 51.345 219.740 109.202 1.00 59.94 467 TYR C C 1
ATOM 12118 O O . TYR C 1 467 ? 51.749 219.357 108.101 1.00 57.05 467 TYR C O 1
ATOM 12127 N N . ASP C 1 468 ? 52.121 219.806 110.283 1.00 53.11 468 ASP C N 1
ATOM 12128 C CA . ASP C 1 468 ? 53.491 219.279 110.288 1.00 54.88 468 ASP C CA 1
ATOM 12129 C C . ASP C 1 468 ? 53.509 217.756 110.058 1.00 55.53 468 ASP C C 1
ATOM 12130 O O . ASP C 1 468 ? 54.309 217.245 109.279 1.00 55.21 468 ASP C O 1
ATOM 12135 N N . GLU C 1 469 ? 52.622 217.035 110.735 1.00 51.57 469 GLU C N 1
ATOM 12136 C CA . GLU C 1 469 ? 52.554 215.586 110.586 1.00 56.11 469 GLU C CA 1
ATOM 12137 C C . GLU C 1 469 ? 52.167 215.218 109.157 1.00 56.60 469 GLU C C 1
ATOM 12138 O O . GLU C 1 469 ? 52.704 214.276 108.569 1.00 58.28 469 GLU C O 1
ATOM 12144 N N . LEU C 1 470 ? 51.231 215.981 108.603 1.00 55.05 470 LEU C N 1
ATOM 12145 C CA . LEU C 1 470 ? 50.781 215.808 107.223 1.00 56.71 470 LEU C CA 1
ATOM 12146 C C . LEU C 1 470 ? 51.965 215.974 106.271 1.00 58.49 470 LEU C C 1
ATOM 12147 O O . LEU C 1 470 ? 52.160 215.176 105.351 1.00 55.53 470 LEU C O 1
ATOM 12152 N N . GLN C 1 471 ? 52.766 217.006 106.512 1.00 50.71 471 GLN C N 1
ATOM 12153 C CA . GLN C 1 471 ? 53.906 217.300 105.654 1.00 67.67 471 GLN C CA 1
ATOM 12154 C C . GLN C 1 471 ? 54.941 216.173 105.685 1.00 64.94 471 GLN C C 1
ATOM 12155 O O . GLN C 1 471 ? 55.592 215.884 104.681 1.00 58.36 471 GLN C O 1
ATOM 12161 N N . MET C 1 472 ? 55.078 215.535 106.841 1.00 63.72 472 MET C N 1
ATOM 12162 C CA . MET C 1 472 ? 56.012 214.427 106.999 1.00 60.08 472 MET C CA 1
ATOM 12163 C C . MET C 1 472 ? 55.484 213.198 106.270 1.00 57.14 472 MET C C 1
ATOM 12164 O O . MET C 1 472 ? 56.246 212.441 105.663 1.00 57.71 472 MET C O 1
ATOM 12169 N N . ARG C 1 473 ? 54.172 213.009 106.324 1.00 54.86 473 ARG C N 1
ATOM 12170 C CA . ARG C 1 473 ? 53.547 211.937 105.572 1.00 55.27 473 ARG C CA 1
ATOM 12171 C C . ARG C 1 473 ? 53.787 212.100 104.087 1.00 52.57 473 ARG C C 1
ATOM 12172 O O . ARG C 1 473 ? 54.167 211.140 103.413 1.00 53.66 473 ARG C O 1
ATOM 12180 N N . SER C 1 474 ? 53.591 213.323 103.595 1.00 50.01 474 SER C N 1
ATOM 12181 C CA . SER C 1 474 ? 53.820 213.647 102.189 1.00 50.31 474 SER C CA 1
ATOM 12182 C C . SER C 1 474 ? 55.269 213.415 101.790 1.00 53.15 474 SER C C 1
ATOM 12183 O O . SER C 1 474 ? 55.560 212.847 100.727 1.00 53.73 474 SER C O 1
ATOM 12186 N N . ARG C 1 475 ? 56.175 213.880 102.647 1.00 55.12 475 ARG C N 1
ATOM 12187 C CA . ARG C 1 475 ? 57.609 213.690 102.449 1.00 58.11 475 ARG C CA 1
ATOM 12188 C C . ARG C 1 475 ? 57.933 212.212 102.267 1.00 62.33 475 ARG C C 1
ATOM 12189 O O . ARG C 1 475 ? 58.618 211.833 101.326 1.00 59.34 475 ARG C O 1
ATOM 12197 N N . PHE C 1 476 ? 57.414 211.383 103.166 1.00 55.61 476 PHE C N 1
ATOM 12198 C CA . PHE C 1 476 ? 57.584 209.932 103.088 1.00 60.16 476 PHE C CA 1
ATOM 12199 C C . PHE C 1 476 ? 57.064 209.335 101.764 1.00 56.83 476 PHE C C 1
ATOM 12200 O O . PHE C 1 476 ? 57.763 208.559 101.106 1.00 56.81 476 PHE C O 1
ATOM 12208 N N . LEU C 1 477 ? 55.839 209.689 101.375 1.00 53.28 477 LEU C N 1
ATOM 12209 C CA . LEU C 1 477 ? 55.288 209.216 100.103 1.00 51.09 477 LEU C CA 1
ATOM 12210 C C . LEU C 1 477 ? 56.152 209.613 98.900 1.00 53.74 477 LEU C C 1
ATOM 12211 O O . LEU C 1 477 ? 56.362 208.806 97.990 1.00 58.07 477 LEU C O 1
ATOM 12216 N N . ASN C 1 478 ? 56.678 210.839 98.904 1.00 55.58 478 ASN C N 1
ATOM 12217 C CA . ASN C 1 478 ? 57.628 211.255 97.865 1.00 65.31 478 ASN C CA 1
ATOM 12218 C C . ASN C 1 478 ? 58.886 210.397 97.803 1.00 70.46 478 ASN C C 1
ATOM 12219 O O . ASN C 1 478 ? 59.385 210.097 96.713 1.00 62.65 478 ASN C O 1
ATOM 12224 N N . LEU C 1 479 ? 59.409 210.023 98.971 1.00 61.22 479 LEU C N 1
ATOM 12225 C CA . LEU C 1 479 ? 60.636 209.227 99.048 1.00 63.69 479 LEU C CA 1
ATOM 12226 C C . LEU C 1 479 ? 60.420 207.857 98.419 1.00 62.94 479 LEU C C 1
ATOM 12227 O O . LEU C 1 479 ? 61.269 207.370 97.662 1.00 65.34 479 LEU C O 1
ATOM 12232 N N . LEU C 1 480 ? 59.277 207.244 98.736 1.00 59.80 480 LEU C N 1
ATOM 12233 C CA . LEU C 1 480 ? 58.882 205.988 98.104 1.00 66.84 480 LEU C CA 1
ATOM 12234 C C . LEU C 1 480 ? 58.876 206.133 96.588 1.00 64.29 480 LEU C C 1
ATOM 12235 O O . LEU C 1 480 ? 59.409 205.276 95.878 1.00 61.56 480 LEU C O 1
ATOM 12240 N N . VAL C 1 481 ? 58.285 207.223 96.099 1.00 59.25 481 VAL C N 1
ATOM 12241 C CA . VAL C 1 481 ? 58.238 207.484 94.661 1.00 62.62 481 VAL C CA 1
ATOM 12242 C C . VAL C 1 481 ? 59.649 207.656 94.103 1.00 65.75 481 VAL C C 1
ATOM 12243 O O . VAL C 1 481 ? 60.007 207.043 93.099 1.00 67.28 481 VAL C O 1
ATOM 12247 N N . GLU C 1 482 ? 60.454 208.470 94.778 1.00 67.99 482 GLU C N 1
ATOM 12248 C CA . GLU C 1 482 ? 61.838 208.705 94.373 1.00 69.78 482 GLU C CA 1
ATOM 12249 C C . GLU C 1 482 ? 62.625 207.397 94.253 1.00 81.42 482 GLU C C 1
ATOM 12250 O O . GLU C 1 482 ? 63.370 207.205 93.290 1.00 74.16 482 GLU C O 1
ATOM 12256 N N . LYS C 1 483 ? 62.439 206.488 95.208 1.00 69.85 483 LYS C N 1
ATOM 12257 C CA . LYS C 1 483 ? 63.174 205.224 95.198 1.00 71.83 483 LYS C CA 1
ATOM 12258 C C . LYS C 1 483 ? 62.477 204.143 94.371 1.00 74.14 483 LYS C C 1
ATOM 12259 O O . LYS C 1 483 ? 62.838 202.966 94.444 1.00 71.77 483 LYS C O 1
ATOM 12265 N N . LYS C 1 484 ? 61.491 204.556 93.580 1.00 73.36 484 LYS C N 1
ATOM 12266 C CA . LYS C 1 484 ? 60.751 203.647 92.706 1.00 67.37 484 LYS C CA 1
ATOM 12267 C C . LYS C 1 484 ? 60.112 202.476 93.447 1.00 66.98 484 LYS C C 1
ATOM 12268 O O . LYS C 1 484 ? 60.044 201.356 92.934 1.00 73.60 484 LYS C O 1
ATOM 12274 N N . ILE C 1 485 ? 59.629 202.744 94.652 1.00 62.93 485 ILE C N 1
ATOM 12275 C CA . ILE C 1 485 ? 58.855 201.755 95.376 1.00 60.61 485 ILE C CA 1
ATOM 12276 C C . ILE C 1 485 ? 57.389 201.859 94.926 1.00 57.60 485 ILE C C 1
ATOM 12277 O O . ILE C 1 485 ? 56.614 202.672 95.440 1.00 55.41 485 ILE C O 1
ATOM 12282 N N . PHE C 1 486 ? 57.033 201.031 93.950 1.00 58.48 486 PHE C N 1
ATOM 12283 C CA . PHE C 1 486 ? 55.731 201.124 93.275 1.00 55.48 486 PHE C CA 1
ATOM 12284 C C . PHE C 1 486 ? 54.842 199.894 93.454 1.00 55.41 486 PHE C C 1
ATOM 12285 O O . PHE C 1 486 ? 53.612 200.007 93.421 1.00 55.43 486 PHE C O 1
ATOM 12293 N N . ASN C 1 487 ? 55.447 198.717 93.609 1.00 55.31 487 ASN C N 1
ATOM 12294 C CA . ASN C 1 487 ? 54.651 197.504 93.810 1.00 63.93 487 ASN C CA 1
ATOM 12295 C C . ASN C 1 487 ? 53.741 197.639 95.030 1.00 56.53 487 ASN C C 1
ATOM 12296 O O . ASN C 1 487 ? 54.182 198.071 96.098 1.00 53.81 487 ASN C O 1
ATOM 12301 N N . TYR C 1 488 ? 52.471 197.283 94.855 1.00 53.36 488 TYR C N 1
ATOM 12302 C CA . TYR C 1 488 ? 51.454 197.490 95.879 1.00 54.22 488 TYR C CA 1
ATOM 12303 C C . TYR C 1 488 ? 51.846 196.896 97.223 1.00 50.88 488 TYR C C 1
ATOM 12304 O O . TYR C 1 488 ? 51.617 197.509 98.268 1.00 52.19 488 TYR C O 1
ATOM 12313 N N . TYR C 1 489 ? 52.422 195.700 97.201 1.00 49.68 489 TYR C N 1
ATOM 12314 C CA . TYR C 1 489 ? 52.773 195.032 98.449 1.00 56.04 489 TYR C CA 1
ATOM 12315 C C . TYR C 1 489 ? 54.039 195.616 99.064 1.00 54.92 489 TYR C C 1
ATOM 12316 O O . TYR C 1 489 ? 54.138 195.717 100.290 1.00 51.36 489 TYR C O 1
ATOM 12325 N N . ASP C 1 490 ? 54.990 196.021 98.219 1.00 55.51 490 ASP C N 1
ATOM 12326 C CA . ASP C 1 490 ? 56.179 196.734 98.709 1.00 61.83 490 ASP C CA 1
ATOM 12327 C C . ASP C 1 490 ? 55.736 198.022 99.403 1.00 62.59 490 ASP C C 1
ATOM 12328 O O . ASP C 1 490 ? 56.209 198.340 100.488 1.00 60.97 490 ASP C O 1
ATOM 12333 N N . VAL C 1 491 ? 54.815 198.750 98.771 1.00 50.23 491 VAL C N 1
ATOM 12334 C CA . VAL C 1 491 ? 54.303 199.998 99.335 1.00 48.47 491 VAL C CA 1
ATOM 12335 C C . VAL C 1 491 ? 53.574 199.764 100.651 1.00 56.77 491 VAL C C 1
ATOM 12336 O O . VAL C 1 491 ? 53.778 200.492 101.620 1.00 51.45 491 VAL C O 1
ATOM 12340 N N . TRP C 1 492 ? 52.720 198.744 100.668 1.00 56.36 492 TRP C N 1
ATOM 12341 C CA . TRP C 1 492 ? 52.031 198.310 101.873 1.00 48.82 492 TRP C CA 1
ATOM 12342 C C . TRP C 1 492 ? 53.041 197.989 102.986 1.00 51.35 492 TRP C C 1
ATOM 12343 O O . TRP C 1 492 ? 52.834 198.360 104.142 1.00 50.94 492 TRP C O 1
ATOM 12354 N N . ASP C 1 493 ? 54.129 197.311 102.641 1.00 53.53 493 ASP C N 1
ATOM 12355 C CA . ASP C 1 493 ? 55.148 196.974 103.629 1.00 59.62 493 ASP C CA 1
ATOM 12356 C C . ASP C 1 493 ? 55.751 198.222 104.266 1.00 60.24 493 ASP C C 1
ATOM 12357 O O . ASP C 1 493 ? 56.029 198.249 105.472 1.00 66.83 493 ASP C O 1
ATOM 12362 N N . TYR C 1 494 ? 55.954 199.256 103.454 1.00 53.09 494 TYR C N 1
ATOM 12363 C CA . TYR C 1 494 ? 56.608 200.477 103.927 1.00 54.60 494 TYR C CA 1
ATOM 12364 C C . TYR C 1 494 ? 55.680 201.326 104.786 1.00 55.31 494 TYR C C 1
ATOM 12365 O O . TYR C 1 494 ? 56.109 201.901 105.790 1.00 55.09 494 TYR C O 1
ATOM 12374 N N . ILE C 1 495 ? 54.412 201.392 104.383 1.00 51.47 495 ILE C N 1
ATOM 12375 C CA . ILE C 1 495 ? 53.378 202.029 105.188 1.00 47.97 495 ILE C CA 1
ATOM 12376 C C . ILE C 1 495 ? 53.322 201.382 106.577 1.00 51.43 495 ILE C C 1
ATOM 12377 O O . ILE C 1 495 ? 53.255 202.074 107.596 1.00 58.67 495 ILE C O 1
ATOM 12382 N N . LEU C 1 496 ? 53.367 200.055 106.619 1.00 46.26 496 LEU C N 1
ATOM 12383 C CA . LEU C 1 496 ? 53.367 199.348 107.894 1.00 48.46 496 LEU C CA 1
ATOM 12384 C C . LEU C 1 496 ? 54.669 199.648 108.633 1.00 50.58 496 LEU C C 1
ATOM 12385 O O . LEU C 1 496 ? 54.654 199.848 109.844 1.00 49.57 496 LEU C O 1
ATOM 12390 N N . ARG C 1 497 ? 55.783 199.699 107.903 1.00 55.11 497 ARG C N 1
ATOM 12391 C CA A ARG C 1 497 ? 57.071 200.058 108.493 0.50 56.69 497 ARG C CA 1
ATOM 12392 C CA B ARG C 1 497 ? 57.062 200.058 108.511 0.50 56.47 497 ARG C CA 1
ATOM 12393 C C . ARG C 1 497 ? 56.959 201.447 109.127 1.00 55.45 497 ARG C C 1
ATOM 12394 O O . ARG C 1 497 ? 57.475 201.684 110.207 1.00 57.48 497 ARG C O 1
ATOM 12409 N N . ALA C 1 498 ? 56.271 202.359 108.445 1.00 49.23 498 ALA C N 1
ATOM 12410 C CA . ALA C 1 498 ? 56.053 203.708 108.966 1.00 52.98 498 ALA C CA 1
ATOM 12411 C C . ALA C 1 498 ? 55.188 203.687 110.224 1.00 57.67 498 ALA C C 1
ATOM 12412 O O . ALA C 1 498 ? 55.431 204.456 111.163 1.00 58.99 498 ALA C O 1
ATOM 12414 N N . ARG C 1 499 ? 54.182 202.812 110.247 1.00 49.46 499 ARG C N 1
ATOM 12415 C CA . ARG C 1 499 ? 53.335 202.661 111.439 1.00 55.85 499 ARG C CA 1
ATOM 12416 C C . ARG C 1 499 ? 54.138 202.155 112.623 1.00 66.19 499 ARG C C 1
ATOM 12417 O O . ARG C 1 499 ? 54.155 202.764 113.692 1.00 62.40 499 ARG C O 1
ATOM 12425 N N . GLN C 1 500 ? 54.804 201.028 112.411 1.00 66.75 500 GLN C N 1
ATOM 12426 C CA . GLN C 1 500 ? 55.844 200.576 113.290 1.00 79.85 500 GLN C CA 1
ATOM 12427 C C . GLN C 1 500 ? 56.877 201.688 113.226 1.00 85.28 500 GLN C C 1
ATOM 12428 O O . GLN C 1 500 ? 56.752 202.611 112.433 1.00 102.15 500 GLN C O 1
ATOM 12434 N N A MET C 1 501 ? 57.882 201.616 114.086 0.23 77.09 501 MET C N 1
ATOM 12435 N N B MET C 1 501 ? 57.894 201.618 114.064 0.77 74.07 501 MET C N 1
ATOM 12436 C CA A MET C 1 501 ? 59.040 202.504 113.992 0.23 77.71 501 MET C CA 1
ATOM 12437 C CA B MET C 1 501 ? 59.056 202.511 113.925 0.77 79.03 501 MET C CA 1
ATOM 12438 C C A MET C 1 501 ? 58.730 204.014 114.060 0.23 73.38 501 MET C C 1
ATOM 12439 C C B MET C 1 501 ? 58.742 204.012 114.037 0.77 74.56 501 MET C C 1
ATOM 12440 O O A MET C 1 501 ? 59.416 204.750 114.764 0.23 74.16 501 MET C O 1
ATOM 12441 O O B MET C 1 501 ? 59.431 204.737 114.742 0.77 73.25 501 MET C O 1
ATOM 12450 N N . GLY C 1 502 ? 57.716 204.473 113.326 1.00 60.77 502 GLY C N 1
ATOM 12451 C CA . GLY C 1 502 ? 57.355 205.892 113.307 1.00 60.02 502 GLY C CA 1
ATOM 12452 C C . GLY C 1 502 ? 57.744 206.605 112.014 1.00 60.68 502 GLY C C 1
ATOM 12453 O O . GLY C 1 502 ? 58.646 206.153 111.323 1.00 65.20 502 GLY C O 1
ATOM 12454 N N . LEU C 1 503 ? 57.087 207.712 111.668 1.00 59.19 503 LEU C N 1
ATOM 12455 C CA . LEU C 1 503 ? 57.393 208.394 110.396 1.00 58.64 503 LEU C CA 1
ATOM 12456 C C . LEU C 1 503 ? 58.874 208.778 110.202 1.00 65.23 503 LEU C C 1
ATOM 12457 O O . LEU C 1 503 ? 59.506 208.328 109.247 1.00 68.47 503 LEU C O 1
ATOM 12462 N N . GLU C 1 504 ? 59.419 209.591 111.107 1.00 71.66 504 GLU C N 1
ATOM 12463 C CA . GLU C 1 504 ? 60.793 210.101 110.982 1.00 65.98 504 GLU C CA 1
ATOM 12464 C C . GLU C 1 504 ? 61.865 209.079 110.586 1.00 68.56 504 GLU C C 1
ATOM 12465 O O . GLU C 1 504 ? 62.722 209.364 109.743 1.00 75.10 504 GLU C O 1
ATOM 12471 N N . GLU C 1 505 ? 61.846 207.895 111.184 1.00 65.17 505 GLU C N 1
ATOM 12472 C CA . GLU C 1 505 ? 62.909 206.940 110.870 1.00 65.03 505 GLU C CA 1
ATOM 12473 C C . GLU C 1 505 ? 62.547 206.007 109.728 1.00 63.85 505 GLU C C 1
ATOM 12474 O O . GLU C 1 505 ? 63.428 205.436 109.092 1.00 65.99 505 GLU C O 1
ATOM 12480 N N . ALA C 1 506 ? 61.250 205.877 109.442 1.00 60.65 506 ALA C N 1
ATOM 12481 C CA . ALA C 1 506 ? 60.845 205.236 108.207 1.00 59.64 506 ALA C CA 1
ATOM 12482 C C . ALA C 1 506 ? 61.446 206.071 107.090 1.00 67.02 506 ALA C C 1
ATOM 12483 O O . ALA C 1 506 ? 61.993 205.536 106.124 1.00 70.74 506 ALA C O 1
ATOM 12485 N N . ILE C 1 507 ? 61.377 207.391 107.256 1.00 61.64 507 ILE C N 1
ATOM 12486 C CA . ILE C 1 507 ? 61.914 208.327 106.276 1.00 68.38 507 ILE C CA 1
ATOM 12487 C C . ILE C 1 507 ? 63.428 208.153 106.154 1.00 75.23 507 ILE C C 1
ATOM 12488 O O . ILE C 1 507 ? 63.984 208.197 105.047 1.00 69.05 507 ILE C O 1
ATOM 12493 N N . LYS C 1 508 ? 64.079 207.927 107.294 1.00 68.67 508 LYS C N 1
ATOM 12494 C CA . LYS C 1 508 ? 65.527 207.693 107.331 1.00 72.44 508 LYS C CA 1
ATOM 12495 C C . LYS C 1 508 ? 65.899 206.369 106.675 1.00 73.14 508 LYS C C 1
ATOM 12496 O O . LYS C 1 508 ? 66.885 206.290 105.943 1.00 76.05 508 LYS C O 1
ATOM 12502 N N . TYR C 1 509 ? 65.101 205.334 106.939 1.00 70.67 509 TYR C N 1
ATOM 12503 C CA . TYR C 1 509 ? 65.344 204.016 106.362 1.00 76.30 509 TYR C CA 1
ATOM 12504 C C . TYR C 1 509 ? 65.223 204.063 104.842 1.00 79.22 509 TYR C C 1
ATOM 12505 O O . TYR C 1 509 ? 66.098 203.571 104.134 1.00 78.75 509 TYR C O 1
ATOM 12514 N N . VAL C 1 510 ? 64.126 204.643 104.355 1.00 77.90 510 VAL C N 1
ATOM 12515 C CA . VAL C 1 510 ? 63.892 204.794 102.919 1.00 73.39 510 VAL C CA 1
ATOM 12516 C C . VAL C 1 510 ? 64.985 205.622 102.257 1.00 79.45 510 VAL C C 1
ATOM 12517 O O . VAL C 1 510 ? 65.512 205.238 101.208 1.00 73.83 510 VAL C O 1
ATOM 12521 N N . SER C 1 511 ? 65.323 206.754 102.874 1.00 81.29 511 SER C N 1
ATOM 12522 C CA . SER C 1 511 ? 66.433 207.578 102.407 1.00 88.63 511 SER C CA 1
ATOM 12523 C C . SER C 1 511 ? 67.723 206.766 102.408 1.00 89.05 511 SER C C 1
ATOM 12524 O O . SER C 1 511 ? 68.627 207.038 101.622 1.00 86.84 511 SER C O 1
ATOM 12527 N N . ASN C 1 512 ? 67.785 205.781 103.307 1.00 96.66 512 ASN C N 1
ATOM 12528 C CA . ASN C 1 512 ? 68.886 204.817 103.382 1.00 101.65 512 ASN C CA 1
ATOM 12529 C C . ASN C 1 512 ? 70.180 205.414 103.938 1.00 107.67 512 ASN C C 1
ATOM 12530 O O . ASN C 1 512 ? 70.211 205.914 105.067 1.00 104.39 512 ASN C O 1
#

Nearest PDB structures (foldseek):
  4ii7-assembly2_C  TM=9.772E-01  e=0.000E+00  Sulfolobus acidocaldarius DSM 639
  4ii7-assembly1_A  TM=9.678E-01  e=2.239E-102  Sulfolobus acidocaldarius DSM 639
  4ii7-assembly2_D  TM=8.630E-01  e=9.966E-102  Sulfolobus acidocaldarius DSM 639
  4ii7-assembly1_B  TM=8.560E-01  e=2.921E-101  Sulfolobus acidocaldarius DSM 639
  4ihq-assembly1_A  TM=8.414E-01  e=2.179E-103  Sulfolobus acidocaldarius DSM 639

InterPro domains:
  IPR001482 Type II/IV secretion system domain [PF00437] (130-373)
  IPR027417 P-loop containing nucleoside triphosphate hydrolase [G3DSA:3.40.50.300] (225-513)
  IPR027417 P-loop containing nucleoside triphosphate hydrolase [SSF52540] (114-494)

Radius of gyration: 38.85 Å; Cα contacts (8 Å, |Δi|>4): 3002; chains: 3; bounding box: 108×84×107 Å

Organism: Sulfolobus acidocaldarius (strain ATCC 33909 / DSM 639 / JCM 8929 / NBRC 15157 / NCIMB 11770) (NCBI:txid330779)

Solvent-accessible surface area: 70736 Å² total; per-residue (Å²): 91,21,20,94,71,63,8,104,144,37,174,128,115,3,93,122,28,157,42,0,78,121,17,151,76,53,85,173,29,37,0,4,2,122,23,36,102,66,1,49,0,9,0,39,2,132,68,37,152,19,12,2,10,45,0,24,21,4,42,4,62,106,10,69,139,104,24,15,93,69,0,99,114,85,10,60,157,45,66,56,145,160,160,63,53,149,79,88,174,85,65,34,131,70,7,102,39,17,0,64,144,22,2,120,193,23,205,43,67,21,70,77,100,36,0,26,28,4,5,6,18,52,83,27,60,7,9,31,0,12,0,0,17,102,0,85,38,1,71,14,0,8,0,1,0,43,23,47,0,9,4,48,2,124,29,29,20,35,0,30,0,46,18,105,7,126,78,97,110,84,0,15,94,26,0,43,45,3,0,100,63,10,183,56,81,13,48,107,48,97,0,33,9,38,4,24,4,76,59,10,2,52,1,0,0,0,28,2,58,55,0,0,56,52,0,0,0,0,0,0,33,38,103,68,154,51,17,41,0,1,0,45,8,21,98,101,26,6,2,35,13,41,1,0,0,1,0,3,20,0,1,38,54,29,12,15,0,0,0,0,1,20,22,38,0,16,26,38,56,1,0,7,0,0,1,2,0,0,20,41,129,44,49,0,0,0,0,6,48,23,72,69,7,42,9,24,6,116,78,84,42,58,37,63,16,129,64,69,70,48,180,31,44,60,106,16,46,58,21,0,89,38,0,44,182,46,211,5,63,2,0,0,0,14,28,3,143,66,107,8,0,40,3,0,7,85,0,17,106,84,71,21,18,0,0,0,3,7,69,0,53,71,7,75,28,0,14,118,105,0,41,27,189,43,5,92,2,76,101,93,89,0,52,39,0,12,0,0,0,3,6,25,1,51,88,51,183,147,43,76,63,32,78,15,2,41,46,1,1,0,3,37,63,20,48,110,129,96,77,102,23,57,82,41,56,0,3,48,34,47,79,138,122,50,111,35,84,63,61,13,149,45,31,0,67,0,6,52,77,92,8,6,108,151,110,63,29,66,219,198,83,30,31,94,12,5,84,51,6,91,40,30,4,82,2,0,55,3,0,30,118,64,157,33,42,61,2,81,66,1,21,61,37,0,46,88,1,76,165,74,30,39,107,107,1,10,104,116,2,45,116,164,95,27,20,91,106,43,6,110,140,39,180,122,139,0,82,106,44,118,67,0,74,117,27,156,64,40,158,142,20,27,3,2,4,129,16,47,104,63,4,66,0,2,0,60,21,84,165,11,119,14,46,2,35,27,0,24,21,5,42,4,66,121,7,80,150,96,19,19,103,71,0,97,96,85,14,68,144,40,42,58,153,103,133,109,48,154,56,99,162,90,50,26,133,55,19,69,46,4,0,74,145,29,2,132,204,27,237,20,83,23,71,60,98,40,0,24,27,4,11,6,19,54,95,56,66,12,10,30,2,17,0,0,17,116,0,101,50,5,48,10,0,5,0,1,0,50,19,42,0,9,4,42,3,135,32,33,18,34,0,32,0,51,21,98,15,118,56,81,108,79,0,34,100,20,0,43,39,5,0,96,70,11,176,112,75,14,46,105,98,133,1,38,5,63,11,59,10,132,86,37,4,40,4,1,0,0,29,3,55,70,0,0,58,54,0,0,0,1,0,2,21,26,56,62,196,47,10,39,1,1,0,50,8,20,106,96,26,6,2,32,9,39,0,0,0,0,0,4,8,0,1,41,18,24,13,13,0,0,0,0,1,58,70,62,1,20,29,38,57,1,1,7,0,0,0,2,0,0,21,10,34,36,7,0,0,0,0,2,72,23,16,72,2,30,6,21,4,41,11,21,0,0,0,4,24,42,103,70,78,51,130,10,33,16,111,17,61,49,0,0,52,3,0,22,60,0,121,7,62,3,0,0,0,12,51,2,59,64,96,6,0,38,10,0,0,7,0,3,15,8,52,30,15,0,0,0,3,1,16,0,43,70,5,68,15,0,14,63,4,0,43,19,146,21,1,88,2,53,94,87,23,0,49,9,0,9,0,0,0,3,4,41,13,14,52,42,158,175,49,54,82,34,79,15,0,43,49,0,1,0,1,45,68,17,34,117,131,84,83,88,24,61,82,47,57,2,2,51,40,38,42,123,106,66,103,26,86,58,58,20,118,71,21,3,47,0,0,63,88,74,0,7,73,128,110,67,52,67,216,205,61,31,14,114,10,11,80,43,4,91,51,14,5,118,0,0,59,28,0,26,120,78,152,18,47,65,3,79,68,2,20,81,44,0,11,78,4,71,94,77,29,21,111,92,0,9,110,100,0,52,132,106,95,23,15,98,76,57,9,110,130,46,168,117,166,0,83,97,26,127,42,0,78,119,28,146,37,44,143,144,19,29,3,1,3,120,27,44,97,64,3,55,0,4,0,38,23,92,193,38,185,81,57,65,34,62,0,21,25,4,37,4,64,111,9,70,148,111,25,17,80,72,0,86,94,84,17,64,143,52,54,43,152,112,135,82,56,179,75,79,151,93,22,37,138,70,19,98,57,8,0,82,137,23,3,136,223,23,233,30,82,13,67,79,97,30,0,34,30,2,4,4,22,54,83,61,52,10,10,35,1,9,1,0,19,102,0,66,38,5,67,54,0,34,0,60,0,40,21,48,0,46,4,47,3,100,19,30,22,76,0,60,1,54,22,97,16,117,66,92,113,86,0,29,96,25,0,45,41,9,0,103,68,17,194,114,85,14,50,121,146,188,21,85,14,79,8,59,16,130,84,34,2,42,4,40,0,22,32,2,52,91,101,11,174,138,0,0,33,1,46,2,96,27,53,56,182,69,7,38,1,1,0,46,8,22,102,101,27,5,2,31,14,27,1,0,0,0,0,5,16,0,1,30,43,29,17,16,0,0,0,0,1,75,107,63,1,20,28,40,54,0,1,6,0,0,0,2,0,0,20,9,37,37,7,0,0,0,0,2,72,25,14,70,2,32,7,23,6,40,12,21,0,0,0,3,25,27,134,63,63,53,146,10,31,17,116,16,72,49,0,0,45,5,0,24,56,0,83,6,64,3,0,0,0,9,57,3,194,61,94,10,0,41,0,0,7,37,0,4,9,53,21,22,12,0,0,0,2,8,88,0,44,69,9,82,31,0,17,119,113,0,42,27,164,35,4,88,2,30,79,15,14,0,28,10,0,14,0,0,0,2,4,48,29,57,168,44,202,163,46,42,89,43,78,14,0,40,48,0,1,0,3,24,42,22,33,128,133,81,88,80,22,57,88,46,50,0,1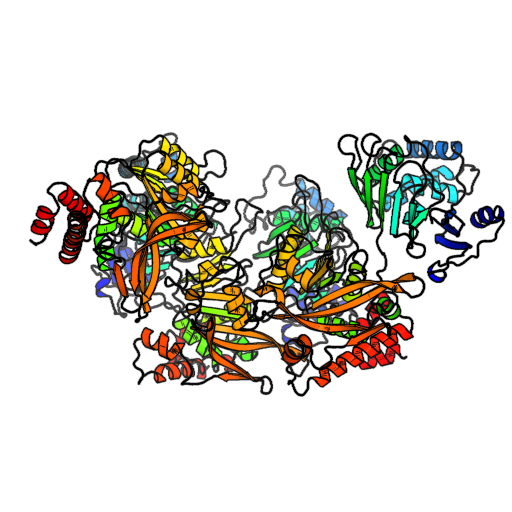,39,38,39,77,116,117,59,120,27,86,30,58,3,122,54,76,1,68,0,3,79,67,61,7,2,83,48,92,30,28,68,164,172,80,32,38,109,12,31,88,60,4,78,50,28,4,126,0,0,69,27,0,31,118,93,157,23,39,66,2,82,69,1,20,63,42,0,6,78,5,77,57,116,26,29,112,57,2,10,130,134,9,55,162

Sequence (1535 aa):
SFVEDYLTKLQERPTIIENPNILKGSKIFNAIYRVDDFVYIHIQSIKSEDGYNQYNVIEPPRPTHDEMEEIEEKFALSIGDKEPPEEDTKEKEKLIRSILDKILLRMRLSVPKEYVIYHFIRRDKLYTGSLEPLIRDPYIEDISIPGLGHVYIVHKVFGPMRTSIKFENYEELDNLIVSLSEKSYRPVSHNRPVVDASLPDGSRVNFVYGVDISRRGSNLTVRKFSRVPTSITQLIMFGTLSSMMMAAYIWTMLDEGMNLFVCGEETASGKTTTLNAITAFIPPNLKIVTIEDTPELTVPHSNWVAEVTREETGGEGTIKLFDLLKAALRQRRPNYILVGAIRDKEGNVAFQAMQTGHSVMATFHAANITTLIQRLTGYPIEVPKSYINNLNIALFQTALYDKKGNLIRRVVEVDEIIDIDPVTNDVVYIPAFTYDSVQDKMLFAGKGSSYLIENKIAVKRGIDRRNIGLLYDDELQMRSRFLNLLVEKKIFNYYDVWDYILRARQMGLEEAIKYVSNISFVEDYLTKLQERPTIIENPNILKGSKIFNAIYRVDDFVYIHIQSIKSEDGYNQQYNVIEPPRPTHDEMEEIEEKFALSIGDKEPPEEDTKEKEKLIRSILDKILLRMRLSVPKEYVIYHFIRDKLYTGSLEPLIRDPYIEDISIPGLGHVYIVHKVFGPMRTSIKFENYEELDNLIVSLSEKSYRPVSHNRPVVDASLPDGSRVNFVYGVDISRRGSNLTVRRKFSRVPTSITQLIMFGTLSSSMMAAYIWTMLDEGMNLFVCGETASGKTTTLNAITAFIPPNLKIVTIEDTPELTVPHSNWVAEVTREETGGEGTIKLFDLLKAALRQRPNYILVGAIRDKKEGNVAFQQAMQTGHSVMATFHAANITTLIQRLTGYPIEVPKSYINNLNIALFQTALYDKKGNLIRRVVEVDEIIDIDPVTNDVVYIPAFTYDSVQDKMLFAGKGSSYLIENKIAVKRGIDRRNIGLLYDELQMRSRRFLNNLLVEKKIFNYYDVWDYILRARQQMGLEEAIKYVSNISFVEDYLTKLQERPTIIENPNILKGSKIFNAIYRVDDFVYIHIQSIKSEDGYNQYNVIEPPRPTHDEMEEIEEKFALSIGDKEPPEDTKEKEKLIRSILDKILLRMRLSVPKEYVIYHFIRDKLYTGSLEPLIRDPYIEDISIPGLGHVYIVHKVFGPMRTSIKFENYEEELDNLIVSLSEKSYRPVSHNRPVVDASLPDGSRVNFVYGVDISRRRGSNLTVRKFSRVPTSITQLIMFGTLSSMMAAYIWTMLDEGMNLLFVCGETASGKTTTLNAITAFIPPNLKIVTIEDTPELTVPHSNWVAEVTRETGGEGTIKLFDLLKAALRQRPNYILVGAIRDKEGNVAFQAMQTGHSVMATFHAANITTLIQRLTGYPIEVPKSYINNLNIALFQTALYDKKGNLIRRVVEVDEIIDDIDPVTNDVVYIPAFTYDSVQDKMLFAGKGSSYLIENKIAVKRRGIDRRNIGLLYDELQMRSRFLNLLVEKKIFNYYDVWDYILRRARQMMGLEEAIKYVSN

B-factor: mean 59.05, std 24.52, range [20.0, 181.57]

CATH classification: 3.30.450.370 (+2 more: 1.10.390.40, 3.40.50.300)

Foldseek 3Di:
DLVVVVQVVDPHGFDEDQDCPVCFPPQPGWYWHDQDVFWIWTWDSDADPVGATEIEIRGHDEWDPVVVVVLVVQLCVPCVVPDADPDLVSRVVVSVVSSCVSCVPDDTPGDPVRNSVQVCCVPRHLHPCVSLVRHPQWFKWKDLAFFFIWTQGNRRGIHTYPHGDHDQVVLLVSLQVQCVQQVAGADPVRQWDWGAHPVGWTKIWGHDCVTSVRHTMMMTGDDDPFAWAPLNCCVLLQDPLLVLLVLLVCLCVLAAEEEEEAPPLCRLSVVLRSLLSHDQAFAEEEEEQYDDRDHPHPNYHYYHFHDDPDPPGGDSLNVLVVVLVVRGQEYEYAEDQFQSLLSQLVSLVSRHHYYYYYYDQDPQRVLCRCCDPPHNNDQQSVLSRFKYWHKGWDAAPVRDIGIHGAWMKGWDHQDVVPRHTDIFTQWGADRNVSDIGGPHVPRDCCLVPPVCVVVVHDPVVSVVVVVLSVLSSLLSVLCSVVPVTGHVSVSVLSNVCVVPHSVVSSVVSNPD/DQVVVVQVPDPDGFDEDADCLVCQVVLAGWYKHDLDVQWIWTWGNDPDPVQATEIEIRGFDEFDPVVVVVLCVVLCVPCVVPDQDDDLPVSLVVVLVSSCVVCVPPDTDGDVVSNVVQVSCVPRHLHPCVSVVSDLQWFKWKDLAFFFIWTQGNRRGIHTYPHGHHDQVVLQVNLQVQCVSQVRGADPVRQWDWGADPVGWIKIWGHDCVTRVRHIMMMIGDEHPFAWAPLNCCVLLQDPLLRLLVLLLQLCVQAAEEQEEADPQCRLSVVQHSLLSHDQAFAEEEEECGQHHDHPRPNYHYYHFDDDPDPPGGDLLNVLVVVLVVRGQEYEYAEDQAQNLQSQLVCLVVRHGYYYYYYDADDQRVVCRCCDPPNNNPQQSPQSRFKYWYKGWDAAPVRDTGIHGAWIKGWHGQDPVVRHTDIFTQWGADRVVSHIHGPDDVGDCCLPVPVCVVVVHDPVCSVVSVVSSVLSSLLSVLCSVLVVTGRVSVSVLSVVCVVVHSVVSSVVSNVD/DLVVVVQVVDPDGADEDQDCQVPFDPQAHWHKHALDPFWIWTWGHDPDPVQATEIEIRGHDEWDPVVLVVLVVVLVVVCPPPDADPDQVVRVVVVVVVLCVRCVPDDTPGDSVSHSCQNCCVPQHLHPCVSVVSHLQWFKWKDLAFFFIWTQGNRRGIHTYPHGHHDQVVLLVSLQVVCVSQVHGADPVRQWDWGAHPLGKIKIWGHDCVGRVRHTMMMIGDERPFAWAPLNCCVLLQAPLLRLLVLLLQLCVQAAEEEEEADPQCRLRVVLHSLLSNDQAFAEEEEEQGQHHDHPHPNYHYYHFDDDPDPPGGDLLNVLVVVLVVPGQEYEYAEDQACSLLSQLVSLVSRHHYYYYYYDADDVRVVCRCCDPPNNDDQQSPLSRFKYWGKGWDADPVGDTGMHGAWMKGFDGADPVPRDTDIDTQWGADVVVSHIDRVCVLPDCCLVPPVCVVVVHDNVRSVVVVVSSVLSSLLSVLCSVLVVTGNVSVSVLSVVCVPPHSPVSSVVSVD